Protein 7TWK (pdb70)

Radius of gyration: 35.68 Å; Cα contacts (8 Å, |Δi|>4): 3278; chains: 4; bounding box: 95×80×104 Å

Solvent-accessible surface area: 58706 Å² total

Structure (mmCIF, N/CA/C/O backbone):
data_7TWK
#
_entry.id   7TWK
#
_cell.length_a   191.833
_cell.length_b   191.833
_cell.length_c   93.709
_cell.angle_alpha   90.00
_cell.angle_beta   90.00
_cell.angle_gamma   120.00
#
_symmetry.space_group_name_H-M   'P 65'
#
loop_
_entity.id
_entity.type
_entity.pdbx_description
1 polymer MroMA1
2 polymer MroMA1
3 non-polymer S-ADENOSYL-L-HOMOCYSTEINE
4 non-polymer GLYCEROL
5 water water
#
loop_
_atom_site.group_PDB
_atom_site.id
_atom_site.type_symbol
_atom_site.label_atom_id
_atom_site.label_alt_id
_atom_site.label_comp_id
_atom_site.label_asym_id
_atom_site.label_entity_id
_atom_site.label_seq_id
_atom_site.pdbx_PDB_ins_code
_atom_site.Cartn_x
_atom_site.Cartn_y
_atom_site.Cartn_z
_atom_site.occupancy
_atom_site.B_iso_or_equiv
_atom_site.auth_seq_id
_atom_site.auth_comp_id
_atom_site.auth_asym_id
_atom_site.auth_atom_id
_atom_site.pdbx_PDB_model_num
ATOM 1 N N . PRO A 1 9 ? -77.821 -47.163 -7.375 1.00 50.77 9 PRO A N 1
ATOM 2 C CA . PRO A 1 9 ? -76.929 -47.050 -6.216 1.00 48.42 9 PRO A CA 1
ATOM 3 C C . PRO A 1 9 ? -76.119 -45.754 -6.220 1.00 45.27 9 PRO A C 1
ATOM 4 O O . PRO A 1 9 ? -75.934 -45.134 -5.171 1.00 44.06 9 PRO A O 1
ATOM 8 N N . GLY A 1 10 ? -75.647 -45.349 -7.407 1.00 38.95 10 GLY A N 1
ATOM 9 C CA . GLY A 1 10 ? -74.986 -44.063 -7.578 1.00 35.93 10 GLY A CA 1
ATOM 10 C C . GLY A 1 10 ? -75.976 -42.899 -7.496 1.00 31.88 10 GLY A C 1
ATOM 11 O O . GLY A 1 10 ? -77.176 -43.094 -7.687 1.00 30.92 10 GLY A O 1
ATOM 12 N N . SER A 1 11 ? -75.457 -41.693 -7.217 1.00 30.01 11 SER A N 1
ATOM 13 C CA . SER A 1 11 ? -76.295 -40.503 -7.107 1.00 27.78 11 SER A CA 1
ATOM 14 C C . SER A 1 11 ? -75.510 -39.243 -7.473 1.00 24.67 11 SER A C 1
ATOM 15 O O . SER A 1 11 ? -74.278 -39.241 -7.477 1.00 25.36 11 SER A O 1
ATOM 18 N N . LEU A 1 12 ? -76.252 -38.166 -7.763 1.00 22.55 12 LEU A N 1
ATOM 19 C CA . LEU A 1 12 ? -75.667 -36.909 -8.201 1.00 21.34 12 LEU A CA 1
ATOM 20 C C . LEU A 1 12 ? -76.257 -35.776 -7.367 1.00 21.18 12 LEU A C 1
ATOM 21 O O . LEU A 1 12 ? -77.475 -35.648 -7.267 1.00 22.45 12 LEU A O 1
ATOM 26 N N . THR A 1 13 ? -75.378 -34.980 -6.757 1.00 20.31 13 THR A N 1
ATOM 27 C CA . THR A 1 13 ? -75.773 -33.723 -6.143 1.00 20.29 13 THR A CA 1
ATOM 28 C C . THR A 1 13 ? -74.934 -32.624 -6.777 1.00 19.21 13 THR A C 1
ATOM 29 O O . THR A 1 13 ? -73.714 -32.741 -6.860 1.00 20.09 13 THR A O 1
ATOM 33 N N . ILE A 1 14 ? -75.589 -31.557 -7.235 1.00 18.66 14 ILE A N 1
ATOM 34 C CA . ILE A 1 14 ? -74.814 -30.469 -7.804 1.00 17.90 14 ILE A CA 1
ATOM 35 C C . ILE A 1 14 ? -75.059 -29.213 -6.974 1.00 18.00 14 ILE A C 1
ATOM 36 O O . ILE A 1 14 ? -76.206 -28.837 -6.753 1.00 18.65 14 ILE A O 1
ATOM 41 N N . ALA A 1 15 ? -73.972 -28.582 -6.522 1.00 16.30 15 ALA A N 1
ATOM 42 C CA . ALA A 1 15 ? -74.076 -27.428 -5.642 1.00 16.98 15 ALA A CA 1
ATOM 43 C C . ALA A 1 15 ? -73.177 -26.325 -6.189 1.00 17.00 15 ALA A C 1
ATOM 44 O O . ALA A 1 15 ? -72.542 -26.506 -7.228 1.00 16.33 15 ALA A O 1
ATOM 46 N N . GLY A 1 16 ? -73.153 -25.173 -5.503 1.00 16.71 16 GLY A N 1
ATOM 47 C CA . GLY A 1 16 ? -72.401 -24.018 -5.966 1.00 17.00 16 GLY A CA 1
ATOM 48 C C . GLY A 1 16 ? -71.269 -23.638 -5.017 1.00 16.94 16 GLY A C 1
ATOM 49 O O . GLY A 1 16 ? -71.239 -24.066 -3.861 1.00 18.28 16 GLY A O 1
ATOM 50 N N . SER A 1 17 ? -70.371 -22.778 -5.504 1.00 17.75 17 SER A N 1
ATOM 51 C CA . SER A 1 17 ? -69.339 -22.212 -4.652 1.00 17.57 17 SER A CA 1
ATOM 52 C C . SER A 1 17 ? -69.627 -20.742 -4.342 1.00 17.85 17 SER A C 1
ATOM 53 O O . SER A 1 17 ? -68.924 -20.140 -3.539 1.00 16.66 17 SER A O 1
ATOM 56 N N . GLY A 1 18 ? -70.664 -20.164 -4.968 1.00 17.80 18 GLY A N 1
ATOM 57 C CA . GLY A 1 18 ? -70.893 -18.727 -4.869 1.00 17.21 18 GLY A CA 1
ATOM 58 C C . GLY A 1 18 ? -69.841 -17.947 -5.662 1.00 17.38 18 GLY A C 1
ATOM 59 O O . GLY A 1 18 ? -69.095 -18.536 -6.447 1.00 17.54 18 GLY A O 1
ATOM 60 N N . ILE A 1 19 ? -69.757 -16.633 -5.433 1.00 17.34 19 ILE A N 1
ATOM 61 C CA . ILE A 1 19 ? -68.944 -15.760 -6.273 1.00 18.09 19 ILE A CA 1
ATOM 62 C C . ILE A 1 19 ? -67.644 -15.383 -5.567 1.00 19.48 19 ILE A C 1
ATOM 63 O O . ILE A 1 19 ? -66.566 -15.550 -6.138 1.00 19.23 19 ILE A O 1
ATOM 68 N N . ALA A 1 20 ? -67.765 -14.806 -4.362 1.00 18.66 20 ALA A N 1
ATOM 69 C CA . ALA A 1 20 ? -66.605 -14.435 -3.566 1.00 19.60 20 ALA A CA 1
ATOM 70 C C . ALA A 1 20 ? -65.898 -15.705 -3.102 1.00 19.96 20 ALA A C 1
ATOM 71 O O . ALA A 1 20 ? -66.536 -16.628 -2.590 1.00 20.01 20 ALA A O 1
ATOM 73 N N . SER A 1 21 ? -64.570 -15.711 -3.265 1.00 19.45 21 SER A N 1
ATOM 74 C CA . SER A 1 21 ? -63.739 -16.851 -2.909 1.00 20.15 21 SER A CA 1
ATOM 75 C C . SER A 1 21 ? -63.992 -17.257 -1.461 1.00 19.60 21 SER A C 1
ATOM 76 O O . SER A 1 21 ? -63.800 -16.442 -0.560 1.00 20.33 21 SER A O 1
ATOM 79 N N . ILE A 1 22 ? -64.436 -18.512 -1.288 1.00 18.82 22 ILE A N 1
ATOM 80 C CA . ILE A 1 22 ? -64.622 -19.229 -0.031 1.00 19.08 22 ILE A CA 1
ATOM 81 C C . ILE A 1 22 ? -65.844 -18.712 0.738 1.00 18.32 22 ILE A C 1
ATOM 82 O O . ILE A 1 22 ? -66.690 -19.507 1.147 1.00 18.13 22 ILE A O 1
ATOM 87 N N . GLY A 1 23 ? -65.930 -17.391 0.921 1.00 17.62 23 GLY A N 1
ATOM 88 C CA . GLY A 1 23 ? -66.927 -16.790 1.803 1.00 17.45 23 GLY A CA 1
ATOM 89 C C . GLY A 1 23 ? -68.374 -17.122 1.428 1.00 17.39 23 GLY A C 1
ATOM 90 O O . GLY A 1 23 ? -69.242 -17.183 2.306 1.00 16.47 23 GLY A O 1
ATOM 91 N N . HIS A 1 24 ? -68.649 -17.305 0.125 1.00 16.46 24 HIS A N 1
ATOM 92 C CA . HIS A 1 24 ? -70.036 -17.450 -0.305 1.00 16.41 24 HIS A CA 1
ATOM 93 C C . HIS A 1 24 ? -70.533 -18.895 -0.251 1.00 16.44 24 HIS A C 1
ATOM 94 O O . HIS A 1 24 ? -71.722 -19.137 -0.479 1.00 16.85 24 HIS A O 1
ATOM 101 N N . ILE A 1 25 ? -69.648 -19.863 0.052 1.00 16.28 25 ILE A N 1
ATOM 102 C CA . ILE A 1 25 ? -70.070 -21.260 0.125 1.00 16.18 25 ILE A CA 1
ATOM 103 C C . ILE A 1 25 ? -71.091 -21.430 1.252 1.00 16.46 25 ILE A C 1
ATOM 104 O O . ILE A 1 25 ? -70.908 -20.873 2.331 1.00 16.94 25 ILE A O 1
ATOM 109 N N . THR A 1 26 ? -72.160 -22.207 1.007 1.00 15.82 26 THR A N 1
ATOM 110 C CA . THR A 1 26 ? -73.181 -22.411 2.033 1.00 15.84 26 THR A CA 1
ATOM 111 C C . THR A 1 26 ? -72.795 -23.572 2.946 1.00 16.45 26 THR A C 1
ATOM 112 O O . THR A 1 26 ? -72.033 -24.458 2.549 1.00 16.30 26 THR A O 1
ATOM 116 N N . LEU A 1 27 ? -73.326 -23.548 4.183 1.00 16.01 27 LEU A N 1
ATOM 117 C CA . LEU A 1 27 ? -72.950 -24.523 5.199 1.00 16.65 27 LEU A CA 1
ATOM 118 C C . LEU A 1 27 ? -73.260 -25.943 4.726 1.00 16.50 27 LEU A C 1
ATOM 119 O O . LEU A 1 27 ? -72.450 -26.852 4.934 1.00 16.05 27 LEU A O 1
ATOM 124 N N . GLU A 1 28 ? -74.423 -26.133 4.087 1.00 16.41 28 GLU A N 1
ATOM 125 C CA . GLU A 1 28 ? -74.791 -27.467 3.622 1.00 17.24 28 GLU A CA 1
ATOM 126 C C . GLU A 1 28 ? -73.838 -27.945 2.525 1.00 17.24 28 GLU A C 1
ATOM 127 O O . GLU A 1 28 ? -73.604 -29.155 2.397 1.00 17.61 28 GLU A O 1
ATOM 133 N N . THR A 1 29 ? -73.289 -26.996 1.749 1.00 16.77 29 THR A N 1
ATOM 134 C CA . THR A 1 29 ? -72.379 -27.331 0.659 1.00 17.24 29 THR A CA 1
ATOM 135 C C . THR A 1 29 ? -71.021 -27.743 1.231 1.00 17.60 29 THR A C 1
ATOM 136 O O . THR A 1 29 ? -70.422 -28.712 0.764 1.00 16.05 29 THR A O 1
ATOM 140 N N . LEU A 1 30 ? -70.524 -26.995 2.232 1.00 17.29 30 LEU A N 1
ATOM 141 C CA . LEU A 1 30 ? -69.255 -27.380 2.845 1.00 18.14 30 LEU A CA 1
ATOM 142 C C . LEU A 1 30 ? -69.361 -28.791 3.425 1.00 17.85 30 LEU A C 1
ATOM 143 O O . LEU A 1 30 ? -68.433 -29.590 3.268 1.00 18.31 30 LEU A O 1
ATOM 148 N N . ALA A 1 31 ? -70.500 -29.099 4.070 1.00 18.82 31 ALA A N 1
ATOM 149 C CA . ALA A 1 31 ? -70.742 -30.415 4.648 1.00 20.06 31 ALA A CA 1
ATOM 150 C C . ALA A 1 31 ? -70.667 -31.499 3.570 1.00 20.55 31 ALA A C 1
ATOM 151 O O . ALA A 1 31 ? -70.086 -32.563 3.797 1.00 21.30 31 ALA A O 1
ATOM 153 N N . LEU A 1 32 ? -71.246 -31.221 2.395 1.00 18.97 32 LEU A N 1
ATOM 154 C CA . LEU A 1 32 ? -71.233 -32.181 1.295 1.00 19.49 32 LEU A CA 1
ATOM 155 C C . LEU A 1 32 ? -69.814 -32.408 0.777 1.00 18.84 32 LEU A C 1
ATOM 156 O O . LEU A 1 32 ? -69.455 -33.538 0.449 1.00 19.84 32 LEU A O 1
ATOM 161 N N . ILE A 1 33 ? -69.036 -31.325 0.685 1.00 18.20 33 ILE A N 1
ATOM 162 C CA . ILE A 1 33 ? -67.660 -31.379 0.205 1.00 18.82 33 ILE A CA 1
ATOM 163 C C . ILE A 1 33 ? -66.856 -32.339 1.081 1.00 19.68 33 ILE A C 1
ATOM 164 O O . ILE A 1 33 ? -66.029 -33.112 0.583 1.00 18.65 33 ILE A O 1
ATOM 169 N N . LYS A 1 34 ? -67.105 -32.274 2.395 1.00 19.10 34 LYS A N 1
ATOM 170 C CA . LYS A 1 34 ? -66.326 -33.040 3.355 1.00 21.57 34 LYS A CA 1
ATOM 171 C C . LYS A 1 34 ? -66.666 -34.526 3.262 1.00 22.41 34 LYS A C 1
ATOM 172 O O . LYS A 1 34 ? -65.811 -35.372 3.536 1.00 23.67 34 LYS A O 1
ATOM 178 N N . GLU A 1 35 ? -67.894 -34.836 2.835 1.00 21.28 35 GLU A N 1
ATOM 179 C CA . GLU A 1 35 ? -68.387 -36.205 2.895 1.00 24.10 35 GLU A CA 1
ATOM 180 C C . GLU A 1 35 ? -68.386 -36.908 1.534 1.00 22.58 35 GLU A C 1
ATOM 181 O O . GLU A 1 35 ? -68.482 -38.133 1.484 1.00 22.89 35 GLU A O 1
ATOM 187 N N . ALA A 1 36 ? -68.315 -36.155 0.430 1.00 21.15 36 ALA A N 1
ATOM 188 C CA . ALA A 1 36 ? -68.593 -36.737 -0.881 1.00 20.75 36 ALA A CA 1
ATOM 189 C C . ALA A 1 36 ? -67.545 -37.787 -1.266 1.00 21.65 36 ALA A C 1
ATOM 190 O O . ALA A 1 36 ? -66.382 -37.674 -0.891 1.00 21.60 36 ALA A O 1
ATOM 192 N N . ASP A 1 37 ? -67.951 -38.782 -2.065 1.00 21.72 37 ASP A N 1
ATOM 193 C CA . ASP A 1 37 ? -67.006 -39.761 -2.592 1.00 24.64 37 ASP A CA 1
ATOM 194 C C . ASP A 1 37 ? -66.108 -39.112 -3.642 1.00 25.54 37 ASP A C 1
ATOM 195 O O . ASP A 1 37 ? -64.893 -39.320 -3.644 1.00 26.22 37 ASP A O 1
ATOM 200 N N . LYS A 1 38 ? -66.718 -38.312 -4.526 1.00 23.05 38 LYS A N 1
ATOM 201 C CA . LYS A 1 38 ? -66.038 -37.763 -5.686 1.00 23.23 38 LYS A CA 1
ATOM 202 C C . LYS A 1 38 ? -66.609 -36.373 -5.957 1.00 21.86 38 LYS A C 1
ATOM 203 O O . LYS A 1 38 ? -67.827 -36.202 -5.927 1.00 21.37 38 LYS A O 1
ATOM 209 N N . ILE A 1 39 ? -65.722 -35.397 -6.186 1.00 21.08 39 ILE A N 1
ATOM 210 C CA . ILE A 1 39 ? -66.127 -34.029 -6.481 1.00 21.01 39 ILE A CA 1
ATOM 211 C C . ILE A 1 39 ? -65.639 -33.640 -7.875 1.00 21.72 39 ILE A C 1
ATOM 212 O O . ILE A 1 39 ? -64.443 -33.686 -8.150 1.00 22.31 39 ILE A O 1
ATOM 217 N N . PHE A 1 40 ? -66.572 -33.205 -8.727 1.00 20.66 40 PHE A N 1
ATOM 218 C CA . PHE A 1 40 ? -66.211 -32.537 -9.969 1.00 20.38 40 PHE A CA 1
ATOM 219 C C . PHE A 1 40 ? -66.509 -31.054 -9.808 1.00 20.83 40 PHE A C 1
ATOM 220 O O . PHE A 1 40 ? -67.615 -30.697 -9.407 1.00 20.98 40 PHE A O 1
ATOM 228 N N . TYR A 1 41 ? -65.534 -30.196 -10.115 1.00 19.66 41 TYR A N 1
ATOM 229 C CA . TYR A 1 41 ? -65.743 -28.785 -9.840 1.00 19.98 41 TYR A CA 1
ATOM 230 C C . TYR A 1 41 ? -65.335 -27.929 -11.033 1.00 20.42 41 TYR A C 1
ATOM 231 O O . TYR A 1 41 ? -64.429 -28.270 -11.796 1.00 20.83 41 TYR A O 1
ATOM 240 N N . ALA A 1 42 ? -66.012 -26.787 -11.153 1.00 19.18 42 ALA A N 1
ATOM 241 C CA . ALA A 1 42 ? -65.627 -25.736 -12.074 1.00 20.22 42 ALA A CA 1
ATOM 242 C C . ALA A 1 42 ? -65.726 -24.409 -11.328 1.00 20.60 42 ALA A C 1
ATOM 243 O O . ALA A 1 42 ? -66.819 -23.880 -11.144 1.00 19.95 42 ALA A O 1
ATOM 245 N N . VAL A 1 43 ? -64.578 -23.924 -10.840 1.00 20.05 43 VAL A N 1
ATOM 246 C CA . VAL A 1 43 ? -64.518 -22.681 -10.090 1.00 20.98 43 VAL A CA 1
ATOM 247 C C . VAL A 1 43 ? -63.546 -21.743 -10.798 1.00 23.26 43 VAL A C 1
ATOM 248 O O . VAL A 1 43 ? -62.966 -22.133 -11.808 1.00 25.13 43 VAL A O 1
ATOM 252 N N . THR A 1 44 ? -63.400 -20.511 -10.294 1.00 23.09 44 THR A N 1
ATOM 253 C CA . THR A 1 44 ? -62.748 -19.480 -11.092 1.00 24.18 44 THR A CA 1
ATOM 254 C C . THR A 1 44 ? -61.415 -19.027 -10.497 1.00 24.15 44 THR A C 1
ATOM 255 O O . THR A 1 44 ? -60.669 -18.309 -11.158 1.00 25.38 44 THR A O 1
ATOM 259 N N . ASP A 1 45 ? -61.119 -19.413 -9.252 1.00 24.02 45 ASP A N 1
ATOM 260 C CA . ASP A 1 45 ? -59.927 -18.872 -8.613 1.00 23.65 45 ASP A CA 1
ATOM 261 C C . ASP A 1 45 ? -59.210 -19.980 -7.849 1.00 23.75 45 ASP A C 1
ATOM 262 O O . ASP A 1 45 ? -59.833 -20.945 -7.407 1.00 23.28 45 ASP A O 1
ATOM 267 N N . PRO A 1 46 ? -57.870 -19.875 -7.677 1.00 23.72 46 PRO A N 1
ATOM 268 C CA . PRO A 1 46 ? -57.104 -20.932 -7.018 1.00 22.51 46 PRO A CA 1
ATOM 269 C C . PRO A 1 46 ? -57.350 -21.111 -5.519 1.00 21.03 46 PRO A C 1
ATOM 270 O O . PRO A 1 46 ? -57.201 -22.214 -5.014 1.00 20.75 46 PRO A O 1
ATOM 274 N N . ALA A 1 47 ? -57.750 -20.048 -4.808 1.00 21.72 47 ALA A N 1
ATOM 275 C CA . ALA A 1 47 ? -57.965 -20.191 -3.374 1.00 21.35 47 ALA A CA 1
ATOM 276 C C . ALA A 1 47 ? -59.207 -21.046 -3.110 1.00 20.75 47 ALA A C 1
ATOM 277 O O . ALA A 1 47 ? -59.204 -21.889 -2.211 1.00 21.10 47 ALA A O 1
ATOM 279 N N . THR A 1 48 ? -60.257 -20.841 -3.920 1.00 20.65 48 THR A N 1
ATOM 280 C CA . THR A 1 48 ? -61.480 -21.629 -3.828 1.00 19.64 48 THR A CA 1
ATOM 281 C C . THR A 1 48 ? -61.183 -23.076 -4.203 1.00 19.29 48 THR A C 1
ATOM 282 O O . THR A 1 48 ? -61.637 -23.999 -3.527 1.00 19.13 48 THR A O 1
ATOM 286 N N . GLU A 1 49 ? -60.408 -23.253 -5.279 1.00 18.55 49 GLU A N 1
ATOM 287 C CA . GLU A 1 49 ? -60.068 -24.584 -5.755 1.00 19.49 49 GLU A CA 1
ATOM 288 C C . GLU A 1 49 ? -59.325 -25.356 -4.664 1.00 19.65 49 GLU A C 1
ATOM 289 O O . GLU A 1 49 ? -59.674 -26.503 -4.367 1.00 19.24 49 GLU A O 1
ATOM 295 N N . CYS A 1 50 ? -58.322 -24.706 -4.065 1.00 20.46 50 CYS A N 1
ATOM 296 C CA A CYS A 1 50 ? -57.504 -25.317 -3.025 0.54 20.98 50 CYS A CA 1
ATOM 297 C CA B CYS A 1 50 ? -57.519 -25.350 -3.039 0.46 20.69 50 CYS A CA 1
ATOM 298 C C . CYS A 1 50 ? -58.381 -25.668 -1.821 1.00 20.77 50 CYS A C 1
ATOM 299 O O . CYS A 1 50 ? -58.240 -26.734 -1.222 1.00 20.01 50 CYS A O 1
ATOM 304 N N . TYR A 1 51 ? -59.298 -24.752 -1.476 1.00 20.32 51 TYR A N 1
ATOM 305 C CA . TYR A 1 51 ? -60.176 -24.932 -0.326 1.00 19.92 51 TYR A CA 1
ATOM 306 C C . TYR A 1 51 ? -61.077 -26.157 -0.507 1.00 20.06 51 TYR A C 1
ATOM 307 O O . TYR A 1 51 ? -61.268 -26.939 0.429 1.00 20.41 51 TYR A O 1
ATOM 316 N N . ILE A 1 52 ? -61.613 -26.341 -1.721 1.00 18.45 52 ILE A N 1
ATOM 317 C CA . ILE A 1 52 ? -62.427 -27.505 -2.027 1.00 18.88 52 ILE A CA 1
ATOM 318 C C . ILE A 1 52 ? -61.580 -28.777 -1.908 1.00 19.69 52 ILE A C 1
ATOM 319 O O . ILE A 1 52 ? -61.999 -29.751 -1.278 1.00 19.36 52 ILE A O 1
ATOM 324 N N . GLN A 1 53 ? -60.397 -28.773 -2.532 1.00 18.81 53 GLN A N 1
ATOM 325 C CA . GLN A 1 53 ? -59.544 -29.955 -2.511 1.00 19.70 53 GLN A CA 1
ATOM 326 C C . GLN A 1 53 ? -59.200 -30.347 -1.073 1.00 19.95 53 GLN A C 1
ATOM 327 O O . GLN A 1 53 ? -59.283 -31.523 -0.709 1.00 21.26 53 GLN A O 1
ATOM 333 N N . GLU A 1 54 ? -58.825 -29.356 -0.259 1.00 20.90 54 GLU A N 1
ATOM 334 C CA . GLU A 1 54 ? -58.291 -29.637 1.068 1.00 22.65 54 GLU A CA 1
ATOM 335 C C . GLU A 1 54 ? -59.375 -30.097 2.042 1.00 23.37 54 GLU A C 1
ATOM 336 O O . GLU A 1 54 ? -59.079 -30.826 2.989 1.00 23.95 54 GLU A O 1
ATOM 342 N N . ASN A 1 55 ? -60.630 -29.696 1.800 1.00 21.60 55 ASN A N 1
ATOM 343 C CA . ASN A 1 55 ? -61.718 -30.103 2.675 1.00 21.25 55 ASN A CA 1
ATOM 344 C C . ASN A 1 55 ? -62.306 -31.448 2.246 1.00 21.76 55 ASN A C 1
ATOM 345 O O . ASN A 1 55 ? -63.099 -32.037 2.979 1.00 22.99 55 ASN A O 1
ATOM 350 N N . SER A 1 56 ? -61.917 -31.929 1.058 1.00 19.53 56 SER A N 1
ATOM 351 C CA . SER A 1 56 ? -62.507 -33.117 0.462 1.00 19.73 56 SER A CA 1
ATOM 352 C C . SER A 1 56 ? -61.794 -34.373 0.959 1.00 20.18 56 SER A C 1
ATOM 353 O O . SER A 1 56 ? -60.745 -34.289 1.597 1.00 21.35 56 SER A O 1
ATOM 356 N N . ARG A 1 57 ? -62.357 -35.526 0.589 1.00 20.11 57 ARG A N 1
ATOM 357 C CA . ARG A 1 57 ? -61.749 -36.830 0.818 1.00 20.80 57 ARG A CA 1
ATOM 358 C C . ARG A 1 57 ? -60.669 -37.140 -0.221 1.00 21.82 57 ARG A C 1
ATOM 359 O O . ARG A 1 57 ? -60.110 -38.239 -0.216 1.00 22.53 57 ARG A O 1
ATOM 367 N N . GLY A 1 58 ? -60.410 -36.188 -1.121 1.00 21.09 58 GLY A N 1
ATOM 368 C CA . GLY A 1 58 ? -59.214 -36.212 -1.952 1.00 24.06 58 GLY A CA 1
ATOM 369 C C . GLY A 1 58 ? -59.432 -36.856 -3.320 1.00 25.10 58 GLY A C 1
ATOM 370 O O . GLY A 1 58 ? -58.461 -37.173 -4.003 1.00 28.38 58 GLY A O 1
ATOM 371 N N . ASP A 1 59 ? -60.697 -37.050 -3.714 1.00 23.81 59 ASP A N 1
ATOM 372 C CA . ASP A 1 59 ? -61.019 -37.631 -5.013 1.00 22.86 59 ASP A CA 1
ATOM 373 C C . ASP A 1 59 ? -61.833 -36.608 -5.796 1.00 23.09 59 ASP A C 1
ATOM 374 O O . ASP A 1 59 ? -63.027 -36.454 -5.547 1.00 22.05 59 ASP A O 1
ATOM 379 N N . HIS A 1 60 ? -61.164 -35.901 -6.715 1.00 23.47 60 HIS A N 1
ATOM 380 C CA . HIS A 1 60 ? -61.754 -34.725 -7.339 1.00 22.81 60 HIS A CA 1
ATOM 381 C C . HIS A 1 60 ? -61.224 -34.572 -8.760 1.00 23.22 60 HIS A C 1
ATOM 382 O O . HIS A 1 60 ? -60.219 -35.186 -9.128 1.00 21.83 60 HIS A O 1
ATOM 389 N N . PHE A 1 61 ? -61.910 -33.724 -9.533 1.00 21.89 61 PHE A N 1
ATOM 390 C CA . PHE A 1 61 ? -61.649 -33.565 -10.954 1.00 22.40 61 PHE A CA 1
ATOM 391 C C . PHE A 1 61 ? -62.044 -32.146 -11.355 1.00 22.04 61 PHE A C 1
ATOM 392 O O . PHE A 1 61 ? -63.147 -31.698 -11.033 1.00 21.47 61 PHE A O 1
ATOM 400 N N . ASP A 1 62 ? -61.121 -31.460 -12.042 1.00 21.38 62 ASP A N 1
ATOM 401 C CA . ASP A 1 62 ? -61.290 -30.102 -12.523 1.00 21.68 62 ASP A CA 1
ATOM 402 C C . ASP A 1 62 ? -61.990 -30.122 -13.883 1.00 22.13 62 ASP A C 1
ATOM 403 O O . ASP A 1 62 ? -61.389 -30.466 -14.900 1.00 21.22 62 ASP A O 1
ATOM 408 N N . LEU A 1 63 ? -63.265 -29.723 -13.894 1.00 20.20 63 LEU A N 1
ATOM 409 C CA . LEU A 1 63 ? -64.082 -29.755 -15.097 1.00 20.68 63 LEU A CA 1
ATOM 410 C C . LEU A 1 63 ? -63.574 -28.773 -16.155 1.00 19.81 63 LEU A C 1
ATOM 411 O O . LEU A 1 63 ? -63.884 -28.950 -17.340 1.00 19.89 63 LEU A O 1
ATOM 416 N N . THR A 1 64 ? -62.819 -27.747 -15.742 1.00 19.56 64 THR A N 1
ATOM 417 C CA . THR A 1 64 ? -62.363 -26.713 -16.668 1.00 20.67 64 THR A CA 1
ATOM 418 C C . THR A 1 64 ? -61.280 -27.259 -17.599 1.00 21.21 64 THR A C 1
ATOM 419 O O . THR A 1 64 ? -60.900 -26.584 -18.561 1.00 20.24 64 THR A O 1
ATOM 423 N N . THR A 1 65 ? -60.797 -28.475 -17.308 1.00 20.40 65 THR A N 1
ATOM 424 C CA . THR A 1 65 ? -59.825 -29.121 -18.182 1.00 22.22 65 THR A CA 1
ATOM 425 C C . THR A 1 65 ? -60.415 -29.413 -19.567 1.00 21.62 65 THR A C 1
ATOM 426 O O . THR A 1 65 ? -59.660 -29.724 -20.490 1.00 21.96 65 THR A O 1
ATOM 430 N N . PHE A 1 66 ? -61.742 -29.306 -19.730 1.00 20.15 66 PHE A N 1
ATOM 431 C CA . PHE A 1 66 ? -62.351 -29.602 -21.027 1.00 20.70 66 PHE A CA 1
ATOM 432 C C . PHE A 1 66 ? -62.422 -28.405 -21.980 1.00 21.50 66 PHE A C 1
ATOM 433 O O . PHE A 1 66 ? -62.812 -28.585 -23.139 1.00 20.86 66 PHE A O 1
ATOM 441 N N . TYR A 1 67 ? -62.096 -27.194 -21.505 1.00 20.80 67 TYR A N 1
ATOM 442 C CA . TYR A 1 67 ? -62.101 -26.021 -22.372 1.00 22.02 67 TYR A CA 1
ATOM 443 C C . TYR A 1 67 ? -60.855 -26.007 -23.259 1.00 22.70 67 TYR A C 1
ATOM 444 O O . TYR A 1 67 ? -59.815 -26.551 -22.892 1.00 22.13 67 TYR A O 1
ATOM 453 N N . ASP A 1 68 ? -60.968 -25.343 -24.418 1.00 23.22 68 ASP A N 1
ATOM 454 C CA . ASP A 1 68 ? -59.804 -24.985 -25.216 1.00 23.67 68 ASP A CA 1
ATOM 455 C C . ASP A 1 68 ? -60.118 -23.742 -26.048 1.00 22.98 68 ASP A C 1
ATOM 456 O O . ASP A 1 68 ? -61.277 -23.482 -26.367 1.00 22.06 68 ASP A O 1
ATOM 461 N N . THR A 1 69 ? -59.063 -22.992 -26.401 1.00 23.39 69 THR A N 1
ATOM 462 C CA . THR A 1 69 ? -59.132 -21.698 -27.073 1.00 24.06 69 THR A CA 1
ATOM 463 C C . THR A 1 69 ? -60.177 -21.674 -28.190 1.00 23.55 69 THR A C 1
ATOM 464 O O . THR A 1 69 ? -61.038 -20.791 -28.204 1.00 22.82 69 THR A O 1
ATOM 468 N N . ASN A 1 70 ? -60.063 -22.616 -29.141 1.00 23.36 70 ASN A N 1
ATOM 469 C CA . ASN A 1 70 ? -60.874 -22.621 -30.352 1.00 23.02 70 ASN A CA 1
ATOM 470 C C . ASN A 1 70 ? -61.836 -23.808 -30.360 1.00 22.74 70 ASN A C 1
ATOM 471 O O . ASN A 1 70 ? -62.379 -24.161 -31.404 1.00 23.00 70 ASN A O 1
ATOM 476 N N . LYS A 1 71 ? -62.069 -24.403 -29.184 1.00 21.85 71 LYS A N 1
ATOM 477 C CA . LYS A 1 71 ? -63.001 -25.512 -29.057 1.00 21.35 71 LYS A CA 1
ATOM 478 C C . LYS A 1 71 ? -64.392 -24.965 -28.741 1.00 21.33 71 LYS A C 1
ATOM 479 O O . LYS A 1 71 ? -64.542 -24.128 -27.846 1.00 21.28 71 LYS A O 1
ATOM 485 N N . LYS A 1 72 ? -65.408 -25.472 -29.451 1.00 20.40 72 LYS A N 1
ATOM 486 C CA . LYS A 1 72 ? -66.792 -25.094 -29.184 1.00 21.23 72 LYS A CA 1
ATOM 487 C C . LYS A 1 72 ? -67.116 -25.394 -27.721 1.00 20.58 72 LYS A C 1
ATOM 488 O O . LYS A 1 72 ? -66.951 -26.526 -27.259 1.00 18.75 72 LYS A O 1
ATOM 494 N N . ARG A 1 73 ? -67.612 -24.382 -27.003 1.00 19.09 73 ARG A N 1
ATOM 495 C CA . ARG A 1 73 ? -67.918 -24.560 -25.587 1.00 19.97 73 ARG A CA 1
ATOM 496 C C . ARG A 1 73 ? -68.958 -25.667 -25.392 1.00 19.77 73 ARG A C 1
ATOM 497 O O . ARG A 1 73 ? -68.940 -26.362 -24.373 1.00 21.13 73 ARG A O 1
ATOM 505 N N . TYR A 1 74 ? -69.855 -25.848 -26.370 1.00 20.57 74 TYR A N 1
ATOM 506 C CA . TYR A 1 74 ? -70.905 -26.849 -26.231 1.00 20.83 74 TYR A CA 1
ATOM 507 C C . TYR A 1 74 ? -70.299 -28.239 -26.033 1.00 21.23 74 TYR A C 1
ATOM 508 O O . TYR A 1 74 ? -70.786 -29.023 -25.217 1.00 19.96 74 TYR A O 1
ATOM 517 N N . GLU A 1 75 ? -69.225 -28.526 -26.778 1.00 21.22 75 GLU A N 1
ATOM 518 C CA . GLU A 1 75 ? -68.530 -29.802 -26.687 1.00 22.43 75 GLU A CA 1
ATOM 519 C C . GLU A 1 75 ? -67.962 -29.976 -25.276 1.00 20.66 75 GLU A C 1
ATOM 520 O O . GLU A 1 75 ? -68.121 -31.034 -24.671 1.00 20.08 75 GLU A O 1
ATOM 526 N N . SER A 1 76 ? -67.326 -28.921 -24.751 1.00 19.31 76 SER A N 1
ATOM 527 C CA . SER A 1 76 ? -66.815 -28.920 -23.383 1.00 19.34 76 SER A CA 1
ATOM 528 C C . SER A 1 76 ? -67.927 -29.232 -22.374 1.00 18.54 76 SER A C 1
ATOM 529 O O . SER A 1 76 ? -67.717 -30.011 -21.440 1.00 18.14 76 SER A O 1
ATOM 532 N N . TYR A 1 77 ? -69.106 -28.613 -22.556 1.00 18.22 77 TYR A N 1
ATOM 533 C CA . TYR A 1 77 ? -70.202 -28.774 -21.609 1.00 17.48 77 TYR A CA 1
ATOM 534 C C . TYR A 1 77 ? -70.712 -30.216 -21.601 1.00 17.75 77 TYR A C 1
ATOM 535 O O . TYR A 1 77 ? -70.998 -30.767 -20.542 1.00 16.39 77 TYR A O 1
ATOM 544 N N . VAL A 1 78 ? -70.838 -30.823 -22.785 1.00 17.00 78 VAL A N 1
ATOM 545 C CA . VAL A 1 78 ? -71.331 -32.191 -22.861 1.00 17.49 78 VAL A CA 1
ATOM 546 C C . VAL A 1 78 ? -70.357 -33.130 -22.146 1.00 17.25 78 VAL A C 1
ATOM 547 O O . VAL A 1 78 ? -70.780 -34.076 -21.476 1.00 17.88 78 VAL A O 1
ATOM 551 N N . GLN A 1 79 ? -69.057 -32.843 -22.285 1.00 18.08 79 GLN A N 1
ATOM 552 C CA . GLN A 1 79 ? -67.996 -33.627 -21.667 1.00 18.62 79 GLN A CA 1
ATOM 553 C C . GLN A 1 79 ? -68.042 -33.480 -20.147 1.00 18.82 79 GLN A C 1
ATOM 554 O O . GLN A 1 79 ? -67.882 -34.470 -19.433 1.00 19.23 79 GLN A O 1
ATOM 560 N N . MET A 1 80 ? -68.270 -32.249 -19.667 1.00 19.15 80 MET A N 1
ATOM 561 C CA . MET A 1 80 ? -68.381 -31.999 -18.233 1.00 19.16 80 MET A CA 1
ATOM 562 C C . MET A 1 80 ? -69.527 -32.817 -17.638 1.00 18.92 80 MET A C 1
ATOM 563 O O . MET A 1 80 ? -69.359 -33.434 -16.588 1.00 19.42 80 MET A O 1
ATOM 568 N N . SER A 1 81 ? -70.698 -32.797 -18.288 1.00 18.49 81 SER A N 1
ATOM 569 C CA . SER A 1 81 ? -71.821 -33.604 -17.829 1.00 19.23 81 SER A CA 1
ATOM 570 C C . SER A 1 81 ? -71.445 -35.085 -17.823 1.00 20.27 81 SER A C 1
ATOM 571 O O . SER A 1 81 ? -71.805 -35.818 -16.898 1.00 19.35 81 SER A O 1
ATOM 574 N N . GLU A 1 82 ? -70.750 -35.526 -18.879 1.00 19.96 82 GLU A N 1
ATOM 575 C CA . GLU A 1 82 ? -70.501 -36.950 -19.083 1.00 20.81 82 GLU A CA 1
ATOM 576 C C . GLU A 1 82 ? -69.601 -37.544 -17.997 1.00 21.32 82 GLU A C 1
ATOM 577 O O . GLU A 1 82 ? -69.861 -38.656 -17.530 1.00 21.94 82 GLU A O 1
ATOM 583 N N . VAL A 1 83 ? -68.543 -36.829 -17.600 1.00 21.17 83 VAL A N 1
ATOM 584 C CA . VAL A 1 83 ? -67.640 -37.399 -16.604 1.00 21.37 83 VAL A CA 1
ATOM 585 C C . VAL A 1 83 ? -68.394 -37.614 -15.291 1.00 22.37 83 VAL A C 1
ATOM 586 O O . VAL A 1 83 ? -68.127 -38.582 -14.584 1.00 21.33 83 VAL A O 1
ATOM 590 N N . MET A 1 84 ? -69.349 -36.724 -14.983 1.00 21.36 84 MET A N 1
ATOM 591 C CA . MET A 1 84 ? -70.147 -36.879 -13.770 1.00 21.36 84 MET A CA 1
ATOM 592 C C . MET A 1 84 ? -71.061 -38.100 -13.905 1.00 21.49 84 MET A C 1
ATOM 593 O O . MET A 1 84 ? -71.130 -38.935 -13.001 1.00 21.69 84 MET A O 1
ATOM 598 N N . LEU A 1 85 ? -71.744 -38.205 -15.052 1.00 20.70 85 LEU A N 1
ATOM 599 C CA . LEU A 1 85 ? -72.679 -39.288 -15.319 1.00 21.31 85 LEU A CA 1
ATOM 600 C C . LEU A 1 85 ? -71.985 -40.650 -15.320 1.00 23.08 85 LEU A C 1
ATOM 601 O O . LEU A 1 85 ? -72.585 -41.645 -14.907 1.00 22.72 85 LEU A O 1
ATOM 606 N N . ARG A 1 86 ? -70.735 -40.700 -15.796 1.00 23.97 86 ARG A N 1
ATOM 607 C CA . ARG A 1 86 ? -70.013 -41.967 -15.827 1.00 24.89 86 ARG A CA 1
ATOM 608 C C . ARG A 1 86 ? -69.839 -42.512 -14.409 1.00 26.29 86 ARG A C 1
ATOM 609 O O . ARG A 1 86 ? -70.006 -43.711 -14.189 1.00 27.44 86 ARG A O 1
ATOM 617 N N . ASP A 1 87 ? -69.522 -41.621 -13.459 1.00 26.75 87 ASP A N 1
ATOM 618 C CA . ASP A 1 87 ? -69.273 -41.991 -12.071 1.00 27.78 87 ASP A CA 1
ATOM 619 C C . ASP A 1 87 ? -70.572 -42.378 -11.364 1.00 29.67 87 ASP A C 1
ATOM 620 O O . ASP A 1 87 ? -70.590 -43.316 -10.568 1.00 29.41 87 ASP A O 1
ATOM 625 N N . VAL A 1 88 ? -71.659 -41.662 -11.671 1.00 27.92 88 VAL A N 1
ATOM 626 C CA . VAL A 1 88 ? -72.982 -42.026 -11.187 1.00 27.78 88 VAL A CA 1
ATOM 627 C C . VAL A 1 88 ? -73.316 -43.451 -11.634 1.00 30.45 88 VAL A C 1
ATOM 628 O O . VAL A 1 88 ? -73.752 -44.268 -10.821 1.00 31.58 88 VAL A O 1
ATOM 632 N N . ARG A 1 89 ? -73.089 -43.747 -12.922 1.00 29.47 89 ARG A N 1
ATOM 633 C CA . ARG A 1 89 ? -73.387 -45.056 -13.486 1.00 31.31 89 ARG A CA 1
ATOM 634 C C . ARG A 1 89 ? -72.522 -46.132 -12.829 1.00 31.87 89 ARG A C 1
ATOM 635 O O . ARG A 1 89 ? -72.946 -47.276 -12.734 1.00 35.33 89 ARG A O 1
ATOM 643 N N . ALA A 1 90 ? -71.325 -45.748 -12.376 1.00 34.33 90 ALA A N 1
ATOM 644 C CA . ALA A 1 90 ? -70.381 -46.649 -11.731 1.00 36.44 90 ALA A CA 1
ATOM 645 C C . ALA A 1 90 ? -70.732 -46.858 -10.256 1.00 39.99 90 ALA A C 1
ATOM 646 O O . ALA A 1 90 ? -70.132 -47.706 -9.596 1.00 41.20 90 ALA A O 1
ATOM 648 N N . GLY A 1 91 ? -71.673 -46.058 -9.734 1.00 39.17 91 GLY A N 1
ATOM 649 C CA . GLY A 1 91 ? -72.208 -46.266 -8.397 1.00 37.32 91 GLY A CA 1
ATOM 650 C C . GLY A 1 91 ? -71.589 -45.350 -7.345 1.00 37.47 91 GLY A C 1
ATOM 651 O O . GLY A 1 91 ? -71.736 -45.599 -6.150 1.00 38.34 91 GLY A O 1
ATOM 652 N N . ARG A 1 92 ? -70.904 -44.292 -7.793 1.00 34.09 92 ARG A N 1
ATOM 653 C CA A ARG A 1 92 ? -70.329 -43.322 -6.877 0.59 33.83 92 ARG A CA 1
ATOM 654 C CA B ARG A 1 92 ? -70.327 -43.314 -6.888 0.41 34.34 92 ARG A CA 1
ATOM 655 C C . ARG A 1 92 ? -71.431 -42.365 -6.430 1.00 34.33 92 ARG A C 1
ATOM 656 O O . ARG A 1 92 ? -72.415 -42.157 -7.144 1.00 33.24 92 ARG A O 1
ATOM 671 N N . ASN A 1 93 ? -71.256 -41.806 -5.232 1.00 35.12 93 ASN A N 1
ATOM 672 C CA . ASN A 1 93 ? -72.098 -40.716 -4.780 1.00 34.52 93 ASN A CA 1
ATOM 673 C C . ASN A 1 93 ? -71.360 -39.422 -5.130 1.00 29.74 93 ASN A C 1
ATOM 674 O O . ASN A 1 93 ? -70.371 -39.049 -4.499 1.00 31.83 93 ASN A O 1
ATOM 679 N N . VAL A 1 94 ? -71.820 -38.781 -6.211 1.00 27.10 94 VAL A N 1
ATOM 680 C CA . VAL A 1 94 ? -71.068 -37.743 -6.896 1.00 23.56 94 VAL A CA 1
ATOM 681 C C . VAL A 1 94 ? -71.581 -36.372 -6.469 1.00 23.23 94 VAL A C 1
ATOM 682 O O . VAL A 1 94 ? -72.789 -36.147 -6.439 1.00 21.40 94 VAL A O 1
ATOM 686 N N . LEU A 1 95 ? -70.633 -35.468 -6.203 1.00 22.52 95 LEU A N 1
ATOM 687 C CA . LEU A 1 95 ? -70.905 -34.057 -5.995 1.00 23.25 95 LEU A CA 1
ATOM 688 C C . LEU A 1 95 ? -70.285 -33.246 -7.133 1.00 22.75 95 LEU A C 1
ATOM 689 O O . LEU A 1 95 ? -69.083 -33.318 -7.384 1.00 23.77 95 LEU A O 1
ATOM 694 N N . GLY A 1 96 ? -71.120 -32.450 -7.808 1.00 21.59 96 GLY A N 1
ATOM 695 C CA . GLY A 1 96 ? -70.615 -31.417 -8.697 1.00 21.41 96 GLY A CA 1
ATOM 696 C C . GLY A 1 96 ? -70.667 -30.059 -8.006 1.00 21.53 96 GLY A C 1
ATOM 697 O O . GLY A 1 96 ? -71.602 -29.797 -7.249 1.00 22.26 96 GLY A O 1
ATOM 698 N N . ILE A 1 97 ? -69.637 -29.230 -8.224 1.00 20.55 97 ILE A N 1
ATOM 699 C CA . ILE A 1 97 ? -69.612 -27.869 -7.703 1.00 19.57 97 ILE A CA 1
ATOM 700 C C . ILE A 1 97 ? -69.328 -26.911 -8.856 1.00 20.05 97 ILE A C 1
ATOM 701 O O . ILE A 1 97 ? -68.309 -27.045 -9.532 1.00 19.24 97 ILE A O 1
ATOM 706 N N . PHE A 1 98 ? -70.225 -25.936 -9.062 1.00 18.31 98 PHE A N 1
ATOM 707 C CA . PHE A 1 98 ? -70.010 -24.896 -10.056 1.00 18.80 98 PHE A CA 1
ATOM 708 C C . PHE A 1 98 ? -69.982 -23.541 -9.364 1.00 19.20 98 PHE A C 1
ATOM 709 O O . PHE A 1 98 ? -70.726 -23.306 -8.414 1.00 19.00 98 PHE A O 1
ATOM 717 N N . TYR A 1 99 ? -69.137 -22.656 -9.890 1.00 18.44 99 TYR A N 1
ATOM 718 C CA . TYR A 1 99 ? -69.051 -21.266 -9.481 1.00 18.29 99 TYR A CA 1
ATOM 719 C C . TYR A 1 99 ? -70.436 -20.619 -9.421 1.00 17.60 99 TYR A C 1
ATOM 720 O O . TYR A 1 99 ? -71.271 -20.834 -10.302 1.00 16.91 99 TYR A O 1
ATOM 729 N N . GLY A 1 100 ? -70.666 -19.816 -8.372 1.00 16.61 100 GLY A N 1
ATOM 730 C CA . GLY A 1 100 ? -71.944 -19.127 -8.221 1.00 16.32 100 GLY A CA 1
ATOM 731 C C . GLY A 1 100 ? -73.053 -20.088 -7.801 1.00 16.40 100 GLY A C 1
ATOM 732 O O . GLY A 1 100 ? -72.866 -20.916 -6.909 1.00 17.03 100 GLY A O 1
ATOM 733 N N . HIS A 1 101 ? -74.229 -19.908 -8.411 1.00 15.65 101 HIS A N 1
ATOM 734 C CA . HIS A 1 101 ? -75.347 -20.831 -8.324 1.00 15.30 101 HIS A CA 1
ATOM 735 C C . HIS A 1 101 ? -75.201 -21.819 -9.477 1.00 15.58 101 HIS A C 1
ATOM 736 O O . HIS A 1 101 ? -75.056 -21.397 -10.627 1.00 15.49 101 HIS A O 1
ATOM 743 N N . PRO A 1 102 ? -75.236 -23.150 -9.232 1.00 16.37 102 PRO A N 1
ATOM 744 C CA . PRO A 1 102 ? -74.908 -24.116 -10.280 1.00 17.08 102 PRO A CA 1
ATOM 745 C C . PRO A 1 102 ? -75.959 -24.257 -11.379 1.00 17.07 102 PRO A C 1
ATOM 746 O O . PRO A 1 102 ? -75.690 -24.920 -12.381 1.00 17.42 102 PRO A O 1
ATOM 750 N N . GLY A 1 103 ? -77.139 -23.644 -11.184 1.00 16.72 103 GLY A N 1
ATOM 751 C CA . GLY A 1 103 ? -78.228 -23.695 -12.156 1.00 16.26 103 GLY A CA 1
ATOM 752 C C . GLY A 1 103 ? -78.475 -22.380 -12.907 1.00 16.96 103 GLY A C 1
ATOM 753 O O . GLY A 1 103 ? -79.409 -22.292 -13.714 1.00 16.57 103 GLY A O 1
ATOM 754 N N . VAL A 1 104 ? -77.628 -21.371 -12.663 1.00 15.98 104 VAL A N 1
ATOM 755 C CA . VAL A 1 104 ? -77.825 -20.043 -13.234 1.00 16.70 104 VAL A CA 1
ATOM 756 C C . VAL A 1 104 ? -76.716 -19.771 -14.250 1.00 16.59 104 VAL A C 1
ATOM 757 O O . VAL A 1 104 ? -75.548 -19.658 -13.887 1.00 16.02 104 VAL A O 1
ATOM 761 N N . PHE A 1 105 ? -77.100 -19.694 -15.533 1.00 17.33 105 PHE A N 1
ATOM 762 C CA . PHE A 1 105 ? -76.160 -19.565 -16.641 1.00 16.53 105 PHE A CA 1
ATOM 763 C C . PHE A 1 105 ? -75.168 -20.734 -16.628 1.00 16.76 105 PHE A C 1
ATOM 764 O O . PHE A 1 105 ? -73.970 -20.534 -16.802 1.00 17.07 105 PHE A O 1
ATOM 772 N N . VAL A 1 106 ? -75.670 -21.963 -16.426 1.00 15.99 106 VAL A N 1
ATOM 773 C CA . VAL A 1 106 ? -74.834 -23.157 -16.457 1.00 16.19 106 VAL A CA 1
ATOM 774 C C . VAL A 1 106 ? -75.556 -24.246 -17.240 1.00 16.72 106 VAL A C 1
ATOM 775 O O . VAL A 1 106 ? -76.622 -24.691 -16.820 1.00 17.55 106 VAL A O 1
ATOM 779 N N . ALA A 1 107 ? -74.941 -24.703 -18.342 1.00 16.55 107 ALA A N 1
ATOM 780 C CA . ALA A 1 107 ? -75.533 -25.741 -19.173 1.00 16.93 107 ALA A CA 1
ATOM 781 C C . ALA A 1 107 ? -75.313 -27.141 -18.588 1.00 17.17 107 ALA A C 1
ATOM 782 O O . ALA A 1 107 ? -76.255 -27.931 -18.526 1.00 17.69 107 ALA A O 1
ATOM 784 N N . PRO A 1 108 ? -74.087 -27.562 -18.196 1.00 17.13 108 PRO A N 1
ATOM 785 C CA . PRO A 1 108 ? -73.862 -28.977 -17.864 1.00 16.85 108 PRO A CA 1
ATOM 786 C C . PRO A 1 108 ? -74.563 -29.524 -16.620 1.00 17.87 108 PRO A C 1
ATOM 787 O O . PRO A 1 108 ? -74.745 -30.734 -16.484 1.00 17.50 108 PRO A O 1
ATOM 791 N N . SER A 1 109 ? -74.958 -28.625 -15.711 1.00 17.63 109 SER A N 1
ATOM 792 C CA . SER A 1 109 ? -75.576 -29.043 -14.459 1.00 17.89 109 SER A CA 1
ATOM 793 C C . SER A 1 109 ? -76.990 -29.577 -14.707 1.00 17.89 109 SER A C 1
ATOM 794 O O . SER A 1 109 ? -77.316 -30.720 -14.358 1.00 16.85 109 SER A O 1
ATOM 797 N N . HIS A 1 110 ? -77.847 -28.745 -15.312 1.00 16.68 110 HIS A N 1
ATOM 798 C CA . HIS A 1 110 ? -79.215 -29.168 -15.568 1.00 17.30 110 HIS A CA 1
ATOM 799 C C . HIS A 1 110 ? -79.238 -30.403 -16.471 1.00 17.30 110 HIS A C 1
ATOM 800 O O . HIS A 1 110 ? -80.116 -31.257 -16.326 1.00 17.14 110 HIS A O 1
ATOM 807 N N . ARG A 1 111 ? -78.299 -30.465 -17.425 1.00 17.30 111 ARG A N 1
ATOM 808 C CA . ARG A 1 111 ? -78.186 -31.597 -18.339 1.00 18.09 111 ARG A CA 1
ATOM 809 C C . ARG A 1 111 ? -77.924 -32.892 -17.558 1.00 17.93 111 ARG A C 1
ATOM 810 O O . ARG A 1 111 ? -78.594 -33.899 -17.775 1.00 18.79 111 ARG A O 1
ATOM 818 N N . ALA A 1 112 ? -76.927 -32.873 -16.665 1.00 18.44 112 ALA A N 1
ATOM 819 C CA . ALA A 1 112 ? -76.521 -34.078 -15.953 1.00 18.79 112 ALA A CA 1
ATOM 820 C C . ALA A 1 112 ? -77.641 -34.563 -15.028 1.00 19.02 112 ALA A C 1
ATOM 821 O O . ALA A 1 112 ? -77.905 -35.759 -14.920 1.00 18.61 112 ALA A O 1
ATOM 823 N N . ILE A 1 113 ? -78.309 -33.618 -14.361 1.00 18.76 113 ILE A N 1
ATOM 824 C CA . ILE A 1 113 ? -79.387 -33.969 -13.452 1.00 19.31 113 ILE A CA 1
ATOM 825 C C . ILE A 1 113 ? -80.539 -34.610 -14.231 1.00 19.64 113 ILE A C 1
ATOM 826 O O . ILE A 1 113 ? -81.091 -35.617 -13.796 1.00 19.31 113 ILE A O 1
ATOM 831 N N . ALA A 1 114 ? -80.877 -34.055 -15.402 1.00 18.71 114 ALA A N 1
ATOM 832 C CA . ALA A 1 114 ? -81.978 -34.593 -16.192 1.00 19.52 114 ALA A CA 1
ATOM 833 C C . ALA A 1 114 ? -81.666 -36.016 -16.665 1.00 19.90 114 ALA A C 1
ATOM 834 O O . ALA A 1 114 ? -82.523 -36.899 -16.579 1.00 20.23 114 ALA A O 1
ATOM 836 N N . ILE A 1 115 ? -80.458 -36.214 -17.206 1.00 19.92 115 ILE A N 1
ATOM 837 C CA . ILE A 1 115 ? -80.041 -37.513 -17.722 1.00 21.36 115 ILE A CA 1
ATOM 838 C C . ILE A 1 115 ? -79.982 -38.544 -16.591 1.00 21.59 115 ILE A C 1
ATOM 839 O O . ILE A 1 115 ? -80.484 -39.658 -16.752 1.00 23.00 115 ILE A O 1
ATOM 844 N N . ALA A 1 116 ? -79.376 -38.175 -15.452 1.00 21.47 116 ALA A N 1
ATOM 845 C CA . ALA A 1 116 ? -79.335 -39.050 -14.289 1.00 21.91 116 ALA A CA 1
ATOM 846 C C . ALA A 1 116 ? -80.744 -39.513 -13.908 1.00 23.09 116 ALA A C 1
ATOM 847 O O . ALA A 1 116 ? -80.979 -40.712 -13.744 1.00 23.54 116 ALA A O 1
ATOM 849 N N . ARG A 1 117 ? -81.689 -38.568 -13.798 1.00 22.96 117 ARG A N 1
ATOM 850 C CA . ARG A 1 117 ? -83.054 -38.906 -13.414 1.00 23.76 117 ARG A CA 1
ATOM 851 C C . ARG A 1 117 ? -83.700 -39.827 -14.446 1.00 26.76 117 ARG A C 1
ATOM 852 O O . ARG A 1 117 ? -84.392 -40.775 -14.079 1.00 26.69 117 ARG A O 1
ATOM 860 N N . GLU A 1 118 ? -83.482 -39.535 -15.733 1.00 27.36 118 GLU A N 1
ATOM 861 C CA . GLU A 1 118 ? -84.038 -40.332 -16.818 1.00 32.05 118 GLU A CA 1
ATOM 862 C C . GLU A 1 118 ? -83.580 -41.787 -16.683 1.00 31.41 118 GLU A C 1
ATOM 863 O O . GLU A 1 118 ? -84.346 -42.709 -16.966 1.00 33.94 118 GLU A O 1
ATOM 869 N N . GLU A 1 119 ? -82.338 -41.984 -16.226 1.00 29.83 119 GLU A N 1
ATOM 870 C CA . GLU A 1 119 ? -81.736 -43.306 -16.151 1.00 30.54 119 GLU A CA 1
ATOM 871 C C . GLU A 1 119 ? -82.062 -43.990 -14.823 1.00 32.76 119 GLU A C 1
ATOM 872 O O . GLU A 1 119 ? -81.650 -45.127 -14.610 1.00 32.04 119 GLU A O 1
ATOM 878 N N . GLY A 1 120 ? -82.777 -43.289 -13.931 1.00 32.37 120 GLY A N 1
ATOM 879 C CA . GLY A 1 120 ? -83.330 -43.890 -12.725 1.00 32.53 120 GLY A CA 1
ATOM 880 C C . GLY A 1 120 ? -82.486 -43.663 -11.472 1.00 31.55 120 GLY A C 1
ATOM 881 O O . GLY A 1 120 ? -82.673 -44.350 -10.470 1.00 32.16 120 GLY A O 1
ATOM 882 N N . PHE A 1 121 ? -81.563 -42.695 -11.519 1.00 29.01 121 PHE A N 1
ATOM 883 C CA . PHE A 1 121 ? -80.733 -42.382 -10.366 1.00 27.72 121 PHE A CA 1
ATOM 884 C C . PHE A 1 121 ? -81.329 -41.189 -9.622 1.00 27.78 121 PHE A C 1
ATOM 885 O O . PHE A 1 121 ? -82.026 -40.374 -10.227 1.00 28.41 121 PHE A O 1
ATOM 893 N N . GLN A 1 122 ? -81.028 -41.088 -8.319 1.00 26.86 122 GLN A N 1
ATOM 894 C CA . GLN A 1 122 ? -81.361 -39.899 -7.545 1.00 27.74 122 GLN A CA 1
ATOM 895 C C . GLN A 1 122 ? -80.411 -38.770 -7.940 1.00 25.69 122 GLN A C 1
ATOM 896 O O . GLN A 1 122 ? -79.199 -38.959 -8.000 1.00 23.78 122 GLN A O 1
ATOM 902 N N . ALA A 1 123 ? -80.982 -37.591 -8.201 1.00 23.74 123 ALA A N 1
ATOM 903 C CA . ALA A 1 123 ? -80.181 -36.432 -8.553 1.00 22.84 123 ALA A CA 1
ATOM 904 C C . ALA A 1 123 ? -80.887 -35.180 -8.046 1.00 21.95 123 ALA A C 1
ATOM 905 O O . ALA A 1 123 ? -82.106 -35.092 -8.131 1.00 22.79 123 ALA A O 1
ATOM 907 N N . LYS A 1 124 ? -80.110 -34.214 -7.541 1.00 21.18 124 LYS A N 1
ATOM 908 C CA . LYS A 1 124 ? -80.692 -32.960 -7.093 1.00 20.78 124 LYS A CA 1
ATOM 909 C C . LYS A 1 124 ? -79.683 -31.824 -7.203 1.00 19.96 124 LYS A C 1
ATOM 910 O O . LYS A 1 124 ? -78.472 -32.041 -7.231 1.00 19.30 124 LYS A O 1
ATOM 916 N N . MET A 1 125 ? -80.221 -30.603 -7.251 1.00 18.30 125 MET A N 1
ATOM 917 C CA . MET A 1 125 ? -79.424 -29.386 -7.277 1.00 18.50 125 MET A CA 1
ATOM 918 C C . MET A 1 125 ? -79.684 -28.589 -5.999 1.00 18.63 125 MET A C 1
ATOM 919 O O . MET A 1 125 ? -80.822 -28.501 -5.535 1.00 18.52 125 MET A O 1
ATOM 924 N N . LEU A 1 126 ? -78.617 -28.006 -5.450 1.00 18.09 126 LEU A N 1
ATOM 925 C CA . LEU A 1 126 ? -78.720 -27.071 -4.342 1.00 19.11 126 LEU A CA 1
ATOM 926 C C . LEU A 1 126 ? -78.458 -25.661 -4.872 1.00 17.74 126 LEU A C 1
ATOM 927 O O . LEU A 1 126 ? -77.625 -25.471 -5.761 1.00 18.23 126 LEU A O 1
ATOM 932 N N . PRO A 1 127 ? -79.096 -24.619 -4.297 1.00 16.60 127 PRO A N 1
ATOM 933 C CA . PRO A 1 127 ? -78.808 -23.244 -4.704 1.00 16.17 127 PRO A CA 1
ATOM 934 C C . PRO A 1 127 ? -77.451 -22.782 -4.174 1.00 16.45 127 PRO A C 1
ATOM 935 O O . PRO A 1 127 ? -76.937 -23.302 -3.180 1.00 17.21 127 PRO A O 1
ATOM 939 N N . GLY A 1 128 ? -76.878 -21.804 -4.877 1.00 15.16 128 GLY A N 1
ATOM 940 C CA . GLY A 1 128 ? -75.700 -21.081 -4.439 1.00 15.99 128 GLY A CA 1
ATOM 941 C C . GLY A 1 128 ? -75.903 -19.591 -4.689 1.00 15.30 128 GLY A C 1
ATOM 942 O O . GLY A 1 128 ? -76.917 -19.201 -5.271 1.00 15.82 128 GLY A O 1
ATOM 943 N N . ILE A 1 129 ? -74.949 -18.779 -4.222 1.00 15.07 129 ILE A N 1
ATOM 944 C CA . ILE A 1 129 ? -74.997 -17.336 -4.407 1.00 15.15 129 ILE A CA 1
ATOM 945 C C . ILE A 1 129 ? -74.654 -17.008 -5.861 1.00 15.54 129 ILE A C 1
ATOM 946 O O . ILE A 1 129 ? -73.573 -17.352 -6.327 1.00 15.79 129 ILE A O 1
ATOM 951 N N . SER A 1 130 ? -75.547 -16.296 -6.561 1.00 15.36 130 SER A N 1
ATOM 952 C CA . SER A 1 130 ? -75.311 -15.980 -7.967 1.00 16.17 130 SER A CA 1
ATOM 953 C C . SER A 1 130 ? -74.696 -14.589 -8.117 1.00 16.59 130 SER A C 1
ATOM 954 O O . SER A 1 130 ? -74.670 -13.802 -7.173 1.00 15.40 130 SER A O 1
ATOM 957 N N . ALA A 1 131 ? -74.247 -14.271 -9.343 1.00 16.95 131 ALA A N 1
ATOM 958 C CA . ALA A 1 131 ? -73.757 -12.929 -9.629 1.00 17.66 131 ALA A CA 1
ATOM 959 C C . ALA A 1 131 ? -74.850 -11.881 -9.412 1.00 17.27 131 ALA A C 1
ATOM 960 O O . ALA A 1 131 ? -74.541 -10.752 -9.039 1.00 17.85 131 ALA A O 1
ATOM 962 N N . GLU A 1 132 ? -76.125 -12.238 -9.640 1.00 17.23 132 GLU A N 1
ATOM 963 C CA . GLU A 1 132 ? -77.206 -11.289 -9.399 1.00 17.13 132 GLU A CA 1
ATOM 964 C C . GLU A 1 132 ? -77.373 -11.054 -7.902 1.00 16.69 132 GLU A C 1
ATOM 965 O O . GLU A 1 132 ? -77.612 -9.929 -7.482 1.00 16.74 132 GLU A O 1
ATOM 971 N N . ASP A 1 133 ? -77.266 -12.124 -7.105 1.00 15.85 133 ASP A N 1
ATOM 972 C CA . ASP A 1 133 ? -77.314 -11.977 -5.654 1.00 16.46 133 ASP A CA 1
ATOM 973 C C . ASP A 1 133 ? -76.258 -10.976 -5.186 1.00 16.38 133 ASP A C 1
ATOM 974 O O . ASP A 1 133 ? -76.531 -10.107 -4.358 1.00 16.78 133 ASP A O 1
ATOM 979 N N . TYR A 1 134 ? -75.029 -11.140 -5.684 1.00 15.65 134 TYR A N 1
ATOM 980 C CA . TYR A 1 134 ? -73.920 -10.255 -5.349 1.00 15.48 134 TYR A CA 1
ATOM 981 C C . TYR A 1 134 ? -74.242 -8.822 -5.792 1.00 15.92 134 TYR A C 1
ATOM 982 O O . TYR A 1 134 ? -74.000 -7.874 -5.048 1.00 16.22 134 TYR A O 1
ATOM 991 N N . MET A 1 135 ? -74.794 -8.671 -7.007 1.00 16.07 135 MET A N 1
ATOM 992 C CA . MET A 1 135 ? -75.156 -7.367 -7.554 1.00 16.65 135 MET A CA 1
ATOM 993 C C . MET A 1 135 ? -76.168 -6.629 -6.669 1.00 16.69 135 MET A C 1
ATOM 994 O O . MET A 1 135 ? -75.994 -5.440 -6.396 1.00 16.77 135 MET A O 1
ATOM 999 N N . PHE A 1 136 ? -77.228 -7.315 -6.221 1.00 16.74 136 PHE A N 1
ATOM 1000 C CA . PHE A 1 136 ? -78.228 -6.643 -5.394 1.00 17.94 136 PHE A CA 1
ATOM 1001 C C . PHE A 1 136 ? -77.582 -6.102 -4.119 1.00 18.18 136 PHE A C 1
ATOM 1002 O O . PHE A 1 136 ? -77.903 -4.997 -3.684 1.00 18.35 136 PHE A O 1
ATOM 1010 N N . ALA A 1 137 ? -76.655 -6.879 -3.541 1.00 17.67 137 ALA A N 1
ATOM 1011 C CA . ALA A 1 137 ? -75.975 -6.478 -2.318 1.00 18.16 137 ALA A CA 1
ATOM 1012 C C . ALA A 1 137 ? -75.030 -5.304 -2.592 1.00 18.63 137 ALA A C 1
ATOM 1013 O O . ALA A 1 137 ? -74.989 -4.360 -1.809 1.00 19.75 137 ALA A O 1
ATOM 1015 N N . ASP A 1 138 ? -74.296 -5.354 -3.714 1.00 18.85 138 ASP A N 1
ATOM 1016 C CA . ASP A 1 138 ? -73.236 -4.390 -3.993 1.00 20.05 138 ASP A CA 1
ATOM 1017 C C . ASP A 1 138 ? -73.808 -3.078 -4.526 1.00 19.94 138 ASP A C 1
ATOM 1018 O O . ASP A 1 138 ? -73.350 -2.010 -4.120 1.00 20.31 138 ASP A O 1
ATOM 1023 N N . LEU A 1 139 ? -74.782 -3.160 -5.444 1.00 19.91 139 LEU A N 1
ATOM 1024 C CA . LEU A 1 139 ? -75.360 -1.971 -6.061 1.00 21.34 139 LEU A CA 1
ATOM 1025 C C . LEU A 1 139 ? -76.501 -1.413 -5.206 1.00 22.83 139 LEU A C 1
ATOM 1026 O O . LEU A 1 139 ? -76.918 -0.267 -5.398 1.00 24.11 139 LEU A O 1
ATOM 1031 N N . GLY A 1 140 ? -77.010 -2.233 -4.279 1.00 22.08 140 GLY A N 1
ATOM 1032 C CA . GLY A 1 140 ? -78.014 -1.813 -3.310 1.00 23.03 140 GLY A CA 1
ATOM 1033 C C . GLY A 1 140 ? -79.356 -1.446 -3.943 1.00 24.42 140 GLY A C 1
ATOM 1034 O O . GLY A 1 140 ? -79.893 -0.373 -3.683 1.00 26.03 140 GLY A O 1
ATOM 1035 N N . PHE A 1 141 ? -79.903 -2.329 -4.780 1.00 23.37 141 PHE A N 1
ATOM 1036 C CA . PHE A 1 141 ? -81.279 -2.134 -5.214 1.00 22.85 141 PHE A CA 1
ATOM 1037 C C . PHE A 1 141 ? -82.082 -3.392 -4.904 1.00 22.55 141 PHE A C 1
ATOM 1038 O O . PHE A 1 141 ? -81.526 -4.482 -4.754 1.00 20.57 141 PHE A O 1
ATOM 1046 N N . ASP A 1 142 ? -83.399 -3.211 -4.805 1.00 21.51 142 ASP A N 1
ATOM 1047 C CA . ASP A 1 142 ? -84.307 -4.315 -4.544 1.00 23.09 142 ASP A CA 1
ATOM 1048 C C . ASP A 1 142 ? -85.038 -4.627 -5.843 1.00 22.52 142 ASP A C 1
ATOM 1049 O O . ASP A 1 142 ? -85.803 -3.791 -6.324 1.00 23.27 142 ASP A O 1
ATOM 1054 N N . PRO A 1 143 ? -84.840 -5.828 -6.433 1.00 21.48 143 PRO A N 1
ATOM 1055 C CA . PRO A 1 143 ? -85.493 -6.192 -7.693 1.00 20.73 143 PRO A CA 1
ATOM 1056 C C . PRO A 1 143 ? -87.019 -6.215 -7.626 1.00 21.60 143 PRO A C 1
ATOM 1057 O O . PRO A 1 143 ? -87.670 -6.139 -8.665 1.00 21.05 143 PRO A O 1
ATOM 1061 N N . SER A 1 144 ? -87.578 -6.275 -6.408 1.00 21.42 144 SER A N 1
ATOM 1062 C CA . SER A 1 144 ? -89.023 -6.389 -6.241 1.00 22.58 144 SER A CA 1
ATOM 1063 C C . SER A 1 144 ? -89.732 -5.053 -6.465 1.00 24.01 144 SER A C 1
ATOM 1064 O O . SER A 1 144 ? -90.960 -5.020 -6.604 1.00 23.49 144 SER A O 1
ATOM 1067 N N . THR A 1 145 ? -88.968 -3.956 -6.493 1.00 24.54 145 THR A N 1
ATOM 1068 C CA . THR A 1 145 ? -89.600 -2.642 -6.561 1.00 27.86 145 THR A CA 1
ATOM 1069 C C . THR A 1 145 ? -90.258 -2.400 -7.919 1.00 28.66 145 THR A C 1
ATOM 1070 O O . THR A 1 145 ? -91.379 -1.905 -7.969 1.00 33.88 145 THR A O 1
ATOM 1074 N N . TYR A 1 146 ? -89.577 -2.722 -9.017 1.00 27.36 146 TYR A N 1
ATOM 1075 C CA . TYR A 1 146 ? -90.223 -2.540 -10.313 1.00 25.94 146 TYR A CA 1
ATOM 1076 C C . TYR A 1 146 ? -90.353 -3.868 -11.051 1.00 24.56 146 TYR A C 1
ATOM 1077 O O . TYR A 1 146 ? -90.967 -3.933 -12.118 1.00 23.53 146 TYR A O 1
ATOM 1086 N N . GLY A 1 147 ? -89.783 -4.923 -10.468 1.00 20.41 147 GLY A N 1
ATOM 1087 C CA . GLY A 1 147 ? -89.601 -6.156 -11.212 1.00 19.84 147 GLY A CA 1
ATOM 1088 C C . GLY A 1 147 ? -88.261 -6.133 -11.941 1.00 20.18 147 GLY A C 1
ATOM 1089 O O . GLY A 1 147 ? -87.666 -5.071 -12.148 1.00 19.04 147 GLY A O 1
ATOM 1090 N N . CYS A 1 148 ? -87.782 -7.318 -12.313 1.00 19.15 148 CYS A N 1
ATOM 1091 C CA . CYS A 1 148 ? -86.401 -7.420 -12.742 1.00 18.92 148 CYS A CA 1
ATOM 1092 C C . CYS A 1 148 ? -86.270 -8.506 -13.804 1.00 17.85 148 CYS A C 1
ATOM 1093 O O . CYS A 1 148 ? -86.655 -9.656 -13.584 1.00 17.27 148 CYS A O 1
ATOM 1096 N N . MET A 1 149 ? -85.749 -8.111 -14.968 1.00 16.55 149 MET A N 1
ATOM 1097 C CA . MET A 1 149 ? -85.546 -9.008 -16.094 1.00 17.28 149 MET A CA 1
ATOM 1098 C C . MET A 1 149 ? -84.072 -9.408 -16.166 1.00 17.65 149 MET A C 1
ATOM 1099 O O . MET A 1 149 ? -83.185 -8.553 -16.154 1.00 18.27 149 MET A O 1
ATOM 1104 N N . THR A 1 150 ? -83.843 -10.724 -16.251 1.00 16.73 150 THR A N 1
ATOM 1105 C CA . THR A 1 150 ? -82.538 -11.344 -16.425 1.00 17.22 150 THR A CA 1
ATOM 1106 C C . THR A 1 150 ? -82.420 -11.850 -17.861 1.00 16.74 150 THR A C 1
ATOM 1107 O O . THR A 1 150 ? -83.328 -12.523 -18.349 1.00 16.11 150 THR A O 1
ATOM 1111 N N . GLN A 1 151 ? -81.289 -11.562 -18.531 1.00 16.63 151 GLN A N 1
ATOM 1112 C CA . GLN A 1 151 ? -81.069 -12.076 -19.879 1.00 17.36 151 GLN A CA 1
ATOM 1113 C C . GLN A 1 151 ? -79.577 -12.165 -20.195 1.00 17.90 151 GLN A C 1
ATOM 1114 O O . GLN A 1 151 ? -78.774 -11.405 -19.665 1.00 17.86 151 GLN A O 1
ATOM 1120 N N . GLU A 1 152 ? -79.235 -13.103 -21.081 1.00 18.12 152 GLU A N 1
ATOM 1121 C CA . GLU A 1 152 ? -77.899 -13.226 -21.639 1.00 18.83 152 GLU A CA 1
ATOM 1122 C C . GLU A 1 152 ? -77.821 -12.381 -22.911 1.00 18.91 152 GLU A C 1
ATOM 1123 O O . GLU A 1 152 ? -78.754 -12.380 -23.716 1.00 18.45 152 GLU A O 1
ATOM 1129 N N . ALA A 1 153 ? -76.684 -11.696 -23.098 1.00 18.57 153 ALA A N 1
ATOM 1130 C CA . ALA A 1 153 ? -76.524 -10.725 -24.176 1.00 19.17 153 ALA A CA 1
ATOM 1131 C C . ALA A 1 153 ? -76.712 -11.389 -25.544 1.00 19.48 153 ALA A C 1
ATOM 1132 O O . ALA A 1 153 ? -77.426 -10.862 -26.396 1.00 20.33 153 ALA A O 1
ATOM 1134 N N . THR A 1 154 ? -76.087 -12.553 -25.754 1.00 19.61 154 THR A N 1
ATOM 1135 C CA . THR A 1 154 ? -76.174 -13.212 -27.050 1.00 20.37 154 THR A CA 1
ATOM 1136 C C . THR A 1 154 ? -77.604 -13.696 -27.301 1.00 21.27 154 THR A C 1
ATOM 1137 O O . THR A 1 154 ? -78.136 -13.516 -28.392 1.00 21.45 154 THR A O 1
ATOM 1141 N N . GLU A 1 155 ? -78.221 -14.310 -26.283 1.00 20.35 155 GLU A N 1
ATOM 1142 C CA . GLU A 1 155 ? -79.562 -14.864 -26.409 1.00 20.22 155 GLU A CA 1
ATOM 1143 C C . GLU A 1 155 ? -80.556 -13.774 -26.803 1.00 20.48 155 GLU A C 1
ATOM 1144 O O . GLU A 1 155 ? -81.433 -13.994 -27.642 1.00 20.72 155 GLU A O 1
ATOM 1150 N N . LEU A 1 156 ? -80.432 -12.599 -26.185 1.00 21.12 156 LEU A N 1
ATOM 1151 C CA . LEU A 1 156 ? -81.393 -11.548 -26.467 1.00 23.60 156 LEU A CA 1
ATOM 1152 C C . LEU A 1 156 ? -81.226 -11.056 -27.907 1.00 24.02 156 LEU A C 1
ATOM 1153 O O . LEU A 1 156 ? -82.215 -10.684 -28.539 1.00 24.60 156 LEU A O 1
ATOM 1158 N N . LEU A 1 157 ? -79.991 -11.103 -28.430 1.00 22.60 157 LEU A N 1
ATOM 1159 C CA . LEU A 1 157 ? -79.750 -10.630 -29.789 1.00 22.62 157 LEU A CA 1
ATOM 1160 C C . LEU A 1 157 ? -80.186 -11.665 -30.832 1.00 23.22 157 LEU A C 1
ATOM 1161 O O . LEU A 1 157 ? -80.775 -11.284 -31.843 1.00 22.99 157 LEU A O 1
ATOM 1166 N N . VAL A 1 158 ? -79.930 -12.963 -30.586 1.00 23.58 158 VAL A N 1
ATOM 1167 C CA . VAL A 1 158 ? -80.256 -14.006 -31.556 1.00 25.01 158 VAL A CA 1
ATOM 1168 C C . VAL A 1 158 ? -81.765 -14.156 -31.731 1.00 24.71 158 VAL A C 1
ATOM 1169 O O . VAL A 1 158 ? -82.197 -14.666 -32.760 1.00 25.51 158 VAL A O 1
ATOM 1173 N N . ARG A 1 159 ? -82.554 -13.755 -30.724 1.00 23.32 159 ARG A N 1
ATOM 1174 C CA . ARG A 1 159 ? -84.002 -13.902 -30.788 1.00 24.32 159 ARG A CA 1
ATOM 1175 C C . ARG A 1 159 ? -84.672 -12.554 -31.048 1.00 25.20 159 ARG A C 1
ATOM 1176 O O . ARG A 1 159 ? -85.900 -12.458 -31.013 1.00 26.02 159 ARG A O 1
ATOM 1184 N N . ASN A 1 160 ? -83.859 -11.514 -31.281 1.00 25.73 160 ASN A N 1
ATOM 1185 C CA . ASN A 1 160 ? -84.355 -10.196 -31.661 1.00 29.46 160 ASN A CA 1
ATOM 1186 C C . ASN A 1 160 ? -85.269 -9.608 -30.591 1.00 28.52 160 ASN A C 1
ATOM 1187 O O . ASN A 1 160 ? -86.280 -8.995 -30.929 1.00 26.49 160 ASN A O 1
ATOM 1192 N N . LYS A 1 161 ? -84.922 -9.796 -29.313 1.00 26.35 161 LYS A N 1
ATOM 1193 C CA . LYS A 1 161 ? -85.735 -9.290 -28.219 1.00 27.21 161 LYS A CA 1
ATOM 1194 C C . LYS A 1 161 ? -85.502 -7.793 -28.044 1.00 27.36 161 LYS A C 1
ATOM 1195 O O . LYS A 1 161 ? -84.446 -7.283 -28.411 1.00 27.28 161 LYS A O 1
ATOM 1201 N N . LYS A 1 162 ? -86.492 -7.120 -27.445 1.00 27.83 162 LYS A N 1
ATOM 1202 C CA . LYS A 1 162 ? -86.385 -5.731 -27.026 1.00 30.04 162 LYS A CA 1
ATOM 1203 C C . LYS A 1 162 ? -86.379 -5.687 -25.502 1.00 29.10 162 LYS A C 1
ATOM 1204 O O . LYS A 1 162 ? -87.035 -6.501 -24.856 1.00 28.77 162 LYS A O 1
ATOM 1210 N N . LEU A 1 163 ? -85.630 -4.728 -24.953 1.00 27.50 163 LEU A N 1
ATOM 1211 C CA . LEU A 1 163 ? -85.556 -4.486 -23.522 1.00 26.65 163 LEU A CA 1
ATOM 1212 C C . LEU A 1 163 ? -86.689 -3.550 -23.108 1.00 27.59 163 LEU A C 1
ATOM 1213 O O . LEU A 1 163 ? -86.974 -2.561 -23.783 1.00 26.91 163 LEU A O 1
ATOM 1218 N N . ASP A 1 164 ? -87.309 -3.865 -21.969 1.00 25.90 164 ASP A N 1
ATOM 1219 C CA . ASP A 1 164 ? -88.400 -3.083 -21.417 1.00 25.97 164 ASP A CA 1
ATOM 1220 C C . ASP A 1 164 ? -87.815 -2.021 -20.495 1.00 26.07 164 ASP A C 1
ATOM 1221 O O . ASP A 1 164 ? -87.229 -2.343 -19.464 1.00 24.11 164 ASP A O 1
ATOM 1226 N N . PRO A 1 165 ? -87.939 -0.720 -20.849 1.00 25.37 165 PRO A N 1
ATOM 1227 C CA . PRO A 1 165 ? -87.335 0.354 -20.059 1.00 25.14 165 PRO A CA 1
ATOM 1228 C C . PRO A 1 165 ? -88.084 0.736 -18.781 1.00 24.33 165 PRO A C 1
ATOM 1229 O O . PRO A 1 165 ? -87.695 1.679 -18.107 1.00 25.05 165 PRO A O 1
ATOM 1233 N N . SER A 1 166 ? -89.129 -0.021 -18.425 1.00 25.05 166 SER A N 1
ATOM 1234 C CA . SER A 1 166 ? -89.950 0.322 -17.272 1.00 24.97 166 SER A CA 1
ATOM 1235 C C . SER A 1 166 ? -89.547 -0.467 -16.023 1.00 24.17 166 SER A C 1
ATOM 1236 O O . SER A 1 166 ? -90.091 -0.227 -14.942 1.00 24.61 166 SER A O 1
ATOM 1239 N N . ILE A 1 167 ? -88.594 -1.397 -16.170 1.00 22.21 167 ILE A N 1
ATOM 1240 C CA . ILE A 1 167 ? -88.242 -2.323 -15.099 1.00 22.12 167 ILE A CA 1
ATOM 1241 C C . ILE A 1 167 ? -86.724 -2.309 -14.887 1.00 22.03 167 ILE A C 1
ATOM 1242 O O . ILE A 1 167 ? -85.999 -1.638 -15.629 1.00 21.02 167 ILE A O 1
ATOM 1247 N N . HIS A 1 168 ? -86.242 -3.050 -13.870 1.00 20.58 168 HIS A N 1
ATOM 1248 C CA . HIS A 1 168 ? -84.814 -3.331 -13.761 1.00 20.90 168 HIS A CA 1
ATOM 1249 C C . HIS A 1 168 ? -84.425 -4.331 -14.849 1.00 20.77 168 HIS A C 1
ATOM 1250 O O . HIS A 1 168 ? -85.116 -5.331 -15.044 1.00 21.67 168 HIS A O 1
ATOM 1257 N N . ASN A 1 169 ? -83.312 -4.071 -15.552 1.00 19.75 169 ASN A N 1
ATOM 1258 C CA . ASN A 1 169 ? -82.780 -5.040 -16.499 1.00 18.66 169 ASN A CA 1
ATOM 1259 C C . ASN A 1 169 ? -81.356 -5.407 -16.110 1.00 18.20 169 ASN A C 1
ATOM 1260 O O . ASN A 1 169 ? -80.546 -4.529 -15.810 1.00 18.43 169 ASN A O 1
ATOM 1265 N N . ILE A 1 170 ? -81.071 -6.714 -16.136 1.00 17.41 170 ILE A N 1
ATOM 1266 C CA . ILE A 1 170 ? -79.729 -7.213 -15.891 1.00 16.95 170 ILE A CA 1
ATOM 1267 C C . ILE A 1 170 ? -79.288 -8.015 -17.111 1.00 16.67 170 ILE A C 1
ATOM 1268 O O . ILE A 1 170 ? -79.972 -8.960 -17.532 1.00 16.23 170 ILE A O 1
ATOM 1273 N N . ILE A 1 171 ? -78.138 -7.626 -17.671 1.00 16.46 171 ILE A N 1
ATOM 1274 C CA . ILE A 1 171 ? -77.630 -8.262 -18.878 1.00 17.18 171 ILE A CA 1
ATOM 1275 C C . ILE A 1 171 ? -76.291 -8.934 -18.573 1.00 17.46 171 ILE A C 1
ATOM 1276 O O . ILE A 1 171 ? -75.306 -8.270 -18.248 1.00 17.81 171 ILE A O 1
ATOM 1281 N N . TRP A 1 172 ? -76.264 -10.263 -18.716 1.00 16.84 172 TRP A N 1
ATOM 1282 C CA . TRP A 1 172 ? -75.102 -11.072 -18.383 1.00 16.71 172 TRP A CA 1
ATOM 1283 C C . TRP A 1 172 ? -74.292 -11.351 -19.645 1.00 17.46 172 TRP A C 1
ATOM 1284 O O . TRP A 1 172 ? -74.833 -11.295 -20.748 1.00 17.64 172 TRP A O 1
ATOM 1295 N N . GLN A 1 173 ? -73.006 -11.684 -19.454 1.00 18.08 173 GLN A N 1
ATOM 1296 C CA . GLN A 1 173 ? -72.110 -12.166 -20.502 1.00 19.31 173 GLN A CA 1
ATOM 1297 C C . GLN A 1 173 ? -71.988 -11.132 -21.623 1.00 19.71 173 GLN A C 1
ATOM 1298 O O . GLN A 1 173 ? -71.959 -11.500 -22.798 1.00 19.35 173 GLN A O 1
ATOM 1304 N N . VAL A 1 174 ? -71.901 -9.850 -21.235 1.00 19.10 174 VAL A N 1
ATOM 1305 C CA . VAL A 1 174 ? -71.796 -8.751 -22.186 1.00 19.17 174 VAL A CA 1
ATOM 1306 C C . VAL A 1 174 ? -70.440 -8.810 -22.885 1.00 20.19 174 VAL A C 1
ATOM 1307 O O . VAL A 1 174 ? -70.283 -8.232 -23.962 1.00 20.25 174 VAL A O 1
ATOM 1311 N N . GLY A 1 175 ? -69.494 -9.548 -22.284 1.00 19.55 175 GLY A N 1
ATOM 1312 C CA . GLY A 1 175 ? -68.135 -9.633 -22.792 1.00 20.88 175 GLY A CA 1
ATOM 1313 C C . GLY A 1 175 ? -67.905 -10.767 -23.793 1.00 20.83 175 GLY A C 1
ATOM 1314 O O . GLY A 1 175 ? -66.777 -10.943 -24.250 1.00 21.15 175 GLY A O 1
ATOM 1315 N N . SER A 1 176 ? -68.949 -11.553 -24.102 1.00 20.21 176 SER A N 1
ATOM 1316 C CA . SER A 1 176 ? -68.794 -12.721 -24.960 1.00 20.47 176 SER A CA 1
ATOM 1317 C C . SER A 1 176 ? -69.841 -12.745 -26.076 1.00 21.06 176 SER A C 1
ATOM 1318 O O . SER A 1 176 ? -70.254 -13.813 -26.521 1.00 20.48 176 SER A O 1
ATOM 1321 N N . VAL A 1 177 ? -70.273 -11.560 -26.536 1.00 19.85 177 VAL A N 1
ATOM 1322 C CA . VAL A 1 177 ? -71.372 -11.485 -27.485 1.00 20.24 177 VAL A CA 1
ATOM 1323 C C . VAL A 1 177 ? -70.979 -12.214 -28.772 1.00 20.67 177 VAL A C 1
ATOM 1324 O O . VAL A 1 177 ? -69.957 -11.899 -29.375 1.00 20.10 177 VAL A O 1
ATOM 1328 N N . GLY A 1 178 ? -71.787 -13.213 -29.161 1.00 19.94 178 GLY A N 1
ATOM 1329 C CA . GLY A 1 178 ? -71.602 -13.930 -30.418 1.00 21.41 178 GLY A CA 1
ATOM 1330 C C . GLY A 1 178 ? -70.410 -14.894 -30.445 1.00 22.78 178 GLY A C 1
ATOM 1331 O O . GLY A 1 178 ? -70.067 -15.405 -31.513 1.00 24.42 178 GLY A O 1
ATOM 1332 N N . VAL A 1 179 ? -69.790 -15.164 -29.287 1.00 21.45 179 VAL A N 1
ATOM 1333 C CA . VAL A 1 179 ? -68.643 -16.066 -29.210 1.00 20.82 179 VAL A CA 1
ATOM 1334 C C . VAL A 1 179 ? -69.116 -17.469 -28.825 1.00 21.58 179 VAL A C 1
ATOM 1335 O O . VAL A 1 179 ? -69.831 -17.628 -27.833 1.00 20.80 179 VAL A O 1
ATOM 1339 N N . ASP A 1 180 ? -68.684 -18.486 -29.589 1.00 20.23 180 ASP A N 1
ATOM 1340 C CA . ASP A 1 180 ? -69.059 -19.864 -29.293 1.00 21.38 180 ASP A CA 1
ATOM 1341 C C . ASP A 1 180 ? -67.850 -20.713 -28.890 1.00 20.96 180 ASP A C 1
ATOM 1342 O O . ASP A 1 180 ? -68.012 -21.901 -28.617 1.00 21.58 180 ASP A O 1
ATOM 1347 N N . THR A 1 181 ? -66.656 -20.102 -28.848 1.00 20.74 181 THR A N 1
ATOM 1348 C CA . THR A 1 181 ? -65.444 -20.767 -28.379 1.00 21.59 181 THR A CA 1
ATOM 1349 C C . THR A 1 181 ? -64.932 -20.068 -27.117 1.00 21.58 181 THR A C 1
ATOM 1350 O O . THR A 1 181 ? -65.728 -19.624 -26.291 1.00 21.55 181 THR A O 1
ATOM 1354 N N . MET A 1 182 ? -63.604 -19.966 -26.975 1.00 21.56 182 MET A N 1
ATOM 1355 C CA . MET A 1 182 ? -63.022 -19.327 -25.806 1.00 23.15 182 MET A CA 1
ATOM 1356 C C . MET A 1 182 ? -62.123 -18.155 -26.208 1.00 23.45 182 MET A C 1
ATOM 1357 O O . MET A 1 182 ? -61.196 -17.814 -25.473 1.00 24.61 182 MET A O 1
ATOM 1362 N N . VAL A 1 183 ? -62.412 -17.536 -27.361 1.00 23.47 183 VAL A N 1
ATOM 1363 C CA . VAL A 1 183 ? -61.706 -16.330 -27.779 1.00 24.30 183 VAL A CA 1
ATOM 1364 C C . VAL A 1 183 ? -62.631 -15.130 -27.614 1.00 23.54 183 VAL A C 1
ATOM 1365 O O . VAL A 1 183 ? -63.635 -15.033 -28.318 1.00 25.91 183 VAL A O 1
ATOM 1369 N N . PHE A 1 184 ? -62.260 -14.201 -26.725 1.00 24.36 184 PHE A N 1
ATOM 1370 C CA . PHE A 1 184 ? -63.135 -13.080 -26.401 1.00 24.68 184 PHE A CA 1
ATOM 1371 C C . PHE A 1 184 ? -62.434 -11.771 -26.758 1.00 26.39 184 PHE A C 1
ATOM 1372 O O . PHE A 1 184 ? -61.439 -11.413 -26.135 1.00 28.81 184 PHE A O 1
ATOM 1380 N N . ASP A 1 185 ? -62.960 -11.062 -27.763 1.00 27.36 185 ASP A N 1
ATOM 1381 C CA . ASP A 1 185 ? -62.272 -9.886 -28.273 1.00 28.63 185 ASP A CA 1
ATOM 1382 C C . ASP A 1 185 ? -63.212 -8.684 -28.337 1.00 27.11 185 ASP A C 1
ATOM 1383 O O . ASP A 1 185 ? -62.816 -7.626 -28.824 1.00 24.94 185 ASP A O 1
ATOM 1388 N N . ASN A 1 186 ? -64.451 -8.863 -27.855 1.00 23.65 186 ASN A N 1
ATOM 1389 C CA . ASN A 1 186 ? -65.480 -7.831 -27.870 1.00 24.30 186 ASN A CA 1
ATOM 1390 C C . ASN A 1 186 ? -65.832 -7.431 -29.306 1.00 24.08 186 ASN A C 1
ATOM 1391 O O . ASN A 1 186 ? -66.336 -6.337 -29.536 1.00 23.72 186 ASN A O 1
ATOM 1396 N N . GLY A 1 187 ? -65.608 -8.345 -30.257 1.00 23.84 187 GLY A N 1
ATOM 1397 C CA . GLY A 1 187 ? -65.798 -8.063 -31.673 1.00 23.80 187 GLY A CA 1
ATOM 1398 C C . GLY A 1 187 ? -67.247 -7.755 -32.063 1.00 24.19 187 GLY A C 1
ATOM 1399 O O . GLY A 1 187 ? -67.471 -7.180 -33.128 1.00 23.74 187 GLY A O 1
ATOM 1400 N N . LYS A 1 188 ? -68.217 -8.147 -31.214 1.00 22.61 188 LYS A N 1
ATOM 1401 C CA . LYS A 1 188 ? -69.630 -7.956 -31.516 1.00 22.93 188 LYS A CA 1
ATOM 1402 C C . LYS A 1 188 ? -70.345 -7.173 -30.412 1.00 21.51 188 LYS A C 1
ATOM 1403 O O . LYS A 1 188 ? -71.571 -7.063 -30.425 1.00 21.25 188 LYS A O 1
ATOM 1409 N N . PHE A 1 189 ? -69.579 -6.617 -29.465 1.00 21.11 189 PHE A N 1
ATOM 1410 C CA . PHE A 1 189 ? -70.147 -5.832 -28.377 1.00 19.99 189 PHE A CA 1
ATOM 1411 C C . PHE A 1 189 ? -71.021 -4.699 -28.925 1.00 20.27 189 PHE A C 1
ATOM 1412 O O . PHE A 1 189 ? -72.039 -4.354 -28.328 1.00 18.68 189 PHE A O 1
ATOM 1420 N N . HIS A 1 190 ? -70.621 -4.122 -30.070 1.00 20.13 190 HIS A N 1
ATOM 1421 C CA . HIS A 1 190 ? -71.347 -2.999 -30.646 1.00 20.47 190 HIS A CA 1
ATOM 1422 C C . HIS A 1 190 ? -72.797 -3.358 -30.977 1.00 20.65 190 HIS A C 1
ATOM 1423 O O . HIS A 1 190 ? -73.645 -2.469 -31.059 1.00 20.38 190 HIS A O 1
ATOM 1430 N N . LEU A 1 191 ? -73.085 -4.651 -31.170 1.00 20.46 191 LEU A N 1
ATOM 1431 C CA . LEU A 1 191 ? -74.445 -5.076 -31.464 1.00 21.15 191 LEU A CA 1
ATOM 1432 C C . LEU A 1 191 ? -75.326 -4.954 -30.219 1.00 21.46 191 LEU A C 1
ATOM 1433 O O . LEU A 1 191 ? -76.503 -4.612 -30.321 1.00 21.67 191 LEU A O 1
ATOM 1438 N N . LEU A 1 192 ? -74.762 -5.240 -29.042 1.00 20.72 192 LEU A N 1
ATOM 1439 C CA . LEU A 1 192 ? -75.493 -4.991 -27.807 1.00 20.73 192 LEU A CA 1
ATOM 1440 C C . LEU A 1 192 ? -75.696 -3.487 -27.606 1.00 21.07 192 LEU A C 1
ATOM 1441 O O . LEU A 1 192 ? -76.739 -3.050 -27.119 1.00 19.65 192 LEU A O 1
ATOM 1446 N N . VAL A 1 193 ? -74.682 -2.682 -27.954 1.00 20.29 193 VAL A N 1
ATOM 1447 C CA . VAL A 1 193 ? -74.806 -1.241 -27.768 1.00 21.09 193 VAL A CA 1
ATOM 1448 C C . VAL A 1 193 ? -75.985 -0.702 -28.581 1.00 21.10 193 VAL A C 1
ATOM 1449 O O . VAL A 1 193 ? -76.746 0.125 -28.087 1.00 21.63 193 VAL A O 1
ATOM 1453 N N . GLU A 1 194 ? -76.137 -1.192 -29.819 1.00 22.82 194 GLU A N 1
ATOM 1454 C CA . GLU A 1 194 ? -77.218 -0.776 -30.704 1.00 25.24 194 GLU A CA 1
ATOM 1455 C C . GLU A 1 194 ? -78.574 -1.038 -30.049 1.00 24.14 194 GLU A C 1
ATOM 1456 O O . GLU A 1 194 ? -79.452 -0.179 -30.075 1.00 23.29 194 GLU A O 1
ATOM 1462 N N . ARG A 1 195 ? -78.717 -2.216 -29.431 1.00 23.21 195 ARG A N 1
ATOM 1463 C CA . ARG A 1 195 ? -79.943 -2.594 -28.736 1.00 22.60 195 ARG A CA 1
ATOM 1464 C C . ARG A 1 195 ? -80.233 -1.606 -27.609 1.00 21.70 195 ARG A C 1
ATOM 1465 O O . ARG A 1 195 ? -81.360 -1.126 -27.466 1.00 21.92 195 ARG A O 1
ATOM 1473 N N . LEU A 1 196 ? -79.202 -1.316 -26.802 1.00 21.55 196 LEU A N 1
ATOM 1474 C CA . LEU A 1 196 ? -79.323 -0.406 -25.674 1.00 21.31 196 LEU A CA 1
ATOM 1475 C C . LEU A 1 196 ? -79.720 0.994 -26.148 1.00 21.84 196 LEU A C 1
ATOM 1476 O O . LEU A 1 196 ? -80.586 1.628 -25.550 1.00 21.23 196 LEU A O 1
ATOM 1481 N N . GLU A 1 197 ? -79.087 1.465 -27.231 1.00 22.16 197 GLU A N 1
ATOM 1482 C CA . GLU A 1 197 ? -79.358 2.791 -27.776 1.00 21.85 197 GLU A CA 1
ATOM 1483 C C . GLU A 1 197 ? -80.831 2.924 -28.165 1.00 22.36 197 GLU A C 1
ATOM 1484 O O . GLU A 1 197 ? -81.481 3.918 -27.844 1.00 24.33 197 GLU A O 1
ATOM 1490 N N . LYS A 1 198 ? -81.352 1.911 -28.857 1.00 23.35 198 LYS A N 1
ATOM 1491 C CA . LYS A 1 198 ? -82.716 1.931 -29.363 1.00 24.93 198 LYS A CA 1
ATOM 1492 C C . LYS A 1 198 ? -83.735 1.885 -28.223 1.00 25.47 198 LYS A C 1
ATOM 1493 O O . LYS A 1 198 ? -84.782 2.532 -28.296 1.00 25.92 198 LYS A O 1
ATOM 1499 N N . ASP A 1 199 ? -83.430 1.111 -27.175 1.00 23.38 199 ASP A N 1
ATOM 1500 C CA . ASP A 1 199 ? -84.402 0.848 -26.127 1.00 23.81 199 ASP A CA 1
ATOM 1501 C C . ASP A 1 199 ? -84.391 1.952 -25.067 1.00 23.94 199 ASP A C 1
ATOM 1502 O O . ASP A 1 199 ? -85.423 2.195 -24.448 1.00 24.69 199 ASP A O 1
ATOM 1507 N N . PHE A 1 200 ? -83.249 2.639 -24.870 1.00 23.40 200 PHE A N 1
ATOM 1508 C CA . PHE A 1 200 ? -83.083 3.538 -23.731 1.00 25.24 200 PHE A CA 1
ATOM 1509 C C . PHE A 1 200 ? -82.691 4.966 -24.123 1.00 27.28 200 PHE A C 1
ATOM 1510 O O . PHE A 1 200 ? -82.794 5.873 -23.293 1.00 26.38 200 PHE A O 1
ATOM 1518 N N . GLY A 1 201 ? -82.211 5.158 -25.358 1.00 27.78 201 GLY A N 1
ATOM 1519 C CA . GLY A 1 201 ? -81.668 6.452 -25.762 1.00 28.81 201 GLY A CA 1
ATOM 1520 C C . GLY A 1 201 ? -80.209 6.624 -25.340 1.00 31.08 201 GLY A C 1
ATOM 1521 O O . GLY A 1 201 ? -79.673 5.811 -24.584 1.00 28.97 201 GLY A O 1
ATOM 1522 N N . LEU A 1 202 ? -79.583 7.716 -25.798 1.00 29.98 202 LEU A N 1
ATOM 1523 C CA . LEU A 1 202 ? -78.138 7.868 -25.712 1.00 30.14 202 LEU A CA 1
ATOM 1524 C C . LEU A 1 202 ? -77.703 8.392 -24.347 1.00 30.93 202 LEU A C 1
ATOM 1525 O O . LEU A 1 202 ? -76.544 8.222 -23.966 1.00 30.91 202 LEU A O 1
ATOM 1530 N N . ASP A 1 203 ? -78.634 9.023 -23.618 1.00 30.41 203 ASP A N 1
ATOM 1531 C CA . ASP A 1 203 ? -78.291 9.715 -22.386 1.00 31.65 203 ASP A CA 1
ATOM 1532 C C . ASP A 1 203 ? -78.559 8.852 -21.152 1.00 30.64 203 ASP A C 1
ATOM 1533 O O . ASP A 1 203 ? -78.147 9.224 -20.053 1.00 29.89 203 ASP A O 1
ATOM 1538 N N . HIS A 1 204 ? -79.260 7.721 -21.329 1.00 28.62 204 HIS A N 1
ATOM 1539 C CA . HIS A 1 204 ? -79.538 6.838 -20.204 1.00 26.99 204 HIS A CA 1
ATOM 1540 C C . HIS A 1 204 ? -78.229 6.238 -19.694 1.00 26.24 204 HIS A C 1
ATOM 1541 O O . HIS A 1 204 ? -77.345 5.918 -20.479 1.00 25.00 204 HIS A O 1
ATOM 1548 N N . LYS A 1 205 ? -78.119 6.090 -18.370 1.00 27.99 205 LYS A N 1
ATOM 1549 C CA . LYS A 1 205 ? -76.899 5.611 -17.742 1.00 28.46 205 LYS A CA 1
ATOM 1550 C C . LYS A 1 205 ? -77.078 4.162 -17.286 1.00 28.51 205 LYS A C 1
ATOM 1551 O O . LYS A 1 205 ? -78.095 3.824 -16.688 1.00 29.49 205 LYS A O 1
ATOM 1557 N N . ILE A 1 206 ? -76.078 3.320 -17.570 1.00 25.49 206 ILE A N 1
ATOM 1558 C CA . ILE A 1 206 ? -76.055 1.955 -17.061 1.00 26.28 206 ILE A CA 1
ATOM 1559 C C . ILE A 1 206 ? -74.925 1.827 -16.045 1.00 24.41 206 ILE A C 1
ATOM 1560 O O . ILE A 1 206 ? -74.069 2.704 -15.940 1.00 23.16 206 ILE A O 1
ATOM 1565 N N . GLN A 1 207 ? -74.925 0.715 -15.304 1.00 22.42 207 GLN A N 1
ATOM 1566 C CA . GLN A 1 207 ? -73.846 0.441 -14.376 1.00 22.61 207 GLN A CA 1
ATOM 1567 C C . GLN A 1 207 ? -73.116 -0.824 -14.808 1.00 21.78 207 GLN A C 1
ATOM 1568 O O . GLN A 1 207 ? -73.740 -1.862 -15.023 1.00 22.04 207 GLN A O 1
ATOM 1574 N N . HIS A 1 208 ? -71.793 -0.703 -14.928 1.00 19.77 208 HIS A N 1
ATOM 1575 C CA . HIS A 1 208 ? -70.906 -1.827 -15.162 1.00 19.18 208 HIS A CA 1
ATOM 1576 C C . HIS A 1 208 ? -70.535 -2.465 -13.822 1.00 19.80 208 HIS A C 1
ATOM 1577 O O . HIS A 1 208 ? -69.899 -1.827 -12.983 1.00 19.89 208 HIS A O 1
ATOM 1584 N N . TYR A 1 209 ? -70.920 -3.738 -13.633 1.00 18.71 209 TYR A N 1
ATOM 1585 C CA . TYR A 1 209 ? -70.753 -4.392 -12.339 1.00 18.93 209 TYR A CA 1
ATOM 1586 C C . TYR A 1 209 ? -69.803 -5.581 -12.448 1.00 18.70 209 TYR A C 1
ATOM 1587 O O . TYR A 1 209 ? -70.014 -6.483 -13.260 1.00 18.85 209 TYR A O 1
ATOM 1596 N N . ILE A 1 210 ? -68.765 -5.574 -11.600 1.00 18.97 210 ILE A N 1
ATOM 1597 C CA . ILE A 1 210 ? -67.931 -6.741 -11.352 1.00 19.03 210 ILE A CA 1
ATOM 1598 C C . ILE A 1 210 ? -67.793 -6.894 -9.838 1.00 19.39 210 ILE A C 1
ATOM 1599 O O . ILE A 1 210 ? -67.157 -6.060 -9.183 1.00 20.39 210 ILE A O 1
ATOM 1604 N N . GLY A 1 211 ? -68.404 -7.956 -9.296 1.00 18.03 211 GLY A N 1
ATOM 1605 C CA . GLY A 1 211 ? -68.268 -8.260 -7.879 1.00 18.04 211 GLY A CA 1
ATOM 1606 C C . GLY A 1 211 ? -66.877 -8.823 -7.593 1.00 19.16 211 GLY A C 1
ATOM 1607 O O . GLY A 1 211 ? -66.292 -9.485 -8.448 1.00 19.40 211 GLY A O 1
ATOM 1608 N N . ALA A 1 212 ? -66.365 -8.546 -6.388 1.00 18.91 212 ALA A N 1
ATOM 1609 C CA . ALA A 1 212 ? -65.020 -8.937 -5.987 1.00 20.63 212 ALA A CA 1
ATOM 1610 C C . ALA A 1 212 ? -64.940 -10.448 -5.767 1.00 20.34 212 ALA A C 1
ATOM 1611 O O . ALA A 1 212 ? -65.607 -10.995 -4.885 1.00 20.24 212 ALA A O 1
ATOM 1613 N N . ILE A 1 213 ? -64.089 -11.122 -6.550 1.00 21.02 213 ILE A N 1
ATOM 1614 C CA . ILE A 1 213 ? -63.922 -12.561 -6.383 1.00 21.62 213 ILE A CA 1
ATOM 1615 C C . ILE A 1 213 ? -62.850 -12.850 -5.327 1.00 23.59 213 ILE A C 1
ATOM 1616 O O . ILE A 1 213 ? -63.098 -13.606 -4.389 1.00 21.93 213 ILE A O 1
ATOM 1621 N N . LEU A 1 214 ? -61.660 -12.249 -5.478 1.00 23.97 214 LEU A N 1
ATOM 1622 C CA . LEU A 1 214 ? -60.585 -12.465 -4.518 1.00 24.86 214 LEU A CA 1
ATOM 1623 C C . LEU A 1 214 ? -60.558 -11.319 -3.509 1.00 25.24 214 LEU A C 1
ATOM 1624 O O . LEU A 1 214 ? -61.112 -10.250 -3.761 1.00 25.46 214 LEU A O 1
ATOM 1629 N N . PRO A 1 215 ? -59.874 -11.494 -2.353 1.00 27.71 215 PRO A N 1
ATOM 1630 C CA . PRO A 1 215 ? -59.570 -10.386 -1.437 1.00 26.43 215 PRO A CA 1
ATOM 1631 C C . PRO A 1 215 ? -58.909 -9.178 -2.101 1.00 28.11 215 PRO A C 1
ATOM 1632 O O . PRO A 1 215 ? -59.125 -8.041 -1.682 1.00 28.60 215 PRO A O 1
ATOM 1636 N N . GLN A 1 216 ? -58.117 -9.436 -3.150 1.00 28.91 216 GLN A N 1
ATOM 1637 C CA . GLN A 1 216 ? -57.357 -8.406 -3.843 1.00 31.26 216 GLN A CA 1
ATOM 1638 C C . GLN A 1 216 ? -58.251 -7.644 -4.823 1.00 33.58 216 GLN A C 1
ATOM 1639 O O . GLN A 1 216 ? -57.861 -6.582 -5.309 1.00 34.69 216 GLN A O 1
ATOM 1645 N N . SER A 1 217 ? -59.436 -8.197 -5.116 1.00 31.88 217 SER A N 1
ATOM 1646 C CA . SER A 1 217 ? -60.355 -7.599 -6.077 1.00 31.15 217 SER A CA 1
ATOM 1647 C C . SER A 1 217 ? -61.020 -6.369 -5.459 1.00 29.18 217 SER A C 1
ATOM 1648 O O . SER A 1 217 ? -61.309 -6.349 -4.266 1.00 28.19 217 SER A O 1
ATOM 1651 N N . VAL A 1 218 ? -61.271 -5.353 -6.291 1.00 30.31 218 VAL A N 1
ATOM 1652 C CA . VAL A 1 218 ? -62.040 -4.190 -5.875 1.00 30.95 218 VAL A CA 1
ATOM 1653 C C . VAL A 1 218 ? -63.348 -4.167 -6.669 1.00 27.79 218 VAL A C 1
ATOM 1654 O O . VAL A 1 218 ? -63.324 -4.268 -7.895 1.00 27.82 218 VAL A O 1
ATOM 1658 N N . THR A 1 219 ? -64.475 -4.016 -5.958 1.00 26.18 219 THR A N 1
ATOM 1659 C CA . THR A 1 219 ? -65.793 -3.980 -6.578 1.00 24.87 219 THR A CA 1
ATOM 1660 C C . THR A 1 219 ? -65.828 -2.909 -7.664 1.00 23.92 219 THR A C 1
ATOM 1661 O O . THR A 1 219 ? -65.445 -1.766 -7.420 1.00 23.70 219 THR A O 1
ATOM 1665 N N . VAL A 1 220 ? -66.301 -3.293 -8.854 1.00 22.09 220 VAL A N 1
ATOM 1666 C CA . VAL A 1 220 ? -66.523 -2.367 -9.952 1.00 23.17 220 VAL A CA 1
ATOM 1667 C C . VAL A 1 220 ? -68.016 -2.061 -10.009 1.00 23.50 220 VAL A C 1
ATOM 1668 O O . VAL A 1 220 ? -68.832 -2.986 -10.063 1.00 22.85 220 VAL A O 1
ATOM 1672 N N . LYS A 1 221 ? -68.360 -0.764 -9.967 1.00 22.58 221 LYS A N 1
ATOM 1673 C CA . LYS A 1 221 ? -69.748 -0.334 -10.082 1.00 24.58 221 LYS A CA 1
ATOM 1674 C C . LYS A 1 221 ? -69.835 1.017 -10.793 1.00 25.71 221 LYS A C 1
ATOM 1675 O O . LYS A 1 221 ? -70.565 1.913 -10.363 1.00 27.50 221 LYS A O 1
ATOM 1681 N N . ASP A 1 222 ? -69.106 1.136 -11.907 1.00 24.37 222 ASP A N 1
ATOM 1682 C CA . ASP A 1 222 ? -69.015 2.383 -12.652 1.00 24.47 222 ASP A CA 1
ATOM 1683 C C . ASP A 1 222 ? -70.272 2.625 -13.484 1.00 24.17 222 ASP A C 1
ATOM 1684 O O . ASP A 1 222 ? -70.822 1.713 -14.093 1.00 22.88 222 ASP A O 1
ATOM 1689 N N . THR A 1 223 ? -70.683 3.895 -13.529 1.00 23.60 223 THR A N 1
ATOM 1690 C CA . THR A 1 223 ? -71.801 4.349 -14.329 1.00 23.46 223 THR A CA 1
ATOM 1691 C C . THR A 1 223 ? -71.273 4.862 -15.667 1.00 23.91 223 THR A C 1
ATOM 1692 O O . THR A 1 223 ? -70.244 5.542 -15.711 1.00 22.19 223 THR A O 1
ATOM 1696 N N . PHE A 1 224 ? -71.977 4.509 -16.751 1.00 22.65 224 PHE A N 1
ATOM 1697 C CA . PHE A 1 224 ? -71.651 4.989 -18.088 1.00 23.21 224 PHE A CA 1
ATOM 1698 C C . PHE A 1 224 ? -72.940 5.377 -18.807 1.00 24.21 224 PHE A C 1
ATOM 1699 O O . PHE A 1 224 ? -73.908 4.614 -18.821 1.00 25.23 224 PHE A O 1
ATOM 1707 N N . ALA A 1 225 ? -72.947 6.578 -19.399 1.00 23.71 225 ALA A N 1
ATOM 1708 C CA . ALA A 1 225 ? -73.989 6.940 -20.340 1.00 22.96 225 ALA A CA 1
ATOM 1709 C C . ALA A 1 225 ? -73.840 6.039 -21.561 1.00 22.11 225 ALA A C 1
ATOM 1710 O O . ALA A 1 225 ? -72.724 5.670 -21.936 1.00 22.31 225 ALA A O 1
ATOM 1712 N N . ILE A 1 226 ? -74.976 5.680 -22.165 1.00 21.54 226 ILE A N 1
ATOM 1713 C CA . ILE A 1 226 ? -74.973 4.791 -23.313 1.00 22.42 226 ILE A CA 1
ATOM 1714 C C . ILE A 1 226 ? -74.159 5.417 -24.450 1.00 22.91 226 ILE A C 1
ATOM 1715 O O . ILE A 1 226 ? -73.507 4.700 -25.209 1.00 21.82 226 ILE A O 1
ATOM 1720 N N . ARG A 1 227 ? -74.141 6.755 -24.508 1.00 24.59 227 ARG A N 1
ATOM 1721 C CA . ARG A 1 227 ? -73.401 7.491 -25.529 1.00 27.09 227 ARG A CA 1
ATOM 1722 C C . ARG A 1 227 ? -71.897 7.235 -25.441 1.00 27.98 227 ARG A C 1
ATOM 1723 O O . ARG A 1 227 ? -71.176 7.589 -26.371 1.00 29.41 227 ARG A O 1
ATOM 1731 N N . ASP A 1 228 ? -71.420 6.651 -24.328 1.00 26.29 228 ASP A N 1
ATOM 1732 C CA . ASP A 1 228 ? -69.992 6.473 -24.103 1.00 25.89 228 ASP A CA 1
ATOM 1733 C C . ASP A 1 228 ? -69.548 5.028 -24.350 1.00 24.47 228 ASP A C 1
ATOM 1734 O O . ASP A 1 228 ? -68.356 4.733 -24.255 1.00 24.28 228 ASP A O 1
ATOM 1739 N N . LEU A 1 229 ? -70.491 4.138 -24.703 1.00 23.03 229 LEU A N 1
ATOM 1740 C CA . LEU A 1 229 ? -70.214 2.704 -24.739 1.00 23.19 229 LEU A CA 1
ATOM 1741 C C . LEU A 1 229 ? -69.418 2.293 -25.982 1.00 23.56 229 LEU A C 1
ATOM 1742 O O . LEU A 1 229 ? -68.995 1.143 -26.078 1.00 24.49 229 LEU A O 1
ATOM 1747 N N . ARG A 1 230 ? -69.204 3.211 -26.933 1.00 23.01 230 ARG A N 1
ATOM 1748 C CA . ARG A 1 230 ? -68.404 2.848 -28.098 1.00 23.10 230 ARG A CA 1
ATOM 1749 C C . ARG A 1 230 ? -66.978 3.393 -27.976 1.00 25.33 230 ARG A C 1
ATOM 1750 O O . ARG A 1 230 ? -66.171 3.227 -28.892 1.00 26.35 230 ARG A O 1
ATOM 1758 N N . LYS A 1 231 ? -66.660 4.022 -26.837 1.00 26.57 231 LYS A N 1
ATOM 1759 C CA . LYS A 1 231 ? -65.322 4.556 -26.611 1.00 27.77 231 LYS A CA 1
ATOM 1760 C C . LYS A 1 231 ? -64.344 3.418 -26.334 1.00 29.00 231 LYS A C 1
ATOM 1761 O O . LYS A 1 231 ? -64.607 2.561 -25.496 1.00 26.40 231 LYS A O 1
ATOM 1767 N N . GLU A 1 232 ? -63.185 3.462 -27.006 1.00 30.48 232 GLU A N 1
ATOM 1768 C CA . GLU A 1 232 ? -62.128 2.471 -26.855 1.00 32.58 232 GLU A CA 1
ATOM 1769 C C . GLU A 1 232 ? -61.799 2.231 -25.380 1.00 31.06 232 GLU A C 1
ATOM 1770 O O . GLU A 1 232 ? -61.633 1.085 -24.956 1.00 30.34 232 GLU A O 1
ATOM 1776 N N . GLU A 1 233 ? -61.702 3.316 -24.605 1.00 30.32 233 GLU A N 1
ATOM 1777 C CA . GLU A 1 233 ? -61.215 3.227 -23.234 1.00 32.77 233 GLU A CA 1
ATOM 1778 C C . GLU A 1 233 ? -62.304 2.690 -22.303 1.00 30.61 233 GLU A C 1
ATOM 1779 O O . GLU A 1 233 ? -61.993 2.215 -21.215 1.00 29.58 233 GLU A O 1
ATOM 1785 N N . VAL A 1 234 ? -63.569 2.797 -22.734 1.00 29.68 234 VAL A N 1
ATOM 1786 C CA . VAL A 1 234 ? -64.705 2.259 -21.997 1.00 28.36 234 VAL A CA 1
ATOM 1787 C C . VAL A 1 234 ? -64.842 0.773 -22.336 1.00 28.31 234 VAL A C 1
ATOM 1788 O O . VAL A 1 234 ? -64.865 -0.073 -21.442 1.00 27.17 234 VAL A O 1
ATOM 1792 N N . LEU A 1 235 ? -64.882 0.475 -23.642 1.00 28.17 235 LEU A N 1
ATOM 1793 C CA . LEU A 1 235 ? -65.012 -0.861 -24.207 1.00 30.82 235 LEU A CA 1
ATOM 1794 C C . LEU A 1 235 ? -64.031 -1.832 -23.561 1.00 30.29 235 LEU A C 1
ATOM 1795 O O . LEU A 1 235 ? -64.366 -2.991 -23.339 1.00 28.19 235 LEU A O 1
ATOM 1800 N N . LYS A 1 236 ? -62.811 -1.345 -23.309 1.00 30.91 236 LYS A N 1
ATOM 1801 C CA . LYS A 1 236 ? -61.697 -2.171 -22.876 1.00 34.31 236 LYS A CA 1
ATOM 1802 C C . LYS A 1 236 ? -61.967 -2.722 -21.475 1.00 31.23 236 LYS A C 1
ATOM 1803 O O . LYS A 1 236 ? -61.366 -3.715 -21.075 1.00 30.67 236 LYS A O 1
ATOM 1809 N N . GLN A 1 237 ? -62.888 -2.080 -20.749 1.00 28.54 237 GLN A N 1
ATOM 1810 C CA . GLN A 1 237 ? -63.156 -2.434 -19.360 1.00 28.22 237 GLN A CA 1
ATOM 1811 C C . GLN A 1 237 ? -64.134 -3.606 -19.255 1.00 26.58 237 GLN A C 1
ATOM 1812 O O . GLN A 1 237 ? -64.289 -4.181 -18.177 1.00 25.28 237 GLN A O 1
ATOM 1818 N N . PHE A 1 238 ? -64.789 -3.959 -20.370 1.00 23.46 238 PHE A N 1
ATOM 1819 C CA . PHE A 1 238 ? -65.816 -4.992 -20.346 1.00 24.01 238 PHE A CA 1
ATOM 1820 C C . PHE A 1 238 ? -65.188 -6.353 -20.645 1.00 24.29 238 PHE A C 1
ATOM 1821 O O . PHE A 1 238 ? -64.704 -6.581 -21.754 1.00 25.44 238 PHE A O 1
ATOM 1829 N N . THR A 1 239 ? -65.195 -7.242 -19.640 1.00 22.14 239 THR A N 1
ATOM 1830 C CA . THR A 1 239 ? -64.530 -8.534 -19.704 1.00 21.70 239 THR A CA 1
ATOM 1831 C C . THR A 1 239 ? -65.576 -9.643 -19.632 1.00 20.58 239 THR A C 1
ATOM 1832 O O . THR A 1 239 ? -66.772 -9.368 -19.597 1.00 19.43 239 THR A O 1
ATOM 1836 N N . THR A 1 240 ? -65.110 -10.893 -19.549 1.00 21.08 240 THR A N 1
ATOM 1837 C CA . THR A 1 240 ? -66.010 -12.034 -19.437 1.00 23.02 240 THR A CA 1
ATOM 1838 C C . THR A 1 240 ? -66.619 -12.135 -18.035 1.00 23.09 240 THR A C 1
ATOM 1839 O O . THR A 1 240 ? -67.475 -12.990 -17.796 1.00 24.61 240 THR A O 1
ATOM 1843 N N . THR A 1 241 ? -66.171 -11.276 -17.109 1.00 22.85 241 THR A N 1
ATOM 1844 C CA . THR A 1 241 ? -66.720 -11.221 -15.759 1.00 22.47 241 THR A CA 1
ATOM 1845 C C . THR A 1 241 ? -67.866 -10.211 -15.670 1.00 21.50 241 THR A C 1
ATOM 1846 O O . THR A 1 241 ? -68.646 -10.248 -14.721 1.00 21.37 241 THR A O 1
ATOM 1850 N N . SER A 1 242 ? -67.943 -9.295 -16.643 1.00 20.31 242 SER A N 1
ATOM 1851 C CA . SER A 1 242 ? -68.799 -8.114 -16.577 1.00 18.56 242 SER A CA 1
ATOM 1852 C C . SER A 1 242 ? -70.286 -8.473 -16.678 1.00 17.97 242 SER A C 1
ATOM 1853 O O . SER A 1 242 ? -70.683 -9.292 -17.505 1.00 18.21 242 SER A O 1
ATOM 1856 N N . THR A 1 243 ? -71.104 -7.800 -15.857 1.00 18.37 243 THR A N 1
ATOM 1857 C CA . THR A 1 243 ? -72.554 -7.768 -16.006 1.00 17.35 243 THR A CA 1
ATOM 1858 C C . THR A 1 243 ? -73.005 -6.306 -16.062 1.00 18.38 243 THR A C 1
ATOM 1859 O O . THR A 1 243 ? -72.415 -5.455 -15.390 1.00 18.64 243 THR A O 1
ATOM 1863 N N . PHE A 1 244 ? -74.045 -6.013 -16.854 1.00 17.52 244 PHE A N 1
ATOM 1864 C CA . PHE A 1 244 ? -74.617 -4.672 -16.844 1.00 18.21 244 PHE A CA 1
ATOM 1865 C C . PHE A 1 244 ? -75.904 -4.649 -16.030 1.00 18.11 244 PHE A C 1
ATOM 1866 O O . PHE A 1 244 ? -76.752 -5.526 -16.176 1.00 18.13 244 PHE A O 1
ATOM 1874 N N . TYR A 1 245 ? -76.037 -3.619 -15.188 1.00 18.12 245 TYR A N 1
ATOM 1875 C CA . TYR A 1 245 ? -77.319 -3.241 -14.621 1.00 18.09 245 TYR A CA 1
ATOM 1876 C C . TYR A 1 245 ? -77.853 -2.031 -15.385 1.00 19.09 245 TYR A C 1
ATOM 1877 O O . TYR A 1 245 ? -77.177 -1.009 -15.495 1.00 18.73 245 TYR A O 1
ATOM 1886 N N . VAL A 1 246 ? -79.078 -2.156 -15.909 1.00 19.42 246 VAL A N 1
ATOM 1887 C CA . VAL A 1 246 ? -79.730 -1.050 -16.590 1.00 20.43 246 VAL A CA 1
ATOM 1888 C C . VAL A 1 246 ? -80.962 -0.656 -15.777 1.00 20.48 246 VAL A C 1
ATOM 1889 O O . VAL A 1 246 ? -81.975 -1.354 -15.793 1.00 21.00 246 VAL A O 1
ATOM 1893 N N . PRO A 1 247 ? -80.916 0.472 -15.033 1.00 21.81 247 PRO A N 1
ATOM 1894 C CA . PRO A 1 247 ? -82.057 0.888 -14.216 1.00 22.20 247 PRO A CA 1
ATOM 1895 C C . PRO A 1 247 ? -83.209 1.309 -15.125 1.00 22.81 247 PRO A C 1
ATOM 1896 O O . PRO A 1 247 ? -82.988 1.608 -16.300 1.00 23.30 247 PRO A O 1
ATOM 1900 N N . PRO A 1 248 ? -84.471 1.311 -14.630 1.00 23.46 248 PRO A N 1
ATOM 1901 C CA . PRO A 1 248 ? -85.614 1.745 -15.433 1.00 24.83 248 PRO A CA 1
ATOM 1902 C C . PRO A 1 248 ? -85.436 3.193 -15.880 1.00 26.22 248 PRO A C 1
ATOM 1903 O O . PRO A 1 248 ? -84.886 4.014 -15.147 1.00 25.50 248 PRO A O 1
ATOM 1907 N N . ARG A 1 249 ? -85.894 3.485 -17.098 1.00 28.83 249 ARG A N 1
ATOM 1908 C CA . ARG A 1 249 ? -85.909 4.864 -17.558 1.00 32.96 249 ARG A CA 1
ATOM 1909 C C . ARG A 1 249 ? -87.262 5.492 -17.230 1.00 34.65 249 ARG A C 1
ATOM 1910 O O . ARG A 1 249 ? -87.330 6.661 -16.860 1.00 37.69 249 ARG A O 1
ATOM 1918 N N . THR A 1 250 ? -88.324 4.691 -17.366 1.00 36.40 250 THR A N 1
ATOM 1919 C CA . THR A 1 250 ? -89.694 5.167 -17.270 1.00 39.50 250 THR A CA 1
ATOM 1920 C C . THR A 1 250 ? -90.555 4.115 -16.569 1.00 35.96 250 THR A C 1
ATOM 1921 O O . THR A 1 250 ? -91.201 3.308 -17.229 1.00 34.70 250 THR A O 1
ATOM 1925 N N . PRO A 1 251 ? -90.598 4.083 -15.217 1.00 37.98 251 PRO A N 1
ATOM 1926 C CA . PRO A 1 251 ? -91.479 3.152 -14.505 1.00 39.25 251 PRO A CA 1
ATOM 1927 C C . PRO A 1 251 ? -92.930 3.358 -14.935 1.00 39.93 251 PRO A C 1
ATOM 1928 O O . PRO A 1 251 ? -93.364 4.494 -15.131 1.00 38.67 251 PRO A O 1
ATOM 1932 N N . ALA A 1 252 ? -93.658 2.248 -15.105 1.00 40.81 252 ALA A N 1
ATOM 1933 C CA . ALA A 1 252 ? -95.059 2.288 -15.489 1.00 41.52 252 ALA A CA 1
ATOM 1934 C C . ALA A 1 252 ? -95.868 2.980 -14.393 1.00 43.27 252 ALA A C 1
ATOM 1935 O O . ALA A 1 252 ? -95.633 2.753 -13.206 1.00 42.60 252 ALA A O 1
ATOM 1937 N N . PRO A 1 253 ? -96.821 3.874 -14.749 1.00 43.47 253 PRO A N 1
ATOM 1938 C CA . PRO A 1 253 ? -97.634 4.558 -13.745 1.00 43.33 253 PRO A CA 1
ATOM 1939 C C . PRO A 1 253 ? -98.587 3.590 -13.045 1.00 40.96 253 PRO A C 1
ATOM 1940 O O . PRO A 1 253 ? -98.946 2.552 -13.600 1.00 38.59 253 PRO A O 1
ATOM 1944 N N . ILE A 1 254 ? -98.949 3.943 -11.808 1.00 43.15 254 ILE A N 1
ATOM 1945 C CA . ILE A 1 254 ? -99.967 3.263 -11.024 1.00 45.87 254 ILE A CA 1
ATOM 1946 C C . ILE A 1 254 ? -101.302 3.407 -11.755 1.00 44.27 254 ILE A C 1
ATOM 1947 O O . ILE A 1 254 ? -101.612 4.482 -12.262 1.00 44.26 254 ILE A O 1
ATOM 1952 N N . ASP A 1 255 ? -102.061 2.307 -11.837 1.00 42.66 255 ASP A N 1
ATOM 1953 C CA . ASP A 1 255 ? -103.418 2.332 -12.363 1.00 43.57 255 ASP A CA 1
ATOM 1954 C C . ASP A 1 255 ? -104.411 2.388 -11.201 1.00 42.57 255 ASP A C 1
ATOM 1955 O O . ASP A 1 255 ? -104.566 1.408 -10.472 1.00 40.43 255 ASP A O 1
ATOM 1960 N N . PRO A 1 256 ? -105.136 3.521 -11.016 1.00 43.42 256 PRO A N 1
ATOM 1961 C CA . PRO A 1 256 ? -106.033 3.695 -9.869 1.00 40.89 256 PRO A CA 1
ATOM 1962 C C . PRO A 1 256 ? -107.205 2.714 -9.842 1.00 37.43 256 PRO A C 1
ATOM 1963 O O . PRO A 1 256 ? -107.700 2.360 -8.775 1.00 35.59 256 PRO A O 1
ATOM 1967 N N . LYS A 1 257 ? -107.624 2.263 -11.027 1.00 37.43 257 LYS A N 1
ATOM 1968 C CA . LYS A 1 257 ? -108.700 1.294 -11.168 1.00 37.82 257 LYS A CA 1
ATOM 1969 C C . LYS A 1 257 ? -108.267 -0.039 -10.552 1.00 37.02 257 LYS A C 1
ATOM 1970 O O . LYS A 1 257 ? -109.027 -0.666 -9.812 1.00 33.81 257 LYS A O 1
ATOM 1976 N N . ALA A 1 258 ? -107.026 -0.445 -10.858 1.00 34.62 258 ALA A N 1
ATOM 1977 C CA . ALA A 1 258 ? -106.446 -1.693 -10.383 1.00 34.34 258 ALA A CA 1
ATOM 1978 C C . ALA A 1 258 ? -106.278 -1.653 -8.866 1.00 34.88 258 ALA A C 1
ATOM 1979 O O . ALA A 1 258 ? -106.603 -2.623 -8.180 1.00 35.93 258 ALA A O 1
ATOM 1981 N N . VAL A 1 259 ? -105.768 -0.523 -8.361 1.00 34.65 259 VAL A N 1
ATOM 1982 C CA . VAL A 1 259 ? -105.585 -0.286 -6.935 1.00 37.24 259 VAL A CA 1
ATOM 1983 C C . VAL A 1 259 ? -106.910 -0.518 -6.207 1.00 37.14 259 VAL A C 1
ATOM 1984 O O . VAL A 1 259 ? -106.964 -1.216 -5.190 1.00 35.60 259 VAL A O 1
ATOM 1988 N N . GLN A 1 260 ? -107.976 0.082 -6.742 1.00 34.52 260 GLN A N 1
ATOM 1989 C CA . GLN A 1 260 ? -109.284 -0.005 -6.118 1.00 34.32 260 GLN A CA 1
ATOM 1990 C C . GLN A 1 260 ? -109.769 -1.454 -6.127 1.00 34.28 260 GLN A C 1
ATOM 1991 O O . GLN A 1 260 ? -110.251 -1.950 -5.111 1.00 34.56 260 GLN A O 1
ATOM 1997 N N . ALA A 1 261 ? -109.601 -2.133 -7.272 1.00 34.81 261 ALA A N 1
ATOM 1998 C CA . ALA A 1 261 ? -110.062 -3.503 -7.449 1.00 35.02 261 ALA A CA 1
ATOM 1999 C C . ALA A 1 261 ? -109.368 -4.441 -6.459 1.00 36.19 261 ALA A C 1
ATOM 2000 O O . ALA A 1 261 ? -109.937 -5.454 -6.058 1.00 36.40 261 ALA A O 1
ATOM 2002 N N . LEU A 1 262 ? -108.143 -4.076 -6.060 1.00 34.86 262 LEU A N 1
ATOM 2003 C CA . LEU A 1 262 ? -107.315 -4.893 -5.185 1.00 36.92 262 LEU A CA 1
ATOM 2004 C C . LEU A 1 262 ? -107.682 -4.651 -3.723 1.00 38.38 262 LEU A C 1
ATOM 2005 O O . LEU A 1 262 ? -107.182 -5.338 -2.831 1.00 39.29 262 LEU A O 1
ATOM 2010 N N . GLY A 1 263 ? -108.564 -3.671 -3.489 1.00 39.47 263 GLY A N 1
ATOM 2011 C CA . GLY A 1 263 ? -108.983 -3.313 -2.144 1.00 40.51 263 GLY A CA 1
ATOM 2012 C C . GLY A 1 263 ? -107.915 -2.503 -1.413 1.00 39.94 263 GLY A C 1
ATOM 2013 O O . GLY A 1 263 ? -107.952 -2.397 -0.192 1.00 40.73 263 GLY A O 1
ATOM 2014 N N . LEU A 1 264 ? -106.979 -1.930 -2.178 1.00 40.36 264 LEU A N 1
ATOM 2015 C CA . LEU A 1 264 ? -105.902 -1.117 -1.634 1.00 42.10 264 LEU A CA 1
ATOM 2016 C C . LEU A 1 264 ? -106.379 0.323 -1.456 1.00 44.22 264 LEU A C 1
ATOM 2017 O O . LEU A 1 264 ? -107.226 0.791 -2.216 1.00 40.47 264 LEU A O 1
ATOM 2022 N N . PRO A 1 265 ? -105.833 1.070 -0.466 1.00 47.65 265 PRO A N 1
ATOM 2023 C CA . PRO A 1 265 ? -106.179 2.481 -0.277 1.00 49.86 265 PRO A CA 1
ATOM 2024 C C . PRO A 1 265 ? -105.724 3.345 -1.451 1.00 51.66 265 PRO A C 1
ATOM 2025 O O . PRO A 1 265 ? -104.754 3.012 -2.129 1.00 53.13 265 PRO A O 1
ATOM 2029 N N . ALA A 1 266 ? -106.444 4.450 -1.680 1.00 52.67 266 ALA A N 1
ATOM 2030 C CA . ALA A 1 266 ? -106.089 5.415 -2.709 1.00 55.93 266 ALA A CA 1
ATOM 2031 C C . ALA A 1 266 ? -104.914 6.273 -2.225 1.00 55.93 266 ALA A C 1
ATOM 2032 O O . ALA A 1 266 ? -103.911 6.327 -2.960 1.00 58.94 266 ALA A O 1
ATOM 2034 N N . SER A 1 282 ? -85.596 11.586 -0.833 1.00 86.14 282 SER A N 1
ATOM 2035 C CA . SER A 1 282 ? -86.441 11.766 0.377 1.00 84.96 282 SER A CA 1
ATOM 2036 C C . SER A 1 282 ? -85.555 11.906 1.614 1.00 82.10 282 SER A C 1
ATOM 2037 O O . SER A 1 282 ? -84.521 11.246 1.708 1.00 86.11 282 SER A O 1
ATOM 2040 N N . PRO A 1 283 ? -85.921 12.774 2.590 1.00 78.01 283 PRO A N 1
ATOM 2041 C CA . PRO A 1 283 ? -85.147 12.917 3.825 1.00 73.21 283 PRO A CA 1
ATOM 2042 C C . PRO A 1 283 ? -85.227 11.663 4.696 1.00 67.62 283 PRO A C 1
ATOM 2043 O O . PRO A 1 283 ? -86.266 11.007 4.760 1.00 66.08 283 PRO A O 1
ATOM 2047 N N . ALA A 1 284 ? -84.105 11.344 5.354 1.00 58.44 284 ALA A N 1
ATOM 2048 C CA . ALA A 1 284 ? -83.963 10.128 6.138 1.00 55.46 284 ALA A CA 1
ATOM 2049 C C . ALA A 1 284 ? -84.904 10.161 7.339 1.00 51.86 284 ALA A C 1
ATOM 2050 O O . ALA A 1 284 ? -85.563 9.166 7.646 1.00 49.33 284 ALA A O 1
ATOM 2052 N N . TYR A 1 285 ? -84.965 11.324 7.998 1.00 47.16 285 TYR A N 1
ATOM 2053 C CA . TYR A 1 285 ? -85.726 11.488 9.225 1.00 45.75 285 TYR A CA 1
ATOM 2054 C C . TYR A 1 285 ? -86.770 12.593 9.062 1.00 48.65 285 TYR A C 1
ATOM 2055 O O . TYR A 1 285 ? -86.673 13.643 9.698 1.00 45.64 285 TYR A O 1
ATOM 2064 N N . GLY A 1 286 ? -87.772 12.329 8.211 1.00 50.63 286 GLY A N 1
ATOM 2065 C CA . GLY A 1 286 ? -88.959 13.165 8.121 1.00 53.43 286 GLY A CA 1
ATOM 2066 C C . GLY A 1 286 ? -89.827 13.032 9.373 1.00 56.60 286 GLY A C 1
ATOM 2067 O O . GLY A 1 286 ? -89.451 12.334 10.315 1.00 54.97 286 GLY A O 1
ATOM 2068 N N . PRO A 1 287 ? -91.001 13.706 9.437 1.00 56.62 287 PRO A N 1
ATOM 2069 C CA . PRO A 1 287 ? -91.876 13.621 10.610 1.00 55.13 287 PRO A CA 1
ATOM 2070 C C . PRO A 1 287 ? -92.344 12.205 10.957 1.00 51.90 287 PRO A C 1
ATOM 2071 O O . PRO A 1 287 ? -92.369 11.842 12.133 1.00 48.82 287 PRO A O 1
ATOM 2075 N N . ASP A 1 288 ? -92.692 11.416 9.929 1.00 50.88 288 ASP A N 1
ATOM 2076 C CA . ASP A 1 288 ? -93.159 10.045 10.095 1.00 52.44 288 ASP A CA 1
ATOM 2077 C C . ASP A 1 288 ? -92.077 9.178 10.741 1.00 50.57 288 ASP A C 1
ATOM 2078 O O . ASP A 1 288 ? -92.377 8.354 11.604 1.00 50.37 288 ASP A O 1
ATOM 2083 N N . GLU A 1 289 ? -90.824 9.368 10.308 1.00 48.73 289 GLU A N 1
ATOM 2084 C CA . GLU A 1 289 ? -89.700 8.584 10.799 1.00 44.99 289 GLU A CA 1
ATOM 2085 C C . GLU A 1 289 ? -89.362 9.004 12.228 1.00 45.33 289 GLU A C 1
ATOM 2086 O O . GLU A 1 289 ? -89.077 8.157 13.074 1.00 41.70 289 GLU A O 1
ATOM 2092 N N . MET A 1 290 ? -89.429 10.316 12.494 1.00 43.89 290 MET A N 1
ATOM 2093 C CA . MET A 1 290 ? -89.098 10.862 13.802 1.00 46.16 290 MET A CA 1
ATOM 2094 C C . MET A 1 290 ? -90.092 10.367 14.852 1.00 44.03 290 MET A C 1
ATOM 2095 O O . MET A 1 290 ? -89.730 10.189 16.013 1.00 44.14 290 MET A O 1
ATOM 2100 N N . ARG A 1 291 ? -91.343 10.160 14.424 1.00 44.84 291 ARG A N 1
ATOM 2101 C CA . ARG A 1 291 ? -92.414 9.678 15.282 1.00 48.14 291 ARG A CA 1
ATOM 2102 C C . ARG A 1 291 ? -92.141 8.221 15.646 1.00 44.80 291 ARG A C 1
ATOM 2103 O O . ARG A 1 291 ? -92.160 7.853 16.821 1.00 44.25 291 ARG A O 1
ATOM 2111 N N . ALA A 1 292 ? -91.875 7.418 14.611 1.00 42.34 292 ALA A N 1
ATOM 2112 C CA . ALA A 1 292 ? -91.517 6.015 14.747 1.00 38.96 292 ALA A CA 1
ATOM 2113 C C . ALA A 1 292 ? -90.363 5.846 15.738 1.00 37.60 292 ALA A C 1
ATOM 2114 O O . ALA A 1 292 ? -90.412 4.966 16.595 1.00 36.65 292 ALA A O 1
ATOM 2116 N N . VAL A 1 293 ? -89.340 6.705 15.630 1.00 35.52 293 VAL A N 1
ATOM 2117 C CA . VAL A 1 293 ? -88.162 6.629 16.485 1.00 36.11 293 VAL A CA 1
ATOM 2118 C C . VAL A 1 293 ? -88.515 6.994 17.929 1.00 38.49 293 VAL A C 1
ATOM 2119 O O . VAL A 1 293 ? -88.066 6.329 18.866 1.00 38.09 293 VAL A O 1
ATOM 2123 N N . ALA A 1 294 ? -89.320 8.052 18.105 1.00 39.97 294 ALA A N 1
ATOM 2124 C CA . ALA A 1 294 ? -89.718 8.527 19.425 1.00 41.19 294 ALA A CA 1
ATOM 2125 C C . ALA A 1 294 ? -90.504 7.457 20.188 1.00 41.41 294 ALA A C 1
ATOM 2126 O O . ALA A 1 294 ? -90.394 7.367 21.411 1.00 44.26 294 ALA A O 1
ATOM 2128 N N . ALA A 1 295 ? -91.281 6.650 19.453 1.00 41.73 295 ALA A N 1
ATOM 2129 C CA . ALA A 1 295 ? -92.176 5.644 20.011 1.00 42.90 295 ALA A CA 1
ATOM 2130 C C . ALA A 1 295 ? -91.444 4.337 20.332 1.00 44.04 295 ALA A C 1
ATOM 2131 O O . ALA A 1 295 ? -92.006 3.459 20.987 1.00 44.03 295 ALA A O 1
ATOM 2133 N N . LEU A 1 296 ? -90.192 4.215 19.871 1.00 43.86 296 LEU A N 1
ATOM 2134 C CA . LEU A 1 296 ? -89.462 2.953 19.867 1.00 44.45 296 LEU A CA 1
ATOM 2135 C C . LEU A 1 296 ? -89.326 2.395 21.283 1.00 45.22 296 LEU A C 1
ATOM 2136 O O . LEU A 1 296 ? -89.760 1.272 21.551 1.00 43.58 296 LEU A O 1
ATOM 2141 N N . ASP A 1 297 ? -88.735 3.198 22.178 1.00 44.41 297 ASP A N 1
ATOM 2142 C CA . ASP A 1 297 ? -88.266 2.744 23.480 1.00 49.62 297 ASP A CA 1
ATOM 2143 C C . ASP A 1 297 ? -89.419 2.320 24.391 1.00 49.10 297 ASP A C 1
ATOM 2144 O O . ASP A 1 297 ? -89.187 1.633 25.383 1.00 50.74 297 ASP A O 1
ATOM 2149 N N . SER A 1 298 ? -90.649 2.720 24.048 1.00 47.50 298 SER A N 1
ATOM 2150 C CA . SER A 1 298 ? -91.795 2.518 24.922 1.00 48.47 298 SER A CA 1
ATOM 2151 C C . SER A 1 298 ? -92.818 1.564 24.305 1.00 48.22 298 SER A C 1
ATOM 2152 O O . SER A 1 298 ? -93.790 1.196 24.968 1.00 48.27 298 SER A O 1
ATOM 2155 N N . PHE A 1 299 ? -92.598 1.180 23.039 1.00 46.23 299 PHE A N 1
ATOM 2156 C CA . PHE A 1 299 ? -93.506 0.297 22.320 1.00 47.22 299 PHE A CA 1
ATOM 2157 C C . PHE A 1 299 ? -93.702 -1.008 23.092 1.00 47.55 299 PHE A C 1
ATOM 2158 O O . PHE A 1 299 ? -92.737 -1.647 23.504 1.00 47.91 299 PHE A O 1
ATOM 2166 N N . VAL A 1 300 ? -94.971 -1.378 23.289 1.00 48.33 300 VAL A N 1
ATOM 2167 C CA . VAL A 1 300 ? -95.335 -2.669 23.853 1.00 50.35 300 VAL A CA 1
ATOM 2168 C C . VAL A 1 300 ? -96.379 -3.314 22.940 1.00 48.67 300 VAL A C 1
ATOM 2169 O O . VAL A 1 300 ? -97.399 -2.696 22.631 1.00 46.28 300 VAL A O 1
ATOM 2173 N N . PRO A 1 301 ? -96.148 -4.559 22.454 1.00 47.87 301 PRO A N 1
ATOM 2174 C CA . PRO A 1 301 ? -97.089 -5.221 21.544 1.00 46.45 301 PRO A CA 1
ATOM 2175 C C . PRO A 1 301 ? -98.463 -5.414 22.185 1.00 45.41 301 PRO A C 1
ATOM 2176 O O . PRO A 1 301 ? -98.573 -5.507 23.406 1.00 42.93 301 PRO A O 1
ATOM 2180 N N . SER A 1 302 ? -99.500 -5.484 21.340 1.00 46.68 302 SER A N 1
ATOM 2181 C CA . SER A 1 302 ? -100.878 -5.615 21.794 1.00 46.59 302 SER A CA 1
ATOM 2182 C C . SER A 1 302 ? -101.106 -6.972 22.459 1.00 46.69 302 SER A C 1
ATOM 2183 O O . SER A 1 302 ? -102.016 -7.121 23.276 1.00 46.17 302 SER A O 1
ATOM 2186 N N . GLN A 1 303 ? -100.269 -7.957 22.108 1.00 46.54 303 GLN A N 1
ATOM 2187 C CA . GLN A 1 303 ? -100.355 -9.278 22.712 1.00 44.92 303 GLN A CA 1
ATOM 2188 C C . GLN A 1 303 ? -98.965 -9.900 22.831 1.00 42.15 303 GLN A C 1
ATOM 2189 O O . GLN A 1 303 ? -98.061 -9.593 22.055 1.00 38.09 303 GLN A O 1
ATOM 2195 N N . GLU A 1 304 ? -98.827 -10.783 23.825 1.00 38.80 304 GLU A N 1
ATOM 2196 C CA . GLU A 1 304 ? -97.580 -11.456 24.138 1.00 38.22 304 GLU A CA 1
ATOM 2197 C C . GLU A 1 304 ? -97.082 -12.224 22.915 1.00 36.91 304 GLU A C 1
ATOM 2198 O O . GLU A 1 304 ? -97.851 -12.908 22.239 1.00 36.52 304 GLU A O 1
ATOM 2204 N N . LYS A 1 305 ? -95.782 -12.080 22.640 1.00 36.51 305 LYS A N 1
ATOM 2205 C CA . LYS A 1 305 ? -95.129 -12.806 21.564 1.00 34.87 305 LYS A CA 1
ATOM 2206 C C . LYS A 1 305 ? -94.334 -13.968 22.156 1.00 31.71 305 LYS A C 1
ATOM 2207 O O . LYS A 1 305 ? -93.757 -13.849 23.236 1.00 29.96 305 LYS A O 1
ATOM 2213 N N . ALA A 1 306 ? -94.305 -15.084 21.420 1.00 31.41 306 ALA A N 1
ATOM 2214 C CA . ALA A 1 306 ? -93.524 -16.252 21.800 1.00 28.66 306 ALA A CA 1
ATOM 2215 C C . ALA A 1 306 ? -92.035 -15.958 21.637 1.00 26.94 306 ALA A C 1
ATOM 2216 O O . ALA A 1 306 ? -91.642 -15.126 20.821 1.00 27.38 306 ALA A O 1
ATOM 2218 N N . VAL A 1 307 ? -91.211 -16.643 22.438 1.00 25.22 307 VAL A N 1
ATOM 2219 C CA . VAL A 1 307 ? -89.761 -16.573 22.325 1.00 23.97 307 VAL A CA 1
ATOM 2220 C C . VAL A 1 307 ? -89.237 -17.998 22.141 1.00 23.50 307 VAL A C 1
ATOM 2221 O O . VAL A 1 307 ? -89.925 -18.956 22.486 1.00 23.71 307 VAL A O 1
ATOM 2225 N N . VAL A 1 308 ? -88.011 -18.140 21.624 1.00 22.38 308 VAL A N 1
ATOM 2226 C CA . VAL A 1 308 ? -87.472 -19.485 21.462 1.00 22.23 308 VAL A CA 1
ATOM 2227 C C . VAL A 1 308 ? -87.271 -20.137 22.827 1.00 22.79 308 VAL A C 1
ATOM 2228 O O . VAL A 1 308 ? -86.882 -19.482 23.792 1.00 23.34 308 VAL A O 1
ATOM 2232 N N . HIS A 1 309 ? -87.575 -21.439 22.886 1.00 24.15 309 HIS A N 1
ATOM 2233 C CA . HIS A 1 309 ? -87.526 -22.209 24.117 1.00 25.25 309 HIS A CA 1
ATOM 2234 C C . HIS A 1 309 ? -87.302 -23.676 23.759 1.00 25.28 309 HIS A C 1
ATOM 2235 O O . HIS A 1 309 ? -88.216 -24.493 23.834 1.00 28.43 309 HIS A O 1
ATOM 2242 N N . ALA A 1 310 ? -86.081 -23.989 23.325 1.00 25.22 310 ALA A N 1
ATOM 2243 C CA . ALA A 1 310 ? -85.793 -25.313 22.804 1.00 24.17 310 ALA A CA 1
ATOM 2244 C C . ALA A 1 310 ? -84.682 -25.939 23.638 1.00 23.19 310 ALA A C 1
ATOM 2245 O O . ALA A 1 310 ? -83.694 -25.277 23.940 1.00 23.33 310 ALA A O 1
ATOM 2247 N N . SER A 1 311 ? -84.854 -27.223 23.975 1.00 24.09 311 SER A N 1
ATOM 2248 C CA . SER A 1 311 ? -83.849 -27.972 24.712 1.00 23.14 311 SER A CA 1
ATOM 2249 C C . SER A 1 311 ? -82.573 -28.073 23.880 1.00 22.26 311 SER A C 1
ATOM 2250 O O . SER A 1 311 ? -82.605 -27.906 22.664 1.00 21.00 311 SER A O 1
ATOM 2253 N N . ARG A 1 312 ? -81.451 -28.349 24.552 1.00 21.72 312 ARG A N 1
ATOM 2254 C CA . ARG A 1 312 ? -80.205 -28.634 23.852 1.00 22.15 312 ARG A CA 1
ATOM 2255 C C . ARG A 1 312 ? -80.395 -29.790 22.865 1.00 20.60 312 ARG A C 1
ATOM 2256 O O . ARG A 1 312 ? -79.874 -29.753 21.748 1.00 20.65 312 ARG A O 1
ATOM 2264 N N . ALA A 1 313 ? -81.148 -30.818 23.271 1.00 20.29 313 ALA A N 1
ATOM 2265 C CA . ALA A 1 313 ? -81.353 -31.988 22.426 1.00 20.40 313 ALA A CA 1
ATOM 2266 C C . ALA A 1 313 ? -82.072 -31.607 21.131 1.00 21.28 313 ALA A C 1
ATOM 2267 O O . ALA A 1 313 ? -81.732 -32.101 20.052 1.00 19.83 313 ALA A O 1
ATOM 2269 N N . MET A 1 314 ? -83.083 -30.736 21.262 1.00 19.82 314 MET A N 1
ATOM 2270 C CA . MET A 1 314 ? -83.873 -30.285 20.127 1.00 20.20 314 MET A CA 1
ATOM 2271 C C . MET A 1 314 ? -82.993 -29.497 19.155 1.00 19.68 314 MET A C 1
ATOM 2272 O O . MET A 1 314 ? -83.063 -29.721 17.948 1.00 20.08 314 MET A O 1
ATOM 2277 N N . GLN A 1 315 ? -82.168 -28.588 19.685 1.00 19.61 315 GLN A N 1
ATOM 2278 C CA . GLN A 1 315 ? -81.281 -27.758 18.877 1.00 21.29 315 GLN A CA 1
ATOM 2279 C C . GLN A 1 315 ? -80.240 -28.638 18.177 1.00 22.24 315 GLN A C 1
ATOM 2280 O O . GLN A 1 315 ? -79.960 -28.465 16.986 1.00 21.51 315 GLN A O 1
ATOM 2286 N N . SER A 1 316 ? -79.669 -29.585 18.932 1.00 20.54 316 SER A N 1
ATOM 2287 C CA . SER A 1 316 ? -78.675 -30.499 18.378 1.00 20.24 316 SER A CA 1
ATOM 2288 C C . SER A 1 316 ? -79.267 -31.269 17.198 1.00 19.06 316 SER A C 1
ATOM 2289 O O . SER A 1 316 ? -78.635 -31.387 16.150 1.00 20.20 316 SER A O 1
ATOM 2292 N N . LEU A 1 317 ? -80.489 -31.788 17.375 1.00 18.42 317 LEU A N 1
ATOM 2293 C CA . LEU A 1 317 ? -81.143 -32.604 16.367 1.00 19.83 317 LEU A CA 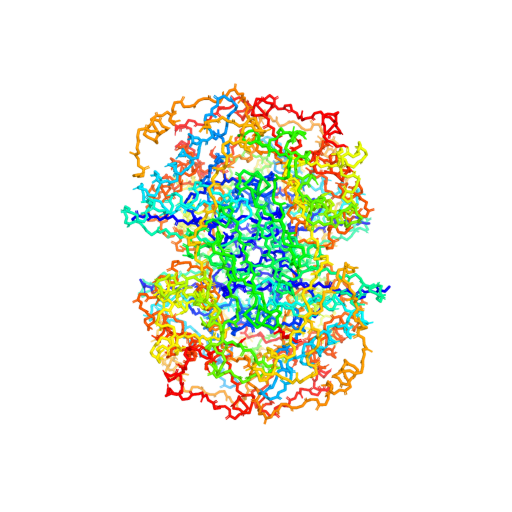1
ATOM 2294 C C . LEU A 1 317 ? -81.432 -31.756 15.128 1.00 19.63 317 LEU A C 1
ATOM 2295 O O . LEU A 1 317 ? -81.187 -32.192 14.004 1.00 19.06 317 LEU A O 1
ATOM 2300 N N . MET A 1 318 ? -81.970 -30.546 15.340 1.00 19.40 318 MET A N 1
ATOM 2301 C CA . MET A 1 318 ? -82.400 -29.738 14.206 1.00 19.29 318 MET A CA 1
ATOM 2302 C C . MET A 1 318 ? -81.190 -29.295 13.378 1.00 18.83 318 MET A C 1
ATOM 2303 O O . MET A 1 318 ? -81.274 -29.233 12.151 1.00 20.02 318 MET A O 1
ATOM 2308 N N . VAL A 1 319 ? -80.063 -29.017 14.045 1.00 18.34 319 VAL A N 1
ATOM 2309 C CA . VAL A 1 319 ? -78.830 -28.691 13.336 1.00 19.16 319 VAL A CA 1
ATOM 2310 C C . VAL A 1 319 ? -78.350 -29.926 12.567 1.00 19.37 319 VAL A C 1
ATOM 2311 O O . VAL A 1 319 ? -77.989 -29.816 11.393 1.00 19.15 319 VAL A O 1
ATOM 2315 N N . ASP A 1 320 ? -78.376 -31.105 13.214 1.00 19.85 320 ASP A N 1
ATOM 2316 C CA . ASP A 1 320 ? -77.949 -32.337 12.557 1.00 21.32 320 ASP A CA 1
ATOM 2317 C C . ASP A 1 320 ? -78.772 -32.594 11.292 1.00 20.86 320 ASP A C 1
ATOM 2318 O O . ASP A 1 320 ? -78.210 -32.984 10.276 1.00 21.78 320 ASP A O 1
ATOM 2323 N N . LEU A 1 321 ? -80.098 -32.388 11.354 1.00 20.57 321 LEU A N 1
ATOM 2324 C CA . LEU A 1 321 ? -80.973 -32.652 10.218 1.00 20.91 321 LEU A CA 1
ATOM 2325 C C . LEU A 1 321 ? -80.672 -31.693 9.068 1.00 21.58 321 LEU A C 1
ATOM 2326 O O . LEU A 1 321 ? -80.857 -32.051 7.902 1.00 21.22 321 LEU A O 1
ATOM 2331 N N . ALA A 1 322 ? -80.230 -30.475 9.408 1.00 19.57 322 ALA A N 1
ATOM 2332 C CA . ALA A 1 322 ? -79.888 -29.475 8.404 1.00 20.08 322 ALA A CA 1
ATOM 2333 C C . ALA A 1 322 ? -78.557 -29.782 7.713 1.00 20.92 322 ALA A C 1
ATOM 2334 O O . ALA A 1 322 ? -78.406 -29.464 6.533 1.00 22.62 322 ALA A O 1
ATOM 2336 N N . LEU A 1 323 ? -77.607 -30.404 8.429 1.00 20.69 323 LEU A N 1
ATOM 2337 C CA . LEU A 1 323 ? -76.228 -30.479 7.957 1.00 21.92 323 LEU A CA 1
ATOM 2338 C C . LEU A 1 323 ? -75.744 -31.918 7.731 1.00 24.32 323 LEU A C 1
ATOM 2339 O O . LEU A 1 323 ? -74.601 -32.101 7.298 1.00 24.81 323 LEU A O 1
ATOM 2344 N N . ARG A 1 324 ? -76.581 -32.924 8.036 1.00 23.64 324 ARG A N 1
ATOM 2345 C CA . ARG A 1 324 ? -76.162 -34.319 7.930 1.00 25.60 324 ARG A CA 1
ATOM 2346 C C . ARG A 1 324 ? -77.218 -35.119 7.171 1.00 25.25 324 ARG A C 1
ATOM 2347 O O . ARG A 1 324 ? -78.169 -35.641 7.760 1.00 25.80 324 ARG A O 1
ATOM 2355 N N . PRO A 1 325 ? -77.091 -35.201 5.829 1.00 24.68 325 PRO A N 1
ATOM 2356 C CA . PRO A 1 325 ? -78.061 -35.907 4.990 1.00 25.97 325 PRO A CA 1
ATOM 2357 C C . PRO A 1 325 ? -78.385 -37.343 5.410 1.00 27.66 325 PRO A C 1
ATOM 2358 O O . PRO A 1 325 ? -79.536 -37.757 5.302 1.00 28.53 325 PRO A O 1
ATOM 2362 N N . ALA A 1 326 ? -77.381 -38.086 5.900 1.00 27.85 326 ALA A N 1
ATOM 2363 C CA . ALA A 1 326 ? -77.598 -39.469 6.315 1.00 29.84 326 ALA A CA 1
ATOM 2364 C C . ALA A 1 326 ? -78.601 -39.517 7.468 1.00 29.82 326 ALA A C 1
ATOM 2365 O O . ALA A 1 326 ? -79.477 -40.380 7.495 1.00 31.19 326 ALA A O 1
ATOM 2367 N N . LEU A 1 327 ? -78.475 -38.565 8.402 1.00 27.98 327 LEU A N 1
ATOM 2368 C CA . LEU A 1 327 ? -79.363 -38.477 9.549 1.00 27.90 327 LEU A CA 1
ATOM 2369 C C . LEU A 1 327 ? -80.761 -38.031 9.120 1.00 27.04 327 LEU A C 1
ATOM 2370 O O . LEU A 1 327 ? -81.749 -38.534 9.650 1.00 27.13 327 LEU A O 1
ATOM 2375 N N . LEU A 1 328 ? -80.852 -37.100 8.156 1.00 26.45 328 LEU A N 1
ATOM 2376 C CA . LEU A 1 328 ? -82.150 -36.645 7.676 1.00 26.41 328 LEU A CA 1
ATOM 2377 C C . LEU A 1 328 ? -82.903 -37.799 7.020 1.00 27.92 328 LEU A C 1
ATOM 2378 O O . LEU A 1 328 ? -84.115 -37.929 7.185 1.00 27.88 328 LEU A O 1
ATOM 2383 N N . GLU A 1 329 ? -82.168 -38.630 6.274 1.00 30.54 329 GLU A N 1
ATOM 2384 C CA . GLU A 1 329 ? -82.725 -39.805 5.621 1.00 33.23 329 GLU A CA 1
ATOM 2385 C C . GLU A 1 329 ? -83.345 -40.739 6.663 1.00 31.38 329 GLU A C 1
ATOM 2386 O O . GLU A 1 329 ? -84.480 -41.184 6.498 1.00 32.37 329 GLU A O 1
ATOM 2392 N N . GLN A 1 330 ? -82.599 -41.009 7.742 1.00 31.85 330 GLN A N 1
ATOM 2393 C CA . GLN A 1 330 ? -83.045 -41.914 8.792 1.00 32.54 330 GLN A CA 1
ATOM 2394 C C . GLN A 1 330 ? -84.292 -41.342 9.466 1.00 32.03 330 GLN A C 1
ATOM 2395 O O . GLN A 1 330 ? -85.251 -42.067 9.716 1.00 30.02 330 GLN A O 1
ATOM 2401 N N . TYR A 1 331 ? -84.276 -40.029 9.740 1.00 29.09 331 TYR A N 1
ATOM 2402 C CA . TYR A 1 331 ? -85.397 -39.371 10.392 1.00 28.92 331 TYR A CA 1
ATOM 2403 C C . TYR A 1 331 ? -86.670 -39.516 9.556 1.00 29.53 331 TYR A C 1
ATOM 2404 O O . TYR A 1 331 ? -87.727 -39.853 10.088 1.00 29.59 331 TYR A O 1
ATOM 2413 N N . LYS A 1 332 ? -86.562 -39.261 8.246 1.00 32.27 332 LYS A N 1
ATOM 2414 C CA . LYS A 1 332 ? -87.716 -39.255 7.356 1.00 33.18 332 LYS A CA 1
ATOM 2415 C C . LYS A 1 332 ? -88.317 -40.656 7.234 1.00 33.45 332 LYS A C 1
ATOM 2416 O O . LYS A 1 332 ? -89.530 -40.796 7.089 1.00 34.05 332 LYS A O 1
ATOM 2422 N N . ALA A 1 333 ? -87.458 -41.677 7.296 1.00 32.85 333 ALA A N 1
ATOM 2423 C CA . ALA A 1 333 ? -87.861 -43.069 7.162 1.00 35.49 333 ALA A CA 1
ATOM 2424 C C . ALA A 1 333 ? -88.666 -43.532 8.379 1.00 36.60 333 ALA A C 1
ATOM 2425 O O . ALA A 1 333 ? -89.605 -44.309 8.230 1.00 37.56 333 ALA A O 1
ATOM 2427 N N . ASP A 1 334 ? -88.289 -43.066 9.579 1.00 35.08 334 ASP A N 1
ATOM 2428 C CA . ASP A 1 334 ? -88.970 -43.463 10.805 1.00 34.03 334 ASP A CA 1
ATOM 2429 C C . ASP A 1 334 ? -88.794 -42.376 11.867 1.00 30.78 334 ASP A C 1
ATOM 2430 O O . ASP A 1 334 ? -87.959 -42.509 12.758 1.00 30.17 334 ASP A O 1
ATOM 2435 N N . PRO A 1 335 ? -89.576 -41.271 11.813 1.00 30.27 335 PRO A N 1
ATOM 2436 C CA . PRO A 1 335 ? -89.370 -40.134 12.717 1.00 28.33 335 PRO A CA 1
ATOM 2437 C C . PRO A 1 335 ? -89.511 -40.424 14.211 1.00 27.71 335 PRO A C 1
ATOM 2438 O O . PRO A 1 335 ? -88.773 -39.859 15.012 1.00 27.44 335 PRO A O 1
ATOM 2442 N N . VAL A 1 336 ? -90.451 -41.306 14.580 1.00 29.05 336 VAL A N 1
ATOM 2443 C CA . VAL A 1 336 ? -90.668 -41.660 15.977 1.00 29.05 336 VAL A CA 1
ATOM 2444 C C . VAL A 1 336 ? -89.451 -42.419 16.518 1.00 29.18 336 VAL A C 1
ATOM 2445 O O . VAL A 1 336 ? -88.949 -42.113 17.603 1.00 29.20 336 VAL A O 1
ATOM 2449 N N . ALA A 1 337 ? -88.971 -43.406 15.754 1.00 28.02 337 ALA A N 1
ATOM 2450 C CA . ALA A 1 337 ? -87.776 -44.141 16.147 1.00 28.63 337 ALA A CA 1
ATOM 2451 C C . ALA A 1 337 ? -86.588 -43.188 16.288 1.00 27.92 337 ALA A C 1
ATOM 2452 O O . ALA A 1 337 ? -85.837 -43.270 17.261 1.00 25.99 337 ALA A O 1
ATOM 2454 N N . PHE A 1 338 ? -86.427 -42.274 15.319 1.00 26.79 338 PHE A N 1
ATOM 2455 C CA . PHE A 1 338 ? -85.285 -41.371 15.351 1.00 26.80 338 PHE A CA 1
ATOM 2456 C C . PHE A 1 338 ? -85.361 -40.481 16.592 1.00 26.23 338 PHE A C 1
ATOM 2457 O O . PHE A 1 338 ? -84.354 -40.276 17.270 1.00 25.72 338 PHE A O 1
ATOM 2465 N N . ALA A 1 339 ? -86.566 -39.986 16.907 1.00 25.85 339 ALA A N 1
ATOM 2466 C CA . ALA A 1 339 ? -86.740 -39.142 18.081 1.00 26.53 339 ALA A CA 1
ATOM 2467 C C . ALA A 1 339 ? -86.319 -39.904 19.337 1.00 27.18 339 ALA A C 1
ATOM 2468 O O . ALA A 1 339 ? -85.789 -39.313 20.277 1.00 26.87 339 ALA A O 1
ATOM 2470 N N . ASN A 1 340 ? -86.536 -41.226 19.322 1.00 29.99 340 ASN A N 1
ATOM 2471 C CA . ASN A 1 340 ? -86.245 -42.089 20.460 1.00 31.31 340 ASN A CA 1
ATOM 2472 C C . ASN A 1 340 ? -84.748 -42.376 20.605 1.00 31.23 340 ASN A C 1
ATOM 2473 O O . ASN A 1 340 ? -84.336 -43.028 21.563 1.00 32.14 340 ASN A O 1
ATOM 2478 N N . THR A 1 341 ? -83.930 -41.886 19.670 1.00 29.03 341 THR A N 1
ATOM 2479 C CA . THR A 1 341 ? -82.484 -41.985 19.816 1.00 29.08 341 THR A CA 1
ATOM 2480 C C . THR A 1 341 ? -81.925 -40.751 20.527 1.00 27.85 341 THR A C 1
ATOM 2481 O O . THR A 1 341 ? -80.742 -40.714 20.856 1.00 26.96 341 THR A O 1
ATOM 2485 N N . ARG A 1 342 ? -82.770 -39.734 20.744 1.00 25.56 342 ARG A N 1
ATOM 2486 C CA . ARG A 1 342 ? -82.322 -38.515 21.399 1.00 24.33 342 ARG A CA 1
ATOM 2487 C C . ARG A 1 342 ? -83.104 -38.325 22.697 1.00 24.76 342 ARG A C 1
ATOM 2488 O O . ARG A 1 342 ? -84.109 -37.609 22.724 1.00 23.09 342 ARG A O 1
ATOM 2496 N N . ASN A 1 343 ? -82.622 -38.951 23.781 1.00 24.60 343 ASN A N 1
ATOM 2497 C CA . ASN A 1 343 ? -83.393 -39.044 25.015 1.00 24.63 343 ASN A CA 1
ATOM 2498 C C . ASN A 1 343 ? -83.345 -37.751 25.829 1.00 24.56 343 ASN A C 1
ATOM 2499 O O . ASN A 1 343 ? -84.072 -37.612 26.813 1.00 24.15 343 ASN A O 1
ATOM 2504 N N . GLY A 1 344 ? -82.507 -36.799 25.408 1.00 23.29 344 GLY A N 1
ATOM 2505 C CA . GLY A 1 344 ? -82.486 -35.478 26.016 1.00 23.48 344 GLY A CA 1
ATOM 2506 C C . GLY A 1 344 ? -83.696 -34.622 25.626 1.00 23.34 344 GLY A C 1
ATOM 2507 O O . GLY A 1 344 ? -83.911 -33.569 26.226 1.00 23.22 344 GLY A O 1
ATOM 2508 N N . LEU A 1 345 ? -84.469 -35.066 24.622 1.00 23.42 345 LEU A N 1
ATOM 2509 C CA . LEU A 1 345 ? -85.637 -34.323 24.153 1.00 24.22 345 LEU A CA 1
ATOM 2510 C C . LEU A 1 345 ? -86.720 -34.354 25.229 1.00 26.50 345 LEU A C 1
ATOM 2511 O O . LEU A 1 345 ? -86.883 -35.370 25.901 1.00 26.05 345 LEU A O 1
ATOM 2516 N N . THR A 1 346 ? -87.466 -33.246 25.367 1.00 27.35 346 THR A N 1
ATOM 2517 C CA . THR A 1 346 ? -88.645 -33.224 26.225 1.00 28.46 346 THR A CA 1
ATOM 2518 C C . THR A 1 346 ? -89.709 -34.127 25.609 1.00 29.54 346 THR A C 1
ATOM 2519 O O . THR A 1 346 ? -89.617 -34.487 24.437 1.00 28.50 346 THR A O 1
ATOM 2523 N N . ALA A 1 347 ? -90.722 -34.495 26.407 1.00 29.54 347 ALA A N 1
ATOM 2524 C CA . ALA A 1 347 ? -91.785 -35.371 25.934 1.00 29.98 347 ALA A CA 1
ATOM 2525 C C . ALA A 1 347 ? -92.525 -34.727 24.763 1.00 29.34 347 ALA A C 1
ATOM 2526 O O . ALA A 1 347 ? -92.882 -35.407 23.802 1.00 29.58 347 ALA A O 1
ATOM 2528 N N . GLN A 1 348 ? -92.755 -33.412 24.872 1.00 30.85 348 GLN A N 1
ATOM 2529 C CA . GLN A 1 348 ? -93.472 -32.640 23.869 1.00 32.38 348 GLN A CA 1
ATOM 2530 C C . GLN A 1 348 ? -92.644 -32.553 22.586 1.00 29.55 348 GLN A C 1
ATOM 2531 O O . GLN A 1 348 ? -93.190 -32.673 21.488 1.00 28.13 348 GLN A O 1
ATOM 2537 N N . GLU A 1 349 ? -91.324 -32.363 22.733 1.00 27.61 349 GLU A N 1
ATOM 2538 C CA . GLU A 1 349 ? -90.436 -32.311 21.577 1.00 27.16 349 GLU A CA 1
ATOM 2539 C C . GLU A 1 349 ? -90.470 -33.637 20.814 1.00 26.72 349 GLU A C 1
ATOM 2540 O O . GLU A 1 349 ? -90.546 -33.654 19.582 1.00 24.55 349 GLU A O 1
ATOM 2546 N N . LYS A 1 350 ? -90.441 -34.755 21.553 1.00 26.71 350 LYS A N 1
ATOM 2547 C CA . LYS A 1 350 ? -90.486 -36.073 20.935 1.00 25.96 350 LYS A CA 1
ATOM 2548 C C . LYS A 1 350 ? -91.783 -36.252 20.145 1.00 26.38 350 LYS A C 1
ATOM 2549 O O . LYS A 1 350 ? -91.760 -36.723 19.007 1.00 24.98 350 LYS A O 1
ATOM 2555 N N . PHE A 1 351 ? -92.917 -35.903 20.767 1.00 26.87 351 PHE A N 1
ATOM 2556 C CA . PHE A 1 351 ? -94.215 -36.025 20.116 1.00 28.13 351 PHE A CA 1
ATOM 2557 C C . PHE A 1 351 ? -94.250 -35.196 18.830 1.00 27.24 351 PHE A C 1
ATOM 2558 O O . PHE A 1 351 ? -94.662 -35.688 17.780 1.00 27.66 351 PHE A O 1
ATOM 2566 N N . ALA A 1 352 ? -93.800 -33.939 18.926 1.00 26.67 352 ALA A N 1
ATOM 2567 C CA . ALA A 1 352 ? -93.806 -33.014 17.801 1.00 25.69 352 ALA A CA 1
ATOM 2568 C C . ALA A 1 352 ? -92.999 -33.589 16.633 1.00 25.33 352 ALA A C 1
ATOM 2569 O O . ALA A 1 352 ? -93.466 -33.595 15.495 1.00 24.68 352 ALA A O 1
ATOM 2571 N N . LEU A 1 353 ? -91.801 -34.103 16.936 1.00 24.77 353 LEU A N 1
ATOM 2572 C CA . LEU A 1 353 ? -90.874 -34.603 15.929 1.00 25.20 353 LEU A CA 1
ATOM 2573 C C . LEU A 1 353 ? -91.438 -35.851 15.259 1.00 25.98 353 LEU A C 1
ATOM 2574 O O . LEU A 1 353 ? -91.205 -36.084 14.070 1.00 24.84 353 LEU A O 1
ATOM 2579 N N . GLY A 1 354 ? -92.179 -36.646 16.043 1.00 26.68 354 GLY A N 1
ATOM 2580 C CA . GLY A 1 354 ? -92.761 -37.888 15.562 1.00 27.20 354 GLY A CA 1
ATOM 2581 C C . GLY A 1 354 ? -93.801 -37.650 14.468 1.00 28.32 354 GLY A C 1
ATOM 2582 O O . GLY A 1 354 ? -94.044 -38.535 13.658 1.00 29.58 354 GLY A O 1
ATOM 2583 N N . LEU A 1 355 ? -94.393 -36.448 14.452 1.00 29.25 355 LEU A N 1
ATOM 2584 C CA . LEU A 1 355 ? -95.455 -36.090 13.517 1.00 30.93 355 LEU A CA 1
ATOM 2585 C C . LEU A 1 355 ? -94.879 -35.772 12.135 1.00 31.10 355 LEU A C 1
ATOM 2586 O O . LEU A 1 355 ? -95.593 -35.843 11.136 1.00 29.71 355 LEU A O 1
ATOM 2591 N N . LYS A 1 356 ? -93.587 -35.419 12.092 1.00 31.09 356 LYS A N 1
ATOM 2592 C CA . LYS A 1 356 ? -92.872 -35.073 10.868 1.00 31.92 356 LYS A CA 1
ATOM 2593 C C . LYS A 1 356 ? -93.640 -34.022 10.062 1.00 30.68 356 LYS A C 1
ATOM 2594 O O . LYS A 1 356 ? -93.867 -34.193 8.863 1.00 29.15 356 LYS A O 1
ATOM 2600 N N . LYS A 1 357 ? -94.030 -32.935 10.736 1.00 30.31 357 LYS A N 1
ATOM 2601 C CA . LYS A 1 357 ? -94.677 -31.795 10.102 1.00 31.95 357 LYS A CA 1
ATOM 2602 C C . LYS A 1 357 ? -94.050 -30.508 10.632 1.00 29.82 357 LYS A C 1
ATOM 2603 O O . LYS A 1 357 ? -93.595 -30.471 11.778 1.00 27.25 357 LYS A O 1
ATOM 2609 N N . PRO A 1 358 ? -93.992 -29.422 9.818 1.00 28.54 358 PRO A N 1
ATOM 2610 C CA . PRO A 1 358 ? -93.408 -28.152 10.262 1.00 27.96 358 PRO A CA 1
ATOM 2611 C C . PRO A 1 358 ? -94.107 -27.400 11.399 1.00 28.14 358 PRO A C 1
ATOM 2612 O O . PRO A 1 358 ? -93.442 -26.851 12.275 1.00 27.88 358 PRO A O 1
ATOM 2616 N N . GLY A 1 359 ? -95.446 -27.371 11.391 1.00 27.93 359 GLY A N 1
ATOM 2617 C CA . GLY A 1 359 ? -96.203 -26.610 12.377 1.00 28.09 359 GLY A CA 1
ATOM 2618 C C . GLY A 1 359 ? -95.881 -26.993 13.826 1.00 28.55 359 GLY A C 1
ATOM 2619 O O . GLY A 1 359 ? -95.619 -26.123 14.663 1.00 27.68 359 GLY A O 1
ATOM 2620 N N . PRO A 1 360 ? -95.942 -28.297 14.191 1.00 27.52 360 PRO A N 1
ATOM 2621 C CA . PRO A 1 360 ? -95.582 -28.743 15.541 1.00 26.88 360 PRO A CA 1
ATOM 2622 C C . PRO A 1 360 ? -94.203 -28.277 16.008 1.00 25.70 360 PRO A C 1
ATOM 2623 O O . PRO A 1 360 ? -94.000 -28.035 17.196 1.00 23.92 360 PRO A O 1
ATOM 2627 N N . ILE A 1 361 ? -93.261 -28.146 15.067 1.00 25.31 361 ILE A N 1
ATOM 2628 C CA . ILE A 1 361 ? -91.927 -27.679 15.417 1.00 25.65 361 ILE A CA 1
ATOM 2629 C C . ILE A 1 361 ? -92.012 -26.250 15.951 1.00 26.27 361 ILE A C 1
ATOM 2630 O O . ILE A 1 361 ? -91.382 -25.934 16.961 1.00 26.22 361 ILE A O 1
ATOM 2635 N N . PHE A 1 362 ? -92.817 -25.403 15.291 1.00 27.33 362 PHE A N 1
ATOM 2636 C CA . PHE A 1 362 ? -92.969 -24.017 15.717 1.00 28.52 362 PHE A CA 1
ATOM 2637 C C . PHE A 1 362 ? -93.550 -23.963 17.126 1.00 29.17 362 PHE A C 1
ATOM 2638 O O . PHE A 1 362 ? -93.136 -23.138 17.938 1.00 28.95 362 PHE A O 1
ATOM 2646 N N . VAL A 1 363 ? -94.489 -24.874 17.415 1.00 28.93 363 VAL A N 1
ATOM 2647 C CA . VAL A 1 363 ? -95.225 -24.853 18.670 1.00 30.54 363 VAL A CA 1
ATOM 2648 C C . VAL A 1 363 ? -94.296 -25.174 19.840 1.00 29.22 363 VAL A C 1
ATOM 2649 O O . VAL A 1 363 ? -94.397 -24.541 20.889 1.00 31.95 363 VAL A O 1
ATOM 2653 N N . VAL A 1 364 ? -93.383 -26.142 19.660 1.00 28.62 364 VAL A N 1
ATOM 2654 C CA . VAL A 1 364 ? -92.526 -26.573 20.758 1.00 26.78 364 VAL A CA 1
ATOM 2655 C C . VAL A 1 364 ? -91.273 -25.709 20.872 1.00 26.25 364 VAL A C 1
ATOM 2656 O O . VAL A 1 364 ? -90.759 -25.535 21.972 1.00 27.66 364 VAL A O 1
ATOM 2660 N N . MET A 1 365 ? -90.769 -25.184 19.752 1.00 25.00 365 MET A N 1
ATOM 2661 C CA . MET A 1 365 ? -89.508 -24.457 19.820 1.00 24.70 365 MET A CA 1
ATOM 2662 C C . MET A 1 365 ? -89.712 -22.984 20.193 1.00 25.16 365 MET A C 1
ATOM 2663 O O . MET A 1 365 ? -88.750 -22.320 20.566 1.00 24.84 365 MET A O 1
ATOM 2668 N N . ARG A 1 366 ? -90.949 -22.470 20.085 1.00 26.44 366 ARG A N 1
ATOM 2669 C CA . ARG A 1 366 ? -91.252 -21.092 20.458 1.00 28.29 366 ARG A CA 1
ATOM 2670 C C . ARG A 1 366 ? -92.465 -21.083 21.385 1.00 29.89 366 ARG A C 1
ATOM 2671 O O . ARG A 1 366 ? -93.528 -21.570 21.001 1.00 31.96 366 ARG A O 1
ATOM 2679 N N . GLN A 1 367 ? -92.293 -20.545 22.601 1.00 28.94 367 GLN A N 1
ATOM 2680 C CA . GLN A 1 367 ? -93.357 -20.563 23.595 1.00 29.35 367 GLN A CA 1
ATOM 2681 C C . GLN A 1 367 ? -93.526 -19.183 24.230 1.00 29.53 367 GLN A C 1
ATOM 2682 O O . GLN A 1 367 ? -92.609 -18.367 24.210 1.00 26.78 367 GLN A O 1
ATOM 2688 N N . LEU A 1 368 ? -94.715 -18.940 24.800 1.00 31.63 368 LEU A N 1
ATOM 2689 C CA . LEU A 1 368 ? -95.035 -17.665 25.430 1.00 33.30 368 LEU A CA 1
ATOM 2690 C C . LEU A 1 368 ? -94.281 -17.546 26.754 1.00 32.16 368 LEU A C 1
ATOM 2691 O O . LEU A 1 368 ? -94.253 -18.497 27.530 1.00 33.33 368 LEU A O 1
ATOM 2696 N N . PRO A 1 369 ? -93.626 -16.399 27.058 1.00 31.99 369 PRO A N 1
ATOM 2697 C CA . PRO A 1 369 ? -92.931 -16.225 28.334 1.00 34.47 369 PRO A CA 1
ATOM 2698 C C . PRO A 1 369 ? -93.791 -16.458 29.575 1.00 37.51 369 PRO A C 1
ATOM 2699 O O . PRO A 1 369 ? -93.269 -16.872 30.608 1.00 36.71 369 PRO A O 1
ATOM 2703 N N . SER A 1 370 ? -95.100 -16.193 29.456 1.00 39.43 370 SER A N 1
ATOM 2704 C CA . SER A 1 370 ? -96.034 -16.391 30.553 1.00 43.26 370 SER A CA 1
ATOM 2705 C C . SER A 1 370 ? -96.164 -17.881 30.868 1.00 44.58 370 SER A C 1
ATOM 2706 O O . SER A 1 370 ? -96.192 -18.264 32.036 1.00 45.05 370 SER A O 1
ATOM 2709 N N . ALA A 1 371 ? -96.215 -18.708 29.814 1.00 44.39 371 ALA A N 1
ATOM 2710 C CA . ALA A 1 371 ? -96.318 -20.153 29.959 1.00 45.22 371 ALA A CA 1
ATOM 2711 C C . ALA A 1 371 ? -94.994 -20.748 30.440 1.00 46.96 371 ALA A C 1
ATOM 2712 O O . ALA A 1 371 ? -94.995 -21.715 31.199 1.00 49.83 371 ALA A O 1
ATOM 2714 N N . ILE A 1 372 ? -93.872 -20.162 30.000 1.00 45.48 372 ILE A N 1
ATOM 2715 C CA . ILE A 1 372 ? -92.547 -20.638 30.373 1.00 46.64 372 ILE A CA 1
ATOM 2716 C C . ILE A 1 372 ? -92.335 -20.414 31.871 1.00 50.90 372 ILE A C 1
ATOM 2717 O O . ILE A 1 372 ? -91.722 -21.244 32.542 1.00 52.45 372 ILE A O 1
ATOM 2722 N N . ALA A 1 373 ? -92.843 -19.284 32.382 1.00 51.93 373 ALA A N 1
ATOM 2723 C CA . ALA A 1 373 ? -92.656 -18.909 33.775 1.00 55.96 373 ALA A CA 1
ATOM 2724 C C . ALA A 1 373 ? -93.555 -19.752 34.680 1.00 58.91 373 ALA A C 1
ATOM 2725 O O . ALA A 1 373 ? -93.307 -19.857 35.880 1.00 62.19 373 ALA A O 1
ATOM 2727 N N . SER A 1 374 ? -94.586 -20.364 34.084 1.00 60.67 374 SER A N 1
ATOM 2728 C CA . SER A 1 374 ? -95.583 -21.131 34.812 1.00 62.82 374 SER A CA 1
ATOM 2729 C C . SER A 1 374 ? -95.285 -22.626 34.726 1.00 65.19 374 SER A C 1
ATOM 2730 O O . SER A 1 374 ? -96.047 -23.440 35.245 1.00 66.31 374 SER A O 1
ATOM 2733 N N . GLY A 1 375 ? -94.175 -22.975 34.062 1.00 65.37 375 GLY A N 1
ATOM 2734 C CA . GLY A 1 375 ? -93.783 -24.362 33.856 1.00 62.17 375 GLY A CA 1
ATOM 2735 C C . GLY A 1 375 ? -94.732 -25.091 32.908 1.00 61.23 375 GLY A C 1
ATOM 2736 O O . GLY A 1 375 ? -94.671 -26.312 32.771 1.00 60.73 375 GLY A O 1
ATOM 2737 N N . GLN A 1 376 ? -95.594 -24.317 32.242 1.00 62.60 376 GLN A N 1
ATOM 2738 C CA . GLN A 1 376 ? -96.667 -24.842 31.416 1.00 63.49 376 GLN A CA 1
ATOM 2739 C C . GLN A 1 376 ? -96.118 -25.225 30.043 1.00 62.56 376 GLN A C 1
ATOM 2740 O O . GLN A 1 376 ? -95.801 -24.356 29.231 1.00 64.05 376 GLN A O 1
ATOM 2746 N N . GLU A 1 377 ? -96.008 -26.535 29.799 1.00 59.61 377 GLU A N 1
ATOM 2747 C CA . GLU A 1 377 ? -95.564 -27.062 28.517 1.00 58.14 377 GLU A CA 1
ATOM 2748 C C . GLU A 1 377 ? -96.760 -27.130 27.569 1.00 52.20 377 GLU A C 1
ATOM 2749 O O . GLU A 1 377 ? -97.886 -27.301 28.027 1.00 49.42 377 GLU A O 1
ATOM 2755 N N . PRO A 1 378 ? -96.571 -26.990 26.233 1.00 48.51 378 PRO A N 1
ATOM 2756 C CA . PRO A 1 378 ? -97.686 -27.079 25.286 1.00 47.55 378 PRO A CA 1
ATOM 2757 C C . PRO A 1 378 ? -98.355 -28.453 25.304 1.00 49.24 378 PRO A C 1
ATOM 2758 O O . PRO A 1 378 ? -97.684 -29.474 25.445 1.00 48.41 378 PRO A O 1
ATOM 2762 N N . SER A 1 379 ? -99.688 -28.458 25.176 1.00 46.11 379 SER A N 1
ATOM 2763 C CA . SER A 1 379 ? -100.462 -29.688 25.163 1.00 47.12 379 SER A CA 1
ATOM 2764 C C . SER A 1 379 ? -100.289 -30.392 23.819 1.00 48.59 379 SER A C 1
ATOM 2765 O O . SER A 1 379 ? -99.900 -29.771 22.831 1.00 47.54 379 SER A O 1
ATOM 2768 N N . GLN A 1 380 ? -100.594 -31.695 23.793 1.00 47.90 380 GLN A N 1
ATOM 2769 C CA . GLN A 1 380 ? -100.542 -32.462 22.560 1.00 48.67 380 GLN A CA 1
ATOM 2770 C C . GLN A 1 380 ? -101.542 -31.891 21.558 1.00 48.84 380 GLN A C 1
ATOM 2771 O O . GLN A 1 380 ? -101.297 -31.917 20.352 1.00 47.23 380 GLN A O 1
ATOM 2777 N N . GLU A 1 381 ? -102.646 -31.342 22.080 1.00 48.50 381 GLU A N 1
ATOM 2778 C CA . GLU A 1 381 ? -103.660 -30.695 21.264 1.00 51.12 381 GLU A CA 1
ATOM 2779 C C . GLU A 1 381 ? -103.081 -29.458 20.579 1.00 50.69 381 GLU A C 1
ATOM 2780 O O . GLU A 1 381 ? -103.284 -29.265 19.383 1.00 51.20 381 GLU A O 1
ATOM 2786 N N . GLU A 1 382 ? -102.373 -28.626 21.354 1.00 47.74 382 GLU A N 1
ATOM 2787 C CA . GLU A 1 382 ? -101.780 -27.395 20.852 1.00 47.54 382 GLU A CA 1
ATOM 2788 C C . GLU A 1 382 ? -100.733 -27.726 19.791 1.00 44.43 382 GLU A C 1
ATOM 2789 O O . GLU A 1 382 ? -100.691 -27.089 18.740 1.00 41.90 382 GLU A O 1
ATOM 2795 N N . ILE A 1 383 ? -99.913 -28.745 20.079 1.00 44.95 383 ILE A N 1
ATOM 2796 C CA . ILE A 1 383 ? -98.820 -29.148 19.207 1.00 44.83 383 ILE A CA 1
ATOM 2797 C C . ILE A 1 383 ? -99.403 -29.656 17.892 1.00 44.89 383 ILE A C 1
ATOM 2798 O O . ILE A 1 383 ? -99.040 -29.167 16.826 1.00 46.48 383 ILE A O 1
ATOM 2803 N N . ALA A 1 384 ? -100.338 -30.606 17.992 1.00 49.18 384 ALA A N 1
ATOM 2804 C CA . ALA A 1 384 ? -100.878 -31.313 16.841 1.00 53.99 384 ALA A CA 1
ATOM 2805 C C . ALA A 1 384 ? -101.840 -30.431 16.045 1.00 56.46 384 ALA A C 1
ATOM 2806 O O . ALA A 1 384 ? -102.126 -30.729 14.889 1.00 57.63 384 ALA A O 1
ATOM 2808 N N . ARG A 1 385 ? -102.326 -29.344 16.656 1.00 61.18 385 ARG A N 1
ATOM 2809 C CA . ARG A 1 385 ? -103.330 -28.508 16.013 1.00 66.56 385 ARG A CA 1
ATOM 2810 C C . ARG A 1 385 ? -102.668 -27.457 15.125 1.00 68.71 385 ARG A C 1
ATOM 2811 O O . ARG A 1 385 ? -103.352 -26.756 14.383 1.00 69.91 385 ARG A O 1
ATOM 2819 N N . ALA A 1 386 ? -101.336 -27.363 15.207 1.00 69.72 386 ALA A N 1
ATOM 2820 C CA . ALA A 1 386 ? -100.579 -26.332 14.517 1.00 70.69 386 ALA A CA 1
ATOM 2821 C C . ALA A 1 386 ? -100.812 -26.412 13.011 1.00 71.50 386 ALA A C 1
ATOM 2822 O O . ALA A 1 386 ? -100.721 -27.484 12.413 1.00 66.55 386 ALA A O 1
ATOM 2824 N N . ASP A 1 387 ? -101.117 -25.250 12.421 1.00 75.34 387 ASP A N 1
ATOM 2825 C CA . ASP A 1 387 ? -101.291 -25.097 10.987 1.00 80.15 387 ASP A CA 1
ATOM 2826 C C . ASP A 1 387 ? -99.914 -24.968 10.340 1.00 81.44 387 ASP A C 1
ATOM 2827 O O . ASP A 1 387 ? -99.114 -24.125 10.743 1.00 79.38 387 ASP A O 1
ATOM 2832 N N . ASP A 1 388 ? -99.659 -25.813 9.334 1.00 83.41 388 ASP A N 1
ATOM 2833 C CA . ASP A 1 388 ? -98.379 -25.859 8.645 1.00 88.21 388 ASP A CA 1
ATOM 2834 C C . ASP A 1 388 ? -98.179 -24.591 7.816 1.00 93.10 388 ASP A C 1
ATOM 2835 O O . ASP A 1 388 ? -97.074 -24.052 7.762 1.00 93.63 388 ASP A O 1
ATOM 2840 N N . ALA A 1 389 ? -99.267 -24.123 7.188 1.00 95.15 389 ALA A N 1
ATOM 2841 C CA . ALA A 1 389 ? -99.219 -23.082 6.173 1.00 94.49 389 ALA A CA 1
ATOM 2842 C C . ALA A 1 389 ? -98.900 -21.717 6.782 1.00 94.59 389 ALA A C 1
ATOM 2843 O O . ALA A 1 389 ? -98.106 -20.965 6.219 1.00 95.00 389 ALA A O 1
ATOM 2845 N N . THR A 1 390 ? -99.514 -21.410 7.933 1.00 92.50 390 THR A N 1
ATOM 2846 C CA . THR A 1 390 ? -99.486 -20.063 8.488 1.00 91.82 390 THR A CA 1
ATOM 2847 C C . THR A 1 390 ? -98.604 -19.997 9.734 1.00 89.41 390 THR A C 1
ATOM 2848 O O . THR A 1 390 ? -98.723 -19.065 10.529 1.00 89.10 390 THR A O 1
ATOM 2852 N N . ALA A 1 391 ? -97.719 -20.988 9.894 1.00 85.16 391 ALA A N 1
ATOM 2853 C CA . ALA A 1 391 ? -96.773 -20.999 10.998 1.00 82.16 391 ALA A CA 1
ATOM 2854 C C . ALA A 1 391 ? -95.616 -20.053 10.686 1.00 81.19 391 ALA A C 1
ATOM 2855 O O . ALA A 1 391 ? -95.056 -19.430 11.587 1.00 78.69 391 ALA A O 1
ATOM 2857 N N . PHE A 1 392 ? -95.283 -19.953 9.393 1.00 78.73 392 PHE A N 1
ATOM 2858 C CA . PHE A 1 392 ? -94.191 -19.126 8.906 1.00 76.07 392 PHE A CA 1
ATOM 2859 C C . PHE A 1 392 ? -94.674 -17.685 8.774 1.00 72.85 392 PHE A C 1
ATOM 2860 O O . PHE A 1 392 ? -95.584 -17.406 7.997 1.00 72.32 392 PHE A O 1
ATOM 2868 N N . ILE A 1 393 ? -94.051 -16.783 9.541 1.00 72.03 393 ILE A N 1
ATOM 2869 C CA . ILE A 1 393 ? -94.396 -15.370 9.519 1.00 72.30 393 ILE A CA 1
ATOM 2870 C C . ILE A 1 393 ? -93.513 -14.665 8.492 1.00 71.83 393 ILE A C 1
ATOM 2871 O O . ILE A 1 393 ? -92.327 -14.448 8.731 1.00 74.30 393 ILE A O 1
ATOM 2876 N N . ILE A 1 394 ? -94.107 -14.326 7.343 1.00 72.20 394 ILE A N 1
ATOM 2877 C CA . ILE A 1 394 ? -93.435 -13.523 6.335 1.00 73.24 394 ILE A CA 1
ATOM 2878 C C . ILE A 1 394 ? -94.264 -12.265 6.094 1.00 73.19 394 ILE A C 1
ATOM 2879 O O . ILE A 1 394 ? -95.301 -12.309 5.433 1.00 71.79 394 ILE A O 1
ATOM 2884 N N . ILE A 1 395 ? -93.807 -11.157 6.684 1.00 74.43 395 ILE A N 1
ATOM 2885 C CA . ILE A 1 395 ? -94.301 -9.838 6.331 1.00 75.30 395 ILE A CA 1
ATOM 2886 C C . ILE A 1 395 ? -93.170 -9.138 5.582 1.00 76.03 395 ILE A C 1
ATOM 2887 O O . ILE A 1 395 ? -92.474 -8.295 6.145 1.00 74.76 395 ILE A O 1
ATOM 2892 N N . TYR A 1 396 ? -92.989 -9.547 4.318 1.00 78.40 396 TYR A N 1
ATOM 2893 C CA . TYR A 1 396 ? -91.932 -9.085 3.431 1.00 79.22 396 TYR A CA 1
ATOM 2894 C C . TYR A 1 396 ? -91.431 -7.713 3.874 1.00 80.52 396 TYR A C 1
ATOM 2895 O O . TYR A 1 396 ? -91.995 -6.688 3.491 1.00 83.30 396 TYR A O 1
ATOM 2897 N N . ILE A 1 397 ? -90.367 -7.725 4.691 1.00 78.99 397 ILE A N 1
ATOM 2898 C CA . ILE A 1 397 ? -89.849 -6.538 5.355 1.00 75.46 397 ILE A CA 1
ATOM 2899 C C . ILE A 1 397 ? -89.124 -5.636 4.350 1.00 72.61 397 ILE A C 1
ATOM 2900 O O . ILE A 1 397 ? -89.818 -4.854 3.674 1.00 67.44 397 ILE A O 1
ATOM 2902 N N . LYS B 2 8 ? -61.896 1.726 16.994 1.00 50.48 8 LYS B N 1
ATOM 2903 C CA . LYS B 2 8 ? -63.170 1.333 17.658 1.00 44.37 8 LYS B CA 1
ATOM 2904 C C . LYS B 2 8 ? -64.363 1.959 16.938 1.00 42.03 8 LYS B C 1
ATOM 2905 O O . LYS B 2 8 ? -65.402 2.174 17.564 1.00 40.43 8 LYS B O 1
ATOM 2911 N N . PRO B 2 9 ? -64.273 2.282 15.623 1.00 39.50 9 PRO B N 1
ATOM 2912 C CA . PRO B 2 9 ? -65.424 2.815 14.897 1.00 37.20 9 PRO B CA 1
ATOM 2913 C C . PRO B 2 9 ? -66.463 1.708 14.741 1.00 34.28 9 PRO B C 1
ATOM 2914 O O . PRO B 2 9 ? -66.112 0.554 14.475 1.00 32.13 9 PRO B O 1
ATOM 2918 N N . GLY B 2 10 ? -67.734 2.082 14.927 1.00 31.10 10 GLY B N 1
ATOM 2919 C CA . GLY B 2 10 ? -68.858 1.201 14.662 1.00 29.43 10 GLY B CA 1
ATOM 2920 C C . GLY B 2 10 ? -68.932 0.840 13.182 1.00 28.31 10 GLY B C 1
ATOM 2921 O O . GLY B 2 10 ? -68.364 1.532 12.337 1.00 28.41 10 GLY B O 1
ATOM 2922 N N . SER B 2 11 ? -69.609 -0.273 12.881 1.00 24.87 11 SER B N 1
ATOM 2923 C CA . SER B 2 11 ? -69.793 -0.670 11.495 1.00 23.82 11 SER B CA 1
ATOM 2924 C C . SER B 2 11 ? -71.070 -1.490 11.375 1.00 21.81 11 SER B C 1
ATOM 2925 O O . SER B 2 11 ? -71.547 -2.051 12.360 1.00 21.25 11 SER B O 1
ATOM 2928 N N . LEU B 2 12 ? -71.637 -1.508 10.164 1.00 21.47 12 LEU B N 1
ATOM 2929 C CA . LEU B 2 12 ? -72.883 -2.214 9.927 1.00 20.30 12 LEU B CA 1
ATOM 2930 C C . LEU B 2 12 ? -72.688 -3.178 8.766 1.00 20.26 12 LEU B C 1
ATOM 2931 O O . LEU B 2 12 ? -72.235 -2.783 7.696 1.00 20.77 12 LEU B O 1
ATOM 2936 N N . THR B 2 13 ? -73.012 -4.453 9.009 1.00 19.74 13 THR B N 1
ATOM 2937 C CA . THR B 2 13 ? -73.057 -5.448 7.953 1.00 18.72 13 THR B CA 1
ATOM 2938 C C . THR B 2 13 ? -74.443 -6.093 7.992 1.00 18.52 13 THR B C 1
ATOM 2939 O O . THR B 2 13 ? -74.888 -6.515 9.057 1.00 17.56 13 THR B O 1
ATOM 2943 N N . ILE B 2 14 ? -75.120 -6.142 6.838 1.00 17.36 14 ILE B N 1
ATOM 2944 C CA . ILE B 2 14 ? -76.415 -6.806 6.755 1.00 18.53 14 ILE B CA 1
ATOM 2945 C C . ILE B 2 14 ? -76.252 -8.055 5.897 1.00 18.35 14 ILE B C 1
ATOM 2946 O O . ILE B 2 14 ? -75.814 -7.949 4.756 1.00 19.09 14 ILE B O 1
ATOM 2951 N N . ALA B 2 15 ? -76.647 -9.210 6.444 1.00 17.07 15 ALA B N 1
ATOM 2952 C CA . ALA B 2 15 ? -76.493 -10.489 5.764 1.00 17.22 15 ALA B CA 1
ATOM 2953 C C . ALA B 2 15 ? -77.844 -11.197 5.698 1.00 16.92 15 ALA B C 1
ATOM 2954 O O . ALA B 2 15 ? -78.832 -10.732 6.269 1.00 17.08 15 ALA B O 1
ATOM 2956 N N . GLY B 2 16 ? -77.871 -12.335 4.994 1.00 16.44 16 GLY B N 1
ATOM 2957 C CA . GLY B 2 16 ? -79.058 -13.168 4.906 1.00 16.08 16 GLY B CA 1
ATOM 2958 C C . GLY B 2 16 ? -78.895 -14.478 5.677 1.00 16.95 16 GLY B C 1
ATOM 2959 O O . GLY B 2 16 ? -77.784 -14.863 6.056 1.00 17.67 16 GLY B O 1
ATOM 2960 N N . SER B 2 17 ? -80.024 -15.147 5.914 1.00 16.04 17 SER B N 1
ATOM 2961 C CA . SER B 2 17 ? -79.988 -16.498 6.440 1.00 17.64 17 SER B CA 1
ATOM 2962 C C . SER B 2 17 ? -80.290 -17.514 5.334 1.00 17.48 17 SER B C 1
ATOM 2963 O O . SER B 2 17 ? -80.201 -18.718 5.562 1.00 17.25 17 SER B O 1
ATOM 2966 N N . GLY B 2 18 ? -80.666 -17.038 4.135 1.00 16.74 18 GLY B N 1
ATOM 2967 C CA . GLY B 2 18 ? -81.166 -17.945 3.112 1.00 15.24 18 GLY B CA 1
ATOM 2968 C C . GLY B 2 18 ? -82.563 -18.461 3.467 1.00 15.61 18 GLY B C 1
ATOM 2969 O O . GLY B 2 18 ? -83.194 -17.962 4.402 1.00 15.87 18 GLY B O 1
ATOM 2970 N N . ILE B 2 19 ? -83.027 -19.495 2.759 1.00 15.42 19 ILE B N 1
ATOM 2971 C CA . ILE B 2 19 ? -84.424 -19.903 2.878 1.00 15.95 19 ILE B CA 1
ATOM 2972 C C . ILE B 2 19 ? -84.548 -21.152 3.751 1.00 17.78 19 ILE B C 1
ATOM 2973 O O . ILE B 2 19 ? -85.384 -21.185 4.658 1.00 16.73 19 ILE B O 1
ATOM 2978 N N . ALA B 2 20 ? -83.757 -22.189 3.428 1.00 17.05 20 ALA B N 1
ATOM 2979 C CA . ALA B 2 20 ? -83.752 -23.434 4.179 1.00 18.02 20 ALA B CA 1
ATOM 2980 C C . ALA B 2 20 ? -83.096 -23.198 5.535 1.00 18.76 20 ALA B C 1
ATOM 2981 O O . ALA B 2 20 ? -82.077 -22.513 5.616 1.00 21.82 20 ALA B O 1
ATOM 2983 N N . SER B 2 21 ? -83.658 -23.820 6.577 1.00 17.69 21 SER B N 1
ATOM 2984 C CA . SER B 2 21 ? -83.152 -23.660 7.933 1.00 17.45 21 SER B CA 1
ATOM 2985 C C . SER B 2 21 ? -81.681 -24.071 8.016 1.00 17.59 21 SER B C 1
ATOM 2986 O O . SER B 2 21 ? -81.346 -25.228 7.733 1.00 16.97 21 SER B O 1
ATOM 2989 N N . ILE B 2 22 ? -80.834 -23.107 8.408 1.00 16.59 22 ILE B N 1
ATOM 2990 C CA . ILE B 2 22 ? -79.421 -23.269 8.759 1.00 17.01 22 ILE B CA 1
ATOM 2991 C C . ILE B 2 22 ? -78.547 -23.511 7.525 1.00 17.36 22 ILE B C 1
ATOM 2992 O O . ILE B 2 22 ? -77.516 -22.856 7.352 1.00 16.66 22 ILE B O 1
ATOM 2997 N N . GLY B 2 23 ? -78.947 -24.467 6.679 1.00 16.60 23 GLY B N 1
ATOM 2998 C CA . GLY B 2 23 ? -78.041 -24.984 5.658 1.00 17.10 23 GLY B CA 1
ATOM 2999 C C . GLY B 2 23 ? -77.655 -23.967 4.580 1.00 17.23 23 GLY B C 1
ATOM 3000 O O . GLY B 2 23 ? -76.602 -24.110 3.954 1.00 16.82 23 GLY B O 1
ATOM 3001 N N . HIS B 2 24 ? -78.495 -22.936 4.378 1.00 16.79 24 HIS B N 1
ATOM 3002 C CA . HIS B 2 24 ? -78.250 -21.925 3.352 1.00 16.45 24 HIS B CA 1
ATOM 3003 C C . HIS B 2 24 ? -77.313 -20.808 3.823 1.00 16.19 24 HIS B C 1
ATOM 3004 O O . HIS B 2 24 ? -76.883 -19.985 3.021 1.00 15.21 24 HIS B O 1
ATOM 3011 N N . ILE B 2 25 ? -76.987 -20.756 5.120 1.00 15.80 25 ILE B N 1
ATOM 3012 C CA . ILE B 2 25 ? -76.108 -19.709 5.625 1.00 15.57 25 ILE B CA 1
ATOM 3013 C C . ILE B 2 25 ? -74.734 -19.809 4.953 1.00 16.28 25 ILE B C 1
ATOM 3014 O O . ILE B 2 25 ? -74.207 -20.907 4.774 1.00 16.43 25 ILE B O 1
ATOM 3019 N N . THR B 2 26 ? -74.151 -18.657 4.581 1.00 15.85 26 THR B N 1
ATOM 3020 C CA . THR B 2 26 ? -72.851 -18.658 3.917 1.00 15.87 26 THR B CA 1
ATOM 3021 C C . THR B 2 26 ? -71.726 -18.635 4.955 1.00 15.92 26 THR B C 1
ATOM 3022 O O . THR B 2 26 ? -71.928 -18.201 6.091 1.00 15.32 26 THR B O 1
ATOM 3026 N N . LEU B 2 27 ? -70.542 -19.125 4.553 1.00 16.42 27 LEU B N 1
ATOM 3027 C CA . LEU B 2 27 ? -69.417 -19.244 5.473 1.00 16.83 27 LEU B CA 1
ATOM 3028 C C . LEU B 2 27 ? -69.052 -17.879 6.055 1.00 16.62 27 LEU B C 1
ATOM 3029 O O . LEU B 2 27 ? -68.793 -17.789 7.256 1.00 17.19 27 LEU B O 1
ATOM 3034 N N . GLU B 2 28 ? -69.049 -16.826 5.220 1.00 17.08 28 GLU B N 1
ATOM 3035 C CA . GLU B 2 28 ? -68.715 -15.489 5.711 1.00 16.99 28 GLU B CA 1
ATOM 3036 C C . GLU B 2 28 ? -69.750 -15.000 6.728 1.00 17.16 28 GLU B C 1
ATOM 3037 O O . GLU B 2 28 ? -69.408 -14.278 7.674 1.00 16.77 28 GLU B O 1
ATOM 3043 N N . THR B 2 29 ? -71.011 -15.410 6.538 1.00 16.18 29 THR B N 1
ATOM 3044 C CA . THR B 2 29 ? -72.087 -15.027 7.443 1.00 16.16 29 THR B CA 1
ATOM 3045 C C . THR B 2 29 ? -71.904 -15.707 8.799 1.00 16.32 29 THR B C 1
ATOM 3046 O O . THR B 2 29 ? -72.013 -15.045 9.831 1.00 16.06 29 THR B O 1
ATOM 3050 N N . LEU B 2 30 ? -71.639 -17.023 8.793 1.00 16.09 30 LEU B N 1
ATOM 3051 C CA . LEU B 2 30 ? -71.413 -17.720 10.055 1.00 17.34 30 LEU B CA 1
ATOM 3052 C C . LEU B 2 30 ? -70.228 -17.095 10.791 1.00 17.67 30 LEU B C 1
ATOM 3053 O O . LEU B 2 30 ? -70.291 -16.906 12.013 1.00 19.00 30 LEU B O 1
ATOM 3058 N N . ALA B 2 31 ? -69.160 -16.776 10.048 1.00 18.50 31 ALA B N 1
ATOM 3059 C CA . ALA B 2 31 ? -67.977 -16.171 10.646 1.00 18.80 31 ALA B CA 1
ATOM 3060 C C . ALA B 2 31 ? -68.351 -14.885 11.388 1.00 20.48 31 ALA B C 1
ATOM 3061 O O . ALA B 2 31 ? -67.884 -14.653 12.511 1.00 17.88 31 ALA B O 1
ATOM 3063 N N . LEU B 2 32 ? -69.220 -14.073 10.768 1.00 18.90 32 LEU B N 1
ATOM 3064 C CA . LEU B 2 32 ? -69.627 -12.806 11.366 1.00 20.57 32 LEU B CA 1
ATOM 3065 C C . LEU B 2 32 ? -70.590 -13.026 12.536 1.00 19.25 32 LEU B C 1
ATOM 3066 O O . LEU B 2 32 ? -70.561 -12.269 13.508 1.00 19.27 32 LEU B O 1
ATOM 3071 N N . ILE B 2 33 ? -71.442 -14.059 12.455 1.00 18.21 33 ILE B N 1
ATOM 3072 C CA . ILE B 2 33 ? -72.292 -14.398 13.592 1.00 18.72 33 ILE B CA 1
ATOM 3073 C C . ILE B 2 33 ? -71.431 -14.625 14.839 1.00 19.01 33 ILE B C 1
ATOM 3074 O O . ILE B 2 33 ? -71.784 -14.192 15.938 1.00 17.90 33 ILE B O 1
ATOM 3079 N N . LYS B 2 34 ? -70.292 -15.307 14.660 1.00 19.64 34 LYS B N 1
ATOM 3080 C CA . LYS B 2 34 ? -69.435 -15.686 15.772 1.00 20.70 34 LYS B CA 1
ATOM 3081 C C . LYS B 2 34 ? -68.681 -14.485 16.353 1.00 21.79 34 LYS B C 1
ATOM 3082 O O . LYS B 2 34 ? -68.394 -14.470 17.553 1.00 22.61 34 LYS B O 1
ATOM 3088 N N . GLU B 2 35 ? -68.381 -13.480 15.518 1.00 21.79 35 GLU B N 1
ATOM 3089 C CA . GLU B 2 35 ? -67.439 -12.422 15.872 1.00 23.79 35 GLU B CA 1
ATOM 3090 C C . GLU B 2 35 ? -68.131 -11.081 16.149 1.00 22.49 35 GLU B C 1
ATOM 3091 O O . GLU B 2 35 ? -67.532 -10.208 16.784 1.00 21.98 35 GLU B O 1
ATOM 3097 N N . ALA B 2 36 ? -69.374 -10.904 15.679 1.00 21.20 36 ALA B N 1
ATOM 3098 C CA . ALA B 2 36 ? -70.062 -9.619 15.792 1.00 21.06 36 ALA B CA 1
ATOM 3099 C C . ALA B 2 36 ? -70.284 -9.235 17.256 1.00 21.20 36 ALA B C 1
ATOM 3100 O O . ALA B 2 36 ? -70.496 -10.098 18.108 1.00 20.22 36 ALA B O 1
ATOM 3102 N N . ASP B 2 37 ? -70.301 -7.920 17.532 1.00 20.05 37 ASP B N 1
ATOM 3103 C CA . ASP B 2 37 ? -70.629 -7.452 18.874 1.00 21.04 37 ASP B CA 1
ATOM 3104 C C . ASP B 2 37 ? -72.110 -7.675 19.151 1.00 21.56 37 ASP B C 1
ATOM 3105 O O . ASP B 2 37 ? -72.494 -8.072 20.254 1.00 22.98 37 ASP B O 1
ATOM 3110 N N . LYS B 2 38 ? -72.941 -7.380 18.146 1.00 20.63 38 LYS B N 1
ATOM 3111 C CA . LYS B 2 38 ? -74.379 -7.430 18.328 1.00 20.87 38 LYS B CA 1
ATOM 3112 C C . LYS B 2 38 ? -75.050 -7.879 17.036 1.00 20.78 38 LYS B C 1
ATOM 3113 O O . LYS B 2 38 ? -74.644 -7.454 15.951 1.00 19.33 38 LYS B O 1
ATOM 3119 N N . ILE B 2 39 ? -76.084 -8.725 17.183 1.00 21.07 39 ILE B N 1
ATOM 3120 C CA . ILE B 2 39 ? -76.818 -9.276 16.053 1.00 19.55 39 ILE B CA 1
ATOM 3121 C C . ILE B 2 39 ? -78.289 -8.894 16.183 1.00 20.00 39 ILE B C 1
ATOM 3122 O O . ILE B 2 39 ? -78.917 -9.184 17.194 1.00 20.79 39 ILE B O 1
ATOM 3127 N N . PHE B 2 40 ? -78.833 -8.276 15.131 1.00 18.55 40 PHE B N 1
ATOM 3128 C CA . PHE B 2 40 ? -80.267 -8.058 15.012 1.00 18.25 40 PHE B CA 1
ATOM 3129 C C . PHE B 2 40 ? -80.783 -8.964 13.900 1.00 18.16 40 PHE B C 1
ATOM 3130 O O . PHE B 2 40 ? -80.219 -8.961 12.811 1.00 19.07 40 PHE B O 1
ATOM 3138 N N . TYR B 2 41 ? -81.850 -9.725 14.166 1.00 17.95 41 TYR B N 1
ATOM 3139 C CA . TYR B 2 41 ? -82.270 -10.716 13.184 1.00 18.30 41 TYR B CA 1
ATOM 3140 C C . TYR B 2 41 ? -83.779 -10.713 12.958 1.00 18.26 41 TYR B C 1
ATOM 3141 O O . TYR B 2 41 ? -84.571 -10.381 13.847 1.00 18.62 41 TYR B O 1
ATOM 3150 N N . ALA B 2 42 ? -84.153 -11.119 11.742 1.00 17.48 42 ALA B N 1
ATOM 3151 C CA . ALA B 2 42 ? -85.538 -11.393 11.396 1.00 18.40 42 ALA B CA 1
ATOM 3152 C C . ALA B 2 42 ? -85.562 -12.622 10.497 1.00 19.03 42 ALA B C 1
ATOM 3153 O O . ALA B 2 42 ? -85.342 -12.514 9.287 1.00 19.31 42 ALA B O 1
ATOM 3155 N N . VAL B 2 43 ? -85.783 -13.793 11.109 1.00 18.83 43 VAL B N 1
ATOM 3156 C CA . VAL B 2 43 ? -85.751 -15.063 10.389 1.00 20.37 43 VAL B CA 1
ATOM 3157 C C . VAL B 2 43 ? -87.115 -15.736 10.551 1.00 22.44 43 VAL B C 1
ATOM 3158 O O . VAL B 2 43 ? -87.925 -15.278 11.356 1.00 24.41 43 VAL B O 1
ATOM 3162 N N . THR B 2 44 ? -87.396 -16.796 9.777 1.00 21.69 44 THR B N 1
ATOM 3163 C CA . THR B 2 44 ? -88.759 -17.304 9.757 1.00 23.23 44 THR B CA 1
ATOM 3164 C C . THR B 2 44 ? -88.942 -18.558 10.610 1.00 24.57 44 THR B C 1
ATOM 3165 O O . THR B 2 44 ? -90.073 -18.897 10.934 1.00 25.93 44 THR B O 1
ATOM 3169 N N . ASP B 2 45 ? -87.859 -19.279 10.924 1.00 23.10 45 ASP B N 1
ATOM 3170 C CA . ASP B 2 45 ? -88.023 -20.538 11.638 1.00 21.56 45 ASP B CA 1
ATOM 3171 C C . ASP B 2 45 ? -87.202 -20.524 12.925 1.00 20.96 45 ASP B C 1
ATOM 3172 O O . ASP B 2 45 ? -86.155 -19.880 12.995 1.00 20.36 45 ASP B O 1
ATOM 3177 N N . PRO B 2 46 ? -87.644 -21.260 13.967 1.00 20.69 46 PRO B N 1
ATOM 3178 C CA . PRO B 2 46 ? -86.944 -21.273 15.254 1.00 20.12 46 PRO B CA 1
ATOM 3179 C C . PRO B 2 46 ? -85.597 -21.994 15.293 1.00 18.89 46 PRO B C 1
ATOM 3180 O O . PRO B 2 46 ? -84.767 -21.661 16.131 1.00 19.15 46 PRO B O 1
ATOM 3184 N N . ALA B 2 47 ? -85.369 -22.961 14.393 1.00 18.16 47 ALA B N 1
ATOM 3185 C CA . ALA B 2 47 ? -84.083 -23.646 14.373 1.00 18.49 47 ALA B CA 1
ATOM 3186 C C . ALA B 2 47 ? -82.980 -22.690 13.911 1.00 17.82 47 ALA B C 1
ATOM 3187 O O . ALA B 2 47 ? -81.899 -22.661 14.500 1.00 18.10 47 ALA B O 1
ATOM 3189 N N . THR B 2 48 ? -83.264 -21.900 12.865 1.00 17.36 48 THR B N 1
ATOM 3190 C CA . THR B 2 48 ? -82.343 -20.873 12.404 1.00 17.61 48 THR B CA 1
ATOM 3191 C C . THR B 2 48 ? -82.098 -19.850 13.514 1.00 17.34 48 THR B C 1
ATOM 3192 O O . THR B 2 48 ? -80.966 -19.426 13.730 1.00 17.27 48 THR B O 1
ATOM 3196 N N . GLU B 2 49 ? -83.171 -19.457 14.209 1.00 17.31 49 GLU B N 1
ATOM 3197 C CA . GLU B 2 49 ? -83.081 -18.463 15.275 1.00 17.98 49 GLU B CA 1
ATOM 3198 C C . GLU B 2 49 ? -82.175 -18.961 16.406 1.00 17.92 49 GLU B C 1
ATOM 3199 O O . GLU B 2 49 ? -81.304 -18.236 16.892 1.00 17.60 49 GLU B O 1
ATOM 3205 N N . CYS B 2 50 ? -82.382 -20.209 16.827 1.00 17.77 50 CYS B N 1
ATOM 3206 C CA . CYS B 2 50 ? -81.576 -20.783 17.895 1.00 18.38 50 CYS B CA 1
ATOM 3207 C C . CYS B 2 50 ? -80.116 -20.920 17.467 1.00 17.19 50 CYS B C 1
ATOM 3208 O O . CYS B 2 50 ? -79.221 -20.709 18.274 1.00 17.37 50 CYS B O 1
ATOM 3211 N N . TYR B 2 51 ? -79.891 -21.310 16.204 1.00 16.76 51 TYR B N 1
ATOM 3212 C CA . TYR B 2 51 ? -78.548 -21.503 15.673 1.00 17.02 51 TYR B CA 1
ATOM 3213 C C . TYR B 2 51 ? -77.765 -20.189 15.703 1.00 16.84 51 TYR B C 1
ATOM 3214 O O . TYR B 2 51 ? -76.588 -20.173 16.059 1.00 16.41 51 TYR B O 1
ATOM 3223 N N . ILE B 2 52 ? -78.421 -19.088 15.313 1.00 16.76 52 ILE B N 1
ATOM 3224 C CA . ILE B 2 52 ? -77.805 -17.766 15.354 1.00 16.82 52 ILE B CA 1
ATOM 3225 C C . ILE B 2 52 ? -77.410 -17.431 16.796 1.00 17.71 52 ILE B C 1
ATOM 3226 O O . ILE B 2 52 ? -76.271 -17.041 17.051 1.00 18.11 52 ILE B O 1
ATOM 3231 N N . GLN B 2 53 ? -78.356 -17.603 17.727 1.00 17.92 53 GLN B N 1
ATOM 3232 C CA . GLN B 2 53 ? -78.132 -17.283 19.133 1.00 18.64 53 GLN B CA 1
ATOM 3233 C C . GLN B 2 53 ? -76.954 -18.088 19.691 1.00 19.74 53 GLN B C 1
ATOM 3234 O O . GLN B 2 53 ? -76.070 -17.532 20.345 1.00 20.97 53 GLN B O 1
ATOM 3240 N N . GLU B 2 54 ? -76.936 -19.394 19.411 1.00 20.52 54 GLU B N 1
ATOM 3241 C CA . GLU B 2 54 ? -75.996 -20.304 20.053 1.00 22.46 54 GLU B CA 1
ATOM 3242 C C . GLU B 2 54 ? -74.579 -20.115 19.512 1.00 21.25 54 GLU B C 1
ATOM 3243 O O . GLU B 2 54 ? -73.622 -20.445 20.198 1.00 21.73 54 GLU B O 1
ATOM 3249 N N . ASN B 2 55 ? -74.445 -19.550 18.303 1.00 19.57 55 ASN B N 1
ATOM 3250 C CA . ASN B 2 55 ? -73.140 -19.324 17.707 1.00 19.38 55 ASN B CA 1
ATOM 3251 C C . ASN B 2 55 ? -72.622 -17.917 18.017 1.00 18.88 55 ASN B C 1
ATOM 3252 O O . ASN B 2 55 ? -71.458 -17.628 17.776 1.00 20.02 55 ASN B O 1
ATOM 3257 N N . SER B 2 56 ? -73.485 -17.055 18.566 1.00 19.58 56 SER B N 1
ATOM 3258 C CA . SER B 2 56 ? -73.186 -15.637 18.760 1.00 19.16 56 SER B CA 1
ATOM 3259 C C . SER B 2 56 ? -72.435 -15.387 20.069 1.00 19.98 56 SER B C 1
ATOM 3260 O O . SER B 2 56 ? -72.279 -16.287 20.900 1.00 19.85 56 SER B O 1
ATOM 3263 N N . ARG B 2 57 ? -72.050 -14.119 20.266 1.00 19.67 57 ARG B N 1
ATOM 3264 C CA . ARG B 2 57 ? -71.447 -13.671 21.518 1.00 20.40 57 ARG B CA 1
ATOM 3265 C C . ARG B 2 57 ? -72.518 -13.368 22.566 1.00 20.84 57 ARG B C 1
ATOM 3266 O O . ARG B 2 57 ? -72.204 -12.839 23.639 1.00 21.30 57 ARG B O 1
ATOM 3274 N N . GLY B 2 58 ? -73.775 -13.692 22.243 1.00 20.43 58 GLY B N 1
ATOM 3275 C CA . GLY B 2 58 ? -74.879 -13.663 23.192 1.00 21.03 58 GLY B CA 1
ATOM 3276 C C . GLY B 2 58 ? -75.549 -12.295 23.337 1.00 21.72 58 GLY B C 1
ATOM 3277 O O . GLY B 2 58 ? -76.335 -12.102 24.259 1.00 21.71 58 GLY B O 1
ATOM 3278 N N . ASP B 2 59 ? -75.251 -11.362 22.419 1.00 21.39 59 ASP B N 1
ATOM 3279 C CA . ASP B 2 59 ? -75.893 -10.053 22.395 1.00 21.03 59 ASP B CA 1
ATOM 3280 C C . ASP B 2 59 ? -76.717 -9.955 21.114 1.00 20.15 59 ASP B C 1
ATOM 3281 O O . ASP B 2 59 ? -76.180 -9.683 20.047 1.00 19.97 59 ASP B O 1
ATOM 3286 N N . HIS B 2 60 ? -78.022 -10.225 21.216 1.00 20.31 60 HIS B N 1
ATOM 3287 C CA . HIS B 2 60 ? -78.841 -10.320 20.020 1.00 20.98 60 HIS B CA 1
ATOM 3288 C C . HIS B 2 60 ? -80.237 -9.767 20.296 1.00 21.55 60 HIS B C 1
ATOM 3289 O O . HIS B 2 60 ? -80.648 -9.633 21.448 1.00 21.88 60 HIS B O 1
ATOM 3296 N N . PHE B 2 61 ? -80.966 -9.474 19.216 1.00 19.86 61 PHE B N 1
ATOM 3297 C CA . PHE B 2 61 ? -82.271 -8.834 19.305 1.00 20.51 61 PHE B CA 1
ATOM 3298 C C . PHE B 2 61 ? -83.109 -9.290 18.118 1.00 20.00 61 PHE B C 1
ATOM 3299 O O . PHE B 2 61 ? -82.640 -9.263 16.982 1.00 19.23 61 PHE B O 1
ATOM 3307 N N . ASP B 2 62 ? -84.346 -9.707 18.406 1.00 20.06 62 ASP B N 1
ATOM 3308 C CA . ASP B 2 62 ? -85.297 -10.162 17.409 1.00 20.56 62 ASP B CA 1
ATOM 3309 C C . ASP B 2 62 ? -86.081 -8.961 16.873 1.00 20.86 62 ASP B C 1
ATOM 3310 O O . ASP B 2 62 ? -86.968 -8.447 17.553 1.00 21.74 62 ASP B O 1
ATOM 3315 N N . LEU B 2 63 ? -85.759 -8.545 15.638 1.00 20.22 63 LEU B N 1
ATOM 3316 C CA . LEU B 2 63 ? -86.375 -7.407 14.963 1.00 20.33 63 LEU B CA 1
ATOM 3317 C C . LEU B 2 63 ? -87.878 -7.607 14.770 1.00 21.42 63 LEU B C 1
ATOM 3318 O O . LEU B 2 63 ? -88.603 -6.621 14.644 1.00 22.70 63 LEU B O 1
ATOM 3323 N N . THR B 2 64 ? -88.339 -8.866 14.715 1.00 21.89 64 THR B N 1
ATOM 3324 C CA . THR B 2 64 ? -89.753 -9.143 14.475 1.00 22.00 64 THR B CA 1
ATOM 3325 C C . THR B 2 64 ? -90.616 -8.693 15.658 1.00 23.33 64 THR B C 1
ATOM 3326 O O . THR B 2 64 ? -91.841 -8.649 15.536 1.00 23.82 64 THR B O 1
ATOM 3330 N N . THR B 2 65 ? -89.981 -8.343 16.785 1.00 24.15 65 THR B N 1
ATOM 3331 C CA . THR B 2 65 ? -90.713 -7.870 17.954 1.00 26.51 65 THR B CA 1
ATOM 3332 C C . THR B 2 65 ? -91.389 -6.523 17.674 1.00 28.88 65 THR B C 1
ATOM 3333 O O . THR B 2 65 ? -92.307 -6.142 18.400 1.00 28.87 65 THR B O 1
ATOM 3337 N N . PHE B 2 66 ? -90.965 -5.830 16.604 1.00 28.55 66 PHE B N 1
ATOM 3338 C CA . PHE B 2 66 ? -91.513 -4.521 16.270 1.00 30.63 66 PHE B CA 1
ATOM 3339 C C . PHE B 2 66 ? -92.833 -4.623 15.506 1.00 32.73 66 PHE B C 1
ATOM 3340 O O . PHE B 2 66 ? -93.492 -3.604 15.298 1.00 35.14 66 PHE B O 1
ATOM 3348 N N . TYR B 2 67 ? -93.222 -5.836 15.088 1.00 33.13 67 TYR B N 1
ATOM 3349 C CA . TYR B 2 67 ? -94.496 -6.035 14.409 1.00 35.78 67 TYR B CA 1
ATOM 3350 C C . TYR B 2 67 ? -95.644 -6.061 15.417 1.00 36.67 67 TYR B C 1
ATOM 3351 O O . TYR B 2 67 ? -95.488 -6.524 16.545 1.00 34.03 67 TYR B O 1
ATOM 3360 N N . ASP B 2 68 ? -96.809 -5.572 14.979 1.00 38.14 68 ASP B N 1
ATOM 3361 C CA . ASP B 2 68 ? -98.026 -5.622 15.773 1.00 39.56 68 ASP B CA 1
ATOM 3362 C C . ASP B 2 68 ? -99.212 -5.368 14.848 1.00 40.08 68 ASP B C 1
ATOM 3363 O O . ASP B 2 68 ? -99.064 -4.711 13.819 1.00 38.36 68 ASP B O 1
ATOM 3368 N N . THR B 2 69 ? -100.375 -5.914 15.220 1.00 42.55 69 THR B N 1
ATOM 3369 C CA . THR B 2 69 ? -101.624 -5.610 14.537 1.00 45.34 69 THR B CA 1
ATOM 3370 C C . THR B 2 69 ? -101.950 -4.133 14.758 1.00 45.82 69 THR B C 1
ATOM 3371 O O . THR B 2 69 ? -101.578 -3.557 15.780 1.00 45.88 69 THR B O 1
ATOM 3375 N N . ASN B 2 70 ? -102.624 -3.526 13.774 1.00 47.61 70 ASN B N 1
ATOM 3376 C CA . ASN B 2 70 ? -103.011 -2.122 13.815 1.00 48.25 70 ASN B CA 1
ATOM 3377 C C . ASN B 2 70 ? -101.770 -1.235 13.917 1.00 46.60 70 ASN B C 1
ATOM 3378 O O . ASN B 2 70 ? -101.854 -0.095 14.366 1.00 44.62 70 ASN B O 1
ATOM 3383 N N . LYS B 2 71 ? -100.619 -1.767 13.492 1.00 45.48 71 LYS B N 1
ATOM 3384 C CA . LYS B 2 71 ? -99.397 -0.981 13.430 1.00 43.17 71 LYS B CA 1
ATOM 3385 C C . LYS B 2 71 ? -98.868 -1.025 12.002 1.00 42.44 71 LYS B C 1
ATOM 3386 O O . LYS B 2 71 ? -98.618 -2.104 11.466 1.00 43.03 71 LYS B O 1
ATOM 3392 N N . LYS B 2 72 ? -98.726 0.160 11.394 1.00 42.07 72 LYS B N 1
ATOM 3393 C CA . LYS B 2 72 ? -98.174 0.294 10.054 1.00 44.84 72 LYS B CA 1
ATOM 3394 C C . LYS B 2 72 ? -96.849 -0.464 9.984 1.00 41.03 72 LYS B C 1
ATOM 3395 O O . LYS B 2 72 ? -96.010 -0.324 10.873 1.00 38.80 72 LYS B O 1
ATOM 3401 N N . ARG B 2 73 ? -96.679 -1.261 8.923 1.00 40.57 73 ARG B N 1
ATOM 3402 C CA . ARG B 2 73 ? -95.448 -2.009 8.712 1.00 40.46 73 ARG B CA 1
ATOM 3403 C C . ARG B 2 73 ? -94.267 -1.045 8.586 1.00 40.35 73 ARG B C 1
ATOM 3404 O O . ARG B 2 73 ? -93.177 -1.329 9.081 1.00 36.05 73 ARG B O 1
ATOM 3412 N N . TYR B 2 74 ? -94.504 0.113 7.954 1.00 38.50 74 TYR B N 1
ATOM 3413 C CA . TYR B 2 74 ? -93.442 1.075 7.707 1.00 38.90 74 TYR B CA 1
ATOM 3414 C C . TYR B 2 74 ? -92.837 1.584 9.015 1.00 38.27 74 TYR B C 1
ATOM 3415 O O . TYR B 2 74 ? -91.628 1.800 9.091 1.00 38.88 74 TYR B O 1
ATOM 3424 N N . GLU B 2 75 ? -93.685 1.800 10.028 1.00 36.33 75 GLU B N 1
ATOM 3425 C CA . GLU B 2 75 ? -93.230 2.236 11.338 1.00 36.74 75 GLU B CA 1
ATOM 3426 C C . GLU B 2 75 ? -92.310 1.173 11.937 1.00 34.44 75 GLU B C 1
ATOM 3427 O O . GLU B 2 75 ? -91.270 1.498 12.510 1.00 32.62 75 GLU B O 1
ATOM 3433 N N . SER B 2 76 ? -92.723 -0.093 11.801 1.00 32.40 76 SER B N 1
ATOM 3434 C CA . SER B 2 76 ? -91.939 -1.234 12.260 1.00 33.04 76 SER B CA 1
ATOM 3435 C C . SER B 2 76 ? -90.558 -1.231 11.602 1.00 31.42 76 SER B C 1
ATOM 3436 O O . SER B 2 76 ? -89.550 -1.440 12.275 1.00 31.72 76 SER B O 1
ATOM 3439 N N . TYR B 2 77 ? -90.522 -0.968 10.291 1.00 31.10 77 TYR B N 1
ATOM 3440 C CA . TYR B 2 77 ? -89.286 -1.013 9.520 1.00 30.57 77 TYR B CA 1
ATOM 3441 C C . TYR B 2 77 ? -88.328 0.093 9.951 1.00 30.87 77 TYR B C 1
ATOM 3442 O O . TYR B 2 77 ? -87.125 -0.132 10.053 1.00 28.17 77 TYR B O 1
ATOM 3451 N N . VAL B 2 78 ? -88.866 1.297 10.193 1.00 29.31 78 VAL B N 1
ATOM 3452 C CA . VAL B 2 78 ? -88.035 2.415 10.606 1.00 28.02 78 VAL B CA 1
ATOM 3453 C C . VAL B 2 78 ? -87.381 2.090 11.950 1.00 27.60 78 VAL B C 1
ATOM 3454 O O . VAL B 2 78 ? -86.212 2.413 12.169 1.00 27.77 78 VAL B O 1
ATOM 3458 N N . GLN B 2 79 ? -88.141 1.429 12.833 1.00 26.93 79 GLN B N 1
ATOM 3459 C CA . GLN B 2 79 ? -87.670 1.067 14.161 1.00 26.81 79 GLN B CA 1
ATOM 3460 C C . GLN B 2 79 ? -86.587 -0.006 14.047 1.00 25.45 79 GLN B C 1
ATOM 3461 O O . GLN B 2 79 ? -85.600 0.034 14.782 1.00 24.94 79 GLN B O 1
ATOM 3467 N N . MET B 2 80 ? -86.786 -0.950 13.118 1.00 25.81 80 MET B N 1
ATOM 3468 C CA . MET B 2 80 ? -85.794 -1.986 12.853 1.00 26.03 80 MET B CA 1
ATOM 3469 C C . MET B 2 80 ? -84.479 -1.347 12.419 1.00 25.52 80 MET B C 1
ATOM 3470 O O . MET B 2 80 ? -83.421 -1.714 12.930 1.00 25.42 80 MET B O 1
ATOM 3475 N N . SER B 2 81 ? -84.547 -0.397 11.471 1.00 25.44 81 SER B N 1
ATOM 3476 C CA . SER B 2 81 ? -83.358 0.316 11.025 1.00 25.66 81 SER B CA 1
ATOM 3477 C C . SER B 2 81 ? -82.709 1.056 12.191 1.00 25.59 81 SER B C 1
ATOM 3478 O O . SER B 2 81 ? -81.490 1.024 12.343 1.00 24.98 81 SER B O 1
ATOM 3481 N N . GLU B 2 82 ? -83.534 1.703 13.026 1.00 26.65 82 GLU B N 1
ATOM 3482 C CA . GLU B 2 82 ? -83.019 2.586 14.063 1.00 25.54 82 GLU B CA 1
ATOM 3483 C C . GLU B 2 82 ? -82.262 1.819 15.145 1.00 24.84 82 GLU B C 1
ATOM 3484 O O . GLU B 2 82 ? -81.240 2.306 15.625 1.00 24.30 82 GLU B O 1
ATOM 3490 N N . VAL B 2 83 ? -82.741 0.627 15.533 1.00 24.09 83 VAL B N 1
ATOM 3491 C CA . VAL B 2 83 ? -82.051 -0.081 16.606 1.00 23.91 83 VAL B CA 1
ATOM 3492 C C . VAL B 2 83 ? -80.667 -0.517 16.128 1.00 22.79 83 VAL B C 1
ATOM 3493 O O . VAL B 2 83 ? -79.712 -0.524 16.906 1.00 21.77 83 VAL B O 1
ATOM 3497 N N . MET B 2 84 ? -80.553 -0.844 14.835 1.00 21.90 84 MET B N 1
ATOM 3498 C CA . MET B 2 84 ? -79.246 -1.194 14.297 1.00 22.70 84 MET B CA 1
ATOM 3499 C C . MET B 2 84 ? -78.326 0.027 14.303 1.00 23.67 84 MET B C 1
ATOM 3500 O O . MET B 2 84 ? -77.179 -0.061 14.742 1.00 23.75 84 MET B O 1
ATOM 3505 N N . LEU B 2 85 ? -78.847 1.172 13.842 1.00 24.31 85 LEU B N 1
ATOM 3506 C CA . LEU B 2 85 ? -78.040 2.377 13.688 1.00 25.61 85 LEU B CA 1
ATOM 3507 C C . LEU B 2 85 ? -77.557 2.889 15.045 1.00 26.62 85 LEU B C 1
ATOM 3508 O O . LEU B 2 85 ? -76.444 3.402 15.148 1.00 27.90 85 LEU B O 1
ATOM 3513 N N . ARG B 2 86 ? -78.389 2.754 16.088 1.00 26.97 86 ARG B N 1
ATOM 3514 C CA . ARG B 2 86 ? -78.008 3.196 17.422 1.00 29.53 86 ARG B CA 1
ATOM 3515 C C . ARG B 2 86 ? -76.726 2.502 17.878 1.00 30.42 86 ARG B C 1
ATOM 3516 O O . ARG B 2 86 ? -75.831 3.144 18.428 1.00 28.85 86 ARG B O 1
ATOM 3524 N N . ASP B 2 87 ? -76.649 1.182 17.660 1.00 28.86 87 ASP B N 1
ATOM 3525 C CA . ASP B 2 87 ? -75.487 0.414 18.081 1.00 28.23 87 ASP B CA 1
ATOM 3526 C C . ASP B 2 87 ? -74.260 0.751 17.229 1.00 26.73 87 ASP B C 1
ATOM 3527 O O . ASP B 2 87 ? -73.146 0.782 17.748 1.00 26.69 87 ASP B O 1
ATOM 3532 N N . VAL B 2 88 ? -74.463 1.023 15.931 1.00 25.77 88 VAL B N 1
ATOM 3533 C CA . VAL B 2 88 ? -73.372 1.436 15.058 1.00 26.06 88 VAL B CA 1
ATOM 3534 C C . VAL B 2 88 ? -72.783 2.750 15.579 1.00 27.97 88 VAL B C 1
ATOM 3535 O O . VAL B 2 88 ? -71.562 2.895 15.694 1.00 26.30 88 VAL B O 1
ATOM 3539 N N . ARG B 2 89 ? -73.677 3.692 15.905 1.00 28.51 89 ARG B N 1
ATOM 3540 C CA . ARG B 2 89 ? -73.294 5.008 16.404 1.00 30.14 89 ARG B CA 1
ATOM 3541 C C . ARG B 2 89 ? -72.529 4.873 17.722 1.00 32.13 89 ARG B C 1
ATOM 3542 O O . ARG B 2 89 ? -71.618 5.657 17.985 1.00 33.05 89 ARG B O 1
ATOM 3550 N N . ALA B 2 90 ? -72.876 3.851 18.520 1.00 31.40 90 ALA B N 1
ATOM 3551 C CA . ALA B 2 90 ? -72.239 3.610 19.809 1.00 32.94 90 ALA B CA 1
ATOM 3552 C C . ALA B 2 90 ? -70.879 2.925 19.656 1.00 33.56 90 ALA B C 1
ATOM 3553 O O . ALA B 2 90 ? -70.201 2.667 20.651 1.00 35.84 90 ALA B O 1
ATOM 3555 N N . GLY B 2 91 ? -70.489 2.602 18.417 1.00 30.14 91 GLY B N 1
ATOM 3556 C CA . GLY B 2 91 ? -69.170 2.043 18.164 1.00 28.48 91 GLY B CA 1
ATOM 3557 C C . GLY B 2 91 ? -69.148 0.513 18.151 1.00 29.26 91 GLY B C 1
ATOM 3558 O O . GLY B 2 91 ? -68.089 -0.085 18.340 1.00 30.17 91 GLY B O 1
ATOM 3559 N N . ARG B 2 92 ? -70.302 -0.122 17.900 1.00 26.95 92 ARG B N 1
ATOM 3560 C CA . ARG B 2 92 ? -70.365 -1.581 17.893 1.00 27.50 92 ARG B CA 1
ATOM 3561 C C . ARG B 2 92 ? -70.226 -2.114 16.464 1.00 26.39 92 ARG B C 1
ATOM 3562 O O . ARG B 2 92 ? -70.632 -1.451 15.507 1.00 25.85 92 ARG B O 1
ATOM 3570 N N . ASN B 2 93 ? -69.658 -3.324 16.346 1.00 23.83 93 ASN B N 1
ATOM 3571 C CA . ASN B 2 93 ? -69.612 -4.097 15.111 1.00 23.99 93 ASN B CA 1
ATOM 3572 C C . ASN B 2 93 ? -70.942 -4.844 15.002 1.00 21.94 93 ASN B C 1
ATOM 3573 O O . ASN B 2 93 ? -71.126 -5.879 15.649 1.00 21.14 93 ASN B O 1
ATOM 3578 N N . VAL B 2 94 ? -71.867 -4.280 14.207 1.00 19.85 94 VAL B N 1
ATOM 3579 C CA . VAL B 2 94 ? -73.263 -4.699 14.169 1.00 19.81 94 VAL B CA 1
ATOM 3580 C C . VAL B 2 94 ? -73.528 -5.596 12.956 1.00 19.65 94 VAL B C 1
ATOM 3581 O O . VAL B 2 94 ? -73.166 -5.256 11.828 1.00 20.19 94 VAL B O 1
ATOM 3585 N N . LEU B 2 95 ? -74.196 -6.727 13.204 1.00 19.42 95 LEU B N 1
ATOM 3586 C CA . LEU B 2 95 ? -74.674 -7.601 12.141 1.00 18.86 95 LEU B CA 1
ATOM 3587 C C . LEU B 2 95 ? -76.198 -7.595 12.138 1.00 18.78 95 LEU B C 1
ATOM 3588 O O . LEU B 2 95 ? -76.818 -7.867 13.161 1.00 20.18 95 LEU B O 1
ATOM 3593 N N . GLY B 2 96 ? -76.791 -7.326 10.974 1.00 17.81 96 GLY B N 1
ATOM 3594 C CA . GLY B 2 96 ? -78.204 -7.605 10.775 1.00 18.68 96 GLY B CA 1
ATOM 3595 C C . GLY B 2 96 ? -78.383 -8.831 9.880 1.00 20.16 96 GLY B C 1
ATOM 3596 O O . GLY B 2 96 ? -77.610 -9.013 8.942 1.00 22.58 96 GLY B O 1
ATOM 3597 N N . ILE B 2 97 ? -79.365 -9.683 10.197 1.00 18.51 97 ILE B N 1
ATOM 3598 C CA . ILE B 2 97 ? -79.629 -10.880 9.406 1.00 18.82 97 ILE B CA 1
ATOM 3599 C C . ILE B 2 97 ? -81.119 -10.946 9.083 1.00 17.82 97 ILE B C 1
ATOM 3600 O O . ILE B 2 97 ? -81.941 -10.862 9.992 1.00 18.10 97 ILE B O 1
ATOM 3605 N N . PHE B 2 98 ? -81.439 -11.163 7.799 1.00 16.39 98 PHE B N 1
ATOM 3606 C CA . PHE B 2 98 ? -82.806 -11.333 7.330 1.00 16.85 98 PHE B CA 1
ATOM 3607 C C . PHE B 2 98 ? -82.936 -12.638 6.541 1.00 17.17 98 PHE B C 1
ATOM 3608 O O . PHE B 2 98 ? -81.981 -13.099 5.925 1.00 16.63 98 PHE B O 1
ATOM 3616 N N . TYR B 2 99 ? -84.154 -13.198 6.550 1.00 16.63 99 TYR B N 1
ATOM 3617 C CA . TYR B 2 99 ? -84.546 -14.358 5.769 1.00 16.51 99 TYR B CA 1
ATOM 3618 C C . TYR B 2 99 ? -84.178 -14.158 4.301 1.00 16.83 99 TYR B C 1
ATOM 3619 O O . TYR B 2 99 ? -84.413 -13.089 3.722 1.00 16.78 99 TYR B O 1
ATOM 3628 N N . GLY B 2 100 ? -83.600 -15.208 3.709 1.00 15.76 100 GLY B N 1
ATOM 3629 C CA . GLY B 2 100 ? -83.288 -15.189 2.289 1.00 15.28 100 GLY B CA 1
ATOM 3630 C C . GLY B 2 100 ? -82.072 -14.315 1.997 1.00 15.21 100 GLY B C 1
ATOM 3631 O O . GLY B 2 100 ? -81.070 -14.383 2.705 1.00 14.98 100 GLY B O 1
ATOM 3632 N N . HIS B 2 101 ? -82.181 -13.522 0.926 1.00 15.75 101 HIS B N 1
ATOM 3633 C CA . HIS B 2 101 ? -81.238 -12.463 0.600 1.00 15.67 101 HIS B CA 1
ATOM 3634 C C . HIS B 2 101 ? -81.728 -11.178 1.257 1.00 16.20 101 HIS B C 1
ATOM 3635 O O . HIS B 2 101 ? -82.886 -10.800 1.086 1.00 16.98 101 HIS B O 1
ATOM 3642 N N . PRO B 2 102 ? -80.884 -10.453 2.026 1.00 16.37 102 PRO B N 1
ATOM 3643 C CA . PRO B 2 102 ? -81.374 -9.324 2.815 1.00 17.86 102 PRO B CA 1
ATOM 3644 C C . PRO B 2 102 ? -81.732 -8.069 2.013 1.00 19.29 102 PRO B C 1
ATOM 3645 O O . PRO B 2 102 ? -82.205 -7.096 2.597 1.00 20.24 102 PRO B O 1
ATOM 3649 N N . GLY B 2 103 ? -81.510 -8.092 0.690 1.00 18.75 103 GLY B N 1
ATOM 3650 C CA . GLY B 2 103 ? -81.820 -6.950 -0.159 1.00 20.02 103 GLY B CA 1
ATOM 3651 C C . GLY B 2 103 ? -83.024 -7.184 -1.074 1.00 21.69 103 GLY B C 1
ATOM 3652 O O . GLY B 2 103 ? -83.362 -6.333 -1.901 1.00 23.89 103 GLY B O 1
ATOM 3653 N N . VAL B 2 104 ? -83.661 -8.351 -0.941 1.00 20.90 104 VAL B N 1
ATOM 3654 C CA . VAL B 2 104 ? -84.782 -8.714 -1.796 1.00 21.42 104 VAL B CA 1
ATOM 3655 C C . VAL B 2 104 ? -86.055 -8.705 -0.943 1.00 22.89 104 VAL B C 1
ATOM 3656 O O . VAL B 2 104 ? -86.214 -9.542 -0.053 1.00 21.25 104 VAL B O 1
ATOM 3660 N N . PHE B 2 105 ? -86.945 -7.729 -1.198 1.00 24.14 105 PHE B N 1
ATOM 3661 C CA . PHE B 2 105 ? -88.163 -7.509 -0.419 1.00 25.42 105 PHE B CA 1
ATOM 3662 C C . PHE B 2 105 ? -87.877 -7.154 1.035 1.00 27.26 105 PHE B C 1
ATOM 3663 O O . PHE B 2 105 ? -88.663 -7.505 1.919 1.00 31.51 105 PHE B O 1
ATOM 3671 N N . VAL B 2 106 ? -86.761 -6.483 1.300 1.00 25.13 106 VAL B N 1
ATOM 3672 C CA . VAL B 2 106 ? -86.476 -6.054 2.658 1.00 25.54 106 VAL B CA 1
ATOM 3673 C C . VAL B 2 106 ? -86.222 -4.548 2.627 1.00 27.10 106 VAL B C 1
ATOM 3674 O O . VAL B 2 106 ? -85.246 -4.105 2.035 1.00 29.48 106 VAL B O 1
ATOM 3678 N N . ALA B 2 107 ? -87.108 -3.772 3.261 1.00 29.20 107 ALA B N 1
ATOM 3679 C CA . ALA B 2 107 ? -86.974 -2.321 3.265 1.00 29.94 107 ALA B CA 1
ATOM 3680 C C . ALA B 2 107 ? -85.944 -1.857 4.296 1.00 28.92 107 ALA B C 1
ATOM 3681 O O . ALA B 2 107 ? -85.096 -1.026 3.970 1.00 30.22 107 ALA B O 1
ATOM 3683 N N . PRO B 2 108 ? -85.952 -2.356 5.559 1.00 26.66 108 PRO B N 1
ATOM 3684 C CA . PRO B 2 108 ? -85.080 -1.798 6.592 1.00 25.67 108 PRO B CA 1
ATOM 3685 C C . PRO B 2 108 ? -83.586 -1.939 6.330 1.00 26.26 108 PRO B C 1
ATOM 3686 O O . PRO B 2 108 ? -82.797 -1.177 6.885 1.00 26.72 108 PRO B O 1
ATOM 3690 N N . SER B 2 109 ? -83.212 -2.915 5.491 1.00 25.30 109 SER B N 1
ATOM 3691 C CA . SER B 2 109 ? -81.807 -3.172 5.210 1.00 25.50 109 SER B CA 1
ATOM 3692 C C . SER B 2 109 ? -81.210 -2.037 4.378 1.00 24.55 109 SER B C 1
ATOM 3693 O O . SER B 2 109 ? -80.192 -1.456 4.757 1.00 24.06 109 SER B O 1
ATOM 3696 N N . HIS B 2 110 ? -81.862 -1.718 3.253 1.00 24.90 110 HIS B N 1
ATOM 3697 C CA . HIS B 2 110 ? -81.393 -0.677 2.349 1.00 26.95 110 HIS B CA 1
ATOM 3698 C C . HIS B 2 110 ? -81.352 0.671 3.072 1.00 26.31 110 HIS B C 1
ATOM 3699 O O . HIS B 2 110 ? -80.420 1.450 2.889 1.00 26.52 110 HIS B O 1
ATOM 3706 N N . ARG B 2 111 ? -82.354 0.915 3.927 1.00 27.32 111 ARG B N 1
ATOM 3707 C CA . ARG B 2 111 ? -82.478 2.154 4.675 1.00 26.55 111 ARG B CA 1
ATOM 3708 C C . ARG B 2 111 ? -81.325 2.317 5.670 1.00 25.96 111 ARG B C 1
ATOM 3709 O O . ARG B 2 111 ? -80.694 3.370 5.703 1.00 24.98 111 ARG B O 1
ATOM 3717 N N . ALA B 2 112 ? -81.056 1.281 6.480 1.00 23.49 112 ALA B N 1
ATOM 3718 C CA . ALA B 2 112 ? -80.002 1.329 7.483 1.00 24.57 112 ALA B CA 1
ATOM 3719 C C . ALA B 2 112 ? -78.637 1.578 6.836 1.00 24.51 112 ALA B C 1
ATOM 3720 O O . ALA B 2 112 ? -77.853 2.380 7.346 1.00 25.66 112 ALA B O 1
ATOM 3722 N N . ILE B 2 113 ? -78.363 0.887 5.720 1.00 23.89 113 ILE B N 1
ATOM 3723 C CA . ILE B 2 113 ? -77.077 0.982 5.041 1.00 24.98 113 ILE B CA 1
ATOM 3724 C C . ILE B 2 113 ? -76.873 2.405 4.510 1.00 25.56 113 ILE B C 1
ATOM 3725 O O . ILE B 2 113 ? -75.800 2.978 4.673 1.00 25.64 113 ILE B O 1
ATOM 3730 N N . ALA B 2 114 ? -77.922 2.975 3.911 1.00 26.34 114 ALA B N 1
ATOM 3731 C CA . ALA B 2 114 ? -77.843 4.312 3.338 1.00 27.31 114 ALA B CA 1
ATOM 3732 C C . ALA B 2 114 ? -77.507 5.335 4.424 1.00 27.62 114 ALA B C 1
ATOM 3733 O O . ALA B 2 114 ? -76.591 6.141 4.256 1.00 29.26 114 ALA B O 1
ATOM 3735 N N . ILE B 2 115 ? -78.223 5.265 5.554 1.00 26.41 115 ILE B N 1
ATOM 3736 C CA . ILE B 2 115 ? -78.063 6.236 6.628 1.00 26.81 115 ILE B CA 1
ATOM 3737 C C . ILE B 2 115 ? -76.674 6.089 7.247 1.00 28.18 115 ILE B C 1
ATOM 3738 O O . ILE B 2 115 ? -76.010 7.084 7.522 1.00 28.37 115 ILE B O 1
ATOM 3743 N N . ALA B 2 116 ? -76.244 4.839 7.465 1.00 27.69 116 ALA B N 1
ATOM 3744 C CA . ALA B 2 116 ? -74.940 4.559 8.045 1.00 28.31 116 ALA B CA 1
ATOM 3745 C C . ALA B 2 116 ? -73.827 5.189 7.204 1.00 29.22 116 ALA B C 1
ATOM 3746 O O . ALA B 2 116 ? -72.902 5.794 7.746 1.00 30.26 116 ALA B O 1
ATOM 3748 N N . ARG B 2 117 ? -73.920 5.021 5.880 1.00 29.13 117 ARG B N 1
ATOM 3749 C CA . ARG B 2 117 ? -72.931 5.550 4.954 1.00 31.40 117 ARG B CA 1
ATOM 3750 C C . ARG B 2 117 ? -72.954 7.078 4.977 1.00 33.34 117 ARG B C 1
ATOM 3751 O O . ARG B 2 117 ? -71.899 7.706 4.991 1.00 32.95 117 ARG B O 1
ATOM 3759 N N . GLU B 2 118 ? -74.163 7.655 5.007 1.00 35.68 118 GLU B N 1
ATOM 3760 C CA . GLU B 2 118 ? -74.349 9.099 5.050 1.00 38.81 118 GLU B CA 1
ATOM 3761 C C . GLU B 2 118 ? -73.652 9.689 6.275 1.00 38.46 118 GLU B C 1
ATOM 3762 O O . GLU B 2 118 ? -73.139 10.803 6.208 1.00 38.78 118 GLU B O 1
ATOM 3768 N N . GLU B 2 119 ? -73.616 8.927 7.379 1.00 34.92 119 GLU B N 1
ATOM 3769 C CA . GLU B 2 119 ? -73.040 9.402 8.629 1.00 34.46 119 GLU B CA 1
ATOM 3770 C C . GLU B 2 119 ? -71.578 8.971 8.766 1.00 33.31 119 GLU B C 1
ATOM 3771 O O . GLU B 2 119 ? -70.964 9.203 9.808 1.00 35.30 119 GLU B O 1
ATOM 3777 N N . GLY B 2 120 ? -71.033 8.327 7.728 1.00 32.84 120 GLY B N 1
ATOM 3778 C CA . GLY B 2 120 ? -69.599 8.109 7.617 1.00 32.69 120 GLY B CA 1
ATOM 3779 C C . GLY B 2 120 ? -69.127 6.779 8.203 1.00 34.71 120 GLY B C 1
ATOM 3780 O O . GLY B 2 120 ? -67.943 6.620 8.495 1.00 35.14 120 GLY B O 1
ATOM 3781 N N . PHE B 2 121 ? -70.050 5.819 8.353 1.00 32.43 121 PHE B N 1
ATOM 3782 C CA . PHE B 2 121 ? -69.690 4.496 8.840 1.00 31.58 121 PHE B CA 1
ATOM 3783 C C . PHE B 2 121 ? -69.475 3.559 7.659 1.00 29.77 121 PHE B C 1
ATOM 3784 O O . PHE B 2 121 ? -70.046 3.760 6.589 1.00 29.70 121 PHE B O 1
ATOM 3792 N N . GLN B 2 122 ? -68.650 2.529 7.874 1.00 28.89 122 GLN B N 1
ATOM 3793 C CA . GLN B 2 122 ? -68.556 1.427 6.932 1.00 29.68 122 GLN B CA 1
ATOM 3794 C C . GLN B 2 122 ? -69.839 0.611 7.059 1.00 28.42 122 GLN B C 1
ATOM 3795 O O . GLN B 2 122 ? -70.217 0.229 8.163 1.00 29.23 122 GLN B O 1
ATOM 3801 N N . ALA B 2 123 ? -70.518 0.401 5.926 1.00 25.46 123 ALA B N 1
ATOM 3802 C CA . ALA B 2 123 ? -71.784 -0.314 5.899 1.00 27.01 123 ALA B CA 1
ATOM 3803 C C . ALA B 2 123 ? -71.839 -1.142 4.620 1.00 26.87 123 ALA B C 1
ATOM 3804 O O . ALA B 2 123 ? -71.601 -0.615 3.533 1.00 30.14 123 ALA B O 1
ATOM 3806 N N . LYS B 2 124 ? -72.112 -2.443 4.773 1.00 25.64 124 LYS B N 1
ATOM 3807 C CA . LYS B 2 124 ? -72.010 -3.414 3.695 1.00 25.70 124 LYS B CA 1
ATOM 3808 C C . LYS B 2 124 ? -73.209 -4.362 3.768 1.00 23.79 124 LYS B C 1
ATOM 3809 O O . LYS B 2 124 ? -73.634 -4.741 4.857 1.00 23.47 124 LYS B O 1
ATOM 3815 N N . MET B 2 125 ? -73.734 -4.757 2.604 1.00 20.60 125 MET B N 1
ATOM 3816 C CA . MET B 2 125 ? -74.680 -5.863 2.538 1.00 19.18 125 MET B CA 1
ATOM 3817 C C . MET B 2 125 ? -73.982 -7.096 1.956 1.00 18.92 125 MET B C 1
ATOM 3818 O O . MET B 2 125 ? -73.245 -6.985 0.978 1.00 18.71 125 MET B O 1
ATOM 3823 N N . LEU B 2 126 ? -74.246 -8.269 2.551 1.00 17.83 126 LEU B N 1
ATOM 3824 C CA . LEU B 2 126 ? -73.753 -9.545 2.053 1.00 17.80 126 LEU B CA 1
ATOM 3825 C C . LEU B 2 126 ? -74.922 -10.251 1.380 1.00 18.16 126 LEU B C 1
ATOM 3826 O O . LEU B 2 126 ? -76.039 -10.225 1.898 1.00 18.77 126 LEU B O 1
ATOM 3831 N N . PRO B 2 127 ? -74.708 -10.932 0.232 1.00 17.08 127 PRO B N 1
ATOM 3832 C CA . PRO B 2 127 ? -75.792 -11.668 -0.412 1.00 17.22 127 PRO B CA 1
ATOM 3833 C C . PRO B 2 127 ? -76.135 -12.906 0.410 1.00 16.57 127 PRO B C 1
ATOM 3834 O O . PRO B 2 127 ? -75.296 -13.436 1.136 1.00 17.17 127 PRO B O 1
ATOM 3838 N N . GLY B 2 128 ? -77.389 -13.343 0.276 1.00 16.55 128 GLY B N 1
ATOM 3839 C CA . GLY B 2 128 ? -77.848 -14.621 0.792 1.00 15.75 128 GLY B CA 1
ATOM 3840 C C . GLY B 2 128 ? -78.677 -15.341 -0.269 1.00 15.95 128 GLY B C 1
ATOM 3841 O O . GLY B 2 128 ? -78.974 -14.758 -1.316 1.00 16.19 128 GLY B O 1
ATOM 3842 N N . ILE B 2 129 ? -79.032 -16.604 0.013 1.00 15.47 129 ILE B N 1
ATOM 3843 C CA . ILE B 2 129 ? -79.807 -17.419 -0.911 1.00 15.74 129 ILE B CA 1
ATOM 3844 C C . ILE B 2 129 ? -81.250 -16.912 -0.939 1.00 16.16 129 ILE B C 1
ATOM 3845 O O . ILE B 2 129 ? -81.902 -16.872 0.103 1.00 15.86 129 ILE B O 1
ATOM 3850 N N . SER B 2 130 ? -81.750 -16.591 -2.140 1.00 15.69 130 SER B N 1
ATOM 3851 C CA . SER B 2 130 ? -83.096 -16.043 -2.305 1.00 15.72 130 SER B CA 1
ATOM 3852 C C . SER B 2 130 ? -84.106 -17.156 -2.584 1.00 15.68 130 SER B C 1
ATOM 3853 O O . SER B 2 130 ? -83.726 -18.278 -2.904 1.00 15.36 130 SER B O 1
ATOM 3856 N N . ALA B 2 131 ? -85.407 -16.828 -2.501 1.00 15.88 131 ALA B N 1
ATOM 3857 C CA . ALA B 2 131 ? -86.464 -17.746 -2.902 1.00 16.24 131 ALA B CA 1
ATOM 3858 C C . ALA B 2 131 ? -86.306 -18.119 -4.377 1.00 16.56 131 ALA B C 1
ATOM 3859 O O . ALA B 2 131 ? -86.477 -19.278 -4.763 1.00 16.60 131 ALA B O 1
ATOM 3861 N N . GLU B 2 132 ? -85.960 -17.123 -5.195 1.00 17.35 132 GLU B N 1
ATOM 3862 C CA . GLU B 2 132 ? -85.711 -17.330 -6.612 1.00 17.54 132 GLU B CA 1
ATOM 3863 C C . GLU B 2 132 ? -84.588 -18.355 -6.820 1.00 16.01 132 GLU B C 1
ATOM 3864 O O . GLU B 2 132 ? -84.705 -19.243 -7.660 1.00 15.25 132 GLU B O 1
ATOM 3870 N N . ASP B 2 133 ? -83.483 -18.210 -6.075 1.00 15.89 133 ASP B N 1
ATOM 3871 C CA . ASP B 2 133 ? -82.349 -19.126 -6.142 1.00 15.44 133 ASP B CA 1
ATOM 3872 C C . ASP B 2 133 ? -82.804 -20.552 -5.820 1.00 14.91 133 ASP B C 1
ATOM 3873 O O . ASP B 2 133 ? -82.420 -21.515 -6.482 1.00 14.43 133 ASP B O 1
ATOM 3878 N N . TYR B 2 134 ? -83.612 -20.690 -4.764 1.00 15.00 134 TYR B N 1
ATOM 3879 C CA . TYR B 2 134 ? -84.116 -21.994 -4.347 1.00 14.99 134 TYR B CA 1
ATOM 3880 C C . TYR B 2 134 ? -84.949 -22.604 -5.476 1.00 15.48 134 TYR B C 1
ATOM 3881 O O . TYR B 2 134 ? -84.810 -23.790 -5.790 1.00 14.67 134 TYR B O 1
ATOM 3890 N N . MET B 2 135 ? -85.791 -21.765 -6.105 1.00 15.45 135 MET B N 1
ATOM 3891 C CA . MET B 2 135 ? -86.645 -22.191 -7.205 1.00 15.51 135 MET B CA 1
ATOM 3892 C C . MET B 2 135 ? -85.836 -22.757 -8.377 1.00 15.83 135 MET B C 1
ATOM 3893 O O . MET B 2 135 ? -86.195 -23.801 -8.913 1.00 15.98 135 MET B O 1
ATOM 3898 N N . PHE B 2 136 ? -84.758 -22.075 -8.802 1.00 15.52 136 PHE B N 1
ATOM 3899 C CA . PHE B 2 136 ? -84.011 -22.578 -9.951 1.00 15.42 136 PHE B CA 1
ATOM 3900 C C . PHE B 2 136 ? -83.496 -23.986 -9.660 1.00 16.08 136 PHE B C 1
ATOM 3901 O O . PHE B 2 136 ? -83.542 -24.859 -10.526 1.00 15.32 136 PHE B O 1
ATOM 3909 N N . ALA B 2 137 ? -83.017 -24.189 -8.425 1.00 15.21 137 ALA B N 1
ATOM 3910 C CA . ALA B 2 137 ? -82.451 -25.467 -8.020 1.00 16.04 137 ALA B CA 1
ATOM 3911 C C . ALA B 2 137 ? -83.547 -26.536 -7.964 1.00 17.14 137 ALA B C 1
ATOM 3912 O O . ALA B 2 137 ? -83.348 -27.648 -8.459 1.00 17.09 137 ALA B O 1
ATOM 3914 N N . ASP B 2 138 ? -84.701 -26.193 -7.359 1.00 16.28 138 ASP B N 1
ATOM 3915 C CA . ASP B 2 138 ? -85.761 -27.168 -7.124 1.00 17.38 138 ASP B CA 1
ATOM 3916 C C . ASP B 2 138 ? -86.528 -27.505 -8.407 1.00 17.02 138 ASP B C 1
ATOM 3917 O O . ASP B 2 138 ? -86.891 -28.660 -8.611 1.00 17.51 138 ASP B O 1
ATOM 3922 N N . LEU B 2 139 ? -86.814 -26.500 -9.251 1.00 16.81 139 LEU B N 1
ATOM 3923 C CA . LEU B 2 139 ? -87.654 -26.705 -10.430 1.00 16.73 139 LEU B CA 1
ATOM 3924 C C . LEU B 2 139 ? -86.805 -27.032 -11.659 1.00 17.48 139 LEU B C 1
ATOM 3925 O O . LEU B 2 139 ? -87.339 -27.462 -12.685 1.00 17.90 139 LEU B O 1
ATOM 3930 N N . GLY B 2 140 ? -85.496 -26.783 -11.568 1.00 16.94 140 GLY B N 1
ATOM 3931 C CA . GLY B 2 140 ? -84.553 -27.231 -12.588 1.00 17.41 140 GLY B CA 1
ATOM 3932 C C . GLY B 2 140 ? -84.634 -26.448 -13.902 1.00 17.56 140 GLY B C 1
ATOM 3933 O O . GLY B 2 140 ? -84.579 -27.044 -14.977 1.00 18.43 140 GLY B O 1
ATOM 3934 N N . PHE B 2 141 ? -84.747 -25.117 -13.815 1.00 16.65 141 PHE B N 1
ATOM 3935 C CA . PHE B 2 141 ? -84.609 -24.277 -14.999 1.00 16.42 141 PHE B CA 1
ATOM 3936 C C . PHE B 2 141 ? -83.534 -23.223 -14.744 1.00 16.56 141 PHE B C 1
ATOM 3937 O O . PHE B 2 141 ? -83.216 -22.899 -13.596 1.00 15.43 141 PHE B O 1
ATOM 3945 N N . ASP B 2 142 ? -83.021 -22.688 -15.854 1.00 16.01 142 ASP B N 1
ATOM 3946 C CA . ASP B 2 142 ? -81.965 -21.694 -15.875 1.00 16.05 142 ASP B CA 1
ATOM 3947 C C . ASP B 2 142 ? -82.568 -20.421 -16.461 1.00 16.17 142 ASP B C 1
ATOM 3948 O O . ASP B 2 142 ? -83.091 -20.462 -17.577 1.00 15.80 142 ASP B O 1
ATOM 3953 N N . PRO B 2 143 ? -82.508 -19.263 -15.756 1.00 16.27 143 PRO B N 1
ATOM 3954 C CA . PRO B 2 143 ? -83.087 -18.022 -16.274 1.00 16.42 143 PRO B CA 1
ATOM 3955 C C . PRO B 2 143 ? -82.553 -17.641 -17.660 1.00 16.91 143 PRO B C 1
ATOM 3956 O O . PRO B 2 143 ? -83.278 -17.027 -18.441 1.00 16.24 143 PRO B O 1
ATOM 3960 N N . SER B 2 144 ? -81.308 -18.042 -17.967 1.00 17.02 144 SER B N 1
ATOM 3961 C CA . SER B 2 144 ? -80.615 -17.640 -19.187 1.00 16.94 144 SER B CA 1
ATOM 3962 C C . SER B 2 144 ? -81.196 -18.251 -20.463 1.00 17.17 144 SER B C 1
ATOM 3963 O O . SER B 2 144 ? -81.004 -17.685 -21.540 1.00 17.29 144 SER B O 1
ATOM 3966 N N . THR B 2 145 ? -81.858 -19.416 -20.374 1.00 16.33 145 THR B N 1
ATOM 3967 C CA . THR B 2 145 ? -82.232 -20.131 -21.591 1.00 16.79 145 THR B CA 1
ATOM 3968 C C . THR B 2 145 ? -83.215 -19.326 -22.446 1.00 17.33 145 THR B C 1
ATOM 3969 O O . THR B 2 145 ? -83.100 -19.344 -23.678 1.00 17.39 145 THR B O 1
ATOM 3973 N N . TYR B 2 146 ? -84.172 -18.641 -21.795 1.00 17.04 146 TYR B N 1
ATOM 3974 C CA . TYR B 2 146 ? -85.132 -17.802 -22.496 1.00 17.81 146 TYR B CA 1
ATOM 3975 C C . TYR B 2 146 ? -85.153 -16.371 -21.965 1.00 18.62 146 TYR B C 1
ATOM 3976 O O . TYR B 2 146 ? -85.920 -15.548 -22.468 1.00 19.12 146 TYR B O 1
ATOM 3985 N N . GLY B 2 147 ? -84.331 -16.081 -20.945 1.00 17.50 147 GLY B N 1
ATOM 3986 C CA . GLY B 2 147 ? -84.516 -14.868 -20.162 1.00 16.97 147 GLY B CA 1
ATOM 3987 C C . GLY B 2 147 ? -85.609 -15.066 -19.106 1.00 17.01 147 GLY B C 1
ATOM 3988 O O . GLY B 2 147 ? -86.461 -15.945 -19.243 1.00 17.29 147 GLY B O 1
ATOM 3989 N N . CYS B 2 148 ? -85.589 -14.245 -18.053 1.00 16.16 148 CYS B N 1
ATOM 3990 C CA . CYS B 2 148 ? -86.472 -14.508 -16.922 1.00 16.81 148 CYS B CA 1
ATOM 3991 C C . CYS B 2 148 ? -86.873 -13.212 -16.228 1.00 16.86 148 CYS B C 1
ATOM 3992 O O . CYS B 2 148 ? -86.020 -12.469 -15.737 1.00 16.50 148 CYS B O 1
ATOM 3995 N N . MET B 2 149 ? -88.192 -12.964 -16.201 1.00 16.57 149 MET B N 1
ATOM 3996 C CA . MET B 2 149 ? -88.772 -11.804 -15.552 1.00 17.50 149 MET B CA 1
ATOM 3997 C C . MET B 2 149 ? -89.315 -12.217 -14.187 1.00 17.67 149 MET B C 1
ATOM 3998 O O . MET B 2 149 ? -90.132 -13.129 -14.096 1.00 18.64 149 MET B O 1
ATOM 4003 N N . THR B 2 150 ? -88.887 -11.510 -13.142 1.00 17.70 150 THR B N 1
ATOM 4004 C CA . THR B 2 150 ? -89.348 -11.772 -11.787 1.00 17.89 150 THR B CA 1
ATOM 4005 C C . THR B 2 150 ? -90.043 -10.522 -11.250 1.00 18.22 150 THR B C 1
ATOM 4006 O O . THR B 2 150 ? -89.477 -9.426 -11.303 1.00 17.95 150 THR B O 1
ATOM 4010 N N . GLN B 2 151 ? -91.268 -10.689 -10.722 1.00 17.66 151 GLN B N 1
ATOM 4011 C CA . GLN B 2 151 ? -91.980 -9.558 -10.145 1.00 18.98 151 GLN B CA 1
ATOM 4012 C C . GLN B 2 151 ? -93.030 -10.018 -9.136 1.00 18.77 151 GLN B C 1
ATOM 4013 O O . GLN B 2 151 ? -93.397 -11.193 -9.100 1.00 18.82 151 GLN B O 1
ATOM 4019 N N . GLU B 2 152 ? -93.512 -9.052 -8.345 1.00 19.64 152 GLU B N 1
ATOM 4020 C CA . GLU B 2 152 ? -94.517 -9.272 -7.312 1.00 21.35 152 GLU B CA 1
ATOM 4021 C C . GLU B 2 152 ? -95.918 -9.175 -7.925 1.00 21.32 152 GLU B C 1
ATOM 4022 O O . GLU B 2 152 ? -96.180 -8.324 -8.777 1.00 20.78 152 GLU B O 1
ATOM 4028 N N . ALA B 2 153 ? -96.825 -10.056 -7.478 1.00 21.64 153 ALA B N 1
ATOM 4029 C CA . ALA B 2 153 ? -98.150 -10.190 -8.071 1.00 22.89 153 ALA B CA 1
ATOM 4030 C C . ALA B 2 153 ? -98.923 -8.873 -7.977 1.00 22.79 153 ALA B C 1
ATOM 4031 O O . ALA B 2 153 ? -99.452 -8.398 -8.981 1.00 23.79 153 ALA B O 1
ATOM 4033 N N . THR B 2 154 ? -98.978 -8.284 -6.775 1.00 25.19 154 THR B N 1
ATOM 4034 C CA . THR B 2 154 ? -99.731 -7.050 -6.571 1.00 26.45 154 THR B CA 1
ATOM 4035 C C . THR B 2 154 ? -99.189 -5.946 -7.479 1.00 28.65 154 THR B C 1
ATOM 4036 O O . THR B 2 154 ? -99.956 -5.246 -8.144 1.00 28.85 154 THR B O 1
ATOM 4040 N N . GLU B 2 155 ? -97.857 -5.807 -7.512 1.00 28.45 155 GLU B N 1
ATOM 4041 C CA . GLU B 2 155 ? -97.225 -4.753 -8.290 1.00 30.36 155 GLU B CA 1
ATOM 4042 C C . GLU B 2 155 ? -97.495 -4.915 -9.788 1.00 30.02 155 GLU B C 1
ATOM 4043 O O . GLU B 2 155 ? -97.752 -3.925 -10.474 1.00 30.08 155 GLU B O 1
ATOM 4049 N N . LEU B 2 156 ? -97.419 -6.156 -10.293 1.00 28.95 156 LEU B N 1
ATOM 4050 C CA . LEU B 2 156 ? -97.749 -6.485 -11.675 1.00 28.01 156 LEU B CA 1
ATOM 4051 C C . LEU B 2 156 ? -99.136 -5.935 -12.027 1.00 27.82 156 LEU B C 1
ATOM 4052 O O . LEU B 2 156 ? -99.326 -5.347 -13.094 1.00 27.61 156 LEU B O 1
ATOM 4057 N N . LEU B 2 157 ? -100.097 -6.119 -11.112 1.00 25.44 157 LEU B N 1
ATOM 4058 C CA . LEU B 2 157 ? -101.486 -5.739 -11.347 1.00 27.09 157 LEU B CA 1
ATOM 4059 C C . LEU B 2 157 ? -101.668 -4.224 -11.225 1.00 28.15 157 LEU B C 1
ATOM 4060 O O . LEU B 2 157 ? -102.334 -3.613 -12.063 1.00 29.38 157 LEU B O 1
ATOM 4065 N N . VAL B 2 158 ? -101.046 -3.633 -10.199 1.00 29.31 158 VAL B N 1
ATOM 4066 C CA . VAL B 2 158 ? -101.148 -2.216 -9.866 1.00 31.68 158 VAL B CA 1
ATOM 4067 C C . VAL B 2 158 ? -100.629 -1.340 -11.010 1.00 33.10 158 VAL B C 1
ATOM 4068 O O . VAL B 2 158 ? -101.168 -0.258 -11.253 1.00 33.23 158 VAL B O 1
ATOM 4072 N N . ARG B 2 159 ? -99.585 -1.804 -11.709 1.00 30.06 159 ARG B N 1
ATOM 4073 C CA . ARG B 2 159 ? -98.965 -1.026 -12.770 1.00 31.40 159 ARG B CA 1
ATOM 4074 C C . ARG B 2 159 ? -99.451 -1.496 -14.139 1.00 30.75 159 ARG B C 1
ATOM 4075 O O . ARG B 2 159 ? -98.924 -1.062 -15.164 1.00 31.65 159 ARG B O 1
ATOM 4083 N N . ASN B 2 160 ? -100.428 -2.413 -14.152 1.00 31.35 160 ASN B N 1
ATOM 4084 C CA . ASN B 2 160 ? -101.086 -2.827 -15.382 1.00 33.31 160 ASN B CA 1
ATOM 4085 C C . ASN B 2 160 ? -100.072 -3.392 -16.380 1.00 32.83 160 ASN B C 1
ATOM 4086 O O . ASN B 2 160 ? -100.137 -3.094 -17.572 1.00 32.99 160 ASN B O 1
ATOM 4091 N N . LYS B 2 161 ? -99.137 -4.218 -15.891 1.00 31.76 161 LYS B N 1
ATOM 4092 C CA . LYS B 2 161 ? -98.120 -4.818 -16.740 1.00 32.21 161 LYS B CA 1
ATOM 4093 C C . LYS B 2 161 ? -98.700 -6.048 -17.435 1.00 30.82 161 LYS B C 1
ATOM 4094 O O . LYS B 2 161 ? -99.594 -6.706 -16.913 1.00 31.53 161 LYS B O 1
ATOM 4100 N N . LYS B 2 162 ? -98.184 -6.343 -18.629 1.00 29.65 162 LYS B N 1
ATOM 4101 C CA . LYS B 2 162 ? -98.507 -7.573 -19.330 1.00 28.89 162 LYS B CA 1
ATOM 4102 C C . LYS B 2 162 ? -97.399 -8.580 -19.042 1.00 26.57 162 LYS B C 1
ATOM 4103 O O . LYS B 2 162 ? -96.235 -8.192 -18.961 1.00 24.41 162 LYS B O 1
ATOM 4109 N N . LEU B 2 163 ? -97.765 -9.864 -18.903 1.00 23.79 163 LEU B N 1
ATOM 4110 C CA . LEU B 2 163 ? -96.768 -10.922 -18.853 1.00 23.75 163 LEU B CA 1
ATOM 4111 C C . LEU B 2 163 ? -96.365 -11.306 -20.273 1.00 23.63 163 LEU B C 1
ATOM 4112 O O . LEU B 2 163 ? -97.215 -11.495 -21.142 1.00 23.76 163 LEU B O 1
ATOM 4117 N N . ASP B 2 164 ? -95.050 -11.424 -20.486 1.00 22.19 164 ASP B N 1
ATOM 4118 C CA . ASP B 2 164 ? -94.476 -11.802 -21.763 1.00 22.61 164 ASP B CA 1
ATOM 4119 C C . ASP B 2 164 ? -94.421 -13.326 -21.845 1.00 22.75 164 ASP B C 1
ATOM 4120 O O . ASP B 2 164 ? -93.679 -13.958 -21.093 1.00 21.76 164 ASP B O 1
ATOM 4125 N N . PRO B 2 165 ? -95.196 -13.972 -22.751 1.00 22.73 165 PRO B N 1
ATOM 4126 C CA . PRO B 2 165 ? -95.226 -15.436 -22.820 1.00 22.22 165 PRO B CA 1
ATOM 4127 C C . PRO B 2 165 ? -94.052 -16.106 -23.536 1.00 21.36 165 PRO B C 1
ATOM 4128 O O . PRO B 2 165 ? -94.030 -17.328 -23.651 1.00 22.07 165 PRO B O 1
ATOM 4132 N N . SER B 2 166 ? -93.072 -15.314 -24.002 1.00 20.22 166 SER B N 1
ATOM 4133 C CA . SER B 2 166 ? -91.931 -15.862 -24.721 1.00 20.78 166 SER B CA 1
ATOM 4134 C C . SER B 2 166 ? -90.753 -16.176 -23.794 1.00 19.83 166 SER B C 1
ATOM 4135 O O . SER B 2 166 ? -89.764 -16.751 -24.248 1.00 21.08 166 SER B O 1
ATOM 4138 N N . ILE B 2 167 ? -90.849 -15.793 -22.512 1.00 20.06 167 ILE B N 1
ATOM 4139 C CA . ILE B 2 167 ? -89.724 -15.885 -21.584 1.00 18.34 167 ILE B CA 1
ATOM 4140 C C . ILE B 2 167 ? -90.144 -16.684 -20.348 1.00 17.93 167 ILE B C 1
ATOM 4141 O O . ILE B 2 167 ? -91.315 -17.027 -20.202 1.00 18.25 167 ILE B O 1
ATOM 4146 N N . HIS B 2 168 ? -89.183 -16.992 -19.464 1.00 16.78 168 HIS B N 1
ATOM 4147 C CA . HIS B 2 168 ? -89.513 -17.495 -18.136 1.00 17.01 168 HIS B CA 1
ATOM 4148 C C . HIS B 2 168 ? -90.147 -16.364 -17.330 1.00 16.97 168 HIS B C 1
ATOM 4149 O O . HIS B 2 168 ? -89.701 -15.217 -17.412 1.00 17.68 168 HIS B O 1
ATOM 4156 N N . ASN B 2 169 ? -91.172 -16.691 -16.533 1.00 16.43 169 ASN B N 1
ATOM 4157 C CA . ASN B 2 169 ? -91.736 -15.729 -15.599 1.00 17.13 169 ASN B CA 1
ATOM 4158 C C . ASN B 2 169 ? -91.788 -16.321 -14.191 1.00 17.37 169 ASN B C 1
ATOM 4159 O O . ASN B 2 169 ? -92.206 -17.466 -14.000 1.00 18.23 169 ASN B O 1
ATOM 4164 N N . ILE B 2 170 ? -91.364 -15.512 -13.218 1.00 16.40 170 ILE B N 1
ATOM 4165 C CA . ILE B 2 170 ? -91.488 -15.846 -11.808 1.00 16.59 170 ILE B CA 1
ATOM 4166 C C . ILE B 2 170 ? -92.369 -14.782 -11.159 1.00 17.32 170 ILE B C 1
ATOM 4167 O O . ILE B 2 170 ? -92.116 -13.589 -11.327 1.00 19.04 170 ILE B O 1
ATOM 4172 N N . ILE B 2 171 ? -93.391 -15.225 -10.411 1.00 16.82 171 ILE B N 1
ATOM 4173 C CA . ILE B 2 171 ? -94.302 -14.308 -9.742 1.00 17.05 171 ILE B CA 1
ATOM 4174 C C . ILE B 2 171 ? -94.264 -14.572 -8.239 1.00 17.66 171 ILE B C 1
ATOM 4175 O O . ILE B 2 171 ? -94.676 -15.639 -7.781 1.00 17.14 171 ILE B O 1
ATOM 4180 N N . TRP B 2 172 ? -93.781 -13.575 -7.487 1.00 17.27 172 TRP B N 1
ATOM 4181 C CA . TRP B 2 172 ? -93.728 -13.611 -6.034 1.00 18.91 172 TRP B CA 1
ATOM 4182 C C . TRP B 2 172 ? -95.102 -13.259 -5.461 1.00 20.65 172 TRP B C 1
ATOM 4183 O O . TRP B 2 172 ? -95.865 -12.524 -6.088 1.00 19.55 172 TRP B O 1
ATOM 4194 N N . GLN B 2 173 ? -95.358 -13.728 -4.228 1.00 20.57 173 GLN B N 1
ATOM 4195 C CA . GLN B 2 173 ? -96.397 -13.202 -3.347 1.00 23.13 173 GLN B CA 1
ATOM 4196 C C . GLN B 2 173 ? -97.787 -13.461 -3.932 1.00 23.11 173 GLN B C 1
ATOM 4197 O O . GLN B 2 173 ? -98.692 -12.639 -3.792 1.00 24.42 173 GLN B O 1
ATOM 4203 N N . VAL B 2 174 ? -97.957 -14.627 -4.558 1.00 22.28 174 VAL B N 1
ATOM 4204 C CA . VAL B 2 174 ? -99.224 -14.999 -5.175 1.00 24.54 174 VAL B CA 1
ATOM 4205 C C . VAL B 2 174 ? -100.255 -15.329 -4.094 1.00 28.00 174 VAL B C 1
ATOM 4206 O O . VAL B 2 174 ? -101.456 -15.346 -4.374 1.00 29.27 174 VAL B O 1
ATOM 4210 N N . GLY B 2 175 ? -99.770 -15.588 -2.872 1.00 27.95 175 GLY B N 1
ATOM 4211 C CA . GLY B 2 175 ? -100.611 -16.024 -1.769 1.00 31.58 175 GLY B CA 1
ATOM 4212 C C . GLY B 2 175 ? -101.272 -14.871 -1.017 1.00 34.22 175 GLY B C 1
ATOM 4213 O O . GLY B 2 175 ? -102.094 -15.108 -0.132 1.00 37.03 175 GLY B O 1
ATOM 4214 N N . SER B 2 176 ? -100.907 -13.630 -1.360 1.00 33.90 176 SER B N 1
ATOM 4215 C CA . SER B 2 176 ? -101.460 -12.467 -0.686 1.00 37.61 176 SER B CA 1
ATOM 4216 C C . SER B 2 176 ? -101.600 -11.301 -1.663 1.00 38.03 176 SER B C 1
ATOM 4217 O O . SER B 2 176 ? -101.014 -10.239 -1.466 1.00 39.51 176 SER B O 1
ATOM 4220 N N . VAL B 2 177 ? -102.396 -11.512 -2.715 1.00 38.23 177 VAL B N 1
ATOM 4221 C CA . VAL B 2 177 ? -102.620 -10.492 -3.725 1.00 38.29 177 VAL B CA 1
ATOM 4222 C C . VAL B 2 177 ? -103.469 -9.374 -3.120 1.00 44.36 177 VAL B C 1
ATOM 4223 O O . VAL B 2 177 ? -104.548 -9.625 -2.583 1.00 43.92 177 VAL B O 1
ATOM 4227 N N . GLY B 2 178 ? -102.935 -8.147 -3.172 1.00 48.59 178 GLY B N 1
ATOM 4228 C CA . GLY B 2 178 ? -103.691 -6.940 -2.883 1.00 54.92 178 GLY B CA 1
ATOM 4229 C C . GLY B 2 178 ? -103.790 -6.597 -1.397 1.00 62.46 178 GLY B C 1
ATOM 4230 O O . GLY B 2 178 ? -104.442 -5.617 -1.042 1.00 62.46 178 GLY B O 1
ATOM 4231 N N . VAL B 2 179 ? -103.155 -7.393 -0.526 1.00 72.02 179 VAL B N 1
ATOM 4232 C CA . VAL B 2 179 ? -103.198 -7.085 0.898 1.00 85.49 179 VAL B CA 1
ATOM 4233 C C . VAL B 2 179 ? -102.062 -7.787 1.640 1.00 94.84 179 VAL B C 1
ATOM 4234 O O . VAL B 2 179 ? -101.794 -8.967 1.420 1.00 97.02 179 VAL B O 1
ATOM 4238 N N . ASP B 2 180 ? -101.395 -7.021 2.512 1.00 106.77 180 ASP B N 1
ATOM 4239 C CA . ASP B 2 180 ? -100.420 -7.552 3.450 1.00 118.34 180 ASP B CA 1
ATOM 4240 C C . ASP B 2 180 ? -101.173 -8.093 4.664 1.00 126.11 180 ASP B C 1
ATOM 4241 O O . ASP B 2 180 ? -101.693 -9.207 4.621 1.00 125.55 180 ASP B O 1
ATOM 4246 N N . THR B 2 181 ? -101.240 -7.274 5.726 1.00 137.13 181 THR B N 1
ATOM 4247 C CA . THR B 2 181 ? -101.943 -7.569 6.969 1.00 144.98 181 THR B CA 1
ATOM 4248 C C . THR B 2 181 ? -101.511 -8.931 7.517 1.00 149.23 181 THR B C 1
ATOM 4249 O O . THR B 2 181 ? -100.370 -9.346 7.319 1.00 151.19 181 THR B O 1
ATOM 4253 N N . MET B 2 182 ? -102.422 -9.605 8.231 1.00 151.15 182 MET B N 1
ATOM 4254 C CA . MET B 2 182 ? -102.169 -10.948 8.729 1.00 149.38 182 MET B CA 1
ATOM 4255 C C . MET B 2 182 ? -103.365 -11.849 8.424 1.00 147.12 182 MET B C 1
ATOM 4256 O O . MET B 2 182 ? -103.308 -13.056 8.658 1.00 148.20 182 MET B O 1
ATOM 4261 N N . VAL B 2 183 ? -104.437 -11.244 7.892 1.00 141.75 183 VAL B N 1
ATOM 4262 C CA . VAL B 2 183 ? -105.666 -11.949 7.558 1.00 137.40 183 VAL B CA 1
ATOM 4263 C C . VAL B 2 183 ? -105.380 -12.964 6.450 1.00 136.56 183 VAL B C 1
ATOM 4264 O O . VAL B 2 183 ? -105.980 -14.038 6.423 1.00 138.76 183 VAL B O 1
ATOM 4268 N N . PHE B 2 184 ? -104.449 -12.603 5.555 1.00 130.24 184 PHE B N 1
ATOM 4269 C CA . PHE B 2 184 ? -103.983 -13.429 4.448 1.00 122.89 184 PHE B CA 1
ATOM 4270 C C . PHE B 2 184 ? -105.125 -14.244 3.841 1.00 118.42 184 PHE B C 1
ATOM 4271 O O . PHE B 2 184 ? -104.970 -15.429 3.548 1.00 119.11 184 PHE B O 1
ATOM 4279 N N . ASP B 2 185 ? -106.273 -13.576 3.671 1.00 109.30 185 ASP B N 1
ATOM 4280 C CA . ASP B 2 185 ? -107.368 -14.062 2.850 1.00 97.73 185 ASP B CA 1
ATOM 4281 C C . ASP B 2 185 ? -107.066 -13.674 1.404 1.00 88.22 185 ASP B C 1
ATOM 4282 O O . ASP B 2 185 ? -106.994 -12.490 1.076 1.00 91.30 185 ASP B O 1
ATOM 4287 N N . ASN B 2 186 ? -106.878 -14.689 0.554 1.00 70.81 186 ASN B N 1
ATOM 4288 C CA . ASN B 2 186 ? -106.470 -14.487 -0.825 1.00 63.06 186 ASN B CA 1
ATOM 4289 C C . ASN B 2 186 ? -107.705 -14.170 -1.670 1.00 57.88 186 ASN B C 1
ATOM 4290 O O . ASN B 2 186 ? -107.993 -14.856 -2.647 1.00 56.78 186 ASN B O 1
ATOM 4295 N N . GLY B 2 187 ? -108.422 -13.106 -1.288 1.00 54.76 187 GLY B N 1
ATOM 4296 C CA . GLY B 2 187 ? -109.701 -12.764 -1.889 1.00 48.79 187 GLY B CA 1
ATOM 4297 C C . GLY B 2 187 ? -109.572 -12.031 -3.224 1.00 46.83 187 GLY B C 1
ATOM 4298 O O . GLY B 2 187 ? -110.567 -11.859 -3.926 1.00 49.45 187 GLY B O 1
ATOM 4299 N N . LYS B 2 188 ? -108.352 -11.599 -3.571 1.00 41.76 188 LYS B N 1
ATOM 4300 C CA . LYS B 2 188 ? -108.136 -10.856 -4.805 1.00 38.08 188 LYS B CA 1
ATOM 4301 C C . LYS B 2 188 ? -107.355 -11.688 -5.824 1.00 34.13 188 LYS B C 1
ATOM 4302 O O . LYS B 2 188 ? -107.014 -11.190 -6.895 1.00 33.73 188 LYS B O 1
ATOM 4308 N N . PHE B 2 189 ? -107.100 -12.960 -5.499 1.00 32.31 189 PHE B N 1
ATOM 4309 C CA . PHE B 2 189 ? -106.253 -13.829 -6.308 1.00 29.74 189 PHE B CA 1
ATOM 4310 C C . PHE B 2 189 ? -106.772 -13.952 -7.744 1.00 30.43 189 PHE B C 1
ATOM 4311 O O . PHE B 2 189 ? -105.993 -14.111 -8.684 1.00 27.82 189 PHE B O 1
ATOM 4319 N N . HIS B 2 190 ? -108.096 -13.854 -7.918 1.00 31.02 190 HIS B N 1
ATOM 4320 C CA . HIS B 2 190 ? -108.729 -14.016 -9.220 1.00 30.52 190 HIS B CA 1
ATOM 4321 C C . HIS B 2 190 ? -108.238 -12.959 -10.214 1.00 28.44 190 HIS B C 1
ATOM 4322 O O . HIS B 2 190 ? -108.254 -13.194 -11.417 1.00 27.74 190 HIS B O 1
ATOM 4329 N N . LEU B 2 191 ? -107.791 -11.801 -9.710 1.00 28.42 191 LEU B N 1
ATOM 4330 C CA . LEU B 2 191 ? -107.255 -10.746 -10.562 1.00 27.69 191 LEU B CA 1
ATOM 4331 C C . LEU B 2 191 ? -105.947 -11.192 -11.221 1.00 26.20 191 LEU B C 1
ATOM 4332 O O . LEU B 2 191 ? -105.705 -10.879 -12.385 1.00 26.82 191 LEU B O 1
ATOM 4337 N N . LEU B 2 192 ? -105.125 -11.958 -10.489 1.00 24.81 192 LEU B N 1
ATOM 4338 C CA . LEU B 2 192 ? -103.911 -12.529 -11.062 1.00 23.20 192 LEU B CA 1
ATOM 4339 C C . LEU B 2 192 ? -104.269 -13.616 -12.078 1.00 22.02 192 LEU B C 1
ATOM 4340 O O . LEU B 2 192 ? -103.640 -13.725 -13.125 1.00 21.39 192 LEU B O 1
ATOM 4345 N N . VAL B 2 193 ? -105.309 -14.410 -11.786 1.00 22.12 193 VAL B N 1
ATOM 4346 C CA . VAL B 2 193 ? -105.717 -15.457 -12.714 1.00 22.13 193 VAL B CA 1
ATOM 4347 C C . VAL B 2 193 ? -106.160 -14.837 -14.040 1.00 23.40 193 VAL B C 1
ATOM 4348 O O . VAL B 2 193 ? -105.837 -15.368 -15.103 1.00 23.32 193 VAL B O 1
ATOM 4352 N N . GLU B 2 194 ? -106.915 -13.729 -13.974 1.00 24.83 194 GLU B N 1
ATOM 4353 C CA . GLU B 2 194 ? -107.363 -13.033 -15.177 1.00 26.97 194 GLU B CA 1
ATOM 4354 C C . GLU B 2 194 ? -106.158 -12.642 -16.035 1.00 26.54 194 GLU B C 1
ATOM 4355 O O . GLU B 2 194 ? -106.149 -12.860 -17.246 1.00 26.09 194 GLU B O 1
ATOM 4361 N N . ARG B 2 195 ? -105.153 -12.039 -15.388 1.00 25.67 195 ARG B N 1
ATOM 4362 C CA . ARG B 2 195 ? -103.911 -11.648 -16.039 1.00 24.64 195 ARG B CA 1
ATOM 4363 C C . ARG B 2 195 ? -103.288 -12.848 -16.756 1.00 23.57 195 ARG B C 1
ATOM 4364 O O . ARG B 2 195 ? -102.952 -12.747 -17.932 1.00 21.64 195 ARG B O 1
ATOM 4372 N N . LEU B 2 196 ? -103.150 -13.982 -16.048 1.00 22.60 196 LEU B N 1
ATOM 4373 C CA . LEU B 2 196 ? -102.591 -15.202 -16.622 1.00 22.82 196 LEU B CA 1
ATOM 4374 C C . LEU B 2 196 ? -103.431 -15.707 -17.795 1.00 23.26 196 LEU B C 1
ATOM 4375 O O . LEU B 2 196 ? -102.889 -16.105 -18.824 1.00 23.99 196 LEU B O 1
ATOM 4380 N N . GLU B 2 197 ? -104.761 -15.691 -17.644 1.00 26.02 197 GLU B N 1
ATOM 4381 C CA . GLU B 2 197 ? -105.636 -16.147 -18.716 1.00 26.79 197 GLU B CA 1
ATOM 4382 C C . GLU B 2 197 ? -105.427 -15.297 -19.975 1.00 26.27 197 GLU B C 1
ATOM 4383 O O . GLU B 2 197 ? -105.367 -15.838 -21.076 1.00 25.66 197 GLU B O 1
ATOM 4389 N N . LYS B 2 198 ? -105.329 -13.971 -19.809 1.00 27.07 198 LYS B N 1
ATOM 4390 C CA . LYS B 2 198 ? -105.211 -13.061 -20.946 1.00 29.12 198 LYS B CA 1
ATOM 4391 C C . LYS B 2 198 ? -103.913 -13.309 -21.713 1.00 28.69 198 LYS B C 1
ATOM 4392 O O . LYS B 2 198 ? -103.897 -13.265 -22.940 1.00 27.65 198 LYS B O 1
ATOM 4398 N N . ASP B 2 199 ? -102.827 -13.600 -20.985 1.00 27.48 199 ASP B N 1
ATOM 4399 C CA . ASP B 2 199 ? -101.498 -13.617 -21.577 1.00 26.19 199 ASP B CA 1
ATOM 4400 C C . ASP B 2 199 ? -101.132 -15.009 -22.086 1.00 25.14 199 ASP B C 1
ATOM 4401 O O . ASP B 2 199 ? -100.340 -15.120 -23.021 1.00 26.24 199 ASP B O 1
ATOM 4406 N N . PHE B 2 200 ? -101.713 -16.064 -21.488 1.00 24.03 200 PHE B N 1
ATOM 4407 C CA . PHE B 2 200 ? -101.280 -17.432 -21.752 1.00 23.43 200 PHE B CA 1
ATOM 4408 C C . PHE B 2 200 ? -102.407 -18.345 -22.241 1.00 24.01 200 PHE B C 1
ATOM 4409 O O . PHE B 2 200 ? -102.133 -19.385 -22.844 1.00 24.58 200 PHE B O 1
ATOM 4417 N N . GLY B 2 201 ? -103.664 -17.981 -21.969 1.00 25.19 201 GLY B N 1
ATOM 4418 C CA . GLY B 2 201 ? -104.769 -18.887 -22.257 1.00 26.04 201 GLY B CA 1
ATOM 4419 C C . GLY B 2 201 ? -105.012 -19.844 -21.087 1.00 27.73 201 GLY B C 1
ATOM 4420 O O . GLY B 2 201 ? -104.290 -19.791 -20.090 1.00 26.21 201 GLY B O 1
ATOM 4421 N N . LEU B 2 202 ? -106.008 -20.734 -21.228 1.00 27.00 202 LEU B N 1
ATOM 4422 C CA . LEU B 2 202 ? -106.470 -21.555 -20.115 1.00 28.22 202 LEU B CA 1
ATOM 4423 C C . LEU B 2 202 ? -105.696 -22.870 -20.010 1.00 27.00 202 LEU B C 1
ATOM 4424 O O . LEU B 2 202 ? -105.645 -23.461 -18.930 1.00 29.34 202 LEU B O 1
ATOM 4429 N N . ASP B 2 203 ? -105.094 -23.333 -21.113 1.00 26.60 203 ASP B N 1
ATOM 4430 C CA . ASP B 2 203 ? -104.485 -24.656 -21.132 1.00 27.41 203 ASP B CA 1
ATOM 4431 C C . ASP B 2 203 ? -103.017 -24.642 -20.696 1.00 26.80 203 ASP B C 1
ATOM 4432 O O . ASP B 2 203 ? -102.470 -25.694 -20.351 1.00 25.92 203 ASP B O 1
ATOM 4437 N N . HIS B 2 204 ? -102.390 -23.460 -20.704 1.00 24.30 204 HIS B N 1
ATOM 4438 C CA . HIS B 2 204 ? -100.985 -23.353 -20.326 1.00 23.68 204 HIS B CA 1
ATOM 4439 C C . HIS B 2 204 ? -100.804 -23.749 -18.862 1.00 23.80 204 HIS B C 1
ATOM 4440 O O . HIS B 2 204 ? -101.666 -23.466 -18.037 1.00 24.50 204 HIS B O 1
ATOM 4447 N N . LYS B 2 205 ? -99.652 -24.358 -18.553 1.00 26.26 205 LYS B N 1
ATOM 4448 C CA . LYS B 2 205 ? -99.401 -24.922 -17.234 1.00 28.02 205 LYS B CA 1
ATOM 4449 C C . LYS B 2 205 ? -98.392 -24.056 -16.480 1.00 28.14 205 LYS B C 1
ATOM 4450 O O . LYS B 2 205 ? -97.419 -23.596 -17.073 1.00 29.67 205 LYS B O 1
ATOM 4456 N N . ILE B 2 206 ? -98.668 -23.820 -15.186 1.00 25.34 206 ILE B N 1
ATOM 4457 C CA . ILE B 2 206 ? -97.783 -23.106 -14.276 1.00 24.60 206 ILE B CA 1
ATOM 4458 C C . ILE B 2 206 ? -97.326 -24.084 -13.192 1.00 23.83 206 ILE B C 1
ATOM 4459 O O . ILE B 2 206 ? -97.917 -25.152 -13.026 1.00 22.75 206 ILE B O 1
ATOM 4464 N N . GLN B 2 207 ? -96.275 -23.713 -12.453 1.00 20.55 207 GLN B N 1
ATOM 4465 C CA . GLN B 2 207 ? -95.859 -24.529 -11.325 1.00 20.05 207 GLN B CA 1
ATOM 4466 C C . GLN B 2 207 ? -96.009 -23.726 -10.045 1.00 19.82 207 GLN B C 1
ATOM 4467 O O . GLN B 2 207 ? -95.572 -22.578 -9.978 1.00 19.49 207 GLN B O 1
ATOM 4473 N N . HIS B 2 208 ? -96.645 -24.351 -9.049 1.00 17.59 208 HIS B N 1
ATOM 4474 C CA . HIS B 2 208 ? -96.742 -23.792 -7.717 1.00 17.47 208 HIS B CA 1
ATOM 4475 C C . HIS B 2 208 ? -95.550 -24.287 -6.902 1.00 17.57 208 HIS B C 1
ATOM 4476 O O . HIS B 2 208 ? -95.414 -25.494 -6.698 1.00 17.43 208 HIS B O 1
ATOM 4483 N N . TYR B 2 209 ? -94.706 -23.346 -6.440 1.00 16.03 209 TYR B N 1
ATOM 4484 C CA . TYR B 2 209 ? -93.451 -23.686 -5.782 1.00 16.41 209 TYR B CA 1
ATOM 4485 C C . TYR B 2 209 ? -93.444 -23.184 -4.338 1.00 16.48 209 TYR B C 1
ATOM 4486 O O . TYR B 2 209 ? -93.681 -22.001 -4.083 1.00 16.66 209 TYR B O 1
ATOM 4495 N N . ILE B 2 210 ? -93.146 -24.099 -3.400 1.00 17.33 210 ILE B N 1
ATOM 4496 C CA . ILE B 2 210 ? -92.728 -23.733 -2.053 1.00 17.74 210 ILE B CA 1
ATOM 4497 C C . ILE B 2 210 ? -91.466 -24.526 -1.722 1.00 17.89 210 ILE B C 1
ATOM 4498 O O . ILE B 2 210 ? -91.505 -25.754 -1.672 1.00 18.50 210 ILE B O 1
ATOM 4503 N N . GLY B 2 211 ? -90.362 -23.814 -1.485 1.00 17.14 211 GLY B N 1
ATOM 4504 C CA . GLY B 2 211 ? -89.126 -24.465 -1.075 1.00 17.26 211 GLY B CA 1
ATOM 4505 C C . GLY B 2 211 ? -89.157 -24.795 0.415 1.00 17.14 211 GLY B C 1
ATOM 4506 O O . GLY B 2 211 ? -89.680 -24.009 1.206 1.00 17.12 211 GLY B O 1
ATOM 4507 N N . ALA B 2 212 ? -88.573 -25.945 0.778 1.00 17.61 212 ALA B N 1
ATOM 4508 C CA . ALA B 2 212 ? -88.646 -26.469 2.135 1.00 18.01 212 ALA B CA 1
ATOM 4509 C C . ALA B 2 212 ? -87.831 -25.606 3.096 1.00 19.11 212 ALA B C 1
ATOM 4510 O O . ALA B 2 212 ? -86.635 -25.408 2.893 1.00 18.60 212 ALA B O 1
ATOM 4512 N N . ILE B 2 213 ? -88.482 -25.103 4.156 1.00 18.51 213 ILE B N 1
ATOM 4513 C CA . ILE B 2 213 ? -87.763 -24.307 5.137 1.00 19.65 213 ILE B CA 1
ATOM 4514 C C . ILE B 2 213 ? -87.164 -25.229 6.201 1.00 20.97 213 ILE B C 1
ATOM 4515 O O . ILE B 2 213 ? -85.955 -25.217 6.427 1.00 22.53 213 ILE B O 1
ATOM 4520 N N . LEU B 2 214 ? -88.009 -26.053 6.828 1.00 21.25 214 LEU B N 1
ATOM 4521 C CA . LEU B 2 214 ? -87.542 -26.959 7.870 1.00 20.87 214 LEU B CA 1
ATOM 4522 C C . LEU B 2 214 ? -87.246 -28.334 7.276 1.00 22.26 214 LEU B C 1
ATOM 4523 O O . LEU B 2 214 ? -87.727 -28.666 6.199 1.00 21.73 214 LEU B O 1
ATOM 4528 N N . PRO B 2 215 ? -86.469 -29.191 7.983 1.00 24.54 215 PRO B N 1
ATOM 4529 C CA . PRO B 2 215 ? -86.327 -30.603 7.616 1.00 25.18 215 PRO B CA 1
ATOM 4530 C C . PRO B 2 215 ? -87.664 -31.326 7.436 1.00 26.47 215 PRO B C 1
ATOM 4531 O O . PRO B 2 215 ? -87.764 -32.241 6.623 1.00 28.75 215 PRO B O 1
ATOM 4535 N N . GLN B 2 216 ? -88.680 -30.896 8.194 1.00 25.71 216 GLN B N 1
ATOM 4536 C CA . GLN B 2 216 ? -90.010 -31.491 8.183 1.00 26.15 216 GLN B CA 1
ATOM 4537 C C . GLN B 2 216 ? -90.839 -30.990 6.997 1.00 27.44 216 GLN B C 1
ATOM 4538 O O . GLN B 2 216 ? -91.898 -31.548 6.709 1.00 28.02 216 GLN B O 1
ATOM 4544 N N . SER B 2 217 ? -90.375 -29.920 6.337 1.00 25.50 217 SER B N 1
ATOM 4545 C CA . SER B 2 217 ? -91.049 -29.366 5.173 1.00 26.84 217 SER B CA 1
ATOM 4546 C C . SER B 2 217 ? -90.815 -30.269 3.967 1.00 26.65 217 SER B C 1
ATOM 4547 O O . SER B 2 217 ? -89.741 -30.840 3.807 1.00 27.99 217 SER B O 1
ATOM 4550 N N . VAL B 2 218 ? -91.829 -30.381 3.111 1.00 28.74 218 VAL B N 1
ATOM 4551 C CA . VAL B 2 218 ? -91.662 -31.090 1.854 1.00 28.95 218 VAL B CA 1
ATOM 4552 C C . VAL B 2 218 ? -91.819 -30.078 0.721 1.00 25.88 218 VAL B C 1
ATOM 4553 O O . VAL B 2 218 ? -92.706 -29.226 0.764 1.00 27.70 218 VAL B O 1
ATOM 4557 N N . THR B 2 219 ? -90.940 -30.186 -0.275 1.00 24.36 219 THR B N 1
ATOM 4558 C CA . THR B 2 219 ? -90.926 -29.266 -1.403 1.00 24.24 219 THR B CA 1
ATOM 4559 C C . THR B 2 219 ? -92.254 -29.377 -2.143 1.00 22.96 219 THR B C 1
ATOM 4560 O O . THR B 2 219 ? -92.690 -30.484 -2.464 1.00 23.14 219 THR B O 1
ATOM 4564 N N . VAL B 2 220 ? -92.883 -28.226 -2.404 1.00 20.71 220 VAL B N 1
ATOM 4565 C CA . VAL B 2 220 ? -94.074 -28.186 -3.237 1.00 20.13 220 VAL B CA 1
ATOM 4566 C C . VAL B 2 220 ? -93.647 -27.750 -4.636 1.00 20.07 220 VAL B C 1
ATOM 4567 O O . VAL B 2 220 ? -92.981 -26.725 -4.781 1.00 18.34 220 VAL B O 1
ATOM 4571 N N . LYS B 2 221 ? -94.006 -28.554 -5.645 1.00 20.38 221 LYS B N 1
ATOM 4572 C CA . LYS B 2 221 ? -93.717 -28.224 -7.035 1.00 21.95 221 LYS B CA 1
ATOM 4573 C C . LYS B 2 221 ? -94.808 -28.784 -7.946 1.00 23.02 221 LYS B C 1
ATOM 4574 O O . LYS B 2 221 ? -94.519 -29.479 -8.921 1.00 23.97 221 LYS B O 1
ATOM 4580 N N . ASP B 2 222 ? -96.064 -28.451 -7.638 1.00 21.57 222 ASP B N 1
ATOM 4581 C CA . ASP B 2 222 ? -97.189 -29.007 -8.378 1.00 22.58 222 ASP B CA 1
ATOM 4582 C C . ASP B 2 222 ? -97.438 -28.197 -9.647 1.00 21.69 222 ASP B C 1
ATOM 4583 O O . ASP B 2 222 ? -97.334 -26.975 -9.631 1.00 21.91 222 ASP B O 1
ATOM 4588 N N . THR B 2 223 ? -97.790 -28.904 -10.727 1.00 21.93 223 THR B N 1
ATOM 4589 C CA . THR B 2 223 ? -98.130 -28.286 -12.001 1.00 22.80 223 THR B CA 1
ATOM 4590 C C . THR B 2 223 ? -99.649 -28.159 -12.098 1.00 24.23 223 THR B C 1
ATOM 4591 O O . THR B 2 223 ? -100.356 -29.119 -11.808 1.00 24.08 223 THR B O 1
ATOM 4595 N N . PHE B 2 224 ? -100.132 -26.968 -12.485 1.00 22.99 224 PHE B N 1
ATOM 4596 C CA . PHE B 2 224 ? -101.549 -26.708 -12.686 1.00 23.11 224 PHE B CA 1
ATOM 4597 C C . PHE B 2 224 ? -101.755 -26.000 -14.025 1.00 24.80 224 PHE B C 1
ATOM 4598 O O . PHE B 2 224 ? -100.979 -25.113 -14.384 1.00 24.49 224 PHE B O 1
ATOM 4606 N N . ALA B 2 225 ? -102.819 -26.374 -14.747 1.00 23.86 225 ALA B N 1
ATOM 4607 C CA . ALA B 2 225 ? -103.268 -25.577 -15.882 1.00 23.39 225 ALA B CA 1
ATOM 4608 C C . ALA B 2 225 ? -103.894 -24.290 -15.348 1.00 23.48 225 ALA B C 1
ATOM 4609 O O . ALA B 2 225 ? -104.444 -24.279 -14.252 1.00 23.10 225 ALA B O 1
ATOM 4611 N N . ILE B 2 226 ? -103.805 -23.198 -16.122 1.00 22.55 226 ILE B N 1
ATOM 4612 C CA . ILE B 2 226 ? -104.362 -21.929 -15.675 1.00 23.31 226 ILE B CA 1
ATOM 4613 C C . ILE B 2 226 ? -105.861 -22.091 -15.405 1.00 24.90 226 ILE B C 1
ATOM 4614 O O . ILE B 2 226 ? -106.397 -21.459 -14.501 1.00 24.30 226 ILE B O 1
ATOM 4619 N N . ARG B 2 227 ? -106.503 -22.979 -16.174 1.00 26.78 227 ARG B N 1
ATOM 4620 C CA . ARG B 2 227 ? -107.892 -23.383 -15.995 1.00 31.16 227 ARG B CA 1
ATOM 4621 C C . ARG B 2 227 ? -108.158 -23.836 -14.554 1.00 31.25 227 ARG B C 1
ATOM 4622 O O . ARG B 2 227 ? -109.248 -23.617 -14.033 1.00 35.45 227 ARG B O 1
ATOM 4630 N N . ASP B 2 228 ? -107.164 -24.468 -13.918 1.00 31.29 228 ASP B N 1
ATOM 4631 C CA . ASP B 2 228 ? -107.325 -25.106 -12.614 1.00 29.79 228 ASP B CA 1
ATOM 4632 C C . ASP B 2 228 ? -107.304 -24.081 -11.480 1.00 28.39 228 ASP B C 1
ATOM 4633 O O . ASP B 2 228 ? -107.711 -24.399 -10.360 1.00 25.53 228 ASP B O 1
ATOM 4638 N N . LEU B 2 229 ? -106.810 -22.860 -11.753 1.00 25.85 229 LEU B N 1
ATOM 4639 C CA . LEU B 2 229 ? -106.463 -21.934 -10.682 1.00 25.99 229 LEU B CA 1
ATOM 4640 C C . LEU B 2 229 ? -107.704 -21.366 -9.994 1.00 27.26 229 LEU B C 1
ATOM 4641 O O . LEU B 2 229 ? -107.586 -20.712 -8.962 1.00 27.80 229 LEU B O 1
ATOM 4646 N N . ARG B 2 230 ? -108.888 -21.637 -10.553 1.00 29.04 230 ARG B N 1
ATOM 4647 C CA . ARG B 2 230 ? -110.127 -21.131 -9.984 1.00 31.51 230 ARG B CA 1
ATOM 4648 C C . ARG B 2 230 ? -110.796 -22.184 -9.093 1.00 32.17 230 ARG B C 1
ATOM 4649 O O . ARG B 2 230 ? -111.761 -21.874 -8.392 1.00 32.79 230 ARG B O 1
ATOM 4657 N N . LYS B 2 231 ? -110.278 -23.418 -9.122 1.00 29.30 231 LYS B N 1
ATOM 4658 C CA . LYS B 2 231 ? -110.872 -24.543 -8.406 1.00 27.66 231 LYS B CA 1
ATOM 4659 C C . LYS B 2 231 ? -110.591 -24.426 -6.909 1.00 26.70 231 LYS B C 1
ATOM 4660 O O . LYS B 2 231 ? -109.483 -24.076 -6.509 1.00 24.80 231 LYS B O 1
ATOM 4666 N N . GLU B 2 232 ? -111.593 -24.756 -6.077 1.00 26.54 232 GLU B N 1
ATOM 4667 C CA . GLU B 2 232 ? -111.486 -24.585 -4.631 1.00 26.49 232 GLU B CA 1
ATOM 4668 C C . GLU B 2 232 ? -110.325 -25.403 -4.060 1.00 24.72 232 GLU B C 1
ATOM 4669 O O . GLU B 2 232 ? -109.618 -24.942 -3.163 1.00 25.97 232 GLU B O 1
ATOM 4675 N N . GLU B 2 233 ? -110.120 -26.611 -4.593 1.00 23.03 233 GLU B N 1
ATOM 4676 C CA . GLU B 2 233 ? -109.096 -27.503 -4.067 1.00 22.56 233 GLU B CA 1
ATOM 4677 C C . GLU B 2 233 ? -107.697 -27.033 -4.475 1.00 22.36 233 GLU B C 1
ATOM 4678 O O . GLU B 2 233 ? -106.701 -27.496 -3.923 1.00 22.69 233 GLU B O 1
ATOM 4684 N N . VAL B 2 234 ? -107.634 -26.127 -5.456 1.00 21.32 234 VAL B N 1
ATOM 4685 C CA . VAL B 2 234 ? -106.354 -25.612 -5.910 1.00 21.69 234 VAL B CA 1
ATOM 4686 C C . VAL B 2 234 ? -106.032 -24.343 -5.126 1.00 22.20 234 VAL B C 1
ATOM 4687 O O . VAL B 2 234 ? -104.941 -24.218 -4.579 1.00 21.86 234 VAL B O 1
ATOM 4691 N N . LEU B 2 235 ? -107.012 -23.440 -5.023 1.00 22.89 235 LEU B N 1
ATOM 4692 C CA . LEU B 2 235 ? -106.881 -22.206 -4.259 1.00 26.65 235 LEU B CA 1
ATOM 4693 C C . LEU B 2 235 ? -106.404 -22.473 -2.833 1.00 27.24 235 LEU B C 1
ATOM 4694 O O . LEU B 2 235 ? -105.636 -21.684 -2.279 1.00 26.59 235 LEU B O 1
ATOM 4699 N N . LYS B 2 236 ? -106.865 -23.587 -2.246 1.00 26.74 236 LYS B N 1
ATOM 4700 C CA . LYS B 2 236 ? -106.558 -23.908 -0.858 1.00 28.92 236 LYS B CA 1
ATOM 4701 C C . LYS B 2 236 ? -105.060 -24.136 -0.647 1.00 26.90 236 LYS B C 1
ATOM 4702 O O . LYS B 2 236 ? -104.599 -24.143 0.491 1.00 27.19 236 LYS B O 1
ATOM 4708 N N . GLN B 2 237 ? -104.309 -24.339 -1.734 1.00 25.30 237 GLN B N 1
ATOM 4709 C CA . GLN B 2 237 ? -102.916 -24.752 -1.620 1.00 24.00 237 GLN B CA 1
ATOM 4710 C C . GLN B 2 237 ? -101.991 -23.545 -1.470 1.00 24.03 237 GLN B C 1
ATOM 4711 O O . GLN B 2 237 ? -100.848 -23.689 -1.035 1.00 23.63 237 GLN B O 1
ATOM 4717 N N . PHE B 2 238 ? -102.471 -22.358 -1.849 1.00 23.49 238 PHE B N 1
ATOM 4718 C CA . PHE B 2 238 ? -101.578 -21.211 -1.951 1.00 23.73 238 PHE B CA 1
ATOM 4719 C C . PHE B 2 238 ? -101.436 -20.535 -0.592 1.00 26.31 238 PHE B C 1
ATOM 4720 O O . PHE B 2 238 ? -102.425 -20.366 0.125 1.00 28.55 238 PHE B O 1
ATOM 4728 N N . THR B 2 239 ? -100.187 -20.178 -0.254 1.00 24.66 239 THR B N 1
ATOM 4729 C CA . THR B 2 239 ? -99.798 -19.740 1.078 1.00 25.95 239 THR B CA 1
ATOM 4730 C C . THR B 2 239 ? -98.888 -18.522 0.942 1.00 25.35 239 THR B C 1
ATOM 4731 O O . THR B 2 239 ? -98.575 -18.100 -0.169 1.00 23.91 239 THR B O 1
ATOM 4735 N N . THR B 2 240 ? -98.423 -18.000 2.081 1.00 26.18 240 THR B N 1
ATOM 4736 C CA . THR B 2 240 ? -97.592 -16.806 2.089 1.00 27.71 240 THR B CA 1
ATOM 4737 C C . THR B 2 240 ? -96.176 -17.108 1.596 1.00 27.36 240 THR B C 1
ATOM 4738 O O . THR B 2 240 ? -95.429 -16.178 1.301 1.00 29.78 240 THR B O 1
ATOM 4742 N N . THR B 2 241 ? -95.805 -18.393 1.509 1.00 24.36 241 THR B N 1
ATOM 4743 C CA . THR B 2 241 ? -94.491 -18.750 0.989 1.00 25.22 241 THR B CA 1
ATOM 4744 C C . THR B 2 241 ? -94.579 -19.263 -0.449 1.00 23.50 241 THR B C 1
ATOM 4745 O O . THR B 2 241 ? -93.611 -19.827 -0.949 1.00 26.44 241 THR B O 1
ATOM 4749 N N . SER B 2 242 ? -95.739 -19.096 -1.101 1.00 20.88 242 SER B N 1
ATOM 4750 C CA . SER B 2 242 ? -95.938 -19.589 -2.460 1.00 19.00 242 SER B CA 1
ATOM 4751 C C . SER B 2 242 ? -95.332 -18.638 -3.491 1.00 17.33 242 SER B C 1
ATOM 4752 O O . SER B 2 242 ? -95.460 -17.425 -3.366 1.00 18.39 242 SER B O 1
ATOM 4755 N N . THR B 2 243 ? -94.723 -19.224 -4.526 1.00 17.25 243 THR B N 1
ATOM 4756 C CA . THR B 2 243 ? -94.262 -18.521 -5.715 1.00 17.18 243 THR B CA 1
ATOM 4757 C C . THR B 2 243 ? -94.733 -19.301 -6.935 1.00 17.41 243 THR B C 1
ATOM 4758 O O . THR B 2 243 ? -94.781 -20.523 -6.894 1.00 17.99 243 THR B O 1
ATOM 4762 N N . PHE B 2 244 ? -95.063 -18.596 -8.027 1.00 16.86 244 PHE B N 1
ATOM 4763 C CA . PHE B 2 244 ? -95.377 -19.285 -9.265 1.00 17.11 244 PHE B CA 1
ATOM 4764 C C . PHE B 2 244 ? -94.207 -19.208 -10.242 1.00 17.03 244 PHE B C 1
ATOM 4765 O O . PHE B 2 244 ? -93.560 -18.173 -10.371 1.00 16.96 244 PHE B O 1
ATOM 4773 N N . TYR B 2 245 ? -93.982 -20.320 -10.944 1.00 17.13 245 TYR B N 1
ATOM 4774 C CA . TYR B 2 245 ? -93.183 -20.334 -12.157 1.00 17.77 245 TYR B CA 1
ATOM 4775 C C . TYR B 2 245 ? -94.105 -20.521 -13.357 1.00 19.15 245 TYR B C 1
ATOM 4776 O O . TYR B 2 245 ? -94.873 -21.488 -13.423 1.00 18.87 245 TYR B O 1
ATOM 4785 N N . VAL B 2 246 ? -94.011 -19.580 -14.302 1.00 19.21 246 VAL B N 1
ATOM 4786 C CA . VAL B 2 246 ? -94.741 -19.697 -15.551 1.00 18.72 246 VAL B CA 1
ATOM 4787 C C . VAL B 2 246 ? -93.735 -19.938 -16.669 1.00 18.70 246 VAL B C 1
ATOM 4788 O O . VAL B 2 246 ? -93.005 -19.027 -17.067 1.00 18.72 246 VAL B O 1
ATOM 4792 N N . PRO B 2 247 ? -93.650 -21.176 -17.205 1.00 18.74 247 PRO B N 1
ATOM 4793 C CA . PRO B 2 247 ? -92.718 -21.468 -18.289 1.00 19.12 247 PRO B CA 1
ATOM 4794 C C . PRO B 2 247 ? -93.161 -20.741 -19.558 1.00 19.84 247 PRO B C 1
ATOM 4795 O O . PRO B 2 247 ? -94.336 -20.392 -19.694 1.00 19.99 247 PRO B O 1
ATOM 4799 N N . PRO B 2 248 ? -92.222 -20.456 -20.489 1.00 19.96 248 PRO B N 1
ATOM 4800 C CA . PRO B 2 248 ? -92.556 -19.856 -21.782 1.00 21.50 248 PRO B CA 1
ATOM 4801 C C . PRO B 2 248 ? -93.602 -20.705 -22.495 1.00 22.97 248 PRO B C 1
ATOM 4802 O O . PRO B 2 248 ? -93.543 -21.935 -22.452 1.00 22.51 248 PRO B O 1
ATOM 4806 N N . ARG B 2 249 ? -94.565 -20.027 -23.124 1.00 24.28 249 ARG B N 1
ATOM 4807 C CA . ARG B 2 249 ? -95.526 -20.705 -23.978 1.00 26.36 249 ARG B CA 1
ATOM 4808 C C . ARG B 2 249 ? -95.075 -20.599 -25.433 1.00 26.84 249 ARG B C 1
ATOM 4809 O O . ARG B 2 249 ? -95.090 -21.589 -26.163 1.00 28.61 249 ARG B O 1
ATOM 4817 N N . THR B 2 250 ? -94.691 -19.387 -25.845 1.00 27.66 250 THR B N 1
ATOM 4818 C CA . THR B 2 250 ? -94.344 -19.130 -27.235 1.00 29.54 250 THR B CA 1
ATOM 4819 C C . THR B 2 250 ? -92.967 -18.472 -27.315 1.00 28.08 250 THR B C 1
ATOM 4820 O O . THR B 2 250 ? -92.868 -17.265 -27.540 1.00 27.58 250 THR B O 1
ATOM 4824 N N . PRO B 2 251 ? -91.865 -19.238 -27.148 1.00 29.15 251 PRO B N 1
ATOM 4825 C CA . PRO B 2 251 ? -90.523 -18.671 -27.266 1.00 29.49 251 PRO B CA 1
ATOM 4826 C C . PRO B 2 251 ? -90.288 -18.180 -28.693 1.00 30.57 251 PRO B C 1
ATOM 4827 O O . PRO B 2 251 ? -90.770 -18.784 -29.653 1.00 30.09 251 PRO B O 1
ATOM 4831 N N . ALA B 2 252 ? -89.566 -17.062 -28.808 1.00 28.51 252 ALA B N 1
ATOM 4832 C CA . ALA B 2 252 ? -89.237 -16.484 -30.100 1.00 28.34 252 ALA B CA 1
ATOM 4833 C C . ALA B 2 252 ? -88.279 -17.412 -30.841 1.00 28.55 252 ALA B C 1
ATOM 4834 O O . ALA B 2 252 ? -87.408 -18.031 -30.235 1.00 27.55 252 ALA B O 1
ATOM 4836 N N . PRO B 2 253 ? -88.413 -17.549 -32.182 1.00 28.66 253 PRO B N 1
ATOM 4837 C CA . PRO B 2 253 ? -87.482 -18.364 -32.956 1.00 28.76 253 PRO B CA 1
ATOM 4838 C C . PRO B 2 253 ? -86.120 -17.681 -33.046 1.00 28.13 253 PRO B C 1
ATOM 4839 O O . PRO B 2 253 ? -86.024 -16.463 -32.911 1.00 28.57 253 PRO B O 1
ATOM 4843 N N . ILE B 2 254 ? -85.080 -18.493 -33.243 1.00 28.94 254 ILE B N 1
ATOM 4844 C CA . ILE B 2 254 ? -83.748 -18.014 -33.578 1.00 30.64 254 ILE B CA 1
ATOM 4845 C C . ILE B 2 254 ? -83.817 -17.359 -34.958 1.00 32.59 254 ILE B C 1
ATOM 4846 O O . ILE B 2 254 ? -84.258 -17.980 -35.924 1.00 33.75 254 ILE B O 1
ATOM 4851 N N . ASP B 2 255 ? -83.398 -16.093 -35.028 1.00 30.76 255 ASP B N 1
ATOM 4852 C CA . ASP B 2 255 ? -83.365 -15.350 -36.279 1.00 33.26 255 ASP B CA 1
ATOM 4853 C C . ASP B 2 255 ? -82.044 -15.631 -36.996 1.00 33.96 255 ASP B C 1
ATOM 4854 O O . ASP B 2 255 ? -80.986 -15.234 -36.519 1.00 33.92 255 ASP B O 1
ATOM 4859 N N . PRO B 2 256 ? -82.056 -16.311 -38.170 1.00 35.67 256 PRO B N 1
ATOM 4860 C CA . PRO B 2 256 ? -80.821 -16.646 -38.887 1.00 34.10 256 PRO B CA 1
ATOM 4861 C C . PRO B 2 256 ? -79.992 -15.429 -39.305 1.00 32.55 256 PRO B C 1
ATOM 4862 O O . PRO B 2 256 ? -78.773 -15.528 -39.440 1.00 31.71 256 PRO B O 1
ATOM 4866 N N . LYS B 2 257 ? -80.664 -14.289 -39.504 1.00 31.78 257 LYS B N 1
ATOM 4867 C CA . LYS B 2 257 ? -79.994 -13.052 -39.878 1.0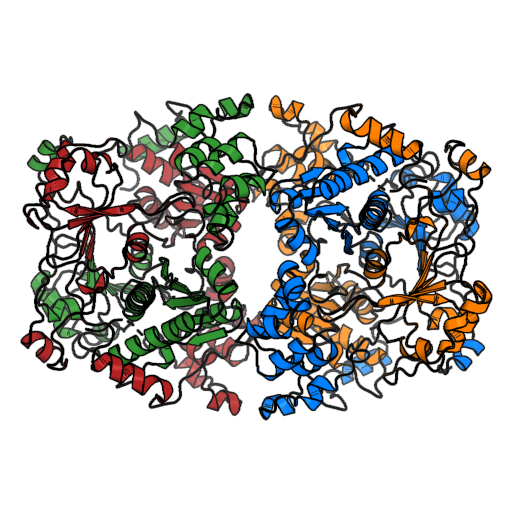0 33.15 257 LYS B CA 1
ATOM 4868 C C . LYS B 2 257 ? -79.223 -12.492 -38.684 1.00 30.67 257 LYS B C 1
ATOM 4869 O O . LYS B 2 257 ? -78.144 -11.933 -38.858 1.00 29.95 257 LYS B O 1
ATOM 4875 N N . ALA B 2 258 ? -79.796 -12.634 -37.479 1.00 27.43 258 ALA B N 1
ATOM 4876 C CA . ALA B 2 258 ? -79.143 -12.191 -36.254 1.00 26.62 258 ALA B CA 1
ATOM 4877 C C . ALA B 2 258 ? -77.955 -13.101 -35.954 1.00 25.32 258 ALA B C 1
ATOM 4878 O O . ALA B 2 258 ? -76.903 -12.622 -35.539 1.00 25.34 258 ALA B O 1
ATOM 4880 N N . VAL B 2 259 ? -78.137 -14.409 -36.181 1.00 24.50 259 VAL B N 1
ATOM 4881 C CA . VAL B 2 259 ? -77.063 -15.384 -36.068 1.00 25.95 259 VAL B CA 1
ATOM 4882 C C . VAL B 2 259 ? -75.918 -14.956 -36.985 1.00 27.61 259 VAL B C 1
ATOM 4883 O O . VAL B 2 259 ? -74.764 -14.932 -36.567 1.00 26.08 259 VAL B O 1
ATOM 4887 N N . GLN B 2 260 ? -76.257 -14.576 -38.224 1.00 28.49 260 GLN B N 1
ATOM 4888 C CA . GLN B 2 260 ? -75.257 -14.146 -39.193 1.00 30.53 260 GLN B CA 1
ATOM 4889 C C . GLN B 2 260 ? -74.535 -12.896 -38.683 1.00 26.30 260 GLN B C 1
ATOM 4890 O O . GLN B 2 260 ? -73.308 -12.851 -38.677 1.00 26.09 260 GLN B O 1
ATOM 4896 N N . ALA B 2 261 ? -75.303 -11.883 -38.255 1.00 25.87 261 ALA B N 1
ATOM 4897 C CA . ALA B 2 261 ? -74.745 -10.607 -37.826 1.00 26.31 261 ALA B CA 1
ATOM 4898 C C . ALA B 2 261 ? -73.794 -10.802 -36.642 1.00 27.05 261 ALA B C 1
ATOM 4899 O O . ALA B 2 261 ? -72.819 -10.062 -36.492 1.00 27.30 261 ALA B O 1
ATOM 4901 N N . LEU B 2 262 ? -74.083 -11.815 -35.814 1.00 25.20 262 LEU B N 1
ATOM 4902 C CA . LEU B 2 262 ? -73.300 -12.100 -34.617 1.00 25.64 262 LEU B CA 1
ATOM 4903 C C . LEU B 2 262 ? -72.036 -12.887 -34.947 1.00 25.37 262 LEU B C 1
ATOM 4904 O O . LEU B 2 262 ? -71.202 -13.107 -34.070 1.00 26.41 262 LEU B O 1
ATOM 4909 N N . GLY B 2 263 ? -71.901 -13.331 -36.202 1.00 25.76 263 GLY B N 1
ATOM 4910 C CA . GLY B 2 263 ? -70.731 -14.098 -36.601 1.00 26.19 263 GLY B CA 1
ATOM 4911 C C . GLY B 2 263 ? -70.794 -15.562 -36.158 1.00 27.03 263 GLY B C 1
ATOM 4912 O O . GLY B 2 263 ? -69.793 -16.275 -36.218 1.00 27.40 263 GLY B O 1
ATOM 4913 N N . LEU B 2 264 ? -71.981 -16.006 -35.725 1.00 26.47 264 LEU B N 1
ATOM 4914 C CA . LEU B 2 264 ? -72.184 -17.388 -35.316 1.00 26.70 264 LEU B CA 1
ATOM 4915 C C . LEU B 2 264 ? -72.438 -18.272 -36.538 1.00 29.02 264 LEU B C 1
ATOM 4916 O O . LEU B 2 264 ? -72.924 -17.796 -37.566 1.00 27.90 264 LEU B O 1
ATOM 4921 N N . PRO B 2 265 ? -72.119 -19.587 -36.463 1.00 30.12 265 PRO B N 1
ATOM 4922 C CA . PRO B 2 265 ? -72.350 -20.502 -37.583 1.00 30.76 265 PRO B CA 1
ATOM 4923 C C . PRO B 2 265 ? -73.832 -20.709 -37.882 1.00 31.21 265 PRO B C 1
ATOM 4924 O O . PRO B 2 265 ? -74.672 -20.585 -36.997 1.00 29.15 265 PRO B O 1
ATOM 4928 N N . ALA B 2 266 ? -74.133 -21.045 -39.144 1.00 31.84 266 ALA B N 1
ATOM 4929 C CA . ALA B 2 266 ? -75.500 -21.239 -39.602 1.00 33.71 266 ALA B CA 1
ATOM 4930 C C . ALA B 2 266 ? -76.095 -22.509 -38.994 1.00 33.35 266 ALA B C 1
ATOM 4931 O O . ALA B 2 266 ? -77.278 -22.782 -39.173 1.00 37.71 266 ALA B O 1
ATOM 4933 N N . THR B 2 267 ? -75.277 -23.260 -38.249 1.00 34.52 267 THR B N 1
ATOM 4934 C CA . THR B 2 267 ? -75.731 -24.454 -37.547 1.00 36.64 267 THR B CA 1
ATOM 4935 C C . THR B 2 267 ? -76.495 -24.093 -36.269 1.00 37.45 267 THR B C 1
ATOM 4936 O O . THR B 2 267 ? -77.098 -24.972 -35.653 1.00 36.53 267 THR B O 1
ATOM 4940 N N . VAL B 2 268 ? -76.465 -22.810 -35.868 1.00 36.04 268 VAL B N 1
ATOM 4941 C CA . VAL B 2 268 ? -77.209 -22.348 -34.701 1.00 35.06 268 VAL B CA 1
ATOM 4942 C C . VAL B 2 268 ? -78.664 -22.086 -35.099 1.00 35.27 268 VAL B C 1
ATOM 4943 O O . VAL B 2 268 ? -78.980 -21.051 -35.687 1.00 34.28 268 VAL B O 1
ATOM 4947 N N . THR B 2 269 ? -79.555 -23.020 -34.735 1.00 34.65 269 THR B N 1
ATOM 4948 C CA . THR B 2 269 ? -80.966 -22.930 -35.085 1.00 35.82 269 THR B CA 1
ATOM 4949 C C . THR B 2 269 ? -81.852 -23.028 -33.841 1.00 36.53 269 THR B C 1
ATOM 4950 O O . THR B 2 269 ? -83.060 -22.811 -33.925 1.00 34.94 269 THR B O 1
ATOM 4954 N N . LYS B 2 270 ? -81.250 -23.364 -32.691 1.00 36.97 270 LYS B N 1
ATOM 4955 C CA . LYS B 2 270 ? -81.994 -23.502 -31.448 1.00 39.22 270 LYS B CA 1
ATOM 4956 C C . LYS B 2 270 ? -81.264 -22.764 -30.331 1.00 35.39 270 LYS B C 1
ATOM 4957 O O . LYS B 2 270 ? -80.041 -22.624 -30.355 1.00 36.70 270 LYS B O 1
ATOM 4963 N N . GLY B 2 271 ? -82.031 -22.304 -29.337 1.00 34.53 271 GLY B N 1
ATOM 4964 C CA . GLY B 2 271 ? -81.446 -21.771 -28.119 1.00 31.95 271 GLY B CA 1
ATOM 4965 C C . GLY B 2 271 ? -80.882 -22.908 -27.273 1.00 31.76 271 GLY B C 1
ATOM 4966 O O . GLY B 2 271 ? -80.928 -24.064 -27.692 1.00 34.11 271 GLY B O 1
ATOM 4967 N N . ALA B 2 272 ? -80.360 -22.570 -26.088 1.00 29.06 272 ALA B N 1
ATOM 4968 C CA . ALA B 2 272 ? -79.857 -23.559 -25.146 1.00 26.60 272 ALA B CA 1
ATOM 4969 C C . ALA B 2 272 ? -81.030 -24.363 -24.589 1.00 25.80 272 ALA B C 1
ATOM 4970 O O . ALA B 2 272 ? -82.154 -23.867 -24.540 1.00 24.99 272 ALA B O 1
ATOM 4972 N N . GLN B 2 273 ? -80.742 -25.596 -24.154 1.00 25.31 273 GLN B N 1
ATOM 4973 C CA . GLN B 2 273 ? -81.773 -26.568 -23.815 1.00 24.66 273 GLN B CA 1
ATOM 4974 C C . GLN B 2 273 ? -82.305 -26.336 -22.401 1.00 22.96 273 GLN B C 1
ATOM 4975 O O . GLN B 2 273 ? -81.536 -26.160 -21.456 1.00 21.86 273 GLN B O 1
ATOM 4981 N N . ASP B 2 274 ? -83.641 -26.358 -22.291 1.00 22.16 274 ASP B N 1
ATOM 4982 C CA . ASP B 2 274 ? -84.361 -26.422 -21.030 1.00 21.57 274 ASP B CA 1
ATOM 4983 C C . ASP B 2 274 ? -84.830 -27.865 -20.828 1.00 21.61 274 ASP B C 1
ATOM 4984 O O . ASP B 2 274 ? -85.330 -28.484 -21.770 1.00 21.03 274 ASP B O 1
ATOM 4989 N N . TRP B 2 275 ? -84.682 -28.384 -19.597 1.00 19.87 275 TRP B N 1
ATOM 4990 C CA . TRP B 2 275 ? -84.873 -29.805 -19.323 1.00 19.70 275 TRP B CA 1
ATOM 4991 C C . TRP B 2 275 ? -86.130 -30.083 -18.495 1.00 20.04 275 TRP B C 1
ATOM 4992 O O . TRP B 2 275 ? -86.344 -31.229 -18.094 1.00 18.99 275 TRP B O 1
ATOM 5003 N N . THR B 2 276 ? -86.948 -29.052 -18.227 1.00 19.43 276 THR B N 1
ATOM 5004 C CA . THR B 2 276 ? -88.058 -29.178 -17.287 1.00 20.05 276 THR B CA 1
ATOM 5005 C C . THR B 2 276 ? -89.141 -30.098 -17.847 1.00 21.69 276 THR B C 1
ATOM 5006 O O . THR B 2 276 ? -89.899 -30.688 -17.079 1.00 22.57 276 THR B O 1
ATOM 5010 N N . GLY B 2 277 ? -89.226 -30.172 -19.181 1.00 21.74 277 GLY B N 1
ATOM 5011 C CA . GLY B 2 277 ? -90.293 -30.895 -19.855 1.00 23.57 277 GLY B CA 1
ATOM 5012 C C . GLY B 2 277 ? -91.417 -29.976 -20.339 1.00 24.49 277 GLY B C 1
ATOM 5013 O O . GLY B 2 277 ? -92.351 -30.436 -20.996 1.00 24.49 277 GLY B O 1
ATOM 5014 N N . PHE B 2 278 ? -91.324 -28.677 -20.025 1.00 22.23 278 PHE B N 1
ATOM 5015 C CA . PHE B 2 278 ? -92.303 -27.711 -20.499 1.00 21.95 278 PHE B CA 1
ATOM 5016 C C . PHE B 2 278 ? -92.029 -27.313 -21.946 1.00 23.07 278 PHE B C 1
ATOM 5017 O O . PHE B 2 278 ? -92.922 -26.799 -22.614 1.00 25.38 278 PHE B O 1
ATOM 5025 N N . GLN B 2 279 ? -90.792 -27.514 -22.409 1.00 23.16 279 GLN B N 1
ATOM 5026 C CA . GLN B 2 279 ? -90.429 -27.184 -23.779 1.00 25.15 279 GLN B CA 1
ATOM 5027 C C . GLN B 2 279 ? -90.209 -28.492 -24.534 1.00 27.01 279 GLN B C 1
ATOM 5028 O O . GLN B 2 279 ? -90.118 -29.550 -23.920 1.00 27.33 279 GLN B O 1
ATOM 5034 N N . SER B 2 280 ? -90.126 -28.426 -25.866 1.00 31.47 280 SER B N 1
ATOM 5035 C CA . SER B 2 280 ? -89.746 -29.616 -26.611 1.00 37.05 280 SER B CA 1
ATOM 5036 C C . SER B 2 280 ? -88.297 -29.957 -26.265 1.00 38.71 280 SER B C 1
ATOM 5037 O O . SER B 2 280 ? -87.435 -29.082 -26.301 1.00 41.83 280 SER B O 1
ATOM 5040 N N . VAL B 2 281 ? -88.043 -31.217 -25.888 1.00 43.30 281 VAL B N 1
ATOM 5041 C CA . VAL B 2 281 ? -86.733 -31.612 -25.382 1.00 44.42 281 VAL B CA 1
ATOM 5042 C C . VAL B 2 281 ? -86.061 -32.549 -26.384 1.00 46.24 281 VAL B C 1
ATOM 5043 O O . VAL B 2 281 ? -86.491 -33.687 -26.563 1.00 46.54 281 VAL B O 1
ATOM 5047 N N . SER B 2 282 ? -85.006 -32.031 -27.028 1.00 45.61 282 SER B N 1
ATOM 5048 C CA . SER B 2 282 ? -84.138 -32.767 -27.933 1.00 43.48 282 SER B CA 1
ATOM 5049 C C . SER B 2 282 ? -83.583 -34.014 -27.246 1.00 40.14 282 SER B C 1
ATOM 5050 O O . SER B 2 282 ? -83.477 -34.056 -26.022 1.00 39.51 282 SER B O 1
ATOM 5053 N N . PRO B 2 283 ? -83.213 -35.070 -28.010 1.00 37.45 283 PRO B N 1
ATOM 5054 C CA . PRO B 2 283 ? -82.575 -36.254 -27.428 1.00 34.83 283 PRO B CA 1
ATOM 5055 C C . PRO B 2 283 ? -81.308 -35.870 -26.666 1.00 30.84 283 PRO B C 1
ATOM 5056 O O . PRO B 2 283 ? -80.535 -35.033 -27.123 1.00 29.77 283 PRO B O 1
ATOM 5060 N N . ALA B 2 284 ? -81.105 -36.498 -25.502 1.00 28.79 284 ALA B N 1
ATOM 5061 C CA . ALA B 2 284 ? -79.954 -36.216 -24.660 1.00 27.70 284 ALA B CA 1
ATOM 5062 C C . ALA B 2 284 ? -78.657 -36.585 -25.375 1.00 26.95 284 ALA B C 1
ATOM 5063 O O . ALA B 2 284 ? -77.629 -35.937 -25.163 1.00 25.88 284 ALA B O 1
ATOM 5065 N N . TYR B 2 285 ? -78.715 -37.628 -26.219 1.00 25.48 285 TYR B N 1
ATOM 5066 C CA . TYR B 2 285 ? -77.529 -38.105 -26.914 1.00 25.74 285 TYR B CA 1
ATOM 5067 C C . TYR B 2 285 ? -77.761 -38.150 -28.422 1.00 28.00 285 TYR B C 1
ATOM 5068 O O . TYR B 2 285 ? -77.697 -39.212 -29.039 1.00 29.69 285 TYR B O 1
ATOM 5077 N N . GLY B 2 286 ? -78.006 -36.975 -29.008 1.00 27.73 286 GLY B N 1
ATOM 5078 C CA . GLY B 2 286 ? -78.024 -36.838 -30.452 1.00 27.54 286 GLY B CA 1
ATOM 5079 C C . GLY B 2 286 ? -76.612 -36.917 -31.036 1.00 27.20 286 GLY B C 1
ATOM 5080 O O . GLY B 2 286 ? -75.630 -37.068 -30.310 1.00 25.58 286 GLY B O 1
ATOM 5081 N N . PRO B 2 287 ? -76.474 -36.822 -32.377 1.00 27.91 287 PRO B N 1
ATOM 5082 C CA . PRO B 2 287 ? -75.169 -36.914 -33.038 1.00 27.50 287 PRO B CA 1
ATOM 5083 C C . PRO B 2 287 ? -74.095 -35.964 -32.510 1.00 26.01 287 PRO B C 1
ATOM 5084 O O . PRO B 2 287 ? -72.944 -36.366 -32.354 1.00 24.20 287 PRO B O 1
ATOM 5088 N N . ASP B 2 288 ? -74.471 -34.712 -32.228 1.00 27.06 288 ASP B N 1
ATOM 5089 C CA . ASP B 2 288 ? -73.508 -33.737 -31.734 1.00 27.67 288 ASP B CA 1
ATOM 5090 C C . ASP B 2 288 ? -73.015 -34.141 -30.344 1.00 24.60 288 ASP B C 1
ATOM 5091 O O . ASP B 2 288 ? -71.833 -33.979 -30.039 1.00 24.67 288 ASP B O 1
ATOM 5096 N N . GLU B 2 289 ? -73.927 -34.651 -29.505 1.00 23.37 289 GLU B N 1
ATOM 5097 C CA . GLU B 2 289 ? -73.581 -35.036 -28.142 1.00 22.99 289 GLU B CA 1
ATOM 5098 C C . GLU B 2 289 ? -72.700 -36.285 -28.170 1.00 24.02 289 GLU B C 1
ATOM 5099 O O . GLU B 2 289 ? -71.715 -36.368 -27.438 1.00 23.33 289 GLU B O 1
ATOM 5105 N N . MET B 2 290 ? -73.041 -37.239 -29.050 1.00 24.42 290 MET B N 1
ATOM 5106 C CA . MET B 2 290 ? -72.287 -38.481 -29.162 1.00 25.75 290 MET B CA 1
ATOM 5107 C C . MET B 2 290 ? -70.862 -38.205 -29.640 1.00 25.46 290 MET B C 1
ATOM 5108 O O . MET B 2 290 ? -69.921 -38.857 -29.189 1.00 25.81 290 MET B O 1
ATOM 5113 N N . ARG B 2 291 ? -70.710 -37.229 -30.544 1.00 25.49 291 ARG B N 1
ATOM 5114 C CA . ARG B 2 291 ? -69.401 -36.785 -31.004 1.00 26.07 291 ARG B CA 1
ATOM 5115 C C . ARG B 2 291 ? -68.562 -36.284 -29.827 1.00 24.69 291 ARG B C 1
ATOM 5116 O O . ARG B 2 291 ? -67.399 -36.663 -29.683 1.00 23.30 291 ARG B O 1
ATOM 5124 N N . ALA B 2 292 ? -69.147 -35.419 -28.987 1.00 22.61 292 ALA B N 1
ATOM 5125 C CA . ALA B 2 292 ? -68.408 -34.864 -27.860 1.00 22.19 292 ALA B CA 1
ATOM 5126 C C . ALA B 2 292 ? -68.010 -35.974 -26.885 1.00 20.70 292 ALA B C 1
ATOM 5127 O O . ALA B 2 292 ? -66.894 -35.980 -26.370 1.00 21.10 292 ALA B O 1
ATOM 5129 N N . VAL B 2 293 ? -68.928 -36.911 -26.634 1.00 21.00 293 VAL B N 1
ATOM 5130 C CA . VAL B 2 293 ? -68.664 -37.993 -25.693 1.00 21.66 293 VAL B CA 1
ATOM 5131 C C . VAL B 2 293 ? -67.538 -38.875 -26.238 1.00 23.47 293 VAL B C 1
ATOM 5132 O O . VAL B 2 293 ? -66.630 -39.256 -25.498 1.00 22.67 293 VAL B O 1
ATOM 5136 N N . ALA B 2 294 ? -67.603 -39.202 -27.537 1.00 22.20 294 ALA B N 1
ATOM 5137 C CA . ALA B 2 294 ? -66.594 -40.057 -28.150 1.00 23.77 294 ALA B CA 1
ATOM 5138 C C . ALA B 2 294 ? -65.204 -39.415 -28.104 1.00 24.64 294 ALA B C 1
ATOM 5139 O O . ALA B 2 294 ? -64.200 -40.125 -28.047 1.00 23.92 294 ALA B O 1
ATOM 5141 N N . ALA B 2 295 ? -65.147 -38.076 -28.120 1.00 23.13 295 ALA B N 1
ATOM 5142 C CA . ALA B 2 295 ? -63.887 -37.349 -28.159 1.00 22.92 295 ALA B CA 1
ATOM 5143 C C . ALA B 2 295 ? -63.267 -37.183 -26.769 1.00 23.30 295 ALA B C 1
ATOM 5144 O O . ALA B 2 295 ? -62.117 -36.760 -26.661 1.00 22.81 295 ALA B O 1
ATOM 5146 N N . LEU B 2 296 ? -64.028 -37.508 -25.716 1.00 23.25 296 LEU B N 1
ATOM 5147 C CA . LEU B 2 296 ? -63.697 -37.133 -24.344 1.00 23.12 296 LEU B CA 1
ATOM 5148 C C . LEU B 2 296 ? -62.345 -37.712 -23.910 1.00 22.88 296 LEU B C 1
ATOM 5149 O O . LEU B 2 296 ? -61.458 -36.972 -23.490 1.00 23.13 296 LEU B O 1
ATOM 5154 N N . ASP B 2 297 ? -62.186 -39.031 -24.047 1.00 24.37 297 ASP B N 1
ATOM 5155 C CA . ASP B 2 297 ? -61.078 -39.772 -23.457 1.00 25.83 297 ASP B CA 1
ATOM 5156 C C . ASP B 2 297 ? -59.740 -39.362 -24.071 1.00 26.86 297 ASP B C 1
ATOM 5157 O O . ASP B 2 297 ? -58.728 -39.325 -23.369 1.00 27.94 297 ASP B O 1
ATOM 5162 N N . SER B 2 298 ? -59.745 -39.001 -25.362 1.00 25.23 298 SER B N 1
ATOM 5163 C CA . SER B 2 298 ? -58.501 -38.719 -26.063 1.00 25.17 298 SER B CA 1
ATOM 5164 C C . SER B 2 298 ? -58.218 -37.218 -26.179 1.00 25.76 298 SER B C 1
ATOM 5165 O O . SER B 2 298 ? -57.229 -36.836 -26.803 1.00 24.23 298 SER B O 1
ATOM 5168 N N . PHE B 2 299 ? -59.078 -36.363 -25.593 1.00 25.05 299 PHE B N 1
ATOM 5169 C CA . PHE B 2 299 ? -58.899 -34.920 -25.699 1.00 25.88 299 PHE B CA 1
ATOM 5170 C C . PHE B 2 299 ? -57.559 -34.487 -25.103 1.00 26.86 299 PHE B C 1
ATOM 5171 O O . PHE B 2 299 ? -57.247 -34.789 -23.952 1.00 27.48 299 PHE B O 1
ATOM 5179 N N . VAL B 2 300 ? -56.786 -33.755 -25.912 1.00 27.62 300 VAL B N 1
ATOM 5180 C CA . VAL B 2 300 ? -55.530 -33.142 -25.513 1.00 28.53 300 VAL B CA 1
ATOM 5181 C C . VAL B 2 300 ? -55.645 -31.663 -25.872 1.00 27.63 300 VAL B C 1
ATOM 5182 O O . VAL B 2 300 ? -55.906 -31.333 -27.026 1.00 27.73 300 VAL B O 1
ATOM 5186 N N . PRO B 2 301 ? -55.489 -30.724 -24.910 1.00 28.49 301 PRO B N 1
ATOM 5187 C CA . PRO B 2 301 ? -55.616 -29.298 -25.209 1.00 29.27 301 PRO B CA 1
ATOM 5188 C C . PRO B 2 301 ? -54.438 -28.789 -26.035 1.00 30.75 301 PRO B C 1
ATOM 5189 O O . PRO B 2 301 ? -53.372 -29.407 -26.052 1.00 29.99 301 PRO B O 1
ATOM 5193 N N . SER B 2 302 ? -54.655 -27.650 -26.700 1.00 32.05 302 SER B N 1
ATOM 5194 C CA . SER B 2 302 ? -53.719 -27.083 -27.658 1.00 33.85 302 SER B CA 1
ATOM 5195 C C . SER B 2 302 ? -52.436 -26.629 -26.962 1.00 36.58 302 SER B C 1
ATOM 5196 O O . SER B 2 302 ? -51.376 -26.608 -27.583 1.00 34.89 302 SER B O 1
ATOM 5199 N N . GLN B 2 303 ? -52.547 -26.234 -25.685 1.00 34.51 303 GLN B N 1
ATOM 5200 C CA . GLN B 2 303 ? -51.397 -25.843 -24.882 1.00 36.08 303 GLN B CA 1
ATOM 5201 C C . GLN B 2 303 ? -51.548 -26.432 -23.479 1.00 36.23 303 GLN B C 1
ATOM 5202 O O . GLN B 2 303 ? -52.664 -26.697 -23.031 1.00 32.01 303 GLN B O 1
ATOM 5208 N N . GLU B 2 304 ? -50.416 -26.630 -22.792 1.00 33.85 304 GLU B N 1
ATOM 5209 C CA . GLU B 2 304 ? -50.414 -27.210 -21.456 1.00 34.87 304 GLU B CA 1
ATOM 5210 C C . GLU B 2 304 ? -51.175 -26.296 -20.496 1.00 33.38 304 GLU B C 1
ATOM 5211 O O . GLU B 2 304 ? -51.007 -25.077 -20.527 1.00 33.04 304 GLU B O 1
ATOM 5217 N N . LYS B 2 305 ? -52.011 -26.909 -19.650 1.00 31.99 305 LYS B N 1
ATOM 5218 C CA . LYS B 2 305 ? -52.814 -26.181 -18.679 1.00 31.55 305 LYS B CA 1
ATOM 5219 C C . LYS B 2 305 ? -52.108 -26.187 -17.325 1.00 31.19 305 LYS B C 1
ATOM 5220 O O . LYS B 2 305 ? -51.510 -27.189 -16.933 1.00 31.48 305 LYS B O 1
ATOM 5226 N N . ALA B 2 306 ? -52.208 -25.059 -16.614 1.00 29.64 306 ALA B N 1
ATOM 5227 C CA . ALA B 2 306 ? -51.656 -24.936 -15.275 1.00 29.76 306 ALA B CA 1
ATOM 5228 C C . ALA B 2 306 ? -52.567 -25.653 -14.281 1.00 29.57 306 ALA B C 1
ATOM 5229 O O . ALA B 2 306 ? -53.747 -25.874 -14.550 1.00 27.85 306 ALA B O 1
ATOM 5231 N N . VAL B 2 307 ? -51.987 -26.035 -13.139 1.00 28.18 307 VAL B N 1
ATOM 5232 C CA . VAL B 2 307 ? -52.738 -26.671 -12.072 1.00 28.01 307 VAL B CA 1
ATOM 5233 C C . VAL B 2 307 ? -52.471 -25.878 -10.798 1.00 27.66 307 VAL B C 1
ATOM 5234 O O . VAL B 2 307 ? -51.518 -25.104 -10.722 1.00 27.72 307 VAL B O 1
ATOM 5238 N N . VAL B 2 308 ? -53.340 -26.045 -9.803 1.00 28.44 308 VAL B N 1
ATOM 5239 C CA . VAL B 2 308 ? -53.169 -25.278 -8.585 1.00 28.87 308 VAL B CA 1
ATOM 5240 C C . VAL B 2 308 ? -51.880 -25.746 -7.900 1.00 29.46 308 VAL B C 1
ATOM 5241 O O . VAL B 2 308 ? -51.584 -26.938 -7.868 1.00 29.95 308 VAL B O 1
ATOM 5245 N N . HIS B 2 309 ? -51.093 -24.783 -7.411 1.00 29.63 309 HIS B N 1
ATOM 5246 C CA . HIS B 2 309 ? -49.789 -25.030 -6.813 1.00 33.18 309 HIS B CA 1
ATOM 5247 C C . HIS B 2 309 ? -49.458 -23.872 -5.879 1.00 33.13 309 HIS B C 1
ATOM 5248 O O . HIS B 2 309 ? -48.897 -22.867 -6.303 1.00 34.06 309 HIS B O 1
ATOM 5255 N N . ALA B 2 310 ? -49.851 -24.010 -4.611 1.00 35.48 310 ALA B N 1
ATOM 5256 C CA . ALA B 2 310 ? -49.748 -22.911 -3.667 1.00 35.20 310 ALA B CA 1
ATOM 5257 C C . ALA B 2 310 ? -49.259 -23.439 -2.323 1.00 33.26 310 ALA B C 1
ATOM 5258 O O . ALA B 2 310 ? -49.607 -24.551 -1.930 1.00 36.68 310 ALA B O 1
ATOM 5260 N N . SER B 2 311 ? -48.461 -22.619 -1.639 1.00 29.76 311 SER B N 1
ATOM 5261 C CA . SER B 2 311 ? -47.914 -22.972 -0.340 1.00 28.82 311 SER B CA 1
ATOM 5262 C C . SER B 2 311 ? -49.017 -22.938 0.713 1.00 26.81 311 SER B C 1
ATOM 5263 O O . SER B 2 311 ? -50.063 -22.320 0.513 1.00 23.88 311 SER B O 1
ATOM 5266 N N . ARG B 2 312 ? -48.747 -23.616 1.835 1.00 24.00 312 ARG B N 1
ATOM 5267 C CA . ARG B 2 312 ? -49.612 -23.581 3.001 1.00 22.65 312 ARG B CA 1
ATOM 5268 C C . ARG B 2 312 ? -49.797 -22.135 3.455 1.00 21.79 312 ARG B C 1
ATOM 5269 O O . ARG B 2 312 ? -50.911 -21.734 3.778 1.00 21.39 312 ARG B O 1
ATOM 5277 N N . ALA B 2 313 ? -48.698 -21.365 3.495 1.00 20.69 313 ALA B N 1
ATOM 5278 C CA . ALA B 2 313 ? -48.745 -19.982 3.952 1.00 20.82 313 ALA B CA 1
ATOM 5279 C C . ALA B 2 313 ? -49.712 -19.166 3.098 1.00 20.04 313 ALA B C 1
ATOM 5280 O O . ALA B 2 313 ? -50.502 -18.375 3.617 1.00 20.22 313 ALA B O 1
ATOM 5282 N N . MET B 2 314 ? -49.664 -19.391 1.783 1.00 20.88 314 MET B N 1
ATOM 5283 C CA . MET B 2 314 ? -50.508 -18.647 0.866 1.00 21.04 314 MET B CA 1
ATOM 5284 C C . MET B 2 314 ? -51.974 -19.051 1.056 1.00 21.14 314 MET B C 1
ATOM 5285 O O . MET B 2 314 ? -52.851 -18.190 1.116 1.00 20.44 314 MET B O 1
ATOM 5290 N N . GLN B 2 315 ? -52.240 -20.359 1.171 1.00 20.17 315 GLN B N 1
ATOM 5291 C CA . GLN B 2 315 ? -53.611 -20.823 1.330 1.00 21.51 315 GLN B CA 1
ATOM 5292 C C . GLN B 2 315 ? -54.184 -20.359 2.669 1.00 21.27 315 GLN B C 1
ATOM 5293 O O . GLN B 2 315 ? -55.327 -19.902 2.716 1.00 20.86 315 GLN B O 1
ATOM 5299 N N . SER B 2 316 ? -53.386 -20.463 3.745 1.00 20.85 316 SER B N 1
ATOM 5300 C CA A SER B 2 316 ? -53.796 -20.018 5.070 0.48 20.90 316 SER B CA 1
ATOM 5301 C CA B SER B 2 316 ? -53.819 -20.021 5.063 0.52 21.21 316 SER B CA 1
ATOM 5302 C C . SER B 2 316 ? -54.211 -18.547 5.036 1.00 21.74 316 SER B C 1
ATOM 5303 O O . SER B 2 316 ? -55.241 -18.164 5.605 1.00 20.78 316 SER B O 1
ATOM 5308 N N . LEU B 2 317 ? -53.387 -17.727 4.370 1.00 20.39 317 LEU B N 1
ATOM 5309 C CA A LEU B 2 317 ? -53.637 -16.296 4.284 0.49 21.41 317 LEU B CA 1
ATOM 5310 C CA B LEU B 2 317 ? -53.633 -16.296 4.283 0.51 21.30 317 LEU B CA 1
ATOM 5311 C C . LEU B 2 317 ? -54.917 -16.036 3.492 1.00 20.57 317 LEU B C 1
ATOM 5312 O O . LEU B 2 317 ? -55.742 -15.220 3.893 1.00 20.53 317 LEU B O 1
ATOM 5321 N N . MET B 2 318 ? -55.089 -16.739 2.367 1.00 20.37 318 MET B N 1
ATOM 5322 C CA . MET B 2 318 ? -56.227 -16.473 1.497 1.00 20.70 318 MET B CA 1
ATOM 5323 C C . MET B 2 318 ? -57.552 -16.877 2.155 1.00 21.23 318 MET B C 1
ATOM 5324 O O . MET B 2 318 ? -58.559 -16.202 1.960 1.00 20.56 318 MET B O 1
ATOM 5329 N N . VAL B 2 319 ? -57.543 -17.939 2.974 1.00 20.12 319 VAL B N 1
ATOM 5330 C CA . VAL B 2 319 ? -58.731 -18.328 3.719 1.00 20.88 319 VAL B CA 1
ATOM 5331 C C . VAL B 2 319 ? -59.011 -17.281 4.801 1.00 21.25 319 VAL B C 1
ATOM 5332 O O . VAL B 2 319 ? -60.158 -16.877 4.988 1.00 20.64 319 VAL B O 1
ATOM 5336 N N . ASP B 2 320 ? -57.953 -16.842 5.498 1.00 20.47 320 ASP B N 1
ATOM 5337 C CA . ASP B 2 320 ? -58.076 -15.847 6.557 1.00 22.16 320 ASP B CA 1
ATOM 5338 C C . ASP B 2 320 ? -58.721 -14.564 6.020 1.00 20.99 320 ASP B C 1
ATOM 5339 O O . ASP B 2 320 ? -59.615 -14.013 6.659 1.00 21.29 320 ASP B O 1
ATOM 5344 N N . LEU B 2 321 ? -58.271 -14.102 4.843 1.00 19.98 321 LEU B N 1
ATOM 5345 C CA . LEU B 2 321 ? -58.744 -12.851 4.263 1.00 20.74 321 LEU B CA 1
ATOM 5346 C C . LEU B 2 321 ? -60.211 -12.967 3.845 1.00 21.59 321 LEU B C 1
ATOM 5347 O O . LEU B 2 321 ? -60.932 -11.968 3.840 1.00 21.70 321 LEU B O 1
ATOM 5352 N N . ALA B 2 322 ? -60.633 -14.183 3.488 1.00 21.18 322 ALA B N 1
ATOM 5353 C CA . ALA B 2 322 ? -62.009 -14.423 3.083 1.00 21.48 322 ALA B CA 1
ATOM 5354 C C . ALA B 2 322 ? -62.943 -14.423 4.292 1.00 21.66 322 ALA B C 1
ATOM 5355 O O . ALA B 2 322 ? -64.117 -14.079 4.156 1.00 22.61 322 ALA B O 1
ATOM 5357 N N . LEU B 2 323 ? -62.438 -14.837 5.460 1.00 21.32 323 LEU B N 1
ATOM 5358 C CA . LEU B 2 323 ? -63.323 -15.141 6.576 1.00 22.70 323 LEU B CA 1
ATOM 5359 C C . LEU B 2 323 ? -63.136 -14.194 7.761 1.00 24.81 323 LEU B C 1
ATOM 5360 O O . LEU B 2 323 ? -63.916 -14.266 8.710 1.00 24.80 323 LEU B O 1
ATOM 5365 N N . ARG B 2 324 ? -62.114 -13.326 7.714 1.00 24.35 324 ARG B N 1
ATOM 5366 C CA . ARG B 2 324 ? -61.777 -12.495 8.866 1.00 26.77 324 ARG B CA 1
ATOM 5367 C C . ARG B 2 324 ? -61.670 -11.033 8.430 1.00 26.47 324 ARG B C 1
ATOM 5368 O O . ARG B 2 324 ? -60.606 -10.583 8.004 1.00 26.77 324 ARG B O 1
ATOM 5376 N N . PRO B 2 325 ? -62.782 -10.259 8.480 1.00 26.30 325 PRO B N 1
ATOM 5377 C CA . PRO B 2 325 ? -62.784 -8.857 8.047 1.00 26.60 325 PRO B CA 1
ATOM 5378 C C . PRO B 2 325 ? -61.714 -7.953 8.660 1.00 27.64 325 PRO B C 1
ATOM 5379 O O . PRO B 2 325 ? -61.196 -7.066 7.982 1.00 29.10 325 PRO B O 1
ATOM 5383 N N . ALA B 2 326 ? -61.381 -8.182 9.936 1.00 30.11 326 ALA B N 1
ATOM 5384 C CA . ALA B 2 326 ? -60.362 -7.376 10.595 1.00 31.72 326 ALA B CA 1
ATOM 5385 C C . ALA B 2 326 ? -59.004 -7.591 9.929 1.00 32.36 326 ALA B C 1
ATOM 5386 O O . ALA B 2 326 ? -58.238 -6.639 9.761 1.00 33.00 326 ALA B O 1
ATOM 5388 N N . LEU B 2 327 ? -58.711 -8.841 9.544 1.00 30.57 327 LEU B N 1
ATOM 5389 C CA . LEU B 2 327 ? -57.460 -9.131 8.859 1.00 30.45 327 LEU B CA 1
ATOM 5390 C C . LEU B 2 327 ? -57.468 -8.516 7.461 1.00 30.43 327 LEU B C 1
ATOM 5391 O O . LEU B 2 327 ? -56.446 -7.991 7.022 1.00 29.31 327 LEU B O 1
ATOM 5396 N N . LEU B 2 328 ? -58.617 -8.582 6.766 1.00 30.01 328 LEU B N 1
ATOM 5397 C CA . LEU B 2 328 ? -58.707 -8.051 5.412 1.00 30.32 328 LEU B CA 1
ATOM 5398 C C . LEU B 2 328 ? -58.420 -6.548 5.418 1.00 31.69 328 LEU B C 1
ATOM 5399 O O . LEU B 2 328 ? -57.737 -6.037 4.525 1.00 30.36 328 LEU B O 1
ATOM 5404 N N . GLU B 2 329 ? -58.955 -5.867 6.437 1.00 32.60 329 GLU B N 1
ATOM 5405 C CA . GLU B 2 329 ? -58.776 -4.440 6.666 1.00 36.55 329 GLU B CA 1
ATOM 5406 C C . GLU B 2 329 ? -57.289 -4.102 6.804 1.00 36.12 329 GLU B C 1
ATOM 5407 O O . GLU B 2 329 ? -56.809 -3.150 6.187 1.00 35.17 329 GLU B O 1
ATOM 5413 N N . GLN B 2 330 ? -56.570 -4.896 7.611 1.00 36.62 330 GLN B N 1
ATOM 5414 C CA . GLN B 2 330 ? -55.137 -4.744 7.826 1.00 36.66 330 GLN B CA 1
ATOM 5415 C C . GLN B 2 330 ? -54.366 -4.951 6.522 1.00 36.43 330 GLN B C 1
ATOM 5416 O O . GLN B 2 330 ? -53.479 -4.161 6.198 1.00 35.50 330 GLN B O 1
ATOM 5422 N N . TYR B 2 331 ? -54.705 -6.015 5.781 1.00 32.08 331 TYR B N 1
ATOM 5423 C CA . TYR B 2 331 ? -54.026 -6.319 4.531 1.00 32.95 331 TYR B CA 1
ATOM 5424 C C . TYR B 2 331 ? -54.179 -5.156 3.553 1.00 34.23 331 TYR B C 1
ATOM 5425 O O . TYR B 2 331 ? -53.207 -4.734 2.930 1.00 36.15 331 TYR B O 1
ATOM 5434 N N . LYS B 2 332 ? -55.411 -4.651 3.426 1.00 35.29 332 LYS B N 1
ATOM 5435 C CA . LYS B 2 332 ? -55.737 -3.634 2.438 1.00 36.64 332 LYS B CA 1
ATOM 5436 C C . LYS B 2 332 ? -55.013 -2.328 2.756 1.00 38.43 332 LYS B C 1
ATOM 5437 O O . LYS B 2 332 ? -54.627 -1.605 1.838 1.00 38.72 332 LYS B O 1
ATOM 5443 N N . ALA B 2 333 ? -54.842 -2.051 4.055 1.00 36.82 333 ALA B N 1
ATOM 5444 C CA . ALA B 2 333 ? -54.245 -0.824 4.555 1.00 37.72 333 ALA B CA 1
ATOM 5445 C C . ALA B 2 333 ? -52.749 -0.784 4.244 1.00 40.36 333 ALA B C 1
ATOM 5446 O O . ALA B 2 333 ? -52.203 0.293 4.014 1.00 40.91 333 ALA B O 1
ATOM 5448 N N . ASP B 2 334 ? -52.098 -1.959 4.255 1.00 37.77 334 ASP B N 1
ATOM 5449 C CA . ASP B 2 334 ? -50.664 -2.068 4.025 1.00 36.61 334 ASP B CA 1
ATOM 5450 C C . ASP B 2 334 ? -50.328 -3.500 3.614 1.00 34.24 334 ASP B C 1
ATOM 5451 O O . ASP B 2 334 ? -49.909 -4.302 4.450 1.00 32.37 334 ASP B O 1
ATOM 5456 N N . PRO B 2 335 ? -50.496 -3.862 2.319 1.00 33.53 335 PRO B N 1
ATOM 5457 C CA . PRO B 2 335 ? -50.294 -5.240 1.868 1.00 31.91 335 PRO B CA 1
ATOM 5458 C C . PRO B 2 335 ? -48.877 -5.779 2.051 1.00 32.07 335 PRO B C 1
ATOM 5459 O O . PRO B 2 335 ? -48.699 -6.975 2.285 1.00 30.53 335 PRO B O 1
ATOM 5463 N N . VAL B 2 336 ? -47.880 -4.892 1.949 1.00 31.74 336 VAL B N 1
ATOM 5464 C CA . VAL B 2 336 ? -46.482 -5.288 2.051 1.00 32.26 336 VAL B CA 1
ATOM 5465 C C . VAL B 2 336 ? -46.158 -5.673 3.495 1.00 31.46 336 VAL B C 1
ATOM 5466 O O . VAL B 2 336 ? -45.531 -6.702 3.734 1.00 31.65 336 VAL B O 1
ATOM 5470 N N . ALA B 2 337 ? -46.578 -4.834 4.449 1.00 32.26 337 ALA B N 1
ATOM 5471 C CA . ALA B 2 337 ? -46.343 -5.105 5.860 1.00 31.03 337 ALA B CA 1
ATOM 5472 C C . ALA B 2 337 ? -47.100 -6.363 6.280 1.00 31.98 337 ALA B C 1
ATOM 5473 O O . ALA B 2 337 ? -46.588 -7.163 7.065 1.00 31.96 337 ALA B O 1
ATOM 5475 N N . PHE B 2 338 ? -48.317 -6.530 5.743 1.00 30.98 338 PHE B N 1
ATOM 5476 C CA . PHE B 2 338 ? -49.138 -7.675 6.098 1.00 31.31 338 PHE B CA 1
ATOM 5477 C C . PHE B 2 338 ? -48.469 -8.970 5.639 1.00 30.05 338 PHE B C 1
ATOM 5478 O O . PHE B 2 338 ? -48.369 -9.914 6.422 1.00 30.23 338 PHE B O 1
ATOM 5486 N N . ALA B 2 339 ? -48.003 -9.003 4.381 1.00 29.17 339 ALA B N 1
ATOM 5487 C CA . ALA B 2 339 ? -47.365 -10.189 3.825 1.00 29.62 339 ALA B CA 1
ATOM 5488 C C . ALA B 2 339 ? -46.124 -10.560 4.635 1.00 30.09 339 ALA B C 1
ATOM 5489 O O . ALA B 2 339 ? -45.781 -11.739 4.730 1.00 28.56 339 ALA B O 1
ATOM 5491 N N . ASN B 2 340 ? -45.479 -9.545 5.225 1.00 31.97 340 ASN B N 1
ATOM 5492 C CA . ASN B 2 340 ? -44.269 -9.737 6.013 1.00 34.48 340 ASN B CA 1
ATOM 5493 C C . ASN B 2 340 ? -44.583 -10.271 7.411 1.00 33.69 340 ASN B C 1
ATOM 5494 O O . ASN B 2 340 ? -43.666 -10.497 8.199 1.00 36.72 340 ASN B O 1
ATOM 5499 N N . THR B 2 341 ? -45.867 -10.464 7.729 1.00 32.10 341 THR B N 1
ATOM 5500 C CA . THR B 2 341 ? -46.230 -11.089 8.994 1.00 31.21 341 THR B CA 1
ATOM 5501 C C . THR B 2 341 ? -46.417 -12.595 8.805 1.00 31.13 341 THR B C 1
ATOM 5502 O O . THR B 2 341 ? -46.648 -13.327 9.773 1.00 29.75 341 THR B O 1
ATOM 5506 N N . ARG B 2 342 ? -46.333 -13.044 7.547 1.00 28.29 342 ARG B N 1
ATOM 5507 C CA . ARG B 2 342 ? -46.487 -14.452 7.217 1.00 27.57 342 ARG B CA 1
ATOM 5508 C C . ARG B 2 342 ? -45.209 -14.930 6.529 1.00 27.44 342 ARG B C 1
ATOM 5509 O O . ARG B 2 342 ? -45.144 -14.977 5.304 1.00 25.21 342 ARG B O 1
ATOM 5517 N N . ASN B 2 343 ? -44.190 -15.290 7.325 1.00 29.18 343 ASN B N 1
ATOM 5518 C CA . ASN B 2 343 ? -42.851 -15.518 6.793 1.00 30.86 343 ASN B CA 1
ATOM 5519 C C . ASN B 2 343 ? -42.733 -16.887 6.133 1.00 29.92 343 ASN B C 1
ATOM 5520 O O . ASN B 2 343 ? -41.696 -17.210 5.557 1.00 28.95 343 ASN B O 1
ATOM 5525 N N . GLY B 2 344 ? -43.803 -17.684 6.205 1.00 26.77 344 GLY B N 1
ATOM 5526 C CA . GLY B 2 344 ? -43.837 -18.940 5.481 1.00 26.07 344 GLY B CA 1
ATOM 5527 C C . GLY B 2 344 ? -44.032 -18.734 3.983 1.00 25.31 344 GLY B C 1
ATOM 5528 O O . GLY B 2 344 ? -43.847 -19.668 3.203 1.00 26.72 344 GLY B O 1
ATOM 5529 N N . LEU B 2 345 ? -44.450 -17.521 3.601 1.00 25.88 345 LEU B N 1
ATOM 5530 C CA . LEU B 2 345 ? -44.641 -17.168 2.200 1.00 27.42 345 LEU B CA 1
ATOM 5531 C C . LEU B 2 345 ? -43.288 -17.146 1.493 1.00 29.75 345 LEU B C 1
ATOM 5532 O O . LEU B 2 345 ? -42.298 -16.719 2.083 1.00 29.66 345 LEU B O 1
ATOM 5537 N N . THR B 2 346 ? -43.279 -17.570 0.223 1.00 32.20 346 THR B N 1
ATOM 5538 C CA . THR B 2 346 ? -42.115 -17.448 -0.644 1.00 34.38 346 THR B CA 1
ATOM 5539 C C . THR B 2 346 ? -41.890 -15.977 -0.993 1.00 35.05 346 THR B C 1
ATOM 5540 O O . THR B 2 346 ? -42.774 -15.139 -0.809 1.00 31.86 346 THR B O 1
ATOM 5544 N N . ALA B 2 347 ? -40.699 -15.664 -1.513 1.00 33.71 347 ALA B N 1
ATOM 5545 C CA . ALA B 2 347 ? -40.418 -14.305 -1.951 1.00 33.89 347 ALA B CA 1
ATOM 5546 C C . ALA B 2 347 ? -41.386 -13.891 -3.062 1.00 30.96 347 ALA B C 1
ATOM 5547 O O . ALA B 2 347 ? -41.823 -12.745 -3.095 1.00 32.61 347 ALA B O 1
ATOM 5549 N N . GLN B 2 348 ? -41.710 -14.832 -3.959 1.00 30.50 348 GLN B N 1
ATOM 5550 C CA . GLN B 2 348 ? -42.609 -14.597 -5.081 1.00 31.39 348 GLN B CA 1
ATOM 5551 C C . GLN B 2 348 ? -44.026 -14.305 -4.578 1.00 30.63 348 GLN B C 1
ATOM 5552 O O . GLN B 2 348 ? -44.693 -13.400 -5.078 1.00 28.19 348 GLN B O 1
ATOM 5558 N N . GLU B 2 349 ? -44.479 -15.089 -3.591 1.00 29.63 349 GLU B N 1
ATOM 5559 C CA . GLU B 2 349 ? -45.804 -14.907 -3.008 1.00 28.59 349 GLU B CA 1
ATOM 5560 C C . GLU B 2 349 ? -45.891 -13.548 -2.316 1.00 26.98 349 GLU B C 1
ATOM 5561 O O . GLU B 2 349 ? -46.899 -12.860 -2.435 1.00 27.03 349 GLU B O 1
ATOM 5567 N N . LYS B 2 350 ? -44.836 -13.167 -1.584 1.00 27.04 350 LYS B N 1
ATOM 5568 C CA . LYS B 2 350 ? -44.849 -11.908 -0.860 1.00 29.22 350 LYS B CA 1
ATOM 5569 C C . LYS B 2 350 ? -44.951 -10.760 -1.860 1.00 29.79 350 LYS B C 1
ATOM 5570 O O . LYS B 2 350 ? -45.701 -9.810 -1.642 1.00 29.78 350 LYS B O 1
ATOM 5576 N N . PHE B 2 351 ? -44.204 -10.882 -2.964 1.00 29.62 351 PHE B N 1
ATOM 5577 C CA . PHE B 2 351 ? -44.178 -9.853 -3.992 1.00 30.10 351 PHE B CA 1
ATOM 5578 C C . PHE B 2 351 ? -45.563 -9.723 -4.623 1.00 29.30 351 PHE B C 1
ATOM 5579 O O . PHE B 2 351 ? -46.074 -8.614 -4.761 1.00 29.76 351 PHE B O 1
ATOM 5587 N N . ALA B 2 352 ? -46.167 -10.871 -4.967 1.00 28.14 352 ALA B N 1
ATOM 5588 C CA . ALA B 2 352 ? -47.480 -10.909 -5.593 1.00 27.87 352 ALA B CA 1
ATOM 5589 C C . ALA B 2 352 ? -48.522 -10.258 -4.688 1.00 28.42 352 ALA B C 1
ATOM 5590 O O . ALA B 2 352 ? -49.352 -9.490 -5.173 1.00 30.21 352 ALA B O 1
ATOM 5592 N N . LEU B 2 353 ? -48.452 -10.559 -3.381 1.00 28.55 353 LEU B N 1
ATOM 5593 C CA . LEU B 2 353 ? -49.424 -10.083 -2.405 1.00 28.85 353 LEU B CA 1
ATOM 5594 C C . LEU B 2 353 ? -49.290 -8.578 -2.197 1.00 30.44 353 LEU B C 1
ATOM 5595 O O . LEU B 2 353 ? -50.287 -7.899 -1.954 1.00 31.43 353 LEU B O 1
ATOM 5600 N N . GLY B 2 354 ? -48.052 -8.079 -2.281 1.00 33.21 354 GLY B N 1
ATOM 5601 C CA . GLY B 2 354 ? -47.760 -6.665 -2.089 1.00 33.03 354 GLY B CA 1
ATOM 5602 C C . GLY B 2 354 ? -48.360 -5.787 -3.186 1.00 34.17 354 GLY B C 1
ATOM 5603 O O . GLY B 2 354 ? -48.637 -4.612 -2.951 1.00 36.80 354 GLY B O 1
ATOM 5604 N N . LEU B 2 355 ? -48.559 -6.360 -4.379 1.00 34.35 355 LEU B N 1
ATOM 5605 C CA . LEU B 2 355 ? -49.147 -5.635 -5.497 1.00 35.26 355 LEU B CA 1
ATOM 5606 C C . LEU B 2 355 ? -50.640 -5.392 -5.261 1.00 39.03 355 LEU B C 1
ATOM 5607 O O . LEU B 2 355 ? -51.205 -4.430 -5.787 1.00 38.35 355 LEU B O 1
ATOM 5612 N N . LYS B 2 356 ? -51.271 -6.278 -4.476 1.00 38.95 356 LYS B N 1
ATOM 5613 C CA . LYS B 2 356 ? -52.690 -6.193 -4.160 1.00 38.41 356 LYS B CA 1
ATOM 5614 C C . LYS B 2 356 ? -53.505 -6.092 -5.451 1.00 38.17 356 LYS B C 1
ATOM 5615 O O . LYS B 2 356 ? -54.255 -5.139 -5.648 1.00 39.77 356 LYS B O 1
ATOM 5621 N N . LYS B 2 357 ? -53.336 -7.094 -6.322 1.00 36.92 357 LYS B N 1
ATOM 5622 C CA . LYS B 2 357 ? -54.094 -7.246 -7.552 1.00 37.77 357 LYS B CA 1
ATOM 5623 C C . LYS B 2 357 ? -54.382 -8.732 -7.754 1.00 36.83 357 LYS B C 1
ATOM 5624 O O . LYS B 2 357 ? -53.598 -9.567 -7.312 1.00 35.76 357 LYS B O 1
ATOM 5630 N N . PRO B 2 358 ? -55.502 -9.110 -8.416 1.00 35.80 358 PRO B N 1
ATOM 5631 C CA . PRO B 2 358 ? -55.831 -10.522 -8.637 1.00 34.66 358 PRO B CA 1
ATOM 5632 C C . PRO B 2 358 ? -54.905 -11.287 -9.581 1.00 33.28 358 PRO B C 1
ATOM 5633 O O . PRO B 2 358 ? -54.550 -12.429 -9.307 1.00 32.32 358 PRO B O 1
ATOM 5637 N N . GLY B 2 359 ? -54.525 -10.655 -10.699 1.00 33.12 359 GLY B N 1
ATOM 5638 C CA . GLY B 2 359 ? -53.737 -11.320 -11.726 1.00 32.46 359 GLY B CA 1
ATOM 5639 C C . GLY B 2 359 ? -52.464 -11.971 -11.178 1.00 31.27 359 GLY B C 1
ATOM 5640 O O . GLY B 2 359 ? -52.166 -13.115 -11.517 1.00 31.23 359 GLY B O 1
ATOM 5641 N N . PRO B 2 360 ? -51.653 -11.260 -10.360 1.00 31.55 360 PRO B N 1
ATOM 5642 C CA . PRO B 2 360 ? -50.458 -11.848 -9.741 1.00 31.18 360 PRO B CA 1
ATOM 5643 C C . PRO B 2 360 ? -50.728 -13.074 -8.866 1.00 30.66 360 PRO B C 1
ATOM 5644 O O . PRO B 2 360 ? -49.896 -13.979 -8.786 1.00 30.19 360 PRO B O 1
ATOM 5648 N N . ILE B 2 361 ? -51.900 -13.105 -8.219 1.00 28.76 361 ILE B N 1
ATOM 5649 C CA . ILE B 2 361 ? -52.269 -14.237 -7.377 1.00 27.50 361 ILE B CA 1
ATOM 5650 C C . ILE B 2 361 ? -52.319 -15.507 -8.225 1.00 27.37 361 ILE B C 1
ATOM 5651 O O . ILE B 2 361 ? -51.838 -16.559 -7.803 1.00 27.44 361 ILE B O 1
ATOM 5656 N N . PHE B 2 362 ? -52.880 -15.405 -9.437 1.00 28.09 362 PHE B N 1
ATOM 5657 C CA . PHE B 2 362 ? -52.990 -16.570 -10.304 1.00 30.08 362 PHE B CA 1
ATOM 5658 C C . PHE B 2 362 ? -51.609 -17.107 -10.681 1.00 31.28 362 PHE B C 1
ATOM 5659 O O . PHE B 2 362 ? -51.429 -18.315 -10.811 1.00 33.07 362 PHE B O 1
ATOM 5667 N N . VAL B 2 363 ? -50.635 -16.205 -10.839 1.00 33.10 363 VAL B N 1
ATOM 5668 C CA . VAL B 2 363 ? -49.299 -16.593 -11.274 1.00 32.40 363 VAL B CA 1
ATOM 5669 C C . VAL B 2 363 ? -48.623 -17.446 -10.202 1.00 32.81 363 VAL B C 1
ATOM 5670 O O . VAL B 2 363 ? -47.989 -18.452 -10.522 1.00 37.68 363 VAL B O 1
ATOM 5674 N N . VAL B 2 364 ? -48.789 -17.068 -8.928 1.00 29.94 364 VAL B N 1
ATOM 5675 C CA . VAL B 2 364 ? -48.072 -17.729 -7.848 1.00 28.68 364 VAL B CA 1
ATOM 5676 C C . VAL B 2 364 ? -48.861 -18.920 -7.301 1.00 30.16 364 VAL B C 1
ATOM 5677 O O . VAL B 2 364 ? -48.283 -19.788 -6.646 1.00 31.43 364 VAL B O 1
ATOM 5681 N N . MET B 2 365 ? -50.175 -18.970 -7.559 1.00 27.39 365 MET B N 1
ATOM 5682 C CA . MET B 2 365 ? -50.989 -20.040 -6.997 1.00 27.94 365 MET B CA 1
ATOM 5683 C C . MET B 2 365 ? -51.306 -21.132 -8.025 1.00 30.03 365 MET B C 1
ATOM 5684 O O . MET B 2 365 ? -51.900 -22.154 -7.672 1.00 27.69 365 MET B O 1
ATOM 5689 N N . ARG B 2 366 ? -50.894 -20.924 -9.285 1.00 31.73 366 ARG B N 1
ATOM 5690 C CA . ARG B 2 366 ? -51.075 -21.910 -10.343 1.00 37.59 366 ARG B CA 1
ATOM 5691 C C . ARG B 2 366 ? -49.782 -22.019 -11.148 1.00 40.61 366 ARG B C 1
ATOM 5692 O O . ARG B 2 366 ? -49.144 -21.003 -11.419 1.00 47.07 366 ARG B O 1
ATOM 5700 N N . GLN B 2 367 ? -49.416 -23.244 -11.544 1.00 40.84 367 GLN B N 1
ATOM 5701 C CA . GLN B 2 367 ? -48.206 -23.441 -12.331 1.00 42.79 367 GLN B CA 1
ATOM 5702 C C . GLN B 2 367 ? -48.354 -24.626 -13.284 1.00 39.86 367 GLN B C 1
ATOM 5703 O O . GLN B 2 367 ? -49.105 -25.563 -13.018 1.00 35.07 367 GLN B O 1
ATOM 5709 N N . LEU B 2 368 ? -47.622 -24.563 -14.406 1.00 39.41 368 LEU B N 1
ATOM 5710 C CA . LEU B 2 368 ? -47.572 -25.657 -15.363 1.00 39.22 368 LEU B CA 1
ATOM 5711 C C . LEU B 2 368 ? -46.934 -26.871 -14.695 1.00 38.37 368 LEU B C 1
ATOM 5712 O O . LEU B 2 368 ? -45.907 -26.741 -14.031 1.00 38.36 368 LEU B O 1
ATOM 5717 N N . PRO B 2 369 ? -47.522 -28.082 -14.842 1.00 37.19 369 PRO B N 1
ATOM 5718 C CA . PRO B 2 369 ? -46.918 -29.308 -14.314 1.00 40.19 369 PRO B CA 1
ATOM 5719 C C . PRO B 2 369 ? -45.490 -29.544 -14.812 1.00 44.27 369 PRO B C 1
ATOM 5720 O O . PRO B 2 369 ? -44.701 -30.201 -14.136 1.00 43.41 369 PRO B O 1
ATOM 5724 N N . SER B 2 370 ? -45.167 -28.988 -15.990 1.00 48.22 370 SER B N 1
ATOM 5725 C CA . SER B 2 370 ? -43.834 -29.097 -16.564 1.00 50.37 370 SER B CA 1
ATOM 5726 C C . SER B 2 370 ? -42.851 -28.225 -15.784 1.00 51.36 370 SER B C 1
ATOM 5727 O O . SER B 2 370 ? -41.728 -28.648 -15.518 1.00 53.84 370 SER B O 1
ATOM 5730 N N . ALA B 2 371 ? -43.297 -27.018 -15.409 1.00 50.65 371 ALA B N 1
ATOM 5731 C CA . ALA B 2 371 ? -42.505 -26.079 -14.628 1.00 50.35 371 ALA B CA 1
ATOM 5732 C C . ALA B 2 371 ? -42.338 -26.573 -13.191 1.00 52.11 371 ALA B C 1
ATOM 5733 O O . ALA B 2 371 ? -41.331 -26.277 -12.546 1.00 53.59 371 ALA B O 1
ATOM 5735 N N . ILE B 2 372 ? -43.331 -27.322 -12.695 1.00 51.50 372 ILE B N 1
ATOM 5736 C CA . ILE B 2 372 ? -43.284 -27.872 -11.350 1.00 52.53 372 ILE B CA 1
ATOM 5737 C C . ILE B 2 372 ? -42.237 -28.984 -11.301 1.00 53.94 372 ILE B C 1
ATOM 5738 O O . ILE B 2 372 ? -41.494 -29.090 -10.326 1.00 54.64 372 ILE B O 1
ATOM 5743 N N . ALA B 2 373 ? -42.180 -29.795 -12.365 1.00 54.07 373 ALA B N 1
ATOM 5744 C CA . ALA B 2 373 ? -41.272 -30.930 -12.440 1.00 56.15 373 ALA B CA 1
ATOM 5745 C C . ALA B 2 373 ? -39.821 -30.455 -12.539 1.00 57.99 373 ALA B C 1
ATOM 5746 O O . ALA B 2 373 ? -38.921 -31.092 -11.992 1.00 58.16 373 ALA B O 1
ATOM 5748 N N . SER B 2 374 ? -39.610 -29.326 -13.229 1.00 59.74 374 SER B N 1
ATOM 5749 C CA . SER B 2 374 ? -38.282 -28.772 -13.442 1.00 60.85 374 SER B CA 1
ATOM 5750 C C . SER B 2 374 ? -37.861 -27.899 -12.259 1.00 62.54 374 SER B C 1
ATOM 5751 O O . SER B 2 374 ? -36.681 -27.597 -12.102 1.00 64.30 374 SER B O 1
ATOM 5754 N N . GLY B 2 375 ? -38.838 -27.491 -11.441 1.00 62.52 375 GLY B N 1
ATOM 5755 C CA . GLY B 2 375 ? -38.582 -26.709 -10.241 1.00 60.73 375 GLY B CA 1
ATOM 5756 C C . GLY B 2 375 ? -38.454 -25.213 -10.526 1.00 61.47 375 GLY B C 1
ATOM 5757 O O . GLY B 2 375 ? -38.011 -24.457 -9.664 1.00 60.99 375 GLY B O 1
ATOM 5758 N N . GLN B 2 376 ? -38.871 -24.798 -11.730 1.00 63.12 376 GLN B N 1
ATOM 5759 C CA . GLN B 2 376 ? -38.747 -23.422 -12.188 1.00 63.77 376 GLN B CA 1
ATOM 5760 C C . GLN B 2 376 ? -39.863 -22.560 -11.595 1.00 63.73 376 GLN B C 1
ATOM 5761 O O . GLN B 2 376 ? -41.041 -22.797 -11.851 1.00 64.22 376 GLN B O 1
ATOM 5767 N N . GLU B 2 377 ? -39.466 -21.548 -10.814 1.00 63.09 377 GLU B N 1
ATOM 5768 C CA . GLU B 2 377 ? -40.385 -20.603 -10.198 1.00 61.06 377 GLU B CA 1
ATOM 5769 C C . GLU B 2 377 ? -40.669 -19.467 -11.179 1.00 58.24 377 GLU B C 1
ATOM 5770 O O . GLU B 2 377 ? -39.827 -19.151 -12.014 1.00 58.39 377 GLU B O 1
ATOM 5776 N N . PRO B 2 378 ? -41.859 -18.822 -11.115 1.00 56.15 378 PRO B N 1
ATOM 5777 C CA . PRO B 2 378 ? -42.150 -17.658 -11.955 1.00 54.35 378 PRO B CA 1
ATOM 5778 C C . PRO B 2 378 ? -41.301 -16.441 -11.594 1.00 53.03 378 PRO B C 1
ATOM 5779 O O . PRO B 2 378 ? -41.005 -16.211 -10.423 1.00 51.79 378 PRO B O 1
ATOM 5783 N N . SER B 2 379 ? -40.930 -15.665 -12.620 1.00 52.59 379 SER B N 1
ATOM 5784 C CA . SER B 2 379 ? -40.099 -14.481 -12.461 1.00 50.19 379 SER B CA 1
ATOM 5785 C C . SER B 2 379 ? -40.931 -13.311 -11.943 1.00 49.74 379 SER B C 1
ATOM 5786 O O . SER B 2 379 ? -42.143 -13.261 -12.143 1.00 46.25 379 SER B O 1
ATOM 5789 N N . GLN B 2 380 ? -40.243 -12.353 -11.315 1.00 48.80 380 GLN B N 1
ATOM 5790 C CA . GLN B 2 380 ? -40.861 -11.168 -10.749 1.00 51.23 380 GLN B CA 1
ATOM 5791 C C . GLN B 2 380 ? -41.558 -10.365 -11.848 1.00 52.29 380 GLN B C 1
ATOM 5792 O O . GLN B 2 380 ? -42.579 -9.726 -11.599 1.00 52.93 380 GLN B O 1
ATOM 5798 N N . GLU B 2 381 ? -41.004 -10.415 -13.064 1.00 51.80 381 GLU B N 1
ATOM 5799 C CA . GLU B 2 381 ? -41.569 -9.704 -14.201 1.00 53.10 381 GLU B CA 1
ATOM 5800 C C . GLU B 2 381 ? -42.879 -10.365 -14.630 1.00 48.85 381 GLU B C 1
ATOM 5801 O O . GLU B 2 381 ? -43.860 -9.669 -14.886 1.00 46.70 381 GLU B O 1
ATOM 5807 N N . GLU B 2 382 ? -42.876 -11.705 -14.693 1.00 46.13 382 GLU B N 1
ATOM 5808 C CA . GLU B 2 382 ? -44.049 -12.489 -15.057 1.00 47.08 382 GLU B CA 1
ATOM 5809 C C . GLU B 2 382 ? -45.196 -12.209 -14.088 1.00 44.64 382 GLU B C 1
ATOM 5810 O O . GLU B 2 382 ? -46.348 -12.120 -14.506 1.00 42.30 382 GLU B O 1
ATOM 5816 N N . ILE B 2 383 ? -44.863 -12.081 -12.796 1.00 41.83 383 ILE B N 1
ATOM 5817 C CA . ILE B 2 383 ? -45.846 -11.854 -11.750 1.00 40.41 383 ILE B CA 1
ATOM 5818 C C . ILE B 2 383 ? -46.479 -10.476 -11.933 1.00 42.56 383 ILE B C 1
ATOM 5819 O O . ILE B 2 383 ? -47.700 -10.349 -11.882 1.00 42.41 383 ILE B O 1
ATOM 5824 N N . ALA B 2 384 ? -45.644 -9.456 -12.170 1.00 42.86 384 ALA B N 1
ATOM 5825 C CA . ALA B 2 384 ? -46.095 -8.071 -12.165 1.00 43.74 384 ALA B CA 1
ATOM 5826 C C . ALA B 2 384 ? -46.836 -7.713 -13.455 1.00 43.61 384 ALA B C 1
ATOM 5827 O O . ALA B 2 384 ? -47.595 -6.748 -13.471 1.00 43.42 384 ALA B O 1
ATOM 5829 N N . ARG B 2 385 ? -46.627 -8.493 -14.521 1.00 44.32 385 ARG B N 1
ATOM 5830 C CA . ARG B 2 385 ? -47.215 -8.166 -15.813 1.00 49.53 385 ARG B CA 1
ATOM 5831 C C . ARG B 2 385 ? -48.545 -8.897 -16.012 1.00 50.19 385 ARG B C 1
ATOM 5832 O O . ARG B 2 385 ? -49.134 -8.825 -17.090 1.00 50.11 385 ARG B O 1
ATOM 5840 N N . ALA B 2 386 ? -49.019 -9.588 -14.965 1.00 47.99 386 ALA B N 1
ATOM 5841 C CA . ALA B 2 386 ? -50.211 -10.418 -15.055 1.00 48.37 386 ALA B CA 1
ATOM 5842 C C . ALA B 2 386 ? -51.456 -9.553 -15.252 1.00 50.29 386 ALA B C 1
ATOM 5843 O O . ALA B 2 386 ? -51.714 -8.636 -14.472 1.00 51.21 386 ALA B O 1
ATOM 5845 N N . ASP B 2 387 ? -52.222 -9.875 -16.304 1.00 52.59 387 ASP B N 1
ATOM 5846 C CA . ASP B 2 387 ? -53.403 -9.126 -16.712 1.00 54.88 387 ASP B CA 1
ATOM 5847 C C . ASP B 2 387 ? -54.604 -9.542 -15.861 1.00 55.87 387 ASP B C 1
ATOM 5848 O O . ASP B 2 387 ? -55.048 -10.689 -15.921 1.00 56.71 387 ASP B O 1
ATOM 5853 N N . ASP B 2 388 ? -55.132 -8.583 -15.086 1.00 57.00 388 ASP B N 1
ATOM 5854 C CA . ASP B 2 388 ? -56.286 -8.784 -14.220 1.00 55.43 388 ASP B CA 1
ATOM 5855 C C . ASP B 2 388 ? -57.540 -9.055 -15.052 1.00 56.26 388 ASP B C 1
ATOM 5856 O O . ASP B 2 388 ? -58.417 -9.807 -14.628 1.00 54.27 388 ASP B O 1
ATOM 5861 N N . ALA B 2 389 ? -57.614 -8.432 -16.236 1.00 56.03 389 ALA B N 1
ATOM 5862 C CA . ALA B 2 389 ? -58.817 -8.424 -17.054 1.00 57.19 389 ALA B CA 1
ATOM 5863 C C . ALA B 2 389 ? -58.996 -9.746 -17.803 1.00 58.16 389 ALA B C 1
ATOM 5864 O O . ALA B 2 389 ? -60.000 -9.927 -18.492 1.00 60.67 389 ALA B O 1
ATOM 5866 N N . THR B 2 390 ? -58.029 -10.667 -17.670 1.00 56.43 390 THR B N 1
ATOM 5867 C CA . THR B 2 390 ? -58.119 -11.960 -18.335 1.00 54.72 390 THR B CA 1
ATOM 5868 C C . THR B 2 390 ? -57.714 -13.095 -17.396 1.00 51.86 390 THR B C 1
ATOM 5869 O O . THR B 2 390 ? -57.443 -14.204 -17.857 1.00 51.69 390 THR B O 1
ATOM 5873 N N . ALA B 2 391 ? -57.682 -12.821 -16.084 1.00 44.19 391 ALA B N 1
ATOM 5874 C CA . ALA B 2 391 ? -57.285 -13.839 -15.121 1.00 41.90 391 ALA B CA 1
ATOM 5875 C C . ALA B 2 391 ? -58.421 -14.840 -14.911 1.00 37.93 391 ALA B C 1
ATOM 5876 O O . ALA B 2 391 ? -58.188 -16.048 -14.880 1.00 36.04 391 ALA B O 1
ATOM 5878 N N . PHE B 2 392 ? -59.651 -14.329 -14.772 1.00 34.53 392 PHE B N 1
ATOM 5879 C CA . PHE B 2 392 ? -60.788 -15.187 -14.474 1.00 32.68 392 PHE B CA 1
ATOM 5880 C C . PHE B 2 392 ? -61.414 -15.662 -15.785 1.00 31.16 392 PHE B C 1
ATOM 5881 O O . PHE B 2 392 ? -61.649 -14.868 -16.693 1.00 29.23 392 PHE B O 1
ATOM 5889 N N . ILE B 2 393 ? -61.666 -16.972 -15.865 1.00 30.81 393 ILE B N 1
ATOM 5890 C CA . ILE B 2 393 ? -62.374 -17.555 -16.993 1.00 31.55 393 ILE B CA 1
ATOM 5891 C C . ILE B 2 393 ? -63.741 -18.033 -16.503 1.00 28.32 393 ILE B C 1
ATOM 5892 O O . ILE B 2 393 ? -63.823 -18.962 -15.695 1.00 27.49 393 ILE B O 1
ATOM 5928 N N . ILE B 2 397 ? -72.461 -21.247 -20.431 1.00 22.60 397 ILE B N 1
ATOM 5929 C CA . ILE B 2 397 ? -73.556 -21.536 -21.377 1.00 23.04 397 ILE B CA 1
ATOM 5930 C C . ILE B 2 397 ? -73.122 -20.991 -22.728 1.00 22.29 397 ILE B C 1
ATOM 5931 O O . ILE B 2 397 ? -72.226 -20.152 -22.786 1.00 21.87 397 ILE B O 1
ATOM 5936 N N . VAL B 2 398 ? -73.804 -21.448 -23.781 1.00 22.11 398 VAL B N 1
ATOM 5937 C CA . VAL B 2 398 ? -73.527 -21.021 -25.143 1.00 24.19 398 VAL B CA 1
ATOM 5938 C C . VAL B 2 398 ? -74.809 -21.223 -25.952 1.00 27.29 398 VAL B C 1
ATOM 5939 O O . VAL B 2 398 ? -75.657 -22.029 -25.570 1.00 26.40 398 VAL B O 1
ATOM 5943 N N . GLN B 2 399 ? -74.939 -20.512 -27.078 1.00 30.66 399 GLN B 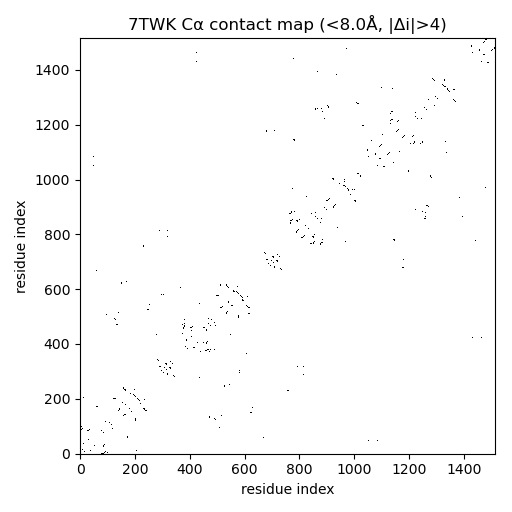N 1
ATOM 5944 C CA . GLN B 2 399 ? -76.153 -20.619 -27.877 1.00 35.44 399 GLN B CA 1
ATOM 5945 C C . GLN B 2 399 ? -76.100 -21.863 -28.775 1.00 37.44 399 GLN B C 1
ATOM 5946 O O . GLN B 2 399 ? -74.982 -22.360 -29.009 1.00 38.96 399 GLN B O 1
ATOM 5952 N N . LYS C 1 8 ? -75.264 -57.307 21.829 1.00 60.29 8 LYS C N 1
ATOM 5953 C CA . LYS C 1 8 ? -75.420 -56.356 22.980 1.00 56.99 8 LYS C CA 1
ATOM 5954 C C . LYS C 1 8 ? -74.955 -54.966 22.543 1.00 51.76 8 LYS C C 1
ATOM 5955 O O . LYS C 1 8 ? -73.758 -54.720 22.420 1.00 52.97 8 LYS C O 1
ATOM 5961 N N . PRO C 1 9 ? -75.883 -54.019 22.269 1.00 45.06 9 PRO C N 1
ATOM 5962 C CA . PRO C 1 9 ? -75.517 -52.742 21.655 1.00 42.09 9 PRO C CA 1
ATOM 5963 C C . PRO C 1 9 ? -74.841 -51.677 22.528 1.00 36.94 9 PRO C C 1
ATOM 5964 O O . PRO C 1 9 ? -74.145 -50.817 21.994 1.00 40.70 9 PRO C O 1
ATOM 5968 N N . GLY C 1 10 ? -75.026 -51.728 23.857 1.00 32.47 10 GLY C N 1
ATOM 5969 C CA . GLY C 1 10 ? -74.531 -50.666 24.730 1.00 27.92 10 GLY C CA 1
ATOM 5970 C C . GLY C 1 10 ? -73.007 -50.662 24.878 1.00 26.52 10 GLY C C 1
ATOM 5971 O O . GLY C 1 10 ? -72.373 -51.716 24.816 1.00 25.86 10 GLY C O 1
ATOM 5972 N N . SER C 1 11 ? -72.418 -49.476 25.109 1.00 22.81 11 SER C N 1
ATOM 5973 C CA . SER C 1 11 ? -70.971 -49.375 25.260 1.00 22.03 11 SER C CA 1
ATOM 5974 C C . SER C 1 11 ? -70.597 -48.243 26.216 1.00 21.28 11 SER C C 1
ATOM 5975 O O . SER C 1 11 ? -71.391 -47.338 26.455 1.00 20.38 11 SER C O 1
ATOM 5978 N N . LEU C 1 12 ? -69.369 -48.305 26.746 1.00 19.06 12 LEU C N 1
ATOM 5979 C CA . LEU C 1 12 ? -68.907 -47.304 27.694 1.00 19.54 12 LEU C CA 1
ATOM 5980 C C . LEU C 1 12 ? -67.542 -46.777 27.261 1.00 20.30 12 LEU C C 1
ATOM 5981 O O . LEU C 1 12 ? -66.622 -47.556 26.995 1.00 20.60 12 LEU C O 1
ATOM 5986 N N . THR C 1 13 ? -67.434 -45.446 27.146 1.00 18.11 13 THR C N 1
ATOM 5987 C CA . THR C 1 13 ? -66.137 -44.805 27.007 1.00 18.36 13 THR C CA 1
ATOM 5988 C C . THR C 1 13 ? -65.992 -43.808 28.149 1.00 18.04 13 THR C C 1
ATOM 5989 O O . THR C 1 13 ? -66.939 -43.075 28.440 1.00 17.28 13 THR C O 1
ATOM 5993 N N . ILE C 1 14 ? -64.822 -43.808 28.795 1.00 17.59 14 ILE C N 1
ATOM 5994 C CA . ILE C 1 14 ? -64.572 -42.852 29.864 1.00 17.70 14 ILE C CA 1
ATOM 5995 C C . ILE C 1 14 ? -63.362 -42.004 29.490 1.00 17.82 14 ILE C C 1
ATOM 5996 O O . ILE C 1 14 ? -62.287 -42.528 29.202 1.00 17.61 14 ILE C O 1
ATOM 6001 N N . ALA C 1 15 ? -63.548 -40.678 29.523 1.00 17.04 15 ALA C N 1
ATOM 6002 C CA . ALA C 1 15 ? -62.540 -39.732 29.066 1.00 16.28 15 ALA C CA 1
ATOM 6003 C C . ALA C 1 15 ? -62.390 -38.637 30.123 1.00 15.62 15 ALA C C 1
ATOM 6004 O O . ALA C 1 15 ? -63.141 -38.608 31.096 1.00 16.50 15 ALA C O 1
ATOM 6006 N N . GLY C 1 16 ? -61.402 -37.761 29.934 1.00 16.25 16 GLY C N 1
ATOM 6007 C CA . GLY C 1 16 ? -61.117 -36.709 30.897 1.00 16.00 16 GLY C CA 1
ATOM 6008 C C . GLY C 1 16 ? -61.451 -35.327 30.339 1.00 16.94 16 GLY C C 1
ATOM 6009 O O . GLY C 1 16 ? -61.632 -35.172 29.135 1.00 17.60 16 GLY C O 1
ATOM 6010 N N . SER C 1 17 ? -61.496 -34.323 31.223 1.00 16.95 17 SER C N 1
ATOM 6011 C CA . SER C 1 17 ? -61.617 -32.947 30.767 1.00 17.17 17 SER C CA 1
ATOM 6012 C C . SER C 1 17 ? -60.299 -32.194 30.968 1.00 17.24 17 SER C C 1
ATOM 6013 O O . SER C 1 17 ? -60.156 -31.055 30.516 1.00 16.39 17 SER C O 1
ATOM 6016 N N . GLY C 1 18 ? -59.319 -32.836 31.622 1.00 15.95 18 GLY C N 1
ATOM 6017 C CA . GLY C 1 18 ? -58.081 -32.136 31.943 1.00 16.64 18 GLY C CA 1
ATOM 6018 C C . GLY C 1 18 ? -58.306 -31.146 33.088 1.00 16.21 18 GLY C C 1
ATOM 6019 O O . GLY C 1 18 ? -59.347 -31.191 33.738 1.00 16.46 18 GLY C O 1
ATOM 6020 N N . ILE C 1 19 ? -57.341 -30.251 33.332 1.00 16.66 19 ILE C N 1
ATOM 6021 C CA . ILE C 1 19 ? -57.387 -29.447 34.550 1.00 17.68 19 ILE C CA 1
ATOM 6022 C C . ILE C 1 19 ? -57.882 -28.035 34.234 1.00 18.38 19 ILE C C 1
ATOM 6023 O O . ILE C 1 19 ? -58.854 -27.573 34.835 1.00 18.89 19 ILE C O 1
ATOM 6028 N N . ALA C 1 20 ? -57.196 -27.367 33.299 1.00 18.59 20 ALA C N 1
ATOM 6029 C CA . ALA C 1 20 ? -57.574 -26.034 32.845 1.00 18.77 20 ALA C CA 1
ATOM 6030 C C . ALA C 1 20 ? -58.904 -26.098 32.094 1.00 19.70 20 ALA C C 1
ATOM 6031 O O . ALA C 1 20 ? -59.073 -26.905 31.165 1.00 19.02 20 ALA C O 1
ATOM 6033 N N . SER C 1 21 ? -59.842 -25.225 32.504 1.00 17.82 21 SER C N 1
ATOM 6034 C CA . SER C 1 21 ? -61.175 -25.154 31.922 1.00 18.18 21 SER C CA 1
ATOM 6035 C C . SER C 1 21 ? -61.093 -25.080 30.399 1.00 17.80 21 SER C C 1
ATOM 6036 O O . SER C 1 21 ? -60.461 -24.169 29.868 1.00 18.33 21 SER C O 1
ATOM 6039 N N . ILE C 1 22 ? -61.710 -26.073 29.738 1.00 17.74 22 ILE C N 1
ATOM 6040 C CA . ILE C 1 22 ? -61.885 -26.187 28.293 1.00 17.82 22 ILE C CA 1
ATOM 6041 C C . ILE C 1 22 ? -60.580 -26.511 27.563 1.00 17.80 22 ILE C C 1
ATOM 6042 O O . ILE C 1 22 ? -60.549 -27.436 26.752 1.00 18.43 22 ILE C O 1
ATOM 6047 N N . GLY C 1 23 ? -59.523 -25.741 27.832 1.00 16.76 23 GLY C N 1
ATOM 6048 C CA . GLY C 1 23 ? -58.289 -25.769 27.058 1.00 16.86 23 GLY C CA 1
ATOM 6049 C C . GLY C 1 23 ? -57.580 -27.131 27.039 1.00 17.35 23 GLY C C 1
ATOM 6050 O O . GLY C 1 23 ? -56.919 -27.465 26.055 1.00 16.51 23 GLY C O 1
ATOM 6051 N N . HIS C 1 24 ? -57.738 -27.916 28.114 1.00 16.71 24 HIS C N 1
ATOM 6052 C CA . HIS C 1 24 ? -57.020 -29.176 28.247 1.00 16.38 24 HIS C CA 1
ATOM 6053 C C . HIS C 1 24 ? -57.754 -30.356 27.608 1.00 16.36 24 HIS C C 1
ATOM 6054 O O . HIS C 1 24 ? -57.195 -31.451 27.597 1.00 16.79 24 HIS C O 1
ATOM 6061 N N . ILE C 1 25 ? -58.994 -30.165 27.120 1.00 16.42 25 ILE C N 1
ATOM 6062 C CA . ILE C 1 25 ? -59.759 -31.256 26.521 1.00 16.35 25 ILE C CA 1
ATOM 6063 C C . ILE C 1 25 ? -59.031 -31.723 25.260 1.00 17.02 25 ILE C C 1
ATOM 6064 O O . ILE C 1 25 ? -58.561 -30.887 24.502 1.00 17.55 25 ILE C O 1
ATOM 6069 N N . THR C 1 26 ? -58.924 -33.048 25.044 1.00 16.79 26 THR C N 1
ATOM 6070 C CA . THR C 1 26 ? -58.247 -33.549 23.850 1.00 16.10 26 THR C CA 1
ATOM 6071 C C . THR C 1 26 ? -59.214 -33.601 22.667 1.00 15.72 26 THR C C 1
ATOM 6072 O O . THR C 1 26 ? -60.423 -33.684 22.850 1.00 16.25 26 THR C O 1
ATOM 6076 N N . LEU C 1 27 ? -58.667 -33.591 21.444 1.00 16.10 27 LEU C N 1
ATOM 6077 C CA . LEU C 1 27 ? -59.498 -33.549 20.244 1.00 16.57 27 LEU C CA 1
ATOM 6078 C C . LEU C 1 27 ? -60.409 -34.774 20.164 1.00 16.76 27 LEU C C 1
ATOM 6079 O O . LEU C 1 27 ? -61.567 -34.655 19.766 1.00 16.45 27 LEU C O 1
ATOM 6084 N N . GLU C 1 28 ? -59.879 -35.959 20.508 1.00 16.71 28 GLU C N 1
ATOM 6085 C CA . GLU C 1 28 ? -60.694 -37.167 20.427 1.00 17.47 28 GLU C CA 1
ATOM 6086 C C . GLU C 1 28 ? -61.855 -37.105 21.422 1.00 17.04 28 GLU C C 1
ATOM 6087 O O . GLU C 1 28 ? -62.924 -37.664 21.171 1.00 16.81 28 GLU C O 1
ATOM 6093 N N . THR C 1 29 ? -61.643 -36.409 22.549 1.00 16.31 29 THR C N 1
ATOM 6094 C CA . THR C 1 29 ? -62.665 -36.289 23.583 1.00 16.75 29 THR C CA 1
ATOM 6095 C C . THR C 1 29 ? -63.784 -35.340 23.148 1.00 16.47 29 THR C C 1
ATOM 6096 O O . THR C 1 29 ? -64.962 -35.647 23.334 1.00 16.54 29 THR C O 1
ATOM 6100 N N . LEU C 1 30 ? -63.423 -34.192 22.563 1.00 17.15 30 LEU C N 1
ATOM 6101 C CA . LEU C 1 30 ? -64.451 -33.304 22.031 1.00 17.27 30 LEU C CA 1
ATOM 6102 C C . LEU C 1 30 ? -65.286 -34.056 20.988 1.00 17.26 30 LEU C C 1
ATOM 6103 O O . LEU C 1 30 ? -66.518 -33.947 20.966 1.00 16.77 30 LEU C O 1
ATOM 6108 N N . ALA C 1 31 ? -64.614 -34.838 20.130 1.00 17.51 31 ALA C N 1
ATOM 6109 C CA . ALA C 1 31 ? -65.324 -35.580 19.095 1.00 18.15 31 ALA C CA 1
ATOM 6110 C C . ALA C 1 31 ? -66.365 -36.507 19.726 1.00 18.70 31 ALA C C 1
ATOM 6111 O O . ALA C 1 31 ? -67.502 -36.589 19.251 1.00 19.61 31 ALA C O 1
ATOM 6113 N N . LEU C 1 32 ? -65.991 -37.167 20.829 1.00 18.46 32 LEU C N 1
ATOM 6114 C CA . LEU C 1 32 ? -66.897 -38.080 21.513 1.00 19.44 32 LEU C CA 1
ATOM 6115 C C . LEU C 1 32 ? -68.059 -37.319 22.152 1.00 18.13 32 LEU C C 1
ATOM 6116 O O . LEU C 1 32 ? -69.188 -37.793 22.115 1.00 17.62 32 LEU C O 1
ATOM 6121 N N . ILE C 1 33 ? -67.769 -36.160 22.755 1.00 16.98 33 ILE C N 1
ATOM 6122 C CA . ILE C 1 33 ? -68.810 -35.347 23.376 1.00 17.83 33 ILE C CA 1
ATOM 6123 C C . ILE C 1 33 ? -69.927 -35.074 22.370 1.00 17.98 33 ILE C C 1
ATOM 6124 O O . ILE C 1 33 ? -71.109 -35.174 22.710 1.00 18.59 33 ILE C O 1
ATOM 6129 N N . LYS C 1 34 ? -69.542 -34.768 21.123 1.00 18.46 34 LYS C N 1
ATOM 6130 C CA . LYS C 1 34 ? -70.502 -34.380 20.095 1.00 20.86 34 LYS C CA 1
ATOM 6131 C C . LYS C 1 34 ? -71.387 -35.554 19.665 1.00 21.32 34 LYS C C 1
ATOM 6132 O O . LYS C 1 34 ? -72.528 -35.332 19.262 1.00 21.28 34 LYS C O 1
ATOM 6138 N N . GLU C 1 35 ? -70.862 -36.787 19.736 1.00 22.54 35 GLU C N 1
ATOM 6139 C CA . GLU C 1 35 ? -71.520 -37.933 19.118 1.00 23.60 35 GLU C CA 1
ATOM 6140 C C . GLU C 1 35 ? -72.183 -38.873 20.129 1.00 22.06 35 GLU C C 1
ATOM 6141 O O . GLU C 1 35 ? -73.014 -39.694 19.740 1.00 21.34 35 GLU C O 1
ATOM 6147 N N . ALA C 1 36 ? -71.814 -38.781 21.416 1.00 20.57 36 ALA C N 1
ATOM 6148 C CA . ALA C 1 36 ? -72.275 -39.763 22.390 1.00 20.26 36 ALA C CA 1
ATOM 6149 C C . ALA C 1 36 ? -73.794 -39.697 22.574 1.00 20.92 36 ALA C C 1
ATOM 6150 O O . ALA C 1 36 ? -74.409 -38.634 22.448 1.00 19.56 36 ALA C O 1
ATOM 6152 N N . ASP C 1 37 ? -74.403 -40.842 22.908 1.00 19.43 37 ASP C N 1
ATOM 6153 C CA . ASP C 1 37 ? -75.828 -40.849 23.221 1.00 19.74 37 ASP C CA 1
ATOM 6154 C C . ASP C 1 37 ? -76.088 -40.113 24.534 1.00 20.92 37 ASP C C 1
ATOM 6155 O O . ASP C 1 37 ? -77.053 -39.352 24.629 1.00 20.71 37 ASP C O 1
ATOM 6160 N N . LYS C 1 38 ? -75.265 -40.402 25.551 1.00 19.48 38 LYS C N 1
ATOM 6161 C CA . LYS C 1 38 ? -75.485 -39.872 26.889 1.00 20.21 38 LYS C CA 1
ATOM 6162 C C . LYS C 1 38 ? -74.145 -39.615 27.566 1.00 19.81 38 LYS C C 1
ATOM 6163 O O . LYS C 1 38 ? -73.225 -40.432 27.466 1.00 19.10 38 LYS C O 1
ATOM 6169 N N . ILE C 1 39 ? -74.057 -38.467 28.251 1.00 17.91 39 ILE C N 1
ATOM 6170 C CA . ILE C 1 39 ? -72.824 -38.079 28.913 1.00 17.70 39 ILE C CA 1
ATOM 6171 C C . ILE C 1 39 ? -73.064 -37.991 30.415 1.00 18.29 39 ILE C C 1
ATOM 6172 O O . ILE C 1 39 ? -73.953 -37.271 30.870 1.00 18.35 39 ILE C O 1
ATOM 6177 N N . PHE C 1 40 ? -72.229 -38.704 31.173 1.00 17.13 40 PHE C N 1
ATOM 6178 C CA . PHE C 1 40 ? -72.177 -38.535 32.617 1.00 17.22 40 PHE C CA 1
ATOM 6179 C C . PHE C 1 40 ? -70.869 -37.828 32.933 1.00 17.66 40 PHE C C 1
ATOM 6180 O O . PHE C 1 40 ? -69.818 -38.264 32.461 1.00 18.89 40 PHE C O 1
ATOM 6188 N N . TYR C 1 41 ? -70.929 -36.738 33.715 1.00 16.60 41 TYR C N 1
ATOM 6189 C CA . TYR C 1 41 ? -69.721 -35.962 33.929 1.00 17.07 41 TYR C CA 1
ATOM 6190 C C . TYR C 1 41 ? -69.545 -35.589 35.398 1.00 17.00 41 TYR C C 1
ATOM 6191 O O . TYR C 1 41 ? -70.515 -35.418 36.133 1.00 17.48 41 TYR C O 1
ATOM 6200 N N . ALA C 1 42 ? -68.277 -35.446 35.787 1.00 17.10 42 ALA C N 1
ATOM 6201 C CA . ALA C 1 42 ? -67.876 -34.901 37.070 1.00 17.88 42 ALA C CA 1
ATOM 6202 C C . ALA C 1 42 ? -66.707 -33.963 36.800 1.00 17.95 42 ALA C C 1
ATOM 6203 O O . ALA C 1 42 ? -65.573 -34.413 36.630 1.00 17.23 42 ALA C O 1
ATOM 6205 N N . VAL C 1 43 ? -67.018 -32.662 36.693 1.00 17.44 43 VAL C N 1
ATOM 6206 C CA . VAL C 1 43 ? -66.015 -31.643 36.429 1.00 18.50 43 VAL C CA 1
ATOM 6207 C C . VAL C 1 43 ? -66.060 -30.619 37.567 1.00 19.79 43 VAL C C 1
ATOM 6208 O O . VAL C 1 43 ? -66.920 -30.709 38.444 1.00 20.64 43 VAL C O 1
ATOM 6212 N N . THR C 1 44 ? -65.097 -29.689 37.597 1.00 19.04 44 THR C N 1
ATOM 6213 C CA . THR C 1 44 ? -64.910 -28.885 38.797 1.00 20.52 44 THR C CA 1
ATOM 6214 C C . THR C 1 44 ? -65.387 -27.445 38.601 1.00 21.72 44 THR C C 1
ATOM 6215 O O . THR C 1 44 ? -65.513 -26.708 39.574 1.00 23.59 44 THR C O 1
ATOM 6219 N N . ASP C 1 45 ? -65.618 -27.034 37.352 1.00 20.82 45 ASP C N 1
ATOM 6220 C CA . ASP C 1 45 ? -65.933 -25.633 37.120 1.00 20.85 45 ASP C CA 1
ATOM 6221 C C . ASP C 1 45 ? -67.113 -25.529 36.162 1.00 20.66 45 ASP C C 1
ATOM 6222 O O . ASP C 1 45 ? -67.320 -26.415 35.328 1.00 19.44 45 ASP C O 1
ATOM 6227 N N . PRO C 1 46 ? -67.913 -24.443 36.262 1.00 21.09 46 PRO C N 1
ATOM 6228 C CA . PRO C 1 46 ? -69.111 -24.287 35.441 1.00 19.46 46 PRO C CA 1
ATOM 6229 C C . PRO C 1 46 ? -68.882 -23.982 33.959 1.00 18.60 46 PRO C C 1
ATOM 6230 O O . PRO C 1 46 ? -69.748 -24.287 33.146 1.00 18.55 46 PRO C O 1
ATOM 6234 N N . ALA C 1 47 ? -67.729 -23.399 33.597 1.00 18.27 47 ALA C N 1
ATOM 6235 C CA . ALA C 1 47 ? -67.482 -23.113 32.186 1.00 19.49 47 ALA C CA 1
ATOM 6236 C C . ALA C 1 47 ? -67.266 -24.421 31.425 1.00 18.89 47 ALA C C 1
ATOM 6237 O O . ALA C 1 47 ? -67.781 -24.595 30.317 1.00 19.82 47 ALA C O 1
ATOM 6239 N N . THR C 1 48 ? -66.500 -25.331 32.035 1.00 18.69 48 THR C N 1
ATOM 6240 C CA . THR C 1 48 ? -66.286 -26.656 31.462 1.00 18.93 48 THR C CA 1
ATOM 6241 C C . THR C 1 48 ? -67.616 -27.403 31.385 1.00 17.68 48 THR C C 1
ATOM 6242 O O . THR C 1 48 ? -67.918 -28.053 30.382 1.00 17.70 48 THR C O 1
ATOM 6246 N N . GLU C 1 49 ? -68.415 -27.321 32.458 1.00 17.72 49 GLU C N 1
ATOM 6247 C CA . GLU C 1 49 ? -69.698 -28.012 32.481 1.00 17.44 49 GLU C CA 1
ATOM 6248 C C . GLU C 1 49 ? -70.595 -27.508 31.349 1.00 17.82 49 GLU C C 1
ATOM 6249 O O . GLU C 1 49 ? -71.212 -28.303 30.644 1.00 17.57 49 GLU C O 1
ATOM 6255 N N . CYS C 1 50 ? -70.692 -26.182 31.190 1.00 18.47 50 CYS C N 1
ATOM 6256 C CA . CYS C 1 50 ? -71.530 -25.622 30.136 1.00 18.60 50 CYS C CA 1
ATOM 6257 C C . CYS C 1 50 ? -71.008 -26.055 28.770 1.00 18.02 50 CYS C C 1
ATOM 6258 O O . CYS C 1 50 ? -71.799 -26.325 27.873 1.00 18.55 50 CYS C O 1
ATOM 6261 N N . TYR C 1 51 ? -69.678 -26.128 28.623 1.00 18.19 51 TYR C N 1
ATOM 6262 C CA . TYR C 1 51 ? -69.084 -26.440 27.328 1.00 19.05 51 TYR C CA 1
ATOM 6263 C C . TYR C 1 51 ? -69.430 -27.874 26.918 1.00 18.92 51 TYR C C 1
ATOM 6264 O O . TYR C 1 51 ? -69.730 -28.150 25.755 1.00 18.76 51 TYR C O 1
ATOM 6273 N N . ILE C 1 52 ? -69.403 -28.786 27.896 1.00 18.27 52 ILE C N 1
ATOM 6274 C CA . ILE C 1 52 ? -69.804 -30.167 27.656 1.00 17.92 52 ILE C CA 1
ATOM 6275 C C . ILE C 1 52 ? -71.277 -30.236 27.249 1.00 18.17 52 ILE C C 1
ATOM 6276 O O . ILE C 1 52 ? -71.631 -30.886 26.261 1.00 17.36 52 ILE C O 1
ATOM 6281 N N . GLN C 1 53 ? -72.146 -29.561 28.009 1.00 16.88 53 GLN C N 1
ATOM 6282 C CA . GLN C 1 53 ? -73.568 -29.609 27.714 1.00 17.73 53 GLN C CA 1
ATOM 6283 C C . GLN C 1 53 ? -73.832 -29.061 26.309 1.00 18.50 53 GLN C C 1
ATOM 6284 O O . GLN C 1 53 ? -74.607 -29.639 25.545 1.00 19.01 53 GLN C O 1
ATOM 6290 N N . GLU C 1 54 ? -73.181 -27.945 25.975 1.00 18.88 54 GLU C N 1
ATOM 6291 C CA . GLU C 1 54 ? -73.558 -27.196 24.787 1.00 21.80 54 GLU C CA 1
ATOM 6292 C C . GLU C 1 54 ? -73.000 -27.844 23.524 1.00 21.70 54 GLU C C 1
ATOM 6293 O O . GLU C 1 54 ? -73.446 -27.520 22.429 1.00 21.83 54 GLU C O 1
ATOM 6299 N N . ASN C 1 55 ? -72.025 -28.747 23.682 1.00 20.13 55 ASN C N 1
ATOM 6300 C CA . ASN C 1 55 ? -71.469 -29.450 22.537 1.00 20.06 55 ASN C CA 1
ATOM 6301 C C . ASN C 1 55 ? -72.082 -30.841 22.396 1.00 20.36 55 ASN C C 1
ATOM 6302 O O . ASN C 1 55 ? -71.824 -31.517 21.404 1.00 21.98 55 ASN C O 1
ATOM 6307 N N . SER C 1 56 ? -72.886 -31.251 23.384 1.00 18.49 56 SER C N 1
ATOM 6308 C CA . SER C 1 56 ? -73.463 -32.587 23.448 1.00 18.90 56 SER C CA 1
ATOM 6309 C C . SER C 1 56 ? -74.761 -32.657 22.646 1.00 19.09 56 SER C C 1
ATOM 6310 O O . SER C 1 56 ? -75.284 -31.639 22.186 1.00 19.79 56 SER C O 1
ATOM 6313 N N . ARG C 1 57 ? -75.291 -33.879 22.525 1.00 17.87 57 ARG C N 1
ATOM 6314 C CA . ARG C 1 57 ? -76.612 -34.123 21.970 1.00 18.12 57 ARG C CA 1
ATOM 6315 C C . ARG C 1 57 ? -77.710 -33.826 22.994 1.00 18.15 57 ARG C C 1
ATOM 6316 O O . ARG C 1 57 ? -78.876 -34.075 22.718 1.00 18.87 57 ARG C O 1
ATOM 6324 N N . GLY C 1 58 ? -77.339 -33.304 24.171 1.00 18.86 58 GLY C N 1
ATOM 6325 C CA . GLY C 1 58 ? -78.322 -32.763 25.108 1.00 19.81 58 GLY C CA 1
ATOM 6326 C C . GLY C 1 58 ? -78.895 -33.775 26.099 1.00 21.13 58 GLY C C 1
ATOM 6327 O O . GLY C 1 58 ? -79.886 -33.475 26.774 1.00 21.66 58 GLY C O 1
ATOM 6328 N N . ASP C 1 59 ? -78.253 -34.950 26.211 1.00 20.60 59 ASP C N 1
ATOM 6329 C CA . ASP C 1 59 ? -78.659 -35.987 27.158 1.00 20.30 59 ASP C CA 1
ATOM 6330 C C . ASP C 1 59 ? -77.495 -36.206 28.124 1.00 19.67 59 ASP C C 1
ATOM 6331 O O . ASP C 1 59 ? -76.525 -36.874 27.775 1.00 18.50 59 ASP C O 1
ATOM 6336 N N . HIS C 1 60 ? -77.561 -35.597 29.317 1.00 19.43 60 HIS C N 1
ATOM 6337 C CA . HIS C 1 60 ? -76.389 -35.558 30.181 1.00 18.89 60 HIS C CA 1
ATOM 6338 C C . HIS C 1 60 ? -76.799 -35.595 31.650 1.00 18.76 60 HIS C C 1
ATOM 6339 O O . HIS C 1 60 ? -77.952 -35.322 31.991 1.00 18.06 60 HIS C O 1
ATOM 6346 N N . PHE C 1 61 ? -75.836 -35.946 32.508 1.00 17.81 61 PHE C N 1
ATOM 6347 C CA . PHE C 1 61 ? -76.092 -36.149 33.924 1.00 19.12 61 PHE C CA 1
ATOM 6348 C C . PHE C 1 61 ? -74.858 -35.742 34.719 1.00 18.82 61 PHE C C 1
ATOM 6349 O O . PHE C 1 61 ? -73.737 -36.127 34.381 1.00 18.68 61 PHE C O 1
ATOM 6357 N N . ASP C 1 62 ? -75.093 -34.971 35.790 1.00 17.93 62 ASP C N 1
ATOM 6358 C CA . ASP C 1 62 ? -74.045 -34.486 36.674 1.00 18.34 62 ASP C CA 1
ATOM 6359 C C . ASP C 1 62 ? -73.848 -35.480 37.818 1.00 18.18 62 ASP C C 1
ATOM 6360 O O . ASP C 1 62 ? -74.683 -35.572 38.721 1.00 18.85 62 ASP C O 1
ATOM 6365 N N . LEU C 1 63 ? -72.712 -36.188 37.772 1.00 18.13 63 LEU C N 1
ATOM 6366 C CA . LEU C 1 63 ? -72.353 -37.228 38.726 1.00 18.08 63 LEU C CA 1
ATOM 6367 C C . LEU C 1 63 ? -72.128 -36.641 40.120 1.00 18.44 63 LEU C C 1
ATOM 6368 O O . LEU C 1 63 ? -72.248 -37.363 41.112 1.00 18.72 63 LEU C O 1
ATOM 6373 N N . THR C 1 64 ? -71.796 -35.345 40.201 1.00 18.65 64 THR C N 1
ATOM 6374 C CA . THR C 1 64 ? -71.508 -34.731 41.494 1.00 18.50 64 THR C CA 1
ATOM 6375 C C . THR C 1 64 ? -72.780 -34.614 42.338 1.00 19.45 64 THR C C 1
ATOM 6376 O O . THR C 1 64 ? -72.692 -34.305 43.527 1.00 18.62 64 THR C O 1
ATOM 6380 N N . THR C 1 65 ? -73.943 -34.884 41.731 1.00 19.43 65 THR C N 1
ATOM 6381 C CA . THR C 1 65 ? -75.203 -34.846 42.455 1.00 20.42 65 THR C CA 1
ATOM 6382 C C . THR C 1 65 ? -75.255 -35.928 43.534 1.00 21.03 65 THR C C 1
ATOM 6383 O O . THR C 1 65 ? -76.130 -35.887 44.397 1.00 20.65 65 THR C O 1
ATOM 6387 N N . PHE C 1 66 ? -74.303 -36.873 43.511 1.00 19.91 66 PHE C N 1
ATOM 6388 C CA . PHE C 1 66 ? -74.324 -37.971 44.468 1.00 20.19 66 PHE C CA 1
ATOM 6389 C C . PHE C 1 66 ? -73.552 -37.672 45.753 1.00 20.77 66 PHE C C 1
ATOM 6390 O O . PHE C 1 66 ? -73.634 -38.459 46.694 1.00 22.47 66 PHE C O 1
ATOM 6398 N N . TYR C 1 67 ? -72.806 -36.559 45.804 1.00 20.20 67 TYR C N 1
ATOM 6399 C CA . TYR C 1 67 ? -72.071 -36.184 47.002 1.00 20.80 67 TYR C CA 1
ATOM 6400 C C . TYR C 1 67 ? -73.018 -35.572 48.036 1.00 23.60 67 TYR C C 1
ATOM 6401 O O . TYR C 1 67 ? -74.050 -35.002 47.676 1.00 21.86 67 TYR C O 1
ATOM 6410 N N . ASP C 1 68 ? -72.638 -35.691 49.321 1.00 23.17 68 ASP C N 1
ATOM 6411 C CA . ASP C 1 68 ? -73.290 -34.960 50.401 1.00 24.67 68 ASP C CA 1
ATOM 6412 C C . ASP C 1 68 ? -72.295 -34.787 51.548 1.00 25.24 68 ASP C C 1
ATOM 6413 O O . ASP C 1 68 ? -71.364 -35.580 51.699 1.00 23.06 68 ASP C O 1
ATOM 6418 N N . THR C 1 69 ? -72.527 -33.740 52.356 1.00 25.45 69 THR C N 1
ATOM 6419 C CA . THR C 1 69 ? -71.649 -33.280 53.423 1.00 26.61 69 THR C CA 1
ATOM 6420 C C . THR C 1 69 ? -71.111 -34.437 54.263 1.00 26.32 69 THR C C 1
ATOM 6421 O O . THR C 1 69 ? -69.895 -34.558 54.430 1.00 25.26 69 THR C O 1
ATOM 6425 N N . ASN C 1 70 ? -72.030 -35.253 54.800 1.00 26.18 70 ASN C N 1
ATOM 6426 C CA . ASN C 1 70 ? -71.711 -36.293 55.767 1.00 27.11 70 ASN C CA 1
ATOM 6427 C C . ASN C 1 70 ? -71.908 -37.680 55.165 1.00 26.31 70 ASN C C 1
ATOM 6428 O O . ASN C 1 70 ? -72.006 -38.659 55.896 1.00 29.26 70 ASN C O 1
ATOM 6433 N N . LYS C 1 71 ? -71.978 -37.757 53.833 1.00 25.65 71 LYS C N 1
ATOM 6434 C CA . LYS C 1 71 ? -72.162 -39.020 53.139 1.00 24.11 71 LYS C CA 1
ATOM 6435 C C . LYS C 1 71 ? -70.787 -39.567 52.772 1.00 23.42 71 LYS C C 1
ATOM 6436 O O . LYS C 1 71 ? -69.930 -38.822 52.301 1.00 22.39 71 LYS C O 1
ATOM 6442 N N . LYS C 1 72 ? -70.590 -40.866 53.015 1.00 22.74 72 LYS C N 1
ATOM 6443 C CA . LYS C 1 72 ? -69.351 -41.547 52.674 1.00 22.88 72 LYS C CA 1
ATOM 6444 C C . LYS C 1 72 ? -69.130 -41.422 51.172 1.00 20.93 72 LYS C C 1
ATOM 6445 O O . LYS C 1 72 ? -70.014 -41.771 50.394 1.00 20.88 72 LYS C O 1
ATOM 6451 N N . ARG C 1 73 ? -67.954 -40.926 50.778 1.00 21.15 73 ARG C N 1
ATOM 6452 C CA . ARG C 1 73 ? -67.661 -40.738 49.362 1.00 20.53 73 ARG C CA 1
ATOM 6453 C C . ARG C 1 73 ? -67.769 -42.063 48.610 1.00 20.21 73 ARG C C 1
ATOM 6454 O O . ARG C 1 73 ? -68.163 -42.075 47.448 1.00 20.87 73 ARG C O 1
ATOM 6462 N N . TYR C 1 74 ? -67.416 -43.177 49.268 1.00 20.80 74 TYR C N 1
ATOM 6463 C CA . TYR C 1 74 ? -67.441 -44.475 48.603 1.00 21.42 74 TYR C CA 1
ATOM 6464 C C . TYR C 1 74 ? -68.851 -44.806 48.106 1.00 20.87 74 TYR C C 1
ATOM 6465 O O . TYR C 1 74 ? -69.030 -45.358 47.019 1.00 20.05 74 TYR C O 1
ATOM 6474 N N . GLU C 1 75 ? -69.864 -44.467 48.911 1.00 21.58 75 GLU C N 1
ATOM 6475 C CA . GLU C 1 75 ? -71.246 -44.681 48.509 1.00 22.02 75 GLU C CA 1
ATOM 6476 C C . GLU C 1 75 ? -71.554 -43.857 47.256 1.00 20.15 75 GLU C C 1
ATOM 6477 O O . GLU C 1 75 ? -72.178 -44.354 46.323 1.00 19.80 75 GLU C O 1
ATOM 6483 N N . SER C 1 76 ? -71.099 -42.600 47.234 1.00 20.30 76 SER C N 1
ATOM 6484 C CA . SER C 1 76 ? -71.297 -41.736 46.078 1.00 18.96 76 SER C CA 1
ATOM 6485 C C . SER C 1 76 ? -70.624 -42.342 44.843 1.00 19.21 76 SER C C 1
ATOM 6486 O O . SER C 1 76 ? -71.195 -42.310 43.758 1.00 18.40 76 SER C O 1
ATOM 6489 N N . TYR C 1 77 ? -69.400 -42.871 45.007 1.00 19.42 77 TYR C N 1
ATOM 6490 C CA . TYR C 1 77 ? -68.645 -43.404 43.873 1.00 19.00 77 TYR C CA 1
ATOM 6491 C C . TYR C 1 77 ? -69.352 -44.613 43.271 1.00 18.83 77 TYR C C 1
ATOM 6492 O O . TYR C 1 77 ? -69.417 -44.747 42.050 1.00 18.53 77 TYR C O 1
ATOM 6501 N N . VAL C 1 78 ? -69.872 -45.495 44.136 1.00 18.57 78 VAL C N 1
ATOM 6502 C CA . VAL C 1 78 ? -70.606 -46.666 43.685 1.00 18.74 78 VAL C CA 1
ATOM 6503 C C . VAL C 1 78 ? -71.813 -46.230 42.857 1.00 19.04 78 VAL C C 1
ATOM 6504 O O . VAL C 1 78 ? -72.133 -46.852 41.842 1.00 18.00 78 VAL C O 1
ATOM 6508 N N . GLN C 1 79 ? -72.473 -45.153 43.300 1.00 19.05 79 GLN C N 1
ATOM 6509 C CA . GLN C 1 79 ? -73.669 -44.670 42.628 1.00 18.84 79 GLN C CA 1
ATOM 6510 C C . GLN C 1 79 ? -73.314 -44.059 41.274 1.00 18.12 79 GLN C C 1
ATOM 6511 O O . GLN C 1 79 ? -74.069 -44.222 40.317 1.00 19.05 79 GLN C O 1
ATOM 6517 N N . MET C 1 80 ? -72.176 -43.360 41.207 1.00 18.54 80 MET C N 1
ATOM 6518 C CA . MET C 1 80 ? -71.697 -42.772 39.960 1.00 18.95 80 MET C CA 1
ATOM 6519 C C . MET C 1 80 ? -71.439 -43.867 38.920 1.00 18.94 80 MET C C 1
ATOM 6520 O O . MET C 1 80 ? -71.850 -43.726 37.770 1.00 18.94 80 MET C O 1
ATOM 6525 N N . SER C 1 81 ? -70.739 -44.945 39.316 1.00 18.82 81 SER C N 1
ATOM 6526 C CA . SER C 1 81 ? -70.517 -46.077 38.416 1.00 18.98 81 SER C CA 1
ATOM 6527 C C . SER C 1 81 ? -71.853 -46.652 37.954 1.00 19.35 81 SER C C 1
ATOM 6528 O O . SER C 1 81 ? -72.019 -46.993 36.784 1.00 19.30 81 SER C O 1
ATOM 6531 N N . GLU C 1 82 ? -72.804 -46.769 38.888 1.00 19.60 82 GLU C N 1
ATOM 6532 C CA . GLU C 1 82 ? -74.042 -47.492 38.619 1.00 19.21 82 GLU C CA 1
ATOM 6533 C C . GLU C 1 82 ? -74.916 -46.752 37.608 1.00 18.87 82 GLU C C 1
ATOM 6534 O O . GLU C 1 82 ? -75.537 -47.388 36.764 1.00 19.46 82 GLU C O 1
ATOM 6540 N N . VAL C 1 83 ? -74.965 -45.412 37.667 1.00 19.10 83 VAL C N 1
ATOM 6541 C CA . VAL C 1 83 ? -75.830 -44.727 36.714 1.00 19.47 83 VAL C CA 1
ATOM 6542 C C . VAL C 1 83 ? -75.296 -44.923 35.298 1.00 19.31 83 VAL C C 1
ATOM 6543 O O . VAL C 1 83 ? -76.079 -45.033 34.358 1.00 19.35 83 VAL C O 1
ATOM 6547 N N . MET C 1 84 ? -73.965 -45.002 35.163 1.00 19.11 84 MET C N 1
ATOM 6548 C CA . MET C 1 84 ? -73.360 -45.221 33.857 1.00 19.19 84 MET C CA 1
ATOM 6549 C C . MET C 1 84 ? -73.696 -46.631 33.370 1.00 19.15 84 MET C C 1
ATOM 6550 O O . MET C 1 84 ? -74.099 -46.805 32.224 1.00 19.55 84 MET C O 1
ATOM 6555 N N . LEU C 1 85 ? -73.574 -47.622 34.262 1.00 19.76 85 LEU C N 1
ATOM 6556 C CA . LEU C 1 85 ? -73.792 -49.023 33.909 1.00 19.17 85 LEU C CA 1
ATOM 6557 C C . LEU C 1 85 ? -75.256 -49.279 33.544 1.00 19.43 85 LEU C C 1
ATOM 6558 O O . LEU C 1 85 ? -75.537 -50.058 32.632 1.00 19.30 85 LEU C O 1
ATOM 6563 N N . ARG C 1 86 ? -76.193 -48.625 34.247 1.00 20.28 86 ARG C N 1
ATOM 6564 C CA . ARG C 1 86 ? -77.603 -48.805 33.927 1.00 21.45 86 ARG C CA 1
ATOM 6565 C C . ARG C 1 86 ? -77.867 -48.446 32.463 1.00 21.79 86 ARG C C 1
ATOM 6566 O O . ARG C 1 86 ? -78.648 -49.116 31.795 1.00 21.23 86 ARG C O 1
ATOM 6574 N N . ASP C 1 87 ? -77.226 -47.374 31.972 1.00 21.68 87 ASP C N 1
ATOM 6575 C CA . ASP C 1 87 ? -77.488 -46.910 30.616 1.00 22.50 87 ASP C CA 1
ATOM 6576 C C . ASP C 1 87 ? -76.752 -47.769 29.587 1.00 22.32 87 ASP C C 1
ATOM 6577 O O . ASP C 1 87 ? -77.216 -47.907 28.458 1.00 22.87 87 ASP C O 1
ATOM 6582 N N . VAL C 1 88 ? -75.604 -48.334 29.977 1.00 20.99 88 VAL C N 1
ATOM 6583 C CA . VAL C 1 88 ? -74.884 -49.262 29.112 1.00 21.03 88 VAL C CA 1
ATOM 6584 C C . VAL C 1 88 ? -75.771 -50.488 28.906 1.00 21.34 88 VAL C C 1
ATOM 6585 O O . VAL C 1 88 ? -75.996 -50.925 27.777 1.00 23.39 88 VAL C O 1
ATOM 6589 N N . ARG C 1 89 ? -76.301 -51.004 30.017 1.00 21.98 89 ARG C N 1
ATOM 6590 C CA . ARG C 1 89 ? -77.160 -52.176 30.020 1.00 23.18 89 ARG C CA 1
ATOM 6591 C C . ARG C 1 89 ? -78.407 -51.932 29.176 1.00 24.75 89 ARG C C 1
ATOM 6592 O O . ARG C 1 89 ? -78.914 -52.862 28.554 1.00 25.13 89 ARG C O 1
ATOM 6600 N N . ALA C 1 90 ? -78.869 -50.675 29.127 1.00 24.83 90 ALA C N 1
ATOM 6601 C CA . ALA C 1 90 ? -80.060 -50.308 28.373 1.00 25.19 90 ALA C CA 1
ATOM 6602 C C . ALA C 1 90 ? -79.748 -50.076 26.890 1.00 25.88 90 ALA C C 1
ATOM 6603 O O . ALA C 1 90 ? -80.647 -49.774 26.102 1.00 26.75 90 ALA C O 1
ATOM 6605 N N . GLY C 1 91 ? -78.469 -50.176 26.507 1.00 24.68 91 GLY C N 1
ATOM 6606 C CA . GLY C 1 91 ? -78.099 -50.169 25.100 1.00 24.34 91 GLY C CA 1
ATOM 6607 C C . GLY C 1 91 ? -77.644 -48.811 24.560 1.00 25.11 91 GLY C C 1
ATOM 6608 O O . GLY C 1 91 ? -77.609 -48.617 23.345 1.00 24.93 91 GLY C O 1
ATOM 6609 N N . ARG C 1 92 ? -77.265 -47.890 25.453 1.00 24.09 92 ARG C N 1
ATOM 6610 C CA . ARG C 1 92 ? -76.813 -46.575 25.027 1.00 23.61 92 ARG C CA 1
ATOM 6611 C C . ARG C 1 92 ? -75.300 -46.593 24.833 1.00 23.62 92 ARG C C 1
ATOM 6612 O O . ARG C 1 92 ? -74.588 -47.361 25.478 1.00 23.87 92 ARG C O 1
ATOM 6620 N N . ASN C 1 93 ? -74.841 -45.703 23.953 1.00 21.84 93 ASN C N 1
ATOM 6621 C CA . ASN C 1 93 ? -73.447 -45.348 23.779 1.00 23.50 93 ASN C CA 1
ATOM 6622 C C . ASN C 1 93 ? -73.099 -44.281 24.816 1.00 21.42 93 ASN C C 1
ATOM 6623 O O . ASN C 1 93 ? -73.353 -43.098 24.593 1.00 21.73 93 ASN C O 1
ATOM 6628 N N . VAL C 1 94 ? -72.536 -44.721 25.949 1.00 19.34 94 VAL C N 1
ATOM 6629 C CA . VAL C 1 94 ? -72.357 -43.890 27.132 1.00 17.94 94 VAL C CA 1
ATOM 6630 C C . VAL C 1 94 ? -70.937 -43.327 27.150 1.00 17.80 94 VAL C C 1
ATOM 6631 O O . VAL C 1 94 ? -69.970 -44.063 26.951 1.00 16.57 94 VAL C O 1
ATOM 6635 N N . LEU C 1 95 ? -70.830 -42.014 27.406 1.00 15.95 95 LEU C N 1
ATOM 6636 C CA . LEU C 1 95 ? -69.561 -41.351 27.653 1.00 16.69 95 LEU C CA 1
ATOM 6637 C C . LEU C 1 95 ? -69.529 -40.858 29.100 1.00 17.56 95 LEU C C 1
ATOM 6638 O O . LEU C 1 95 ? -70.431 -40.146 29.543 1.00 19.02 95 LEU C O 1
ATOM 6643 N N . GLY C 1 96 ? -68.477 -41.237 29.830 1.00 17.49 96 GLY C N 1
ATOM 6644 C CA . GLY C 1 96 ? -68.202 -40.635 31.126 1.00 18.12 96 GLY C CA 1
ATOM 6645 C C . GLY C 1 96 ? -67.053 -39.639 30.999 1.00 19.34 96 GLY C C 1
ATOM 6646 O O . GLY C 1 96 ? -66.087 -39.917 30.296 1.00 20.45 96 GLY C O 1
ATOM 6647 N N . ILE C 1 97 ? -67.176 -38.468 31.646 1.00 17.28 97 ILE C N 1
ATOM 6648 C CA . ILE C 1 97 ? -66.098 -37.489 31.630 1.00 18.19 97 ILE C CA 1
ATOM 6649 C C . ILE C 1 97 ? -65.759 -37.134 33.073 1.00 17.81 97 ILE C C 1
ATOM 6650 O O . ILE C 1 97 ? -66.636 -36.708 33.822 1.00 17.70 97 ILE C O 1
ATOM 6655 N N . PHE C 1 98 ? -64.481 -37.279 33.434 1.00 17.06 98 PHE C N 1
ATOM 6656 C CA . PHE C 1 98 ? -64.023 -36.875 34.753 1.00 17.52 98 PHE C CA 1
ATOM 6657 C C . PHE C 1 98 ? -62.937 -35.823 34.594 1.00 17.91 98 PHE C C 1
ATOM 6658 O O . PHE C 1 98 ? -62.131 -35.891 33.660 1.00 17.96 98 PHE C O 1
ATOM 6666 N N . TYR C 1 99 ? -62.900 -34.887 35.552 1.00 17.80 99 TYR C N 1
ATOM 6667 C CA . TYR C 1 99 ? -61.877 -33.859 35.633 1.00 18.69 99 TYR C CA 1
ATOM 6668 C C . TYR C 1 99 ? -60.495 -34.500 35.530 1.00 17.85 99 TYR C C 1
ATOM 6669 O O . TYR C 1 99 ? -60.249 -35.555 36.118 1.00 17.39 99 TYR C O 1
ATOM 6678 N N . GLY C 1 100 ? -59.588 -33.828 34.816 1.00 16.90 100 GLY C N 1
ATOM 6679 C CA . GLY C 1 100 ? -58.210 -34.289 34.720 1.00 16.68 100 GLY C CA 1
ATOM 6680 C C . GLY C 1 100 ? -58.086 -35.508 33.804 1.00 16.26 100 GLY C C 1
ATOM 6681 O O . GLY C 1 100 ? -58.685 -35.544 32.732 1.00 15.46 100 GLY C O 1
ATOM 6682 N N . HIS C 1 101 ? -57.282 -36.486 34.242 1.00 16.67 101 HIS C N 1
ATOM 6683 C CA . HIS C 1 101 ? -57.204 -37.810 33.631 1.00 15.93 101 HIS C CA 1
ATOM 6684 C C . HIS C 1 101 ? -58.209 -38.705 34.352 1.00 15.70 101 HIS C C 1
ATOM 6685 O O . HIS C 1 101 ? -58.179 -38.795 35.579 1.00 15.88 101 HIS C O 1
ATOM 6692 N N . PRO C 1 102 ? -59.142 -39.385 33.649 1.00 15.41 102 PRO C N 1
ATOM 6693 C CA . PRO C 1 102 ? -60.252 -40.052 34.327 1.00 16.07 102 PRO C CA 1
ATOM 6694 C C . PRO C 1 102 ? -59.851 -41.311 35.098 1.00 17.23 102 PRO C C 1
ATOM 6695 O O . PRO C 1 102 ? -60.697 -41.896 35.768 1.00 18.17 102 PRO C O 1
ATOM 6699 N N . GLY C 1 103 ? -58.574 -41.715 34.981 1.00 16.73 103 GLY C N 1
ATOM 6700 C CA . GLY C 1 103 ? -58.082 -42.922 35.640 1.00 17.03 103 GLY C CA 1
ATOM 6701 C C . GLY C 1 103 ? -57.059 -42.636 36.741 1.00 17.80 103 GLY C C 1
ATOM 6702 O O . GLY C 1 103 ? -56.500 -43.569 37.324 1.00 17.13 103 GLY C O 1
ATOM 6703 N N . VAL C 1 104 ? -56.844 -41.352 37.048 1.00 15.91 104 VAL C N 1
ATOM 6704 C CA . VAL C 1 104 ? -55.822 -40.926 37.991 1.00 16.68 104 VAL C CA 1
ATOM 6705 C C . VAL C 1 104 ? -56.533 -40.327 39.205 1.00 17.82 104 VAL C C 1
ATOM 6706 O O . VAL C 1 104 ? -57.161 -39.274 39.101 1.00 18.42 104 VAL C O 1
ATOM 6710 N N . PHE C 1 105 ? -56.442 -41.022 40.346 1.00 18.25 105 PHE C N 1
ATOM 6711 C CA . PHE C 1 105 ? -57.125 -40.637 41.581 1.00 18.94 105 PHE C CA 1
ATOM 6712 C C . PHE C 1 105 ? -58.640 -40.579 41.353 1.00 19.49 105 PHE C C 1
ATOM 6713 O O . PHE C 1 105 ? -59.303 -39.629 41.779 1.00 18.98 105 PHE C O 1
ATOM 6721 N N . VAL C 1 106 ? -59.182 -41.604 40.675 1.00 18.64 106 VAL C N 1
ATOM 6722 C CA . VAL C 1 106 ? -60.609 -41.710 40.397 1.00 18.53 106 VAL C CA 1
ATOM 6723 C C . VAL C 1 106 ? -61.064 -43.157 40.593 1.00 18.84 106 VAL C C 1
ATOM 6724 O O . VAL C 1 106 ? -60.661 -44.051 39.841 1.00 18.59 106 VAL C O 1
ATOM 6728 N N . ALA C 1 107 ? -61.976 -43.364 41.547 1.00 18.15 107 ALA C N 1
ATOM 6729 C CA . ALA C 1 107 ? -62.500 -44.693 41.835 1.00 18.63 107 ALA C CA 1
ATOM 6730 C C . ALA C 1 107 ? -63.570 -45.145 40.834 1.00 19.46 107 ALA C C 1
ATOM 6731 O O . ALA C 1 107 ? -63.509 -46.278 40.349 1.00 18.84 107 ALA C O 1
ATOM 6733 N N . PRO C 1 108 ? -64.621 -44.345 40.522 1.00 18.43 108 PRO C N 1
ATOM 6734 C CA . PRO C 1 108 ? -65.762 -44.868 39.766 1.00 18.26 108 PRO C CA 1
ATOM 6735 C C . PRO C 1 108 ? -65.516 -45.233 38.298 1.00 17.11 108 PRO C C 1
ATOM 6736 O O . PRO C 1 108 ? -66.288 -45.998 37.723 1.00 18.52 108 PRO C O 1
ATOM 6740 N N . SER C 1 109 ? -64.422 -44.720 37.710 1.00 17.18 109 SER C N 1
ATOM 6741 C CA . SER C 1 109 ? -64.135 -44.960 36.300 1.00 17.24 109 SER C CA 1
ATOM 6742 C C . SER C 1 109 ? -63.646 -46.397 36.081 1.00 17.26 109 SER C C 1
ATOM 6743 O O . SER C 1 109 ? -64.237 -47.157 35.312 1.00 16.50 109 SER C O 1
ATOM 6746 N N . HIS C 1 110 ? -62.546 -46.760 36.747 1.00 17.50 110 HIS C N 1
ATOM 6747 C CA . HIS C 1 110 ? -62.003 -48.110 36.627 1.00 18.12 110 HIS C CA 1
ATOM 6748 C C . HIS C 1 110 ? -63.043 -49.161 37.029 1.00 18.15 110 HIS C C 1
ATOM 6749 O O . HIS C 1 110 ? -63.089 -50.247 36.444 1.00 17.75 110 HIS C O 1
ATOM 6756 N N . ARG C 1 111 ? -63.864 -48.840 38.042 1.00 17.99 111 ARG C N 1
ATOM 6757 C CA . ARG C 1 111 ? -64.924 -49.728 38.511 1.00 18.51 111 ARG C CA 1
ATOM 6758 C C . ARG C 1 111 ? -65.940 -50.005 37.401 1.00 19.06 111 ARG C C 1
ATOM 6759 O O . ARG C 1 111 ? -66.320 -51.157 37.173 1.00 18.64 111 ARG C O 1
ATOM 6767 N N . ALA C 1 112 ? -66.413 -48.941 36.738 1.00 17.38 112 ALA C N 1
ATOM 6768 C CA . ALA C 1 112 ? -67.456 -49.084 35.734 1.00 17.26 112 ALA C CA 1
ATOM 6769 C C . ALA C 1 112 ? -66.929 -49.846 34.522 1.00 17.18 112 ALA C C 1
ATOM 6770 O O . ALA C 1 112 ? -67.652 -50.644 33.932 1.00 17.51 112 ALA C O 1
ATOM 6772 N N . ILE C 1 113 ? -65.680 -49.562 34.137 1.00 17.08 113 ILE C N 1
ATOM 6773 C CA . ILE C 1 113 ? -65.080 -50.240 32.997 1.00 18.42 113 ILE C CA 1
ATOM 6774 C C . ILE C 1 113 ? -64.987 -51.742 33.283 1.00 17.74 113 ILE C C 1
ATOM 6775 O O . ILE C 1 113 ? -65.345 -52.545 32.428 1.00 16.96 113 ILE C O 1
ATOM 6780 N N . ALA C 1 114 ? -64.529 -52.106 34.488 1.00 17.79 114 ALA C N 1
ATOM 6781 C CA . ALA C 1 114 ? -64.337 -53.505 34.855 1.00 18.09 114 ALA C CA 1
ATOM 6782 C C . ALA C 1 114 ? -65.666 -54.259 34.838 1.00 18.94 114 ALA C C 1
ATOM 6783 O O . ALA C 1 114 ? -65.762 -55.357 34.285 1.00 19.44 114 ALA C O 1
ATOM 6785 N N . ILE C 1 115 ? -66.704 -53.654 35.431 1.00 19.69 115 ILE C N 1
ATOM 6786 C CA . ILE C 1 115 ? -68.017 -54.281 35.525 1.00 19.35 115 ILE C CA 1
ATOM 6787 C C . ILE C 1 115 ? -68.638 -54.430 34.137 1.00 19.30 115 ILE C C 1
ATOM 6788 O O . ILE C 1 115 ? -69.234 -55.469 33.844 1.00 19.28 115 ILE C O 1
ATOM 6793 N N . ALA C 1 116 ? -68.527 -53.386 33.297 1.00 17.80 116 ALA C N 1
ATOM 6794 C CA . ALA C 1 116 ? -69.095 -53.449 31.956 1.00 18.08 116 ALA C CA 1
ATOM 6795 C C . ALA C 1 116 ? -68.485 -54.621 31.182 1.00 18.73 116 ALA C C 1
ATOM 6796 O O . ALA C 1 116 ? -69.206 -55.365 30.519 1.00 18.73 116 ALA C O 1
ATOM 6798 N N . ARG C 1 117 ? -67.157 -54.772 31.272 1.00 19.06 117 ARG C N 1
ATOM 6799 C CA . ARG C 1 117 ? -66.459 -55.822 30.537 1.00 19.49 117 ARG C CA 1
ATOM 6800 C C . ARG C 1 117 ? -66.883 -57.205 31.041 1.00 20.75 117 ARG C C 1
ATOM 6801 O O . ARG C 1 117 ? -67.082 -58.129 30.249 1.00 21.55 117 ARG C O 1
ATOM 6809 N N . GLU C 1 118 ? -67.007 -57.346 32.365 1.00 21.45 118 GLU C N 1
ATOM 6810 C CA . GLU C 1 118 ? -67.439 -58.597 32.971 1.00 24.02 118 GLU C CA 1
ATOM 6811 C C . GLU C 1 118 ? -68.806 -58.998 32.411 1.00 23.39 118 GLU C C 1
ATOM 6812 O O . GLU C 1 118 ? -69.077 -60.182 32.197 1.00 22.21 118 GLU C O 1
ATOM 6818 N N . GLU C 1 119 ? -69.666 -58.002 32.165 1.00 21.22 119 GLU C N 1
ATOM 6819 C CA . GLU C 1 119 ? -71.016 -58.238 31.675 1.00 21.72 119 GLU C CA 1
ATOM 6820 C C . GLU C 1 119 ? -71.046 -58.353 30.148 1.00 20.77 119 GLU C C 1
ATOM 6821 O O . GLU C 1 119 ? -72.106 -58.575 29.571 1.00 22.43 119 GLU C O 1
ATOM 6827 N N . GLY C 1 120 ? -69.896 -58.183 29.488 1.00 21.23 120 GLY C N 1
ATOM 6828 C CA . GLY C 1 120 ? -69.794 -58.424 28.053 1.00 20.83 120 GLY C CA 1
ATOM 6829 C C . GLY C 1 120 ? -70.024 -57.187 27.182 1.00 21.17 120 GLY C C 1
ATOM 6830 O O . GLY C 1 120 ? -70.262 -57.312 25.976 1.00 21.66 120 GLY C O 1
ATOM 6831 N N . PHE C 1 121 ? -69.944 -55.991 27.785 1.00 20.51 121 PHE C N 1
ATOM 6832 C CA . PHE C 1 121 ? -70.065 -54.749 27.030 1.00 19.89 121 PHE C CA 1
ATOM 6833 C C . PHE C 1 121 ? -68.686 -54.155 26.762 1.00 19.83 121 PHE C C 1
ATOM 6834 O O . PHE C 1 121 ? -67.829 -54.147 27.636 1.00 20.10 121 PHE C O 1
ATOM 6842 N N . GLN C 1 122 ? -68.499 -53.605 25.559 1.00 19.20 122 GLN C N 1
ATOM 6843 C CA . GLN C 1 122 ? -67.288 -52.881 25.213 1.00 20.57 122 GLN C CA 1
ATOM 6844 C C . GLN C 1 122 ? -67.134 -51.680 26.150 1.00 20.20 122 GLN C C 1
ATOM 6845 O O . GLN C 1 122 ? -68.087 -50.924 26.344 1.00 19.29 122 GLN C O 1
ATOM 6851 N N . ALA C 1 123 ? -65.932 -51.511 26.721 1.00 18.95 123 ALA C N 1
ATOM 6852 C CA . ALA C 1 123 ? -65.657 -50.404 27.630 1.00 18.71 123 ALA C CA 1
ATOM 6853 C C . ALA C 1 123 ? -64.185 -50.038 27.521 1.00 20.46 123 ALA C C 1
ATOM 6854 O O . ALA C 1 123 ? -63.329 -50.925 27.501 1.00 21.53 123 ALA C O 1
ATOM 6856 N N . LYS C 1 124 ? -63.901 -48.731 27.448 1.00 19.05 124 LYS C N 1
ATOM 6857 C CA . LYS C 1 124 ? -62.516 -48.301 27.371 1.00 20.25 124 LYS C CA 1
ATOM 6858 C C . LYS C 1 124 ? -62.347 -46.927 28.012 1.00 18.27 124 LYS C C 1
ATOM 6859 O O . LYS C 1 124 ? -63.316 -46.196 28.188 1.00 18.51 124 LYS C O 1
ATOM 6865 N N . MET C 1 125 ? -61.093 -46.619 28.341 1.00 17.18 125 MET C N 1
ATOM 6866 C CA . MET C 1 125 ? -60.716 -45.357 28.953 1.00 17.34 125 MET C CA 1
ATOM 6867 C C . MET C 1 125 ? -59.769 -44.625 28.010 1.00 17.85 125 MET C C 1
ATOM 6868 O O . MET C 1 125 ? -58.878 -45.239 27.418 1.00 18.12 125 MET C O 1
ATOM 6873 N N . LEU C 1 126 ? -59.975 -43.307 27.888 1.00 17.71 126 LEU C N 1
ATOM 6874 C CA . LEU C 1 126 ? -59.051 -42.429 27.188 1.00 18.09 126 LEU C CA 1
ATOM 6875 C C . LEU C 1 126 ? -58.251 -41.643 28.225 1.00 17.17 126 LEU C C 1
ATOM 6876 O O . LEU C 1 126 ? -58.789 -41.271 29.276 1.00 17.60 126 LEU C O 1
ATOM 6881 N N . PRO C 1 127 ? -56.965 -41.310 27.953 1.00 16.12 127 PRO C N 1
ATOM 6882 C CA . PRO C 1 127 ? -56.192 -40.484 28.882 1.00 15.71 127 PRO C CA 1
ATOM 6883 C C . PRO C 1 127 ? -56.635 -39.023 28.789 1.00 16.05 127 PRO C C 1
ATOM 6884 O O . PRO C 1 127 ? -57.193 -38.599 27.777 1.00 15.65 127 PRO C O 1
ATOM 6888 N N . GLY C 1 128 ? -56.439 -38.291 29.891 1.00 15.90 128 GLY C N 1
ATOM 6889 C CA . GLY C 1 128 ? -56.590 -36.844 29.930 1.00 16.20 128 GLY C CA 1
ATOM 6890 C C . GLY C 1 128 ? -55.388 -36.222 30.639 1.00 16.85 128 GLY C C 1
ATOM 6891 O O . GLY C 1 128 ? -54.544 -36.942 31.180 1.00 16.29 128 GLY C O 1
ATOM 6892 N N . ILE C 1 129 ? -55.317 -34.886 30.619 1.00 15.79 129 ILE C N 1
ATOM 6893 C CA . ILE C 1 129 ? -54.251 -34.140 31.269 1.00 15.81 129 ILE C CA 1
ATOM 6894 C C . ILE C 1 129 ? -54.462 -34.202 32.780 1.00 16.29 129 ILE C C 1
ATOM 6895 O O . ILE C 1 129 ? -55.505 -33.767 33.268 1.00 16.43 129 ILE C O 1
ATOM 6900 N N . SER C 1 130 ? -53.456 -34.691 33.516 1.00 16.10 130 SER C N 1
ATOM 6901 C CA . SER C 1 130 ? -53.594 -34.835 34.961 1.00 16.43 130 SER C CA 1
ATOM 6902 C C . SER C 1 130 ? -53.030 -33.613 35.692 1.00 16.38 130 SER C C 1
ATOM 6903 O O . SER C 1 130 ? -52.362 -32.770 35.101 1.00 16.70 130 SER C O 1
ATOM 6906 N N . ALA C 1 131 ? -53.259 -33.558 37.012 1.00 16.51 131 ALA C N 1
ATOM 6907 C CA . ALA C 1 131 ? -52.644 -32.523 37.834 1.00 17.08 131 ALA C CA 1
ATOM 6908 C C . ALA C 1 131 ? -51.120 -32.610 37.792 1.00 16.96 131 ALA C C 1
ATOM 6909 O O . ALA C 1 131 ? -50.456 -31.581 37.866 1.00 16.74 131 ALA C O 1
ATOM 6911 N N . GLU C 1 132 ? -50.570 -33.836 37.706 1.00 17.99 132 GLU C N 1
ATOM 6912 C CA . GLU C 1 132 ? -49.128 -34.008 37.570 1.00 17.73 132 GLU C CA 1
ATOM 6913 C C . GLU C 1 132 ? -48.633 -33.435 36.244 1.00 17.14 132 GLU C C 1
ATOM 6914 O O . GLU C 1 132 ? -47.608 -32.754 36.203 1.00 16.78 132 GLU C O 1
ATOM 6920 N N . ASP C 1 133 ? -49.355 -33.711 35.153 1.00 17.18 133 ASP C N 1
ATOM 6921 C CA . ASP C 1 133 ? -48.975 -33.144 33.868 1.00 17.56 133 ASP C CA 1
ATOM 6922 C C . ASP C 1 133 ? -48.875 -31.622 33.979 1.00 17.54 133 ASP C C 1
ATOM 6923 O O . ASP C 1 133 ? -47.924 -31.010 33.486 1.00 17.98 133 ASP C O 1
ATOM 6928 N N . TYR C 1 134 ? -49.869 -31.020 34.639 1.00 17.04 134 TYR C N 1
ATOM 6929 C CA . TYR C 1 134 ? -49.933 -29.572 34.774 1.00 17.58 134 TYR C CA 1
ATOM 6930 C C . TYR C 1 134 ? -48.728 -29.106 35.593 1.00 18.03 134 TYR C C 1
ATOM 6931 O O . TYR C 1 134 ? -48.070 -28.126 35.238 1.00 17.14 134 TYR C O 1
ATOM 6940 N N . MET C 1 135 ? -48.425 -29.847 36.672 1.00 19.28 135 MET C N 1
ATOM 6941 C CA . MET C 1 135 ? -47.319 -29.527 37.564 1.00 18.77 135 MET C CA 1
ATOM 6942 C C . MET C 1 135 ? -45.972 -29.531 36.836 1.00 18.82 135 MET C C 1
ATOM 6943 O O . MET C 1 135 ? -45.160 -28.633 37.050 1.00 18.23 135 MET C O 1
ATOM 6948 N N . PHE C 1 136 ? -45.702 -30.559 36.013 1.00 18.74 136 PHE C N 1
ATOM 6949 C CA . PHE C 1 136 ? -44.429 -30.593 35.302 1.00 19.37 136 PHE C CA 1
ATOM 6950 C C . PHE C 1 136 ? -44.277 -29.356 34.414 1.00 19.97 136 PHE C C 1
ATOM 6951 O O . PHE C 1 136 ? -43.182 -28.800 34.311 1.00 19.85 136 PHE C O 1
ATOM 6959 N N . ALA C 1 137 ? -45.377 -28.923 33.779 1.00 19.75 137 ALA C N 1
ATOM 6960 C CA . ALA C 1 137 ? -45.337 -27.759 32.901 1.00 20.21 137 ALA C CA 1
ATOM 6961 C C . ALA C 1 137 ? -45.155 -26.472 33.711 1.00 21.14 137 ALA C C 1
ATOM 6962 O O . ALA C 1 137 ? -44.350 -25.623 33.331 1.00 22.25 137 ALA C O 1
ATOM 6964 N N . ASP C 1 138 ? -45.880 -26.347 34.834 1.00 21.28 138 ASP C N 1
ATOM 6965 C CA . ASP C 1 138 ? -45.874 -25.122 35.629 1.00 22.38 138 ASP C CA 1
ATOM 6966 C C . ASP C 1 138 ? -44.594 -24.988 36.455 1.00 22.59 138 ASP C C 1
ATOM 6967 O O . ASP C 1 138 ? -44.041 -23.890 36.551 1.00 22.65 138 ASP C O 1
ATOM 6972 N N . LEU C 1 139 ? -44.152 -26.086 37.083 1.00 22.77 139 LEU C N 1
ATOM 6973 C CA . LEU C 1 139 ? -42.977 -26.039 37.946 1.00 24.14 139 LEU C CA 1
ATOM 6974 C C . LEU C 1 139 ? -41.694 -26.208 37.132 1.00 26.51 139 LEU C C 1
ATOM 6975 O O . LEU C 1 139 ? -40.609 -25.859 37.603 1.00 26.03 139 LEU C O 1
ATOM 6980 N N . GLY C 1 140 ? -41.819 -26.756 35.916 1.00 26.23 140 GLY C N 1
ATOM 6981 C CA . GLY C 1 140 ? -40.694 -26.827 34.994 1.00 26.99 140 GLY C CA 1
ATOM 6982 C C . GLY C 1 140 ? -39.604 -27.799 35.443 1.00 28.60 140 GLY C C 1
ATOM 6983 O O . GLY C 1 140 ? -38.419 -27.479 35.384 1.00 29.67 140 GLY C O 1
ATOM 6984 N N . PHE C 1 141 ? -40.004 -28.988 35.897 1.00 29.28 141 PHE C N 1
ATOM 6985 C CA . PHE C 1 141 ? -39.024 -30.037 36.128 1.00 29.06 141 PHE C CA 1
ATOM 6986 C C . PHE C 1 141 ? -39.388 -31.259 35.293 1.00 27.75 141 PHE C C 1
ATOM 6987 O O . PHE C 1 141 ? -40.554 -31.478 34.965 1.00 26.66 141 PHE C O 1
ATOM 6995 N N . ASP C 1 142 ? -38.350 -32.017 34.935 1.00 27.17 142 ASP C N 1
ATOM 6996 C CA . ASP C 1 142 ? -38.501 -33.251 34.189 1.00 26.62 142 ASP C CA 1
ATOM 6997 C C . ASP C 1 142 ? -38.458 -34.403 35.185 1.00 25.62 142 ASP C C 1
ATOM 6998 O O . ASP C 1 142 ? -37.436 -34.629 35.827 1.00 26.55 142 ASP C O 1
ATOM 7003 N N . PRO C 1 143 ? -39.564 -35.160 35.344 1.00 25.29 143 PRO C N 1
ATOM 7004 C CA . PRO C 1 143 ? -39.612 -36.249 36.322 1.00 25.60 143 PRO C CA 1
ATOM 7005 C C . PRO C 1 143 ? -38.724 -37.451 35.997 1.00 26.03 143 PRO C C 1
ATOM 7006 O O . PRO C 1 143 ? -38.528 -38.300 36.859 1.00 26.47 143 PRO C O 1
ATOM 7010 N N . SER C 1 144 ? -38.175 -37.498 34.774 1.00 25.98 144 SER C N 1
ATOM 7011 C CA . SER C 1 144 ? -37.358 -38.619 34.328 1.00 27.36 144 SER C CA 1
ATOM 7012 C C . SER C 1 144 ? -35.920 -38.519 34.840 1.00 27.93 144 SER C C 1
ATOM 7013 O O . SER C 1 144 ? -35.161 -39.481 34.748 1.00 27.96 144 SER C O 1
ATOM 7016 N N . THR C 1 145 ? -35.538 -37.348 35.359 1.00 28.31 145 THR C N 1
ATOM 7017 C CA . THR C 1 145 ? -34.305 -37.236 36.123 1.00 28.61 145 THR C CA 1
ATOM 7018 C C . THR C 1 145 ? -34.604 -37.615 37.571 1.00 28.75 145 THR C C 1
ATOM 7019 O O . THR C 1 145 ? -35.470 -37.005 38.198 1.00 28.43 145 THR C O 1
ATOM 7023 N N . TYR C 1 146 ? -33.907 -38.639 38.074 1.00 25.73 146 TYR C N 1
ATOM 7024 C CA . TYR C 1 146 ? -34.050 -39.161 39.429 1.00 26.55 146 TYR C CA 1
ATOM 7025 C C . TYR C 1 146 ? -35.249 -40.100 39.546 1.00 24.72 146 TYR C C 1
ATOM 7026 O O . TYR C 1 146 ? -35.243 -40.985 40.397 1.00 26.26 146 TYR C O 1
ATOM 7035 N N . GLY C 1 147 ? -36.276 -39.897 38.715 1.00 22.60 147 GLY C N 1
ATOM 7036 C CA . GLY C 1 147 ? -37.491 -40.687 38.847 1.00 21.53 147 GLY C CA 1
ATOM 7037 C C . GLY C 1 147 ? -38.482 -40.006 39.790 1.00 21.10 147 GLY C C 1
ATOM 7038 O O . GLY C 1 147 ? -38.112 -39.091 40.518 1.00 20.38 147 GLY C O 1
ATOM 7039 N N . CYS C 1 148 ? -39.736 -40.467 39.771 1.00 20.01 148 CYS C N 1
ATOM 7040 C CA . CYS C 1 148 ? -40.807 -39.700 40.387 1.00 19.65 148 CYS C CA 1
ATOM 7041 C C . CYS C 1 148 ? -41.826 -40.633 41.034 1.00 19.34 148 CYS C C 1
ATOM 7042 O O . CYS C 1 148 ? -42.372 -41.516 40.373 1.00 17.89 148 CYS C O 1
ATOM 7045 N N . MET C 1 149 ? -42.084 -40.407 42.333 1.00 18.57 149 MET C N 1
ATOM 7046 C CA . MET C 1 149 ? -43.052 -41.189 43.082 1.00 18.74 149 MET C CA 1
ATOM 7047 C C . MET C 1 149 ? -44.329 -40.371 43.288 1.00 19.22 149 MET C C 1
ATOM 7048 O O . MET C 1 149 ? -44.270 -39.238 43.767 1.00 19.57 149 MET C O 1
ATOM 7053 N N . THR C 1 150 ? -45.470 -40.988 42.961 1.00 18.63 150 THR C N 1
ATOM 7054 C CA . THR C 1 150 ? -46.809 -40.441 43.146 1.00 18.96 150 THR C CA 1
ATOM 7055 C C . THR C 1 150 ? -47.473 -41.168 44.311 1.00 19.17 150 THR C C 1
ATOM 7056 O O . THR C 1 150 ? -47.472 -42.399 44.343 1.00 18.17 150 THR C O 1
ATOM 7060 N N . GLN C 1 151 ? -48.073 -40.413 45.247 1.00 17.93 151 GLN C N 1
ATOM 7061 C CA . GLN C 1 151 ? -48.820 -41.043 46.321 1.00 18.75 151 GLN C CA 1
ATOM 7062 C C . GLN C 1 151 ? -49.922 -40.112 46.820 1.00 19.53 151 GLN C C 1
ATOM 7063 O O . GLN C 1 151 ? -49.804 -38.895 46.723 1.00 20.17 151 GLN C O 1
ATOM 7069 N N . GLU C 1 152 ? -50.994 -40.725 47.323 1.00 20.41 152 GLU C N 1
ATOM 7070 C CA . GLU C 1 152 ? -52.059 -40.029 48.028 1.00 20.74 152 GLU C CA 1
ATOM 7071 C C . GLU C 1 152 ? -51.676 -39.926 49.506 1.00 20.13 152 GLU C C 1
ATOM 7072 O O . GLU C 1 152 ? -51.177 -40.894 50.078 1.00 19.50 152 GLU C O 1
ATOM 7078 N N . ALA C 1 153 ? -51.915 -38.753 50.120 1.00 19.57 153 ALA C N 1
ATOM 7079 C CA . ALA C 1 153 ? -51.488 -38.486 51.492 1.00 20.53 153 ALA C CA 1
ATOM 7080 C C . ALA C 1 153 ? -52.063 -39.499 52.488 1.00 20.59 153 ALA C C 1
ATOM 7081 O O . ALA C 1 153 ? -51.330 -39.984 53.357 1.00 20.82 153 ALA C O 1
ATOM 7083 N N . THR C 1 154 ? -53.364 -39.809 52.384 1.00 20.95 154 THR C N 1
ATOM 7084 C CA . THR C 1 154 ? -53.994 -40.723 53.336 1.00 21.24 154 THR C CA 1
ATOM 7085 C C . THR C 1 154 ? -53.494 -42.156 53.129 1.00 21.48 154 THR C C 1
ATOM 7086 O O . THR C 1 154 ? -53.236 -42.867 54.095 1.00 21.18 154 THR C O 1
ATOM 7090 N N . GLU C 1 155 ? -53.380 -42.583 51.864 1.00 20.88 155 GLU C N 1
ATOM 7091 C CA . GLU C 1 155 ? -52.905 -43.924 51.549 1.00 20.64 155 GLU C CA 1
ATOM 7092 C C . GLU C 1 155 ? -51.511 -44.139 52.136 1.00 21.05 155 GLU C C 1
ATOM 7093 O O . GLU C 1 155 ? -51.250 -45.181 52.728 1.00 21.44 155 GLU C O 1
ATOM 7099 N N . LEU C 1 156 ? -50.633 -43.142 51.973 1.00 20.93 156 LEU C N 1
ATOM 7100 C CA . LEU C 1 156 ? -49.275 -43.165 52.497 1.00 22.92 156 LEU C CA 1
ATOM 7101 C C . LEU C 1 156 ? -49.302 -43.438 54.005 1.00 23.72 156 LEU C C 1
ATOM 7102 O O . LEU C 1 156 ? -48.524 -44.248 54.508 1.00 23.06 156 LEU C O 1
ATOM 7107 N N . LEU C 1 157 ? -50.220 -42.776 54.716 1.00 21.58 157 LEU C N 1
ATOM 7108 C CA . LEU C 1 157 ? -50.246 -42.850 56.174 1.00 22.60 157 LEU C CA 1
ATOM 7109 C C . LEU C 1 157 ? -50.908 -44.136 56.674 1.00 23.35 157 LEU C C 1
ATOM 7110 O O . LEU C 1 157 ? -50.447 -44.703 57.665 1.00 24.75 157 LEU C O 1
ATOM 7115 N N . VAL C 1 158 ? -51.976 -44.606 56.011 1.00 23.26 158 VAL C N 1
ATOM 7116 C CA . VAL C 1 158 ? -52.675 -45.785 56.513 1.00 25.12 158 VAL C CA 1
ATOM 7117 C C . VAL C 1 158 ? -51.809 -47.038 56.379 1.00 26.77 158 VAL C C 1
ATOM 7118 O O . VAL C 1 158 ? -52.026 -48.002 57.111 1.00 28.03 158 VAL C O 1
ATOM 7122 N N . ARG C 1 159 ? -50.854 -47.031 55.437 1.00 25.18 159 ARG C N 1
ATOM 7123 C CA . ARG C 1 159 ? -50.017 -48.199 55.197 1.00 25.11 159 ARG C CA 1
ATOM 7124 C C . ARG C 1 159 ? -48.635 -48.005 55.818 1.00 27.99 159 ARG C C 1
ATOM 7125 O O . ARG C 1 159 ? -47.760 -48.849 55.629 1.00 28.25 159 ARG C O 1
ATOM 7133 N N . ASN C 1 160 ? -48.466 -46.887 56.543 1.00 29.93 160 ASN C N 1
ATOM 7134 C CA A ASN C 1 160 ? -47.255 -46.519 57.266 0.34 31.26 160 ASN C CA 1
ATOM 7135 C CA B ASN C 1 160 ? -47.247 -46.582 57.281 0.66 31.64 160 ASN C CA 1
ATOM 7136 C C . ASN C 1 160 ? -46.033 -46.588 56.350 1.00 32.47 160 ASN C C 1
ATOM 7137 O O . ASN C 1 160 ? -44.974 -47.084 56.728 1.00 32.60 160 ASN C O 1
ATOM 7146 N N . LYS C 1 161 ? -46.178 -46.035 55.137 1.00 30.86 161 LYS C N 1
ATOM 7147 C CA . LYS C 1 161 ? -45.067 -45.992 54.196 1.00 30.27 161 LYS C CA 1
ATOM 7148 C C . LYS C 1 161 ? -44.113 -44.863 54.579 1.00 30.59 161 LYS C C 1
ATOM 7149 O O . LYS C 1 161 ? -44.496 -43.928 55.277 1.00 30.33 161 LYS C O 1
ATOM 7155 N N . LYS C 1 162 ? -42.866 -44.965 54.109 1.00 29.58 162 LYS C N 1
ATOM 7156 C CA . LYS C 1 162 ? -41.892 -43.894 54.252 1.00 31.86 162 LYS C CA 1
ATOM 7157 C C . LYS C 1 162 ? -41.724 -43.204 52.903 1.00 31.38 162 LYS C C 1
ATOM 7158 O O . LYS C 1 162 ? -41.838 -43.848 51.860 1.00 31.32 162 LYS C O 1
ATOM 7164 N N . LEU C 1 163 ? -41.440 -41.896 52.940 1.00 28.33 163 LEU C N 1
ATOM 7165 C CA . LEU C 1 163 ? -41.052 -41.175 51.741 1.00 26.97 163 LEU C CA 1
ATOM 7166 C C . LEU C 1 163 ? -39.560 -41.379 51.492 1.00 28.00 163 LEU C C 1
ATOM 7167 O O . LEU C 1 163 ? -38.745 -41.225 52.404 1.00 27.13 163 LEU C O 1
ATOM 7172 N N . ASP C 1 164 ? -39.224 -41.684 50.234 1.00 26.46 164 ASP C N 1
ATOM 7173 C CA . ASP C 1 164 ? -37.850 -41.862 49.791 1.00 28.06 164 ASP C CA 1
ATOM 7174 C C . ASP C 1 164 ? -37.268 -40.509 49.387 1.00 26.67 164 ASP C C 1
ATOM 7175 O O . ASP C 1 164 ? -37.675 -39.922 48.383 1.00 25.92 164 ASP C O 1
ATOM 7180 N N . PRO C 1 165 ? -36.286 -39.963 50.140 1.00 27.15 165 PRO C N 1
ATOM 7181 C CA . PRO C 1 165 ? -35.736 -38.643 49.832 1.00 26.47 165 PRO C CA 1
ATOM 7182 C C . PRO C 1 165 ? -34.754 -38.545 48.660 1.00 26.61 165 PRO C C 1
ATOM 7183 O O . PRO C 1 165 ? -34.231 -37.467 48.398 1.00 26.41 165 PRO C O 1
ATOM 7187 N N . SER C 1 166 ? -34.526 -39.651 47.934 1.00 28.35 166 SER C N 1
ATOM 7188 C CA . SER C 1 166 ? -33.561 -39.648 46.840 1.00 27.12 166 SER C CA 1
ATOM 7189 C C . SER C 1 166 ? -34.189 -39.309 45.485 1.00 27.75 166 SER C C 1
ATOM 7190 O O . SER C 1 166 ? -33.465 -39.163 44.504 1.00 28.47 166 SER C O 1
ATOM 7193 N N . ILE C 1 167 ? -35.522 -39.169 45.435 1.00 26.65 167 ILE C N 1
ATOM 7194 C CA . ILE C 1 167 ? -36.274 -39.035 44.189 1.00 25.55 167 ILE C CA 1
ATOM 7195 C C . ILE C 1 167 ? -37.242 -37.853 44.303 1.00 25.63 167 ILE C C 1
ATOM 7196 O O . ILE C 1 167 ? -37.394 -37.291 45.385 1.00 26.66 167 ILE C O 1
ATOM 7201 N N . HIS C 1 168 ? -37.890 -37.482 43.186 1.00 24.36 168 HIS C N 1
ATOM 7202 C CA . HIS C 1 168 ? -39.005 -36.542 43.191 1.00 23.31 168 HIS C CA 1
ATOM 7203 C C . HIS C 1 168 ? -40.190 -37.217 43.880 1.00 23.51 168 HIS C C 1
ATOM 7204 O O . HIS C 1 168 ? -40.488 -38.372 43.592 1.00 23.22 168 HIS C O 1
ATOM 7211 N N . ASN C 1 169 ? -40.833 -36.513 44.823 1.00 21.05 169 ASN C N 1
ATOM 7212 C CA . ASN C 1 169 ? -42.037 -37.023 45.456 1.00 20.29 169 ASN C CA 1
ATOM 7213 C C . ASN C 1 169 ? -43.190 -36.061 45.183 1.00 20.61 169 ASN C C 1
ATOM 7214 O O . ASN C 1 169 ? -43.038 -34.849 45.311 1.00 21.62 169 ASN C O 1
ATOM 7219 N N . ILE C 1 170 ? -44.323 -36.618 44.755 1.00 19.05 170 ILE C N 1
ATOM 7220 C CA . ILE C 1 170 ? -45.532 -35.833 44.573 1.00 19.26 170 ILE C CA 1
ATOM 7221 C C . ILE C 1 170 ? -46.595 -36.417 45.488 1.00 18.96 170 ILE C C 1
ATOM 7222 O O . ILE C 1 170 ? -46.878 -37.613 45.435 1.00 18.48 170 ILE C O 1
ATOM 7227 N N . ILE C 1 171 ? -47.151 -35.560 46.352 1.00 18.64 171 ILE C N 1
ATOM 7228 C CA . ILE C 1 171 ? -48.139 -36.001 47.320 1.00 18.74 171 ILE C CA 1
ATOM 7229 C C . ILE C 1 171 ? -49.463 -35.306 47.018 1.00 18.29 171 ILE C C 1
ATOM 7230 O O . ILE C 1 171 ? -49.565 -34.080 47.093 1.00 18.35 171 ILE C O 1
ATOM 7235 N N . TRP C 1 172 ? -50.480 -36.118 46.711 1.00 18.05 172 TRP C N 1
ATOM 7236 C CA . TRP C 1 172 ? -51.774 -35.594 46.315 1.00 18.86 172 TRP C CA 1
ATOM 7237 C C . TRP C 1 172 ? -52.729 -35.611 47.510 1.00 19.71 172 TRP C C 1
ATOM 7238 O O . TRP C 1 172 ? -52.539 -36.373 48.463 1.00 19.40 172 TRP C O 1
ATOM 7249 N N . GLN C 1 173 ? -53.791 -34.800 47.412 1.00 20.50 173 GLN C N 1
ATOM 7250 C CA . GLN C 1 173 ? -54.903 -34.803 48.360 1.00 21.09 173 GLN C CA 1
ATOM 7251 C C . GLN C 1 173 ? -54.409 -34.467 49.771 1.00 21.50 173 GLN C C 1
ATOM 7252 O O . GLN C 1 173 ? -54.886 -35.034 50.752 1.00 23.26 173 GLN C O 1
ATOM 7258 N N . VAL C 1 174 ? -53.461 -33.532 49.866 1.00 21.55 174 VAL C N 1
ATOM 7259 C CA . VAL C 1 174 ? -52.900 -33.127 51.149 1.00 22.91 174 VAL C CA 1
ATOM 7260 C C . VAL C 1 174 ? -53.953 -32.419 52.009 1.00 23.81 174 VAL C C 1
ATOM 7261 O O . VAL C 1 174 ? -53.792 -32.329 53.229 1.00 24.05 174 VAL C O 1
ATOM 7265 N N . GLY C 1 175 ? -55.020 -31.915 51.377 1.00 23.75 175 GLY C N 1
ATOM 7266 C CA . GLY C 1 175 ? -56.029 -31.149 52.101 1.00 25.06 175 GLY C CA 1
ATOM 7267 C C . GLY C 1 175 ? -57.211 -31.998 52.572 1.00 25.86 175 GLY C C 1
ATOM 7268 O O . GLY C 1 175 ? -58.202 -31.450 53.062 1.00 25.85 175 GLY C O 1
ATOM 7269 N N . SER C 1 176 ? -57.108 -33.330 52.429 1.00 23.55 176 SER C N 1
ATOM 7270 C CA . SER C 1 176 ? -58.205 -34.205 52.819 1.00 24.09 176 SER C CA 1
ATOM 7271 C C . SER C 1 176 ? -57.719 -35.416 53.616 1.00 22.13 176 SER C C 1
ATOM 7272 O O . SER C 1 176 ? -58.374 -36.455 53.616 1.00 22.76 176 SER C O 1
ATOM 7275 N N . VAL C 1 177 ? -56.619 -35.252 54.355 1.00 23.00 177 VAL C N 1
ATOM 7276 C CA . VAL C 1 177 ? -56.010 -36.354 55.096 1.00 23.49 177 VAL C CA 1
ATOM 7277 C C . VAL C 1 177 ? -57.011 -36.937 56.094 1.00 24.57 177 VAL C C 1
ATOM 7278 O O . VAL C 1 177 ? -57.462 -36.240 57.008 1.00 23.87 177 VAL C O 1
ATOM 7282 N N . GLY C 1 178 ? -57.342 -38.221 55.906 1.00 22.57 178 GLY C N 1
ATOM 7283 C CA . GLY C 1 178 ? -58.130 -38.987 56.860 1.00 23.04 178 GLY C CA 1
ATOM 7284 C C . GLY C 1 178 ? -59.632 -38.725 56.765 1.00 23.38 178 GLY C C 1
ATOM 7285 O O . GLY C 1 178 ? -60.387 -39.188 57.616 1.00 23.90 178 GLY C O 1
ATOM 7286 N N . VAL C 1 179 ? -60.063 -37.989 55.731 1.00 23.31 179 VAL C N 1
ATOM 7287 C CA . VAL C 1 179 ? -61.471 -37.652 55.574 1.00 22.56 179 VAL C CA 1
ATOM 7288 C C . VAL C 1 179 ? -62.129 -38.658 54.634 1.00 23.21 179 VAL C C 1
ATOM 7289 O O . VAL C 1 179 ? -61.643 -38.858 53.523 1.00 23.08 179 VAL C O 1
ATOM 7293 N N . ASP C 1 180 ? -63.270 -39.232 55.048 1.00 22.44 180 ASP C N 1
ATOM 7294 C CA . ASP C 1 180 ? -63.973 -40.188 54.202 1.00 23.12 180 ASP C CA 1
ATOM 7295 C C . ASP C 1 180 ? -65.320 -39.648 53.723 1.00 23.13 180 ASP C C 1
ATOM 7296 O O . ASP C 1 180 ? -66.036 -40.352 53.008 1.00 22.56 180 ASP C O 1
ATOM 7301 N N . THR C 1 181 ? -65.654 -38.406 54.115 1.00 22.73 181 THR C N 1
ATOM 7302 C CA . THR C 1 181 ? -66.908 -37.778 53.708 1.00 23.47 181 THR C CA 1
ATOM 7303 C C . THR C 1 181 ? -66.590 -36.517 52.900 1.00 24.09 181 THR C C 1
ATOM 7304 O O . THR C 1 181 ? -65.609 -36.491 52.161 1.00 22.89 181 THR C O 1
ATOM 7308 N N . MET C 1 182 ? -67.402 -35.460 53.049 1.00 23.94 182 MET C N 1
ATOM 7309 C CA . MET C 1 182 ? -67.164 -34.245 52.286 1.00 24.71 182 MET C CA 1
ATOM 7310 C C . MET C 1 182 ? -66.951 -33.037 53.205 1.00 26.09 182 MET C C 1
ATOM 7311 O O . MET C 1 182 ? -67.174 -31.907 52.783 1.00 26.30 182 MET C O 1
ATOM 7316 N N . VAL C 1 183 ? -66.468 -33.269 54.433 1.00 25.19 183 VAL C N 1
ATOM 7317 C CA . VAL C 1 183 ? -66.105 -32.186 55.339 1.00 25.71 183 VAL C CA 1
ATOM 7318 C C . VAL C 1 183 ? -64.584 -32.131 55.469 1.00 25.94 183 VAL C C 1
ATOM 7319 O O . VAL C 1 183 ? -63.987 -33.061 56.000 1.00 27.07 183 VAL C O 1
ATOM 7323 N N . PHE C 1 184 ? -63.969 -31.019 55.041 1.00 26.90 184 PHE C N 1
ATOM 7324 C CA . PHE C 1 184 ? -62.516 -30.906 55.028 1.00 28.92 184 PHE C CA 1
ATOM 7325 C C . PHE C 1 184 ? -62.054 -29.761 55.927 1.00 32.11 184 PHE C C 1
ATOM 7326 O O . PHE C 1 184 ? -62.267 -28.597 55.599 1.00 36.10 184 PHE C O 1
ATOM 7334 N N . ASP C 1 185 ? -61.390 -30.100 57.042 1.00 34.50 185 ASP C N 1
ATOM 7335 C CA . ASP C 1 185 ? -61.010 -29.105 58.038 1.00 35.16 185 ASP C CA 1
ATOM 7336 C C . ASP C 1 185 ? -59.502 -29.097 58.291 1.00 33.21 185 ASP C C 1
ATOM 7337 O O . ASP C 1 185 ? -59.017 -28.297 59.090 1.00 30.69 185 ASP C O 1
ATOM 7342 N N . ASN C 1 186 ? -58.763 -29.983 57.606 1.00 30.16 186 ASN C N 1
ATOM 7343 C CA . ASN C 1 186 ? -57.316 -30.080 57.763 1.00 29.18 186 ASN C CA 1
ATOM 7344 C C . ASN C 1 186 ? -56.941 -30.534 59.175 1.00 26.89 186 ASN C C 1
ATOM 7345 O O . ASN C 1 186 ? -55.814 -30.317 59.610 1.00 27.57 186 ASN C O 1
ATOM 7350 N N . GLY C 1 187 ? -57.869 -31.228 59.845 1.00 27.07 187 GLY C N 1
ATOM 7351 C CA . GLY C 1 187 ? -57.684 -31.684 61.216 1.00 28.00 187 GLY C CA 1
ATOM 7352 C C . GLY C 1 187 ? -56.578 -32.730 61.382 1.00 29.06 187 GLY C C 1
ATOM 7353 O O . GLY C 1 187 ? -56.110 -32.958 62.499 1.00 28.77 187 GLY C O 1
ATOM 7354 N N . LYS C 1 188 ? -56.155 -33.353 60.273 1.00 27.72 188 LYS C N 1
ATOM 7355 C CA . LYS C 1 188 ? -55.184 -34.438 60.322 1.00 27.16 188 LYS C CA 1
ATOM 7356 C C . LYS C 1 188 ? -53.970 -34.123 59.454 1.00 26.97 188 LYS C C 1
ATOM 7357 O O . LYS C 1 188 ? -53.110 -34.980 59.255 1.00 25.58 188 LYS C O 1
ATOM 7363 N N . PHE C 1 189 ? -53.884 -32.881 58.966 1.00 26.87 189 PHE C N 1
ATOM 7364 C CA . PHE C 1 189 ? -52.752 -32.467 58.149 1.00 26.08 189 PHE C CA 1
ATOM 7365 C C . PHE C 1 189 ? -51.446 -32.634 58.926 1.00 26.38 189 PHE C C 1
ATOM 7366 O O . PHE C 1 189 ? -50.412 -32.937 58.330 1.00 24.95 189 PHE C O 1
ATOM 7374 N N . HIS C 1 190 ? -51.494 -32.458 60.257 1.00 24.98 190 HIS C N 1
ATOM 7375 C CA . HIS C 1 190 ? -50.283 -32.562 61.061 1.00 24.71 190 HIS C CA 1
ATOM 7376 C C . HIS C 1 190 ? -49.647 -33.952 60.952 1.00 23.51 190 HIS C C 1
ATOM 7377 O O . HIS C 1 190 ? -48.438 -34.080 61.135 1.00 25.45 190 HIS C O 1
ATOM 7384 N N . LEU C 1 191 ? -50.455 -34.985 60.676 1.00 23.14 191 LEU C N 1
ATOM 7385 C CA . LEU C 1 191 ? -49.941 -36.345 60.548 1.00 24.20 191 LEU C CA 1
ATOM 7386 C C . LEU C 1 191 ? -49.067 -36.495 59.297 1.00 24.71 191 LEU C C 1
ATOM 7387 O O . LEU C 1 191 ? -48.110 -37.272 59.300 1.00 24.84 191 LEU C O 1
ATOM 7392 N N . LEU C 1 192 ? -49.396 -35.759 58.230 1.00 23.89 192 LEU C N 1
ATOM 7393 C CA . LEU C 1 192 ? -48.551 -35.713 57.039 1.00 23.96 192 LEU C CA 1
ATOM 7394 C C . LEU C 1 192 ? -47.280 -34.922 57.341 1.00 24.75 192 LEU C C 1
ATOM 7395 O O . LEU C 1 192 ? -46.194 -35.260 56.867 1.00 23.96 192 LEU C O 1
ATOM 7400 N N . VAL C 1 193 ? -47.415 -33.852 58.136 1.00 24.55 193 VAL C N 1
ATOM 7401 C CA . VAL C 1 193 ? -46.247 -33.055 58.479 1.00 24.78 193 VAL C CA 1
ATOM 7402 C C . VAL C 1 193 ? -45.252 -33.914 59.260 1.00 24.53 193 VAL C C 1
ATOM 7403 O O . VAL C 1 193 ? -44.053 -33.842 59.001 1.00 24.72 193 VAL C O 1
ATOM 7407 N N . GLU C 1 194 ? -45.757 -34.720 60.204 1.00 27.56 194 GLU C N 1
ATOM 7408 C CA . GLU C 1 194 ? -44.912 -35.609 60.995 1.00 29.54 194 GLU C CA 1
ATOM 7409 C C . GLU C 1 194 ? -44.085 -36.508 60.076 1.00 28.76 194 GLU C C 1
ATOM 7410 O O . GLU C 1 194 ? -42.884 -36.667 60.282 1.00 29.13 194 GLU C O 1
ATOM 7416 N N . ARG C 1 195 ? -44.751 -37.094 59.072 1.00 27.06 195 ARG C N 1
ATOM 7417 C CA . ARG C 1 195 ? -44.126 -37.967 58.087 1.00 27.12 195 ARG C CA 1
ATOM 7418 C C . ARG C 1 195 ? -43.013 -37.218 57.356 1.00 26.25 195 ARG C C 1
ATOM 7419 O O . ARG C 1 195 ? -41.909 -37.738 57.209 1.00 26.58 195 ARG C O 1
ATOM 7427 N N . LEU C 1 196 ? -43.303 -35.995 56.896 1.00 24.62 196 LEU C N 1
ATOM 7428 C CA . LEU C 1 196 ? -42.317 -35.201 56.178 1.00 24.83 196 LEU C CA 1
ATOM 7429 C C . LEU C 1 196 ? -41.107 -34.908 57.066 1.00 27.23 196 LEU C C 1
ATOM 7430 O O . LEU C 1 196 ? -39.972 -34.960 56.594 1.00 26.64 196 LEU C O 1
ATOM 7435 N N . GLU C 1 197 ? -41.360 -34.603 58.347 1.00 27.34 197 GLU C N 1
ATOM 7436 C CA . GLU C 1 197 ? -40.297 -34.290 59.292 1.00 29.17 197 GLU C CA 1
ATOM 7437 C C . GLU C 1 197 ? -39.363 -35.488 59.452 1.00 29.46 197 GLU C C 1
ATOM 7438 O O . GLU C 1 197 ? -38.147 -35.325 59.436 1.00 30.84 197 GLU C O 1
ATOM 7444 N N . LYS C 1 198 ? -39.941 -36.687 59.602 1.00 29.12 198 LYS C N 1
ATOM 7445 C CA . LYS C 1 198 ? -39.160 -37.894 59.833 1.00 30.14 198 LYS C CA 1
ATOM 7446 C C . LYS C 1 198 ? -38.243 -38.194 58.646 1.00 30.83 198 LYS C C 1
ATOM 7447 O O . LYS C 1 198 ? -37.103 -38.622 58.830 1.00 30.14 198 LYS C O 1
ATOM 7453 N N . ASP C 1 199 ? -38.739 -37.949 57.427 1.00 29.41 199 ASP C N 1
ATOM 7454 C CA . ASP C 1 199 ? -38.079 -38.399 56.212 1.00 29.02 199 ASP C CA 1
ATOM 7455 C C . ASP C 1 199 ? -37.092 -37.351 55.696 1.00 29.58 199 ASP C C 1
ATOM 7456 O O . ASP C 1 199 ? -36.094 -37.710 55.069 1.00 30.41 199 ASP C O 1
ATOM 7461 N N . PHE C 1 200 ? -37.359 -36.061 55.966 1.00 28.46 200 PHE C N 1
ATOM 7462 C CA . PHE C 1 200 ? -36.617 -34.988 55.318 1.00 27.82 200 PHE C CA 1
ATOM 7463 C C . PHE C 1 200 ? -35.992 -33.999 56.304 1.00 29.00 200 PHE C C 1
ATOM 7464 O O . PHE C 1 200 ? -35.120 -33.224 55.912 1.00 29.02 200 PHE C O 1
ATOM 7472 N N . GLY C 1 201 ? -36.463 -33.987 57.555 1.00 30.66 201 GLY C N 1
ATOM 7473 C CA . GLY C 1 201 ? -36.023 -32.975 58.509 1.00 31.65 201 GLY C CA 1
ATOM 7474 C C . GLY C 1 201 ? -36.805 -31.670 58.350 1.00 32.56 201 GLY C C 1
ATOM 7475 O O . GLY C 1 201 ? -37.685 -31.580 57.498 1.00 32.65 201 GLY C O 1
ATOM 7476 N N . LEU C 1 202 ? -36.458 -30.655 59.156 1.00 32.21 202 LEU C N 1
ATOM 7477 C CA . LEU C 1 202 ? -37.291 -29.466 59.312 1.00 32.08 202 LEU C CA 1
ATOM 7478 C C . LEU C 1 202 ? -36.938 -28.386 58.290 1.00 31.65 202 LEU C C 1
ATOM 7479 O O . LEU C 1 202 ? -37.738 -27.480 58.052 1.00 31.90 202 LEU C O 1
ATOM 7484 N N . ASP C 1 203 ? -35.738 -28.469 57.703 1.00 31.64 203 ASP C N 1
ATOM 7485 C CA . ASP C 1 203 ? -35.214 -27.376 56.895 1.00 33.25 203 ASP C CA 1
ATOM 7486 C C . ASP C 1 203 ? -35.520 -27.567 55.409 1.00 33.57 203 ASP C C 1
ATOM 7487 O O . ASP C 1 203 ? -35.536 -26.594 54.654 1.00 33.29 203 ASP C O 1
ATOM 7492 N N . HIS C 1 204 ? -35.752 -28.819 55.001 1.00 31.34 204 HIS C N 1
ATOM 7493 C CA . HIS C 1 204 ? -36.071 -29.142 53.619 1.00 30.70 204 HIS C CA 1
ATOM 7494 C C . HIS C 1 204 ? -37.339 -28.404 53.190 1.00 29.65 204 HIS C C 1
ATOM 7495 O O . HIS C 1 204 ? -38.308 -28.340 53.942 1.00 29.92 204 HIS C O 1
ATOM 7502 N N . LYS C 1 205 ? -37.323 -27.870 51.963 1.00 31.82 205 LYS C N 1
ATOM 7503 C CA . LYS C 1 205 ? -38.407 -27.040 51.462 1.00 31.78 205 LYS C CA 1
ATOM 7504 C C . LYS C 1 205 ? -39.271 -27.838 50.487 1.00 32.12 205 LYS C C 1
ATOM 7505 O O . LYS C 1 205 ? -38.751 -28.475 49.571 1.00 31.64 205 LYS C O 1
ATOM 7511 N N . ILE C 1 206 ? -40.590 -27.792 50.701 1.00 30.61 206 ILE C N 1
ATOM 7512 C CA . ILE C 1 206 ? -41.549 -28.368 49.772 1.00 30.65 206 ILE C CA 1
ATOM 7513 C C . ILE C 1 206 ? -42.170 -27.241 48.955 1.00 30.81 206 ILE C C 1
ATOM 7514 O O . ILE C 1 206 ? -42.103 -26.071 49.332 1.00 28.77 206 ILE C O 1
ATOM 7519 N N . GLN C 1 207 ? -42.786 -27.615 47.831 1.00 27.15 207 GLN C N 1
ATOM 7520 C CA . GLN C 1 207 ? -43.459 -26.645 46.994 1.00 25.90 207 GLN C CA 1
ATOM 7521 C C . GLN C 1 207 ? -44.952 -26.950 47.000 1.00 24.52 207 GLN C C 1
ATOM 7522 O O . GLN C 1 207 ? -45.360 -28.084 46.757 1.00 22.72 207 GLN C O 1
ATOM 7528 N N . HIS C 1 208 ? -45.760 -25.924 47.295 1.00 22.98 208 HIS C N 1
ATOM 7529 C CA . HIS C 1 208 ? -47.205 -26.059 47.268 1.00 22.48 208 HIS C CA 1
ATOM 7530 C C . HIS C 1 208 ? -47.712 -25.666 45.880 1.00 23.24 208 HIS C C 1
ATOM 7531 O O . HIS C 1 208 ? -47.521 -24.528 45.462 1.00 21.72 208 HIS C O 1
ATOM 7538 N N . TYR C 1 209 ? -48.394 -26.601 45.198 1.00 21.77 209 TYR C N 1
ATOM 7539 C CA . TYR C 1 209 ? -48.812 -26.391 43.817 1.00 21.39 209 TYR C CA 1
ATOM 7540 C C . TYR C 1 209 ? -50.333 -26.428 43.677 1.00 20.70 209 TYR C C 1
ATOM 7541 O O . TYR C 1 209 ? -50.979 -27.394 44.079 1.00 20.91 209 TYR C O 1
ATOM 7550 N N . ILE C 1 210 ? -50.884 -25.361 43.076 1.00 20.82 210 ILE C N 1
ATOM 7551 C CA . ILE C 1 210 ? -52.238 -25.348 42.548 1.00 20.54 210 ILE C CA 1
ATOM 7552 C C . ILE C 1 210 ? -52.171 -24.779 41.132 1.00 20.90 210 ILE C C 1
ATOM 7553 O O . ILE C 1 210 ? -51.817 -23.611 40.940 1.00 20.83 210 ILE C O 1
ATOM 7558 N N . GLY C 1 211 ? -52.496 -25.627 40.147 1.00 19.19 211 GLY C N 1
ATOM 7559 C CA . GLY C 1 211 ? -52.578 -25.191 38.760 1.00 19.62 211 GLY C CA 1
ATOM 7560 C C . GLY C 1 211 ? -53.871 -24.418 38.504 1.00 19.22 211 GLY C C 1
ATOM 7561 O O . GLY C 1 211 ? -54.886 -24.680 39.138 1.00 18.92 211 GLY C O 1
ATOM 7562 N N . ALA C 1 212 ? -53.819 -23.464 37.564 1.00 20.50 212 ALA C N 1
ATOM 7563 C CA . ALA C 1 212 ? -54.937 -22.562 37.330 1.00 20.61 212 ALA C CA 1
ATOM 7564 C C . ALA C 1 212 ? -56.066 -23.283 36.591 1.00 20.41 212 ALA C C 1
ATOM 7565 O O . ALA C 1 212 ? -55.873 -23.748 35.469 1.00 20.72 212 ALA C O 1
ATOM 7567 N N . ILE C 1 213 ? -57.257 -23.334 37.212 1.00 20.45 213 ILE C N 1
ATOM 7568 C CA . ILE C 1 213 ? -58.398 -24.017 36.621 1.00 20.27 213 ILE C CA 1
ATOM 7569 C C . ILE C 1 213 ? -59.171 -23.058 35.714 1.00 21.84 213 ILE C C 1
ATOM 7570 O O . ILE C 1 213 ? -59.397 -23.364 34.545 1.00 20.97 213 ILE C O 1
ATOM 7575 N N . LEU C 1 214 ? -59.586 -21.903 36.254 1.00 20.81 214 LEU C N 1
ATOM 7576 C CA . LEU C 1 214 ? -60.298 -20.937 35.433 1.00 20.14 214 LEU C CA 1
ATOM 7577 C C . LEU C 1 214 ? -59.325 -19.911 34.851 1.00 20.88 214 LEU C C 1
ATOM 7578 O O . LEU C 1 214 ? -58.206 -19.741 35.343 1.00 20.78 214 LEU C O 1
ATOM 7583 N N . PRO C 1 215 ? -59.723 -19.183 33.784 1.00 21.20 215 PRO C N 1
ATOM 7584 C CA . PRO C 1 215 ? -58.938 -18.050 33.286 1.00 22.35 215 PRO C CA 1
ATOM 7585 C C . PRO C 1 215 ? -58.557 -17.053 34.381 1.00 22.77 215 PRO C C 1
ATOM 7586 O O . PRO C 1 215 ? -57.503 -16.424 34.301 1.00 24.30 215 PRO C O 1
ATOM 7590 N N . GLN C 1 216 ? -59.407 -16.948 35.412 1.00 23.38 216 GLN C N 1
ATOM 7591 C CA . GLN C 1 216 ? -59.239 -16.002 36.510 1.00 23.07 216 GLN C CA 1
ATOM 7592 C C . GLN C 1 216 ? -58.351 -16.575 37.619 1.00 24.55 216 GLN C C 1
ATOM 7593 O O . GLN C 1 216 ? -57.935 -15.844 38.519 1.00 24.16 216 GLN C O 1
ATOM 7599 N N . SER C 1 217 ? -58.076 -17.888 37.571 1.00 22.66 217 SER C N 1
ATOM 7600 C CA . SER C 1 217 ? -57.241 -18.534 38.575 1.00 23.01 217 SER C CA 1
ATOM 7601 C C . SER C 1 217 ? -55.792 -18.091 38.406 1.00 23.00 217 SER C C 1
ATOM 7602 O O . SER C 1 217 ? -55.341 -17.840 37.292 1.00 24.25 217 SER C O 1
ATOM 7605 N N . VAL C 1 218 ? -55.070 -18.017 39.527 1.00 24.80 218 VAL C N 1
ATOM 7606 C CA . VAL C 1 218 ? -53.646 -17.722 39.517 1.00 25.54 218 VAL C CA 1
ATOM 7607 C C . VAL C 1 218 ? -52.901 -18.963 40.006 1.00 24.25 218 VAL C C 1
ATOM 7608 O O . VAL C 1 218 ? -53.272 -19.549 41.019 1.00 24.84 218 VAL C O 1
ATOM 7612 N N . THR C 1 219 ? -51.853 -19.350 39.272 1.00 23.65 219 THR C N 1
ATOM 7613 C CA . THR C 1 219 ? -51.017 -20.482 39.647 1.00 23.40 219 THR C CA 1
ATOM 7614 C C . THR C 1 219 ? -50.398 -20.233 41.022 1.00 24.13 219 THR C C 1
ATOM 7615 O O . THR C 1 219 ? -49.892 -19.143 41.295 1.00 23.77 219 THR C O 1
ATOM 7619 N N . VAL C 1 220 ? -50.438 -21.260 41.874 1.00 24.08 220 VAL C N 1
ATOM 7620 C CA . VAL C 1 220 ? -49.742 -21.252 43.153 1.00 24.64 220 VAL C CA 1
ATOM 7621 C C . VAL C 1 220 ? -48.526 -22.169 43.043 1.00 26.56 220 VAL C C 1
ATOM 7622 O O . VAL C 1 220 ? -48.646 -23.306 42.581 1.00 24.32 220 VAL C O 1
ATOM 7626 N N . LYS C 1 221 ? -47.358 -21.658 43.445 1.00 26.48 221 LYS C N 1
ATOM 7627 C CA . LYS C 1 221 ? -46.145 -22.460 43.470 1.00 29.24 221 LYS C CA 1
ATOM 7628 C C . LYS C 1 221 ? -45.210 -21.977 44.574 1.00 28.88 221 LYS C C 1
ATOM 7629 O O . LYS C 1 221 ? -44.014 -21.812 44.353 1.00 31.40 221 LYS C O 1
ATOM 7635 N N . ASP C 1 222 ? -45.766 -21.800 45.775 1.00 28.89 222 ASP C N 1
ATOM 7636 C CA . ASP C 1 222 ? -45.020 -21.249 46.896 1.00 28.99 222 ASP C CA 1
ATOM 7637 C C . ASP C 1 222 ? -44.153 -22.331 47.533 1.00 29.59 222 ASP C C 1
ATOM 7638 O O . ASP C 1 222 ? -44.537 -23.499 47.568 1.00 28.70 222 ASP C O 1
ATOM 7643 N N . THR C 1 223 ? -42.992 -21.911 48.046 1.00 28.69 223 THR C N 1
ATOM 7644 C CA . THR C 1 223 ? -42.053 -22.781 48.734 1.00 30.21 223 THR C CA 1
ATOM 7645 C C . THR C 1 223 ? -42.224 -22.596 50.240 1.00 30.78 223 THR C C 1
ATOM 7646 O O . THR C 1 223 ? -42.365 -21.465 50.697 1.00 28.70 223 THR C O 1
ATOM 7650 N N . PHE C 1 224 ? -42.228 -23.707 50.993 1.00 28.03 224 PHE C N 1
ATOM 7651 C CA . PHE C 1 224 ? -42.250 -23.662 52.450 1.00 28.28 224 PHE C CA 1
ATOM 7652 C C . PHE C 1 224 ? -41.264 -24.670 53.028 1.00 30.02 224 PHE C C 1
ATOM 7653 O O . PHE C 1 224 ? -41.178 -25.804 52.559 1.00 30.49 224 PHE C O 1
ATOM 7661 N N . ALA C 1 225 ? -40.544 -24.255 54.075 1.00 29.66 225 ALA C N 1
ATOM 7662 C CA . ALA C 1 225 ? -39.798 -25.200 54.890 1.00 28.75 225 ALA C CA 1
ATOM 7663 C C . ALA C 1 225 ? -40.788 -26.081 55.648 1.00 28.12 225 ALA C C 1
ATOM 7664 O O . ALA C 1 225 ? -41.861 -25.626 56.043 1.00 28.29 225 ALA C O 1
ATOM 7666 N N . ILE C 1 226 ? -40.418 -27.348 55.847 1.00 27.01 226 ILE C N 1
ATOM 7667 C CA . ILE C 1 226 ? -41.252 -28.278 56.592 1.00 28.02 226 ILE C CA 1
ATOM 7668 C C . ILE C 1 226 ? -41.528 -27.713 57.989 1.00 28.82 226 ILE C C 1
ATOM 7669 O O . ILE C 1 226 ? -42.611 -27.913 58.543 1.00 26.65 226 ILE C O 1
ATOM 7674 N N . ARG C 1 227 ? -40.537 -26.979 58.507 1.00 31.39 227 ARG C N 1
ATOM 7675 C CA . ARG C 1 227 ? -40.556 -26.262 59.775 1.00 36.69 227 ARG C CA 1
ATOM 7676 C C . ARG C 1 227 ? -41.816 -25.402 59.907 1.00 36.84 227 ARG C C 1
ATOM 7677 O O . ARG C 1 227 ? -42.299 -25.176 61.015 1.00 38.13 227 ARG C O 1
ATOM 7685 N N . ASP C 1 228 ? -42.340 -24.926 58.773 1.00 35.52 228 ASP C N 1
ATOM 7686 C CA . ASP C 1 228 ? -43.309 -23.841 58.763 1.00 35.16 228 ASP C CA 1
ATOM 7687 C C . ASP C 1 228 ? -44.722 -24.342 58.460 1.00 34.83 228 ASP C C 1
ATOM 7688 O O . ASP C 1 228 ? -45.662 -23.552 58.467 1.00 34.80 228 ASP C O 1
ATOM 7693 N N . LEU C 1 229 ? -44.875 -25.656 58.237 1.00 32.85 229 LEU C N 1
ATOM 7694 C CA . LEU C 1 229 ? -46.123 -26.214 57.735 1.00 32.89 229 LEU C CA 1
ATOM 7695 C C . LEU C 1 229 ? -47.199 -26.310 58.820 1.00 36.61 229 LEU C C 1
ATOM 7696 O O . LEU C 1 229 ? -48.358 -26.557 58.494 1.00 38.13 229 LEU C O 1
ATOM 7701 N N . ARG C 1 230 ? -46.828 -26.151 60.100 1.00 38.59 230 ARG C N 1
ATOM 7702 C CA . ARG C 1 230 ? -47.815 -26.237 61.172 1.00 41.25 230 ARG C CA 1
ATOM 7703 C C . ARG C 1 230 ? -48.322 -24.846 61.556 1.00 41.55 230 ARG C C 1
ATOM 7704 O O . ARG C 1 230 ? -49.271 -24.728 62.330 1.00 43.37 230 ARG C O 1
ATOM 7712 N N . LYS C 1 231 ? -47.673 -23.800 61.029 1.00 40.68 231 LYS C N 1
ATOM 7713 C CA . LYS C 1 231 ? -48.056 -22.421 61.294 1.00 44.25 231 LYS C CA 1
ATOM 7714 C C . LYS C 1 231 ? -49.440 -22.149 60.709 1.00 48.20 231 LYS C C 1
ATOM 7715 O O . LYS C 1 231 ? -49.771 -22.656 59.636 1.00 44.93 231 LYS C O 1
ATOM 7721 N N . GLU C 1 232 ? -50.225 -21.329 61.424 1.00 49.39 232 GLU C N 1
ATOM 7722 C CA . GLU C 1 232 ? -51.619 -21.069 61.096 1.00 50.34 232 GLU C CA 1
ATOM 7723 C C . GLU C 1 232 ? -51.736 -20.404 59.727 1.00 46.64 232 GLU C C 1
ATOM 7724 O O . GLU C 1 232 ? -52.581 -20.788 58.922 1.00 45.84 232 GLU C O 1
ATOM 7730 N N . GLU C 1 233 ? -50.875 -19.412 59.480 1.00 45.28 233 GLU C N 1
ATOM 7731 C CA . GLU C 1 233 ? -50.936 -18.611 58.267 1.00 46.64 233 GLU C CA 1
ATOM 7732 C C . GLU C 1 233 ? -50.457 -19.420 57.057 1.00 45.35 233 GLU C C 1
ATOM 7733 O O . GLU C 1 233 ? -50.753 -19.061 55.920 1.00 44.10 233 GLU C O 1
ATOM 7739 N N . VAL C 1 234 ? -49.718 -20.510 57.314 1.00 41.23 234 VAL C N 1
ATOM 7740 C CA . VAL C 1 234 ? -49.247 -21.393 56.256 1.00 38.77 234 VAL C CA 1
ATOM 7741 C C . VAL C 1 234 ? -50.301 -22.472 56.000 1.00 37.82 234 VAL C C 1
ATOM 7742 O O . VAL C 1 234 ? -50.742 -22.640 54.864 1.00 36.09 234 VAL C O 1
ATOM 7746 N N . LEU C 1 235 ? -50.715 -23.164 57.072 1.00 36.39 235 LEU C N 1
ATOM 7747 C CA . LEU C 1 235 ? -51.636 -24.292 57.015 1.00 38.40 235 LEU C CA 1
ATOM 7748 C C . LEU C 1 235 ? -52.930 -23.925 56.287 1.00 40.26 235 LEU C C 1
ATOM 7749 O O . LEU C 1 235 ? -53.521 -24.768 55.612 1.00 36.75 235 LEU C O 1
ATOM 7754 N N . LYS C 1 236 ? -53.374 -22.670 56.430 1.00 40.76 236 LYS C N 1
ATOM 7755 C CA . LYS C 1 236 ? -54.680 -22.276 55.918 1.00 41.53 236 LYS C CA 1
ATOM 7756 C C . LYS C 1 236 ? -54.676 -22.237 54.388 1.00 39.09 236 LYS C C 1
ATOM 7757 O O . LYS C 1 236 ? -55.736 -22.223 53.769 1.00 36.65 236 LYS C O 1
ATOM 7763 N N . GLN C 1 237 ? -53.479 -22.228 53.791 1.00 36.57 237 GLN C N 1
ATOM 7764 C CA . GLN C 1 237 ? -53.324 -22.097 52.351 1.00 33.72 237 GLN C CA 1
ATOM 7765 C C . GLN C 1 237 ? -53.573 -23.431 51.646 1.00 33.04 237 GLN C C 1
ATOM 7766 O O . GLN C 1 237 ? -53.709 -23.453 50.423 1.00 32.28 237 GLN C O 1
ATOM 7772 N N . PHE C 1 238 ? -53.627 -24.535 52.408 1.00 30.67 238 PHE C N 1
ATOM 7773 C CA . PHE C 1 238 ? -53.733 -25.866 51.820 1.00 29.31 238 PHE C CA 1
ATOM 7774 C C . PHE C 1 238 ? -55.195 -26.286 51.728 1.00 29.74 238 PHE C C 1
ATOM 7775 O O . PHE C 1 238 ? -55.881 -26.363 52.744 1.00 32.97 238 PHE C O 1
ATOM 7783 N N . THR C 1 239 ? -55.655 -26.541 50.494 1.00 26.84 239 THR C N 1
ATOM 7784 C CA . THR C 1 239 ? -57.052 -26.804 50.183 1.00 27.07 239 THR C CA 1
ATOM 7785 C C . THR C 1 239 ? -57.188 -28.194 49.564 1.00 26.33 239 THR C C 1
ATOM 7786 O O . THR C 1 239 ? -56.206 -28.916 49.429 1.00 24.14 239 THR C O 1
ATOM 7790 N N . THR C 1 240 ? -58.410 -28.542 49.155 1.00 26.26 240 THR C N 1
ATOM 7791 C CA . THR C 1 240 ? -58.667 -29.828 48.526 1.00 28.04 240 THR C CA 1
ATOM 7792 C C . THR C 1 240 ? -58.124 -29.862 47.092 1.00 27.02 240 THR C C 1
ATOM 7793 O O . THR C 1 240 ? -58.129 -30.924 46.466 1.00 27.08 240 THR C O 1
ATOM 7797 N N . THR C 1 241 ? -57.636 -28.713 46.594 1.00 25.14 241 THR C N 1
ATOM 7798 C CA . THR C 1 241 ? -57.036 -28.619 45.269 1.00 24.90 241 THR C CA 1
ATOM 7799 C C . THR C 1 241 ? -55.518 -28.807 45.324 1.00 23.75 241 THR C C 1
ATOM 7800 O O . THR C 1 241 ? -54.895 -29.024 44.293 1.00 22.65 241 THR C O 1
ATOM 7804 N N . SER C 1 242 ? -54.930 -28.722 46.522 1.00 22.08 242 SER C N 1
ATOM 7805 C CA . SER C 1 242 ? -53.491 -28.594 46.700 1.00 21.48 242 SER C CA 1
ATOM 7806 C C . SER C 1 242 ? -52.782 -29.925 46.437 1.00 20.39 242 SER C C 1
ATOM 7807 O O . SER C 1 242 ? -53.275 -30.976 46.839 1.00 19.55 242 SER C O 1
ATOM 7810 N N . THR C 1 243 ? -51.603 -29.838 45.802 1.00 20.47 243 THR C N 1
ATOM 7811 C CA . THR C 1 243 ? -50.657 -30.939 45.682 1.00 20.15 243 THR C CA 1
ATOM 7812 C C . THR C 1 243 ? -49.317 -30.456 46.225 1.00 20.03 243 THR C C 1
ATOM 7813 O O . THR C 1 243 ? -48.976 -29.287 46.051 1.00 21.06 243 THR C O 1
ATOM 7817 N N . PHE C 1 244 ? -48.548 -31.347 46.868 1.00 19.71 244 PHE C N 1
ATOM 7818 C CA . PHE C 1 244 ? -47.186 -31.002 47.243 1.00 20.02 244 PHE C CA 1
ATOM 7819 C C . PHE C 1 244 ? -46.183 -31.640 46.284 1.00 20.67 244 PHE C C 1
ATOM 7820 O O . PHE C 1 244 ? -46.273 -32.826 45.974 1.00 20.52 244 PHE C O 1
ATOM 7828 N N . TYR C 1 245 ? -45.214 -30.831 45.849 1.00 20.39 245 TYR C N 1
ATOM 7829 C CA . TYR C 1 245 ? -44.005 -31.347 45.234 1.00 20.81 245 TYR C CA 1
ATOM 7830 C C . TYR C 1 245 ? -42.879 -31.317 46.269 1.00 21.81 245 TYR C C 1
ATOM 7831 O O . TYR C 1 245 ? -42.552 -30.256 46.803 1.00 22.10 245 TYR C O 1
ATOM 7840 N N . VAL C 1 246 ? -42.288 -32.492 46.544 1.00 21.41 246 VAL C N 1
ATOM 7841 C CA . VAL C 1 246 ? -41.158 -32.584 47.453 1.00 22.41 246 VAL C CA 1
ATOM 7842 C C . VAL C 1 246 ? -39.917 -32.955 46.644 1.00 23.49 246 VAL C C 1
ATOM 7843 O O . VAL C 1 246 ? -39.766 -34.108 46.232 1.00 23.18 246 VAL C O 1
ATOM 7847 N N . PRO C 1 247 ? -38.997 -31.996 46.389 1.00 23.89 247 PRO C N 1
ATOM 7848 C CA . PRO C 1 247 ? -37.798 -32.278 45.603 1.00 25.45 247 PRO C CA 1
ATOM 7849 C C . PRO C 1 247 ? -36.885 -33.222 46.380 1.00 25.81 247 PRO C C 1
ATOM 7850 O O . PRO C 1 247 ? -36.993 -33.336 47.604 1.00 26.13 247 PRO C O 1
ATOM 7854 N N . PRO C 1 248 ? -35.959 -33.924 45.690 1.00 27.23 248 PRO C N 1
ATOM 7855 C CA . PRO C 1 248 ? -35.054 -34.858 46.357 1.00 28.65 248 PRO C CA 1
ATOM 7856 C C . PRO C 1 248 ? -34.146 -34.088 47.309 1.00 30.12 248 PRO C C 1
ATOM 7857 O O . PRO C 1 248 ? -33.752 -32.962 47.018 1.00 31.98 248 PRO C O 1
ATOM 7861 N N . ARG C 1 249 ? -33.833 -34.710 48.446 1.00 32.18 249 ARG C N 1
ATOM 7862 C CA . ARG C 1 249 ? -32.886 -34.138 49.385 1.00 34.50 249 ARG C CA 1
ATOM 7863 C C . ARG C 1 249 ? -31.516 -34.778 49.176 1.00 38.44 249 ARG C C 1
ATOM 7864 O O . ARG C 1 249 ? -30.504 -34.081 49.188 1.00 39.59 249 ARG C O 1
ATOM 7872 N N . THR C 1 250 ? -31.510 -36.107 48.989 1.00 38.22 250 THR C N 1
ATOM 7873 C CA . THR C 1 250 ? -30.285 -36.887 48.894 1.00 40.18 250 THR C CA 1
ATOM 7874 C C . THR C 1 250 ? -30.369 -37.837 47.699 1.00 37.65 250 THR C C 1
ATOM 7875 O O . THR C 1 250 ? -30.573 -39.035 47.887 1.00 39.23 250 THR C O 1
ATOM 7879 N N . PRO C 1 251 ? -30.209 -37.345 46.447 1.00 36.11 251 PRO C N 1
ATOM 7880 C CA . PRO C 1 251 ? -30.206 -38.220 45.271 1.00 37.63 251 PRO C CA 1
ATOM 7881 C C . PRO C 1 251 ? -29.087 -39.254 45.367 1.00 36.89 251 PRO C C 1
ATOM 7882 O O . PRO C 1 251 ? -28.014 -38.964 45.894 1.00 35.79 251 PRO C O 1
ATOM 7886 N N . ALA C 1 252 ? -29.358 -40.472 44.885 1.00 35.84 252 ALA C N 1
ATOM 7887 C CA . ALA C 1 252 ? -28.372 -41.537 44.956 1.00 37.25 252 ALA C CA 1
ATOM 7888 C C . ALA C 1 252 ? -27.251 -41.239 43.965 1.00 37.11 252 ALA C C 1
ATOM 7889 O O . ALA C 1 252 ? -27.514 -40.937 42.805 1.00 37.05 252 ALA C O 1
ATOM 7891 N N . PRO C 1 253 ? -25.966 -41.299 44.383 1.00 38.64 253 PRO C N 1
ATOM 7892 C CA . PRO C 1 253 ? -24.862 -41.024 43.464 1.00 38.45 253 PRO C CA 1
ATOM 7893 C C . PRO C 1 253 ? -24.777 -42.077 42.359 1.00 38.85 253 PRO C C 1
ATOM 7894 O O . PRO C 1 253 ? -25.150 -43.233 42.564 1.00 37.98 253 PRO C O 1
ATOM 7898 N N . ILE C 1 254 ? -24.309 -41.643 41.183 1.00 39.04 254 ILE C N 1
ATOM 7899 C CA . ILE C 1 254 ? -24.012 -42.527 40.070 1.00 41.09 254 ILE C CA 1
ATOM 7900 C C . ILE C 1 254 ? -22.873 -43.442 40.508 1.00 42.69 254 ILE C C 1
ATOM 7901 O O . ILE C 1 254 ? -21.866 -42.963 41.024 1.00 43.19 254 ILE C O 1
ATOM 7906 N N . ASP C 1 255 ? -23.057 -44.756 40.329 1.00 42.56 255 ASP C N 1
ATOM 7907 C CA . ASP C 1 255 ? -22.052 -45.734 40.709 1.00 43.18 255 ASP C CA 1
ATOM 7908 C C . ASP C 1 255 ? -21.172 -46.058 39.502 1.00 45.50 255 ASP C C 1
ATOM 7909 O O . ASP C 1 255 ? -21.631 -46.682 38.546 1.00 40.36 255 ASP C O 1
ATOM 7914 N N . PRO C 1 256 ? -19.873 -45.671 39.526 1.00 47.02 256 PRO C N 1
ATOM 7915 C CA . PRO C 1 256 ? -18.966 -45.911 38.400 1.00 47.11 256 PRO C CA 1
ATOM 7916 C C . PRO C 1 256 ? -18.780 -47.381 38.020 1.00 46.15 256 PRO C C 1
ATOM 7917 O O . PRO C 1 256 ? -18.414 -47.680 36.885 1.00 49.12 256 PRO C O 1
ATOM 7921 N N . LYS C 1 257 ? -19.043 -48.288 38.969 1.00 45.97 257 LYS C N 1
ATOM 7922 C CA . LYS C 1 257 ? -18.938 -49.719 38.728 1.00 47.47 257 LYS C CA 1
ATOM 7923 C C . LYS C 1 257 ? -20.114 -50.193 37.875 1.00 46.73 257 LYS C C 1
ATOM 7924 O O . LYS C 1 257 ? -19.940 -51.026 36.987 1.00 47.56 257 LYS C O 1
ATOM 7930 N N . ALA C 1 258 ? -21.311 -49.663 38.163 1.00 42.85 258 ALA C N 1
ATOM 7931 C CA . ALA C 1 258 ? -22.500 -49.980 37.389 1.00 38.18 258 ALA C CA 1
ATOM 7932 C C . ALA C 1 258 ? -22.425 -49.298 36.024 1.00 36.70 258 ALA C C 1
ATOM 7933 O O . ALA C 1 258 ? -22.883 -49.849 35.025 1.00 35.61 258 ALA C O 1
ATOM 7935 N N . VAL C 1 259 ? -21.831 -48.101 35.984 1.00 35.85 259 VAL C N 1
ATOM 7936 C CA . VAL C 1 259 ? -21.632 -47.401 34.725 1.00 38.68 259 VAL C CA 1
ATOM 7937 C C . VAL C 1 259 ? -20.736 -48.251 33.823 1.00 41.73 259 VAL C C 1
ATOM 7938 O O . VAL C 1 259 ? -20.987 -48.363 32.624 1.00 39.61 259 VAL C O 1
ATOM 7942 N N . GLN C 1 260 ? -19.709 -48.868 34.421 1.00 44.33 260 GLN C N 1
ATOM 7943 C CA . GLN C 1 260 ? -18.746 -49.660 33.672 1.00 47.69 260 GLN C CA 1
ATOM 7944 C C . GLN C 1 260 ? -19.393 -50.972 33.227 1.00 44.60 260 GLN C C 1
ATOM 7945 O O . GLN C 1 260 ? -19.197 -51.403 32.093 1.00 48.69 260 GLN C O 1
ATOM 7951 N N . ALA C 1 261 ? -20.185 -51.580 34.119 1.00 41.89 261 ALA C N 1
ATOM 7952 C CA . ALA C 1 261 ? -20.898 -52.819 33.843 1.00 40.25 261 ALA C CA 1
ATOM 7953 C C . ALA C 1 261 ? -21.833 -52.664 32.641 1.00 40.59 261 ALA C C 1
ATOM 7954 O O . ALA C 1 261 ? -22.081 -53.633 31.926 1.00 40.36 261 ALA C O 1
ATOM 7956 N N . LEU C 1 262 ? -22.342 -51.442 32.426 1.00 38.36 262 LEU C N 1
ATOM 7957 C CA . LEU C 1 262 ? -23.292 -51.161 31.358 1.00 39.71 262 LEU C CA 1
ATOM 7958 C C . LEU C 1 262 ? -22.565 -50.764 30.074 1.00 40.77 262 LEU C C 1
ATOM 7959 O O . LEU C 1 262 ? -23.201 -50.572 29.039 1.00 41.03 262 LEU C O 1
ATOM 7964 N N . GLY C 1 263 ? -21.233 -50.649 30.153 1.00 44.31 263 GLY C N 1
ATOM 7965 C CA . GLY C 1 263 ? -20.408 -50.285 29.013 1.00 46.93 263 GLY C CA 1
ATOM 7966 C C . GLY C 1 263 ? -20.560 -48.814 28.632 1.00 50.12 263 GLY C C 1
ATOM 7967 O O . GLY C 1 263 ? -20.391 -48.453 27.469 1.00 53.21 263 GLY C O 1
ATOM 7968 N N . LEU C 1 264 ? -20.880 -47.975 29.625 1.00 52.25 264 LEU C N 1
ATOM 7969 C CA . LEU C 1 264 ? -21.003 -46.539 29.433 1.00 54.15 264 LEU C CA 1
ATOM 7970 C C . LEU C 1 264 ? -19.638 -45.885 29.651 1.00 58.20 264 LEU C C 1
ATOM 7971 O O . LEU C 1 264 ? -18.762 -46.483 30.273 1.00 55.45 264 LEU C O 1
ATOM 7976 N N . PRO C 1 265 ? -19.408 -44.647 29.149 1.00 63.95 265 PRO C N 1
ATOM 7977 C CA . PRO C 1 265 ? -18.094 -44.003 29.245 1.00 68.17 265 PRO C CA 1
ATOM 7978 C C . PRO C 1 265 ? -17.769 -43.353 30.592 1.00 74.58 265 PRO C C 1
ATOM 7979 O O . PRO C 1 265 ? -17.752 -44.032 31.617 1.00 75.75 265 PRO C O 1
ATOM 7983 N N . ALA C 1 266 ? -17.520 -42.033 30.557 1.00 83.83 266 ALA C N 1
ATOM 7984 C CA . ALA C 1 266 ? -16.923 -41.228 31.617 1.00 89.17 266 ALA C CA 1
ATOM 7985 C C . ALA C 1 266 ? -17.216 -41.796 33.004 1.00 96.12 266 ALA C C 1
ATOM 7986 O O . ALA C 1 266 ? -18.228 -41.460 33.618 1.00 101.23 266 ALA C O 1
ATOM 7988 N N . THR C 1 267 ? -16.295 -42.638 33.489 1.00 103.34 267 THR C N 1
ATOM 7989 C CA . THR C 1 267 ? -16.421 -43.302 34.779 1.00 108.73 267 THR C CA 1
ATOM 7990 C C . THR C 1 267 ? -15.438 -42.674 35.778 1.00 108.24 267 THR C C 1
ATOM 7991 O O . THR C 1 267 ? -15.839 -41.690 36.434 1.00 103.81 267 THR C O 1
ATOM 7995 N N . PRO C 1 283 ? -23.750 -21.952 33.472 1.00 81.30 283 PRO C N 1
ATOM 7996 C CA . PRO C 1 283 ? -24.208 -20.892 32.559 1.00 79.68 283 PRO C CA 1
ATOM 7997 C C . PRO C 1 283 ? -24.982 -21.463 31.373 1.00 77.86 283 PRO C C 1
ATOM 7998 O O . PRO C 1 283 ? -24.870 -22.649 31.067 1.00 80.10 283 PRO C O 1
ATOM 8002 N N . ALA C 1 284 ? -25.766 -20.600 30.716 1.00 74.08 284 ALA C N 1
ATOM 8003 C CA . ALA C 1 284 ? -26.602 -21.003 29.596 1.00 70.04 284 ALA C CA 1
ATOM 8004 C C . ALA C 1 284 ? -25.743 -21.284 28.365 1.00 67.53 284 ALA C C 1
ATOM 8005 O O . ALA C 1 284 ? -26.008 -22.234 27.631 1.00 65.99 284 ALA C O 1
ATOM 8007 N N . TYR C 1 285 ? -24.712 -20.453 28.157 1.00 64.69 285 TYR C N 1
ATOM 8008 C CA . TYR C 1 285 ? -23.886 -20.526 26.961 1.00 60.83 285 TYR C CA 1
ATOM 8009 C C . TYR C 1 285 ? -22.409 -20.657 27.331 1.00 61.09 285 TYR C C 1
ATOM 8010 O O . TYR C 1 285 ? -21.644 -19.704 27.200 1.00 61.58 285 TYR C O 1
ATOM 8019 N N . GLY C 1 286 ? -22.017 -21.857 27.774 1.00 63.29 286 GLY C N 1
ATOM 8020 C CA . GLY C 1 286 ? -20.615 -22.192 27.964 1.00 64.37 286 GLY C CA 1
ATOM 8021 C C . GLY C 1 286 ? -19.933 -22.490 26.629 1.00 66.10 286 GLY C C 1
ATOM 8022 O O . GLY C 1 286 ? -20.523 -22.272 25.573 1.00 66.84 286 GLY C O 1
ATOM 8023 N N . PRO C 1 287 ? -18.674 -22.988 26.633 1.00 67.65 287 PRO C N 1
ATOM 8024 C CA . PRO C 1 287 ? -17.958 -23.299 25.392 1.00 67.20 287 PRO C CA 1
ATOM 8025 C C . PRO C 1 287 ? -18.601 -24.392 24.539 1.00 63.47 287 PRO C C 1
ATOM 8026 O O . PRO C 1 287 ? -18.543 -24.328 23.313 1.00 62.96 287 PRO C O 1
ATOM 8030 N N . ASP C 1 288 ? -19.211 -25.387 25.197 1.00 63.02 288 ASP C N 1
ATOM 8031 C CA . ASP C 1 288 ? -19.849 -26.504 24.515 1.00 63.78 288 ASP C CA 1
ATOM 8032 C C . ASP C 1 288 ? -21.061 -26.019 23.721 1.00 62.51 288 ASP C C 1
ATOM 8033 O O . ASP C 1 288 ? -21.281 -26.457 22.592 1.00 61.91 288 ASP C O 1
ATOM 8038 N N . GLU C 1 289 ? -21.838 -25.120 24.338 1.00 59.25 289 GLU C N 1
ATOM 8039 C CA . GLU C 1 289 ? -23.078 -24.614 23.773 1.00 59.55 289 GLU C CA 1
ATOM 8040 C C . GLU C 1 289 ? -22.771 -23.628 22.647 1.00 59.95 289 GLU C C 1
ATOM 8041 O O . GLU C 1 289 ? -23.469 -23.608 21.635 1.00 57.94 289 GLU C O 1
ATOM 8047 N N . MET C 1 290 ? -21.712 -22.827 22.831 1.00 60.91 290 MET C N 1
ATOM 8048 C CA . MET C 1 290 ? -21.334 -21.804 21.867 1.00 61.04 290 MET C CA 1
ATOM 8049 C C . MET C 1 290 ? -20.857 -22.453 20.570 1.00 57.81 290 MET C C 1
ATOM 8050 O O . MET C 1 290 ? -21.092 -21.917 19.489 1.00 55.65 290 MET C O 1
ATOM 8055 N N . ARG C 1 291 ? -20.194 -23.609 20.694 1.00 57.32 291 ARG C N 1
ATOM 8056 C CA . ARG C 1 291 ? -19.722 -24.371 19.548 1.00 58.03 291 ARG C CA 1
ATOM 8057 C C . ARG C 1 291 ? -20.917 -24.919 18.772 1.00 55.07 291 ARG C C 1
ATOM 8058 O O . ARG C 1 291 ? -20.912 -24.913 17.542 1.00 56.36 291 ARG C O 1
ATOM 8066 N N . ALA C 1 292 ? -21.931 -25.387 19.510 1.00 50.13 292 ALA C N 1
ATOM 8067 C CA . ALA C 1 292 ? -23.139 -25.950 18.924 1.00 48.35 292 ALA C CA 1
ATOM 8068 C C . ALA C 1 292 ? -23.860 -24.897 18.084 1.00 45.06 292 ALA C C 1
ATOM 8069 O O . ALA C 1 292 ? -24.287 -25.186 16.968 1.00 46.25 292 ALA C O 1
ATOM 8071 N N . VAL C 1 293 ? -23.968 -23.681 18.634 1.00 45.08 293 VAL C N 1
ATOM 8072 C CA . VAL C 1 293 ? -24.651 -22.559 18.009 1.00 46.91 293 VAL C CA 1
ATOM 8073 C C . VAL C 1 293 ? -23.854 -22.089 16.790 1.00 49.24 293 VAL C C 1
ATOM 8074 O O . VAL C 1 293 ? -24.438 -21.737 15.768 1.00 47.81 293 VAL C O 1
ATOM 8078 N N . ALA C 1 294 ? -22.519 -22.104 16.903 1.00 52.30 294 ALA C N 1
ATOM 8079 C CA . ALA C 1 294 ? -21.641 -21.683 15.821 1.00 51.61 294 ALA C CA 1
ATOM 8080 C C . ALA C 1 294 ? -21.736 -22.656 14.646 1.00 52.68 294 ALA C C 1
ATOM 8081 O O . ALA C 1 294 ? -21.629 -22.244 13.492 1.00 53.09 294 ALA C O 1
ATOM 8083 N N . ALA C 1 295 ? -21.957 -23.941 14.954 1.00 52.05 295 ALA C N 1
ATOM 8084 C CA . ALA C 1 295 ? -21.965 -25.002 13.956 1.00 53.23 295 ALA C CA 1
ATOM 8085 C C . ALA C 1 295 ? -23.348 -25.176 13.320 1.00 54.75 295 ALA C C 1
ATOM 8086 O O . ALA C 1 295 ? -23.519 -26.030 12.450 1.00 54.38 295 ALA C O 1
ATOM 8088 N N . LEU C 1 296 ? -24.323 -24.361 13.746 1.00 54.72 296 LEU C N 1
ATOM 8089 C CA . LEU C 1 296 ? -25.718 -24.550 13.374 1.00 55.01 296 LEU C CA 1
ATOM 8090 C C . LEU C 1 296 ? -25.915 -24.297 11.880 1.00 55.28 296 LEU C C 1
ATOM 8091 O O . LEU C 1 296 ? -26.344 -25.189 11.151 1.00 55.46 296 LEU C O 1
ATOM 8096 N N . ASP C 1 297 ? -25.582 -23.079 11.436 1.00 58.88 297 ASP C N 1
ATOM 8097 C CA . ASP C 1 297 ? -25.916 -22.606 10.100 1.00 63.01 297 ASP C CA 1
ATOM 8098 C C . ASP C 1 297 ? -25.239 -23.448 9.017 1.00 67.20 297 ASP C C 1
ATOM 8099 O O . ASP C 1 297 ? -25.785 -23.595 7.925 1.00 68.06 297 ASP C O 1
ATOM 8104 N N . SER C 1 298 ? -24.062 -24.008 9.324 1.00 70.44 298 SER C N 1
ATOM 8105 C CA . SER C 1 298 ? -23.257 -24.696 8.326 1.00 72.20 298 SER C CA 1
ATOM 8106 C C . SER C 1 298 ? -23.502 -26.205 8.340 1.00 73.43 298 SER C C 1
ATOM 8107 O O . SER C 1 298 ? -22.933 -26.924 7.520 1.00 73.04 298 SER C O 1
ATOM 8110 N N . PHE C 1 299 ? -24.349 -26.677 9.264 1.00 75.59 299 PHE C N 1
ATOM 8111 C CA . PHE C 1 299 ? -24.609 -28.100 9.429 1.00 79.64 299 PHE C CA 1
ATOM 8112 C C . PHE C 1 299 ? -25.227 -28.683 8.158 1.00 80.58 299 PHE C C 1
ATOM 8113 O O . PHE C 1 299 ? -26.159 -28.113 7.594 1.00 80.57 299 PHE C O 1
ATOM 8121 N N . VAL C 1 300 ? -24.677 -29.824 7.719 1.00 81.65 300 VAL C N 1
ATOM 8122 C CA . VAL C 1 300 ? -25.178 -30.580 6.581 1.00 80.74 300 VAL C CA 1
ATOM 8123 C C . VAL C 1 300 ? -25.321 -32.042 7.009 1.00 80.75 300 VAL C C 1
ATOM 8124 O O . VAL C 1 300 ? -24.372 -32.630 7.526 1.00 80.82 300 VAL C O 1
ATOM 8128 N N . PRO C 1 301 ? -26.508 -32.670 6.816 1.00 80.17 301 PRO C N 1
ATOM 8129 C CA . PRO C 1 301 ? -26.762 -34.030 7.301 1.00 77.39 301 PRO C CA 1
ATOM 8130 C C . PRO C 1 301 ? -25.918 -35.097 6.604 1.00 77.39 301 PRO C C 1
ATOM 8131 O O . PRO C 1 301 ? -25.556 -34.937 5.440 1.00 77.19 301 PRO C O 1
ATOM 8135 N N . SER C 1 302 ? -25.629 -36.183 7.337 1.00 77.16 302 SER C N 1
ATOM 8136 C CA . SER C 1 302 ? -24.851 -37.314 6.847 1.00 76.75 302 SER C CA 1
ATOM 8137 C C . SER C 1 302 ? -25.537 -37.936 5.635 1.00 78.84 302 SER C C 1
ATOM 8138 O O . SER C 1 302 ? -24.899 -38.196 4.616 1.00 79.29 302 SER C O 1
ATOM 8141 N N . GLN C 1 303 ? -26.843 -38.184 5.778 1.00 78.27 303 GLN C N 1
ATOM 8142 C CA . GLN C 1 303 ? -27.659 -38.728 4.708 1.00 76.64 303 GLN C CA 1
ATOM 8143 C C . GLN C 1 303 ? -28.867 -37.822 4.497 1.00 74.45 303 GLN C C 1
ATOM 8144 O O . GLN C 1 303 ? -29.199 -37.001 5.354 1.00 73.39 303 GLN C O 1
ATOM 8150 N N . GLU C 1 304 ? -29.509 -37.986 3.337 1.00 68.40 304 GLU C N 1
ATOM 8151 C CA . GLU C 1 304 ? -30.758 -37.311 3.041 1.00 62.37 304 GLU C CA 1
ATOM 8152 C C . GLU C 1 304 ? -31.848 -37.896 3.934 1.00 58.29 304 GLU C C 1
ATOM 8153 O O . GLU C 1 304 ? -31.878 -39.103 4.172 1.00 56.50 304 GLU C O 1
ATOM 8159 N N . LYS C 1 305 ? -32.724 -37.019 4.437 1.00 53.38 305 LYS C N 1
ATOM 8160 C CA . LYS C 1 305 ? -33.833 -37.427 5.282 1.00 50.09 305 LYS C CA 1
ATOM 8161 C C . LYS C 1 305 ? -35.141 -37.300 4.504 1.00 44.70 305 LYS C C 1
ATOM 8162 O O . LYS C 1 305 ? -35.310 -36.376 3.708 1.00 43.97 305 LYS C O 1
ATOM 8168 N N . ALA C 1 306 ? -36.057 -38.243 4.753 1.00 41.15 306 ALA C N 1
ATOM 8169 C CA . ALA C 1 306 ? -37.389 -38.218 4.167 1.00 38.25 306 ALA C CA 1
ATOM 8170 C C . ALA C 1 306 ? -38.189 -37.054 4.749 1.00 33.98 306 ALA C C 1
ATOM 8171 O O . ALA C 1 306 ? -37.942 -36.628 5.876 1.00 34.83 306 ALA C O 1
ATOM 8173 N N . VAL C 1 307 ? -39.130 -36.535 3.953 1.00 31.99 307 VAL C N 1
ATOM 8174 C CA . VAL C 1 307 ? -40.066 -35.506 4.389 1.00 29.69 307 VAL C CA 1
ATOM 8175 C C . VAL C 1 307 ? -41.484 -36.052 4.213 1.00 29.25 307 VAL C C 1
ATOM 8176 O O . VAL C 1 307 ? -41.689 -37.018 3.479 1.00 27.69 307 VAL C O 1
ATOM 8180 N N . VAL C 1 308 ? -42.465 -35.424 4.876 1.00 28.90 308 VAL C N 1
ATOM 8181 C CA . VAL C 1 308 ? -43.837 -35.881 4.728 1.00 27.30 308 VAL C CA 1
ATOM 8182 C C . VAL C 1 308 ? -44.297 -35.636 3.294 1.00 27.48 308 VAL C C 1
ATOM 8183 O O . VAL C 1 308 ? -43.976 -34.613 2.695 1.00 27.29 308 VAL C O 1
ATOM 8187 N N . HIS C 1 309 ? -45.021 -36.615 2.751 1.00 28.67 309 HIS C N 1
ATOM 8188 C CA . HIS C 1 309 ? -45.484 -36.579 1.373 1.00 31.16 309 HIS C CA 1
ATOM 8189 C C . HIS C 1 309 ? -46.609 -37.597 1.235 1.00 31.86 309 HIS C C 1
ATOM 8190 O O . HIS C 1 309 ? -46.367 -38.796 1.131 1.00 32.61 309 HIS C O 1
ATOM 8197 N N . ALA C 1 310 ? -47.846 -37.105 1.294 1.00 32.29 310 ALA C N 1
ATOM 8198 C CA . ALA C 1 310 ? -49.006 -37.976 1.244 1.00 31.67 310 ALA C CA 1
ATOM 8199 C C . ALA C 1 310 ? -50.100 -37.277 0.441 1.00 31.51 310 ALA C C 1
ATOM 8200 O O . ALA C 1 310 ? -50.165 -36.052 0.448 1.00 32.42 310 ALA C O 1
ATOM 8202 N N . SER C 1 311 ? -50.941 -38.066 -0.237 1.00 30.69 311 SER C N 1
ATOM 8203 C CA . SER C 1 311 ? -52.074 -37.531 -0.973 1.00 29.02 311 SER C CA 1
ATOM 8204 C C . SER C 1 311 ? -53.055 -36.878 0.001 1.00 28.08 311 SER C C 1
ATOM 8205 O O . SER C 1 311 ? -53.017 -37.135 1.207 1.00 25.23 311 SER C O 1
ATOM 8208 N N . ARG C 1 312 ? -53.938 -36.038 -0.545 1.00 25.96 312 ARG C N 1
ATOM 8209 C CA . ARG C 1 312 ? -55.032 -35.477 0.232 1.00 25.48 312 ARG C CA 1
ATOM 8210 C C . ARG C 1 312 ? -55.901 -36.607 0.785 1.00 23.87 312 ARG C C 1
ATOM 8211 O O . ARG C 1 312 ? -56.309 -36.555 1.940 1.00 24.71 312 ARG C O 1
ATOM 8219 N N . ALA C 1 313 ? -56.163 -37.630 -0.041 1.00 23.14 313 ALA C N 1
ATOM 8220 C CA . ALA C 1 313 ? -56.989 -38.762 0.350 1.00 23.09 313 ALA C CA 1
ATOM 8221 C C . ALA C 1 313 ? -56.400 -39.455 1.579 1.00 22.51 313 ALA C C 1
ATOM 8222 O O . ALA C 1 313 ? -57.134 -39.868 2.475 1.00 20.70 313 ALA C O 1
ATOM 8224 N N . MET C 1 314 ? -55.069 -39.593 1.593 1.00 22.04 314 MET C N 1
ATOM 8225 C CA . MET C 1 314 ? -54.390 -40.272 2.684 1.00 22.15 314 MET C CA 1
ATOM 8226 C C . MET C 1 314 ? -54.552 -39.453 3.966 1.00 21.13 314 MET C C 1
ATOM 8227 O O . MET C 1 314 ? -54.887 -39.992 5.017 1.00 21.94 314 MET C O 1
ATOM 8232 N N . GLN C 1 315 ? -54.334 -38.141 3.867 1.00 22.45 315 GLN C N 1
ATOM 8233 C CA . GLN C 1 315 ? -54.425 -37.290 5.043 1.00 22.48 315 GLN C CA 1
ATOM 8234 C C . GLN C 1 315 ? -55.861 -37.210 5.563 1.00 21.64 315 GLN C C 1
ATOM 8235 O O . GLN C 1 315 ? -56.078 -37.257 6.775 1.00 20.76 315 GLN C O 1
ATOM 8241 N N . SER C 1 316 ? -56.837 -37.074 4.656 1.00 20.41 316 SER C N 1
ATOM 8242 C CA A SER C 1 316 ? -58.239 -37.042 5.052 0.48 20.66 316 SER C CA 1
ATOM 8243 C CA B SER C 1 316 ? -58.235 -37.036 5.058 0.52 20.66 316 SER C CA 1
ATOM 8244 C C . SER C 1 316 ? -58.600 -38.314 5.812 1.00 21.13 316 SER C C 1
ATOM 8245 O O . SER C 1 316 ? -59.250 -38.258 6.857 1.00 20.25 316 SER C O 1
ATOM 8250 N N . LEU C 1 317 ? -58.158 -39.464 5.281 1.00 20.82 317 LEU C N 1
ATOM 8251 C CA . LEU C 1 317 ? -58.470 -40.741 5.902 1.00 21.12 317 LEU C CA 1
ATOM 8252 C C . LEU C 1 317 ? -57.846 -40.813 7.298 1.00 20.06 317 LEU C C 1
ATOM 8253 O O . LEU C 1 317 ? -58.510 -41.233 8.245 1.00 19.59 317 LEU C O 1
ATOM 8258 N N . MET C 1 318 ? -56.577 -40.407 7.423 1.00 19.42 318 MET C N 1
ATOM 8259 C CA . MET C 1 318 ? -55.881 -40.604 8.692 1.00 20.50 318 MET C CA 1
ATOM 8260 C C . MET C 1 318 ? -56.480 -39.704 9.778 1.00 20.07 318 MET C C 1
ATOM 8261 O O . MET C 1 318 ? -56.542 -40.095 10.945 1.00 19.37 318 MET C O 1
ATOM 8266 N N . VAL C 1 319 ? -56.941 -38.505 9.390 1.00 19.43 319 VAL C N 1
ATOM 8267 C CA . VAL C 1 319 ? -57.610 -37.615 10.336 1.00 19.68 319 VAL C CA 1
ATOM 8268 C C . VAL C 1 319 ? -58.949 -38.227 10.746 1.00 19.54 319 VAL C C 1
ATOM 8269 O O . VAL C 1 319 ? -59.276 -38.275 11.934 1.00 19.92 319 VAL C O 1
ATOM 8273 N N . ASP C 1 320 ? -59.689 -38.759 9.765 1.00 18.91 320 ASP C N 1
ATOM 8274 C CA . ASP C 1 320 ? -60.966 -39.401 10.027 1.00 20.73 320 ASP C CA 1
ATOM 8275 C C . ASP C 1 320 ? -60.795 -40.551 11.025 1.00 20.94 320 ASP C C 1
ATOM 8276 O O . ASP C 1 320 ? -61.592 -40.694 11.947 1.00 20.91 320 ASP C O 1
ATOM 8281 N N . LEU C 1 321 ? -59.771 -41.388 10.819 1.00 19.89 321 LEU C N 1
ATOM 8282 C CA . LEU C 1 321 ? -59.576 -42.553 11.673 1.00 20.55 321 LEU C CA 1
ATOM 8283 C C . LEU C 1 321 ? -59.236 -42.119 13.099 1.00 20.64 321 LEU C C 1
ATOM 8284 O O . LEU C 1 321 ? -59.561 -42.834 14.046 1.00 21.80 321 LEU C O 1
ATOM 8289 N N . ALA C 1 322 ? -58.563 -40.968 13.242 1.00 20.47 322 ALA C N 1
ATOM 8290 C CA . ALA C 1 322 ? -58.177 -40.469 14.557 1.00 21.33 322 ALA C CA 1
ATOM 8291 C C . ALA C 1 322 ? -59.375 -39.880 15.298 1.00 22.12 322 ALA C C 1
ATOM 8292 O O . ALA C 1 322 ? -59.390 -39.870 16.529 1.00 22.02 322 ALA C O 1
ATOM 8294 N N . LEU C 1 323 ? -60.345 -39.336 14.552 1.00 22.94 323 LEU C N 1
ATOM 8295 C CA . LEU C 1 323 ? -61.360 -38.506 15.185 1.00 24.47 323 LEU C CA 1
ATOM 8296 C C . LEU C 1 323 ? -62.779 -39.053 15.004 1.00 26.72 323 LEU C C 1
ATOM 8297 O O . LEU C 1 323 ? -63.720 -38.472 15.547 1.00 29.06 323 LEU C O 1
ATOM 8302 N N . ARG C 1 324 ? -62.945 -40.156 14.261 1.00 26.63 324 ARG C N 1
ATOM 8303 C CA . ARG C 1 324 ? -64.279 -40.687 13.984 1.00 28.76 324 ARG C CA 1
ATOM 8304 C C . ARG C 1 324 ? -64.324 -42.192 14.258 1.00 28.30 324 ARG C C 1
ATOM 8305 O O . ARG C 1 324 ? -64.083 -42.996 13.359 1.00 29.17 324 ARG C O 1
ATOM 8313 N N . PRO C 1 325 ? -64.624 -42.620 15.508 1.00 29.84 325 PRO C N 1
ATOM 8314 C CA . PRO C 1 325 ? -64.639 -44.043 15.875 1.00 30.08 325 PRO C CA 1
ATOM 8315 C C . PRO C 1 325 ? -65.452 -44.970 14.971 1.00 31.20 325 PRO C C 1
ATOM 8316 O O . PRO C 1 325 ? -65.058 -46.114 14.749 1.00 31.00 325 PRO C O 1
ATOM 8320 N N . ALA C 1 326 ? -66.568 -44.462 14.431 1.00 33.04 326 ALA C N 1
ATOM 8321 C CA . ALA C 1 326 ? -67.411 -45.252 13.546 1.00 32.83 326 ALA C CA 1
ATOM 8322 C C . ALA C 1 326 ? -66.640 -45.650 12.286 1.00 33.38 326 ALA C C 1
ATOM 8323 O O . ALA C 1 326 ? -66.789 -46.770 11.797 1.00 34.08 326 ALA C O 1
ATOM 8325 N N . LEU C 1 327 ? -65.807 -44.733 11.778 1.00 29.61 327 LEU C N 1
ATOM 8326 C CA . LEU C 1 327 ? -65.051 -44.974 10.559 1.00 29.46 327 LEU C CA 1
ATOM 8327 C C . LEU C 1 327 ? -63.867 -45.892 10.858 1.00 29.22 327 LEU C C 1
ATOM 8328 O O . LEU C 1 327 ? -63.533 -46.751 10.045 1.00 29.69 327 LEU C O 1
ATOM 8333 N N . LEU C 1 328 ? -63.244 -45.718 12.033 1.00 28.86 328 LEU C N 1
ATOM 8334 C CA . LEU C 1 328 ? -62.128 -46.568 12.428 1.00 29.15 328 LEU C CA 1
ATOM 8335 C C . LEU C 1 328 ? -62.598 -48.020 12.538 1.00 31.15 328 LEU C C 1
ATOM 8336 O O . LEU C 1 328 ? -61.904 -48.942 12.105 1.00 30.65 328 LEU C O 1
ATOM 8341 N N . GLU C 1 329 ? -63.796 -48.207 13.096 1.00 32.38 329 GLU C N 1
ATOM 8342 C CA A GLU C 1 329 ? -64.335 -49.545 13.250 0.47 34.37 329 GLU C CA 1
ATOM 8343 C CA B GLU C 1 329 ? -64.410 -49.520 13.246 0.53 34.66 329 GLU C CA 1
ATOM 8344 C C . GLU C 1 329 ? -64.629 -50.144 11.870 1.00 35.31 329 GLU C C 1
ATOM 8345 O O . GLU C 1 329 ? -64.352 -51.322 11.649 1.00 37.15 329 GLU C O 1
ATOM 8356 N N . GLN C 1 330 ? -65.131 -49.329 10.931 1.00 33.55 330 GLN C N 1
ATOM 8357 C CA . GLN C 1 330 ? -65.378 -49.795 9.576 1.00 35.63 330 GLN C CA 1
ATOM 8358 C C . GLN C 1 330 ? -64.062 -50.219 8.930 1.00 35.03 330 GLN C C 1
ATOM 8359 O O . GLN C 1 330 ? -63.991 -51.270 8.293 1.00 36.43 330 GLN C O 1
ATOM 8365 N N . TYR C 1 331 ? -63.028 -49.384 9.092 1.00 31.78 331 TYR C N 1
ATOM 8366 C CA . TYR C 1 331 ? -61.721 -49.663 8.521 1.00 32.02 331 TYR C CA 1
ATOM 8367 C C . TYR C 1 331 ? -61.177 -50.986 9.060 1.00 33.44 331 TYR C C 1
ATOM 8368 O O . TYR C 1 331 ? -60.651 -51.800 8.301 1.00 35.72 331 TYR C O 1
ATOM 8377 N N . LYS C 1 332 ? -61.305 -51.183 10.376 1.00 34.63 332 LYS C N 1
ATOM 8378 C CA . LYS C 1 332 ? -60.779 -52.365 11.043 1.00 37.02 332 LYS C CA 1
ATOM 8379 C C . LYS C 1 332 ? -61.476 -53.619 10.516 1.00 37.67 332 LYS C C 1
ATOM 8380 O O . LYS C 1 332 ? -60.841 -54.660 10.365 1.00 39.85 332 LYS C O 1
ATOM 8386 N N . ALA C 1 333 ? -62.779 -53.505 10.223 1.00 37.58 333 ALA C N 1
ATOM 8387 C CA . ALA C 1 333 ? -63.590 -54.650 9.834 1.00 38.56 333 ALA C CA 1
ATOM 8388 C C . ALA C 1 333 ? -63.187 -55.177 8.455 1.00 39.28 333 ALA C C 1
ATOM 8389 O O . ALA C 1 333 ? -63.264 -56.382 8.217 1.00 39.84 333 ALA C O 1
ATOM 8391 N N . ASP C 1 334 ? -62.762 -54.282 7.553 1.00 36.06 334 ASP C N 1
ATOM 8392 C CA . ASP C 1 334 ? -62.316 -54.690 6.227 1.00 37.71 334 ASP C CA 1
ATOM 8393 C C . ASP C 1 334 ? -61.466 -53.575 5.624 1.00 36.97 334 ASP C C 1
ATOM 8394 O O . ASP C 1 334 ? -61.973 -52.741 4.875 1.00 37.42 334 ASP C O 1
ATOM 8399 N N . PRO C 1 335 ? -60.148 -53.540 5.925 1.00 35.86 335 PRO C N 1
ATOM 8400 C CA . PRO C 1 335 ? -59.291 -52.426 5.516 1.00 34.55 335 PRO C CA 1
ATOM 8401 C C . PRO C 1 335 ? -59.105 -52.283 4.007 1.00 33.79 335 PRO C C 1
ATOM 8402 O O . PRO C 1 335 ? -58.886 -51.176 3.515 1.00 30.93 335 PRO C O 1
ATOM 8406 N N . VAL C 1 336 ? -59.188 -53.408 3.284 1.00 31.76 336 VAL C N 1
ATOM 8407 C CA . VAL C 1 336 ? -59.039 -53.375 1.837 1.00 31.91 336 VAL C CA 1
ATOM 8408 C C . VAL C 1 336 ? -60.286 -52.733 1.231 1.00 31.72 336 VAL C C 1
ATOM 8409 O O . VAL C 1 336 ? -60.179 -51.905 0.324 1.00 31.29 336 VAL C O 1
ATOM 8413 N N . ALA C 1 337 ? -61.458 -53.114 1.753 1.00 31.71 337 ALA C N 1
ATOM 8414 C CA . ALA C 1 337 ? -62.718 -52.578 1.261 1.00 33.07 337 ALA C CA 1
ATOM 8415 C C . ALA C 1 337 ? -62.825 -51.096 1.612 1.00 32.95 337 ALA C C 1
ATOM 8416 O O . ALA C 1 337 ? -63.267 -50.301 0.784 1.00 35.89 337 ALA C O 1
ATOM 8418 N N . PHE C 1 338 ? -62.408 -50.739 2.836 1.00 31.66 338 PHE C N 1
ATOM 8419 C CA . PHE C 1 338 ? -62.427 -49.353 3.278 1.00 30.07 338 PHE C CA 1
ATOM 8420 C C . PHE C 1 338 ? -61.534 -48.498 2.379 1.00 30.49 338 PHE C C 1
ATOM 8421 O O . PHE C 1 338 ? -61.957 -47.442 1.908 1.00 28.83 338 PHE C O 1
ATOM 8429 N N . ALA C 1 339 ? -60.305 -48.962 2.129 1.00 29.46 339 ALA C N 1
ATOM 8430 C CA . ALA C 1 339 ? -59.387 -48.223 1.279 1.00 31.33 339 ALA C CA 1
ATOM 8431 C C . ALA C 1 339 ? -60.015 -47.987 -0.094 1.00 31.73 339 ALA C C 1
ATOM 8432 O O . ALA C 1 339 ? -59.771 -46.953 -0.717 1.00 29.90 339 ALA C O 1
ATOM 8434 N N . ASN C 1 340 ? -60.831 -48.949 -0.550 1.00 31.62 340 ASN C N 1
ATOM 8435 C CA . ASN C 1 340 ? -61.445 -48.877 -1.871 1.00 35.05 340 ASN C CA 1
ATOM 8436 C C . ASN C 1 340 ? -62.612 -47.885 -1.898 1.00 34.62 340 ASN C C 1
ATOM 8437 O O . ASN C 1 340 ? -63.127 -47.585 -2.972 1.00 36.57 340 ASN C O 1
ATOM 8442 N N . THR C 1 341 ? -63.034 -47.386 -0.730 1.00 34.27 341 THR C N 1
ATOM 8443 C CA . THR C 1 341 ? -64.050 -46.340 -0.680 1.00 34.25 341 THR C CA 1
ATOM 8444 C C . THR C 1 341 ? -63.421 -44.964 -0.918 1.00 33.17 341 THR C C 1
ATOM 8445 O O . THR C 1 341 ? -64.129 -43.997 -1.190 1.00 32.53 341 THR C O 1
ATOM 8449 N N . ARG C 1 342 ? -62.088 -44.880 -0.817 1.00 31.00 342 ARG C N 1
ATOM 8450 C CA . ARG C 1 342 ? -61.385 -43.615 -0.963 1.00 29.02 342 ARG C CA 1
ATOM 8451 C C . ARG C 1 342 ? -60.518 -43.661 -2.221 1.00 30.17 342 ARG C C 1
ATOM 8452 O O . ARG C 1 342 ? -59.315 -43.888 -2.131 1.00 28.04 342 ARG C O 1
ATOM 8460 N N . ASN C 1 343 ? -61.126 -43.401 -3.391 1.00 30.23 343 ASN C N 1
ATOM 8461 C CA . ASN C 1 343 ? -60.468 -43.640 -4.672 1.00 30.65 343 ASN C CA 1
ATOM 8462 C C . ASN C 1 343 ? -59.434 -42.570 -5.003 1.00 30.48 343 ASN C C 1
ATOM 8463 O O . ASN C 1 343 ? -58.775 -42.660 -6.036 1.00 31.38 343 ASN C O 1
ATOM 8468 N N . GLY C 1 344 ? -59.305 -41.552 -4.146 1.00 26.75 344 GLY C N 1
ATOM 8469 C CA . GLY C 1 344 ? -58.279 -40.540 -4.327 1.00 26.97 344 GLY C CA 1
ATOM 8470 C C . GLY C 1 344 ? -56.913 -41.017 -3.833 1.00 26.88 344 GLY C C 1
ATOM 8471 O O . GLY C 1 344 ? -55.913 -40.330 -4.025 1.00 27.84 344 GLY C O 1
ATOM 8472 N N . LEU C 1 345 ? -56.898 -42.168 -3.149 1.00 27.54 345 LEU C N 1
ATOM 8473 C CA . LEU C 1 345 ? -55.661 -42.759 -2.656 1.00 28.66 345 LEU C CA 1
ATOM 8474 C C . LEU C 1 345 ? -54.858 -43.257 -3.856 1.00 30.42 345 LEU C C 1
ATOM 8475 O O . LEU C 1 345 ? -55.445 -43.763 -4.814 1.00 29.69 345 LEU C O 1
ATOM 8480 N N . THR C 1 346 ? -53.524 -43.133 -3.777 1.00 32.40 346 THR C N 1
ATOM 8481 C CA . THR C 1 346 ? -52.641 -43.762 -4.753 1.00 33.70 346 THR C CA 1
ATOM 8482 C C . THR C 1 346 ? -52.713 -45.278 -4.589 1.00 33.56 346 THR C C 1
ATOM 8483 O O . THR C 1 346 ? -53.179 -45.774 -3.566 1.00 34.81 346 THR C O 1
ATOM 8487 N N . ALA C 1 347 ? -52.243 -46.007 -5.611 1.00 33.78 347 ALA C N 1
ATOM 8488 C CA . ALA C 1 347 ? -52.215 -47.461 -5.574 1.00 33.02 347 ALA C CA 1
ATOM 8489 C C . ALA C 1 347 ? -51.403 -47.935 -4.368 1.00 30.86 347 ALA C C 1
ATOM 8490 O O . ALA C 1 347 ? -51.812 -48.863 -3.672 1.00 32.98 347 ALA C O 1
ATOM 8492 N N . GLN C 1 348 ? -50.275 -47.260 -4.114 1.00 31.04 348 GLN C N 1
ATOM 8493 C CA . GLN C 1 348 ? -49.374 -47.610 -3.023 1.00 32.07 348 GLN C CA 1
ATOM 8494 C C . GLN C 1 348 ? -50.055 -47.380 -1.673 1.00 30.93 348 GLN C C 1
ATOM 8495 O O . GLN C 1 348 ? -49.910 -48.194 -0.766 1.00 29.35 348 GLN C O 1
ATOM 8501 N N . GLU C 1 349 ? -50.787 -46.263 -1.547 1.00 29.35 349 GLU C N 1
ATOM 8502 C CA . GLU C 1 349 ? -51.476 -45.927 -0.305 1.00 28.86 349 GLU C CA 1
ATOM 8503 C C . GLU C 1 349 ? -52.564 -46.955 -0.003 1.00 27.34 349 GLU C C 1
ATOM 8504 O O . GLU C 1 349 ? -52.696 -47.394 1.139 1.00 28.84 349 GLU C O 1
ATOM 8510 N N . LYS C 1 350 ? -53.340 -47.342 -1.026 1.00 28.29 350 LYS C N 1
ATOM 8511 C CA . LYS C 1 350 ? -54.377 -48.344 -0.841 1.00 29.82 350 LYS C CA 1
ATOM 8512 C C . LYS C 1 350 ? -53.736 -49.650 -0.383 1.00 30.66 350 LYS C C 1
ATOM 8513 O O . LYS C 1 350 ? -54.249 -50.315 0.510 1.00 30.79 350 LYS C O 1
ATOM 8519 N N . PHE C 1 351 ? -52.611 -50.006 -1.011 1.00 31.94 351 PHE C N 1
ATOM 8520 C CA . PHE C 1 351 ? -51.906 -51.226 -0.652 1.00 32.42 351 PHE C CA 1
ATOM 8521 C C . PHE C 1 351 ? -51.469 -51.159 0.810 1.00 30.91 351 PHE C C 1
ATOM 8522 O O . PHE C 1 351 ? -51.811 -52.041 1.593 1.00 32.57 351 PHE C O 1
ATOM 8530 N N . ALA C 1 352 ? -50.724 -50.101 1.158 1.00 30.29 352 ALA C N 1
ATOM 8531 C CA . ALA C 1 352 ? -50.257 -49.884 2.520 1.00 29.63 352 ALA C CA 1
ATOM 8532 C C . ALA C 1 352 ? -51.416 -49.983 3.515 1.00 28.45 352 ALA C C 1
ATOM 8533 O O . ALA C 1 352 ? -51.291 -50.654 4.541 1.00 29.41 352 ALA C O 1
ATOM 8535 N N . LEU C 1 353 ? -52.543 -49.317 3.210 1.00 29.51 353 LEU C N 1
ATOM 8536 C CA . LEU C 1 353 ? -53.672 -49.263 4.135 1.00 28.46 353 LEU C CA 1
ATOM 8537 C C . LEU C 1 353 ? -54.321 -50.637 4.262 1.00 29.80 353 LEU C C 1
ATOM 8538 O O . LEU C 1 353 ? -54.865 -50.976 5.313 1.00 30.17 353 LEU C O 1
ATOM 8543 N N . GLY C 1 354 ? -54.257 -51.414 3.175 1.00 30.94 354 GLY C N 1
ATOM 8544 C CA . GLY C 1 354 ? -54.851 -52.740 3.132 1.00 32.71 354 GLY C CA 1
ATOM 8545 C C . GLY C 1 354 ? -54.221 -53.701 4.138 1.00 32.28 354 GLY C C 1
ATOM 8546 O O . GLY C 1 354 ? -54.885 -54.619 4.606 1.00 33.52 354 GLY C O 1
ATOM 8547 N N . LEU C 1 355 ? -52.944 -53.474 4.464 1.00 33.47 355 LEU C N 1
ATOM 8548 C CA . LEU C 1 355 ? -52.176 -54.357 5.332 1.00 33.32 355 LEU C CA 1
ATOM 8549 C C . LEU C 1 355 ? -52.545 -54.132 6.800 1.00 35.40 355 LEU C C 1
ATOM 8550 O O . LEU C 1 355 ? -52.302 -54.992 7.642 1.00 34.74 355 LEU C O 1
ATOM 8555 N N . LYS C 1 356 ? -53.135 -52.967 7.100 1.00 36.44 356 LYS C N 1
ATOM 8556 C CA . LYS C 1 356 ? -53.510 -52.569 8.452 1.00 37.22 356 LYS C CA 1
ATOM 8557 C C . LYS C 1 356 ? -52.367 -52.828 9.434 1.00 37.09 356 LYS C C 1
ATOM 8558 O O . LYS C 1 356 ? -52.526 -53.551 10.417 1.00 37.95 356 LYS C O 1
ATOM 8564 N N . LYS C 1 357 ? -51.216 -52.212 9.146 1.00 37.27 357 LYS C N 1
ATOM 8565 C CA . LYS C 1 357 ? -50.038 -52.249 9.998 1.00 36.43 357 LYS C CA 1
ATOM 8566 C C . LYS C 1 357 ? -49.410 -50.857 9.987 1.00 35.03 357 LYS C C 1
ATOM 8567 O O . LYS C 1 357 ? -49.533 -50.145 8.991 1.00 33.39 357 LYS C O 1
ATOM 8573 N N . PRO C 1 358 ? -48.718 -50.426 11.072 1.00 32.68 358 PRO C N 1
ATOM 8574 C CA . PRO C 1 358 ? -48.183 -49.065 11.147 1.00 31.56 358 PRO C CA 1
ATOM 8575 C C . PRO C 1 358 ? -46.971 -48.806 10.250 1.00 31.33 358 PRO C C 1
ATOM 8576 O O . PRO C 1 358 ? -46.831 -47.722 9.688 1.00 28.88 358 PRO C O 1
ATOM 8580 N N . GLY C 1 359 ? -46.093 -49.809 10.119 1.00 29.88 359 GLY C N 1
ATOM 8581 C CA . GLY C 1 359 ? -44.861 -49.655 9.359 1.00 29.15 359 GLY C CA 1
ATOM 8582 C C . GLY C 1 359 ? -45.105 -49.182 7.925 1.00 28.80 359 GLY C C 1
ATOM 8583 O O . GLY C 1 359 ? -44.447 -48.253 7.460 1.00 28.16 359 GLY C O 1
ATOM 8584 N N . PRO C 1 360 ? -46.028 -49.820 7.166 1.00 29.62 360 PRO C N 1
ATOM 8585 C CA . PRO C 1 360 ? -46.330 -49.397 5.796 1.00 29.01 360 PRO C CA 1
ATOM 8586 C C . PRO C 1 360 ? -46.779 -47.939 5.683 1.00 28.05 360 PRO C C 1
ATOM 8587 O O . PRO C 1 360 ? -46.490 -47.281 4.685 1.00 27.47 360 PRO C O 1
ATOM 8591 N N . ILE C 1 361 ? -47.477 -47.442 6.715 1.00 27.49 361 ILE C N 1
ATOM 8592 C CA . ILE C 1 361 ? -47.978 -46.071 6.721 1.00 27.03 361 ILE C CA 1
ATOM 8593 C C . ILE C 1 361 ? -46.791 -45.112 6.706 1.00 26.02 361 ILE C C 1
ATOM 8594 O O . ILE C 1 361 ? -46.786 -44.136 5.966 1.00 25.72 361 ILE C O 1
ATOM 8599 N N . PHE C 1 362 ? -45.780 -45.413 7.525 1.00 27.03 362 PHE C N 1
ATOM 8600 C CA . PHE C 1 362 ? -44.555 -44.632 7.571 1.00 29.04 362 PHE C CA 1
ATOM 8601 C C . PHE C 1 362 ? -43.891 -44.577 6.196 1.00 30.75 362 PHE C C 1
ATOM 8602 O O . PHE C 1 362 ? -43.408 -43.526 5.780 1.00 30.70 362 PHE C O 1
ATOM 8610 N N . VAL C 1 363 ? -43.894 -45.711 5.485 1.00 31.52 363 VAL C N 1
ATOM 8611 C CA . VAL C 1 363 ? -43.241 -45.800 4.186 1.00 31.36 363 VAL C CA 1
ATOM 8612 C C . VAL C 1 363 ? -43.949 -44.914 3.159 1.00 30.50 363 VAL C C 1
ATOM 8613 O O . VAL C 1 363 ? -43.281 -44.213 2.402 1.00 32.07 363 VAL C O 1
ATOM 8617 N N . VAL C 1 364 ? -45.291 -44.957 3.109 1.00 29.89 364 VAL C N 1
ATOM 8618 C CA . VAL C 1 364 ? -45.998 -44.224 2.064 1.00 29.69 364 VAL C CA 1
ATOM 8619 C C . VAL C 1 364 ? -46.103 -42.733 2.384 1.00 29.28 364 VAL C C 1
ATOM 8620 O O . VAL C 1 364 ? -46.235 -41.941 1.461 1.00 30.79 364 VAL C O 1
ATOM 8624 N N . MET C 1 365 ? -46.077 -42.350 3.670 1.00 27.43 365 MET C N 1
ATOM 8625 C CA . MET C 1 365 ? -46.373 -40.967 4.025 1.00 27.23 365 MET C CA 1
ATOM 8626 C C . MET C 1 365 ? -45.105 -40.123 4.174 1.00 29.30 365 MET C C 1
ATOM 8627 O O . MET C 1 365 ? -45.194 -38.912 4.383 1.00 28.59 365 MET C O 1
ATOM 8632 N N . ARG C 1 366 ? -43.933 -40.761 4.073 1.00 31.05 366 ARG C N 1
ATOM 8633 C CA . ARG C 1 366 ? -42.657 -40.065 4.175 1.00 35.10 366 ARG C CA 1
ATOM 8634 C C . ARG C 1 366 ? -41.752 -40.534 3.036 1.00 39.26 366 ARG C C 1
ATOM 8635 O O . ARG C 1 366 ? -41.571 -41.737 2.854 1.00 42.79 366 ARG C O 1
ATOM 8643 N N . GLN C 1 367 ? -41.193 -39.581 2.275 1.00 37.25 367 GLN C N 1
ATOM 8644 C CA . GLN C 1 367 ? -40.406 -39.909 1.093 1.00 41.82 367 GLN C CA 1
ATOM 8645 C C . GLN C 1 367 ? -39.212 -38.965 0.970 1.00 43.22 367 GLN C C 1
ATOM 8646 O O . GLN C 1 367 ? -39.271 -37.826 1.426 1.00 40.76 367 GLN C O 1
ATOM 8652 N N . LEU C 1 368 ? -38.128 -39.460 0.348 1.00 44.61 368 LEU C N 1
ATOM 8653 C CA . LEU C 1 368 ? -36.930 -38.668 0.101 1.00 46.54 368 LEU C CA 1
ATOM 8654 C C . LEU C 1 368 ? -37.244 -37.586 -0.929 1.00 46.71 368 LEU C C 1
ATOM 8655 O O . LEU C 1 368 ? -37.824 -37.887 -1.971 1.00 47.19 368 LEU C O 1
ATOM 8660 N N . PRO C 1 369 ? -36.869 -36.305 -0.686 1.00 47.84 369 PRO C N 1
ATOM 8661 C CA . PRO C 1 369 ? -37.053 -35.246 -1.683 1.00 50.20 369 PRO C CA 1
ATOM 8662 C C . PRO C 1 369 ? -36.451 -35.604 -3.042 1.00 51.27 369 PRO C C 1
ATOM 8663 O O . PRO C 1 369 ? -36.927 -35.129 -4.071 1.00 48.72 369 PRO C O 1
ATOM 8667 N N . SER C 1 370 ? -35.419 -36.461 -3.025 1.00 54.55 370 SER C N 1
ATOM 8668 C CA . SER C 1 370 ? -34.778 -36.987 -4.223 1.00 57.33 370 SER C CA 1
ATOM 8669 C C . SER C 1 370 ? -35.783 -37.767 -5.066 1.00 57.12 370 SER C C 1
ATOM 8670 O O . SER C 1 370 ? -35.885 -37.550 -6.271 1.00 58.90 370 SER C O 1
ATOM 8673 N N . ALA C 1 371 ? -36.510 -38.679 -4.409 1.00 56.62 371 ALA C N 1
ATOM 8674 C CA . ALA C 1 371 ? -37.490 -39.529 -5.067 1.00 56.21 371 ALA C CA 1
ATOM 8675 C C . ALA C 1 371 ? -38.714 -38.712 -5.478 1.00 55.18 371 ALA C C 1
ATOM 8676 O O . ALA C 1 371 ? -39.310 -38.981 -6.517 1.00 56.35 371 ALA C O 1
ATOM 8678 N N . ILE C 1 372 ? -39.083 -37.721 -4.655 1.00 56.86 372 ILE C N 1
ATOM 8679 C CA . ILE C 1 372 ? -40.206 -36.846 -4.961 1.00 56.84 372 ILE C CA 1
ATOM 8680 C C . ILE C 1 372 ? -39.865 -36.037 -6.211 1.00 61.84 372 ILE C C 1
ATOM 8681 O O . ILE C 1 372 ? -40.727 -35.826 -7.063 1.00 65.40 372 ILE C O 1
ATOM 8686 N N . ALA C 1 373 ? -38.597 -35.608 -6.305 1.00 63.76 373 ALA C N 1
ATOM 8687 C CA . ALA C 1 373 ? -38.102 -34.779 -7.395 1.00 65.57 373 ALA C CA 1
ATOM 8688 C C . ALA C 1 373 ? -38.104 -35.560 -8.707 1.00 66.72 373 ALA C C 1
ATOM 8689 O O . ALA C 1 373 ? -38.357 -34.988 -9.765 1.00 66.89 373 ALA C O 1
ATOM 8691 N N . SER C 1 374 ? -37.812 -36.864 -8.624 1.00 67.48 374 SER C N 1
ATOM 8692 C CA . SER C 1 374 ? -37.868 -37.738 -9.785 1.00 70.46 374 SER C CA 1
ATOM 8693 C C . SER C 1 374 ? -39.282 -38.287 -9.975 1.00 72.91 374 SER C C 1
ATOM 8694 O O . SER C 1 374 ? -39.584 -38.881 -11.009 1.00 77.99 374 SER C O 1
ATOM 8697 N N . GLY C 1 375 ? -40.143 -38.070 -8.972 1.00 72.87 375 GLY C N 1
ATOM 8698 C CA . GLY C 1 375 ? -41.551 -38.428 -9.040 1.00 72.59 375 GLY C CA 1
ATOM 8699 C C . GLY C 1 375 ? -41.788 -39.932 -8.921 1.00 71.76 375 GLY C C 1
ATOM 8700 O O . GLY C 1 375 ? -42.843 -40.422 -9.319 1.00 71.41 375 GLY C O 1
ATOM 8701 N N . GLN C 1 376 ? -40.803 -40.651 -8.367 1.00 70.91 376 GLN C N 1
ATOM 8702 C CA . GLN C 1 376 ? -40.914 -42.087 -8.169 1.00 69.76 376 GLN C CA 1
ATOM 8703 C C . GLN C 1 376 ? -41.567 -42.359 -6.815 1.00 66.88 376 GLN C C 1
ATOM 8704 O O . GLN C 1 376 ? -41.133 -41.834 -5.791 1.00 67.16 376 GLN C O 1
ATOM 8710 N N . GLU C 1 377 ? -42.632 -43.167 -6.844 1.00 60.98 377 GLU C N 1
ATOM 8711 C CA . GLU C 1 377 ? -43.368 -43.564 -5.656 1.00 57.09 377 GLU C CA 1
ATOM 8712 C C . GLU C 1 377 ? -42.594 -44.674 -4.947 1.00 53.18 377 GLU C C 1
ATOM 8713 O O . GLU C 1 377 ? -41.671 -45.247 -5.524 1.00 52.30 377 GLU C O 1
ATOM 8719 N N . PRO C 1 378 ? -42.912 -45.001 -3.672 1.00 50.73 378 PRO C N 1
ATOM 8720 C CA . PRO C 1 378 ? -42.324 -46.173 -3.023 1.00 49.63 378 PRO C CA 1
ATOM 8721 C C . PRO C 1 378 ? -42.839 -47.457 -3.669 1.00 46.82 378 PRO C C 1
ATOM 8722 O O . PRO C 1 378 ? -43.952 -47.489 -4.193 1.00 42.80 378 PRO C O 1
ATOM 8726 N N . SER C 1 379 ? -41.999 -48.499 -3.645 1.00 46.03 379 SER C N 1
ATOM 8727 C CA . SER C 1 379 ? -42.339 -49.799 -4.201 1.00 45.27 379 SER C CA 1
ATOM 8728 C C . SER C 1 379 ? -43.235 -50.553 -3.224 1.00 44.86 379 SER C C 1
ATOM 8729 O O . SER C 1 379 ? -43.135 -50.359 -2.013 1.00 42.06 379 SER C O 1
ATOM 8732 N N . GLN C 1 380 ? -44.083 -51.436 -3.766 1.00 44.28 380 GLN C N 1
ATOM 8733 C CA . GLN C 1 380 ? -45.008 -52.208 -2.954 1.00 46.85 380 GLN C CA 1
ATOM 8734 C C . GLN C 1 380 ? -44.223 -53.161 -2.054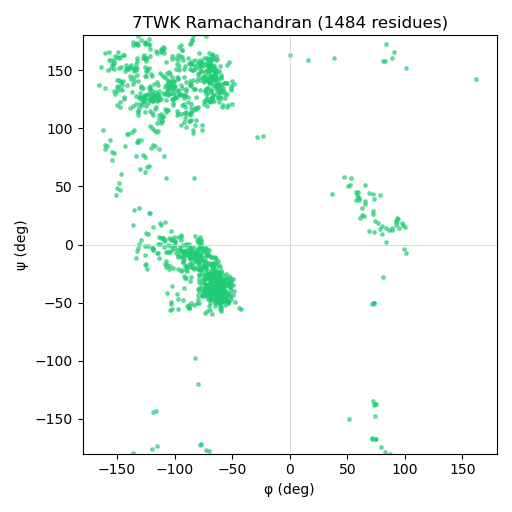 1.00 45.56 380 GLN C C 1
ATOM 8735 O O . GLN C 1 380 ? -44.666 -53.488 -0.953 1.00 46.76 380 GLN C O 1
ATOM 8741 N N . GLU C 1 381 ? -43.036 -53.569 -2.516 1.00 42.62 381 GLU C N 1
ATOM 8742 C CA . GLU C 1 381 ? -42.228 -54.514 -1.765 1.00 44.61 381 GLU C CA 1
ATOM 8743 C C . GLU C 1 381 ? -41.701 -53.855 -0.489 1.00 43.15 381 GLU C C 1
ATOM 8744 O O . GLU C 1 381 ? -41.740 -54.465 0.577 1.00 45.01 381 GLU C O 1
ATOM 8750 N N . GLU C 1 382 ? -41.223 -52.609 -0.608 1.00 44.50 382 GLU C N 1
ATOM 8751 C CA . GLU C 1 382 ? -40.682 -51.866 0.520 1.00 45.84 382 GLU C CA 1
ATOM 8752 C C . GLU C 1 382 ? -41.785 -51.582 1.539 1.00 44.59 382 GLU C C 1
ATOM 8753 O O . GLU C 1 382 ? -41.530 -51.566 2.742 1.00 44.80 382 GLU C O 1
ATOM 8759 N N . ILE C 1 383 ? -43.011 -51.373 1.041 1.00 42.38 383 ILE C N 1
ATOM 8760 C CA . ILE C 1 383 ? -44.162 -51.088 1.883 1.00 41.84 383 ILE C CA 1
ATOM 8761 C C . ILE C 1 383 ? -44.495 -52.324 2.720 1.00 44.64 383 ILE C C 1
ATOM 8762 O O . ILE C 1 383 ? -44.717 -52.217 3.926 1.00 45.94 383 ILE C O 1
ATOM 8767 N N . ALA C 1 384 ? -44.516 -53.494 2.067 1.00 45.49 384 ALA C N 1
ATOM 8768 C CA . ALA C 1 384 ? -44.876 -54.748 2.713 1.00 48.90 384 ALA C CA 1
ATOM 8769 C C . ALA C 1 384 ? -43.763 -55.207 3.654 1.00 49.54 384 ALA C C 1
ATOM 8770 O O . ALA C 1 384 ? -44.030 -55.884 4.645 1.00 51.69 384 ALA C O 1
ATOM 8772 N N . ARG C 1 385 ? -42.525 -54.811 3.337 1.00 51.77 385 ARG C N 1
ATOM 8773 C CA . ARG C 1 385 ? -41.340 -55.156 4.109 1.00 56.72 385 ARG C CA 1
ATOM 8774 C C . ARG C 1 385 ? -41.369 -54.458 5.470 1.00 59.02 385 ARG C C 1
ATOM 8775 O O . ARG C 1 385 ? -40.766 -54.939 6.429 1.00 59.88 385 ARG C O 1
ATOM 8783 N N . ALA C 1 386 ? -42.064 -53.316 5.536 1.00 59.54 386 ALA C N 1
ATOM 8784 C CA . ALA C 1 386 ? -42.163 -52.516 6.747 1.00 62.21 386 ALA C CA 1
ATOM 8785 C C . ALA C 1 386 ? -42.818 -53.319 7.870 1.00 66.61 386 ALA C C 1
ATOM 8786 O O . ALA C 1 386 ? -42.394 -53.228 9.021 1.00 70.05 386 ALA C O 1
ATOM 8788 N N . ASP C 1 387 ? -43.850 -54.098 7.518 1.00 70.54 387 ASP C N 1
ATOM 8789 C CA . ASP C 1 387 ? -44.513 -55.015 8.435 1.00 75.82 387 ASP C CA 1
ATOM 8790 C C . ASP C 1 387 ? -45.098 -56.189 7.638 1.00 77.23 387 ASP C C 1
ATOM 8791 O O . ASP C 1 387 ? -45.527 -57.167 8.286 1.00 76.48 387 ASP C O 1
ATOM 8796 N N . PRO D 2 9 ? -42.640 -7.747 20.964 1.00 46.50 9 PRO D N 1
ATOM 8797 C CA . PRO D 2 9 ? -41.562 -8.248 21.869 1.00 43.86 9 PRO D CA 1
ATOM 8798 C C . PRO D 2 9 ? -41.157 -9.677 21.494 1.00 45.07 9 PRO D C 1
ATOM 8799 O O . PRO D 2 9 ? -39.966 -9.975 21.427 1.00 50.71 9 PRO D O 1
ATOM 8801 N N . GLY D 2 10 ? -42.140 -10.557 21.253 1.00 40.24 10 GLY D N 1
ATOM 8802 C CA . GLY D 2 10 ? -41.856 -11.956 20.944 1.00 37.19 10 GLY D CA 1
ATOM 8803 C C . GLY D 2 10 ? -42.060 -12.861 22.159 1.00 33.74 10 GLY D C 1
ATOM 8804 O O . GLY D 2 10 ? -41.903 -12.411 23.292 1.00 34.93 10 GLY D O 1
ATOM 8805 N N . SER D 2 11 ? -42.407 -14.139 21.923 1.00 30.37 11 SER D N 1
ATOM 8806 C CA . SER D 2 11 ? -42.775 -15.032 23.015 1.00 28.00 11 SER D CA 1
ATOM 8807 C C . SER D 2 11 ? -42.585 -16.499 22.627 1.00 26.58 11 SER D C 1
ATOM 8808 O O . SER D 2 11 ? -42.565 -16.838 21.446 1.00 24.84 11 SER D O 1
ATOM 8811 N N . LEU D 2 12 ? -42.467 -17.361 23.646 1.00 24.47 12 LEU D N 1
ATOM 8812 C CA . LEU D 2 12 ? -42.269 -18.787 23.437 1.00 24.23 12 LEU D CA 1
ATOM 8813 C C . LEU D 2 12 ? -43.328 -19.578 24.203 1.00 22.87 12 LEU D C 1
ATOM 8814 O O . LEU D 2 12 ? -43.505 -19.384 25.406 1.00 24.19 12 LEU D O 1
ATOM 8819 N N . THR D 2 13 ? -44.013 -20.475 23.486 1.00 21.46 13 THR D N 1
ATOM 8820 C CA . THR D 2 13 ? -44.899 -21.449 24.102 1.00 21.18 13 THR D CA 1
ATOM 8821 C C . THR D 2 13 ? -44.465 -22.834 23.635 1.00 21.18 13 THR D C 1
ATOM 8822 O O . THR D 2 13 ? -44.284 -23.047 22.435 1.00 20.98 13 THR D O 1
ATOM 8826 N N . ILE D 2 14 ? -44.268 -23.750 24.591 1.00 20.67 14 ILE D N 1
ATOM 8827 C CA . ILE D 2 14 ? -43.900 -25.115 24.242 1.00 21.08 14 ILE D CA 1
ATOM 8828 C C . ILE D 2 14 ? -45.031 -26.044 24.668 1.00 19.95 14 ILE D C 1
ATOM 8829 O O . ILE D 2 14 ? -45.416 -26.056 25.829 1.00 19.98 14 ILE D O 1
ATOM 8834 N N . ALA D 2 15 ? -45.553 -26.811 23.703 1.00 19.23 15 ALA D N 1
ATOM 8835 C CA . ALA D 2 15 ? -46.723 -27.648 23.912 1.00 18.36 15 ALA D CA 1
ATOM 8836 C C . ALA D 2 15 ? -46.381 -29.083 23.511 1.00 18.28 15 ALA D C 1
ATOM 8837 O O . ALA D 2 15 ? -45.302 -29.345 22.981 1.00 18.45 15 ALA D O 1
ATOM 8839 N N . GLY D 2 16 ? -47.310 -30.004 23.769 1.00 17.91 16 GLY D N 1
ATOM 8840 C CA . GLY D 2 16 ? -47.137 -31.384 23.339 1.00 18.37 16 GLY D CA 1
ATOM 8841 C C . GLY D 2 16 ? -48.118 -31.773 22.238 1.00 18.46 16 GLY D C 1
ATOM 8842 O O . GLY D 2 16 ? -49.112 -31.085 22.004 1.00 18.70 16 GLY D O 1
ATOM 8843 N N . SER D 2 17 ? -47.845 -32.909 21.584 1.00 18.61 17 SER D N 1
ATOM 8844 C CA . SER D 2 17 ? -48.795 -33.509 20.662 1.00 17.59 17 SER D CA 1
ATOM 8845 C C . SER D 2 17 ? -49.479 -34.735 21.275 1.00 17.81 17 SER D C 1
ATOM 8846 O O . SER D 2 17 ? -50.400 -35.298 20.677 1.00 18.13 17 SER D O 1
ATOM 8849 N N . GLY D 2 18 ? -49.039 -35.158 22.469 1.00 17.25 18 GLY D N 1
ATOM 8850 C CA . GLY D 2 18 ? -49.555 -36.394 23.037 1.00 16.87 18 GLY D CA 1
ATOM 8851 C C . GLY D 2 18 ? -48.953 -37.601 22.312 1.00 17.63 18 GLY D C 1
ATOM 8852 O O . GLY D 2 18 ? -48.010 -37.451 21.539 1.00 17.98 18 GLY D O 1
ATOM 8853 N N . ILE D 2 19 ? -49.514 -38.790 22.535 1.00 17.65 19 ILE D N 1
ATOM 8854 C CA . ILE D 2 19 ? -48.855 -39.999 22.052 1.00 18.03 19 ILE D CA 1
ATOM 8855 C C . ILE D 2 19 ? -49.555 -40.524 20.797 1.00 18.67 19 ILE D C 1
ATOM 8856 O O . ILE D 2 19 ? -48.897 -40.830 19.799 1.00 19.60 19 ILE D O 1
ATOM 8861 N N . ALA D 2 20 ? -50.884 -40.645 20.865 1.00 18.43 20 ALA D N 1
ATOM 8862 C CA . ALA D 2 20 ? -51.674 -41.135 19.747 1.00 19.01 20 ALA D CA 1
ATOM 8863 C C . ALA D 2 20 ? -51.754 -40.048 18.679 1.00 21.64 20 ALA D C 1
ATOM 8864 O O . ALA D 2 20 ? -51.928 -38.874 19.008 1.00 25.71 20 ALA D O 1
ATOM 8866 N N . SER D 2 21 ? -51.686 -40.469 17.412 1.00 19.34 21 SER D N 1
ATOM 8867 C CA . SER D 2 21 ? -51.757 -39.569 16.271 1.00 20.22 21 SER D CA 1
ATOM 8868 C C . SER D 2 21 ? -53.017 -38.706 16.333 1.00 18.27 21 SER D C 1
ATOM 8869 O O . SER D 2 21 ? -54.133 -39.233 16.321 1.00 17.20 21 SER D O 1
ATOM 8872 N N . ILE D 2 22 ? -52.793 -37.384 16.416 1.00 18.85 22 ILE D N 1
ATOM 8873 C CA . ILE D 2 22 ? -53.794 -36.331 16.265 1.00 18.19 22 ILE D CA 1
ATOM 8874 C C . ILE D 2 22 ? -54.736 -36.254 17.470 1.00 18.82 22 ILE D C 1
ATOM 8875 O O . ILE D 2 22 ? -54.971 -35.171 18.011 1.00 18.19 22 ILE D O 1
ATOM 8880 N N . GLY D 2 23 ? -55.299 -37.397 17.873 1.00 17.76 23 GLY D N 1
ATOM 8881 C CA . GLY D 2 23 ? -56.407 -37.424 18.818 1.00 17.81 23 GLY D CA 1
ATOM 8882 C C . GLY D 2 23 ? -56.060 -36.893 20.212 1.00 17.20 23 GLY D C 1
ATOM 8883 O O . GLY D 2 23 ? -56.958 -36.434 20.919 1.00 16.93 23 GLY D O 1
ATOM 8884 N N . HIS D 2 24 ? -54.773 -36.935 20.600 1.00 16.29 24 HIS D N 1
ATOM 8885 C CA . HIS D 2 24 ? -54.381 -36.530 21.943 1.00 16.82 24 HIS D CA 1
ATOM 8886 C C . HIS D 2 24 ? -54.122 -35.023 22.061 1.00 16.82 24 HIS D C 1
ATOM 8887 O O . HIS D 2 24 ? -53.925 -34.528 23.168 1.00 17.62 24 HIS D O 1
ATOM 8894 N N . ILE D 2 25 ? -54.068 -34.299 20.937 1.00 16.49 25 ILE D N 1
ATOM 8895 C CA . ILE D 2 25 ? -53.767 -32.868 20.971 1.00 15.95 25 ILE D CA 1
ATOM 8896 C C . ILE D 2 25 ? -54.846 -32.140 21.785 1.00 16.72 25 ILE D C 1
ATOM 8897 O O . ILE D 2 25 ? -56.030 -32.424 21.622 1.00 16.67 25 ILE D O 1
ATOM 8902 N N . THR D 2 26 ? -54.441 -31.191 22.650 1.00 16.31 26 THR D N 1
ATOM 8903 C CA . THR D 2 26 ? -55.418 -30.451 23.443 1.00 16.74 26 THR D CA 1
ATOM 8904 C C . THR D 2 26 ? -55.984 -29.259 22.663 1.00 17.30 26 THR D C 1
ATOM 8905 O O . THR D 2 26 ? -55.336 -28.735 21.756 1.00 17.34 26 THR D O 1
ATOM 8909 N N . LEU D 2 27 ? -57.197 -28.828 23.044 1.00 16.99 27 LEU D N 1
ATOM 8910 C CA . LEU D 2 27 ? -57.878 -27.745 22.339 1.00 17.27 27 LEU D CA 1
ATOM 8911 C C . LEU D 2 27 ? -57.029 -26.471 22.322 1.00 17.11 27 LEU D C 1
ATOM 8912 O O . LEU D 2 27 ? -56.979 -25.779 21.306 1.00 16.21 27 LEU D O 1
ATOM 8917 N N . GLU D 2 28 ? -56.388 -26.142 23.452 1.00 17.41 28 GLU D N 1
ATOM 8918 C CA . GLU D 2 28 ? -55.574 -24.935 23.526 1.00 17.81 28 GLU D CA 1
ATOM 8919 C C . GLU D 2 28 ? -54.354 -25.055 22.610 1.00 18.16 28 GLU D C 1
ATOM 8920 O O . GLU D 2 28 ? -53.879 -24.049 22.084 1.00 16.90 28 GLU D O 1
ATOM 8926 N N . THR D 2 29 ? -53.852 -26.288 22.415 1.00 17.02 29 THR D N 1
ATOM 8927 C CA . THR D 2 29 ? -52.716 -26.508 21.530 1.00 16.69 29 THR D CA 1
ATOM 8928 C C . THR D 2 29 ? -53.135 -26.332 20.071 1.00 16.46 29 THR D C 1
ATOM 8929 O O . THR D 2 29 ? -52.414 -25.689 19.309 1.00 17.01 29 THR D O 1
ATOM 8933 N N . LEU D 2 30 ? -54.295 -26.884 19.686 1.00 16.33 30 LEU D N 1
ATOM 8934 C CA . LEU D 2 30 ? -54.769 -26.705 18.316 1.00 16.61 30 LEU D CA 1
ATOM 8935 C C . LEU D 2 30 ? -54.990 -25.219 18.035 1.00 16.81 30 LEU D C 1
ATOM 8936 O O . LEU D 2 30 ? -54.642 -24.716 16.964 1.00 16.52 30 LEU D O 1
ATOM 8941 N N . ALA D 2 31 ? -55.570 -24.513 19.011 1.00 17.05 31 ALA D N 1
ATOM 8942 C CA . ALA D 2 31 ? -55.817 -23.087 18.851 1.00 18.05 31 ALA D CA 1
ATOM 8943 C C . ALA D 2 31 ? -54.507 -22.357 18.545 1.00 19.41 31 ALA D C 1
ATOM 8944 O O . ALA D 2 31 ? -54.451 -21.535 17.627 1.00 19.77 31 ALA D O 1
ATOM 8946 N N . LEU D 2 32 ? -53.438 -22.714 19.268 1.00 20.25 32 LEU D N 1
ATOM 8947 C CA . LEU D 2 32 ? -52.145 -22.061 19.107 1.00 20.96 32 LEU D CA 1
ATOM 8948 C C . LEU D 2 32 ? -51.476 -22.458 17.786 1.00 20.40 32 LEU D C 1
ATOM 8949 O O . LEU D 2 32 ? -50.797 -21.631 17.170 1.00 19.68 32 LEU D O 1
ATOM 8954 N N . ILE D 2 33 ? -51.670 -23.711 17.345 1.00 18.80 33 ILE D N 1
ATOM 8955 C CA . ILE D 2 33 ? -51.148 -24.150 16.053 1.00 18.27 33 ILE D CA 1
ATOM 8956 C C . ILE D 2 33 ? -51.676 -23.221 14.957 1.00 18.93 33 ILE D C 1
ATOM 8957 O O . ILE D 2 33 ? -50.953 -22.847 14.034 1.00 19.54 33 ILE D O 1
ATOM 8962 N N . LYS D 2 34 ? -52.956 -22.854 15.065 1.00 19.64 34 LYS D N 1
ATOM 8963 C CA . LYS D 2 34 ? -53.616 -22.063 14.038 1.00 20.52 34 LYS D CA 1
ATOM 8964 C C . LYS D 2 34 ? -53.130 -20.615 14.059 1.00 22.56 34 LYS D C 1
ATOM 8965 O O . LYS D 2 34 ? -53.135 -19.961 13.020 1.00 22.60 34 LYS D O 1
ATOM 8971 N N . GLU D 2 35 ? -52.704 -20.115 15.227 1.00 23.43 35 GLU D N 1
ATOM 8972 C CA . GLU D 2 35 ? -52.482 -18.684 15.393 1.00 25.46 35 GLU D CA 1
ATOM 8973 C C . GLU D 2 35 ? -51.001 -18.313 15.486 1.00 25.01 35 GLU D C 1
ATOM 8974 O O . GLU D 2 35 ? -50.666 -17.141 15.331 1.00 25.58 35 GLU D O 1
ATOM 8980 N N . ALA D 2 36 ? -50.121 -19.286 15.754 1.00 22.89 36 ALA D N 1
ATOM 8981 C CA . ALA D 2 36 ? -48.710 -18.991 15.974 1.00 22.82 36 ALA D CA 1
ATOM 8982 C C . ALA D 2 36 ? -48.063 -18.439 14.700 1.00 22.31 36 ALA D C 1
ATOM 8983 O O . ALA D 2 36 ? -48.456 -18.791 13.586 1.00 22.50 36 ALA D O 1
ATOM 8985 N N . ASP D 2 37 ? -47.062 -17.568 14.887 1.00 23.14 37 ASP D N 1
ATOM 8986 C CA . ASP D 2 37 ? -46.252 -17.072 13.786 1.00 22.85 37 ASP D CA 1
ATOM 8987 C C . ASP D 2 37 ? -45.409 -18.210 13.212 1.00 22.52 37 ASP D C 1
ATOM 8988 O O . ASP D 2 37 ? -45.320 -18.362 11.994 1.00 22.26 37 ASP D O 1
ATOM 8993 N N . LYS D 2 38 ? -44.797 -19.005 14.099 1.00 21.89 38 LYS D N 1
ATOM 8994 C CA . LYS D 2 38 ? -43.884 -20.044 13.652 1.00 21.99 38 LYS D CA 1
ATOM 8995 C C . LYS D 2 38 ? -43.968 -21.254 14.577 1.00 21.47 38 LYS D C 1
ATOM 8996 O O . LYS D 2 38 ? -44.041 -21.094 15.799 1.00 21.50 38 LYS D O 1
ATOM 9002 N N . ILE D 2 39 ? -43.922 -22.451 13.966 1.00 20.36 39 ILE D N 1
ATOM 9003 C CA . ILE D 2 39 ? -44.011 -23.704 14.696 1.00 19.96 39 ILE D CA 1
ATOM 9004 C C . ILE D 2 39 ? -42.740 -24.517 14.468 1.00 19.90 39 ILE D C 1
ATOM 9005 O O . ILE D 2 39 ? -42.412 -24.850 13.330 1.00 21.33 39 ILE D O 1
ATOM 9010 N N . PHE D 2 40 ? -42.084 -24.874 15.577 1.00 19.61 40 PHE D N 1
ATOM 9011 C CA . PHE D 2 40 ? -41.009 -25.852 15.587 1.00 20.90 40 PHE D CA 1
ATOM 9012 C C . PHE D 2 40 ? -41.561 -27.119 16.224 1.00 20.87 40 PHE D C 1
ATOM 9013 O O . PHE D 2 40 ? -42.143 -27.055 17.305 1.00 21.55 40 PHE D O 1
ATOM 9021 N N . TYR D 2 41 ? -41.358 -28.266 15.570 1.00 20.51 41 TYR D N 1
ATOM 9022 C CA . TYR D 2 41 ? -41.978 -29.484 16.063 1.00 19.44 41 TYR D CA 1
ATOM 9023 C C . TYR D 2 41 ? -41.017 -30.666 15.987 1.00 20.07 41 TYR D C 1
ATOM 9024 O O . TYR D 2 41 ? -40.140 -30.722 15.121 1.00 19.36 41 TYR D O 1
ATOM 9033 N N . ALA D 2 42 ? -41.252 -31.624 16.889 1.00 19.07 42 ALA D N 1
ATOM 9034 C CA . ALA D 2 42 ? -40.593 -32.917 16.900 1.00 20.48 42 ALA D CA 1
ATOM 9035 C C . ALA D 2 42 ? -41.635 -33.955 17.305 1.00 20.34 42 ALA D C 1
ATOM 9036 O O . ALA D 2 42 ? -41.899 -34.144 18.491 1.00 20.95 42 ALA D O 1
ATOM 9038 N N . VAL D 2 43 ? -42.248 -34.592 16.300 1.00 20.37 43 VAL D N 1
ATOM 9039 C CA . VAL D 2 43 ? -43.313 -35.557 16.534 1.00 21.35 43 VAL D CA 1
ATOM 9040 C C . VAL D 2 43 ? -42.881 -36.885 15.918 1.00 23.57 43 VAL D C 1
ATOM 9041 O O . VAL D 2 43 ? -41.865 -36.938 15.231 1.00 26.22 43 VAL D O 1
ATOM 9045 N N . THR D 2 44 ? -43.650 -37.950 16.153 1.00 24.11 44 THR D N 1
ATOM 9046 C CA . THR D 2 44 ? -43.152 -39.262 15.772 1.00 25.60 44 THR D CA 1
ATOM 9047 C C . THR D 2 44 ? -43.841 -39.790 14.519 1.00 26.23 44 THR D C 1
ATOM 9048 O O . THR D 2 44 ? -43.311 -40.685 13.873 1.00 28.91 44 THR D O 1
ATOM 9052 N N . ASP D 2 45 ? -45.028 -39.277 14.190 1.00 24.95 45 ASP D N 1
ATOM 9053 C CA . ASP D 2 45 ? -45.761 -39.903 13.097 1.00 25.20 45 ASP D CA 1
ATOM 9054 C C . ASP D 2 45 ? -46.106 -38.873 12.025 1.00 23.69 45 ASP D C 1
ATOM 9055 O O . ASP D 2 45 ? -46.322 -37.697 12.321 1.00 21.45 45 ASP D O 1
ATOM 9060 N N . PRO D 2 46 ? -46.187 -39.304 10.747 1.00 23.24 46 PRO D N 1
ATOM 9061 C CA . PRO D 2 46 ? -46.447 -38.384 9.643 1.00 22.56 46 PRO D CA 1
ATOM 9062 C C . PRO D 2 46 ? -47.850 -37.782 9.605 1.00 21.46 46 PRO D C 1
ATOM 9063 O O . PRO D 2 46 ? -48.024 -36.702 9.050 1.00 22.81 46 PRO D O 1
ATOM 9067 N N . ALA D 2 47 ? -48.847 -38.480 10.162 1.00 20.85 47 ALA D N 1
ATOM 9068 C CA . ALA D 2 47 ? -50.203 -37.948 10.137 1.00 20.62 47 ALA D CA 1
ATOM 9069 C C . ALA D 2 47 ? -50.313 -36.752 11.087 1.00 20.65 47 ALA D C 1
ATOM 9070 O O . ALA D 2 47 ? -50.936 -35.747 10.750 1.00 19.84 47 ALA D O 1
ATOM 9072 N N . THR D 2 48 ? -49.682 -36.859 12.267 1.00 20.52 48 THR D N 1
ATOM 9073 C CA . THR D 2 48 ? -49.609 -35.744 13.206 1.00 20.55 48 THR D CA 1
ATOM 9074 C C . THR D 2 48 ? -48.818 -34.594 12.584 1.00 19.77 48 THR D C 1
ATOM 9075 O O . THR D 2 48 ? -49.198 -33.429 12.695 1.00 19.01 48 THR D O 1
ATOM 9079 N N . GLU D 2 49 ? -47.697 -34.923 11.940 1.00 19.79 49 GLU D N 1
ATOM 9080 C CA . GLU D 2 49 ? -46.857 -33.901 11.335 1.00 20.04 49 GLU D CA 1
ATOM 9081 C C . GLU D 2 49 ? -47.657 -33.137 10.276 1.00 19.85 49 GLU D C 1
ATOM 9082 O O . GLU D 2 49 ? -47.634 -31.909 10.244 1.00 19.99 49 GLU D O 1
ATOM 9088 N N . CYS D 2 50 ? -48.365 -33.869 9.406 1.00 19.77 50 CYS D N 1
ATOM 9089 C CA A CYS D 2 50 ? -49.143 -33.255 8.339 0.55 19.98 50 CYS D CA 1
ATOM 9090 C CA B CYS D 2 50 ? -49.125 -33.230 8.344 0.45 20.24 50 CYS D CA 1
ATOM 9091 C C . CYS D 2 50 ? -50.271 -32.406 8.932 1.00 19.81 50 CYS D C 1
ATOM 9092 O O . CYS D 2 50 ? -50.573 -31.319 8.442 1.00 19.36 50 CYS D O 1
ATOM 9097 N N . TYR D 2 51 ? -50.885 -32.912 10.007 1.00 19.36 51 TYR D N 1
ATOM 9098 C CA . TYR D 2 51 ? -51.993 -32.223 10.659 1.00 20.04 51 TYR D CA 1
ATOM 9099 C C . TYR D 2 51 ? -51.539 -30.873 11.223 1.00 19.46 51 TYR D C 1
ATOM 9100 O O . TYR D 2 51 ? -52.255 -29.873 11.103 1.00 18.79 51 TYR D O 1
ATOM 9109 N N . ILE D 2 52 ? -50.346 -30.847 11.832 1.00 18.87 52 ILE D N 1
ATOM 9110 C CA . ILE D 2 52 ? -49.771 -29.617 12.361 1.00 19.30 52 ILE D CA 1
ATOM 9111 C C . ILE D 2 52 ? -49.548 -28.627 11.213 1.00 19.50 52 ILE D C 1
ATOM 9112 O O . ILE D 2 52 ? -49.940 -27.460 11.303 1.00 19.31 52 ILE D O 1
ATOM 9117 N N . GLN D 2 53 ? -48.934 -29.108 10.127 1.00 19.20 53 GLN D N 1
ATOM 9118 C CA . GLN D 2 53 ? -48.596 -28.249 9.002 1.00 20.88 53 GLN D CA 1
ATOM 9119 C C . GLN D 2 53 ? -49.857 -27.619 8.411 1.00 21.13 53 GLN D C 1
ATOM 9120 O O . GLN D 2 53 ? -49.888 -26.421 8.126 1.00 22.54 53 GLN D O 1
ATOM 9126 N N . GLU D 2 54 ? -50.896 -28.436 8.231 1.00 22.57 54 GLU D N 1
ATOM 9127 C CA . GLU D 2 54 ? -52.060 -28.026 7.461 1.00 23.57 54 GLU D CA 1
ATOM 9128 C C . GLU D 2 54 ? -52.939 -27.064 8.254 1.00 22.80 54 GLU D C 1
ATOM 9129 O O . GLU D 2 54 ? -53.651 -26.258 7.663 1.00 23.36 54 GLU D O 1
ATOM 9135 N N . ASN D 2 55 ? -52.873 -27.148 9.585 1.00 21.32 55 ASN D N 1
ATOM 9136 C CA . ASN D 2 55 ? -53.627 -26.249 10.446 1.00 21.16 55 ASN D CA 1
ATOM 9137 C C . ASN D 2 55 ? -52.861 -24.949 10.699 1.00 21.95 55 ASN D C 1
ATOM 9138 O O . ASN D 2 55 ? -53.437 -23.994 11.218 1.00 23.48 55 ASN D O 1
ATOM 9143 N N . SER D 2 56 ? -51.570 -24.903 10.329 1.00 20.41 56 SER D N 1
ATOM 9144 C CA . SER D 2 56 ? -50.716 -23.771 10.663 1.00 20.43 56 SER D CA 1
ATOM 9145 C C . SER D 2 56 ? -50.851 -22.640 9.644 1.00 21.03 56 SER D C 1
ATOM 9146 O O . SER D 2 56 ? -51.499 -22.779 8.608 1.00 20.38 56 SER D O 1
ATOM 9149 N N . ARG D 2 57 ? -50.151 -21.540 9.943 1.00 21.14 57 ARG D N 1
ATOM 9150 C CA . ARG D 2 57 ? -49.998 -20.394 9.060 1.00 22.84 57 ARG D CA 1
ATOM 9151 C C 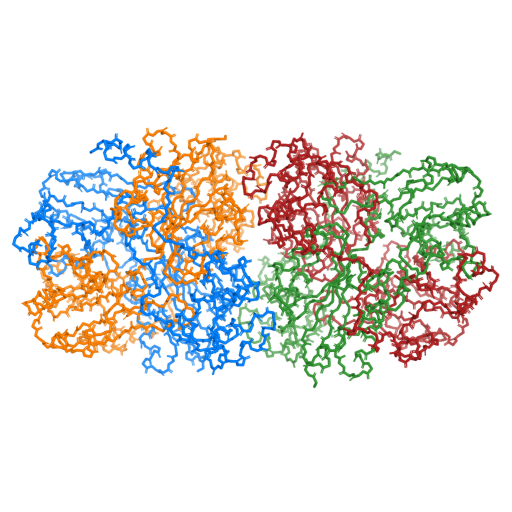. ARG D 2 57 ? -48.915 -20.646 8.006 1.00 22.28 57 ARG D C 1
ATOM 9152 O O . ARG D 2 57 ? -48.599 -19.752 7.220 1.00 22.53 57 ARG D O 1
ATOM 9160 N N . GLY D 2 58 ? -48.343 -21.855 8.000 1.00 23.01 58 GLY D N 1
ATOM 9161 C CA . GLY D 2 58 ? -47.448 -22.278 6.934 1.00 23.78 58 GLY D CA 1
ATOM 9162 C C . GLY D 2 58 ? -45.977 -21.933 7.173 1.00 25.36 58 GLY D C 1
ATOM 9163 O O . GLY D 2 58 ? -45.170 -22.062 6.253 1.00 25.87 58 GLY D O 1
ATOM 9164 N N . ASP D 2 59 ? -45.627 -21.525 8.403 1.00 24.15 59 ASP D N 1
ATOM 9165 C CA . ASP D 2 59 ? -44.239 -21.243 8.757 1.00 24.44 59 ASP D CA 1
ATOM 9166 C C . ASP D 2 59 ? -43.799 -22.235 9.835 1.00 24.00 59 ASP D C 1
ATOM 9167 O O . ASP D 2 59 ? -44.085 -22.044 11.015 1.00 24.65 59 ASP D O 1
ATOM 9172 N N . HIS D 2 60 ? -43.130 -23.319 9.421 1.00 22.73 60 HIS D N 1
ATOM 9173 C CA . HIS D 2 60 ? -42.859 -24.420 10.336 1.00 23.55 60 HIS D CA 1
ATOM 9174 C C . HIS D 2 60 ? -41.485 -25.033 10.061 1.00 23.60 60 HIS D C 1
ATOM 9175 O O . HIS D 2 60 ? -40.905 -24.835 8.995 1.00 23.88 60 HIS D O 1
ATOM 9182 N N . PHE D 2 61 ? -40.986 -25.803 11.029 1.00 23.37 61 PHE D N 1
ATOM 9183 C CA . PHE D 2 61 ? -39.640 -26.351 10.955 1.00 24.13 61 PHE D CA 1
ATOM 9184 C C . PHE D 2 61 ? -39.573 -27.653 11.748 1.00 23.57 61 PHE D C 1
ATOM 9185 O O . PHE D 2 61 ? -40.007 -27.702 12.900 1.00 22.67 61 PHE D O 1
ATOM 9193 N N . ASP D 2 62 ? -39.000 -28.692 11.123 1.00 24.03 62 ASP D N 1
ATOM 9194 C CA . ASP D 2 62 ? -38.876 -30.004 11.744 1.00 23.96 62 ASP D CA 1
ATOM 9195 C C . ASP D 2 62 ? -37.589 -30.069 12.570 1.00 24.77 62 ASP D C 1
ATOM 9196 O O . ASP D 2 62 ? -36.503 -30.196 12.007 1.00 24.34 62 ASP D O 1
ATOM 9201 N N . LEU D 2 63 ? -37.723 -30.029 13.904 1.00 23.38 63 LEU D N 1
ATOM 9202 C CA . LEU D 2 63 ? -36.570 -30.011 14.798 1.00 23.65 63 LEU D CA 1
ATOM 9203 C C . LEU D 2 63 ? -35.723 -31.279 14.663 1.00 25.05 63 LEU D C 1
ATOM 9204 O O . LEU D 2 63 ? -34.536 -31.247 14.987 1.00 25.17 63 LEU D O 1
ATOM 9209 N N . THR D 2 64 ? -36.333 -32.385 14.208 1.00 24.98 64 THR D N 1
ATOM 9210 C CA . THR D 2 64 ? -35.634 -33.663 14.146 1.00 26.99 64 THR D CA 1
ATOM 9211 C C . THR D 2 64 ? -34.573 -33.658 13.046 1.00 28.04 64 THR D C 1
ATOM 9212 O O . THR D 2 64 ? -33.771 -34.590 12.954 1.00 29.14 64 THR D O 1
ATOM 9216 N N . THR D 2 65 ? -34.562 -32.604 12.224 1.00 29.72 65 THR D N 1
ATOM 9217 C CA . THR D 2 65 ? -33.552 -32.469 11.182 1.00 31.81 65 THR D CA 1
ATOM 9218 C C . THR D 2 65 ? -32.168 -32.252 11.796 1.00 33.86 65 THR D C 1
ATOM 9219 O O . THR D 2 65 ? -31.161 -32.420 11.107 1.00 33.11 65 THR D O 1
ATOM 9223 N N . PHE D 2 66 ? -32.121 -31.894 13.088 1.00 33.65 66 PHE D N 1
ATOM 9224 C CA . PHE D 2 66 ? -30.855 -31.677 13.774 1.00 38.59 66 PHE D CA 1
ATOM 9225 C C . PHE D 2 66 ? -30.215 -32.987 14.242 1.00 43.16 66 PHE D C 1
ATOM 9226 O O . PHE D 2 66 ? -29.040 -32.989 14.612 1.00 44.98 66 PHE D O 1
ATOM 9234 N N . TYR D 2 67 ? -30.976 -34.090 14.230 1.00 46.91 67 TYR D N 1
ATOM 9235 C CA . TYR D 2 67 ? -30.424 -35.396 14.565 1.00 53.18 67 TYR D CA 1
ATOM 9236 C C . TYR D 2 67 ? -29.534 -35.901 13.432 1.00 59.23 67 TYR D C 1
ATOM 9237 O O . TYR D 2 67 ? -29.825 -35.687 12.255 1.00 56.65 67 TYR D O 1
ATOM 9246 N N . ASP D 2 68 ? -28.452 -36.589 13.811 1.00 64.94 68 ASP D N 1
ATOM 9247 C CA . ASP D 2 68 ? -27.527 -37.168 12.851 1.00 71.59 68 ASP D CA 1
ATOM 9248 C C . ASP D 2 68 ? -26.627 -38.173 13.566 1.00 75.54 68 ASP D C 1
ATOM 9249 O O . ASP D 2 68 ? -26.166 -37.920 14.678 1.00 74.48 68 ASP D O 1
ATOM 9254 N N . THR D 2 69 ? -26.403 -39.322 12.918 1.00 80.59 69 THR D N 1
ATOM 9255 C CA . THR D 2 69 ? -25.387 -40.262 13.363 1.00 84.73 69 THR D CA 1
ATOM 9256 C C . THR D 2 69 ? -24.017 -39.678 13.029 1.00 85.82 69 THR D C 1
ATOM 9257 O O . THR D 2 69 ? -23.781 -39.252 11.899 1.00 86.91 69 THR D O 1
ATOM 9261 N N . ASN D 2 70 ? -23.137 -39.662 14.037 1.00 87.28 70 ASN D N 1
ATOM 9262 C CA . ASN D 2 70 ? -21.856 -38.972 13.987 1.00 88.63 70 ASN D CA 1
ATOM 9263 C C . ASN D 2 70 ? -22.092 -37.476 14.204 1.00 85.41 70 ASN D C 1
ATOM 9264 O O . ASN D 2 70 ? -21.519 -36.636 13.511 1.00 85.60 70 ASN D O 1
ATOM 9269 N N . LYS D 2 71 ? -22.966 -37.171 15.172 1.00 78.77 71 LYS D N 1
ATOM 9270 C CA . LYS D 2 71 ? -23.187 -35.825 15.674 1.00 72.01 71 LYS D CA 1
ATOM 9271 C C . LYS D 2 71 ? -23.578 -35.924 17.145 1.00 69.64 71 LYS D C 1
ATOM 9272 O O . LYS D 2 71 ? -24.374 -36.785 17.517 1.00 67.70 71 LYS D O 1
ATOM 9278 N N . LYS D 2 72 ? -22.999 -35.040 17.967 1.00 69.36 72 LYS D N 1
ATOM 9279 C CA . LYS D 2 72 ? -23.234 -35.029 19.403 1.00 69.84 72 LYS D CA 1
ATOM 9280 C C . LYS D 2 72 ? -24.713 -34.755 19.668 1.00 67.31 72 LYS D C 1
ATOM 9281 O O . LYS D 2 72 ? -25.267 -33.775 19.171 1.00 65.97 72 LYS D O 1
ATOM 9287 N N . ARG D 2 73 ? -25.340 -35.636 20.455 1.00 62.66 73 ARG D N 1
ATOM 9288 C CA . ARG D 2 73 ? -26.755 -35.529 20.762 1.00 59.27 73 ARG D CA 1
ATOM 9289 C C . ARG D 2 73 ? -27.022 -34.215 21.492 1.00 55.97 73 ARG D C 1
ATOM 9290 O O . ARG D 2 73 ? -28.037 -33.564 21.249 1.00 51.54 73 ARG D O 1
ATOM 9298 N N . TYR D 2 74 ? -26.086 -33.824 22.365 1.00 51.77 74 TYR D N 1
ATOM 9299 C CA . TYR D 2 74 ? -26.230 -32.602 23.138 1.00 50.72 74 TYR D CA 1
ATOM 9300 C C . TYR D 2 74 ? -26.146 -31.379 22.222 1.00 50.80 74 TYR D C 1
ATOM 9301 O O . TYR D 2 74 ? -26.839 -30.384 22.447 1.00 46.43 74 TYR D O 1
ATOM 9310 N N . GLU D 2 75 ? -25.298 -31.473 21.189 1.00 48.57 75 GLU D N 1
ATOM 9311 C CA . GLU D 2 75 ? -25.156 -30.438 20.176 1.00 48.44 75 GLU D CA 1
ATOM 9312 C C . GLU D 2 75 ? -26.499 -30.243 19.471 1.00 45.57 75 GLU D C 1
ATOM 9313 O O . GLU D 2 75 ? -26.927 -29.110 19.250 1.00 42.32 75 GLU D O 1
ATOM 9319 N N . SER D 2 76 ? -27.151 -31.363 19.134 1.00 43.02 76 SER D N 1
ATOM 9320 C CA . SER D 2 76 ? -28.468 -31.354 18.516 1.00 42.40 76 SER D CA 1
ATOM 9321 C C . SER D 2 76 ? -29.465 -30.616 19.405 1.00 39.57 76 SER D C 1
ATOM 9322 O O . SER D 2 76 ? -30.206 -29.768 18.919 1.00 39.18 76 SER D O 1
ATOM 9325 N N . TYR D 2 77 ? -29.445 -30.919 20.709 1.00 38.86 77 TYR D N 1
ATOM 9326 C CA . TYR D 2 77 ? -30.409 -30.362 21.646 1.00 39.17 77 TYR D CA 1
ATOM 9327 C C . TYR D 2 77 ? -30.251 -28.848 21.735 1.00 38.96 77 TYR D C 1
ATOM 9328 O O . TYR D 2 77 ? -31.246 -28.126 21.704 1.00 37.48 77 TYR D O 1
ATOM 9337 N N . VAL D 2 78 ? -28.997 -28.385 21.844 1.00 35.34 78 VAL D N 1
ATOM 9338 C CA . VAL D 2 78 ? -28.704 -26.964 21.961 1.00 34.45 78 VAL D CA 1
ATOM 9339 C C . VAL D 2 78 ? -29.197 -26.233 20.712 1.00 32.42 78 VAL D C 1
ATOM 9340 O O . VAL D 2 78 ? -29.756 -25.145 20.818 1.00 33.46 78 VAL D O 1
ATOM 9344 N N . GLN D 2 79 ? -29.020 -26.859 19.542 1.00 32.91 79 GLN D N 1
ATOM 9345 C CA . GLN D 2 79 ? -29.435 -26.275 18.275 1.00 32.91 79 GLN D CA 1
ATOM 9346 C C . GLN D 2 79 ? -30.961 -26.190 18.194 1.00 31.59 79 GLN D C 1
ATOM 9347 O O . GLN D 2 79 ? -31.494 -25.213 17.673 1.00 31.07 79 GLN D O 1
ATOM 9353 N N . MET D 2 80 ? -31.654 -27.218 18.698 1.00 31.54 80 MET D N 1
ATOM 9354 C CA . MET D 2 80 ? -33.111 -27.196 18.726 1.00 31.10 80 MET D CA 1
ATOM 9355 C C . MET D 2 80 ? -33.604 -26.002 19.544 1.00 30.99 80 MET D C 1
ATOM 9356 O O . MET D 2 80 ? -34.449 -25.243 19.073 1.00 31.06 80 MET D O 1
ATOM 9361 N N . SER D 2 81 ? -33.062 -25.826 20.758 1.00 28.82 81 SER D N 1
ATOM 9362 C CA . SER D 2 81 ? -33.422 -24.691 21.594 1.00 29.51 81 SER D CA 1
ATOM 9363 C C . SER D 2 81 ? -33.131 -23.377 20.866 1.00 29.75 81 SER D C 1
ATOM 9364 O O . SER D 2 81 ? -33.930 -22.446 20.912 1.00 29.05 81 SER D O 1
ATOM 9367 N N . GLU D 2 82 ? -31.982 -23.327 20.182 1.00 29.83 82 GLU D N 1
ATOM 9368 C CA . GLU D 2 82 ? -31.447 -22.090 19.636 1.00 30.32 82 GLU D CA 1
ATOM 9369 C C . GLU D 2 82 ? -32.286 -21.579 18.465 1.00 29.10 82 GLU D C 1
ATOM 9370 O O . GLU D 2 82 ? -32.498 -20.373 18.350 1.00 30.13 82 GLU D O 1
ATOM 9376 N N . VAL D 2 83 ? -32.751 -22.481 17.590 1.00 28.89 83 VAL D N 1
ATOM 9377 C CA . VAL D 2 83 ? -33.527 -22.025 16.445 1.00 28.35 83 VAL D CA 1
ATOM 9378 C C . VAL D 2 83 ? -34.832 -21.395 16.931 1.00 26.97 83 VAL D C 1
ATOM 9379 O O . VAL D 2 83 ? -35.327 -20.454 16.316 1.00 28.17 83 VAL D O 1
ATOM 9383 N N . MET D 2 84 ? -35.372 -21.917 18.041 1.00 27.36 84 MET D N 1
ATOM 9384 C CA . MET D 2 84 ? -36.576 -21.369 18.648 1.00 26.66 84 MET D CA 1
ATOM 9385 C C . MET D 2 84 ? -36.270 -19.986 19.227 1.00 27.89 84 MET D C 1
ATOM 9386 O O . MET D 2 84 ? -37.007 -19.031 18.986 1.00 26.81 84 MET D O 1
ATOM 9391 N N . LEU D 2 85 ? -35.155 -19.884 19.959 1.00 29.22 85 LEU D N 1
ATOM 9392 C CA . LEU D 2 85 ? -34.795 -18.655 20.656 1.00 30.73 85 LEU D CA 1
ATOM 9393 C C . LEU D 2 85 ? -34.472 -17.546 19.658 1.00 31.50 85 LEU D C 1
ATOM 9394 O O . LEU D 2 85 ? -34.729 -16.378 19.933 1.00 32.98 85 LEU D O 1
ATOM 9399 N N . ARG D 2 86 ? -33.933 -17.923 18.494 1.00 33.25 86 ARG D N 1
ATOM 9400 C CA . ARG D 2 86 ? -33.597 -16.949 17.465 1.00 33.53 86 ARG D CA 1
ATOM 9401 C C . ARG D 2 86 ? -34.856 -16.233 16.983 1.00 33.15 86 ARG D C 1
ATOM 9402 O O . ARG D 2 86 ? -34.830 -15.032 16.719 1.00 31.79 86 ARG D O 1
ATOM 9410 N N . ASP D 2 87 ? -35.959 -16.981 16.865 1.00 32.22 87 ASP D N 1
ATOM 9411 C CA . ASP D 2 87 ? -37.205 -16.409 16.377 1.00 32.06 87 ASP D CA 1
ATOM 9412 C C . ASP D 2 87 ? -37.904 -15.590 17.463 1.00 30.82 87 ASP D C 1
ATOM 9413 O O . ASP D 2 87 ? -38.540 -14.587 17.149 1.00 31.90 87 ASP D O 1
ATOM 9418 N N . VAL D 2 88 ? -37.781 -16.011 18.730 1.00 29.01 88 VAL D N 1
ATOM 9419 C CA . VAL D 2 88 ? -38.298 -15.229 19.845 1.00 30.40 88 VAL D CA 1
ATOM 9420 C C . VAL D 2 88 ? -37.602 -13.867 19.850 1.00 31.87 88 VAL D C 1
ATOM 9421 O O . VAL D 2 88 ? -38.260 -12.829 19.923 1.00 31.76 88 VAL D O 1
ATOM 9425 N N . ARG D 2 89 ? -36.267 -13.889 19.738 1.00 33.38 89 ARG D N 1
ATOM 9426 C CA . ARG D 2 89 ? -35.455 -12.679 19.748 1.00 34.52 89 ARG D CA 1
ATOM 9427 C C . ARG D 2 89 ? -35.864 -11.750 18.605 1.00 35.29 89 ARG D C 1
ATOM 9428 O O . ARG D 2 89 ? -35.885 -10.534 18.780 1.00 37.33 89 ARG D O 1
ATOM 9436 N N . ALA D 2 90 ? -36.222 -12.333 17.454 1.00 35.51 90 ALA D N 1
ATOM 9437 C CA . ALA D 2 90 ? -36.646 -11.580 16.280 1.00 34.54 90 ALA D CA 1
ATOM 9438 C C . ALA D 2 90 ? -38.084 -11.075 16.423 1.00 35.70 90 ALA D C 1
ATOM 9439 O O . ALA D 2 90 ? -38.607 -10.432 15.513 1.00 37.28 90 ALA D O 1
ATOM 9441 N N . GLY D 2 91 ? -38.728 -11.387 17.555 1.00 34.25 91 GLY D N 1
ATOM 9442 C CA . GLY D 2 91 ? -40.021 -10.818 17.904 1.00 33.61 91 GLY D CA 1
ATOM 9443 C C . GLY D 2 91 ? -41.218 -11.660 17.454 1.00 33.34 91 GLY D C 1
ATOM 9444 O O . GLY D 2 91 ? -42.329 -11.140 17.394 1.00 35.35 91 GLY D O 1
ATOM 9445 N N . ARG D 2 92 ? -41.008 -12.953 17.170 1.00 31.65 92 ARG D N 1
ATOM 9446 C CA . ARG D 2 92 ? -42.104 -13.802 16.709 1.00 30.51 92 ARG D CA 1
ATOM 9447 C C . ARG D 2 92 ? -42.784 -14.493 17.893 1.00 27.92 92 ARG D C 1
ATOM 9448 O O . ARG D 2 92 ? -42.147 -14.734 18.916 1.00 28.12 92 ARG D O 1
ATOM 9456 N N . ASN D 2 93 ? -44.083 -14.788 17.721 1.00 26.61 93 ASN D N 1
ATOM 9457 C CA A ASN D 2 93 ? -44.827 -15.647 18.628 0.44 25.72 93 ASN D CA 1
ATOM 9458 C CA B ASN D 2 93 ? -44.879 -15.644 18.594 0.56 25.66 93 ASN D CA 1
ATOM 9459 C C . ASN D 2 93 ? -44.577 -17.096 18.214 1.00 24.95 93 ASN D C 1
ATOM 9460 O O . ASN D 2 93 ? -45.133 -17.598 17.237 1.00 23.83 93 ASN D O 1
ATOM 9469 N N . VAL D 2 94 ? -43.680 -17.754 18.962 1.00 24.45 94 VAL D N 1
ATOM 9470 C CA . VAL D 2 94 ? -43.136 -19.051 18.582 1.00 23.37 94 VAL D CA 1
ATOM 9471 C C . VAL D 2 94 ? -43.845 -20.154 19.367 1.00 22.35 94 VAL D C 1
ATOM 9472 O O . VAL D 2 94 ? -44.027 -20.046 20.583 1.00 21.34 94 VAL D O 1
ATOM 9476 N N . LEU D 2 95 ? -44.220 -21.225 18.654 1.00 21.34 95 LEU D N 1
ATOM 9477 C CA . LEU D 2 95 ? -44.726 -22.431 19.284 1.00 20.48 95 LEU D CA 1
ATOM 9478 C C . LEU D 2 95 ? -43.754 -23.578 19.015 1.00 19.93 95 LEU D C 1
ATOM 9479 O O . LEU D 2 95 ? -43.380 -23.818 17.869 1.00 19.30 95 LEU D O 1
ATOM 9484 N N . GLY D 2 96 ? -43.362 -24.278 20.084 1.00 19.07 96 GLY D N 1
ATOM 9485 C CA . GLY D 2 96 ? -42.645 -25.538 19.971 1.00 20.35 96 GLY D CA 1
ATOM 9486 C C . GLY D 2 96 ? -43.558 -26.695 20.368 1.00 20.59 96 GLY D C 1
ATOM 9487 O O . GLY D 2 96 ? -44.308 -26.569 21.329 1.00 22.76 96 GLY D O 1
ATOM 9488 N N . ILE D 2 97 ? -43.541 -27.787 19.590 1.00 19.71 97 ILE D N 1
ATOM 9489 C CA . ILE D 2 97 ? -44.400 -28.930 19.866 1.00 20.60 97 ILE D CA 1
ATOM 9490 C C . ILE D 2 97 ? -43.536 -30.186 19.930 1.00 20.78 97 ILE D C 1
ATOM 9491 O O . ILE D 2 97 ? -42.803 -30.471 18.989 1.00 21.42 97 ILE D O 1
ATOM 9496 N N . PHE D 2 98 ? -43.683 -30.949 21.021 1.00 19.97 98 PHE D N 1
ATOM 9497 C CA . PHE D 2 98 ? -42.959 -32.204 21.180 1.00 20.86 98 PHE D CA 1
ATOM 9498 C C . PHE D 2 98 ? -43.942 -33.345 21.431 1.00 20.03 98 PHE D C 1
ATOM 9499 O O . PHE D 2 98 ? -44.989 -33.149 22.047 1.00 20.17 98 PHE D O 1
ATOM 9507 N N . TYR D 2 99 ? -43.556 -34.550 20.983 1.00 18.96 99 TYR D N 1
ATOM 9508 C CA . TYR D 2 99 ? -44.275 -35.789 21.230 1.00 18.54 99 TYR D CA 1
ATOM 9509 C C . TYR D 2 99 ? -44.556 -35.931 22.723 1.00 17.94 99 TYR D C 1
ATOM 9510 O O . TYR D 2 99 ? -43.691 -35.651 23.554 1.00 18.91 99 TYR D O 1
ATOM 9519 N N . GLY D 2 100 ? -45.790 -36.343 23.034 1.00 17.89 100 GLY D N 1
ATOM 9520 C CA . GLY D 2 100 ? -46.221 -36.586 24.400 1.00 17.48 100 GLY D CA 1
ATOM 9521 C C . GLY D 2 100 ? -46.406 -35.283 25.174 1.00 18.42 100 GLY D C 1
ATOM 9522 O O . GLY D 2 100 ? -47.036 -34.347 24.688 1.00 18.23 100 GLY D O 1
ATOM 9523 N N . HIS D 2 101 ? -45.878 -35.269 26.400 1.00 17.14 101 HIS D N 1
ATOM 9524 C CA . HIS D 2 101 ? -45.785 -34.076 27.228 1.00 18.35 101 HIS D CA 1
ATOM 9525 C C . HIS D 2 101 ? -44.420 -33.456 26.973 1.00 18.40 101 HIS D C 1
ATOM 9526 O O . HIS D 2 101 ? -43.407 -34.162 27.032 1.00 19.36 101 HIS D O 1
ATOM 9533 N N . PRO D 2 102 ? -44.332 -32.143 26.654 1.00 18.34 102 PRO D N 1
ATOM 9534 C CA . PRO D 2 102 ? -43.061 -31.558 26.230 1.00 19.28 102 PRO D CA 1
ATOM 9535 C C . PRO D 2 102 ? -42.032 -31.384 27.344 1.00 20.03 102 PRO D C 1
ATOM 9536 O O . PRO D 2 102 ? -40.915 -30.953 27.067 1.00 21.05 102 PRO D O 1
ATOM 9540 N N . GLY D 2 103 ? -42.410 -31.724 28.584 1.00 19.78 103 GLY D N 1
ATOM 9541 C CA . GLY D 2 103 ? -41.537 -31.530 29.735 1.00 21.54 103 GLY D CA 1
ATOM 9542 C C . GLY D 2 103 ? -41.009 -32.849 30.303 1.00 23.55 103 GLY D C 1
ATOM 9543 O O . GLY D 2 103 ? -40.215 -32.852 31.240 1.00 25.19 103 GLY D O 1
ATOM 9544 N N . VAL D 2 104 ? -41.444 -33.963 29.711 1.00 23.08 104 VAL D N 1
ATOM 9545 C CA . VAL D 2 104 ? -41.149 -35.293 30.222 1.00 23.18 104 VAL D CA 1
ATOM 9546 C C . VAL D 2 104 ? -40.170 -35.986 29.274 1.00 24.12 104 VAL D C 1
ATOM 9547 O O . VAL D 2 104 ? -40.526 -36.329 28.147 1.00 23.67 104 VAL D O 1
ATOM 9551 N N . PHE D 2 105 ? -38.928 -36.171 29.737 1.00 25.25 105 PHE D N 1
ATOM 9552 C CA . PHE D 2 105 ? -37.880 -36.781 28.932 1.00 28.81 105 PHE D CA 1
ATOM 9553 C C . PHE D 2 105 ? -37.528 -35.900 27.733 1.00 29.40 105 PHE D C 1
ATOM 9554 O O . PHE D 2 105 ? -37.219 -36.414 26.657 1.00 32.77 105 PHE D O 1
ATOM 9562 N N . VAL D 2 106 ? -37.584 -34.575 27.907 1.00 27.95 106 VAL D N 1
ATOM 9563 C CA . VAL D 2 106 ? -37.265 -33.656 26.825 1.00 28.48 106 VAL D CA 1
ATOM 9564 C C . VAL D 2 106 ? -36.341 -32.574 27.379 1.00 29.51 106 VAL D C 1
ATOM 9565 O O . VAL D 2 106 ? -36.727 -31.850 28.294 1.00 30.88 106 VAL D O 1
ATOM 9569 N N . ALA D 2 107 ? -35.144 -32.457 26.790 1.00 29.82 107 ALA D N 1
ATOM 9570 C CA . ALA D 2 107 ? -34.136 -31.509 27.245 1.00 30.75 107 ALA D CA 1
ATOM 9571 C C . ALA D 2 107 ? -34.343 -30.125 26.625 1.00 29.22 107 ALA D C 1
ATOM 9572 O O . ALA D 2 107 ? -34.351 -29.134 27.354 1.00 30.15 107 ALA D O 1
ATOM 9574 N N . PRO D 2 108 ? -34.500 -29.988 25.283 1.00 27.85 108 PRO D N 1
ATOM 9575 C CA . PRO D 2 108 ? -34.502 -28.666 24.652 1.00 27.93 108 PRO D CA 1
ATOM 9576 C C . PRO D 2 108 ? -35.629 -27.726 25.083 1.00 28.16 108 PRO D C 1
ATOM 9577 O O . PRO D 2 108 ? -35.483 -26.509 24.992 1.00 29.50 108 PRO D O 1
ATOM 9581 N N . SER D 2 109 ? -36.739 -28.293 25.570 1.00 27.62 109 SER D N 1
ATOM 9582 C CA . SER D 2 109 ? -37.886 -27.495 25.982 1.00 28.31 109 SER D CA 1
ATOM 9583 C C . SER D 2 109 ? -37.578 -26.681 27.240 1.00 27.72 109 SER D C 1
ATOM 9584 O O . SER D 2 109 ? -37.718 -25.458 27.239 1.00 27.13 109 SER D O 1
ATOM 9587 N N . HIS D 2 110 ? -37.163 -27.365 28.314 1.00 29.59 110 HIS D N 1
ATOM 9588 C CA . HIS D 2 110 ? -36.835 -26.711 29.572 1.00 30.87 110 HIS D CA 1
ATOM 9589 C C . HIS D 2 110 ? -35.741 -25.667 29.365 1.00 31.29 110 HIS D C 1
ATOM 9590 O O . HIS D 2 110 ? -35.810 -24.586 29.944 1.00 33.48 110 HIS D O 1
ATOM 9597 N N . ARG D 2 111 ? -34.746 -26.002 28.531 1.00 31.73 111 ARG D N 1
ATOM 9598 C CA . ARG D 2 111 ? -33.627 -25.116 28.247 1.00 33.17 111 ARG D CA 1
ATOM 9599 C C . ARG D 2 111 ? -34.136 -23.814 27.622 1.00 31.53 111 ARG D C 1
ATOM 9600 O O . ARG D 2 111 ? -33.813 -22.726 28.098 1.00 31.99 111 ARG D O 1
ATOM 9608 N N . ALA D 2 112 ? -34.931 -23.949 26.554 1.00 29.94 112 ALA D N 1
ATOM 9609 C CA . ALA D 2 112 ? -35.388 -22.812 25.770 1.00 29.66 112 ALA D CA 1
ATOM 9610 C C . ALA D 2 112 ? -36.236 -21.876 26.628 1.00 29.53 112 ALA D C 1
ATOM 9611 O O . ALA D 2 112 ? -36.135 -20.656 26.494 1.00 29.59 112 ALA D O 1
ATOM 9613 N N . ILE D 2 113 ? -37.058 -22.456 27.516 1.00 28.11 113 ILE D N 1
ATOM 9614 C CA . ILE D 2 113 ? -37.931 -21.675 28.381 1.00 28.33 113 ILE D CA 1
ATOM 9615 C C . ILE D 2 113 ? -37.097 -20.893 29.398 1.00 30.48 113 ILE D C 1
ATOM 9616 O O . ILE D 2 113 ? -37.351 -19.711 29.620 1.00 31.01 113 ILE D O 1
ATOM 9621 N N . ALA D 2 114 ? -36.095 -21.553 29.992 1.00 31.71 114 ALA D N 1
ATOM 9622 C CA . ALA D 2 114 ? -35.241 -20.924 30.993 1.00 33.08 114 ALA D CA 1
ATOM 9623 C C . ALA D 2 114 ? -34.507 -19.723 30.395 1.00 34.11 114 ALA D C 1
ATOM 9624 O O . ALA D 2 114 ? -34.490 -18.651 30.998 1.00 35.26 114 ALA D O 1
ATOM 9626 N N . ILE D 2 115 ? -33.934 -19.902 29.197 1.00 33.31 115 ILE D N 1
ATOM 9627 C CA . ILE D 2 115 ? -33.167 -18.855 28.536 1.00 33.87 115 ILE D CA 1
ATOM 9628 C C . ILE D 2 115 ? -34.080 -17.706 28.107 1.00 36.15 115 ILE D C 1
ATOM 9629 O O . ILE D 2 115 ? -33.717 -16.543 28.269 1.00 37.49 115 ILE D O 1
ATOM 9634 N N . ALA D 2 116 ? -35.254 -18.027 27.546 1.00 34.20 116 ALA D N 1
ATOM 9635 C CA . ALA D 2 116 ? -36.192 -16.993 27.136 1.00 34.83 116 ALA D CA 1
ATOM 9636 C C . ALA D 2 116 ? -36.562 -16.104 28.324 1.00 34.86 116 ALA D C 1
ATOM 9637 O O . ALA D 2 116 ? -36.610 -14.881 28.189 1.00 33.16 116 ALA D O 1
ATOM 9639 N N . ARG D 2 117 ? -36.824 -16.726 29.481 1.00 34.36 117 ARG D N 1
ATOM 9640 C CA . ARG D 2 117 ? -37.225 -15.994 30.674 1.00 36.69 117 ARG D CA 1
ATOM 9641 C C . ARG D 2 117 ? -36.062 -15.142 31.174 1.00 39.23 117 ARG D C 1
ATOM 9642 O O . ARG D 2 117 ? -36.255 -13.987 31.538 1.00 41.30 117 ARG D O 1
ATOM 9650 N N . GLU D 2 118 ? -34.865 -15.736 31.174 1.00 44.12 118 GLU D N 1
ATOM 9651 C CA . GLU D 2 118 ? -33.625 -15.080 31.555 1.00 47.52 118 GLU D CA 1
ATOM 9652 C C . GLU D 2 118 ? -33.471 -13.767 30.788 1.00 47.44 118 GLU D C 1
ATOM 9653 O O . GLU D 2 118 ? -33.033 -12.771 31.357 1.00 49.47 118 GLU D O 1
ATOM 9659 N N . GLU D 2 119 ? -33.857 -13.775 29.505 1.00 43.72 119 GLU D N 1
ATOM 9660 C CA . GLU D 2 119 ? -33.641 -12.651 28.605 1.00 41.05 119 GLU D CA 1
ATOM 9661 C C . GLU D 2 119 ? -34.848 -11.713 28.598 1.00 41.04 119 GLU D C 1
ATOM 9662 O O . GLU D 2 119 ? -34.845 -10.711 27.888 1.00 43.84 119 GLU D O 1
ATOM 9668 N N . GLY D 2 120 ? -35.884 -12.051 29.373 1.00 39.35 120 GLY D N 1
ATOM 9669 C CA . GLY D 2 120 ? -36.990 -11.141 29.620 1.00 37.31 120 GLY D CA 1
ATOM 9670 C C . GLY D 2 120 ? -38.167 -11.328 28.665 1.00 37.39 120 GLY D C 1
ATOM 9671 O O . GLY D 2 120 ? -38.973 -10.418 28.500 1.00 36.30 120 GLY D O 1
ATOM 9672 N N . PHE D 2 121 ? -38.273 -12.513 28.052 1.00 36.43 121 PHE D N 1
ATOM 9673 C CA . PHE D 2 121 ? -39.411 -12.828 27.200 1.00 34.57 121 PHE D CA 1
ATOM 9674 C C . PHE D 2 121 ? -40.433 -13.649 27.982 1.00 33.79 121 PHE D C 1
ATOM 9675 O O . PHE D 2 121 ? -40.071 -14.393 28.892 1.00 32.39 121 PHE D O 1
ATOM 9683 N N . GLN D 2 122 ? -41.707 -13.500 27.598 1.00 34.02 122 GLN D N 1
ATOM 9684 C CA . GLN D 2 122 ? -42.763 -14.390 28.051 1.00 35.50 122 GLN D CA 1
ATOM 9685 C C . GLN D 2 122 ? -42.514 -15.773 27.452 1.00 31.46 122 GLN D C 1
ATOM 9686 O O . GLN D 2 122 ? -42.357 -15.906 26.240 1.00 29.72 122 GLN D O 1
ATOM 9692 N N . ALA D 2 123 ? -42.465 -16.783 28.327 1.00 29.88 123 ALA D N 1
ATOM 9693 C CA . ALA D 2 123 ? -42.291 -18.175 27.936 1.00 29.43 123 ALA D CA 1
ATOM 9694 C C . ALA D 2 123 ? -43.092 -19.065 28.882 1.00 30.56 123 ALA D C 1
ATOM 9695 O O . ALA D 2 123 ? -43.140 -18.808 30.087 1.00 30.93 123 ALA D O 1
ATOM 9697 N N . LYS D 2 124 ? -43.711 -20.108 28.305 1.00 28.38 124 LYS D N 1
ATOM 9698 C CA . LYS D 2 124 ? -44.690 -20.952 28.975 1.00 27.87 124 LYS D CA 1
ATOM 9699 C C . LYS D 2 124 ? -44.618 -22.362 28.382 1.00 26.25 124 LYS D C 1
ATOM 9700 O O . LYS D 2 124 ? -44.440 -22.523 27.174 1.00 25.24 124 LYS D O 1
ATOM 9706 N N . MET D 2 125 ? -44.771 -23.373 29.244 1.00 23.94 125 MET D N 1
ATOM 9707 C CA . MET D 2 125 ? -44.978 -24.750 28.821 1.00 21.37 125 MET D CA 1
ATOM 9708 C C . MET D 2 125 ? -46.443 -25.122 29.054 1.00 20.79 125 MET D C 1
ATOM 9709 O O . MET D 2 125 ? -47.015 -24.804 30.102 1.00 19.40 125 MET D O 1
ATOM 9714 N N . LEU D 2 126 ? -47.035 -25.790 28.056 1.00 20.07 126 LEU D N 1
ATOM 9715 C CA . LEU D 2 126 ? -48.358 -26.380 28.159 1.00 20.14 126 LEU D CA 1
ATOM 9716 C C . LEU D 2 126 ? -48.198 -27.887 28.361 1.00 20.34 126 LEU D C 1
ATOM 9717 O O . LEU D 2 126 ? -47.370 -28.518 27.699 1.00 20.60 126 LEU D O 1
ATOM 9722 N N . PRO D 2 127 ? -49.015 -28.525 29.227 1.00 19.62 127 PRO D N 1
ATOM 9723 C CA . PRO D 2 127 ? -48.958 -29.978 29.387 1.00 18.61 127 PRO D CA 1
ATOM 9724 C C . PRO D 2 127 ? -49.499 -30.673 28.138 1.00 17.94 127 PRO D C 1
ATOM 9725 O O . PRO D 2 127 ? -50.293 -30.104 27.391 1.00 17.72 127 PRO D O 1
ATOM 9729 N N . GLY D 2 128 ? -49.045 -31.913 27.924 1.00 17.62 128 GLY D N 1
ATOM 9730 C CA . GLY D 2 128 ? -49.615 -32.798 26.920 1.00 17.28 128 GLY D CA 1
ATOM 9731 C C . GLY D 2 128 ? -49.776 -34.198 27.511 1.00 17.16 128 GLY D C 1
ATOM 9732 O O . GLY D 2 128 ? -49.304 -34.450 28.622 1.00 16.83 128 GLY D O 1
ATOM 9733 N N . ILE D 2 129 ? -50.452 -35.087 26.775 1.00 16.74 129 ILE D N 1
ATOM 9734 C CA . ILE D 2 129 ? -50.653 -36.470 27.198 1.00 17.00 129 ILE D CA 1
ATOM 9735 C C . ILE D 2 129 ? -49.324 -37.228 27.149 1.00 17.10 129 ILE D C 1
ATOM 9736 O O . ILE D 2 129 ? -48.709 -37.335 26.091 1.00 16.66 129 ILE D O 1
ATOM 9741 N N . SER D 2 130 ? -48.919 -37.801 28.294 1.00 16.40 130 SER D N 1
ATOM 9742 C CA . SER D 2 130 ? -47.649 -38.515 28.408 1.00 16.54 130 SER D CA 1
ATOM 9743 C C . SER D 2 130 ? -47.846 -40.008 28.161 1.00 16.65 130 SER D C 1
ATOM 9744 O O . SER D 2 130 ? -48.967 -40.504 28.173 1.00 15.56 130 SER D O 1
ATOM 9747 N N . ALA D 2 131 ? -46.727 -40.726 27.985 1.00 17.17 131 ALA D N 1
ATOM 9748 C CA . ALA D 2 131 ? -46.765 -42.176 27.836 1.00 17.80 131 ALA D CA 1
ATOM 9749 C C . ALA D 2 131 ? -47.404 -42.801 29.074 1.00 17.48 131 ALA D C 1
ATOM 9750 O O . ALA D 2 131 ? -48.189 -43.739 28.966 1.00 16.80 131 ALA D O 1
ATOM 9752 N N . GLU D 2 132 ? -47.058 -42.255 30.242 1.00 17.50 132 GLU D N 1
ATOM 9753 C CA . GLU D 2 132 ? -47.589 -42.687 31.525 1.00 18.44 132 GLU D CA 1
ATOM 9754 C C . GLU D 2 132 ? -49.110 -42.531 31.554 1.00 17.48 132 GLU D C 1
ATOM 9755 O O . GLU D 2 132 ? -49.815 -43.435 31.985 1.00 15.65 132 GLU D O 1
ATOM 9761 N N . ASP D 2 133 ? -49.613 -41.366 31.118 1.00 17.20 133 ASP D N 1
ATOM 9762 C CA . ASP D 2 133 ? -51.053 -41.145 31.037 1.00 16.10 133 ASP D CA 1
ATOM 9763 C C . ASP D 2 133 ? -51.724 -42.222 30.177 1.00 15.95 133 ASP D C 1
ATOM 9764 O O . ASP D 2 133 ? -52.797 -42.725 30.509 1.00 14.89 133 ASP D O 1
ATOM 9769 N N . TYR D 2 134 ? -51.109 -42.529 29.034 1.00 15.05 134 TYR D N 1
ATOM 9770 C CA . TYR D 2 134 ? -51.671 -43.481 28.091 1.00 15.79 134 TYR D CA 1
ATOM 9771 C C . TYR D 2 134 ? -51.728 -44.855 28.756 1.00 15.91 134 TYR D C 1
ATOM 9772 O O . TYR D 2 134 ? -52.711 -45.577 28.612 1.00 15.20 134 TYR D O 1
ATOM 9781 N N . MET D 2 135 ? -50.666 -45.187 29.505 1.00 16.30 135 MET D N 1
ATOM 9782 C CA . MET D 2 135 ? -50.577 -46.457 30.218 1.00 16.59 135 MET D CA 1
ATOM 9783 C C . MET D 2 135 ? -51.719 -46.626 31.222 1.00 16.53 135 MET D C 1
ATOM 9784 O O . MET D 2 135 ? -52.343 -47.680 31.261 1.00 15.57 135 MET D O 1
ATOM 9789 N N . PHE D 2 136 ? -52.016 -45.597 32.041 1.00 16.85 136 PHE D N 1
ATOM 9790 C CA . PHE D 2 136 ? -53.061 -45.776 33.043 1.00 15.95 136 PHE D CA 1
ATOM 9791 C C . PHE D 2 136 ? -54.392 -46.112 32.374 1.00 16.09 136 PHE D C 1
ATOM 9792 O O . PHE D 2 136 ? -55.147 -46.951 32.865 1.00 16.01 136 PHE D O 1
ATOM 9800 N N . ALA D 2 137 ? -54.678 -45.434 31.256 1.00 15.81 137 ALA D N 1
ATOM 9801 C CA . ALA D 2 137 ? -55.905 -45.648 30.509 1.00 16.21 137 ALA D CA 1
ATOM 9802 C C . ALA D 2 137 ? -55.906 -47.043 29.882 1.00 16.73 137 ALA D C 1
ATOM 9803 O O . ALA D 2 137 ? -56.904 -47.751 29.953 1.00 16.78 137 ALA D O 1
ATOM 9805 N N . ASP D 2 138 ? -54.794 -47.422 29.240 1.00 16.46 138 ASP D N 1
ATOM 9806 C CA . ASP D 2 138 ? -54.765 -48.668 28.481 1.00 17.26 138 ASP D CA 1
ATOM 9807 C C . ASP D 2 138 ? -54.692 -49.875 29.421 1.00 17.43 138 ASP D C 1
ATOM 9808 O O . ASP D 2 138 ? -55.314 -50.909 29.154 1.00 17.33 138 ASP D O 1
ATOM 9813 N N . LEU D 2 139 ? -53.902 -49.761 30.497 1.00 17.19 139 LEU D N 1
ATOM 9814 C CA . LEU D 2 139 ? -53.693 -50.903 31.383 1.00 17.35 139 LEU D CA 1
ATOM 9815 C C . LEU D 2 139 ? -54.695 -50.933 32.537 1.00 17.63 139 LEU D C 1
ATOM 9816 O O . LEU D 2 139 ? -54.813 -51.945 33.226 1.00 17.87 139 LEU D O 1
ATOM 9821 N N . GLY D 2 140 ? -55.428 -49.835 32.742 1.00 17.69 140 GLY D N 1
ATOM 9822 C CA . GLY D 2 140 ? -56.545 -49.848 33.676 1.00 16.99 140 GLY D CA 1
ATOM 9823 C C . GLY D 2 140 ? -56.128 -49.888 35.148 1.00 17.04 140 GLY D C 1
ATOM 9824 O O . GLY D 2 140 ? -56.767 -50.562 35.952 1.00 18.16 140 GLY D O 1
ATOM 9825 N N . PHE D 2 141 ? -55.072 -49.157 35.508 1.00 16.68 141 PHE D N 1
ATOM 9826 C CA . PHE D 2 141 ? -54.723 -49.001 36.914 1.00 17.22 141 PHE D CA 1
ATOM 9827 C C . PHE D 2 141 ? -54.627 -47.517 37.257 1.00 17.38 141 PHE D C 1
ATOM 9828 O O . PHE D 2 141 ? -54.465 -46.673 36.376 1.00 17.28 141 PHE D O 1
ATOM 9836 N N . ASP D 2 142 ? -54.720 -47.232 38.558 1.00 17.03 142 ASP D N 1
ATOM 9837 C CA . ASP D 2 142 ? -54.724 -45.875 39.077 1.00 17.26 142 ASP D CA 1
ATOM 9838 C C . ASP D 2 142 ? -53.505 -45.747 39.979 1.00 16.60 142 ASP D C 1
ATOM 9839 O O . ASP D 2 142 ? -53.366 -46.529 40.918 1.00 17.51 142 ASP D O 1
ATOM 9844 N N . PRO D 2 143 ? -52.585 -44.780 39.742 1.00 16.63 143 PRO D N 1
ATOM 9845 C CA . PRO D 2 143 ? -51.361 -44.700 40.533 1.00 16.92 143 PRO D CA 1
ATOM 9846 C C . PRO D 2 143 ? -51.649 -44.554 42.029 1.00 18.14 143 PRO D C 1
ATOM 9847 O O . PRO D 2 143 ? -50.831 -44.977 42.843 1.00 17.52 143 PRO D O 1
ATOM 9851 N N . SER D 2 144 ? -52.820 -43.989 42.380 1.00 17.67 144 SER D N 1
ATOM 9852 C CA . SER D 2 144 ? -53.122 -43.676 43.777 1.00 17.52 144 SER D CA 1
ATOM 9853 C C . SER D 2 144 ? -53.415 -44.913 44.633 1.00 17.89 144 SER D C 1
ATOM 9854 O O . SER D 2 144 ? -53.386 -44.812 45.859 1.00 18.09 144 SER D O 1
ATOM 9857 N N . THR D 2 145 ? -53.781 -46.046 44.022 1.00 17.83 145 THR D N 1
ATOM 9858 C CA . THR D 2 145 ? -54.278 -47.157 44.831 1.00 18.61 145 THR D CA 1
ATOM 9859 C C . THR D 2 145 ? -53.186 -47.725 45.738 1.00 19.22 145 THR D C 1
ATOM 9860 O O . THR D 2 145 ? -53.472 -48.088 46.884 1.00 19.52 145 THR D O 1
ATOM 9864 N N . TYR D 2 146 ? -51.945 -47.760 45.233 1.00 18.55 146 TYR D N 1
ATOM 9865 C CA . TYR D 2 146 ? -50.811 -48.269 45.997 1.00 19.47 146 TYR D CA 1
ATOM 9866 C C . TYR D 2 146 ? -49.626 -47.304 45.964 1.00 19.34 146 TYR D C 1
ATOM 9867 O O . TYR D 2 146 ? -48.592 -47.586 46.574 1.00 19.88 146 TYR D O 1
ATOM 9876 N N . GLY D 2 147 ? -49.778 -46.162 45.278 1.00 17.90 147 GLY D N 1
ATOM 9877 C CA . GLY D 2 147 ? -48.628 -45.330 44.957 1.00 17.81 147 GLY D CA 1
ATOM 9878 C C . GLY D 2 147 ? -47.937 -45.856 43.700 1.00 17.38 147 GLY D C 1
ATOM 9879 O O . GLY D 2 147 ? -48.114 -47.019 43.350 1.00 16.50 147 GLY D O 1
ATOM 9880 N N . CYS D 2 148 ? -47.176 -44.992 43.015 1.00 17.99 148 CYS D N 1
ATOM 9881 C CA . CYS D 2 148 ? -46.612 -45.362 41.719 1.00 17.66 148 CYS D CA 1
ATOM 9882 C C . CYS D 2 148 ? -45.260 -44.685 41.507 1.00 17.35 148 CYS D C 1
ATOM 9883 O O . CYS D 2 148 ? -45.160 -43.457 41.483 1.00 16.74 148 CYS D O 1
ATOM 9886 N N . MET D 2 149 ? -44.216 -45.509 41.366 1.00 17.43 149 MET D N 1
ATOM 9887 C CA . MET D 2 149 ? -42.873 -45.031 41.082 1.00 17.37 149 MET D CA 1
ATOM 9888 C C . MET D 2 149 ? -42.609 -45.170 39.582 1.00 17.92 149 MET D C 1
ATOM 9889 O O . MET D 2 149 ? -42.813 -46.243 39.018 1.00 16.99 149 MET D O 1
ATOM 9894 N N . THR D 2 150 ? -42.149 -44.078 38.960 1.00 17.01 150 THR D N 1
ATOM 9895 C CA . THR D 2 150 ? -41.824 -44.072 37.541 1.00 18.22 150 THR D CA 1
ATOM 9896 C C . THR D 2 150 ? -40.361 -43.666 37.365 1.00 19.91 150 THR D C 1
ATOM 9897 O O . THR D 2 150 ? -39.929 -42.642 37.902 1.00 19.08 150 THR D O 1
ATOM 9901 N N . GLN D 2 151 ? -39.600 -44.461 36.595 1.00 19.47 151 GLN D N 1
ATOM 9902 C CA . GLN D 2 151 ? -38.203 -44.130 36.360 1.00 19.20 151 GLN D CA 1
ATOM 9903 C C . GLN D 2 151 ? -37.687 -44.858 35.123 1.00 19.22 151 GLN D C 1
ATOM 9904 O O . GLN D 2 151 ? -38.285 -45.832 34.671 1.00 19.26 151 GLN D O 1
ATOM 9910 N N . GLU D 2 152 ? -36.534 -44.395 34.629 1.00 19.74 152 GLU D N 1
ATOM 9911 C CA . GLU D 2 152 ? -35.898 -44.941 33.437 1.00 20.63 152 GLU D CA 1
ATOM 9912 C C . GLU D 2 152 ? -34.918 -46.046 33.845 1.00 20.51 152 GLU D C 1
ATOM 9913 O O . GLU D 2 152 ? -34.249 -45.942 34.873 1.00 19.35 152 GLU D O 1
ATOM 9919 N N . ALA D 2 153 ? -34.826 -47.096 33.014 1.00 20.02 153 ALA D N 1
ATOM 9920 C CA . ALA D 2 153 ? -34.125 -48.324 33.372 1.00 20.89 153 ALA D CA 1
ATOM 9921 C C . ALA D 2 153 ? -32.623 -48.102 33.572 1.00 21.26 153 ALA D C 1
ATOM 9922 O O . ALA D 2 153 ? -32.050 -48.653 34.508 1.00 21.49 153 ALA D O 1
ATOM 9924 N N . THR D 2 154 ? -31.981 -47.309 32.706 1.00 22.43 154 THR D N 1
ATOM 9925 C CA . THR D 2 154 ? -30.547 -47.079 32.850 1.00 24.29 154 THR D CA 1
ATOM 9926 C C . THR D 2 154 ? -30.268 -46.406 34.192 1.00 24.27 154 THR D C 1
ATOM 9927 O O . THR D 2 154 ? -29.399 -46.836 34.945 1.00 23.53 154 THR D O 1
ATOM 9931 N N . GLU D 2 155 ? -31.042 -45.361 34.492 1.00 24.05 155 GLU D N 1
ATOM 9932 C CA . GLU D 2 155 ? -30.838 -44.607 35.715 1.00 25.09 155 GLU D CA 1
ATOM 9933 C C . GLU D 2 155 ? -31.026 -45.488 36.949 1.00 23.96 155 GLU D C 1
ATOM 9934 O O . GLU D 2 155 ? -30.259 -45.370 37.903 1.00 24.25 155 GLU D O 1
ATOM 9940 N N . LEU D 2 156 ? -32.057 -46.348 36.920 1.00 22.19 156 LEU D N 1
ATOM 9941 C CA A LEU D 2 156 ? -32.334 -47.299 37.988 0.52 22.26 156 LEU D CA 1
ATOM 9942 C CA B LEU D 2 156 ? -32.347 -47.324 37.960 0.48 22.16 156 LEU D CA 1
ATOM 9943 C C . LEU D 2 156 ? -31.087 -48.139 38.275 1.00 22.39 156 LEU D C 1
ATOM 9944 O O . LEU D 2 156 ? -30.722 -48.324 39.439 1.00 22.27 156 LEU D O 1
ATOM 9953 N N . LEU D 2 157 ? -30.436 -48.637 37.217 1.00 20.45 157 LEU D N 1
ATOM 9954 C CA . LEU D 2 157 ? -29.269 -49.498 37.353 1.00 22.32 157 LEU D CA 1
ATOM 9955 C C . LEU D 2 157 ? -28.024 -48.723 37.798 1.00 22.73 157 LEU D C 1
ATOM 9956 O O . LEU D 2 157 ? -27.302 -49.195 38.676 1.00 23.68 157 LEU D O 1
ATOM 9961 N N . VAL D 2 158 ? -27.788 -47.526 37.245 1.00 23.50 158 VAL D N 1
ATOM 9962 C CA . VAL D 2 158 ? -26.521 -46.845 37.504 1.00 25.43 158 VAL D CA 1
ATOM 9963 C C . VAL D 2 158 ? -26.508 -46.174 38.880 1.00 26.60 158 VAL D C 1
ATOM 9964 O O . VAL D 2 158 ? -25.436 -45.916 39.432 1.00 25.82 158 VAL D O 1
ATOM 9968 N N . ARG D 2 159 ? -27.693 -45.889 39.428 1.00 26.40 159 ARG D N 1
ATOM 9969 C CA . ARG D 2 159 ? -27.779 -45.327 40.767 1.00 27.83 159 ARG D CA 1
ATOM 9970 C C . ARG D 2 159 ? -28.058 -46.417 41.804 1.00 27.46 159 ARG D C 1
ATOM 9971 O O . ARG D 2 159 ? -28.294 -46.109 42.972 1.00 27.10 159 ARG D O 1
ATOM 9979 N N . ASN D 2 160 ? -28.040 -47.686 41.372 1.00 27.13 160 ASN D N 1
ATOM 9980 C CA . ASN D 2 160 ? -28.186 -48.836 42.258 1.00 28.22 160 ASN D CA 1
ATOM 9981 C C . ASN D 2 160 ? -29.496 -48.781 43.042 1.00 27.33 160 ASN D C 1
ATOM 9982 O O . ASN D 2 160 ? -29.520 -49.147 44.220 1.00 26.27 160 ASN D O 1
ATOM 9987 N N . LYS D 2 161 ? -30.579 -48.328 42.393 1.00 25.02 161 LYS D N 1
ATOM 9988 C CA . LYS D 2 161 ? -31.871 -48.258 43.059 1.00 25.23 161 LYS D CA 1
ATOM 9989 C C . LYS D 2 161 ? -32.460 -49.663 43.141 1.00 24.76 161 LYS D C 1
ATOM 9990 O O . LYS D 2 161 ? -32.086 -50.538 42.365 1.00 25.75 161 LYS D O 1
ATOM 9996 N N . LYS D 2 162 ? -33.363 -49.860 44.106 1.00 23.64 162 LYS D N 1
ATOM 9997 C CA . LYS D 2 162 ? -34.119 -51.094 44.230 1.00 24.61 162 LYS D CA 1
ATOM 9998 C C . LYS D 2 162 ? -35.575 -50.770 43.934 1.00 23.30 162 LYS D C 1
ATOM 9999 O O . LYS D 2 162 ? -36.038 -49.672 44.247 1.00 23.48 162 LYS D O 1
ATOM 10005 N N . LEU D 2 163 ? -36.288 -51.730 43.342 1.00 20.66 163 LEU D N 1
ATOM 10006 C CA . LEU D 2 163 ? -37.705 -51.533 43.100 1.00 19.83 163 LEU D CA 1
ATOM 10007 C C . LEU D 2 163 ? -38.479 -51.932 44.352 1.00 20.21 163 LEU D C 1
ATOM 10008 O O . LEU D 2 163 ? -38.181 -52.951 44.973 1.00 18.89 163 LEU D O 1
ATOM 10013 N N . ASP D 2 164 ? -39.489 -51.123 44.697 1.00 19.21 164 ASP D N 1
ATOM 10014 C CA . ASP D 2 164 ? -40.343 -51.406 45.840 1.00 18.62 164 ASP D CA 1
ATOM 10015 C C . ASP D 2 164 ? -41.527 -52.256 45.379 1.00 18.99 164 ASP D C 1
ATOM 10016 O O . ASP D 2 164 ? -42.384 -51.779 44.629 1.00 18.43 164 ASP D O 1
ATOM 10021 N N . PRO D 2 165 ? -41.623 -53.542 45.801 1.00 17.44 165 PRO D N 1
ATOM 10022 C CA . PRO D 2 165 ? -42.684 -54.429 45.319 1.00 17.85 165 PRO D CA 1
ATOM 10023 C C . PRO D 2 165 ? -44.058 -54.201 45.950 1.00 17.60 165 PRO D C 1
ATOM 10024 O O . PRO D 2 165 ? -45.001 -54.926 45.631 1.00 18.23 165 PRO D O 1
ATOM 10028 N N . SER D 2 166 ? -44.163 -53.201 46.841 1.00 17.94 166 SER D N 1
ATOM 10029 C CA . SER D 2 166 ? -45.426 -52.927 47.516 1.00 18.18 166 SER D CA 1
ATOM 10030 C C . SER D 2 166 ? -46.265 -51.896 46.757 1.00 18.40 166 SER D C 1
ATOM 10031 O O . SER D 2 166 ? -47.412 -51.648 47.144 1.00 18.40 166 SER D O 1
ATOM 10034 N N . ILE D 2 167 ? -45.692 -51.284 45.708 1.00 16.70 167 ILE D N 1
ATOM 10035 C CA . ILE D 2 167 ? -46.333 -50.180 44.994 1.00 16.94 167 ILE D CA 1
ATOM 10036 C C . ILE D 2 167 ? -46.427 -50.514 43.498 1.00 16.73 167 ILE D C 1
ATOM 10037 O O . ILE D 2 167 ? -45.910 -51.542 43.061 1.00 16.43 167 ILE D O 1
ATOM 10042 N N . HIS D 2 168 ? -47.106 -49.662 42.710 1.00 16.36 168 HIS D N 1
ATOM 10043 C CA . HIS D 2 168 ? -47.029 -49.756 41.258 1.00 15.76 168 HIS D CA 1
ATOM 10044 C C . HIS D 2 168 ? -45.644 -49.300 40.804 1.00 15.61 168 HIS D C 1
ATOM 10045 O O . HIS D 2 168 ? -45.110 -48.329 41.345 1.00 16.41 168 HIS D O 1
ATOM 10052 N N . ASN D 2 169 ? -45.085 -49.956 39.770 1.00 16.20 169 ASN D N 1
ATOM 10053 C CA . ASN D 2 169 ? -43.831 -49.494 39.187 1.00 16.05 169 ASN D CA 1
ATOM 10054 C C . ASN D 2 169 ? -43.958 -49.377 37.672 1.00 16.27 169 ASN D C 1
ATOM 10055 O O . ASN D 2 169 ? -44.490 -50.277 37.027 1.00 17.95 169 ASN D O 1
ATOM 10060 N N . ILE D 2 170 ? -43.432 -48.272 37.130 1.00 15.59 170 ILE D N 1
ATOM 10061 C CA . ILE D 2 170 ? -43.345 -48.060 35.690 1.00 15.94 170 ILE D CA 1
ATOM 10062 C C . ILE D 2 170 ? -41.872 -47.859 35.353 1.00 16.48 170 ILE D C 1
ATOM 10063 O O . ILE D 2 170 ? -41.199 -47.066 36.005 1.00 16.54 170 ILE D O 1
ATOM 10068 N N . ILE D 2 171 ? -41.394 -48.558 34.315 1.00 16.69 171 ILE D N 1
ATOM 10069 C CA . ILE D 2 171 ? -39.995 -48.467 33.923 1.00 16.32 171 ILE D CA 1
ATOM 10070 C C . ILE D 2 171 ? -39.914 -48.073 32.448 1.00 16.59 171 ILE D C 1
ATOM 10071 O O . ILE D 2 171 ? -40.372 -48.827 31.587 1.00 16.29 171 ILE D O 1
ATOM 10076 N N . TRP D 2 172 ? -39.283 -46.915 32.192 1.00 17.87 172 TRP D N 1
ATOM 10077 C CA A TRP D 2 172 ? -39.055 -46.381 30.854 0.44 18.31 172 TRP D CA 1
ATOM 10078 C CA B TRP D 2 172 ? -39.066 -46.379 30.855 0.56 19.14 172 TRP D CA 1
ATOM 10079 C C . TRP D 2 172 ? -37.825 -47.021 30.222 1.00 19.19 172 TRP D C 1
ATOM 10080 O O . TRP D 2 172 ? -36.913 -47.448 30.928 1.00 19.36 172 TRP D O 1
ATOM 10101 N N . GLN D 2 173 ? -37.802 -47.028 28.874 1.00 19.63 173 GLN D N 1
ATOM 10102 C CA A GLN D 2 173 ? -36.634 -47.294 28.035 0.63 21.21 173 GLN D CA 1
ATOM 10103 C CA B GLN D 2 173 ? -36.607 -47.265 28.074 0.37 21.08 173 GLN D CA 1
ATOM 10104 C C . GLN D 2 173 ? -35.882 -48.536 28.518 1.00 20.73 173 GLN D C 1
ATOM 10105 O O . GLN D 2 173 ? -34.719 -48.477 28.916 1.00 22.19 173 GLN D O 1
ATOM 10116 N N . VAL D 2 174 ? -36.548 -49.690 28.426 1.00 20.33 174 VAL D N 1
ATOM 10117 C CA . VAL D 2 174 ? -35.987 -50.903 29.003 1.00 21.68 174 VAL D CA 1
ATOM 10118 C C . VAL D 2 174 ? -34.827 -51.454 28.169 1.00 23.47 174 VAL D C 1
ATOM 10119 O O . VAL D 2 174 ? -34.034 -52.239 28.687 1.00 22.79 174 VAL D O 1
ATOM 10123 N N . GLY D 2 175 ? -34.732 -51.043 26.897 1.00 25.39 175 GLY D N 1
ATOM 10124 C CA . GLY D 2 175 ? -33.927 -51.768 25.922 1.00 28.73 175 GLY D CA 1
ATOM 10125 C C . GLY D 2 175 ? -32.565 -51.146 25.593 1.00 31.70 175 GLY D C 1
ATOM 10126 O O . GLY D 2 175 ? -31.609 -51.878 25.343 1.00 35.03 175 GLY D O 1
ATOM 10127 N N . SER D 2 176 ? -32.467 -49.810 25.565 1.00 32.36 176 SER D N 1
ATOM 10128 C CA . SER D 2 176 ? -31.263 -49.162 25.059 1.00 33.77 176 SER D CA 1
ATOM 10129 C C . SER D 2 176 ? -30.432 -48.544 26.182 1.00 35.10 176 SER D C 1
ATOM 10130 O O . SER D 2 176 ? -30.956 -48.209 27.240 1.00 35.94 176 SER D O 1
ATOM 10133 N N . VAL D 2 177 ? -29.136 -48.365 25.904 1.00 35.51 177 VAL D N 1
ATOM 10134 C CA . VAL D 2 177 ? -28.185 -47.746 26.811 1.00 39.85 177 VAL D CA 1
ATOM 10135 C C . VAL D 2 177 ? -27.429 -46.656 26.046 1.00 44.42 177 VAL D C 1
ATOM 10136 O O . VAL D 2 177 ? -27.019 -46.856 24.903 1.00 46.31 177 VAL D O 1
ATOM 10140 N N . GLY D 2 178 ? -27.278 -45.484 26.673 1.00 47.24 178 GLY D N 1
ATOM 10141 C CA . GLY D 2 178 ? -26.516 -44.390 26.093 1.00 50.72 178 GLY D CA 1
ATOM 10142 C C . GLY D 2 178 ? -27.249 -43.696 24.945 1.00 51.91 178 GLY D C 1
ATOM 10143 O O . GLY D 2 178 ? -28.478 -43.637 24.926 1.00 50.49 178 GLY D O 1
ATOM 10144 N N . VAL D 2 179 ? -26.461 -43.217 23.974 1.00 52.49 179 VAL D N 1
ATOM 10145 C CA . VAL D 2 179 ? -26.878 -42.212 23.007 1.00 54.18 179 VAL D CA 1
ATOM 10146 C C . VAL D 2 179 ? -27.736 -42.819 21.894 1.00 51.65 179 VAL D C 1
ATOM 10147 O O . VAL D 2 179 ? -28.669 -42.171 21.425 1.00 48.36 179 VAL D O 1
ATOM 10151 N N . ASP D 2 180 ? -27.421 -44.046 21.456 1.00 52.85 180 ASP D N 1
ATOM 10152 C CA . ASP D 2 180 ? -28.200 -44.642 20.379 1.00 50.48 180 ASP D CA 1
ATOM 10153 C C . ASP D 2 180 ? -29.369 -45.427 20.966 1.00 48.61 180 ASP D C 1
ATOM 10154 O O . ASP D 2 180 ? -29.210 -46.556 21.434 1.00 45.69 180 ASP D O 1
ATOM 10159 N N . THR D 2 181 ? -30.547 -44.801 20.912 1.00 44.58 181 THR D N 1
ATOM 10160 C CA . THR D 2 181 ? -31.723 -45.278 21.616 1.00 44.36 181 THR D CA 1
ATOM 10161 C C . THR D 2 181 ? -32.460 -46.305 20.761 1.00 44.46 181 THR D C 1
ATOM 10162 O O . THR D 2 181 ? -3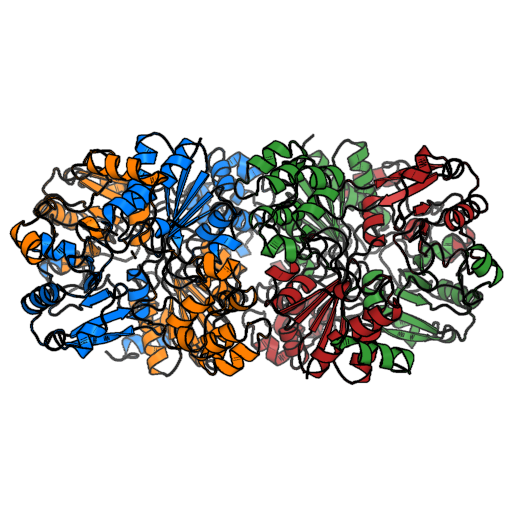3.448 -46.879 21.210 1.00 44.42 181 THR D O 1
ATOM 10166 N N . MET D 2 182 ? -31.974 -46.526 19.532 1.00 43.42 182 MET D N 1
ATOM 10167 C CA . MET D 2 182 ? -32.586 -47.498 18.639 1.00 42.84 182 MET D CA 1
ATOM 10168 C C . MET D 2 182 ? -31.801 -48.811 18.650 1.00 37.40 182 MET D C 1
ATOM 10169 O O . MET D 2 182 ? -32.189 -49.772 17.987 1.00 38.62 182 MET D O 1
ATOM 10174 N N . VAL D 2 183 ? -30.716 -48.854 19.434 1.00 31.91 183 VAL D N 1
ATOM 10175 C CA . VAL D 2 183 ? -29.888 -50.046 19.534 1.00 27.85 183 VAL D CA 1
ATOM 10176 C C . VAL D 2 183 ? -30.238 -50.779 20.831 1.00 26.32 183 VAL D C 1
ATOM 10177 O O . VAL D 2 183 ? -30.110 -50.215 21.918 1.00 24.87 183 VAL D O 1
ATOM 10181 N N . PHE D 2 184 ? -30.691 -52.032 20.698 1.00 23.96 184 PHE D N 1
ATOM 10182 C CA . PHE D 2 184 ? -31.058 -52.848 21.845 1.00 22.86 184 PHE D CA 1
ATOM 10183 C C . PHE D 2 184 ? -29.796 -53.389 22.509 1.00 22.16 184 PHE D C 1
ATOM 10184 O O . PHE D 2 184 ? -28.913 -53.917 21.838 1.00 22.05 184 PHE D O 1
ATOM 10192 N N . ASP D 2 185 ? -29.735 -53.267 23.839 1.00 20.91 185 ASP D N 1
ATOM 10193 C CA . ASP D 2 185 ? -28.558 -53.660 24.595 1.00 21.85 185 ASP D CA 1
ATOM 10194 C C . ASP D 2 185 ? -28.913 -54.855 25.477 1.00 21.45 185 ASP D C 1
ATOM 10195 O O . ASP D 2 185 ? -29.640 -54.705 26.457 1.00 20.78 185 ASP D O 1
ATOM 10200 N N . ASN D 2 186 ? -28.404 -56.040 25.111 1.00 20.77 186 ASN D N 1
ATOM 10201 C CA . ASN D 2 186 ? -28.685 -57.277 25.831 1.00 19.63 186 ASN D CA 1
ATOM 10202 C C . ASN D 2 186 ? -28.068 -57.255 27.231 1.00 19.92 186 ASN D C 1
ATOM 10203 O O . ASN D 2 186 ? -28.606 -57.863 28.158 1.00 20.35 186 ASN D O 1
ATOM 10208 N N . GLY D 2 187 ? -26.905 -56.612 27.374 1.00 19.98 187 GLY D N 1
ATOM 10209 C CA . GLY D 2 187 ? -26.237 -56.551 28.665 1.00 20.53 187 GLY D CA 1
ATOM 10210 C C . GLY D 2 187 ? -27.056 -55.772 29.694 1.00 21.12 187 GLY D C 1
ATOM 10211 O O . GLY D 2 187 ? -27.215 -56.206 30.840 1.00 21.43 187 GLY D O 1
ATOM 10212 N N . LYS D 2 188 A -27.577 -54.616 29.267 1.00 20.66 188 LYS D N 1
ATOM 10213 C CA . LYS D 2 188 A -28.417 -53.809 30.142 1.00 20.23 188 LYS D CA 1
ATOM 10214 C C . LYS D 2 188 A -29.673 -54.593 30.495 1.00 19.49 188 LYS D C 1
ATOM 10215 O O . LYS D 2 188 A -30.065 -54.632 31.659 1.00 20.47 188 LYS D O 1
ATOM 10221 N N . PHE D 2 189 ? -30.306 -55.185 29.474 1.00 19.41 189 PHE D N 1
ATOM 10222 C CA . PHE D 2 189 ? -31.551 -55.899 29.695 1.00 18.91 189 PHE D CA 1
ATOM 10223 C C . PHE D 2 189 ? -31.332 -57.037 30.684 1.00 18.50 189 PHE D C 1
ATOM 10224 O O . PHE D 2 189 ? -32.136 -57.217 31.592 1.00 17.81 189 PHE D O 1
ATOM 10232 N N . HIS D 2 190 ? -30.223 -57.775 30.526 1.00 16.86 190 HIS D N 1
ATOM 10233 C CA . HIS D 2 190 ? -29.895 -58.850 31.454 1.00 17.50 190 HIS D CA 1
ATOM 10234 C C . HIS D 2 190 ? -29.843 -58.328 32.892 1.00 17.16 190 HIS D C 1
ATOM 10235 O O . HIS D 2 190 ? -30.345 -58.978 33.810 1.00 17.45 190 HIS D O 1
ATOM 10242 N N . LEU D 2 191 ? -29.237 -57.149 33.081 1.00 17.23 191 LEU D N 1
ATOM 10243 C CA . LEU D 2 191 ? -29.106 -56.575 34.418 1.00 17.75 191 LEU D CA 1
ATOM 10244 C C . LEU D 2 191 ? -30.459 -56.102 34.956 1.00 17.86 191 LEU D C 1
ATOM 10245 O O . LEU D 2 191 ? -30.707 -56.175 36.161 1.00 17.58 191 LEU D O 1
ATOM 10250 N N . LEU D 2 192 ? -31.327 -55.604 34.069 1.00 17.83 192 LEU D N 1
ATOM 10251 C CA . LEU D 2 192 ? -32.666 -55.205 34.487 1.00 18.53 192 LEU D CA 1
ATOM 10252 C C . LEU D 2 192 ? -33.444 -56.425 34.980 1.00 17.91 192 LEU D C 1
ATOM 10253 O O . LEU D 2 192 ? -34.144 -56.343 35.989 1.00 17.42 192 LEU D O 1
ATOM 10258 N N . VAL D 2 193 ? -33.323 -57.556 34.268 1.00 16.95 193 VAL D N 1
ATOM 10259 C CA . VAL D 2 193 ? -34.052 -58.755 34.653 1.00 17.17 193 VAL D CA 1
ATOM 10260 C C . VAL D 2 193 ? -33.533 -59.256 36.006 1.00 17.92 193 VAL D C 1
ATOM 10261 O O . VAL D 2 193 ? -34.327 -59.702 36.832 1.00 18.83 193 VAL D O 1
ATOM 10265 N N . GLU D 2 194 ? -32.218 -59.132 36.239 1.00 17.66 194 GLU D N 1
ATOM 10266 C CA A GLU D 2 194 ? -31.634 -59.521 37.514 0.68 18.91 194 GLU D CA 1
ATOM 10267 C CA B GLU D 2 194 ? -31.600 -59.486 37.509 0.32 18.45 194 GLU D CA 1
ATOM 10268 C C . GLU D 2 194 ? -32.239 -58.679 38.639 1.00 18.24 194 GLU D C 1
ATOM 10269 O O . GLU D 2 194 ? -32.550 -59.212 39.703 1.00 17.82 194 GLU D O 1
ATOM 10280 N N . ARG D 2 195 ? -32.396 -57.370 38.401 1.00 17.57 195 ARG D N 1
ATOM 10281 C CA . ARG D 2 195 ? -33.005 -56.455 39.365 1.00 18.03 195 ARG D CA 1
ATOM 10282 C C . ARG D 2 195 ? -34.443 -56.877 39.685 1.00 17.91 195 ARG D C 1
ATOM 10283 O O . ARG D 2 195 ? -34.839 -56.927 40.860 1.00 16.84 195 ARG D O 1
ATOM 10291 N N . LEU D 2 196 ? -35.217 -57.189 38.635 1.00 16.72 196 LEU D N 1
ATOM 10292 C CA . LEU D 2 196 ? -36.599 -57.627 38.780 1.00 17.31 196 LEU D CA 1
ATOM 10293 C C . LEU D 2 196 ? -36.684 -58.909 39.609 1.00 18.25 196 LEU D C 1
ATOM 10294 O O . LEU D 2 196 ? -37.544 -59.012 40.482 1.00 17.73 196 LEU D O 1
ATOM 10299 N N . GLU D 2 197 ? -35.771 -59.867 39.364 1.00 17.52 197 GLU D N 1
ATOM 10300 C CA A GLU D 2 197 ? -35.781 -61.113 40.117 0.51 17.86 197 GLU D CA 1
ATOM 10301 C CA B GLU D 2 197 ? -35.746 -61.118 40.112 0.49 18.07 197 GLU D CA 1
ATOM 10302 C C . GLU D 2 197 ? -35.518 -60.836 41.596 1.00 17.70 197 GLU D C 1
ATOM 10303 O O . GLU D 2 197 ? -36.170 -61.427 42.459 1.00 18.42 197 GLU D O 1
ATOM 10314 N N . LYS D 2 198 ? -34.557 -59.952 41.886 1.00 16.97 198 LYS D N 1
ATOM 10315 C CA . LYS D 2 198 ? -34.193 -59.680 43.268 1.00 18.11 198 LYS D CA 1
ATOM 10316 C C . LYS D 2 198 ? -35.363 -59.061 44.029 1.00 19.18 198 LYS D C 1
ATOM 10317 O O . LYS D 2 198 ? -35.519 -59.284 45.232 1.00 18.69 198 LYS D O 1
ATOM 10323 N N . ASP D 2 199 ? -36.186 -58.283 43.316 1.00 17.93 199 ASP D N 1
ATOM 10324 C CA . ASP D 2 199 ? -37.196 -57.474 43.982 1.00 18.06 199 ASP D CA 1
ATOM 10325 C C . ASP D 2 199 ? -38.557 -58.169 43.989 1.00 17.45 199 ASP D C 1
ATOM 10326 O O . ASP D 2 199 ? -39.399 -57.832 44.831 1.00 18.69 199 ASP D O 1
ATOM 10331 N N . PHE D 2 200 ? -38.773 -59.129 43.072 1.00 16.64 200 PHE D N 1
ATOM 10332 C CA . PHE D 2 200 ? -40.097 -59.699 42.854 1.00 17.29 200 PHE D CA 1
ATOM 10333 C C . PHE D 2 200 ? -40.097 -61.227 42.785 1.00 17.38 200 PHE D C 1
ATOM 10334 O O . PHE D 2 200 ? -41.165 -61.833 42.781 1.00 18.58 200 PHE D O 1
ATOM 10342 N N . GLY D 2 201 ? -38.925 -61.861 42.680 1.00 18.31 201 GLY D N 1
ATOM 10343 C CA . GLY D 2 201 ? -38.896 -63.295 42.419 1.00 17.94 201 GLY D CA 1
ATOM 10344 C C . GLY D 2 201 ? -39.143 -63.622 40.944 1.00 18.85 201 GLY D C 1
ATOM 10345 O O . GLY D 2 201 ? -39.278 -62.718 40.120 1.00 19.44 201 GLY D O 1
ATOM 10346 N N . LEU D 2 202 ? -39.247 -64.920 40.619 1.00 18.23 202 LEU D N 1
ATOM 10347 C CA . LEU D 2 202 ? -39.277 -65.368 39.231 1.00 19.75 202 LEU D CA 1
ATOM 10348 C C . LEU D 2 202 ? -40.700 -65.523 38.681 1.00 19.54 202 LEU D C 1
ATOM 10349 O O . LEU D 2 202 ? -40.883 -65.539 37.463 1.00 19.94 202 LEU D O 1
ATOM 10354 N N . ASP D 2 203 ? -41.699 -65.681 39.560 1.00 19.05 203 ASP D N 1
ATOM 10355 C CA . ASP D 2 203 ? -43.049 -66.049 39.138 1.00 21.09 203 ASP D CA 1
ATOM 10356 C C . ASP D 2 203 ? -43.914 -64.820 38.850 1.00 21.62 203 ASP D C 1
ATOM 10357 O O . ASP D 2 203 ? -44.904 -64.918 38.117 1.00 21.60 203 ASP D O 1
ATOM 10362 N N . HIS D 2 204 ? -43.532 -63.673 39.422 1.00 20.55 204 HIS D N 1
ATOM 10363 C CA . HIS D 2 204 ? -44.304 -62.440 39.292 1.00 21.13 204 HIS D CA 1
ATOM 10364 C C . HIS D 2 204 ? -44.298 -61.990 37.832 1.00 20.68 204 HIS D C 1
ATOM 10365 O O . HIS D 2 204 ? -43.308 -62.184 37.126 1.00 19.93 204 HIS D O 1
ATOM 10372 N N . LYS D 2 205 ? -45.405 -61.377 37.388 1.00 21.37 205 LYS D N 1
ATOM 10373 C CA . LYS D 2 205 ? -45.550 -61.022 35.986 1.00 23.26 205 LYS D CA 1
ATOM 10374 C C . LYS D 2 205 ? -45.370 -59.517 35.808 1.00 22.84 205 LYS D C 1
ATOM 10375 O O . LYS D 2 205 ? -45.794 -58.740 36.657 1.00 24.87 205 LYS D O 1
ATOM 10381 N N . ILE D 2 206 ? -44.686 -59.135 34.723 1.00 20.83 206 ILE D N 1
ATOM 10382 C CA . ILE D 2 206 ? -44.629 -57.750 34.276 1.00 19.93 206 ILE D CA 1
ATOM 10383 C C . ILE D 2 206 ? -45.584 -57.619 33.093 1.00 18.53 206 ILE D C 1
ATOM 10384 O O . ILE D 2 206 ? -45.946 -58.620 32.476 1.00 17.63 206 ILE D O 1
ATOM 10389 N N . GLN D 2 207 ? -46.002 -56.383 32.799 1.00 16.84 207 GLN D N 1
ATOM 10390 C CA . GLN D 2 207 ? -46.804 -56.135 31.615 1.00 17.02 207 GLN D CA 1
ATOM 10391 C C . GLN D 2 207 ? -45.986 -55.263 30.663 1.00 16.83 207 GLN D C 1
ATOM 10392 O O . GLN D 2 207 ? -45.500 -54.195 31.042 1.00 17.29 207 GLN D O 1
ATOM 10398 N N . HIS D 2 208 ? -45.837 -55.744 29.426 1.00 16.56 208 HIS D N 1
ATOM 10399 C CA . HIS D 2 208 ? -45.117 -55.025 28.387 1.00 17.04 208 HIS D CA 1
ATOM 10400 C C . HIS D 2 208 ? -46.100 -54.107 27.669 1.00 16.46 208 HIS D C 1
ATOM 10401 O O . HIS D 2 208 ? -47.078 -54.584 27.103 1.00 16.48 208 HIS D O 1
ATOM 10408 N N . TYR D 2 209 ? -45.804 -52.802 27.663 1.00 16.63 209 TYR D N 1
ATOM 10409 C CA . TYR D 2 209 ? -46.766 -51.816 27.194 1.00 16.30 209 TYR D CA 1
ATOM 10410 C C . TYR D 2 209 ? -46.190 -51.013 26.029 1.00 16.29 209 TYR D C 1
ATOM 10411 O O . TYR D 2 209 ? -45.123 -50.409 26.141 1.00 16.79 209 TYR D O 1
ATOM 10420 N N . ILE D 2 210 ? -46.915 -51.020 24.905 1.00 17.09 210 ILE D N 1
ATOM 10421 C CA . ILE D 2 210 ? -46.684 -50.052 23.847 1.00 17.99 210 ILE D CA 1
ATOM 10422 C C . ILE D 2 210 ? -48.043 -49.476 23.462 1.00 18.00 210 ILE D C 1
ATOM 10423 O O . ILE D 2 210 ? -48.896 -50.193 22.940 1.00 17.79 210 ILE D O 1
ATOM 10428 N N . GLY D 2 211 ? -48.226 -48.176 23.727 1.00 17.27 211 GLY D N 1
ATOM 10429 C CA . GLY D 2 211 ? -49.463 -47.502 23.363 1.00 17.32 211 GLY D CA 1
ATOM 10430 C C . GLY D 2 211 ? -49.504 -47.213 21.863 1.00 17.74 211 GLY D C 1
ATOM 10431 O O . GLY D 2 211 ? -48.481 -46.905 21.260 1.00 17.52 211 GLY D O 1
ATOM 10432 N N . ALA D 2 212 ? -50.699 -47.318 21.276 1.00 18.32 212 ALA D N 1
ATOM 10433 C CA . ALA D 2 212 ? -50.876 -47.183 19.835 1.00 18.87 212 ALA D CA 1
ATOM 10434 C C . ALA D 2 212 ? -50.600 -45.750 19.378 1.00 20.34 212 ALA D C 1
ATOM 10435 O O . ALA D 2 212 ? -51.238 -44.807 19.841 1.00 19.98 212 ALA D O 1
ATOM 10437 N N . ILE D 2 213 ? -49.662 -45.581 18.437 1.00 20.75 213 ILE D N 1
ATOM 10438 C CA . ILE D 2 213 ? -49.446 -44.249 17.899 1.00 21.78 213 ILE D CA 1
ATOM 10439 C C . ILE D 2 213 ? -50.403 -44.012 16.725 1.00 23.90 213 ILE D C 1
ATOM 10440 O O . ILE D 2 213 ? -51.186 -43.063 16.747 1.00 24.97 213 ILE D O 1
ATOM 10445 N N . LEU D 2 214 ? -50.392 -44.911 15.737 1.00 22.77 214 LEU D N 1
ATOM 10446 C CA . LEU D 2 214 ? -51.262 -44.768 14.579 1.00 23.51 214 LEU D CA 1
ATOM 10447 C C . LEU D 2 214 ? -52.564 -45.532 14.805 1.00 24.82 214 LEU D C 1
ATOM 10448 O O . LEU D 2 214 ? -52.610 -46.463 15.605 1.00 24.31 214 LEU D O 1
ATOM 10453 N N . PRO D 2 215 ? -53.658 -45.182 14.084 1.00 26.63 215 PRO D N 1
ATOM 10454 C CA . PRO D 2 215 ? -54.874 -46.004 14.062 1.00 26.36 215 PRO D CA 1
ATOM 10455 C C . PRO D 2 215 ? -54.648 -47.478 13.719 1.00 26.62 215 PRO D C 1
ATOM 10456 O O . PRO D 2 215 ? -55.404 -48.339 14.160 1.00 26.47 215 PRO D O 1
ATOM 10460 N N . GLN D 2 216 ? -53.602 -47.758 12.932 1.00 26.80 216 GLN D N 1
ATOM 10461 C CA . GLN D 2 216 ? -53.291 -49.111 12.486 1.00 28.44 216 GLN D CA 1
ATOM 10462 C C . GLN D 2 216 ? -52.584 -49.890 13.595 1.00 29.68 216 GLN D C 1
ATOM 10463 O O . GLN D 2 216 ? -52.482 -51.114 13.523 1.00 31.34 216 GLN D O 1
ATOM 10469 N N . SER D 2 217 ? -52.077 -49.178 14.608 1.00 28.89 217 SER D N 1
ATOM 10470 C CA . SER D 2 217 ? -51.392 -49.828 15.714 1.00 28.90 217 SER D CA 1
ATOM 10471 C C . SER D 2 217 ? -52.410 -50.525 16.618 1.00 27.63 217 SER D C 1
ATOM 10472 O O . SER D 2 217 ? -53.509 -50.027 16.860 1.00 27.64 217 SER D O 1
ATOM 10475 N N . VAL D 2 218 ? -52.012 -51.694 17.118 1.00 26.42 218 VAL D N 1
ATOM 10476 C CA . VAL D 2 218 ? -52.752 -52.388 18.152 1.00 25.71 218 VAL D CA 1
ATOM 10477 C C . VAL D 2 218 ? -51.983 -52.170 19.455 1.00 23.67 218 VAL D C 1
ATOM 10478 O O . VAL D 2 218 ? -50.756 -52.250 19.463 1.00 24.66 218 VAL D O 1
ATOM 10482 N N . THR D 2 219 ? -52.704 -51.905 20.549 1.00 20.92 219 THR D N 1
ATOM 10483 C CA . THR D 2 219 ? -52.068 -51.731 21.848 1.00 20.64 219 THR D CA 1
ATOM 10484 C C . THR D 2 219 ? -51.339 -53.023 22.212 1.00 19.86 219 THR D C 1
ATOM 10485 O O . THR D 2 219 ? -51.897 -54.106 22.082 1.00 19.12 219 THR D O 1
ATOM 10489 N N . VAL D 2 220 ? -50.092 -52.900 22.669 1.00 19.09 220 VAL D N 1
ATOM 10490 C CA . VAL D 2 220 ? -49.378 -54.054 23.192 1.00 18.72 220 VAL D CA 1
ATOM 10491 C C . VAL D 2 220 ? -49.511 -54.019 24.712 1.00 18.59 220 VAL D C 1
ATOM 10492 O O . VAL D 2 220 ? -49.225 -52.991 25.324 1.00 18.73 220 VAL D O 1
ATOM 10496 N N . LYS D 2 221 ? -49.975 -55.127 25.306 1.00 17.75 221 LYS D N 1
ATOM 10497 C CA . LYS D 2 221 ? -50.132 -55.196 26.756 1.00 19.73 221 LYS D CA 1
ATOM 10498 C C . LYS D 2 221 ? -49.964 -56.633 27.244 1.00 19.63 221 LYS D C 1
ATOM 10499 O O . LYS D 2 221 ? -50.683 -57.080 28.140 1.00 17.98 221 LYS D O 1
ATOM 10505 N N . ASP D 2 222 ? -48.962 -57.328 26.694 1.00 19.29 222 ASP D N 1
ATOM 10506 C CA . ASP D 2 222 ? -48.748 -58.731 27.020 1.00 20.34 222 ASP D CA 1
ATOM 10507 C C . ASP D 2 222 ? -48.106 -58.860 28.400 1.00 20.29 222 ASP D C 1
ATOM 10508 O O . ASP D 2 222 ? -47.318 -58.009 28.805 1.00 20.21 222 ASP D O 1
ATOM 10513 N N . THR D 2 223 ? -48.416 -59.961 29.095 1.00 19.46 223 THR D N 1
ATOM 10514 C CA . THR D 2 223 ? -47.842 -60.204 30.409 1.00 19.90 223 THR D CA 1
ATOM 10515 C C . THR D 2 223 ? -46.837 -61.354 30.326 1.00 20.01 223 THR D C 1
ATOM 10516 O O . THR D 2 223 ? -47.051 -62.315 29.584 1.00 19.99 223 THR D O 1
ATOM 10520 N N . PHE D 2 224 ? -45.757 -61.244 31.104 1.00 18.98 224 PHE D N 1
ATOM 10521 C CA . PHE D 2 224 ? -44.697 -62.243 31.108 1.00 19.38 224 PHE D CA 1
ATOM 10522 C C . PHE D 2 224 ? -44.194 -62.457 32.532 1.00 19.45 224 PHE D C 1
ATOM 10523 O O . PHE D 2 224 ? -43.979 -61.498 33.265 1.00 20.09 224 PHE D O 1
ATOM 10531 N N . ALA D 2 225 ? -43.982 -63.726 32.906 1.00 18.92 225 ALA D N 1
ATOM 10532 C CA . ALA D 2 225 ? -43.289 -64.027 34.147 1.00 19.26 225 ALA D CA 1
ATOM 10533 C C . ALA D 2 225 ? -41.842 -63.551 34.033 1.00 19.36 225 ALA D C 1
ATOM 10534 O O . ALA D 2 225 ? -41.235 -63.628 32.964 1.00 18.79 225 ALA D O 1
ATOM 10536 N N . ILE D 2 226 ? -41.2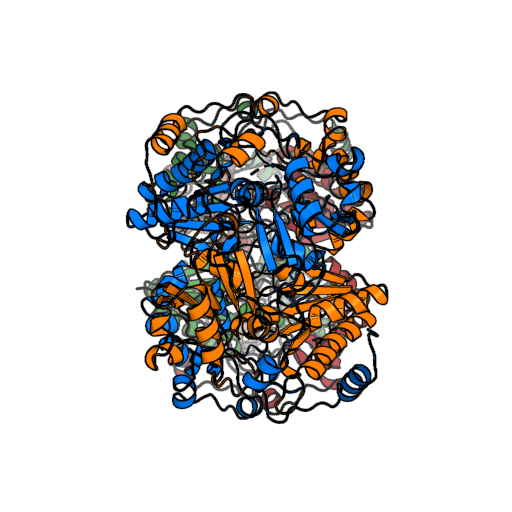94 -63.057 35.151 1.00 18.05 226 ILE D N 1
ATOM 10537 C CA . ILE D 2 226 ? -39.922 -62.576 35.178 1.00 19.15 226 ILE D CA 1
ATOM 10538 C C . ILE D 2 226 ? -38.969 -63.688 34.727 1.00 20.04 226 ILE D C 1
ATOM 10539 O O . ILE D 2 226 ? -37.980 -63.417 34.044 1.00 19.25 226 ILE D O 1
ATOM 10544 N N . ARG D 2 227 ? -39.295 -64.939 35.079 1.00 21.13 227 ARG D N 1
ATOM 10545 C CA . ARG D 2 227 ? -38.446 -66.065 34.712 1.00 23.36 227 ARG D CA 1
ATOM 10546 C C . ARG D 2 227 ? -38.305 -66.208 33.194 1.00 23.95 227 ARG D C 1
ATOM 10547 O O . ARG D 2 227 ? -37.350 -66.827 32.734 1.00 24.29 227 ARG D O 1
ATOM 10555 N N . ASP D 2 228 ? -39.217 -65.612 32.417 1.00 22.60 228 ASP D N 1
ATOM 10556 C CA . ASP D 2 228 ? -39.228 -65.843 30.976 1.00 23.50 228 ASP D CA 1
ATOM 10557 C C . ASP D 2 228 ? -38.589 -64.709 30.174 1.00 20.93 228 ASP D C 1
ATOM 10558 O O . ASP D 2 228 ? -38.502 -64.817 28.949 1.00 20.97 228 ASP D O 1
ATOM 10563 N N . LEU D 2 229 ? -38.154 -63.624 30.834 1.00 19.47 229 LEU D N 1
ATOM 10564 C CA . LEU D 2 229 ? -37.865 -62.382 30.122 1.00 18.61 229 LEU D CA 1
ATOM 10565 C C . LEU D 2 229 ? -36.645 -62.489 29.200 1.00 18.80 229 LEU D C 1
ATOM 10566 O O . LEU D 2 229 ? -36.540 -61.722 28.240 1.00 18.54 229 LEU D O 1
ATOM 10571 N N . ARG D 2 230 ? -35.733 -63.434 29.475 1.00 18.89 230 ARG D N 1
ATOM 10572 C CA . ARG D 2 230 ? -34.546 -63.586 28.637 1.00 20.73 230 ARG D CA 1
ATOM 10573 C C . ARG D 2 230 ? -34.772 -64.599 27.512 1.00 21.77 230 ARG D C 1
ATOM 10574 O O . ARG D 2 230 ? -33.932 -64.731 26.617 1.00 22.02 230 ARG D O 1
ATOM 10582 N N . LYS D 2 231 ? -35.893 -65.324 27.556 1.00 22.46 231 LYS D N 1
ATOM 10583 C CA . LYS D 2 231 ? -36.150 -66.375 26.579 1.00 24.93 231 LYS D CA 1
ATOM 10584 C C . LYS D 2 231 ? -36.405 -65.773 25.198 1.00 25.24 231 LYS D C 1
ATOM 10585 O O . LYS D 2 231 ? -37.082 -64.760 25.067 1.00 24.64 231 LYS D O 1
ATOM 10591 N N . GLU D 2 232 ? -35.873 -66.436 24.164 1.00 25.36 232 GLU D N 1
ATOM 10592 C CA . GLU D 2 232 ? -35.904 -65.940 22.796 1.00 27.50 232 GLU D CA 1
ATOM 10593 C C . GLU D 2 232 ? -37.296 -65.445 22.389 1.00 25.13 232 GLU D C 1
ATOM 10594 O O . GLU D 2 232 ? -37.425 -64.359 21.830 1.00 23.43 232 GLU D O 1
ATOM 10600 N N . GLU D 2 233 ? -38.329 -66.262 22.628 1.00 25.85 233 GLU D N 1
ATOM 10601 C CA . GLU D 2 233 ? -39.659 -65.980 22.098 1.00 27.54 233 GLU D CA 1
ATOM 10602 C C . GLU D 2 233 ? -40.290 -64.782 22.809 1.00 27.97 233 GLU D C 1
ATOM 10603 O O . GLU D 2 233 ? -41.253 -64.199 22.306 1.00 27.36 233 GLU D O 1
ATOM 10609 N N . VAL D 2 234 ? -39.725 -64.411 23.966 1.00 25.72 234 VAL D N 1
ATOM 10610 C CA . VAL D 2 234 ? -40.208 -63.273 24.735 1.00 24.16 234 VAL D CA 1
ATOM 10611 C C . VAL D 2 234 ? -39.352 -62.048 24.419 1.00 22.84 234 VAL D C 1
ATOM 10612 O O . VAL D 2 234 ? -39.851 -61.005 24.001 1.00 23.01 234 VAL D O 1
ATOM 10616 N N . LEU D 2 235 ? -38.038 -62.198 24.606 1.00 23.57 235 LEU D N 1
ATOM 10617 C CA . LEU D 2 235 ? -37.056 -61.143 24.400 1.00 23.20 235 LEU D CA 1
ATOM 10618 C C . LEU D 2 235 ? -37.194 -60.498 23.018 1.00 24.84 235 LEU D C 1
ATOM 10619 O O . LEU D 2 235 ? -37.023 -59.283 22.867 1.00 24.12 235 LEU D O 1
ATOM 10624 N N . LYS D 2 236 ? -37.528 -61.307 22.003 1.00 25.43 236 LYS D N 1
ATOM 10625 C CA . LYS D 2 236 ? -37.624 -60.798 20.643 1.00 27.40 236 LYS D CA 1
ATOM 10626 C C . LYS D 2 236 ? -38.771 -59.794 20.520 1.00 26.91 236 LYS D C 1
ATOM 10627 O O . LYS D 2 236 ? -38.824 -59.053 19.547 1.00 26.33 236 LYS D O 1
ATOM 10633 N N . GLN D 2 237 ? -39.680 -59.767 21.506 1.00 26.22 237 GLN D N 1
ATOM 10634 C CA . GLN D 2 237 ? -40.839 -58.886 21.435 1.00 26.05 237 GLN D CA 1
ATOM 10635 C C . GLN D 2 237 ? -40.493 -57.473 21.915 1.00 26.51 237 GLN D C 1
ATOM 10636 O O . GLN D 2 237 ? -41.199 -56.524 21.584 1.00 29.18 237 GLN D O 1
ATOM 10642 N N . PHE D 2 238 ? -39.415 -57.321 22.699 1.00 25.76 238 PHE D N 1
ATOM 10643 C CA . PHE D 2 238 ? -39.120 -56.034 23.319 1.00 25.78 238 PHE D CA 1
ATOM 10644 C C . PHE D 2 238 ? -38.419 -55.102 22.338 1.00 27.26 238 PHE D C 1
ATOM 10645 O O . PHE D 2 238 ? -37.639 -55.559 21.505 1.00 28.57 238 PHE D O 1
ATOM 10653 N N A THR D 2 239 ? -38.678 -53.801 22.481 0.63 25.32 239 THR D N 1
ATOM 10654 N N B THR D 2 239 ? -38.762 -53.802 22.433 0.37 28.62 239 THR D N 1
ATOM 10655 C CA A THR D 2 239 ? -38.014 -52.782 21.689 0.63 25.25 239 THR D CA 1
ATOM 10656 C CA B THR D 2 239 ? -38.361 -52.752 21.504 0.37 30.50 239 THR D CA 1
ATOM 10657 C C A THR D 2 239 ? -37.139 -51.952 22.621 0.63 23.46 239 THR D C 1
ATOM 10658 C C B THR D 2 239 ? -38.100 -51.446 22.256 0.37 32.08 239 THR D C 1
ATOM 10659 O O A THR D 2 239 ? -37.209 -52.103 23.841 0.63 21.97 239 THR D O 1
ATOM 10660 O O B THR D 2 239 ? -37.633 -51.465 23.394 0.37 32.77 239 THR D O 1
ATOM 10667 N N A THR D 2 240 ? -36.321 -51.070 22.037 0.63 21.93 240 THR D N 1
ATOM 10668 N N B THR D 2 240 ? -38.440 -50.314 21.615 0.37 32.55 240 THR D N 1
ATOM 10669 C CA A THR D 2 240 ? -35.476 -50.198 22.836 0.63 21.74 240 THR D CA 1
ATOM 10670 C CA B THR D 2 240 ? -37.991 -48.995 22.044 0.37 32.32 240 THR D CA 1
ATOM 10671 C C A THR D 2 240 ? -36.336 -49.278 23.699 0.63 21.18 240 THR D C 1
ATOM 10672 C C B THR D 2 240 ? -39.146 -48.153 22.585 0.37 31.47 240 THR D C 1
ATOM 10673 O O A THR D 2 240 ? -35.927 -48.914 24.802 0.63 20.31 240 THR D O 1
ATOM 10674 O O B THR D 2 240 ? -38.952 -47.353 23.498 0.37 33.54 240 THR D O 1
ATOM 10681 N N A THR D 2 241 ? -37.521 -48.920 23.176 0.63 21.00 241 THR D N 1
ATOM 10682 N N B THR D 2 241 ? -40.336 -48.303 21.996 0.37 29.14 241 THR D N 1
ATOM 10683 C CA A THR D 2 241 ? -38.417 -47.961 23.808 0.63 21.16 241 THR D CA 1
ATOM 10684 C CA B THR D 2 241 ? -41.525 -47.668 22.540 0.37 26.59 241 THR D CA 1
ATOM 10685 C C A THR D 2 241 ? -39.600 -48.668 24.474 0.63 20.67 241 THR D C 1
ATOM 10686 C C B THR D 2 241 ? -41.996 -48.482 23.743 0.37 24.48 241 THR D C 1
ATOM 10687 O O A THR D 2 241 ? -40.627 -48.037 24.732 0.63 20.62 241 THR D O 1
ATOM 10688 O O B THR D 2 241 ? -43.101 -48.297 24.250 0.37 21.16 241 THR D O 1
ATOM 10695 N N A SER D 2 242 ? -39.455 -49.975 24.738 0.63 19.00 242 SER D N 1
ATOM 10696 N N B SER D 2 242 ? -41.140 -49.407 24.179 0.37 22.31 242 SER D N 1
ATOM 10697 C CA A SER D 2 242 ? -40.457 -50.742 25.462 0.63 18.58 242 SER D CA 1
ATOM 10698 C CA B SER D 2 242 ? -41.514 -50.327 25.238 0.37 21.26 242 SER D CA 1
ATOM 10699 C C A SER D 2 242 ? -40.598 -50.201 26.882 0.63 18.20 242 SER D C 1
ATOM 10700 C C B SER D 2 242 ? -41.396 -49.654 26.602 0.37 20.61 242 SER D C 1
ATOM 10701 O O A SER D 2 242 ? -39.608 -49.799 27.489 0.63 17.56 242 SER D O 1
ATOM 10702 O O B SER D 2 242 ? -40.452 -48.906 26.857 0.37 20.83 242 SER D O 1
ATOM 10707 N N A THR D 2 243 ? -41.842 -50.178 27.379 0.63 17.70 243 THR D N 1
ATOM 10708 N N B THR D 2 243 ? -42.386 -49.929 27.458 0.37 19.47 243 THR D N 1
ATOM 10709 C CA A THR D 2 243 ? -42.157 -49.758 28.738 0.63 17.98 243 THR D CA 1
ATOM 10710 C CA B THR D 2 243 ? -42.366 -49.568 28.867 0.37 18.58 243 THR D CA 1
ATOM 10711 C C A THR D 2 243 ? -42.673 -50.971 29.504 0.63 17.36 243 THR D C 1
ATOM 10712 C C B THR D 2 243 ? -42.930 -50.742 29.659 0.37 18.07 243 THR D C 1
ATOM 10713 O O A THR D 2 243 ? -43.416 -51.772 28.951 0.63 17.41 243 THR D O 1
ATOM 10714 O O B THR D 2 243 ? -43.938 -51.322 29.263 0.37 17.95 243 THR D O 1
ATOM 10721 N N . PHE D 2 244 ? -42.276 -51.090 30.773 1.00 17.48 244 PHE D N 1
ATOM 10722 C CA . PHE D 2 244 ? -42.809 -52.133 31.632 1.00 17.11 244 PHE D CA 1
ATOM 10723 C C . PHE D 2 244 ? -43.666 -51.514 32.727 1.00 16.73 244 PHE D C 1
ATOM 10724 O O . PHE D 2 244 ? -43.265 -50.530 33.352 1.00 16.17 244 PHE D O 1
ATOM 10732 N N . TYR D 2 245 ? -44.824 -52.147 32.953 1.00 15.69 245 TYR D N 1
ATOM 10733 C CA . TYR D 2 245 ? -45.570 -51.980 34.185 1.00 15.91 245 TYR D CA 1
ATOM 10734 C C . TYR D 2 245 ? -45.318 -53.202 35.062 1.00 16.31 245 TYR D C 1
ATOM 10735 O O . TYR D 2 245 ? -45.525 -54.332 34.626 1.00 16.87 245 TYR D O 1
ATOM 10744 N N . VAL D 2 246 ? -44.871 -52.958 36.296 1.00 15.99 246 VAL D N 1
ATOM 10745 C CA . VAL D 2 246 ? -44.743 -54.024 37.276 1.00 16.86 246 VAL D CA 1
ATOM 10746 C C . VAL D 2 246 ? -45.788 -53.803 38.362 1.00 16.76 246 VAL D C 1
ATOM 10747 O O . VAL D 2 246 ? -45.672 -52.879 39.166 1.00 17.23 246 VAL D O 1
ATOM 10751 N N . PRO D 2 247 ? -46.863 -54.620 38.385 1.00 17.31 247 PRO D N 1
ATOM 10752 C CA . PRO D 2 247 ? -47.907 -54.476 39.394 1.00 17.76 247 PRO D CA 1
ATOM 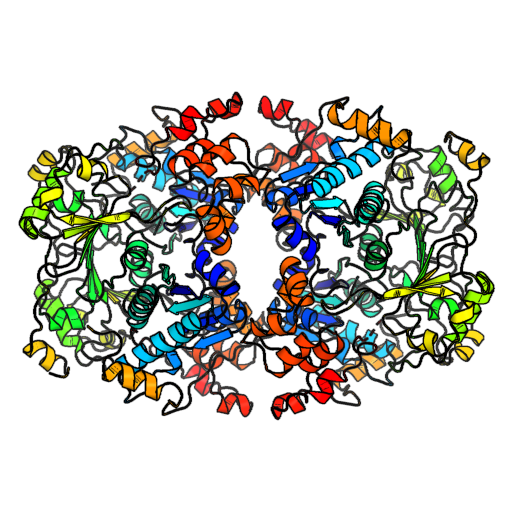10753 C C . PRO D 2 247 ? -47.379 -54.794 40.789 1.00 17.81 247 PRO D C 1
ATOM 10754 O O . PRO D 2 247 ? -46.401 -55.531 40.949 1.00 17.53 247 PRO D O 1
ATOM 10758 N N . PRO D 2 248 ? -47.998 -54.217 41.839 1.00 17.92 248 PRO D N 1
ATOM 10759 C CA . PRO D 2 248 ? -47.610 -54.532 43.214 1.00 18.19 248 PRO D CA 1
ATOM 10760 C C . PRO D 2 248 ? -47.666 -56.040 43.447 1.00 18.43 248 PRO D C 1
ATOM 10761 O O . PRO D 2 248 ? -48.587 -56.725 42.989 1.00 20.28 248 PRO D O 1
ATOM 10765 N N . ARG D 2 249 ? -46.663 -56.546 44.169 1.00 18.95 249 ARG D N 1
ATOM 10766 C CA . ARG D 2 249 ? -46.615 -57.956 44.531 1.00 18.97 249 ARG D CA 1
ATOM 10767 C C . ARG D 2 249 ? -46.935 -58.119 46.015 1.00 18.98 249 ARG D C 1
ATOM 10768 O O . ARG D 2 249 ? -47.636 -59.059 46.396 1.00 20.32 249 ARG D O 1
ATOM 10776 N N . THR D 2 250 ? -46.390 -57.222 46.843 1.00 19.65 250 THR D N 1
ATOM 10777 C CA . THR D 2 250 ? -46.501 -57.377 48.289 1.00 21.20 250 THR D CA 1
ATOM 10778 C C . THR D 2 250 ? -46.985 -56.072 48.917 1.00 20.76 250 THR D C 1
ATOM 10779 O O . THR D 2 250 ? -46.254 -55.448 49.684 1.00 22.41 250 THR D O 1
ATOM 10783 N N . PRO D 2 251 ? -48.230 -55.622 48.631 1.00 21.37 251 PRO D N 1
ATOM 10784 C CA . PRO D 2 251 ? -48.738 -54.385 49.225 1.00 22.14 251 PRO D CA 1
ATOM 10785 C C . PRO D 2 251 ? -48.754 -54.478 50.749 1.00 22.40 251 PRO D C 1
ATOM 10786 O O . PRO D 2 251 ? -48.977 -55.556 51.313 1.00 22.75 251 PRO D O 1
ATOM 10790 N N . ALA D 2 252 ? -48.496 -53.337 51.394 1.00 21.81 252 ALA D N 1
ATOM 10791 C CA . ALA D 2 252 ? -48.489 -53.247 52.846 1.00 23.30 252 ALA D CA 1
ATOM 10792 C C . ALA D 2 252 ? -49.914 -53.364 53.388 1.00 24.16 252 ALA D C 1
ATOM 10793 O O . ALA D 2 252 ? -50.861 -52.866 52.775 1.00 23.05 252 ALA D O 1
ATOM 10795 N N . PRO D 2 253 ? -50.124 -54.052 54.536 1.00 25.57 253 PRO D N 1
ATOM 10796 C CA . PRO D 2 253 ? -51.443 -54.102 55.163 1.00 24.84 253 PRO D CA 1
ATOM 10797 C C . PRO D 2 253 ? -51.812 -52.731 55.730 1.00 24.13 253 PRO D C 1
ATOM 10798 O O . PRO D 2 253 ? -50.943 -51.914 56.029 1.00 24.83 253 PRO D O 1
ATOM 10802 N N . ILE D 2 254 ? -53.121 -52.489 55.828 1.00 26.13 254 ILE D N 1
ATOM 10803 C CA . ILE D 2 254 ? -53.650 -51.307 56.492 1.00 26.64 254 ILE D CA 1
ATOM 10804 C C . ILE D 2 254 ? -53.337 -51.425 57.981 1.00 26.85 254 ILE D C 1
ATOM 10805 O O . ILE D 2 254 ? -53.647 -52.448 58.587 1.00 27.36 254 ILE D O 1
ATOM 10810 N N . ASP D 2 255 ? -52.706 -50.388 58.547 1.00 26.97 255 ASP D N 1
ATOM 10811 C CA . ASP D 2 255 ? -52.340 -50.353 59.956 1.00 28.51 255 ASP D CA 1
ATOM 10812 C C . ASP D 2 255 ? -53.526 -49.842 60.782 1.00 29.74 255 ASP D C 1
ATOM 10813 O O . ASP D 2 255 ? -53.887 -48.672 60.672 1.00 27.77 255 ASP D O 1
ATOM 10818 N N . PRO D 2 256 ? -54.145 -50.674 61.658 1.00 31.14 256 PRO D N 1
ATOM 10819 C CA . PRO D 2 256 ? -55.307 -50.245 62.443 1.00 31.05 256 PRO D CA 1
ATOM 10820 C C . PRO D 2 256 ? -55.042 -49.026 63.327 1.00 29.95 256 PRO D C 1
ATOM 10821 O O . PRO D 2 256 ? -55.953 -48.235 63.567 1.00 30.38 256 PRO D O 1
ATOM 10825 N N . LYS D 2 257 ? -53.792 -48.868 63.787 1.00 29.48 257 LYS D N 1
ATOM 10826 C CA . LYS D 2 257 ? -53.411 -47.759 64.652 1.00 30.51 257 LYS D CA 1
ATOM 10827 C C . LYS D 2 257 ? -53.416 -46.444 63.870 1.00 29.60 257 LYS D C 1
ATOM 10828 O O . LYS D 2 257 ? -53.795 -45.402 64.407 1.00 26.50 257 LYS D O 1
ATOM 10834 N N . ALA D 2 258 ? -52.956 -46.500 62.611 1.00 26.82 258 ALA D N 1
ATOM 10835 C CA . ALA D 2 258 ? -52.928 -45.339 61.735 1.00 25.99 258 ALA D CA 1
ATOM 10836 C C . ALA D 2 258 ? -54.354 -44.932 61.371 1.00 24.68 258 ALA D C 1
ATOM 10837 O O . ALA D 2 258 ? -54.667 -43.743 61.369 1.00 26.45 258 ALA D O 1
ATOM 10839 N N . VAL D 2 259 ? -55.205 -45.925 61.082 1.00 23.57 259 VAL D N 1
ATOM 10840 C CA . VAL D 2 259 ? -56.611 -45.684 60.781 1.00 24.77 259 VAL D CA 1
ATOM 10841 C C . VAL D 2 259 ? -57.268 -44.948 61.952 1.00 26.20 259 VAL D C 1
ATOM 10842 O O . VAL D 2 259 ? -57.962 -43.957 61.746 1.00 23.50 259 VAL D O 1
ATOM 10846 N N . GLN D 2 260 ? -57.034 -45.438 63.177 1.00 26.04 260 GLN D N 1
ATOM 10847 C CA . GLN D 2 260 ? -57.610 -44.822 64.365 1.00 27.96 260 GLN D CA 1
ATOM 10848 C C . GLN D 2 260 ? -57.123 -43.379 64.508 1.00 27.05 260 GLN D C 1
ATOM 10849 O O . GLN D 2 260 ? -57.917 -42.481 64.784 1.00 26.97 260 GLN D O 1
ATOM 10855 N N . ALA D 2 261 ? -55.812 -43.165 64.342 1.00 25.43 261 ALA D N 1
ATOM 10856 C CA . ALA D 2 261 ? -55.208 -41.853 64.509 1.00 24.38 261 ALA D CA 1
ATOM 10857 C C . ALA D 2 261 ? -55.748 -40.858 63.481 1.00 25.13 261 ALA D C 1
ATOM 10858 O O . ALA D 2 261 ? -55.803 -39.659 63.755 1.00 23.61 261 ALA D O 1
ATOM 10860 N N . LEU D 2 262 ? -56.131 -41.359 62.297 1.00 24.00 262 LEU D N 1
ATOM 10861 C CA . LEU D 2 262 ? -56.593 -40.505 61.211 1.00 24.11 262 LEU D CA 1
ATOM 10862 C C . LEU D 2 262 ? -58.069 -40.148 61.377 1.00 25.57 262 LEU D C 1
ATOM 10863 O O . LEU D 2 262 ? -58.593 -39.344 60.603 1.00 26.35 262 LEU D O 1
ATOM 10868 N N . GLY D 2 263 ? -58.736 -40.761 62.367 1.00 25.34 263 GLY D N 1
ATOM 10869 C CA . GLY D 2 263 ? -60.157 -40.539 62.598 1.00 26.24 263 GLY D CA 1
ATOM 10870 C C . GLY D 2 263 ? -61.049 -41.339 61.649 1.00 27.41 263 GLY D C 1
ATOM 10871 O O . GLY D 2 263 ? -62.241 -41.053 61.514 1.00 25.83 263 GLY D O 1
ATOM 10872 N N . LEU D 2 264 ? -60.468 -42.347 60.987 1.00 24.45 264 LEU D N 1
ATOM 10873 C CA . LEU D 2 264 ? -61.240 -43.172 60.071 1.00 24.54 264 LEU D CA 1
ATOM 10874 C C . LEU D 2 264 ? -61.929 -44.291 60.845 1.00 25.06 264 LEU D C 1
ATOM 10875 O O . LEU D 2 264 ? -61.456 -44.678 61.913 1.00 25.21 264 LEU D O 1
ATOM 10880 N N . PRO D 2 265 ? -63.051 -44.850 60.330 1.00 26.19 265 PRO D N 1
ATOM 10881 C CA . PRO D 2 265 ? -63.733 -45.960 60.991 1.00 28.28 265 PRO D CA 1
ATOM 10882 C C . PRO D 2 265 ? -62.905 -47.241 60.958 1.00 29.74 265 PRO D C 1
ATOM 10883 O O . PRO D 2 265 ? -62.128 -47.461 60.028 1.00 26.86 265 PRO D O 1
ATOM 10887 N N . ALA D 2 266 ? -63.098 -48.074 61.990 1.00 29.90 266 ALA D N 1
ATOM 10888 C CA . ALA D 2 266 ? -62.360 -49.316 62.162 1.00 31.04 266 ALA D CA 1
ATOM 10889 C C . ALA D 2 266 ? -62.671 -50.304 61.037 1.00 31.97 266 ALA D C 1
ATOM 10890 O O . ALA D 2 266 ? -61.979 -51.308 60.886 1.00 32.92 266 ALA D O 1
ATOM 10892 N N . THR D 2 267 ? -63.687 -49.994 60.226 1.00 32.89 267 THR D N 1
ATOM 10893 C CA . THR D 2 267 ? -64.080 -50.828 59.099 1.00 32.45 267 THR D CA 1
ATOM 10894 C C . THR D 2 267 ? -63.124 -50.642 57.918 1.00 32.31 267 THR D C 1
ATOM 10895 O O . THR D 2 267 ? -63.196 -51.390 56.947 1.00 33.03 267 THR D O 1
ATOM 10899 N N . VAL D 2 268 ? -62.253 -49.628 57.981 1.00 32.04 268 VAL D N 1
ATOM 10900 C CA . VAL D 2 268 ? -61.250 -49.435 56.942 1.00 30.94 268 VAL D CA 1
ATOM 10901 C C . VAL D 2 268 ? -60.139 -50.465 57.155 1.00 30.79 268 VAL D C 1
ATOM 10902 O O . VAL D 2 268 ? -59.301 -50.292 58.035 1.00 29.69 268 VAL D O 1
ATOM 10906 N N . THR D 2 269 ? -60.148 -51.527 56.335 1.00 32.83 269 THR D N 1
ATOM 10907 C CA . THR D 2 269 ? -59.224 -52.645 56.487 1.00 34.04 269 THR D CA 1
ATOM 10908 C C . THR D 2 269 ? -58.578 -53.005 55.148 1.00 34.61 269 THR D C 1
ATOM 10909 O O . THR D 2 269 ? -57.735 -53.900 55.089 1.00 33.69 269 THR D O 1
ATOM 10913 N N . LYS D 2 270 ? -58.985 -52.307 54.082 1.00 36.68 270 LYS D N 1
ATOM 10914 C CA . LYS D 2 270 ? -58.416 -52.492 52.755 1.00 37.54 270 LYS D CA 1
ATOM 10915 C C . LYS D 2 270 ? -58.102 -51.127 52.153 1.00 37.34 270 LYS D C 1
ATOM 10916 O O . LYS D 2 270 ? -58.639 -50.108 52.590 1.00 34.70 270 LYS D O 1
ATOM 10922 N N . GLY D 2 271 ? -57.219 -51.115 51.147 1.00 33.81 271 GLY D N 1
ATOM 10923 C CA . GLY D 2 271 ? -57.030 -49.918 50.345 1.00 31.43 271 GLY D CA 1
ATOM 10924 C C . GLY D 2 271 ? -58.082 -49.840 49.242 1.00 28.98 271 GLY D C 1
ATOM 10925 O O . GLY D 2 271 ? -58.913 -50.737 49.124 1.00 31.49 271 GLY D O 1
ATOM 10926 N N . ALA D 2 272 ? -58.027 -48.770 48.439 1.00 27.48 272 ALA D N 1
ATOM 10927 C CA . ALA D 2 272 ? -58.903 -48.611 47.285 1.00 26.33 272 ALA D CA 1
ATOM 10928 C C . ALA D 2 272 ? -58.666 -49.753 46.297 1.00 25.62 272 ALA D C 1
ATOM 10929 O O . ALA D 2 272 ? -57.552 -50.269 46.187 1.00 26.80 272 ALA D O 1
ATOM 10931 N N . GLN D 2 273 ? -59.726 -50.125 45.570 1.00 24.27 273 GLN D N 1
ATOM 10932 C CA A GLN D 2 273 ? -59.741 -51.326 44.744 0.76 23.56 273 GLN D CA 1
ATOM 10933 C CA B GLN D 2 273 ? -59.701 -51.334 44.766 0.24 23.57 273 GLN D CA 1
ATOM 10934 C C . GLN D 2 273 ? -58.977 -51.095 43.442 1.00 22.71 273 GLN D C 1
ATOM 10935 O O . GLN D 2 273 ? -59.152 -50.064 42.790 1.00 20.76 273 GLN D O 1
ATOM 10946 N N . ASP D 2 274 ? -58.163 -52.087 43.066 1.00 21.24 274 ASP D N 1
ATOM 10947 C CA . ASP D 2 274 ? -57.529 -52.181 41.760 1.00 21.16 274 ASP D CA 1
ATOM 10948 C C . ASP D 2 274 ? -58.254 -53.277 40.976 1.00 20.76 274 ASP D C 1
ATOM 10949 O O . ASP D 2 274 ? -58.560 -54.326 41.544 1.00 21.56 274 ASP D O 1
ATOM 10954 N N . TRP D 2 275 ? -58.516 -53.038 39.683 1.00 19.69 275 TRP D N 1
ATOM 10955 C CA . TRP D 2 275 ? -59.378 -53.910 38.891 1.00 20.05 275 TRP D CA 1
ATOM 10956 C C . TRP D 2 275 ? -58.624 -54.683 37.801 1.00 19.30 275 TRP D C 1
ATOM 10957 O O . TRP D 2 275 ? -59.258 -55.369 36.991 1.00 19.58 275 TRP D O 1
ATOM 10968 N N . THR D 2 276 ? -57.287 -54.579 37.770 1.00 18.92 276 THR D N 1
ATOM 10969 C CA . THR D 2 276 ? -56.507 -55.151 36.676 1.00 19.49 276 THR D CA 1
ATOM 10970 C C . THR D 2 276 ? -56.592 -56.678 36.659 1.00 20.61 276 THR D C 1
ATOM 10971 O O . THR D 2 276 ? -56.423 -57.290 35.606 1.00 21.09 276 THR D O 1
ATOM 10975 N N . GLY D 2 277 ? -56.799 -57.275 37.835 1.00 21.12 277 GLY D N 1
ATOM 10976 C CA . GLY D 2 277 ? -56.713 -58.718 37.997 1.00 22.60 277 GLY D CA 1
ATOM 10977 C C . GLY D 2 277 ? -55.385 -59.151 38.618 1.00 23.09 277 GLY D C 1
ATOM 10978 O O . GLY D 2 277 ? -55.213 -60.327 38.945 1.00 23.43 277 GLY D O 1
ATOM 10979 N N . PHE D 2 278 ? -54.451 -58.204 38.783 1.00 21.24 278 PHE D N 1
ATOM 10980 C CA . PHE D 2 278 ? -53.156 -58.526 39.369 1.00 23.00 278 PHE D CA 1
ATOM 10981 C C . PHE D 2 278 ? -53.247 -58.595 40.893 1.00 24.41 278 PHE D C 1
ATOM 10982 O O . PHE D 2 278 ? -52.365 -59.170 41.533 1.00 23.66 278 PHE D O 1
ATOM 10990 N N . GLN D 2 279 ? -54.303 -57.995 41.462 1.00 22.76 279 GLN D N 1
ATOM 10991 C CA . GLN D 2 279 ? -54.477 -57.968 42.907 1.00 25.10 279 GLN D CA 1
ATOM 10992 C C . GLN D 2 279 ? -55.648 -58.878 43.273 1.00 28.09 279 GLN D C 1
ATOM 10993 O O . GLN D 2 279 ? -56.369 -59.348 42.396 1.00 27.99 279 GLN D O 1
ATOM 10999 N N . SER D 2 280 ? -55.820 -59.135 44.573 1.00 32.97 280 SER D N 1
ATOM 11000 C CA . SER D 2 280 ? -57.036 -59.792 45.024 1.00 40.15 280 SER D CA 1
ATOM 11001 C C . SER D 2 280 ? -58.193 -58.816 44.819 1.00 42.06 280 SER D C 1
ATOM 11002 O O . SER D 2 280 ? -58.128 -57.670 45.264 1.00 45.90 280 SER D O 1
ATOM 11005 N N . VAL D 2 281 ? -59.226 -59.261 44.099 1.00 49.74 281 VAL D N 1
ATOM 11006 C CA . VAL D 2 281 ? -60.301 -58.363 43.704 1.00 54.65 281 VAL D CA 1
ATOM 11007 C C . VAL D 2 281 ? -61.553 -58.688 44.516 1.00 58.02 281 VAL D C 1
ATOM 11008 O O . VAL D 2 281 ? -62.115 -59.776 44.395 1.00 59.50 281 VAL D O 1
ATOM 11012 N N . SER D 2 282 ? -61.949 -57.728 45.365 1.00 57.25 282 SER D N 1
ATOM 11013 C CA . SER D 2 282 ? -63.213 -57.757 46.082 1.00 55.10 282 SER D CA 1
ATOM 11014 C C . SER D 2 282 ? -64.361 -57.967 45.097 1.00 51.35 282 SER D C 1
ATOM 11015 O O . SER D 2 282 ? -64.233 -57.672 43.910 1.00 52.95 282 SER D O 1
ATOM 11018 N N . PRO D 2 283 ? -65.522 -58.490 45.552 1.00 45.11 283 PRO D N 1
ATOM 11019 C CA . PRO D 2 283 ? -66.694 -58.591 44.685 1.00 41.39 283 PRO D CA 1
ATOM 11020 C C . PRO D 2 283 ? -67.153 -57.190 44.292 1.00 37.46 283 PRO D C 1
ATOM 11021 O O . PRO D 2 283 ? -67.093 -56.266 45.103 1.00 36.45 283 PRO D O 1
ATOM 11025 N N . ALA D 2 284 ? -67.608 -57.057 43.044 1.00 35.13 284 ALA D N 1
ATOM 11026 C CA . ALA D 2 284 ? -68.129 -55.801 42.526 1.00 33.30 284 ALA D CA 1
ATOM 11027 C C . ALA D 2 284 ? -69.385 -55.393 43.295 1.00 33.08 284 ALA D C 1
ATOM 11028 O O . ALA D 2 284 ? -69.591 -54.210 43.562 1.00 31.22 284 ALA D O 1
ATOM 11030 N N . TYR D 2 285 ? -70.218 -56.382 43.651 1.00 29.43 285 TYR D N 1
ATOM 11031 C CA . TYR D 2 285 ? -71.477 -56.095 44.321 1.00 28.41 285 TYR D CA 1
ATOM 11032 C C . TYR D 2 285 ? -71.596 -56.844 45.650 1.00 30.25 285 TYR D C 1
ATOM 11033 O O . TYR D 2 285 ? -72.464 -57.701 45.814 1.00 30.96 285 TYR D O 1
ATOM 11042 N N . GLY D 2 286 ? -70.746 -56.474 46.611 1.00 31.76 286 GLY D N 1
ATOM 11043 C CA . GLY D 2 286 ? -70.885 -56.939 47.981 1.00 33.87 286 GLY D CA 1
ATOM 11044 C C . GLY D 2 286 ? -71.993 -56.178 48.709 1.00 37.39 286 GLY D C 1
ATOM 11045 O O . GLY D 2 286 ? -72.724 -55.399 48.093 1.00 35.12 286 GLY D O 1
ATOM 11046 N N . PRO D 2 287 ? -72.159 -56.379 50.038 1.00 39.00 287 PRO D N 1
ATOM 11047 C CA . PRO D 2 287 ? -73.246 -55.743 50.790 1.00 39.60 287 PRO D CA 1
ATOM 11048 C C . PRO D 2 287 ? -73.244 -54.214 50.763 1.00 37.14 287 PRO D C 1
ATOM 11049 O O . PRO D 2 287 ? -74.300 -53.611 50.589 1.00 38.86 287 PRO D O 1
ATOM 11053 N N . ASP D 2 288 ? -72.061 -53.604 50.925 1.00 36.58 288 ASP D N 1
ATOM 11054 C CA . ASP D 2 288 ? -71.917 -52.155 50.946 1.00 36.79 288 ASP D CA 1
ATOM 11055 C C . ASP D 2 288 ? -72.320 -51.567 49.595 1.00 34.51 288 ASP D C 1
ATOM 11056 O O . ASP D 2 288 ? -72.924 -50.499 49.536 1.00 33.35 288 ASP D O 1
ATOM 11061 N N . GLU D 2 289 ? -71.968 -52.274 48.516 1.00 31.63 289 GLU D N 1
ATOM 11062 C CA . GLU D 2 289 ? -72.245 -51.803 47.168 1.00 29.64 289 GLU D CA 1
ATOM 11063 C C . GLU D 2 289 ? -73.732 -51.968 46.868 1.00 29.41 289 GLU D C 1
ATOM 11064 O O . GLU D 2 289 ? -74.351 -51.065 46.310 1.00 28.94 289 GLU D O 1
ATOM 11070 N N . MET D 2 290 ? -74.308 -53.108 47.276 1.00 29.44 290 MET D N 1
ATOM 11071 C CA . MET D 2 290 ? -75.730 -53.347 47.069 1.00 31.53 290 MET D CA 1
ATOM 11072 C C . MET D 2 290 ? -76.550 -52.279 47.794 1.00 30.44 290 MET D C 1
ATOM 11073 O O . MET D 2 290 ? -77.542 -51.796 47.253 1.00 29.24 290 MET D O 1
ATOM 11078 N N . ARG D 2 291 ? -76.116 -51.899 49.004 1.00 31.31 291 ARG D N 1
ATOM 11079 C CA . ARG D 2 291 ? -76.830 -50.905 49.793 1.00 33.46 291 ARG D CA 1
ATOM 11080 C C . ARG D 2 291 ? -76.802 -49.545 49.096 1.00 30.88 291 ARG D C 1
ATOM 11081 O O . ARG D 2 291 ? -77.824 -48.867 49.036 1.00 30.88 291 ARG D O 1
ATOM 11089 N N . ALA D 2 292 ? -75.632 -49.161 48.570 1.00 28.54 292 ALA D N 1
ATOM 11090 C CA . ALA D 2 292 ? -75.465 -47.899 47.860 1.00 27.55 292 ALA D CA 1
ATOM 11091 C C . ALA D 2 292 ? -76.366 -47.854 46.626 1.00 26.65 292 ALA D C 1
ATOM 11092 O O . ALA D 2 292 ? -76.999 -46.835 46.355 1.00 26.22 292 ALA D O 1
ATOM 11094 N N . VAL D 2 293 ? -76.418 -48.964 45.882 1.00 25.45 293 VAL D N 1
ATOM 11095 C CA . VAL D 2 293 ? -77.213 -49.039 44.666 1.00 25.61 293 VAL D CA 1
ATOM 11096 C C . VAL D 2 293 ? -78.698 -48.961 45.020 1.00 25.84 293 VAL D C 1
ATOM 11097 O O . VAL D 2 293 ? -79.471 -48.287 44.336 1.00 24.85 293 VAL D O 1
ATOM 11101 N N . ALA D 2 294 ? -79.083 -49.637 46.110 1.00 27.87 294 ALA D N 1
ATOM 11102 C CA . ALA D 2 294 ? -80.473 -49.653 46.544 1.00 28.96 294 ALA D CA 1
ATOM 11103 C C . ALA D 2 294 ? -80.934 -48.262 46.987 1.00 30.30 294 ALA D C 1
ATOM 11104 O O . ALA D 2 294 ? -82.121 -47.950 46.879 1.00 30.93 294 ALA D O 1
ATOM 11106 N N . ALA D 2 295 ? -80.000 -47.434 47.477 1.00 29.00 295 ALA D N 1
ATOM 11107 C CA . ALA D 2 295 ? -80.322 -46.118 48.016 1.00 28.72 295 ALA D CA 1
ATOM 11108 C C . ALA D 2 295 ? -80.332 -45.036 46.932 1.00 29.12 295 ALA D C 1
ATOM 11109 O O . ALA D 2 295 ? -80.744 -43.905 47.195 1.00 28.27 295 ALA D O 1
ATOM 11111 N N . LEU D 2 296 ? -79.886 -45.390 45.719 1.00 27.79 296 LEU D N 1
ATOM 11112 C CA . LEU D 2 296 ? -79.568 -44.444 44.654 1.00 27.04 296 LEU D CA 1
ATOM 11113 C C . LEU D 2 296 ? -80.781 -43.593 44.265 1.00 27.36 296 LEU D C 1
ATOM 11114 O O . LEU D 2 296 ? -80.707 -42.361 44.254 1.00 25.95 296 LEU D O 1
ATOM 11119 N N . ASP D 2 297 ? -81.879 -44.271 43.908 1.00 26.48 297 ASP D N 1
ATOM 11120 C CA . ASP D 2 297 ? -83.028 -43.654 43.266 1.00 28.64 297 ASP D CA 1
ATOM 11121 C C . ASP D 2 297 ? -83.714 -42.682 44.224 1.00 29.59 297 ASP D C 1
ATOM 11122 O O . ASP D 2 297 ? -84.302 -41.693 43.787 1.00 31.32 297 ASP D O 1
ATOM 11127 N N . SER D 2 298 ? -83.624 -42.955 45.528 1.00 29.38 298 SER D N 1
ATOM 11128 C CA . SER D 2 298 ? -84.363 -42.151 46.492 1.00 31.49 298 SER D CA 1
ATOM 11129 C C . SER D 2 298 ? -83.460 -41.156 47.221 1.00 31.64 298 SER D C 1
ATOM 11130 O O . SER D 2 298 ? -83.926 -40.460 48.122 1.00 31.79 298 SER D O 1
ATOM 11133 N N . PHE D 2 299 ? -82.172 -41.091 46.844 1.00 29.78 299 PHE D N 1
ATOM 11134 C CA . PHE D 2 299 ? -81.242 -40.179 47.495 1.00 28.71 299 PHE D CA 1
ATOM 11135 C C . PHE D 2 299 ? -81.697 -38.736 47.279 1.00 29.33 299 PHE D C 1
ATOM 11136 O O . PHE D 2 299 ? -81.911 -38.317 46.146 1.00 30.18 299 PHE D O 1
ATOM 11144 N N . VAL D 2 300 ? -81.840 -37.999 48.387 1.00 29.19 300 VAL D N 1
ATOM 11145 C CA . VAL D 2 300 ? -82.092 -36.565 48.384 1.00 29.27 300 VAL D CA 1
ATOM 11146 C C . VAL D 2 300 ? -81.026 -35.931 49.273 1.00 28.67 300 VAL D C 1
ATOM 11147 O O . VAL D 2 300 ? -80.890 -36.327 50.431 1.00 27.49 300 VAL D O 1
ATOM 11151 N N . PRO D 2 301 ? -80.230 -34.952 48.776 1.00 28.36 301 PRO D N 1
ATOM 11152 C CA . PRO D 2 301 ? -79.188 -34.325 49.593 1.00 28.70 301 PRO D CA 1
ATOM 11153 C C . PRO D 2 301 ? -79.757 -33.485 50.737 1.00 29.38 301 PRO D C 1
ATOM 11154 O O . PRO D 2 301 ? -80.925 -33.103 50.712 1.00 29.62 301 PRO D O 1
ATOM 11158 N N . SER D 2 302 ? -78.907 -33.190 51.726 1.00 30.92 302 SER D N 1
ATOM 11159 C CA . SER D 2 302 ? -79.310 -32.493 52.940 1.00 33.61 302 SER D CA 1
ATOM 11160 C C . SER D 2 302 ? -79.715 -31.046 52.649 1.00 34.63 302 SER D C 1
ATOM 11161 O O . SER D 2 302 ? -80.506 -30.467 53.389 1.00 36.44 302 SER D O 1
ATOM 11164 N N . GLN D 2 303 ? -79.171 -30.472 51.569 1.00 33.32 303 GLN D N 1
ATOM 11165 C CA . GLN D 2 303 ? -79.517 -29.128 51.134 1.00 32.24 303 GLN D CA 1
ATOM 11166 C C . GLN D 2 303 ? -79.547 -29.097 49.609 1.00 30.35 303 GLN D C 1
ATOM 11167 O O . GLN D 2 303 ? -78.881 -29.903 48.960 1.00 27.36 303 GLN D O 1
ATOM 11173 N N . GLU D 2 304 ? -80.332 -28.159 49.067 1.00 27.96 304 GLU D N 1
ATOM 11174 C CA . GLU D 2 304 ? -80.537 -28.024 47.634 1.00 27.82 304 GLU D CA 1
ATOM 11175 C C . GLU D 2 304 ? -79.204 -27.691 46.970 1.00 26.72 304 GLU D C 1
ATOM 11176 O O . GLU D 2 304 ? -78.453 -26.854 47.468 1.00 26.83 304 GLU D O 1
ATOM 11182 N N . LYS D 2 305 ? -78.932 -28.348 45.836 1.00 25.23 305 LYS D N 1
ATOM 11183 C CA . LYS D 2 305 ? -77.694 -28.149 45.095 1.00 25.67 305 LYS D CA 1
ATOM 11184 C C . LYS D 2 305 ? -77.916 -27.164 43.946 1.00 23.84 305 LYS D C 1
ATOM 11185 O O . LYS D 2 305 ? -78.975 -27.155 43.315 1.00 23.79 305 LYS D O 1
ATOM 11191 N N . ALA D 2 306 ? -76.899 -26.340 43.681 1.00 23.39 306 ALA D N 1
ATOM 11192 C CA . ALA D 2 306 ? -76.931 -25.405 42.559 1.00 24.18 306 ALA D CA 1
ATOM 11193 C C . ALA D 2 306 ? -76.787 -26.159 41.233 1.00 23.68 306 ALA D C 1
ATOM 11194 O O . ALA D 2 306 ? -76.256 -27.269 41.204 1.00 24.02 306 ALA D O 1
ATOM 11196 N N . VAL D 2 307 ? -77.274 -25.550 40.140 1.00 21.92 307 VAL D N 1
ATOM 11197 C CA . VAL D 2 307 ? -77.115 -26.071 38.786 1.00 20.91 307 VAL D CA 1
ATOM 11198 C C . VAL D 2 307 ? -76.529 -24.960 37.916 1.00 21.77 307 VAL D C 1
ATOM 11199 O O . VAL D 2 307 ? -76.630 -23.784 38.272 1.00 20.24 307 VAL D O 1
ATOM 11203 N N . VAL D 2 308 ? -75.940 -25.314 36.762 1.00 21.64 308 VAL D N 1
ATOM 11204 C CA . VAL D 2 308 ? -75.399 -24.262 35.913 1.00 21.10 308 VAL D CA 1
ATOM 11205 C C . VAL D 2 308 ? -76.540 -23.381 35.419 1.00 20.56 308 VAL D C 1
ATOM 11206 O O . VAL D 2 308 ? -77.644 -23.850 35.149 1.00 20.62 308 VAL D O 1
ATOM 11210 N N . HIS D 2 309 ? -76.235 -22.090 35.331 1.00 21.00 309 HIS D N 1
ATOM 11211 C CA . HIS D 2 309 ? -77.181 -21.060 34.958 1.00 22.49 309 HIS D CA 1
ATOM 11212 C C . HIS D 2 309 ? -76.369 -19.871 34.459 1.00 23.23 309 HIS D C 1
ATOM 11213 O O . HIS D 2 309 ? -76.029 -18.979 35.227 1.00 24.30 309 HIS D O 1
ATOM 11220 N N . ALA D 2 310 ? -76.003 -19.894 33.177 1.00 22.79 310 ALA D N 1
ATOM 11221 C CA . ALA D 2 310 ? -75.152 -18.835 32.659 1.00 21.77 310 ALA D CA 1
ATOM 11222 C C . ALA D 2 310 ? -75.691 -18.373 31.313 1.00 21.64 310 ALA D C 1
ATOM 11223 O O . ALA D 2 310 ? -76.181 -19.199 30.547 1.00 21.93 310 ALA D O 1
ATOM 11225 N N . SER D 2 311 ? -75.579 -17.066 31.038 1.00 20.08 311 SER D N 1
ATOM 11226 C CA . SER D 2 311 ? -76.016 -16.518 29.761 1.00 20.27 311 SER D CA 1
ATOM 11227 C C . SER D 2 311 ? -75.138 -17.057 28.632 1.00 20.27 311 SER D C 1
ATOM 11228 O O . SER D 2 311 ? -74.009 -17.488 28.871 1.00 19.03 311 SER D O 1
ATOM 11231 N N . ARG D 2 312 ? -75.647 -16.979 27.394 1.00 19.06 312 ARG D N 1
ATOM 11232 C CA A ARG D 2 312 ? -74.843 -17.317 26.231 0.53 19.25 312 ARG D CA 1
ATOM 11233 C CA B ARG D 2 312 ? -74.860 -17.291 26.210 0.47 19.62 312 ARG D CA 1
ATOM 11234 C C . ARG D 2 312 ? -73.602 -16.423 26.202 1.00 18.82 312 ARG D C 1
ATOM 11235 O O . ARG D 2 312 ? -72.514 -16.883 25.862 1.00 18.77 312 ARG D O 1
ATOM 11250 N N . ALA D 2 313 ? -73.761 -15.144 26.573 1.00 18.21 313 ALA D N 1
ATOM 11251 C CA . ALA D 2 313 ? -72.634 -14.221 26.548 1.00 18.53 313 ALA D CA 1
ATOM 11252 C C . ALA D 2 313 ? -71.543 -14.698 27.500 1.00 17.93 313 ALA D C 1
ATOM 11253 O O . ALA D 2 313 ? -70.361 -14.624 27.177 1.00 18.43 313 ALA D O 1
ATOM 11255 N N . MET D 2 314 ? -71.957 -15.198 28.670 1.00 17.59 314 MET D N 1
ATOM 11256 C CA . MET D 2 314 ? -70.998 -15.659 29.665 1.00 18.27 314 MET D CA 1
ATOM 11257 C C . MET D 2 314 ? -70.244 -16.880 29.134 1.00 18.88 314 MET D C 1
ATOM 11258 O O . MET D 2 314 ? -69.017 -16.943 29.222 1.00 18.92 314 MET D O 1
ATOM 11263 N N . GLN D 2 315 ? -70.988 -17.831 28.551 1.00 19.45 315 GLN D N 1
ATOM 11264 C CA . GLN D 2 315 ? -70.408 -19.069 28.041 1.00 20.30 315 GLN D CA 1
ATOM 11265 C C . GLN D 2 315 ? -69.448 -18.763 26.894 1.00 20.89 315 GLN D C 1
ATOM 11266 O O . GLN D 2 315 ? -68.342 -19.303 26.845 1.00 22.71 315 GLN D O 1
ATOM 11272 N N . SER D 2 316 ? -69.878 -17.890 25.975 1.00 20.44 316 SER D N 1
ATOM 11273 C CA . SER D 2 316 ? -69.055 -17.472 24.849 1.00 20.50 316 SER D CA 1
ATOM 11274 C C . SER D 2 316 ? -67.724 -16.876 25.315 1.00 20.62 316 SER D C 1
ATOM 11275 O O . SER D 2 316 ? -66.669 -17.244 24.796 1.00 20.59 316 SER D O 1
ATOM 11278 N N . LEU D 2 317 ? -67.778 -15.956 26.289 1.00 19.22 317 LEU D N 1
ATOM 11279 C CA A LEU D 2 317 ? -66.590 -15.275 26.783 0.51 19.42 317 LEU D CA 1
ATOM 11280 C CA B LEU D 2 317 ? -66.582 -15.282 26.768 0.49 19.49 317 LEU D CA 1
ATOM 11281 C C . LEU D 2 317 ? -65.649 -16.272 27.459 1.00 18.93 317 LEU D C 1
ATOM 11282 O O . LEU D 2 317 ? -64.430 -16.198 27.292 1.00 19.23 317 LEU D O 1
ATOM 11291 N N . MET D 2 318 ? -66.222 -17.197 28.235 1.00 18.38 318 MET D N 1
ATOM 11292 C CA . MET D 2 318 ? -65.379 -18.096 29.002 1.00 19.56 318 MET D CA 1
ATOM 11293 C C . MET D 2 318 ? -64.664 -19.073 28.063 1.00 19.19 318 MET D C 1
ATOM 11294 O O . MET D 2 318 ? -63.505 -19.411 28.298 1.00 20.33 318 MET D O 1
ATOM 11299 N N . VAL D 2 319 ? -65.329 -19.479 26.976 1.00 19.33 319 VAL D N 1
ATOM 11300 C CA . VAL D 2 319 ? -64.663 -20.282 25.954 1.00 19.66 319 VAL D CA 1
ATOM 11301 C C . VAL D 2 319 ? -63.535 -19.468 25.313 1.00 20.30 319 VAL D C 1
ATOM 11302 O O . VAL D 2 319 ? -62.417 -19.964 25.147 1.00 19.33 319 VAL D O 1
ATOM 11306 N N . ASP D 2 320 ? -63.827 -18.207 24.952 1.00 20.31 320 ASP D N 1
ATOM 11307 C CA . ASP D 2 320 ? -62.846 -17.360 24.285 1.00 21.03 320 ASP D CA 1
ATOM 11308 C C . ASP D 2 320 ? -61.601 -17.176 25.152 1.00 20.68 320 ASP D C 1
ATOM 11309 O O . ASP D 2 320 ? -60.476 -17.211 24.646 1.00 20.56 320 ASP D O 1
ATOM 11314 N N . LEU D 2 321 ? -61.800 -16.974 26.460 1.00 18.77 321 LEU D N 1
ATOM 11315 C CA . LEU D 2 321 ? -60.680 -16.749 27.369 1.00 19.66 321 LEU D CA 1
ATOM 11316 C C . LEU D 2 321 ? -59.805 -17.998 27.474 1.00 20.03 321 LEU D C 1
ATOM 11317 O O . LEU D 2 321 ? -58.601 -17.884 27.700 1.00 21.60 321 LEU D O 1
ATOM 11322 N N . ALA D 2 322 ? -60.406 -19.181 27.302 1.00 20.07 322 ALA D N 1
ATOM 11323 C CA . ALA D 2 322 ? -59.674 -20.436 27.416 1.00 20.60 322 ALA D CA 1
ATOM 11324 C C . ALA D 2 322 ? -58.876 -20.730 26.144 1.00 21.47 322 ALA D C 1
ATOM 11325 O O . ALA D 2 322 ? -57.854 -21.415 26.205 1.00 23.77 322 ALA D O 1
ATOM 11327 N N . LEU D 2 323 ? -59.325 -20.196 25.005 1.00 21.61 323 LEU D N 1
ATOM 11328 C CA . LEU D 2 323 ? -58.808 -20.641 23.717 1.00 23.61 323 LEU D CA 1
ATOM 11329 C C . LEU D 2 323 ? -58.116 -19.527 22.932 1.00 26.36 323 LEU D C 1
ATOM 11330 O O . LEU D 2 323 ? -57.566 -19.798 21.860 1.00 26.21 323 LEU D O 1
ATOM 11335 N N . ARG D 2 324 ? -58.136 -18.286 23.451 1.00 25.14 324 ARG D N 1
ATOM 11336 C CA . ARG D 2 324 ? -57.615 -17.149 22.700 1.00 26.82 324 ARG D CA 1
ATOM 11337 C C . ARG D 2 324 ? -56.704 -16.304 23.591 1.00 26.70 324 ARG D C 1
ATOM 11338 O O . ARG D 2 324 ? -57.167 -15.361 24.229 1.00 27.34 324 ARG D O 1
ATOM 11346 N N . PRO D 2 325 ? -55.386 -16.618 23.667 1.00 27.72 325 PRO D N 1
ATOM 11347 C CA . PRO D 2 325 ? -54.464 -15.945 24.587 1.00 27.93 325 PRO D CA 1
ATOM 11348 C C . PRO D 2 325 ? -54.420 -14.420 24.496 1.00 29.18 325 PRO D C 1
ATOM 11349 O O . PRO D 2 325 ? -54.202 -13.755 25.507 1.00 29.97 325 PRO D O 1
ATOM 11353 N N . ALA D 2 326 ? -54.642 -13.883 23.289 1.00 31.15 326 ALA D N 1
ATOM 11354 C CA . ALA D 2 326 ? -54.652 -12.445 23.058 1.00 31.57 326 ALA D CA 1
ATOM 11355 C C . ALA D 2 326 ? -55.845 -11.804 23.769 1.00 30.39 326 ALA D C 1
ATOM 11356 O O . ALA D 2 326 ? -55.698 -10.741 24.373 1.00 29.94 326 ALA D O 1
ATOM 11358 N N . LEU D 2 327 ? -57.019 -12.449 23.702 1.00 28.02 327 LEU D N 1
ATOM 11359 C CA . LEU D 2 327 ? -58.184 -11.953 24.426 1.00 29.01 327 LEU D CA 1
ATOM 11360 C C . LEU D 2 327 ? -57.983 -12.069 25.937 1.00 26.81 327 LEU D C 1
ATOM 11361 O O . LEU D 2 327 ? -58.375 -11.167 26.674 1.00 25.39 327 LEU D O 1
ATOM 11366 N N . LEU D 2 328 ? -57.379 -13.171 26.400 1.00 24.73 328 LEU D N 1
ATOM 11367 C CA . LEU D 2 328 ? -57.150 -13.366 27.826 1.00 24.39 328 LEU D CA 1
ATOM 11368 C C . LEU D 2 328 ? -56.235 -12.273 28.384 1.00 25.87 328 LEU D C 1
ATOM 11369 O O . LEU D 2 328 ? -56.465 -11.771 29.488 1.00 23.76 328 LEU D O 1
ATOM 11374 N N . GLU D 2 329 ? -55.193 -11.920 27.622 1.00 25.95 329 GLU D N 1
ATOM 11375 C CA . GLU D 2 329 ? -54.241 -10.899 28.033 1.00 29.68 329 GLU D CA 1
ATOM 11376 C C . GLU D 2 329 ? -54.949 -9.548 28.146 1.00 28.49 329 GLU D C 1
ATOM 11377 O O . GLU D 2 329 ? -54.723 -8.793 29.093 1.00 28.20 329 GLU D O 1
ATOM 11383 N N . GLN D 2 330 ? -55.818 -9.269 27.171 1.00 28.23 330 GLN D N 1
ATOM 11384 C CA . GLN D 2 330 ? -56.596 -8.042 27.109 1.00 29.61 330 GLN D CA 1
ATOM 11385 C C . GLN D 2 330 ? -57.562 -7.976 28.296 1.00 28.80 330 GLN D C 1
ATOM 11386 O O . GLN D 2 330 ? -57.694 -6.929 28.927 1.00 27.38 330 GLN D O 1
ATOM 11392 N N . TYR D 2 331 ? -58.233 -9.100 28.594 1.00 24.96 331 TYR D N 1
ATOM 11393 C CA . TYR D 2 331 ? -59.137 -9.188 29.736 1.00 24.35 331 TYR D CA 1
ATOM 11394 C C . TYR D 2 331 ? -58.381 -8.945 31.043 1.00 25.06 331 TYR D C 1
ATOM 11395 O O . TYR D 2 331 ? -58.849 -8.188 31.899 1.00 25.01 331 TYR D O 1
ATOM 11404 N N . LYS D 2 332 ? -57.212 -9.582 31.193 1.00 24.22 332 LYS D N 1
ATOM 11405 C CA . LYS D 2 332 ? -56.446 -9.502 32.430 1.00 28.29 332 LYS D CA 1
ATOM 11406 C C . LYS D 2 332 ? -55.996 -8.068 32.704 1.00 29.04 332 LYS D C 1
ATOM 11407 O O . LYS D 2 332 ? -55.949 -7.652 33.862 1.00 29.80 332 LYS D O 1
ATOM 11413 N N . ALA D 2 333 ? -55.681 -7.327 31.634 1.00 27.50 333 ALA D N 1
ATOM 11414 C CA . ALA D 2 333 ? -55.161 -5.973 31.754 1.00 29.31 333 ALA D CA 1
ATOM 11415 C C . ALA D 2 333 ? -56.235 -5.023 32.292 1.00 29.40 333 ALA D C 1
ATOM 11416 O O . ALA D 2 333 ? -55.925 -4.135 33.085 1.00 30.03 333 ALA D O 1
ATOM 11418 N N . ASP D 2 334 ? -57.488 -5.207 31.846 1.00 26.62 334 ASP D N 1
ATOM 11419 C CA . ASP D 2 334 ? -58.586 -4.326 32.224 1.00 25.08 334 ASP D CA 1
ATOM 11420 C C . ASP D 2 334 ? -59.896 -5.106 32.158 1.00 23.09 334 ASP D C 1
ATOM 11421 O O . ASP D 2 334 ? -60.668 -4.958 31.206 1.00 23.54 334 ASP D O 1
ATOM 11426 N N . PRO D 2 335 ? -60.187 -5.939 33.183 1.00 21.37 335 PRO D N 1
ATOM 11427 C CA . PRO D 2 335 ? -61.346 -6.835 33.153 1.00 21.22 335 PRO D CA 1
ATOM 11428 C C . PRO D 2 335 ? -62.695 -6.123 33.115 1.00 20.59 335 PRO D C 1
ATOM 11429 O O . PRO D 2 335 ? -63.631 -6.608 32.484 1.00 19.54 335 PRO D O 1
ATOM 11433 N N . VAL D 2 336 ? -62.787 -4.969 33.792 1.00 20.93 336 VAL D N 1
ATOM 11434 C CA . VAL D 2 336 ? -64.024 -4.199 33.801 1.00 22.17 336 VAL D CA 1
ATOM 11435 C C . VAL D 2 336 ? -64.314 -3.694 32.387 1.00 22.80 336 VAL D C 1
ATOM 11436 O O . VAL D 2 336 ? -65.422 -3.863 31.883 1.00 23.26 336 VAL D O 1
ATOM 11440 N N . ALA D 2 337 ? -63.308 -3.089 31.742 1.00 23.58 337 ALA D N 1
ATOM 11441 C CA . ALA D 2 337 ? -63.501 -2.576 30.392 1.00 24.70 337 ALA D CA 1
ATOM 11442 C C . ALA D 2 337 ? -63.826 -3.722 29.436 1.00 24.05 337 ALA D C 1
ATOM 11443 O O . ALA D 2 337 ? -64.674 -3.578 28.559 1.00 25.72 337 ALA D O 1
ATOM 11445 N N . PHE D 2 338 ? -63.168 -4.866 29.631 1.00 24.55 338 PHE D N 1
ATOM 11446 C CA . PHE D 2 338 ? -63.385 -6.012 28.762 1.00 24.62 338 PHE D CA 1
ATOM 11447 C C . PHE D 2 338 ? -64.834 -6.492 28.849 1.00 24.01 338 PHE D C 1
ATOM 11448 O O . PHE D 2 338 ? -65.480 -6.683 27.816 1.00 24.92 338 PHE D O 1
ATOM 11456 N N . ALA D 2 339 ? -65.340 -6.684 30.078 1.00 23.16 339 ALA D N 1
ATOM 11457 C CA . ALA D 2 339 ? -66.684 -7.201 30.288 1.00 23.25 339 ALA D CA 1
ATOM 11458 C C . ALA D 2 339 ? -67.719 -6.240 29.702 1.00 25.79 339 ALA D C 1
ATOM 11459 O O . ALA D 2 339 ? -68.788 -6.664 29.271 1.00 24.58 339 ALA D O 1
ATOM 11461 N N . ASN D 2 340 ? -67.377 -4.947 29.655 1.00 27.13 340 ASN D N 1
ATOM 11462 C CA . ASN D 2 340 ? -68.275 -3.935 29.114 1.00 30.43 340 ASN D CA 1
ATOM 11463 C C . ASN D 2 340 ? -68.397 -4.020 27.594 1.00 30.97 340 ASN D C 1
ATOM 11464 O O . ASN D 2 340 ? -69.235 -3.331 27.017 1.00 33.79 340 ASN D O 1
ATOM 11469 N N . THR D 2 341 ? -67.569 -4.851 26.947 1.00 29.94 341 THR D N 1
ATOM 11470 C CA . THR D 2 341 ? -67.654 -5.010 25.502 1.00 29.54 341 THR D CA 1
ATOM 11471 C C . THR D 2 341 ? -68.526 -6.213 25.143 1.00 28.65 341 THR D C 1
ATOM 11472 O O . THR D 2 341 ? -68.746 -6.478 23.961 1.00 28.31 341 THR D O 1
ATOM 11476 N N . ARG D 2 342 ? -69.006 -6.940 26.163 1.00 24.32 342 ARG D N 1
ATOM 11477 C CA . ARG D 2 342 ? -69.888 -8.080 25.949 1.00 23.58 342 ARG D CA 1
ATOM 11478 C C . ARG D 2 342 ? -71.233 -7.769 26.601 1.00 23.64 342 ARG D C 1
ATOM 11479 O O . ARG D 2 342 ? -71.489 -8.149 27.744 1.00 22.23 342 ARG D O 1
ATOM 11487 N N . ASN D 2 343 ? -72.095 -7.063 25.859 1.00 23.62 343 ASN D N 1
ATOM 11488 C CA . ASN D 2 343 ? -73.273 -6.437 26.446 1.00 24.84 343 ASN D CA 1
ATOM 11489 C C . ASN D 2 343 ? -74.415 -7.434 26.631 1.00 23.65 343 ASN D C 1
ATOM 11490 O O . ASN D 2 343 ? -75.438 -7.096 27.227 1.00 24.03 343 ASN D O 1
ATOM 11495 N N . GLY D 2 344 ? -74.219 -8.671 26.162 1.00 20.65 344 GLY D N 1
ATOM 11496 C CA . GLY D 2 344 ? -75.187 -9.723 26.434 1.00 21.35 344 GLY D CA 1
ATOM 11497 C C . GLY D 2 344 ? -75.029 -10.344 27.826 1.00 21.14 344 GLY D C 1
ATOM 11498 O O . GLY D 2 344 ? -75.839 -11.178 28.224 1.00 21.42 344 GLY D O 1
ATOM 11499 N N . LEU D 2 345 ? -73.980 -9.958 28.563 1.00 21.56 345 LEU D N 1
ATOM 11500 C CA . LEU D 2 345 ? -73.788 -10.471 29.917 1.00 21.52 345 LEU D CA 1
ATOM 11501 C C . LEU D 2 345 ? -74.858 -9.879 30.833 1.00 22.92 345 LEU D C 1
ATOM 11502 O O . LEU D 2 345 ? -75.272 -8.744 30.621 1.00 22.28 345 LEU D O 1
ATOM 11507 N N . THR D 2 346 ? -75.262 -10.634 31.866 1.00 23.02 346 THR D N 1
ATOM 11508 C CA . THR D 2 346 ? -76.081 -10.071 32.933 1.00 23.08 346 THR D CA 1
ATOM 11509 C C . THR D 2 346 ? -75.233 -9.084 33.741 1.00 22.55 346 THR D C 1
ATOM 11510 O O . THR D 2 346 ? -74.005 -9.113 33.684 1.00 20.62 346 THR D O 1
ATOM 11514 N N . ALA D 2 347 ? -75.900 -8.188 34.483 1.00 23.12 347 ALA D N 1
ATOM 11515 C CA . ALA D 2 347 ? -75.207 -7.242 35.348 1.00 23.99 347 ALA D CA 1
ATOM 11516 C C . ALA D 2 347 ? -74.308 -7.999 36.327 1.00 22.63 347 ALA D C 1
ATOM 11517 O O . ALA D 2 347 ? -73.180 -7.586 36.594 1.00 23.03 347 ALA D O 1
ATOM 11519 N N . GLN D 2 348 ? -74.827 -9.108 36.866 1.00 22.92 348 GLN D N 1
ATOM 11520 C CA . GLN D 2 348 ? -74.103 -9.924 37.829 1.00 21.99 348 GLN D CA 1
ATOM 11521 C C . GLN D 2 348 ? -72.859 -10.532 37.185 1.00 20.29 348 GLN D C 1
ATOM 11522 O O . GLN D 2 348 ? -71.793 -10.550 37.794 1.00 19.36 348 GLN D O 1
ATOM 11528 N N . GLU D 2 349 ? -73.002 -11.049 35.956 1.00 19.54 349 GLU D N 1
ATOM 11529 C CA . GLU D 2 349 ? -71.861 -11.629 35.252 1.00 18.98 349 GLU D CA 1
ATOM 11530 C C . GLU D 2 349 ? -70.786 -10.568 35.005 1.00 19.01 349 GLU D C 1
ATOM 11531 O O . GLU D 2 349 ? -69.599 -10.846 35.149 1.00 17.81 349 GLU D O 1
ATOM 11537 N N . LYS D 2 350 ? -71.201 -9.344 34.641 1.00 19.05 350 LYS D N 1
ATOM 11538 C CA . LYS D 2 350 ? -70.239 -8.283 34.385 1.00 19.64 350 LYS D CA 1
ATOM 11539 C C . LYS D 2 350 ? -69.461 -7.944 35.656 1.00 18.68 350 LYS D C 1
ATOM 11540 O O . LYS D 2 350 ? -68.251 -7.738 35.595 1.00 18.43 350 LYS D O 1
ATOM 11546 N N . PHE D 2 351 ? -70.162 -7.851 36.793 1.00 18.39 351 PHE D N 1
ATOM 11547 C CA . PHE D 2 351 ? -69.519 -7.545 38.066 1.00 18.17 351 PHE D CA 1
ATOM 11548 C C . PHE D 2 351 ? -68.511 -8.638 38.424 1.00 18.06 351 PHE D C 1
ATOM 11549 O O . PHE D 2 351 ? -67.356 -8.354 38.766 1.00 17.34 351 PHE D O 1
ATOM 11557 N N . ALA D 2 352 ? -68.966 -9.893 38.331 1.00 17.54 352 ALA D N 1
ATOM 11558 C CA . ALA D 2 352 ? -68.131 -11.043 38.637 1.00 17.44 352 ALA D CA 1
ATOM 11559 C C . ALA D 2 352 ? -66.858 -11.018 37.792 1.00 17.28 352 ALA D C 1
ATOM 11560 O O . ALA D 2 352 ? -65.760 -11.181 38.327 1.00 17.97 352 ALA D O 1
ATOM 11562 N N . LEU D 2 353 ? -67.000 -10.801 36.472 1.00 17.66 353 LEU D N 1
ATOM 11563 C CA . LEU D 2 353 ? -65.854 -10.833 35.574 1.00 18.39 353 LEU D CA 1
ATOM 11564 C C . LEU D 2 353 ? -64.894 -9.685 35.874 1.00 19.50 353 LEU D C 1
ATOM 11565 O O . LEU D 2 353 ? -63.677 -9.847 35.760 1.00 18.82 353 LEU D O 1
ATOM 11570 N N . GLY D 2 354 ? -65.452 -8.532 36.271 1.00 19.89 354 GLY D N 1
ATOM 11571 C CA . GLY D 2 354 ? -64.631 -7.376 36.597 1.00 19.41 354 GLY D CA 1
ATOM 11572 C C . GLY D 2 354 ? -63.730 -7.600 37.812 1.00 19.98 354 GLY D C 1
ATOM 11573 O O . GLY D 2 354 ? -62.669 -6.988 37.900 1.00 22.26 354 GLY D O 1
ATOM 11574 N N . LEU D 2 355 ? -64.146 -8.477 38.735 1.00 19.90 355 LEU D N 1
ATOM 11575 C CA . LEU D 2 355 ? -63.359 -8.804 39.922 1.00 21.35 355 LEU D CA 1
ATOM 11576 C C . LEU D 2 355 ? -62.125 -9.640 39.568 1.00 22.42 355 LEU D C 1
ATOM 11577 O O . LEU D 2 355 ? -61.157 -9.678 40.334 1.00 22.55 355 LEU D O 1
ATOM 11582 N N . LYS D 2 356 ? -62.182 -10.322 38.416 1.00 24.01 356 LYS D N 1
ATOM 11583 C CA . LYS D 2 356 ? -61.072 -11.121 37.905 1.00 24.68 356 LYS D CA 1
ATOM 11584 C C . LYS D 2 356 ? -60.592 -12.105 38.974 1.00 24.35 356 LYS D C 1
ATOM 11585 O O . LYS D 2 356 ? -59.406 -12.164 39.290 1.00 24.37 356 LYS D O 1
ATOM 11591 N N . LYS D 2 357 ? -61.540 -12.865 39.535 1.00 23.89 357 LYS D N 1
ATOM 11592 C CA . LYS D 2 357 ? -61.249 -13.913 40.500 1.00 24.09 357 LYS D CA 1
ATOM 11593 C C . LYS D 2 357 ? -62.155 -15.106 40.226 1.00 23.31 357 LYS D C 1
ATOM 11594 O O . LYS D 2 357 ? -63.270 -14.937 39.731 1.00 22.54 357 LYS D O 1
ATOM 11600 N N . PRO D 2 358 ? -61.720 -16.346 40.559 1.00 23.39 358 PRO D N 1
ATOM 11601 C CA . PRO D 2 358 ? -62.532 -17.532 40.287 1.00 22.96 358 PRO D CA 1
ATOM 11602 C C . PRO D 2 358 ? -63.804 -17.669 41.121 1.00 21.40 358 PRO D C 1
ATOM 11603 O O . PRO D 2 358 ? -64.826 -18.106 40.606 1.00 21.06 358 PRO D O 1
ATOM 11607 N N . GLY D 2 359 ? -63.729 -17.337 42.417 1.00 20.83 359 GLY D N 1
ATOM 11608 C CA . GLY D 2 359 ? -64.870 -17.535 43.296 1.00 20.38 359 GLY D CA 1
ATOM 11609 C C . GLY D 2 359 ? -66.130 -16.873 42.741 1.00 20.28 359 GLY D C 1
ATOM 11610 O O . GLY D 2 359 ? -67.193 -17.487 42.683 1.00 20.18 359 GLY D O 1
ATOM 11611 N N . PRO D 2 360 ? -66.065 -15.582 42.343 1.00 20.38 360 PRO D N 1
ATOM 11612 C CA . PRO D 2 360 ? -67.234 -14.893 41.788 1.00 19.91 360 PRO D CA 1
ATOM 11613 C C . PRO D 2 360 ? -67.849 -15.563 40.556 1.00 19.57 360 PRO D C 1
ATOM 11614 O O . PRO D 2 360 ? -69.045 -15.458 40.337 1.00 19.29 360 PRO D O 1
ATOM 11618 N N . ILE D 2 361 ? -67.029 -16.261 39.761 1.00 19.92 361 ILE D N 1
ATOM 11619 C CA . ILE D 2 361 ? -67.522 -16.982 38.587 1.00 19.76 361 ILE D CA 1
ATOM 11620 C C . ILE D 2 361 ? -68.507 -18.070 39.019 1.00 19.64 361 ILE D C 1
ATOM 11621 O O . ILE D 2 361 ? -69.564 -18.245 38.407 1.00 17.60 361 ILE D O 1
ATOM 11626 N N . PHE D 2 362 ? -68.161 -18.800 40.087 1.00 20.06 362 PHE D N 1
ATOM 11627 C CA . PHE D 2 362 ? -69.026 -19.850 40.610 1.00 21.76 362 PHE D CA 1
ATOM 11628 C C . PHE D 2 362 ? -70.369 -19.288 41.072 1.00 22.44 362 PHE D C 1
ATOM 11629 O O . PHE D 2 362 ? -71.417 -19.891 40.832 1.00 24.40 362 PHE D O 1
ATOM 11637 N N . VAL D 2 363 ? -70.335 -18.126 41.737 1.00 22.24 363 VAL D N 1
ATOM 11638 C CA . VAL D 2 363 ? -71.543 -17.544 42.296 1.00 21.76 363 VAL D CA 1
ATOM 11639 C C . VAL D 2 363 ? -72.533 -17.210 41.182 1.00 21.48 363 VAL D C 1
ATOM 11640 O O . VAL D 2 363 ? -73.740 -17.357 41.372 1.00 23.06 363 VAL D O 1
ATOM 11644 N N . VAL D 2 364 ? -72.033 -16.735 40.029 1.00 21.14 364 VAL D N 1
ATOM 11645 C CA . VAL D 2 364 ? -72.938 -16.284 38.982 1.00 21.00 364 VAL D CA 1
ATOM 11646 C C . VAL D 2 364 ? -73.295 -17.414 38.012 1.00 22.05 364 VAL D C 1
ATOM 11647 O O . VAL D 2 364 ? -74.372 -17.387 37.424 1.00 24.57 364 VAL D O 1
ATOM 11651 N N . MET D 2 365 ? -72.399 -18.394 37.832 1.00 21.39 365 MET D N 1
ATOM 11652 C CA . MET D 2 365 ? -72.620 -19.411 36.808 1.00 21.35 365 MET D CA 1
ATOM 11653 C C . MET D 2 365 ? -73.345 -20.644 37.361 1.00 23.06 365 MET D C 1
ATOM 11654 O O . MET D 2 365 ? -73.801 -21.486 36.582 1.00 22.49 365 MET D O 1
ATOM 11659 N N . ARG D 2 366 ? -73.442 -20.756 38.696 1.00 24.97 366 ARG D N 1
ATOM 11660 C CA . ARG D 2 366 ? -74.152 -21.846 39.357 1.00 26.00 366 ARG D CA 1
ATOM 11661 C C . ARG D 2 366 ? -75.144 -21.253 40.359 1.00 27.19 366 ARG D C 1
ATOM 11662 O O . ARG D 2 366 ? -74.733 -20.530 41.269 1.00 27.89 366 ARG D O 1
ATOM 11670 N N . GLN D 2 367 ? -76.446 -21.541 40.170 1.00 24.58 367 GLN D N 1
ATOM 11671 C CA . GLN D 2 367 ? -77.495 -20.998 41.029 1.00 25.49 367 GLN D CA 1
ATOM 11672 C C . GLN D 2 367 ? -78.473 -22.097 41.450 1.00 25.27 367 GLN D C 1
ATOM 11673 O O . GLN D 2 367 ? -78.611 -23.112 40.764 1.00 23.22 367 GLN D O 1
ATOM 11679 N N . LEU D 2 368 ? -79.149 -21.890 42.595 1.00 24.85 368 LEU D N 1
ATOM 11680 C CA . LEU D 2 368 ? -80.135 -22.843 43.090 1.00 25.62 368 LEU D CA 1
ATOM 11681 C C . LEU D 2 368 ? -81.371 -22.810 42.194 1.00 24.66 368 LEU D C 1
ATOM 11682 O O . LEU D 2 368 ? -81.861 -21.730 41.858 1.00 25.53 368 LEU D O 1
ATOM 11687 N N . PRO D 2 369 ? -81.929 -23.978 41.793 1.00 24.88 369 PRO D N 1
ATOM 11688 C CA . PRO D 2 369 ? -83.198 -24.014 41.061 1.00 25.87 369 PRO D CA 1
ATOM 11689 C C . PRO D 2 369 ? -84.317 -23.187 41.702 1.00 27.07 369 PRO D C 1
ATOM 11690 O O . PRO D 2 369 ? -85.123 -22.582 40.995 1.00 26.04 369 PRO D O 1
ATOM 11694 N N . SER D 2 370 ? -84.345 -23.142 43.040 1.00 27.06 370 SER D N 1
ATOM 11695 C CA . SER D 2 370 ? -85.383 -22.400 43.745 1.00 27.83 370 SER D CA 1
ATOM 11696 C C . SER D 2 370 ? -85.241 -20.894 43.496 1.00 28.43 370 SER D C 1
ATOM 11697 O O . SER D 2 370 ? -86.242 -20.193 43.334 1.00 28.86 370 SER D O 1
ATOM 11700 N N . ALA D 2 371 ? -83.996 -20.401 43.461 1.00 27.15 371 ALA D N 1
ATOM 11701 C CA . ALA D 2 371 ? -83.730 -18.995 43.180 1.00 27.05 371 ALA D CA 1
ATOM 11702 C C . ALA D 2 371 ? -83.972 -18.686 41.701 1.00 27.21 371 ALA D C 1
ATOM 11703 O O . ALA D 2 371 ? -84.489 -17.620 41.363 1.00 27.02 371 ALA D O 1
ATOM 11705 N N . ILE D 2 372 ? -83.619 -19.634 40.822 1.00 26.89 372 ILE D N 1
ATOM 11706 C CA . ILE D 2 372 ? -83.868 -19.493 39.394 1.00 28.87 372 ILE D CA 1
ATOM 11707 C C . ILE D 2 372 ? -85.375 -19.339 39.165 1.00 30.60 372 ILE D C 1
ATOM 11708 O O . ILE D 2 372 ? -85.806 -18.494 38.381 1.00 31.11 372 ILE D O 1
ATOM 11713 N N . ALA D 2 373 ? -86.174 -20.131 39.889 1.00 30.02 373 ALA D N 1
ATOM 11714 C CA . ALA D 2 373 ? -87.615 -20.142 39.693 1.00 33.68 373 ALA D CA 1
ATOM 11715 C C . ALA D 2 373 ? -88.252 -18.850 40.211 1.00 35.20 373 ALA D C 1
ATOM 11716 O O . ALA D 2 373 ? -89.292 -18.435 39.707 1.00 35.62 373 ALA D O 1
ATOM 11718 N N . SER D 2 374 ? -87.629 -18.231 41.220 1.00 36.52 374 SER D N 1
ATOM 11719 C CA . SER D 2 374 ? -88.156 -17.014 41.824 1.00 38.94 374 SER D CA 1
ATOM 11720 C C . SER D 2 374 ? -87.572 -15.772 41.148 1.00 39.87 374 SER D C 1
ATOM 11721 O O . SER D 2 374 ? -87.981 -14.653 41.448 1.00 42.96 374 SER D O 1
ATOM 11724 N N . GLY D 2 375 ? -86.619 -15.977 40.231 1.00 39.53 375 GLY D N 1
ATOM 11725 C CA . GLY D 2 375 ? -85.972 -14.902 39.492 1.00 40.37 375 GLY D CA 1
ATOM 11726 C C . GLY D 2 375 ? -85.004 -14.082 40.346 1.00 41.64 375 GLY D C 1
ATOM 11727 O O . GLY D 2 375 ? -84.744 -12.918 40.048 1.00 40.86 375 GLY D O 1
ATOM 11728 N N . GLN D 2 376 ? -84.464 -14.701 41.398 1.00 41.65 376 GLN D N 1
ATOM 11729 C CA . GLN D 2 376 ? -83.587 -14.021 42.337 1.00 41.90 376 GLN D CA 1
ATOM 11730 C C . GLN D 2 376 ? -82.131 -14.296 41.965 1.00 40.23 376 GLN D C 1
ATOM 11731 O O . GLN D 2 376 ? -81.665 -15.430 42.061 1.00 38.54 376 GLN D O 1
ATOM 11737 N N . GLU D 2 377 ? -81.427 -13.241 41.536 1.00 37.24 377 GLU D N 1
ATOM 11738 C CA . GLU D 2 377 ? -80.004 -13.310 41.237 1.00 36.11 377 GLU D CA 1
ATOM 11739 C C . GLU D 2 377 ? -79.217 -13.165 42.537 1.00 33.28 377 GLU D C 1
ATOM 11740 O O . GLU D 2 377 ? -79.749 -12.656 43.524 1.00 32.93 377 GLU D O 1
ATOM 11746 N N . PRO D 2 378 ? -77.942 -13.622 42.595 1.00 30.45 378 PRO D N 1
ATOM 11747 C CA . PRO D 2 378 ? -77.096 -13.361 43.758 1.00 28.93 378 PRO D CA 1
ATOM 11748 C C . PRO D 2 378 ? -76.805 -11.868 43.889 1.00 29.01 378 PRO D C 1
ATOM 11749 O O . PRO D 2 378 ? -76.670 -11.166 42.886 1.00 27.47 378 PRO D O 1
ATOM 11753 N N . SER D 2 379 ? -76.716 -11.403 45.142 1.00 27.31 379 SER D N 1
ATOM 11754 C CA . SER D 2 379 ? -76.405 -10.013 45.434 1.00 27.01 379 SER D CA 1
ATOM 11755 C C . SER D 2 379 ? -74.955 -9.724 45.064 1.00 25.82 379 SER D C 1
ATOM 11756 O O . SER D 2 379 ? -74.120 -10.628 45.006 1.00 22.80 379 SER D O 1
ATOM 11759 N N . GLN D 2 380 ? -74.670 -8.439 44.838 1.00 24.06 380 GLN D N 1
ATOM 11760 C CA . GLN D 2 380 ? -73.327 -7.975 44.544 1.00 24.21 380 GLN D CA 1
ATOM 11761 C C . GLN D 2 380 ? -72.393 -8.385 45.676 1.00 23.76 380 GLN D C 1
ATOM 11762 O O . GLN D 2 380 ? -71.254 -8.770 45.429 1.00 22.95 380 GLN D O 1
ATOM 11768 N N . GLU D 2 381 ? -72.898 -8.309 46.914 1.00 24.35 381 GLU D N 1
ATOM 11769 C CA . GLU D 2 381 ? -72.117 -8.643 48.095 1.00 26.61 381 GLU D CA 1
ATOM 11770 C C . GLU D 2 381 ? -71.716 -10.117 48.058 1.00 25.82 381 GLU D C 1
ATOM 11771 O O . GLU D 2 381 ? -70.560 -10.444 48.322 1.00 25.35 381 GLU D O 1
ATOM 11777 N N . GLU D 2 382 ? -72.670 -10.994 47.723 1.00 25.69 382 GLU D N 1
ATOM 11778 C CA . GLU D 2 382 ? -72.400 -12.424 47.691 1.00 27.54 382 GLU D CA 1
ATOM 11779 C C . GLU D 2 382 ? -71.349 -12.742 46.625 1.00 25.16 382 GLU D C 1
ATOM 11780 O O . GLU D 2 382 ? -70.485 -13.596 46.833 1.00 25.22 382 GLU D O 1
ATOM 11786 N N . ILE D 2 383 ? -71.428 -12.052 45.481 1.00 22.66 383 ILE D N 1
ATOM 11787 C CA . ILE D 2 383 ? -70.474 -12.260 44.400 1.00 21.66 383 ILE D CA 1
ATOM 11788 C C . ILE D 2 383 ? -69.070 -11.860 44.856 1.00 22.31 383 ILE D C 1
ATOM 11789 O O . ILE D 2 383 ? -68.116 -12.615 44.671 1.00 22.40 383 ILE D O 1
ATOM 11794 N N . ALA D 2 384 ? -68.945 -10.674 45.471 1.00 21.95 384 ALA D N 1
ATOM 11795 C CA . ALA D 2 384 ? -67.646 -10.113 45.807 1.00 23.13 384 ALA D CA 1
ATOM 11796 C C . ALA D 2 384 ? -66.987 -10.855 46.970 1.00 23.44 384 ALA D C 1
ATOM 11797 O O . ALA D 2 384 ? -65.762 -10.880 47.053 1.00 23.19 384 ALA D O 1
ATOM 11799 N N . ARG D 2 385 ? -67.794 -11.455 47.852 1.00 25.10 385 ARG D N 1
ATOM 11800 C CA . ARG D 2 385 ? -67.271 -12.097 49.049 1.00 28.14 385 ARG D CA 1
ATOM 11801 C C . ARG D 2 385 ? -66.931 -13.568 48.809 1.00 31.30 385 ARG D C 1
ATOM 11802 O O . ARG D 2 385 ? -66.464 -14.243 49.730 1.00 31.94 385 ARG D O 1
ATOM 11810 N N . ALA D 2 386 ? -67.157 -14.055 47.581 1.00 29.70 386 ALA D N 1
ATOM 11811 C CA . ALA D 2 386 ? -66.992 -15.466 47.257 1.00 32.71 386 ALA D CA 1
ATOM 11812 C C . ALA D 2 386 ? -65.573 -15.929 47.575 1.00 33.15 386 ALA D C 1
ATOM 11813 O O . ALA D 2 386 ? -64.603 -15.287 47.178 1.00 34.58 386 ALA D O 1
ATOM 11815 N N . ASP D 2 387 ? -65.478 -17.067 48.274 1.00 35.61 387 ASP D N 1
ATOM 11816 C CA . ASP D 2 387 ? -64.203 -17.632 48.685 1.00 41.21 387 ASP D CA 1
ATOM 11817 C C . ASP D 2 387 ? -63.588 -18.393 47.508 1.00 41.69 387 ASP D C 1
ATOM 11818 O O . ASP D 2 387 ? -64.172 -19.359 47.014 1.00 43.42 387 ASP D O 1
ATOM 11823 N N . ASP D 2 388 ? -62.412 -17.938 47.054 1.00 41.03 388 ASP D N 1
ATOM 11824 C CA . ASP D 2 388 ? -61.707 -18.596 45.963 1.00 39.66 388 ASP D CA 1
ATOM 11825 C C . ASP D 2 388 ? -61.240 -19.979 46.425 1.00 42.73 388 ASP D C 1
ATOM 11826 O O . ASP D 2 388 ? -61.301 -20.940 45.661 1.00 42.74 388 ASP D O 1
ATOM 11831 N N . ALA D 2 389 ? -60.810 -20.062 47.695 1.00 43.80 389 ALA D N 1
ATOM 11832 C CA . ALA D 2 389 ? -60.170 -21.235 48.278 1.00 46.03 389 ALA D CA 1
ATOM 11833 C C . ALA D 2 389 ? -61.069 -22.472 48.224 1.00 47.45 389 ALA D C 1
ATOM 11834 O O . ALA D 2 389 ? -60.569 -23.584 48.055 1.00 50.30 389 ALA D O 1
ATOM 11836 N N . THR D 2 390 ? -62.386 -22.268 48.375 1.00 44.84 390 THR D N 1
ATOM 11837 C CA . THR D 2 390 ? -63.323 -23.356 48.618 1.00 44.65 390 THR D CA 1
ATOM 11838 C C . THR D 2 390 ? -64.355 -23.454 47.496 1.00 42.41 390 THR D C 1
ATOM 11839 O O . THR D 2 390 ? -65.380 -24.117 47.651 1.00 45.08 390 THR D O 1
ATOM 11843 N N . ALA D 2 391 ? -64.073 -22.797 46.365 1.00 40.31 391 ALA D N 1
ATOM 11844 C CA . ALA D 2 391 ? -64.974 -22.790 45.223 1.00 38.02 391 ALA D CA 1
ATOM 11845 C C . ALA D 2 391 ? -64.943 -24.147 44.516 1.00 37.08 391 ALA D C 1
ATOM 11846 O O . ALA D 2 391 ? -65.974 -24.641 44.058 1.00 38.13 391 ALA D O 1
ATOM 11848 N N . PHE D 2 392 ? -63.754 -24.757 44.464 1.00 34.26 392 PHE D N 1
ATOM 11849 C CA . PHE D 2 392 ? -63.551 -25.990 43.717 1.00 32.11 392 PHE D CA 1
ATOM 11850 C C . PHE D 2 392 ? -63.704 -27.204 44.625 1.00 32.52 392 PHE D C 1
ATOM 11851 O O . PHE D 2 392 ? -63.067 -27.298 45.670 1.00 30.04 392 PHE D O 1
ATOM 11859 N N . ILE D 2 393 ? -64.545 -28.143 44.192 1.00 31.64 393 ILE D N 1
ATOM 11860 C CA . ILE D 2 393 ? -64.702 -29.392 44.917 1.00 32.09 393 ILE D CA 1
ATOM 11861 C C . ILE D 2 393 ? -64.076 -30.508 44.085 1.00 29.96 393 ILE D C 1
ATOM 11862 O O . ILE D 2 393 ? -64.589 -30.831 43.012 1.00 30.15 393 ILE D O 1
ATOM 11898 N N . ILE D 2 397 ? -61.459 -40.220 45.034 1.00 21.85 397 ILE D N 1
ATOM 11899 C CA . ILE D 2 397 ? -61.000 -41.497 45.598 1.00 24.87 397 ILE D CA 1
ATOM 11900 C C . ILE D 2 397 ? -61.054 -41.348 47.113 1.00 24.45 397 ILE D C 1
ATOM 11901 O O . ILE D 2 397 ? -61.082 -40.228 47.619 1.00 22.77 397 ILE D O 1
ATOM 11906 N N . VAL D 2 398 ? -61.110 -42.490 47.801 1.00 25.53 398 VAL D N 1
ATOM 11907 C CA . VAL D 2 398 ? -61.267 -42.580 49.244 1.00 28.07 398 VAL D CA 1
ATOM 11908 C C . VAL D 2 398 ? -60.728 -43.951 49.651 1.00 32.30 398 VAL D C 1
ATOM 11909 O O . VAL D 2 398 ? -60.789 -44.889 48.860 1.00 31.59 398 VAL D O 1
ATOM 11913 N N . GLN D 2 399 ? -60.197 -44.062 50.875 1.00 37.69 399 GLN D N 1
ATOM 11914 C CA . GLN D 2 399 ? -59.715 -45.343 51.373 1.00 43.58 399 GLN D CA 1
ATOM 11915 C C . GLN D 2 399 ? -60.911 -46.189 51.832 1.00 46.67 399 GLN D C 1
ATOM 11916 O O . GLN D 2 399 ? -60.786 -47.437 51.774 1.00 52.20 399 GLN D O 1
#

Sequence (1516 aa):
PGSLTIAGSGIASIGHITLETLALIKEADKIFYAVTDPATECCYIQENSRGDHFDLTTFYDTNKKRYESYVQMSEVMLRDVRAGRRNVLGIFYGHPGVFVAPSHRAIAIAREEGFQAKMLPGISAEDYMFADLGFDPSTYGCMTQEATELLVRNKKLDPSIHNIIWQVGSVGVDTMVFDNGKFHLLVERLEKDFGLDHKIQHYIGAILPQSVTVKDTFAIRDLRKEEVLKQFTTTSTFYVPPRTPAPIDPKAVQALGLPASPAYGPDEMRAVAALDSFVPSQEKAVVHASRAMQSLMVDLALRPALLEQYKADPVAFANTRNGLTAQEKFALGLKKPGPIFVVMRQLPSAIASGQEPSQEEIARADDATAFIIIYIKPGSLTIAGSGIASIGHITLETLALIKEADKIFYAVTDPATECYIQENSRGDHFDLTTFYDTNKKRYESYVQMSEVMLRDVRAGRNVLGIFYGHPGVFVAPSHRAIAIAREEGFQAKMLPGISAEDYMFADLGFDPSTYGCMTQEATELLVRNKKLDPSIHNIIWQVGSVGVDTMVFDNGKFHLLVERLEKDFGLDHKIQHYIGAILPQSVTVKDTFAIRDLRKEEVLKQFTTTSTFYVPPRTPAPIDPKAVQALGLPATVTKGAQDWTGFQSVSPAYGPDEMRAVAALDSFVPSQEKAVVHASRAMQSSLLMVDLALRPALLEQYKADPVAFANTRNGLTAQEKFALGLKKPGPIFVVMRQLPSAIASGQEPSQEEIARADDATAFIIVQKPGSLTIAGSGIASIGHITLETLALIKEADKIFYAVTDPATECYIQENSRGDHFDLTTFYDTNKKRYESYVQMSEVMLRDVRAGRNVLGIFYGHPGVFVAPSHRAIAIAREEGFQAKMLPGISAEDYMFADLGFDPSTYGCMTQEATELLVRNNKKLDPSIHNIIWQVGSVGVDTMVFDNGKFHLLVERLEKDFGLDHKIQHYIGAILPQSVTVKDTFAIRDLRKEEVLKQFTTTSTFYVPPRTPAPIDPKAVQALGLPATPAYGPDEMRAVAALDSFVPSQEKAVVHASRAMQSSLMVDLALRPALLEEQYKADPVAFANTRNGLTAQEKFALGLKKPGPIFVVMRQLPSAIASGQEPSQEEIARADPGSLTIAGSGIASIGHITLETLALIKEADKIFYAVTDPATECCYIQENSRGDHFDLTTFYDTNKKRYESYVQMSEVMLRDVRAGRNNVLGIFYGHPGVFVAPSHRAIAIAREEGFQAKMLPGISAEDYMFADLGFDPSTYGCMTQEATELLLVRNKKLDPSIHNIIWWQQVGSVGVDTMVFDNGKFHLLVEERLEEKDFGLDHKIQHYIGAILPQSVTVKDTFAIRDLRKEEVLKQFTTTTTTSSTTFYVPPRTPAPIDPKAVQALGLPATVTKGAQQDWTGFQSVSPAYGPDEMRAVAALDSFVPSQEKAVVHASRRAMQSLLMVDLALRPALLEQYKADPVAFANTRNGLTAQEKFALGLKKPGPIFVVMRQLPSAIASGQEPSQEEIARADDATAFIIVQ

InterPro domains:
  IPR000878 Tetrapyrrole methylase [PF00590] (12-197)
  IPR014777 Tetrapyrrole methylase, subdomain 1 [G3DSA:3.40.1010.10] (2-130)
  IPR035996 Tetrapyrrole methylase superfamily [SSF53790] (8-192)

B-factor: mean 30.65, std 14.56, range [10.17, 154.15]

Organism: Mycena rosella (NCBI:txid1033263)

Foldseek 3Di:
DFEEEEWECAFAANVFRDLQRLLCLQPFPEEEEEEDDVSNVVVSCVSHPNHYHYLCVLADFFDFVVRSLVVSLVVQLVVSVVRGHYYYYYYRFCPPPHDNQVVNQVVCVVVPHYYYYDGTHHPVNLVCVPVVDDQVPQHEAEDELQVCVVVVHADALQGKYKYAQLQQHPHRHNDTDCPCSVVSLVRCCVRANQQFKKWKWAGAHYPVRDTGTDIDGSVCCVPPVNVVPDHRRIMIIGGHPHHDDDDQVVCVVVVHDDDDPCDPVNVVVVVCPVPDDDPDFFWDFDFFPLLVVLVVCCSRPVVLVVVCVVQVLVSLVVRVSGDPQSSLLSRVVAQQLSLQQGIGTPVCVVVVNHDDSCSSVVGDRPPSDDCPPD/DQFAEEEEECAFAANPQQDLLRLLCLQVFPEEEEEEDDVNNVVVSCVNHPNHYYYLCVLDDAVDDVVVSLVVSLVVQLVCSRVRTHYYYYYYRFCVPPHDSLVVNQVVCVVVPHHYYYDGTHHLVNLCCVPLVWDCPQQHEAEDEQQVCLVVVHADAQQGKYKYAQLQQHPDDGPVSPNPPSVSSLVSCCVRPNQAFKKWKWAGAHYPPGDTGTDIDGSVCCVPPVNNVPRDRRIMMIGHRDHHDWDDLVVCVVVVHDSVPGHTDAGDSPSDDGDDPCDPVNVVCVVCPPVDDDPDFDWDFDADPLLVVLVVCCSRPVVLVVVCVVAVLVSLVVRVSHDPQSSLLSRVVADQLVCQRGIGGPVCVVVVNHDDSCRSVVGDRVPRDDRDD/DQFAEEEEECAFAQNPFRDLQRLLCLQPFPEEEEEEDDVSNVVVSCVNHPNHYHYLCVLADFFDFVVVSLVVSLVVQLVVSVVNGHYYYYYYRFCVPPHDNQVVNQVVCVVVPHYYYYDGTHHPVNLCCVVVVDDQVVLHEAEEELQVCVVVVHADAQQGKYKYAQLQQHPHRHNDTDSPCSVVSLVRCCVRPNQAFKKWKWAGAHYPPRDTGTDIDGSVCCVPPVNVVPDHRRIMIIGHHDHHDDDCLVVCVVVVHDDVPPCDPVNVVVVVCPVVDDDPDFFWDFDAFPLLVVLVVCCSRPVVLVVVCVVQVLVSLVVRVSGDPQSSLLSRVVDVQLVCQQGIGGVVCVVVPHGDDNVNSVVRD/DFEEEEEECAFAANPFRDLQRLLCLQPFPEEEEEEDDVNNVVVSCVSHPNHYYYLCVLDDDVDDPVVSLCVSLVVQLVVRVVPTHYYYYYYAFCVPPHDNQVVNQVVCVVVPHYYYYDGTHHPVNLCCVVLVWDCPQQHEAEEEQVCCVVVVHADALQGKYKYALLADDPDPSQDGDLVSNVVSLVRCCVRANQAFKKWKWAGHHYPVDDTGTDIDGSVCCNPPVNVVPDGRSIMIIGHRDHHDWDDQVVCVVVVHDSPPGHTFAGDSPSDDGDDPCDPVNVVCVVCPVVDDDPDFFWDFDFFPLLVVVVVCCSRPVVLVVVCVVQVLVSLVVSVRGDPQSSLLSRLVADQLVLQQGIGGPVCVVVVHHDDSVCSNVGDRVPSDDRDD

Nearest PDB structures (foldseek):
  7twk-assembly1_B  TM=1.003E+00  e=1.698E-83  Mycena rosella
  7twm-assembly1_B  TM=9.934E-01  e=2.516E-78  Mycena rosella
  7twl-assembly1_B  TM=9.709E-01  e=5.794E-76  Mycena rosella
  7twl-assembly2_C  TM=9.810E-01  e=4.805E-75  Mycena rosella
  7twl-assembly2_D  TM=9.840E-01  e=1.342E-74  Mycena rosella

Secondary structure (DSSP, 8-state):
--EEEEEE-BSSTTTT-BHHHHHHHHH-SEEEEE-SSHHHHHHHHHHS-S-EEEGGGG--TTS-HHHHHHHHHHHHHHHHHTT-EEEEEESB-TTSS-HHHHHHHHHHHHTT-EEEE-----HHHHHIIIII--TTTT-EEEEEHHHHHHTT----TTSEEEEE-GGGTT--SS----TTHHHHHHHHHHHH-SS-EEEEEE---STT---EEEEEEGGGTT-HHHHTT--TT-EEEE--SSPPPP-HHHHHHTT-----TT-HHHHHHHHTGGG---SSPPPEE---HHHHHHHHHHHH-HHHHHHHHH-HHHHHTT-TTS-HHHHHHHHTT-HHHHHHHHEE-HHHHHTT-PPPHHHHHT--STTSS-----/---EEEEEEEESSTTTT-BHHHHHHHHH-SEEEEE-SSHHHHHHHHHHS-S-EEEGGGG--TTS-HHHHHHHHHHHHHHHHHTT-EEEEEEEB-TTSS-HHHHHHHHHHHHTT-EEEE-----HHHHHHHHHT--GGGT-EEEEEHHHHHHTTPPP-TTSEEEEE-GGGTT--TTT---TTHHHHHHHHHHHH-SS-EEEEEE---STT---EEEEEEGGGGGSHHHHTT--TT-EEEE--SSPPPP-HHHHHHTT--TT--S-PPP-SSSS----TT-HHHHHHHHHTTT---SSPPPEE---HHHHHHHHHHHH-HHHHHHHHH-HHHHHTT-TTS-HHHHHHHHHT-HHHHHHHHEE-HHHHHHTPPPPHHHHHT--GGGT-----/---EEEEEEEESSTTTT-BHHHHHHHHH-SEEEEE-SSHHHHHHHHHHS-S-EEEGGGG--TTS-HHHHHHHHHHHHHHHHHTT-EEEEEEEBSTTSS-HHHHHHHHHHHHTT-EEEE-----HHHHHHHHHT--TTTT-EEEEEHHHHHHTT----TTSEEEEE-GGGTT--SS----TTHHHHHHHHHHHH-SSPEEEEEE---STT---EEEEEEGGGTTSHHHHTT--TT-EEEE--SSPPPP-HHHHHHTT-S----S-HHHHHHHHTTTT---SS---EE---HHHHHHHHHHHH-HHHHHHHHH-HHHHHTT-TTS-HHHHHHHHTT-HHHHHHHHEE-HHHHHHTPPPPHHHHHHH-/--EEEEEEEESSTTTT-BHHHHHHHHH-SEEEEE-S-HHHHHHHHHHS-S-EEEGGGG--TTS-HHHHHHHHHHHHHHHHHTT-EEEEEEEB-TTSS-HHHHHHHHHHHHTT-EEEE-----HHHHHHHHHT--GGGT-EEEEEHHHHHHTT----TTSEEEEE--S--SS-TTS--HHHHHHHHHHHHHHH-SS-EEEEEE---STTPPPEEEEEEGGGTTSHHHHTT--TT-EEEE--SSPPPP-HHHHHHTT--TT--S-----SSSS----TT-HHHHHHHHHTTT---SSPPPEE---HHHHHHHHHHHH-HHHHHHHHH-HHHHHTT-TTS-HHHHHHHHHT-HHHHHHHHEE-HHHHHHT-PPPHHHHHT--STTS-----